Protein AF-A0A8M9PYQ3-F1 (afdb_monomer_lite)

Foldseek 3Di:
DDDDDDDDDDDDDDDDDDDDDDDDDDDDDDDDDDDDDDDDDYDDDDDDDDDDDPDDPDDPPFPFDFDPLLCAFKWKAFFQQWIAASLGAIDHDQKFFKFWAKWFDDDPDTQKTWIWGWDQDVNGIATQWIWIAHLNWIWIDHPPFIDIPNHTDDPQDDDLQWGWHDAPFKIWIDGPQGWIWIAGNNGMIMTGHDPVQAQGMDTCNARRPNDNPPSQPPVGNCVRGDDDPPDDMDRDDQDDLVVCVVVVVLLCVLVVLCCDQQNVQLVVQDDCVSLSVVLSSQCSSVVNDQQSSQTSVLVSLVSSQQRRHAGFDSDDPRHNDDDDPAPWDWGSFAQPFFQALLRNCLSVLDDGGGHTHTHHPPQWGQHPLVNNGTDGLQFRWEDDPNDTDTQQDWDDFQFWIWGDGSSFTDIDGHLFWFKWKQALLFWIAASLGDIDGDADQFKFFAKAFLQNQAKTKIWGWHAPDPVDRRTAGAKMWIFHNLWIWIAGLVRFIDIQPKGGFDDQDDDPQWTWHDLFPFWIWIPNVQWIWTWGNPPHTMTMITGDSVRAQGMATCNARRPLFNQQRQAAPLGDRFFDPQLSRQRGGFDDDGDDDDPDQLCVVPVVQLVVQLVLLCLCVPCPHLNVLQCFPAPSVVLSVQSSSSLSSDDPSQRSNVSSVQVSQLVSLSSVHQRPCPQVDPPRDQDDPPQWDKDRFRFDRQAALVCLQDPDNSRPDGDRGHIHIGGDPQFHQEPVRHTHHNVPRFAAQTPDTDHPFAWADDPPHIDTDDRHYDDDDDDDDDEEDQPFATPDDRSDAASSQAAALSRHDSSPRRDSHHHGYHHHDPQWHHQVPGDTHHQQFHWEDHLNDTHTQQDWADDQPWIWGQGSRHTDIDDDDFWQKWKFFFQAWIAASSGATDGDHAQAKFWAKWLCQPPDPDTQKTKIKHFRADSPFRTGWFMWIWIDGFQWTWTAALVPGIDIDGTDGHDWDKDWFDFAQWTWIGTPQAKIWIGNSGTMIMITGHPVQQQRMATCNARNVSRNQQRLQASSRDRTNDPQVSRLRGHSHVSRDGDPDPDQLCVVQVVQQVVQLVLLCLLVDPLCVVCVSNHPSNVLSVCSSRSCSRDDDDCNQVSNQRSSVVSLQVCQSSPNLGPSDDLQHNDDCQCLPDPPPDQGWDWGSFAQLHACDLSNVPSDDDPSRTGDTHIDGPPRVVSSCVPPVDPPVPPPPPPPVQQPADPQWGWHDDPNDTDTDHHDEDDEDFDQFQLQAGWDWAADPVNNYIYTDQWFKWKFFFLTWIAARSGDIDHALDAFWFWAKDWQSCSFRWTKIWGWHQPPPVLSGIATAWMWIDTRNWTWIFGADPLWATFIAIVNHTDFPQDDDPQWGWHDQRFKIWIAGPPQRWIWIDTNTMIMTIGGCVRQAQTMATLNAGNPSDPQGGLAAPVRDHDPHNNVRRQRRGPDDDDGDDDDDDDDFDPDDQLLCLCVDPLCVVVVVRPPCPSLSVSLSCNCVSVVHNLSNLTSVVVSQQVCLVVLRQGPSCCDPSNPVRNDRDDDPQWDWDSWDASDFAALDPVCCVVPVNPVPPDPCRVRRTHTHTYGDPQWHHHDSRDPHTDNDNQAQDPVRRDDDAQDWDDDPQWIWGQHSNRDIDTHHDDEDDDDDDDPQWDWDQDSNYTDTAGPVVSLVVDDDQQQWDFDPDQDPPDRHGDTDGDCFDDDPRDTHHAPDFDDAQWTWHWDDDPNDTDTDIDGHADPDDDQVPQDPQWGFDDDPPGRHTDTHGQWEWDDDPNDIDTHGAADWDDDDQKIWHWHDDPHHIYIDMDGDDEDADDQVSEPPQWGKDDDPPDDYTDIGHHWDWDDDPPDIDTDHAADWDDDDQKIKHWHDDPRDIDIDMDGDDECAQDPVNEDPQWDWDDDDPDRHTDIGHAWDWDDDPNDIDTDGAQDWDCQLFKTKHWHDDPHDTDIDIDGDDEDARDCVSEDPQWDWDDDDPDSYTDTHGQWDWDDDPNDIDTDGAQDWPAACCDIWHWHADPRHTDIDIDHDDEDDDDQVVADPQWGWDDDDPDRYIDTFGAWDWDQDPVRDIDTGGAQDWDDDQQWIWHWHQDPRDTDTDIGGDDEDDDDPQQADPPQWDQDPSNHYIDGDGWFKWKDWDWAWDDDPQWTFPHIDIAIDIDTDDDWDADPVVRDTPWDKDKHFPDWDWDWTWIAGPVGDIDIDIDIHGDTIHIGTDDDDPDD

Sequence (2196 aa):
MGFDSEGTVRMPQMWMLRWVFLLAGLQSIQAGFMGDYRDMENPMTPMWPTTPAISMTSVPVITVEPNPDHRSTICSTWGNFHFKTFDGHFFQLPDTCNYVLAVMCDAASSDFNIQMQRETVNGSISFSTVLIKLDGTVIKVTDSDITMGEETVTVPTYKNGIKIEGSPTSFKISNKHGVTVFWEEDNSLSIELPEKYQGQTCGLCGDFNGNLADDITDNGPASWKVSISTEICEEVTLPSTGPCDELSEQASFCEEYLISPGFSGCYDVMDMSSFEKACESDLCQCYGNHDCLCNTLTEISQQCTHAGGQPGTWRTEQLCPKTCPLNLLYLECGGPCKSTCSAPTADLMCTDHCVDGCFCPEGMVEDDIGQSGCVPVNKCPCVHNNKTYFSGDSYTQACKTCTCDAGHWTCSYLDCPGICSVVGGSHVTTYDGKTFTFSGNCDYILTKHYNNSDFAVVGNLAPCNPSRTDICLNSVALVLLGTTISFSSNGDVTLNGNSPFNLPAVIGPVSIFQPSSSFIIADLHSIRLEIQLAPIMQLYIVASTEEKGKMTGLCGNYNDVQTDDFKTESGIIEGTPTSFVNFWKQNCPDLEITFDNPCSLNMDTEKLAKDWCSRLTNQSGVFSACHSEICPDIYYQWCVYDTCKCADIRQCMCAALSTYAHACAARGIILQGWMDAEPCETNCPDNMKYSYGVTSCDNTCRSLSGQENTCQGSFTPVHGCVCSEGTYLNEEGKCVHAGMCPCYYGNQVIQPSAEFNKEGAKCTCNNGKLDCSSHEDCVAPMTFFKCSHPGEKGTECQRTCDKQDPNNCVSTGCVSGCMCPEGLLADGNGGCVMRENCPCTHNGVASSPGDQVQQDCNTCTCTNGMWICTQKACYGTCTIYGEGHFRTFDGNRYSFHGDCEHTLAHDYCDGNPSPSFRLVTENIPCATANSICSKSINLFFGRYEMILSEDDGVKVVEGNGTEYKYQINYGGIYVVIEIEGLLNLIWDEKTSVMIQLHPKLKGNVCGLCGNFDGNANNDFMKHNGEVVTDPEEFGISWKVKPDCPDVTNIKDLCTENPHRSVWSEKRCSIIISDVFKDCHTLVDPNQYYDNCKRDTCGCETGGDCDCFCTAVAAYAAECRKKGACVKWRSPNTCPLFCDYYNPPGKCEWHYDSCGPPCPKTCKNPTGTCSDQIPLLEGSTINQPDECYTTYCNSTCNVVQKMKFDNNTIDGCNIKTCKNGKLTLNPVQCDPVVVPKCVNGLQPVKAYYNNGCCFRYECECFCKAYGDPHYRTFDGQYYTFQGNCTYVLMEEIIPTYNISVHLKNYYCDVVKRIACTQYAIVYYNSYKILLNSTNDKVVHVYVNDQLKIPTYITDNFIITTTGIAATVNITDINVQITVSAVDVSVKLPSSYFRKNTKGQCGYCDNSVTNDCQYPNGTFSSSCEKVAAFWNVSQCTPPSTPPVPTVPTVVPPCEILKSDLFKSCRDVVPFKEYYQACKYDVFTMGNKSYACATVESYAQLCGQKSICVDWRSSPELKGLCDFKCPSSKVYKACGPKVEQSCSTSYNTMYADTQCQGDNCNQTSSEGCYCPDGQYRVNMTSNLCTAYCDCIGPDGSPRKPGQIWTYQCYNYTCQNTGVYVKVPVTCPTIKPCGDGYKSSVENCCPTCVCDYEQCLKKKCDVGFELGLNKANGSCCPPCVRKDVCVYNNTEYKVGVYYFTCQTLNCRQVNGSFVAEMTTNPCPYMSSQDCGPGFDYVKKSEDCCGTCVQTKCTYMMDNTTYTLQVGEVQSYKCENVTCSVISGSPVTERNSEKCTYLSSLDCKLGSEYVKKAGDCCGTCVQKNCTYMIGSTTYMLQVGEVHSYKCENVTCSVISGSPVTTRNSEKCTYLSSLDCKLGSEYVKEEGDCCGTCVQRNCTYMVDNTMNTLQVGEVHSYKCENVTCSIISGSPVTERNSEKCTYLSSLDCNLGFEYVIQEGDCCGTCVQRNCTYMVDETTHTLQVGEVHSYKCENVTCSLISGSPVTERNSEKCTYLSSLDCKPCFEYVKQEDECCGTCKQTCCVYEAPDNTTHTLQSGEAYTSKCETGTCHEVNGLFETEKKVKECPPFNADDCDPGTIKLDSDQCCYTCETRNCVRQINITRLQVKDCTSVQNVEIPSCTGHCGSMYSLYTNQMTSCSCCQKDKSTSLPVKLKCTNGTEIDYNYTYIQSCKCTPMKCADKL

Radius of gyration: 47.95 Å; chains: 1; bounding box: 154×123×132 Å

Structure (mmCIF, N/CA/C/O backbone):
data_AF-A0A8M9PYQ3-F1
#
_entry.id   AF-A0A8M9PYQ3-F1
#
loop_
_atom_site.group_PDB
_atom_site.id
_atom_site.type_symbol
_atom_site.label_atom_id
_atom_site.label_alt_id
_atom_site.label_comp_id
_atom_site.label_asym_id
_atom_site.label_entity_id
_atom_site.label_seq_id
_atom_site.pdbx_PDB_ins_code
_atom_site.Cartn_x
_atom_site.Cartn_y
_atom_site.Cartn_z
_atom_site.occupancy
_atom_site.B_iso_or_equiv
_atom_site.auth_seq_id
_atom_site.auth_comp_id
_atom_site.auth_asym_id
_atom_site.auth_atom_id
_atom_site.pdbx_PDB_model_num
ATOM 1 N N . MET A 1 1 ? 34.165 8.557 49.427 1.00 24.59 1 MET A N 1
ATOM 2 C CA . MET A 1 1 ? 35.611 8.791 49.673 1.00 24.59 1 MET A CA 1
ATOM 3 C C . MET A 1 1 ? 36.272 8.535 48.327 1.00 24.59 1 MET A C 1
ATOM 5 O O . MET A 1 1 ? 35.945 7.508 47.759 1.00 24.59 1 MET A O 1
ATOM 9 N N . GLY A 1 2 ? 37.000 9.447 47.684 1.00 27.81 2 GLY A N 1
ATOM 10 C CA . GLY A 1 2 ? 38.070 10.334 48.179 1.00 27.81 2 GLY A CA 1
ATOM 11 C C . GLY A 1 2 ? 39.379 9.841 47.527 1.00 27.81 2 GLY A C 1
ATOM 12 O O . GLY A 1 2 ? 39.536 8.632 47.411 1.00 27.81 2 GLY A O 1
ATOM 13 N N . PHE A 1 3 ? 40.320 10.656 47.050 1.00 27.59 3 PHE A N 1
ATOM 14 C CA . PHE A 1 3 ? 40.617 12.075 47.302 1.00 27.59 3 PHE A CA 1
ATOM 15 C C . PHE A 1 3 ? 41.273 12.721 46.060 1.00 27.59 3 PHE A C 1
ATOM 17 O O . PHE A 1 3 ? 41.779 12.005 45.199 1.00 27.59 3 PHE A O 1
ATOM 24 N N . ASP A 1 4 ? 41.347 14.053 46.010 1.00 22.34 4 ASP A N 1
ATOM 25 C CA . ASP A 1 4 ? 42.206 14.782 45.062 1.00 22.34 4 ASP A CA 1
ATOM 26 C C . ASP A 1 4 ? 43.705 14.535 45.321 1.00 22.34 4 ASP A C 1
ATOM 28 O O . ASP A 1 4 ? 44.119 14.372 46.473 1.00 22.34 4 ASP A O 1
ATOM 32 N N . SER A 1 5 ? 44.550 14.634 44.286 1.00 26.17 5 SER A N 1
ATOM 33 C CA . SER A 1 5 ? 45.576 15.703 44.173 1.00 26.17 5 SER A CA 1
ATOM 34 C C . SER A 1 5 ? 46.537 15.508 42.982 1.00 26.17 5 SER A C 1
ATOM 36 O O . SER A 1 5 ? 46.704 14.413 42.452 1.00 26.17 5 SER A O 1
ATOM 38 N N . GLU A 1 6 ? 47.140 16.612 42.532 1.00 21.69 6 GLU A N 1
ATOM 39 C CA . GLU A 1 6 ? 47.971 16.711 41.322 1.00 21.69 6 GLU A CA 1
ATOM 40 C C . GLU A 1 6 ? 49.413 16.189 41.513 1.00 21.69 6 GLU A C 1
ATOM 42 O O . GLU A 1 6 ? 49.965 16.226 42.613 1.00 21.69 6 GLU A O 1
ATOM 47 N N . GLY A 1 7 ? 50.068 15.771 40.418 1.00 27.03 7 GLY A N 1
ATOM 48 C CA . GLY A 1 7 ? 51.388 15.117 40.457 1.00 27.03 7 GLY A CA 1
ATOM 49 C C . GLY A 1 7 ? 52.336 15.427 39.288 1.00 27.03 7 GLY A C 1
ATOM 50 O O . GLY A 1 7 ? 52.931 14.515 38.722 1.00 27.03 7 GLY A O 1
ATOM 51 N N . THR A 1 8 ? 52.507 16.693 38.894 1.00 20.94 8 THR A N 1
ATOM 52 C CA . THR A 1 8 ? 53.403 17.066 37.776 1.00 20.94 8 THR A CA 1
ATOM 53 C C . THR A 1 8 ? 54.885 17.181 38.175 1.00 20.94 8 THR A C 1
ATOM 55 O O . THR A 1 8 ? 55.264 18.166 38.815 1.00 20.94 8 THR A O 1
ATOM 58 N N . VAL A 1 9 ? 55.767 16.287 37.694 1.00 23.62 9 VAL A N 1
ATOM 59 C CA . VAL A 1 9 ? 57.230 16.543 37.645 1.00 23.62 9 VAL A CA 1
ATOM 60 C C . VAL A 1 9 ? 57.882 16.096 36.323 1.00 23.62 9 VAL A C 1
ATOM 62 O O . VAL A 1 9 ? 58.037 14.920 36.026 1.00 23.62 9 VAL A O 1
ATOM 65 N N . ARG A 1 10 ? 58.312 17.120 35.582 1.00 21.83 10 ARG A N 1
ATOM 66 C CA . ARG A 1 10 ? 59.281 17.220 34.469 1.00 21.83 10 ARG A CA 1
ATOM 67 C C . ARG A 1 10 ? 60.237 16.048 34.152 1.00 21.83 10 ARG A C 1
ATOM 69 O O . ARG A 1 10 ? 60.991 15.595 35.004 1.00 21.83 10 ARG A O 1
ATOM 76 N N . MET A 1 11 ? 60.358 15.806 32.840 1.00 21.25 11 MET A N 1
ATOM 77 C CA . MET A 1 11 ? 61.594 15.688 32.029 1.00 21.25 11 MET A CA 1
ATOM 78 C C . MET A 1 11 ? 62.956 15.464 32.725 1.00 21.25 11 MET A C 1
ATOM 80 O O . MET A 1 11 ? 63.434 16.341 33.450 1.00 21.25 11 MET A O 1
ATOM 84 N N . PRO A 1 12 ? 63.714 14.469 32.230 1.00 25.77 12 PRO A N 1
ATOM 85 C CA . PRO A 1 12 ? 65.167 14.529 32.101 1.00 25.77 12 PRO A CA 1
ATOM 86 C C . PRO A 1 12 ? 65.622 14.633 30.627 1.00 25.77 12 PRO A C 1
ATOM 88 O O . PRO A 1 12 ? 65.231 13.837 29.779 1.00 25.77 12 PRO A O 1
ATOM 91 N N . GLN A 1 13 ? 66.529 15.567 30.329 1.00 23.27 13 GLN A N 1
ATOM 92 C CA . GLN A 1 13 ? 67.422 15.484 29.163 1.00 23.27 13 GLN A CA 1
ATOM 93 C C . GLN A 1 13 ? 68.789 14.979 29.648 1.00 23.27 13 GLN A C 1
ATOM 95 O O . GLN A 1 13 ? 69.289 15.572 30.600 1.00 23.27 13 GLN A O 1
ATOM 100 N N . MET A 1 14 ? 69.421 13.990 28.988 1.00 24.22 14 MET A N 1
ATOM 101 C CA . MET A 1 14 ? 70.874 14.000 28.677 1.00 24.22 14 MET A CA 1
ATOM 102 C C . MET A 1 14 ? 71.417 12.732 27.970 1.00 24.22 14 MET A C 1
ATOM 104 O O . MET A 1 14 ? 71.446 11.655 28.544 1.00 24.22 14 MET A O 1
ATOM 108 N N . TRP A 1 15 ? 71.968 12.945 26.766 1.00 21.75 15 TRP A N 1
ATOM 109 C CA . TRP A 1 15 ? 73.333 12.582 26.325 1.00 21.75 15 TRP A CA 1
ATOM 110 C C . TRP A 1 15 ? 73.871 11.121 26.356 1.00 21.75 15 TRP A C 1
ATOM 112 O O . TRP A 1 15 ? 74.094 10.538 27.407 1.00 21.75 15 TRP A O 1
ATOM 122 N N . MET A 1 16 ? 74.389 10.722 25.177 1.00 22.30 16 MET A N 1
ATOM 123 C CA . MET A 1 16 ? 75.632 9.944 24.924 1.00 22.30 16 MET A CA 1
ATOM 124 C C . MET A 1 16 ? 75.685 8.414 25.138 1.00 22.30 16 MET A C 1
ATOM 126 O O . MET A 1 16 ? 75.881 7.948 26.252 1.00 22.30 16 MET A O 1
ATOM 130 N N . LEU A 1 17 ? 75.744 7.682 24.009 1.00 33.00 17 LEU A N 1
ATOM 131 C CA . LEU A 1 17 ? 76.557 6.474 23.702 1.00 33.00 17 LEU A CA 1
ATOM 132 C C . LEU A 1 17 ? 76.172 6.035 22.266 1.00 33.00 17 LEU A C 1
ATOM 134 O O . LEU A 1 17 ? 75.125 5.439 22.075 1.00 33.00 17 LEU A O 1
ATOM 138 N N . ARG A 1 18 ? 76.789 6.470 21.157 1.00 23.17 18 ARG A N 1
ATOM 139 C CA . ARG A 1 18 ? 78.189 6.361 20.685 1.00 23.17 18 ARG A CA 1
ATOM 140 C C . ARG A 1 18 ? 78.779 4.936 20.669 1.00 23.17 18 ARG A C 1
ATOM 142 O O . ARG A 1 18 ? 79.401 4.542 21.644 1.00 23.17 18 ARG A O 1
ATOM 149 N N . TRP A 1 19 ? 78.753 4.337 19.465 1.00 24.08 19 TRP A N 1
ATOM 150 C CA . TRP A 1 19 ? 79.627 3.259 18.947 1.00 24.08 19 TRP A CA 1
ATOM 151 C C . TRP A 1 19 ? 79.386 1.888 19.631 1.00 24.08 19 TRP A C 1
ATOM 153 O O . TRP A 1 19 ? 79.273 1.809 20.843 1.00 24.08 19 TRP A O 1
ATOM 163 N N . VAL A 1 20 ? 79.269 0.755 18.931 1.00 28.08 20 VAL A N 1
ATOM 164 C CA . VAL A 1 20 ? 79.970 0.300 17.714 1.00 28.08 20 VAL A CA 1
ATOM 165 C C . VAL A 1 20 ? 79.024 -0.489 16.797 1.00 28.08 20 VAL A C 1
ATOM 167 O O . VAL A 1 20 ? 78.390 -1.417 17.274 1.00 28.08 20 VAL A O 1
ATOM 170 N N . PHE A 1 21 ? 79.002 -0.169 15.498 1.00 26.97 21 PHE A N 1
ATOM 171 C CA . PHE A 1 21 ? 79.188 -1.108 14.373 1.00 26.97 21 PHE A CA 1
ATOM 172 C C . PHE A 1 21 ? 79.196 -0.304 13.063 1.00 26.97 21 PHE A C 1
ATOM 174 O O . PHE A 1 21 ? 78.217 0.339 12.703 1.00 26.97 21 PHE A O 1
ATOM 181 N N . LEU A 1 22 ? 80.346 -0.278 12.389 1.00 24.62 22 LEU A N 1
ATOM 182 C CA . LEU A 1 22 ? 80.574 0.429 11.128 1.00 24.62 22 LEU A CA 1
ATOM 183 C C . LEU A 1 22 ? 81.597 -0.409 10.351 1.00 24.62 22 LEU A C 1
ATOM 185 O O . LEU A 1 22 ? 82.628 -0.749 10.933 1.00 24.62 22 LEU A O 1
ATOM 189 N N . LEU A 1 23 ? 81.331 -0.683 9.066 1.00 24.86 23 LEU A N 1
ATOM 190 C CA . LEU A 1 23 ? 82.108 -1.572 8.176 1.00 24.86 23 LEU A CA 1
ATOM 191 C C . LEU A 1 23 ? 81.965 -3.072 8.553 1.00 24.86 23 LEU A C 1
ATOM 193 O O . LEU A 1 23 ? 82.015 -3.422 9.726 1.00 24.86 23 LEU A O 1
ATOM 197 N N . ALA A 1 24 ? 81.799 -4.022 7.626 1.00 25.19 24 ALA A N 1
ATOM 198 C CA . ALA A 1 24 ? 81.838 -3.989 6.156 1.00 25.19 24 ALA A CA 1
ATOM 199 C C . ALA A 1 24 ? 80.984 -5.138 5.565 1.00 25.19 24 ALA A C 1
ATOM 201 O O . ALA A 1 24 ? 80.588 -6.028 6.313 1.00 25.19 24 ALA A O 1
ATOM 202 N N . GLY A 1 25 ? 80.789 -5.181 4.238 1.00 23.80 25 GLY A N 1
ATOM 203 C CA . GLY A 1 25 ? 80.278 -6.385 3.555 1.00 23.80 25 GLY A CA 1
ATOM 204 C C . GLY A 1 25 ? 79.312 -6.132 2.397 1.00 23.80 25 GLY A C 1
ATOM 205 O O . GLY A 1 25 ? 78.145 -6.488 2.486 1.00 23.80 25 GLY A O 1
ATOM 206 N N . LEU A 1 26 ? 79.797 -5.528 1.312 1.00 23.86 26 LEU A N 1
ATOM 207 C CA . LEU A 1 26 ? 79.091 -5.491 0.023 1.00 23.86 26 LEU A CA 1
ATOM 208 C C . LEU A 1 26 ? 79.190 -6.852 -0.702 1.00 23.86 26 LEU A C 1
ATOM 210 O O . LEU A 1 26 ? 80.107 -7.623 -0.431 1.00 23.86 26 LEU A O 1
ATOM 214 N N . GLN A 1 27 ? 78.319 -7.037 -1.702 1.00 22.95 27 GLN A N 1
ATOM 215 C CA . GLN A 1 27 ? 78.422 -7.985 -2.830 1.00 22.95 27 GLN A CA 1
ATOM 216 C C . GLN A 1 27 ? 78.135 -9.486 -2.595 1.00 22.95 27 GLN A C 1
ATOM 218 O O . GLN A 1 27 ? 78.995 -10.279 -2.224 1.00 22.95 27 GLN A O 1
ATOM 223 N N . SER A 1 28 ? 76.904 -9.862 -2.968 1.00 24.05 28 SER A N 1
ATOM 224 C CA . SER A 1 28 ? 76.584 -10.814 -4.055 1.00 24.05 28 SER A CA 1
ATOM 225 C C . SER A 1 28 ? 77.525 -12.004 -4.321 1.00 24.05 28 SER A C 1
ATOM 227 O O . SER A 1 28 ? 78.655 -11.830 -4.782 1.00 24.05 28 SER A O 1
ATOM 229 N N . ILE A 1 29 ? 76.971 -13.218 -4.236 1.00 28.80 29 ILE A N 1
ATOM 230 C CA . ILE A 1 29 ? 77.492 -14.424 -4.902 1.00 28.80 29 ILE A CA 1
ATOM 231 C C . ILE A 1 29 ? 76.499 -14.846 -5.994 1.00 28.80 29 ILE A C 1
ATOM 233 O O . ILE A 1 29 ? 75.294 -14.664 -5.853 1.00 28.80 29 ILE A O 1
ATOM 237 N N . GLN A 1 30 ? 77.034 -15.339 -7.110 1.00 22.12 30 GLN A N 1
ATOM 238 C CA . GLN A 1 30 ? 76.318 -15.527 -8.372 1.00 22.12 30 GLN A CA 1
ATOM 239 C C . GLN A 1 30 ? 75.595 -16.876 -8.481 1.00 22.12 30 GLN A C 1
ATOM 241 O O . GLN A 1 30 ? 75.857 -17.817 -7.732 1.00 22.12 30 GLN A O 1
ATOM 246 N N . ALA A 1 31 ? 74.734 -16.950 -9.495 1.00 22.25 31 ALA A N 1
ATOM 247 C CA . ALA A 1 31 ? 74.004 -18.131 -9.920 1.00 22.25 31 ALA A CA 1
ATOM 248 C C . ALA A 1 31 ? 74.858 -19.394 -10.121 1.00 22.25 31 ALA A C 1
ATOM 250 O O . ALA A 1 31 ? 75.983 -19.367 -10.625 1.00 22.25 31 ALA A O 1
ATOM 251 N N . GLY A 1 32 ? 74.204 -20.526 -9.890 1.00 23.98 32 GLY A N 1
ATOM 252 C CA . GLY A 1 32 ? 74.427 -21.749 -10.642 1.00 23.98 32 GLY A CA 1
ATOM 253 C C . GLY A 1 32 ? 73.164 -22.603 -10.600 1.00 23.98 32 GLY A C 1
ATOM 254 O O . GLY A 1 32 ? 72.416 -22.523 -9.636 1.00 23.98 32 GLY A O 1
ATOM 255 N N . PHE A 1 33 ? 72.872 -23.491 -11.536 1.00 20.59 33 PHE A N 1
ATOM 256 C CA . PHE A 1 33 ? 73.317 -23.798 -12.902 1.00 20.59 33 PHE A CA 1
ATOM 257 C C . PHE A 1 33 ? 72.642 -25.161 -13.166 1.00 20.59 33 PHE A C 1
ATOM 259 O O . PHE A 1 33 ? 72.542 -25.952 -12.230 1.00 20.59 33 PHE A O 1
ATOM 266 N N . MET A 1 34 ? 72.294 -25.489 -14.414 1.00 22.84 34 MET A N 1
ATOM 267 C CA . MET A 1 34 ? 71.584 -26.732 -14.789 1.00 22.84 34 MET A CA 1
ATOM 268 C C . MET A 1 34 ? 70.102 -26.789 -14.336 1.00 22.84 34 MET A C 1
ATOM 270 O O . MET A 1 34 ? 69.740 -26.286 -13.283 1.00 22.84 34 MET A O 1
ATOM 274 N N . GLY A 1 35 ? 69.211 -27.413 -15.108 1.00 22.77 35 GLY A N 1
ATOM 275 C CA . GLY A 1 35 ? 69.457 -27.936 -16.452 1.00 22.77 35 GLY A CA 1
ATOM 276 C C . GLY A 1 35 ? 68.320 -28.777 -17.018 1.00 22.77 35 GLY A C 1
ATOM 277 O O . GLY A 1 35 ? 67.957 -29.795 -16.444 1.00 22.77 35 GLY A O 1
ATOM 278 N N . ASP A 1 36 ? 67.847 -28.347 -18.185 1.00 21.75 36 ASP A N 1
ATOM 279 C CA . ASP A 1 36 ? 67.236 -29.150 -19.248 1.00 21.75 36 ASP A CA 1
ATOM 280 C C . ASP A 1 36 ? 67.656 -30.639 -19.221 1.00 21.75 36 ASP A C 1
ATOM 282 O O . ASP A 1 36 ? 68.844 -30.941 -19.362 1.00 21.75 36 ASP A O 1
ATOM 286 N N . TYR A 1 37 ? 66.700 -31.563 -19.038 1.00 22.56 37 TYR A N 1
ATOM 287 C CA . TYR A 1 37 ? 66.345 -32.560 -20.064 1.00 22.56 37 TYR A CA 1
ATOM 288 C C . TYR A 1 37 ? 65.078 -33.366 -19.714 1.00 22.56 37 TYR A C 1
ATOM 290 O O . TYR A 1 37 ? 64.580 -33.360 -18.590 1.00 22.56 37 TYR A O 1
ATOM 298 N N . ARG A 1 38 ? 64.553 -34.044 -20.738 1.00 21.58 38 ARG A N 1
ATOM 299 C CA . ARG A 1 38 ? 63.272 -34.768 -20.778 1.00 21.58 38 ARG A CA 1
ATOM 300 C C . ARG A 1 38 ? 63.310 -36.185 -20.173 1.00 21.58 38 ARG A C 1
ATOM 302 O O . ARG A 1 38 ? 64.375 -36.755 -19.954 1.00 21.58 38 ARG A O 1
ATOM 309 N N . ASP A 1 39 ? 62.105 -36.765 -20.144 1.00 22.42 39 ASP A N 1
ATOM 310 C CA . ASP A 1 39 ? 61.759 -38.158 -20.487 1.00 22.42 39 ASP A CA 1
ATOM 311 C C . ASP A 1 39 ? 61.505 -39.210 -19.376 1.00 22.42 39 ASP A C 1
ATOM 313 O O . ASP A 1 39 ? 62.292 -39.438 -18.464 1.00 22.42 39 ASP A O 1
ATOM 317 N N . MET A 1 40 ? 60.419 -39.954 -19.642 1.00 22.39 40 MET A N 1
ATOM 318 C CA . MET A 1 40 ? 60.008 -41.295 -19.187 1.00 22.39 40 MET A CA 1
ATOM 319 C C . MET A 1 40 ? 59.214 -41.512 -17.881 1.00 22.39 40 MET A C 1
ATOM 321 O O . MET A 1 40 ? 59.518 -41.047 -16.789 1.00 22.39 40 MET A O 1
ATOM 325 N N . GLU A 1 41 ? 58.170 -42.323 -18.070 1.00 21.72 41 GLU A N 1
ATOM 326 C CA . GLU A 1 41 ? 57.130 -42.758 -17.140 1.00 21.72 41 GLU A CA 1
ATOM 327 C C . GLU A 1 41 ? 57.581 -43.920 -16.225 1.00 21.72 41 GLU A C 1
ATOM 329 O O . GLU A 1 41 ? 58.338 -44.785 -16.665 1.00 21.72 41 GLU A O 1
ATOM 334 N N . ASN A 1 42 ? 56.921 -44.063 -15.059 1.00 28.25 42 ASN A N 1
ATOM 335 C CA . ASN A 1 42 ? 56.738 -45.324 -14.298 1.00 28.25 42 ASN A CA 1
ATOM 336 C C . ASN A 1 42 ? 57.993 -46.011 -13.669 1.00 28.25 42 ASN A C 1
ATOM 338 O O . ASN A 1 42 ? 59.121 -45.768 -14.086 1.00 28.25 42 ASN A O 1
ATOM 342 N N . PRO A 1 43 ? 57.841 -46.988 -12.735 1.00 34.22 43 PRO A N 1
ATOM 343 C CA . PRO A 1 43 ? 56.735 -47.247 -11.791 1.00 34.22 43 PRO A CA 1
ATOM 344 C C . PRO A 1 43 ? 57.179 -47.602 -10.330 1.00 34.22 43 PRO A C 1
ATOM 346 O O . PRO A 1 43 ? 58.342 -47.877 -10.061 1.00 34.22 43 PRO A O 1
ATOM 349 N N . MET A 1 44 ? 56.193 -47.768 -9.427 1.00 21.34 44 MET A N 1
ATOM 350 C CA . MET A 1 44 ? 56.187 -48.659 -8.230 1.00 21.34 44 MET A CA 1
ATOM 351 C C . MET A 1 44 ? 57.142 -48.432 -7.017 1.00 21.34 44 MET A C 1
ATOM 353 O O . MET A 1 44 ? 58.293 -48.842 -7.047 1.00 21.34 44 MET A O 1
ATOM 357 N N . THR A 1 45 ? 56.541 -48.034 -5.872 1.00 27.42 45 THR A N 1
ATOM 358 C CA . THR A 1 45 ? 56.650 -48.601 -4.480 1.00 27.42 45 THR A CA 1
ATOM 359 C C . THR A 1 45 ? 58.029 -48.860 -3.810 1.00 27.42 45 THR A C 1
ATOM 361 O O . THR A 1 45 ? 58.892 -49.447 -4.453 1.00 27.42 45 THR A O 1
ATOM 364 N N . PRO A 1 46 ? 58.214 -48.642 -2.474 1.00 30.03 46 PRO A N 1
ATOM 365 C CA . PRO A 1 46 ? 57.227 -48.990 -1.431 1.00 30.03 46 PRO A CA 1
ATOM 366 C C . PRO A 1 46 ? 57.116 -48.064 -0.187 1.00 30.03 46 PRO A C 1
ATOM 368 O O . PRO A 1 46 ? 57.780 -47.045 -0.050 1.00 30.03 46 PRO A O 1
ATOM 371 N N . MET A 1 47 ? 56.231 -48.482 0.725 1.00 19.72 47 MET A N 1
ATOM 372 C CA . MET A 1 47 ? 55.837 -47.873 2.009 1.00 19.72 47 MET A CA 1
ATOM 373 C C . MET A 1 47 ? 56.984 -47.683 3.027 1.00 19.72 47 MET A C 1
ATOM 375 O O . MET A 1 47 ? 57.896 -48.504 3.059 1.00 19.72 47 MET A O 1
ATOM 379 N N . TRP A 1 48 ? 56.802 -46.759 3.986 1.00 25.94 48 TRP A N 1
ATOM 380 C CA . TRP A 1 48 ? 56.753 -47.021 5.450 1.00 25.94 48 TRP A CA 1
ATOM 381 C C . TRP A 1 48 ? 56.107 -45.814 6.197 1.00 25.94 48 TRP A C 1
ATOM 383 O O . TRP A 1 48 ? 55.972 -44.762 5.575 1.00 25.94 48 TRP A O 1
ATOM 393 N N . PRO A 1 49 ? 55.615 -45.946 7.456 1.00 30.19 49 PRO A N 1
ATOM 394 C CA . PRO A 1 49 ? 54.526 -45.082 7.948 1.00 30.19 49 PRO A CA 1
ATOM 395 C C . PRO A 1 49 ? 54.785 -44.283 9.247 1.00 30.19 49 PRO A C 1
ATOM 397 O O . PRO A 1 49 ? 55.267 -44.837 10.233 1.00 30.19 49 PRO A O 1
ATOM 400 N N . THR A 1 50 ? 54.275 -43.044 9.312 1.00 29.75 50 THR A N 1
ATOM 401 C CA . THR A 1 50 ? 53.922 -42.331 10.564 1.00 29.75 50 THR A CA 1
ATOM 402 C C . THR A 1 50 ? 52.755 -41.359 10.342 1.00 29.75 50 THR A C 1
ATOM 404 O O . THR A 1 50 ? 52.888 -40.466 9.519 1.00 29.75 50 THR A O 1
ATOM 407 N N . THR A 1 51 ? 51.663 -41.564 11.096 1.00 27.69 51 THR A N 1
ATOM 408 C CA . THR A 1 51 ? 50.588 -40.633 11.550 1.00 27.69 51 THR A CA 1
ATOM 409 C C . THR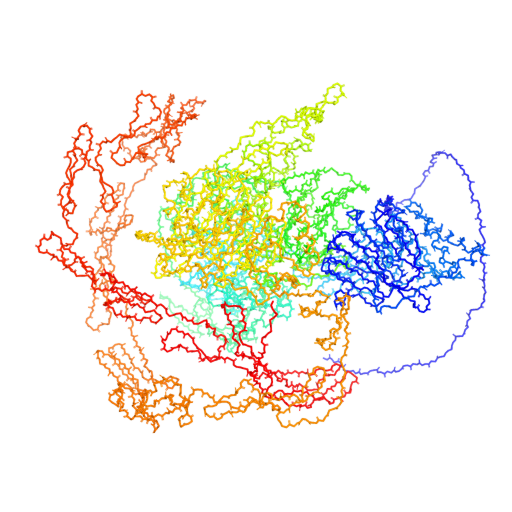 A 1 51 ? 50.180 -39.400 10.712 1.00 27.69 51 THR A C 1
ATOM 411 O O . THR A 1 51 ? 51.037 -38.609 10.329 1.00 27.69 51 THR A O 1
ATOM 414 N N . PRO A 1 52 ? 48.866 -39.132 10.547 1.00 26.06 52 PRO A N 1
ATOM 415 C CA . PRO A 1 52 ? 48.386 -38.014 9.740 1.00 26.06 52 PRO A CA 1
ATOM 416 C C . PRO A 1 52 ? 48.687 -36.656 10.387 1.00 26.06 52 PRO A C 1
ATOM 418 O O . PRO A 1 52 ? 48.185 -36.347 11.468 1.00 26.06 52 PRO A O 1
ATOM 421 N N . ALA A 1 53 ? 49.430 -35.812 9.674 1.00 28.94 53 ALA A N 1
ATOM 422 C CA . ALA A 1 53 ? 49.140 -34.386 9.706 1.00 28.94 53 ALA A CA 1
ATOM 423 C C . ALA A 1 53 ? 47.802 -34.173 8.982 1.00 28.94 53 ALA A C 1
ATOM 425 O O . ALA A 1 53 ? 47.547 -34.814 7.959 1.00 28.94 53 ALA A O 1
ATOM 426 N N . ILE A 1 54 ? 46.944 -33.304 9.515 1.00 27.17 54 ILE A N 1
ATOM 427 C CA . ILE A 1 54 ? 45.734 -32.879 8.810 1.00 27.17 54 ILE A CA 1
ATOM 428 C C . ILE A 1 54 ? 46.208 -32.105 7.581 1.00 27.17 54 ILE A C 1
ATOM 430 O O . ILE A 1 54 ? 46.840 -31.060 7.726 1.00 27.17 54 ILE A O 1
ATOM 434 N N . SER A 1 55 ? 45.948 -32.633 6.383 1.00 25.84 55 SER A N 1
ATOM 435 C CA . SER A 1 55 ? 46.152 -31.845 5.173 1.00 25.84 55 SER A CA 1
ATOM 436 C C . SER A 1 55 ? 45.148 -30.708 5.224 1.00 25.84 55 SER A C 1
ATOM 438 O O . SER A 1 55 ? 43.944 -30.956 5.170 1.00 25.84 55 SER A O 1
ATOM 440 N N . MET A 1 56 ? 45.644 -29.476 5.306 1.00 26.34 56 MET A N 1
ATOM 441 C CA . MET A 1 56 ? 44.874 -28.337 4.826 1.00 26.34 56 MET A CA 1
ATOM 442 C C . MET A 1 56 ? 44.453 -28.679 3.395 1.00 26.34 56 MET A C 1
ATOM 444 O O . MET A 1 56 ? 45.277 -29.117 2.584 1.00 26.34 56 MET A O 1
ATOM 448 N N . THR A 1 57 ? 43.158 -28.594 3.118 1.00 28.47 57 THR A N 1
ATOM 449 C CA . THR A 1 57 ? 42.651 -28.669 1.754 1.00 28.47 57 THR A CA 1
ATOM 450 C C . THR A 1 57 ? 43.158 -27.432 1.040 1.00 28.47 57 THR A C 1
ATOM 452 O O . THR A 1 57 ? 42.752 -26.324 1.381 1.00 28.47 57 THR A O 1
ATOM 455 N N . SER A 1 58 ? 44.059 -27.615 0.075 1.00 26.09 58 SER A N 1
ATOM 456 C CA . SER A 1 58 ? 44.364 -26.566 -0.892 1.00 26.09 58 SER A CA 1
ATOM 457 C C . SER A 1 58 ? 43.047 -26.126 -1.519 1.00 26.09 58 SER A C 1
ATOM 459 O O . SER A 1 58 ? 42.364 -26.964 -2.118 1.00 26.09 58 SER A O 1
ATOM 461 N N . VAL A 1 59 ? 42.695 -24.848 -1.363 1.00 26.72 59 VAL A N 1
ATOM 462 C CA . VAL A 1 59 ? 41.576 -24.240 -2.089 1.00 26.72 59 VAL A CA 1
ATOM 463 C C . VAL A 1 59 ? 41.761 -24.581 -3.574 1.00 26.72 59 VAL A C 1
ATOM 465 O O . VAL A 1 59 ? 42.889 -24.475 -4.072 1.00 26.72 59 VAL A O 1
ATOM 468 N N . PRO A 1 60 ? 40.730 -25.087 -4.274 1.00 26.77 60 PRO A N 1
ATOM 469 C CA . PRO A 1 60 ? 40.868 -25.418 -5.683 1.00 26.77 60 PRO A CA 1
ATOM 470 C C . PRO A 1 60 ? 41.204 -24.140 -6.449 1.00 26.77 60 PRO A C 1
ATOM 472 O O . PRO A 1 60 ? 40.402 -23.211 -6.482 1.00 26.77 60 PRO A O 1
ATOM 475 N N . VAL A 1 61 ? 42.396 -24.094 -7.050 1.00 24.28 61 VAL A N 1
ATOM 476 C CA . VAL A 1 61 ? 42.808 -22.975 -7.902 1.00 24.28 61 VAL A CA 1
ATOM 477 C C . VAL A 1 61 ? 41.852 -22.927 -9.087 1.00 24.28 61 VAL A C 1
ATOM 479 O O . VAL A 1 61 ? 41.907 -23.784 -9.975 1.00 24.28 61 VAL A O 1
ATOM 482 N N . ILE A 1 62 ? 40.948 -21.948 -9.070 1.00 27.75 62 ILE A N 1
ATOM 483 C CA . ILE A 1 62 ? 40.059 -21.673 -10.190 1.00 27.75 62 ILE A CA 1
ATOM 484 C C . ILE A 1 62 ? 40.950 -21.252 -11.355 1.00 27.75 62 ILE A C 1
ATOM 486 O O . ILE A 1 62 ? 41.748 -20.324 -11.249 1.00 27.75 62 ILE A O 1
ATOM 490 N N . THR A 1 63 ? 40.839 -21.973 -12.464 1.00 29.39 63 THR A N 1
ATOM 491 C CA . THR A 1 63 ? 41.423 -21.546 -13.734 1.00 29.39 63 THR A CA 1
ATOM 492 C C . THR A 1 63 ? 40.519 -20.447 -14.265 1.00 29.39 63 THR A C 1
ATOM 494 O O . THR A 1 63 ? 39.409 -20.733 -14.706 1.00 29.39 63 THR A O 1
ATOM 497 N N . VAL A 1 64 ? 40.955 -19.195 -14.125 1.00 34.44 64 VAL A N 1
ATOM 498 C CA . VAL A 1 64 ? 40.208 -18.034 -14.614 1.00 34.44 64 VAL A CA 1
ATOM 499 C C . VAL A 1 64 ? 40.227 -18.075 -16.141 1.00 34.44 64 VAL A C 1
ATOM 501 O O . VAL A 1 64 ? 41.298 -18.144 -16.747 1.00 34.44 64 VAL A O 1
ATOM 504 N N . GLU A 1 65 ? 39.053 -18.095 -16.770 1.00 41.25 65 GLU A N 1
ATOM 505 C CA . GLU A 1 65 ? 38.959 -17.868 -18.213 1.00 41.25 65 GLU A CA 1
ATOM 506 C C . GLU A 1 65 ? 39.141 -16.363 -18.483 1.00 41.25 65 GLU A C 1
ATOM 508 O O . GLU A 1 65 ? 38.611 -15.559 -17.713 1.00 41.25 65 GLU A O 1
ATOM 513 N N . PRO A 1 66 ? 39.875 -15.950 -19.537 1.00 41.88 66 PRO A N 1
ATOM 514 C CA . PRO A 1 66 ? 40.048 -14.533 -19.849 1.00 41.88 66 PRO A CA 1
ATOM 515 C C . PRO A 1 66 ? 38.693 -13.848 -20.026 1.00 41.88 66 PRO A C 1
ATOM 517 O O . PRO A 1 66 ? 37.852 -14.356 -20.772 1.00 41.88 66 PRO A O 1
ATOM 520 N N . ASN A 1 67 ? 38.496 -12.703 -19.369 1.00 51.22 67 ASN A N 1
ATOM 521 C CA . ASN A 1 67 ? 37.235 -11.966 -19.399 1.00 51.22 67 ASN A CA 1
ATOM 522 C C . ASN A 1 67 ? 36.852 -11.640 -20.861 1.00 51.22 67 ASN A C 1
ATOM 524 O O . ASN A 1 67 ? 37.590 -10.891 -21.515 1.00 51.22 67 ASN A O 1
ATOM 528 N N . PRO A 1 68 ? 35.738 -12.181 -21.400 1.00 46.59 68 PRO A N 1
ATOM 529 C CA . PRO A 1 68 ? 35.361 -11.965 -22.796 1.00 46.59 68 PRO A CA 1
ATOM 530 C C . PRO A 1 68 ? 35.150 -10.487 -23.139 1.00 46.59 68 PRO A C 1
ATOM 532 O O . PRO A 1 68 ? 35.515 -10.057 -24.236 1.00 46.59 68 PRO A O 1
ATOM 535 N N . ASP A 1 69 ? 34.617 -9.717 -22.188 1.00 50.84 69 ASP A N 1
ATOM 536 C CA . ASP A 1 69 ? 34.133 -8.353 -22.406 1.00 50.84 69 ASP A CA 1
ATOM 537 C C . ASP A 1 69 ? 35.282 -7.323 -22.415 1.00 50.84 69 ASP A C 1
ATOM 539 O O . ASP A 1 69 ? 35.236 -6.329 -23.146 1.00 50.84 69 ASP A O 1
ATOM 543 N N . HIS A 1 70 ? 36.380 -7.605 -21.698 1.00 56.91 70 HIS A N 1
ATOM 544 C CA . HIS A 1 70 ? 37.544 -6.713 -21.545 1.00 56.91 70 HIS A CA 1
ATOM 545 C C . HIS A 1 70 ? 38.155 -6.232 -22.879 1.00 56.91 70 HIS A C 1
ATOM 547 O O . HIS A 1 70 ? 38.807 -5.187 -22.945 1.00 56.91 70 HIS A O 1
ATOM 553 N N . ARG A 1 71 ? 37.960 -6.985 -23.968 1.00 53.66 71 ARG A N 1
ATOM 554 C CA . ARG A 1 71 ? 38.541 -6.673 -25.283 1.00 53.66 71 ARG A CA 1
ATOM 555 C C . ARG A 1 71 ? 37.925 -5.463 -25.990 1.00 53.66 71 ARG A C 1
ATOM 557 O O . ARG A 1 71 ? 38.499 -5.055 -26.997 1.00 53.66 71 ARG A O 1
ATOM 564 N N . SER A 1 72 ? 36.816 -4.906 -25.497 1.00 60.16 72 SER A N 1
ATOM 565 C CA . SER A 1 72 ? 36.170 -3.744 -26.133 1.00 60.16 72 SER A CA 1
ATOM 566 C C . SER A 1 72 ? 35.386 -2.794 -25.209 1.00 60.16 72 SER A C 1
ATOM 568 O O . SER A 1 72 ? 34.885 -1.787 -25.690 1.00 60.16 72 SER A O 1
ATOM 570 N N . THR A 1 73 ? 35.238 -3.065 -23.906 1.00 74.62 73 THR A N 1
ATOM 571 C CA . THR A 1 73 ? 34.354 -2.264 -23.021 1.00 74.62 73 THR A CA 1
ATOM 572 C C . THR A 1 73 ? 35.014 -1.084 -22.296 1.00 74.62 73 THR A C 1
ATOM 574 O O . THR A 1 73 ? 34.306 -0.325 -21.631 1.00 74.62 73 THR A O 1
ATOM 577 N N . ILE A 1 74 ? 36.340 -0.896 -22.398 1.00 88.12 74 ILE A N 1
ATOM 578 C CA . ILE A 1 74 ? 37.095 0.055 -21.553 1.00 88.12 74 ILE A CA 1
ATOM 579 C C . ILE A 1 74 ? 37.878 1.087 -22.367 1.00 88.12 74 ILE A C 1
ATOM 581 O O . ILE A 1 74 ? 38.774 0.732 -23.130 1.00 88.12 74 ILE A O 1
ATOM 585 N N . CYS A 1 75 ? 37.627 2.363 -22.088 1.00 92.38 75 CYS A N 1
ATOM 586 C CA . CYS A 1 75 ? 38.489 3.491 -22.437 1.00 92.38 75 CYS A CA 1
ATOM 587 C C . CYS A 1 75 ? 39.317 3.915 -21.213 1.00 92.38 75 CYS A C 1
ATOM 589 O O . CYS A 1 75 ? 38.805 3.881 -20.096 1.00 92.38 75 CYS A O 1
ATOM 591 N N . SER A 1 76 ? 40.559 4.369 -21.382 1.00 92.75 76 SER A N 1
ATOM 592 C CA . SER A 1 76 ? 41.359 4.919 -20.275 1.00 92.75 76 SER A CA 1
ATOM 593 C C . SER A 1 76 ? 42.329 6.017 -20.705 1.00 92.75 76 SER A C 1
ATOM 595 O O . SER A 1 76 ? 42.681 6.138 -21.878 1.00 92.75 76 SER A O 1
ATOM 597 N N . THR A 1 77 ? 42.748 6.862 -19.760 1.00 93.00 77 THR A N 1
ATOM 598 C CA . THR A 1 77 ? 43.753 7.914 -19.972 1.00 93.00 77 THR A CA 1
ATOM 599 C C . THR A 1 77 ? 44.632 8.105 -18.739 1.00 93.00 77 THR A C 1
ATOM 601 O O . THR A 1 77 ? 44.144 8.516 -17.687 1.00 93.00 77 THR A O 1
ATOM 604 N N . TRP A 1 78 ? 45.946 7.947 -18.903 1.00 91.69 78 TRP A N 1
ATOM 605 C CA . TRP A 1 78 ? 46.928 7.962 -17.813 1.00 91.69 78 TRP A CA 1
ATOM 606 C C . TRP A 1 78 ? 48.213 8.723 -18.184 1.00 91.69 78 TRP A C 1
ATOM 608 O O . TRP A 1 78 ? 48.323 9.293 -19.277 1.00 91.69 78 TRP A O 1
ATOM 618 N N . GLY A 1 79 ? 49.182 8.771 -17.264 1.00 82.50 79 GLY A N 1
ATOM 619 C CA . GLY A 1 79 ? 50.589 9.112 -17.536 1.00 82.50 79 GLY A CA 1
ATOM 620 C C . GLY A 1 79 ? 50.813 10.410 -18.324 1.00 82.50 79 GLY A C 1
ATOM 621 O O . GLY A 1 79 ? 50.093 11.397 -18.140 1.00 82.50 79 GLY A O 1
ATOM 622 N N . ASN A 1 80 ? 51.795 10.413 -19.235 1.00 81.88 80 ASN A N 1
ATOM 623 C CA . ASN A 1 80 ? 52.107 11.557 -20.104 1.00 81.88 80 ASN A CA 1
ATOM 624 C C . ASN A 1 80 ? 51.115 11.687 -21.277 1.00 81.88 80 ASN A C 1
ATOM 626 O O . ASN A 1 80 ? 51.478 11.574 -22.445 1.00 81.88 80 ASN A O 1
ATOM 630 N N . PHE A 1 81 ? 49.850 11.970 -20.954 1.00 87.94 81 PHE A N 1
ATOM 631 C CA . PHE A 1 81 ? 48.749 12.149 -21.909 1.00 87.94 81 PHE A CA 1
ATOM 632 C C . PHE A 1 81 ? 48.466 10.932 -22.803 1.00 87.94 81 PHE A C 1
ATOM 634 O O . PHE A 1 81 ? 48.090 11.119 -23.961 1.00 87.94 81 PHE A O 1
ATOM 641 N N . HIS A 1 82 ? 48.642 9.707 -22.299 1.00 91.31 82 HIS A N 1
ATOM 642 C CA . HIS A 1 82 ? 48.227 8.494 -23.013 1.00 91.31 82 HIS A CA 1
ATOM 643 C C . HIS A 1 82 ? 46.711 8.317 -22.965 1.00 91.31 82 HIS A C 1
ATOM 645 O O . HIS A 1 82 ? 46.074 8.707 -21.987 1.00 91.31 82 HIS A O 1
ATOM 651 N N . PHE A 1 83 ? 46.163 7.693 -24.006 1.00 91.44 83 PHE A N 1
ATOM 652 C CA . PHE A 1 83 ? 44.761 7.303 -24.134 1.00 91.44 83 PHE A CA 1
ATOM 653 C C . PHE A 1 83 ? 44.664 5.913 -24.775 1.00 91.44 83 PHE A C 1
ATOM 655 O O . PHE A 1 83 ? 45.375 5.644 -25.746 1.00 91.44 83 PHE A O 1
ATOM 662 N N . LYS A 1 84 ? 43.741 5.083 -24.279 1.00 90.44 84 LYS A N 1
ATOM 663 C CA . LYS A 1 84 ? 43.196 3.865 -24.899 1.00 90.44 84 LYS A CA 1
ATOM 664 C C . LYS A 1 84 ? 41.705 4.116 -25.155 1.00 90.44 84 LYS A C 1
ATOM 666 O O . LYS A 1 84 ? 41.002 4.518 -24.233 1.00 90.44 84 LYS A O 1
ATOM 671 N N . THR A 1 85 ? 41.214 3.889 -26.370 1.00 91.06 85 THR A N 1
ATOM 672 C CA . THR A 1 85 ? 39.770 3.939 -26.687 1.00 91.06 85 THR A CA 1
ATOM 673 C C . THR A 1 85 ? 39.049 2.642 -26.316 1.00 91.06 85 THR A C 1
ATOM 675 O O . THR A 1 85 ? 39.709 1.636 -26.053 1.00 91.06 85 THR A O 1
ATOM 678 N N . PHE A 1 86 ? 37.708 2.640 -26.346 1.00 89.75 86 PHE A N 1
ATOM 679 C CA . PHE A 1 86 ? 36.899 1.429 -26.141 1.00 89.75 86 PHE A CA 1
ATOM 680 C C . PHE A 1 86 ? 37.337 0.287 -27.071 1.00 89.75 86 PHE A C 1
ATOM 682 O O . PHE A 1 86 ? 37.609 -0.818 -26.606 1.00 89.75 86 PHE A O 1
ATOM 689 N N . ASP A 1 87 ? 37.553 0.583 -28.356 1.00 85.69 87 ASP A N 1
ATOM 690 C CA . ASP A 1 87 ? 37.976 -0.410 -29.353 1.00 85.69 87 ASP A CA 1
ATOM 691 C C . ASP A 1 87 ? 39.479 -0.756 -29.279 1.00 85.69 87 ASP A C 1
ATOM 693 O O . ASP A 1 87 ? 39.976 -1.570 -30.059 1.00 85.69 87 ASP A O 1
ATOM 697 N N . GLY A 1 88 ? 40.212 -0.167 -28.325 1.00 84.81 88 GLY A N 1
ATOM 698 C CA . GLY A 1 88 ? 41.603 -0.490 -28.005 1.00 84.81 88 GLY A CA 1
ATOM 699 C C . GLY A 1 88 ? 42.664 0.336 -28.740 1.00 84.81 88 GLY A C 1
ATOM 700 O O . GLY A 1 88 ? 43.821 -0.085 -28.791 1.00 84.81 88 GLY A O 1
ATOM 701 N N . HIS A 1 89 ? 42.321 1.489 -29.324 1.00 85.38 89 HIS A N 1
ATOM 702 C CA . HIS A 1 89 ? 43.273 2.332 -30.052 1.00 85.38 89 HIS A CA 1
ATOM 703 C C . HIS A 1 89 ? 44.097 3.211 -29.094 1.00 85.38 89 HIS A C 1
ATOM 705 O O . HIS A 1 89 ? 43.545 3.987 -28.314 1.00 85.38 89 HIS A O 1
ATOM 711 N N . PHE A 1 90 ? 45.430 3.152 -29.201 1.00 87.62 90 PHE A N 1
ATOM 712 C CA . PHE A 1 90 ? 46.360 3.913 -28.354 1.00 87.62 90 PHE A CA 1
ATOM 713 C C . PHE A 1 90 ? 46.819 5.218 -29.019 1.00 87.62 90 PHE A C 1
ATOM 715 O O . PHE A 1 90 ? 47.282 5.206 -30.161 1.00 87.62 90 PHE A O 1
ATOM 722 N N . PHE A 1 91 ? 46.763 6.344 -28.303 1.00 87.88 91 PHE A N 1
ATOM 723 C CA . PHE A 1 91 ? 47.314 7.625 -28.768 1.00 87.88 91 PHE A CA 1
ATOM 724 C C . PHE A 1 91 ? 47.813 8.524 -27.625 1.00 87.88 91 PHE A C 1
ATOM 726 O O . PHE A 1 91 ? 47.507 8.289 -26.460 1.00 87.88 91 PHE A O 1
ATOM 733 N N . GLN A 1 92 ? 48.579 9.570 -27.966 1.00 86.00 92 GLN A N 1
ATOM 734 C CA . GLN A 1 92 ? 48.934 10.659 -27.045 1.00 86.00 92 GLN A CA 1
ATOM 735 C C . GLN A 1 92 ? 48.293 11.984 -27.486 1.00 86.00 92 GLN A C 1
ATOM 737 O O . GLN A 1 92 ? 48.296 12.304 -28.678 1.00 86.00 92 GLN A O 1
ATOM 742 N N . LEU A 1 93 ? 47.791 12.780 -26.535 1.00 87.38 93 LEU A N 1
ATOM 743 C CA . LEU A 1 93 ? 47.211 14.113 -26.783 1.00 87.38 93 LEU A CA 1
ATOM 744 C C . LEU A 1 93 ? 47.781 15.159 -25.804 1.00 87.38 93 LEU A C 1
ATOM 746 O O . LEU A 1 93 ? 47.167 15.441 -24.774 1.00 87.38 93 LEU A O 1
ATOM 750 N N . PRO A 1 94 ? 48.969 15.720 -26.088 1.00 86.19 94 PRO A N 1
ATOM 751 C CA . PRO A 1 94 ? 49.729 16.488 -25.108 1.00 86.19 94 PRO A CA 1
ATOM 752 C C . PRO A 1 94 ? 49.291 17.955 -25.005 1.00 86.19 94 PRO A C 1
ATOM 754 O O . PRO A 1 94 ? 50.009 18.870 -25.410 1.00 86.19 94 PRO A O 1
ATOM 757 N N . ASP A 1 95 ? 48.107 18.199 -24.444 1.00 85.56 95 ASP A N 1
ATOM 758 C CA . ASP A 1 95 ? 47.680 19.539 -24.036 1.00 85.56 95 ASP A CA 1
ATOM 759 C C . ASP A 1 95 ? 46.772 19.533 -22.790 1.00 85.56 95 ASP A C 1
ATOM 761 O O . ASP A 1 95 ? 46.152 18.527 -22.449 1.00 85.56 95 ASP A O 1
ATOM 765 N N . THR A 1 96 ? 46.727 20.661 -22.078 1.00 87.94 96 THR A N 1
ATOM 766 C CA . THR A 1 96 ? 46.020 20.827 -20.788 1.00 87.94 96 THR A CA 1
ATOM 767 C C . THR A 1 96 ? 44.589 21.374 -20.922 1.00 87.94 96 THR A C 1
ATOM 769 O O . THR A 1 96 ? 44.057 22.008 -20.007 1.00 87.94 96 THR A O 1
ATOM 772 N N . CYS A 1 97 ? 43.947 21.208 -22.081 1.00 88.12 97 CYS A N 1
ATOM 773 C CA . CYS A 1 97 ? 42.580 21.687 -22.294 1.00 88.12 97 CYS A CA 1
ATOM 774 C C . CYS A 1 97 ? 41.521 20.693 -21.793 1.00 88.12 97 CYS A C 1
ATOM 776 O O . CYS A 1 97 ? 41.792 19.515 -21.578 1.00 88.12 97 CYS A O 1
ATOM 778 N N . ASN A 1 98 ? 40.295 21.188 -21.615 1.00 90.44 98 ASN A N 1
ATOM 779 C CA . ASN A 1 98 ? 39.132 20.362 -21.308 1.00 90.44 98 ASN A CA 1
ATOM 780 C C . ASN A 1 98 ? 38.678 19.588 -22.567 1.00 90.44 98 ASN A C 1
ATOM 782 O O . ASN A 1 98 ? 38.511 20.179 -23.640 1.00 90.44 98 ASN A O 1
ATOM 786 N N . TYR A 1 99 ? 38.468 18.278 -22.433 1.00 91.81 99 TYR A N 1
ATOM 787 C CA . TYR A 1 99 ? 38.025 17.376 -23.498 1.00 91.81 99 TYR A CA 1
ATOM 788 C C . TYR A 1 99 ? 36.842 16.510 -23.067 1.00 91.81 99 TYR A C 1
ATOM 790 O O . TYR A 1 99 ? 36.797 16.028 -21.937 1.00 91.81 99 TYR A O 1
ATOM 798 N N . VAL A 1 100 ? 35.929 16.234 -24.005 1.00 92.31 100 VAL A N 1
ATOM 799 C CA . VAL A 1 100 ? 34.920 15.175 -23.847 1.00 92.31 100 VAL A CA 1
ATOM 800 C C . VAL A 1 100 ? 35.584 13.818 -24.085 1.00 92.31 100 VAL A C 1
ATOM 802 O O . VAL A 1 100 ? 36.011 13.522 -25.202 1.00 92.31 100 VAL A O 1
ATOM 805 N N . LEU A 1 101 ? 35.647 12.988 -23.044 1.00 93.50 101 LEU A N 1
ATOM 806 C CA . LEU A 1 101 ? 36.092 11.600 -23.149 1.00 93.50 101 LEU A CA 1
ATOM 807 C C . LEU A 1 101 ? 35.011 10.743 -23.807 1.00 93.50 101 LEU A C 1
ATOM 809 O O . LEU A 1 101 ? 35.268 10.150 -24.849 1.00 93.50 101 LEU A O 1
ATOM 813 N N . ALA A 1 102 ? 33.799 10.738 -23.243 1.00 92.94 102 ALA A N 1
ATOM 814 C CA . ALA A 1 102 ? 32.685 9.935 -23.741 1.00 92.94 102 ALA A CA 1
ATOM 815 C C . ALA A 1 102 ? 31.320 10.626 -23.526 1.00 92.94 102 ALA A C 1
ATOM 817 O O . ALA A 1 102 ? 31.060 11.236 -22.485 1.00 92.94 102 ALA A O 1
ATOM 818 N N . VAL A 1 103 ? 30.443 10.529 -24.526 1.00 91.31 103 VAL A N 1
ATOM 819 C CA . VAL A 1 103 ? 29.048 11.010 -24.573 1.00 91.31 103 VAL A CA 1
ATOM 820 C C . VAL A 1 103 ? 28.271 10.163 -25.595 1.00 91.31 103 VAL A C 1
ATOM 822 O O . VAL A 1 103 ? 28.895 9.525 -26.435 1.00 91.31 103 VAL A O 1
ATOM 825 N N . MET A 1 104 ? 26.936 10.155 -25.589 1.00 87.81 104 MET A N 1
ATOM 826 C CA . MET A 1 104 ? 26.159 9.568 -26.695 1.00 87.81 104 MET A CA 1
ATOM 827 C C . MET A 1 104 ? 26.183 10.481 -27.933 1.00 87.81 104 MET A C 1
ATOM 829 O O . MET A 1 104 ? 26.087 11.703 -27.796 1.00 87.81 104 MET A O 1
ATOM 833 N N . CYS A 1 105 ? 26.260 9.917 -29.144 1.00 79.31 105 CYS A N 1
ATOM 834 C CA . CYS A 1 105 ? 26.360 10.718 -30.374 1.00 79.31 105 CYS A CA 1
ATOM 835 C C . CYS A 1 105 ? 25.087 11.496 -30.763 1.00 79.31 105 CYS A C 1
ATOM 837 O O . CYS A 1 105 ? 25.193 12.645 -31.190 1.00 79.31 105 CYS A O 1
ATOM 839 N N . ASP A 1 106 ? 23.902 10.874 -30.680 1.00 65.00 106 ASP A N 1
ATOM 840 C CA . ASP A 1 106 ? 22.683 11.345 -31.379 1.00 65.00 106 ASP A CA 1
ATOM 841 C C . ASP A 1 106 ? 21.449 11.475 -30.458 1.00 65.00 106 ASP A C 1
ATOM 843 O O . ASP A 1 106 ? 20.302 11.290 -30.863 1.00 65.00 106 ASP A O 1
ATOM 847 N N . ALA A 1 107 ? 21.674 11.786 -29.178 1.00 52.34 107 ALA A N 1
ATOM 848 C CA . ALA A 1 107 ? 20.610 11.924 -28.185 1.00 52.34 107 ALA A CA 1
ATOM 849 C C . ALA A 1 107 ? 20.337 13.397 -27.828 1.00 52.34 107 ALA A C 1
ATOM 851 O O . ALA A 1 107 ? 21.218 14.122 -27.362 1.00 52.34 107 ALA A O 1
ATOM 852 N N . ALA A 1 108 ? 19.077 13.838 -27.952 1.00 53.34 108 ALA A N 1
ATOM 853 C CA . ALA A 1 108 ? 18.635 15.161 -27.478 1.00 53.34 108 ALA A CA 1
ATOM 854 C C . ALA A 1 108 ? 18.775 15.333 -25.945 1.00 53.34 108 ALA A C 1
ATOM 856 O O . ALA A 1 108 ? 18.783 16.455 -25.432 1.00 53.34 108 ALA A O 1
ATOM 857 N N . SER A 1 109 ? 18.917 14.214 -25.235 1.00 54.91 109 SER A N 1
ATOM 858 C CA . SER A 1 109 ? 19.323 14.084 -23.840 1.00 54.91 109 SER A CA 1
ATOM 859 C C . SER A 1 109 ? 20.270 12.885 -23.736 1.00 54.91 109 SER A C 1
ATOM 861 O O . SER A 1 109 ? 19.810 11.756 -23.839 1.00 54.91 109 SER A O 1
ATOM 863 N N . SER A 1 110 ? 21.573 13.124 -23.571 1.00 69.69 110 SER A N 1
ATOM 864 C CA . SER A 1 110 ? 22.569 12.058 -23.363 1.00 69.69 110 SER A CA 1
ATOM 865 C C . SER A 1 110 ? 22.546 11.573 -21.912 1.00 69.69 110 SER A C 1
ATOM 867 O O . SER A 1 110 ? 22.646 12.420 -21.012 1.00 69.69 110 SER A O 1
ATOM 869 N N . ASP A 1 111 ? 22.460 10.252 -21.714 1.00 76.56 111 ASP A N 1
ATOM 870 C CA . ASP A 1 111 ? 22.500 9.550 -20.417 1.00 76.56 111 ASP A CA 1
ATOM 871 C C . ASP A 1 111 ? 23.698 10.019 -19.579 1.00 76.56 111 ASP A C 1
ATOM 873 O O . ASP A 1 111 ? 23.561 10.490 -18.447 1.00 76.56 111 ASP A O 1
ATOM 877 N N . PHE A 1 112 ? 24.880 9.979 -20.199 1.00 90.25 112 PHE A N 1
ATOM 878 C CA . PHE A 1 112 ? 26.142 10.402 -19.610 1.00 90.25 112 PHE A CA 1
ATOM 879 C C . PHE A 1 112 ? 26.867 11.451 -20.463 1.00 90.25 112 PHE A C 1
ATOM 881 O O . PHE A 1 112 ? 26.618 11.606 -21.661 1.00 90.25 112 PHE A O 1
ATOM 888 N N . ASN A 1 113 ? 27.772 12.203 -19.840 1.00 90.81 113 ASN A N 1
ATOM 889 C CA . ASN A 1 113 ? 28.779 13.024 -20.511 1.00 90.81 113 ASN A CA 1
ATOM 890 C C . ASN A 1 113 ? 29.985 13.162 -19.576 1.00 90.81 113 ASN A C 1
ATOM 892 O O . ASN A 1 113 ? 29.862 13.743 -18.498 1.00 90.81 113 ASN A O 1
ATOM 896 N N . ILE A 1 114 ? 31.128 12.613 -19.979 1.00 94.56 114 ILE A N 1
ATOM 897 C CA . ILE A 1 114 ? 32.344 12.567 -19.168 1.00 94.56 114 ILE A CA 1
ATOM 898 C C . ILE A 1 114 ? 33.389 13.478 -19.812 1.00 94.56 114 ILE A C 1
ATOM 900 O O . ILE A 1 114 ? 33.738 13.321 -20.984 1.00 94.56 114 ILE A O 1
ATOM 904 N N . GLN A 1 115 ? 33.869 14.446 -19.039 1.00 93.69 115 GLN A N 1
ATOM 905 C CA . GLN A 1 115 ? 34.878 15.432 -19.411 1.00 93.69 115 GLN A CA 1
ATOM 906 C C . GLN A 1 115 ? 36.065 15.364 -18.452 1.00 93.69 115 GLN A C 1
ATOM 908 O O . GLN A 1 115 ? 35.891 15.106 -17.261 1.00 93.69 115 GLN A O 1
ATOM 913 N N . MET A 1 116 ? 37.265 15.661 -18.943 1.00 92.44 116 MET A N 1
ATOM 914 C CA . MET A 1 116 ? 38.439 15.855 -18.089 1.00 92.44 116 MET A CA 1
ATOM 915 C C . MET A 1 116 ? 39.287 17.029 -18.568 1.00 92.44 116 MET A C 1
ATOM 917 O O . MET A 1 116 ? 39.322 17.344 -19.759 1.00 92.44 116 MET A O 1
ATOM 921 N N . GLN A 1 117 ? 39.987 17.653 -17.625 1.00 90.56 117 GLN A N 1
ATOM 922 C CA . GLN A 1 117 ? 41.038 18.624 -17.879 1.00 90.56 117 GLN A CA 1
ATOM 923 C C . GLN A 1 117 ? 42.281 18.271 -17.050 1.00 90.56 117 GLN A C 1
ATOM 925 O O . GLN A 1 117 ? 42.184 17.910 -15.875 1.00 90.56 117 GLN A O 1
ATOM 930 N N . ARG A 1 118 ? 43.460 18.400 -17.668 1.00 89.56 118 ARG A N 1
ATOM 931 C CA . ARG A 1 118 ? 44.777 18.234 -17.031 1.00 89.56 118 ARG A CA 1
ATOM 932 C C . ARG A 1 118 ? 45.436 19.592 -16.750 1.00 89.56 118 ARG A C 1
ATOM 934 O O . ARG A 1 118 ? 45.085 20.583 -17.381 1.00 89.56 118 ARG A O 1
ATOM 941 N N . GLU A 1 119 ? 46.415 19.642 -15.851 1.00 86.94 119 GLU A N 1
ATOM 942 C CA . GLU A 1 119 ? 47.285 20.804 -15.616 1.00 86.94 119 GLU A CA 1
ATOM 943 C C . GLU A 1 119 ? 48.734 20.411 -15.270 1.00 86.94 119 GLU A C 1
ATOM 945 O O . GLU A 1 119 ? 49.020 19.272 -14.901 1.00 86.94 119 GLU A O 1
ATOM 950 N N . THR A 1 120 ? 49.658 21.369 -15.391 1.00 82.62 120 THR A N 1
ATOM 951 C CA . THR A 1 120 ? 51.102 21.168 -15.185 1.00 82.62 120 THR A CA 1
ATOM 952 C C . THR A 1 120 ? 51.519 21.536 -13.749 1.00 82.62 120 THR A C 1
ATOM 954 O O . THR A 1 120 ? 51.964 22.658 -13.480 1.00 82.62 120 THR A O 1
ATOM 957 N N . VAL A 1 121 ? 51.406 20.603 -12.798 1.00 76.38 121 VAL A N 1
ATOM 958 C CA . VAL A 1 121 ? 51.753 20.825 -11.379 1.00 76.38 121 VAL A CA 1
ATOM 959 C C . VAL A 1 121 ? 53.230 20.517 -11.122 1.00 76.38 121 VAL A C 1
ATOM 961 O O . VAL A 1 121 ? 53.676 19.377 -11.210 1.00 76.38 121 VAL A O 1
ATOM 964 N N . ASN A 1 122 ? 54.024 21.539 -10.779 1.00 72.50 122 ASN A N 1
ATOM 965 C CA . ASN A 1 122 ? 55.474 21.438 -10.513 1.00 72.50 122 ASN A CA 1
ATOM 966 C C . ASN A 1 122 ? 56.327 20.812 -11.646 1.00 72.50 122 ASN A C 1
ATOM 968 O O . ASN A 1 122 ? 57.498 20.505 -11.425 1.00 72.50 122 ASN A O 1
ATOM 972 N N . GLY A 1 123 ? 55.774 20.668 -12.855 1.00 68.44 123 GLY A N 1
ATOM 973 C CA . GLY A 1 123 ? 56.411 19.989 -13.990 1.00 68.44 123 GLY A CA 1
ATOM 974 C C . GLY A 1 123 ? 55.990 18.526 -14.181 1.00 68.44 123 GLY A C 1
ATOM 975 O O . GLY A 1 123 ? 56.426 17.920 -15.152 1.00 68.44 123 GLY A O 1
ATOM 976 N N . SER A 1 124 ? 55.138 17.987 -13.304 1.00 72.81 124 SER A N 1
ATOM 977 C CA . SER A 1 124 ? 54.342 16.785 -13.574 1.00 72.81 124 SER A CA 1
ATOM 978 C C . SER A 1 124 ? 53.002 17.170 -14.209 1.00 72.81 124 SER A C 1
ATOM 980 O O . SER A 1 124 ? 52.575 18.323 -14.111 1.00 72.81 124 SER A O 1
ATOM 982 N N . ILE A 1 125 ? 52.327 16.209 -14.833 1.00 80.50 125 ILE A N 1
ATOM 983 C CA . ILE A 1 125 ? 50.961 16.362 -15.344 1.00 80.50 125 ILE A CA 1
ATOM 984 C C . ILE A 1 125 ? 49.994 15.760 -14.321 1.00 80.50 125 ILE A C 1
ATOM 986 O O . ILE A 1 125 ? 50.173 14.608 -13.936 1.00 80.50 125 ILE A O 1
ATOM 990 N N . SER A 1 126 ? 48.986 16.528 -13.896 1.00 83.62 126 SER A N 1
ATOM 991 C CA . SER A 1 126 ? 47.892 16.057 -13.028 1.00 83.62 126 SER A CA 1
ATOM 992 C C . SER A 1 126 ? 46.518 16.351 -13.643 1.00 83.62 126 SER A C 1
ATOM 994 O O . SER A 1 126 ? 46.426 17.140 -14.587 1.00 83.62 126 SER A O 1
ATOM 996 N N . PHE A 1 127 ? 45.437 15.771 -13.120 1.00 88.19 127 PHE A N 1
ATOM 997 C CA . PHE A 1 127 ? 44.064 16.185 -13.435 1.00 88.19 127 PHE A CA 1
ATOM 998 C C . PHE A 1 127 ? 43.670 17.446 -12.643 1.00 88.19 127 PHE A C 1
ATOM 1000 O O . PHE A 1 127 ? 43.614 17.425 -11.418 1.00 88.19 127 PHE A O 1
ATOM 1007 N N . SER A 1 128 ? 43.320 18.544 -13.322 1.00 87.06 128 SER A N 1
ATOM 1008 C CA . SER A 1 128 ? 42.814 19.753 -12.645 1.00 87.06 128 SER A CA 1
ATOM 1009 C C . SER A 1 128 ? 41.336 19.632 -12.270 1.00 87.06 128 SER A C 1
ATOM 1011 O O . SER A 1 128 ? 40.864 20.251 -11.312 1.00 87.06 128 SER A O 1
ATOM 1013 N N . THR A 1 129 ? 40.569 18.867 -13.052 1.00 90.38 129 THR A N 1
ATOM 1014 C CA . THR A 1 129 ? 39.146 18.579 -12.844 1.00 90.38 129 THR A CA 1
ATOM 1015 C C . THR A 1 129 ? 38.717 17.412 -13.731 1.00 90.38 129 THR A C 1
ATOM 1017 O O . THR A 1 129 ? 38.996 17.407 -14.930 1.00 90.38 129 THR A O 1
ATOM 1020 N N . VAL A 1 130 ? 37.940 16.485 -13.169 1.00 92.81 130 VAL A N 1
ATOM 1021 C CA . VAL A 1 130 ? 37.124 15.533 -13.937 1.00 92.81 130 VAL A CA 1
ATOM 1022 C C . VAL A 1 130 ? 35.650 15.867 -13.698 1.00 92.81 130 VAL A C 1
ATOM 1024 O O . VAL A 1 130 ? 35.231 16.090 -12.562 1.00 92.81 130 VAL A O 1
ATOM 1027 N N . LEU A 1 131 ? 34.872 15.962 -14.773 1.00 92.94 131 LEU A N 1
ATOM 1028 C CA . LEU A 1 131 ? 33.463 16.356 -14.790 1.00 92.94 131 LEU A CA 1
ATOM 1029 C C . LEU A 1 131 ? 32.635 15.199 -15.349 1.00 92.94 131 LEU A C 1
ATOM 1031 O O . LEU A 1 131 ? 32.631 14.948 -16.551 1.00 92.94 131 LEU A O 1
ATOM 1035 N N . ILE A 1 132 ? 31.933 14.497 -14.466 1.00 93.62 132 ILE A N 1
ATOM 1036 C CA . ILE A 1 132 ? 31.132 13.317 -14.793 1.00 93.62 132 ILE A CA 1
ATOM 1037 C C . ILE A 1 132 ? 29.667 13.711 -14.659 1.00 93.62 132 ILE A C 1
ATOM 1039 O O . ILE A 1 132 ? 29.167 13.932 -13.557 1.00 93.62 132 ILE A O 1
ATOM 1043 N N . LYS A 1 133 ? 28.963 13.822 -15.784 1.00 90.19 133 LYS A N 1
ATOM 1044 C CA . LYS A 1 133 ? 27.508 13.950 -15.794 1.00 90.19 133 LYS A CA 1
ATOM 1045 C C . LYS A 1 133 ? 26.892 12.569 -16.004 1.00 90.19 133 LYS A C 1
ATOM 1047 O O . LYS A 1 133 ? 27.188 11.939 -17.015 1.00 90.19 133 LYS A O 1
ATOM 1052 N N . LEU A 1 134 ? 26.016 12.153 -15.093 1.00 87.19 134 LEU A N 1
ATOM 1053 C CA . LEU A 1 134 ? 25.242 10.907 -15.135 1.00 87.19 134 LEU A CA 1
ATOM 1054 C C . LEU A 1 134 ? 23.786 11.241 -14.794 1.00 87.19 134 LEU A C 1
ATOM 1056 O O . LEU A 1 134 ? 23.534 11.958 -13.826 1.00 87.19 134 LEU A O 1
ATOM 1060 N N . ASP A 1 135 ? 22.835 10.803 -15.619 1.00 72.25 135 ASP A N 1
ATOM 1061 C CA . ASP A 1 135 ? 21.383 10.935 -15.392 1.00 72.25 135 ASP A CA 1
ATOM 1062 C C . ASP A 1 135 ? 20.920 12.377 -15.088 1.00 72.25 135 ASP A C 1
ATOM 1064 O O . ASP A 1 135 ? 19.986 12.644 -14.334 1.00 72.25 135 ASP A O 1
ATOM 1068 N N . GLY A 1 136 ? 21.620 13.361 -15.664 1.00 75.69 136 GLY A N 1
ATOM 1069 C CA . GLY A 1 136 ? 21.391 14.789 -15.413 1.00 75.69 136 GLY A CA 1
ATOM 1070 C C . GLY A 1 136 ? 22.156 15.375 -14.221 1.00 75.69 136 GLY A C 1
ATOM 1071 O O . GLY A 1 136 ? 22.453 16.571 -14.245 1.00 75.69 136 GLY A O 1
ATOM 1072 N N . THR A 1 137 ? 22.532 14.559 -13.235 1.00 82.31 137 THR A N 1
ATOM 1073 C CA . THR A 1 137 ? 23.381 14.959 -12.102 1.00 82.31 137 THR A CA 1
ATOM 1074 C C . THR A 1 137 ? 24.808 15.228 -12.584 1.00 82.31 137 THR A C 1
ATOM 1076 O O . THR A 1 137 ? 25.323 14.519 -13.444 1.00 82.31 137 THR A O 1
ATOM 1079 N N . VAL A 1 138 ? 25.458 16.265 -12.046 1.00 87.94 138 VAL A N 1
ATOM 1080 C CA . VAL A 1 138 ? 26.857 16.604 -12.357 1.00 87.94 138 VAL A CA 1
ATOM 1081 C C . VAL A 1 138 ? 27.716 16.356 -11.127 1.00 87.94 138 VAL A C 1
ATOM 1083 O O . VAL A 1 138 ? 27.503 16.976 -10.086 1.00 87.94 138 VAL A O 1
ATOM 1086 N N . ILE A 1 139 ? 28.697 15.476 -11.274 1.00 91.62 139 ILE A N 1
ATOM 1087 C CA . ILE A 1 139 ? 29.760 15.198 -10.315 1.00 91.62 139 ILE A CA 1
ATOM 1088 C C . ILE A 1 139 ? 31.019 15.909 -10.814 1.00 91.62 139 ILE A C 1
ATOM 1090 O O . ILE A 1 139 ? 31.324 15.892 -12.010 1.00 91.62 139 ILE A O 1
ATOM 1094 N N . LYS A 1 140 ? 31.770 16.520 -9.904 1.00 91.62 140 LYS A N 1
ATOM 1095 C CA . LYS A 1 140 ? 33.076 17.107 -10.183 1.00 91.62 140 LYS A CA 1
ATOM 1096 C C . LYS A 1 140 ? 34.098 16.573 -9.180 1.00 91.62 140 LYS A C 1
ATOM 1098 O O . LYS A 1 140 ? 33.983 16.846 -7.984 1.00 91.62 140 LYS A O 1
ATOM 1103 N N . VAL A 1 141 ? 35.090 15.847 -9.690 1.00 90.25 141 VAL A N 1
ATOM 1104 C CA . VAL A 1 141 ? 36.244 15.313 -8.951 1.00 90.25 141 VAL A CA 1
ATOM 1105 C C . VAL A 1 141 ? 37.437 16.256 -9.127 1.00 90.25 141 VAL A C 1
ATOM 1107 O O . VAL A 1 141 ? 37.644 16.818 -10.208 1.00 90.25 141 VAL A O 1
ATOM 1110 N N . THR A 1 142 ? 38.207 16.440 -8.057 1.00 86.75 142 THR A N 1
ATOM 1111 C CA . THR A 1 142 ? 39.458 17.212 -8.004 1.00 86.75 142 THR A CA 1
ATOM 1112 C C . THR A 1 142 ? 40.409 16.602 -6.975 1.00 86.75 142 THR A C 1
ATOM 1114 O O . THR A 1 142 ? 39.938 15.930 -6.064 1.00 86.75 142 THR A O 1
ATOM 1117 N N . ASP A 1 143 ? 41.707 16.916 -7.068 1.00 75.19 143 ASP A N 1
ATOM 1118 C CA . ASP A 1 143 ? 42.791 16.468 -6.163 1.00 75.19 143 ASP A CA 1
ATOM 1119 C C . ASP A 1 143 ? 42.508 16.606 -4.647 1.00 75.19 143 ASP A C 1
ATOM 1121 O O . ASP A 1 143 ? 43.192 15.982 -3.839 1.00 75.19 143 ASP A O 1
ATOM 1125 N N . SER A 1 144 ? 41.545 17.442 -4.231 1.00 75.81 144 SER A N 1
ATOM 1126 C CA . SER A 1 144 ? 41.185 17.647 -2.818 1.00 75.81 144 SER A CA 1
ATOM 1127 C C . SER A 1 144 ? 39.755 17.261 -2.433 1.00 75.81 144 SER A C 1
ATOM 1129 O O . SER A 1 144 ? 39.507 16.998 -1.258 1.00 75.81 144 SER A O 1
ATOM 1131 N N . ASP A 1 145 ? 38.808 17.262 -3.375 1.00 82.94 145 ASP A N 1
ATOM 1132 C CA . ASP A 1 145 ? 37.373 17.197 -3.083 1.00 82.94 145 ASP A CA 1
ATOM 1133 C C . ASP A 1 145 ? 36.576 16.545 -4.227 1.00 82.94 145 ASP A C 1
ATOM 1135 O O . ASP A 1 145 ? 36.836 16.792 -5.412 1.00 82.94 145 ASP A O 1
ATOM 1139 N N . ILE A 1 146 ? 35.524 15.803 -3.863 1.00 88.12 146 ILE A N 1
ATOM 1140 C CA . ILE A 1 146 ? 34.445 15.387 -4.769 1.00 88.12 146 ILE A CA 1
ATOM 1141 C C . ILE A 1 146 ? 33.183 16.183 -4.431 1.00 88.12 146 ILE A C 1
ATOM 1143 O O . ILE A 1 146 ? 32.762 16.272 -3.277 1.00 88.12 146 ILE A O 1
ATOM 1147 N N . THR A 1 147 ? 32.558 16.755 -5.456 1.00 87.88 147 THR A N 1
ATOM 1148 C CA . THR A 1 147 ? 31.312 17.525 -5.339 1.00 87.88 147 THR A CA 1
ATOM 1149 C C . THR A 1 147 ? 30.247 16.972 -6.275 1.00 87.88 147 THR A C 1
ATOM 1151 O O . THR A 1 147 ? 30.557 16.537 -7.381 1.00 87.88 147 THR A O 1
ATOM 1154 N N . MET A 1 148 ? 28.989 16.999 -5.846 1.00 82.19 148 MET A N 1
ATOM 1155 C CA . MET A 1 148 ? 27.829 16.583 -6.627 1.00 82.19 148 MET A CA 1
ATOM 1156 C C . MET A 1 148 ? 26.791 17.713 -6.611 1.00 82.19 148 MET A C 1
ATOM 1158 O O . MET A 1 148 ? 26.279 18.104 -5.561 1.00 82.19 148 MET A O 1
ATOM 1162 N N . GLY A 1 149 ? 26.511 18.298 -7.776 1.00 79.44 149 GLY A N 1
ATOM 1163 C CA . GLY A 1 149 ? 25.787 19.567 -7.872 1.00 79.44 149 GLY A CA 1
ATOM 1164 C C . GLY A 1 149 ? 26.608 20.729 -7.299 1.00 79.44 149 GLY A C 1
ATOM 1165 O O . GLY A 1 149 ? 27.635 21.094 -7.864 1.00 79.44 149 GLY A O 1
ATOM 1166 N N . GLU A 1 150 ? 26.154 21.313 -6.185 1.00 73.88 150 GLU A N 1
ATOM 1167 C CA . GLU A 1 150 ? 26.893 22.335 -5.413 1.00 73.88 150 GLU A CA 1
ATOM 1168 C C . GLU A 1 150 ? 27.348 21.817 -4.023 1.00 73.88 150 GLU A C 1
ATOM 1170 O O . GLU A 1 150 ? 27.824 22.596 -3.199 1.00 73.88 150 GLU A O 1
ATOM 1175 N N . GLU A 1 151 ? 27.197 20.517 -3.739 1.00 75.12 151 GLU A N 1
ATOM 1176 C CA . GLU A 1 151 ? 27.428 19.902 -2.421 1.00 75.12 151 GLU A CA 1
ATOM 1177 C C . GLU A 1 151 ? 28.681 19.005 -2.426 1.00 75.12 151 GLU A C 1
ATOM 1179 O O . GLU A 1 151 ? 28.834 18.161 -3.307 1.00 75.12 151 GLU A O 1
ATOM 1184 N N . THR A 1 152 ? 29.586 19.162 -1.452 1.00 84.62 152 THR A N 1
ATOM 1185 C CA . THR A 1 152 ? 30.728 18.245 -1.251 1.00 84.62 152 THR A CA 1
ATOM 1186 C C . THR A 1 152 ? 30.245 16.942 -0.616 1.00 84.62 152 THR A C 1
ATOM 1188 O O . THR A 1 152 ? 29.505 16.984 0.367 1.00 84.62 152 THR A O 1
ATOM 1191 N N . VAL A 1 153 ? 30.674 15.796 -1.148 1.00 80.12 153 VAL A N 1
ATOM 1192 C CA . VAL A 1 153 ? 30.255 14.460 -0.684 1.00 80.12 153 VAL A CA 1
ATOM 1193 C C . VAL A 1 153 ? 31.404 13.707 -0.011 1.00 80.12 153 VAL A C 1
ATOM 1195 O O . VAL A 1 153 ? 32.564 13.852 -0.389 1.00 80.12 153 VAL A O 1
ATOM 1198 N N . THR A 1 154 ? 31.083 12.891 0.993 1.00 78.56 154 THR A N 1
ATOM 1199 C CA . THR A 1 154 ? 32.036 12.009 1.683 1.00 78.56 154 THR A CA 1
ATOM 1200 C C . THR A 1 154 ? 31.954 10.605 1.100 1.00 78.56 154 THR A C 1
ATOM 1202 O O . THR A 1 154 ? 30.893 9.992 1.149 1.00 78.56 154 THR A O 1
ATOM 1205 N N . VAL A 1 155 ? 33.053 10.089 0.556 1.00 74.94 155 VAL A N 1
ATOM 1206 C CA . VAL A 1 155 ? 33.119 8.722 0.012 1.00 74.94 155 VAL A CA 1
ATOM 1207 C C . VAL A 1 155 ? 33.229 7.706 1.166 1.00 74.94 155 VAL A C 1
ATOM 1209 O O . VAL A 1 155 ? 34.001 7.971 2.091 1.00 74.94 155 VAL A O 1
ATOM 1212 N N . PRO A 1 156 ? 32.515 6.562 1.135 1.00 74.06 156 PRO A N 1
ATOM 1213 C CA . PRO A 1 156 ? 31.540 6.138 0.125 1.00 74.06 156 PRO A CA 1
ATOM 1214 C C . PRO A 1 156 ? 30.185 6.867 0.219 1.00 74.06 156 PRO A C 1
ATOM 1216 O O . PRO A 1 156 ? 29.731 7.248 1.294 1.00 74.06 156 PRO A O 1
ATOM 1219 N N . THR A 1 157 ? 29.524 7.061 -0.926 1.00 77.00 157 THR A N 1
ATOM 1220 C CA . THR A 1 157 ? 28.206 7.717 -1.048 1.00 77.00 157 THR A CA 1
ATOM 1221 C C . THR A 1 157 ? 27.355 7.016 -2.108 1.00 77.00 157 THR A C 1
ATOM 1223 O O . THR A 1 157 ? 27.857 6.672 -3.174 1.00 77.00 157 THR A O 1
ATOM 1226 N N . TYR A 1 158 ? 26.049 6.890 -1.861 1.00 71.00 158 TYR A N 1
ATOM 1227 C CA . TYR A 1 158 ? 25.045 6.559 -2.875 1.00 71.00 158 TYR A CA 1
ATOM 1228 C C . TYR A 1 158 ? 23.942 7.622 -2.865 1.00 71.00 158 TYR A C 1
ATOM 1230 O O . TYR A 1 158 ? 23.424 7.960 -1.800 1.00 71.00 158 TYR A O 1
ATOM 1238 N N . LYS A 1 159 ? 23.634 8.227 -4.021 1.00 67.62 159 LYS A N 1
ATOM 1239 C CA . LYS A 1 159 ? 22.651 9.323 -4.142 1.00 67.62 159 LYS A CA 1
ATOM 1240 C C . LYS A 1 159 ? 22.256 9.527 -5.608 1.00 67.62 159 LYS A C 1
ATOM 1242 O O . LYS A 1 159 ? 23.090 9.376 -6.491 1.00 67.62 159 LYS A O 1
ATOM 1247 N N . ASN A 1 160 ? 21.002 9.886 -5.888 1.00 65.50 160 ASN A N 1
ATOM 1248 C CA . ASN A 1 160 ? 20.477 10.099 -7.252 1.00 65.50 160 ASN A CA 1
ATOM 1249 C C . ASN A 1 160 ? 20.675 8.903 -8.226 1.00 65.50 160 ASN A C 1
ATOM 1251 O O . ASN A 1 160 ? 20.799 9.119 -9.427 1.00 65.50 160 ASN A O 1
ATOM 1255 N N . GLY A 1 161 ? 20.740 7.656 -7.736 1.00 66.25 161 GLY A N 1
ATOM 1256 C CA . GLY A 1 161 ? 21.038 6.473 -8.568 1.00 66.25 161 GLY A CA 1
ATOM 1257 C C . GLY A 1 161 ? 22.510 6.334 -8.991 1.00 66.25 161 GLY A C 1
ATOM 1258 O O . GLY A 1 161 ? 22.826 5.532 -9.873 1.00 66.25 161 GLY A O 1
ATOM 1259 N N . ILE A 1 162 ? 23.398 7.117 -8.369 1.00 79.44 162 ILE A N 1
ATOM 1260 C CA . ILE A 1 162 ? 24.845 7.133 -8.584 1.00 79.44 162 ILE A CA 1
ATOM 1261 C C . ILE A 1 162 ? 25.538 6.632 -7.316 1.00 79.44 162 ILE A C 1
ATOM 1263 O O . ILE A 1 162 ? 25.260 7.105 -6.211 1.00 79.44 162 ILE A O 1
ATOM 1267 N N . LYS A 1 163 ? 26.484 5.712 -7.493 1.00 77.75 163 LYS A N 1
ATOM 1268 C CA . LYS A 1 163 ? 27.356 5.159 -6.458 1.00 77.75 163 LYS A CA 1
ATOM 1269 C C . LYS A 1 163 ? 28.757 5.749 -6.590 1.00 77.75 163 LYS A C 1
ATOM 1271 O O . LYS A 1 163 ? 29.286 5.835 -7.695 1.00 77.75 163 LYS A O 1
ATOM 1276 N N . ILE A 1 164 ? 29.357 6.137 -5.470 1.00 85.19 164 ILE A N 1
ATOM 1277 C CA . ILE A 1 164 ? 30.748 6.581 -5.370 1.00 85.19 164 ILE A CA 1
ATOM 1278 C C . ILE A 1 164 ? 31.414 5.748 -4.273 1.00 85.19 164 ILE A C 1
ATOM 1280 O O . ILE A 1 164 ? 31.170 5.966 -3.087 1.00 85.19 164 ILE A O 1
ATOM 1284 N N . GLU A 1 165 ? 32.229 4.782 -4.681 1.00 78.62 165 GLU A N 1
ATOM 1285 C CA . GLU A 1 165 ? 33.089 3.944 -3.837 1.00 78.62 165 GLU A CA 1
ATOM 1286 C C . GLU A 1 165 ? 34.529 4.493 -3.876 1.00 78.62 165 GLU A C 1
ATOM 1288 O O . GLU A 1 165 ? 34.883 5.252 -4.784 1.00 78.62 165 GLU A O 1
ATOM 1293 N N . GLY A 1 166 ? 35.383 4.135 -2.913 1.00 73.06 166 GLY A N 1
ATOM 1294 C CA . GLY A 1 166 ? 36.772 4.602 -2.913 1.00 73.06 166 GLY A CA 1
ATOM 1295 C C . GLY A 1 166 ? 37.717 3.813 -2.020 1.00 73.06 166 GLY A C 1
ATOM 1296 O O . GLY A 1 166 ? 37.337 3.337 -0.952 1.00 73.06 166 GLY A O 1
ATOM 1297 N N . SER A 1 167 ? 38.968 3.713 -2.463 1.00 66.69 167 SER A N 1
ATOM 1298 C CA . SER A 1 167 ? 40.093 3.176 -1.697 1.00 66.69 167 SER A CA 1
ATOM 1299 C C . SER A 1 167 ? 40.994 4.327 -1.205 1.00 66.69 167 SER A C 1
ATOM 1301 O O . SER A 1 167 ? 40.753 5.487 -1.537 1.00 66.69 167 SER A O 1
ATOM 1303 N N . PRO A 1 168 ? 42.071 4.056 -0.442 1.00 64.50 168 PRO A N 1
ATOM 1304 C CA . PRO A 1 168 ? 43.066 5.076 -0.100 1.00 64.50 168 PRO A CA 1
ATOM 1305 C C . PRO A 1 168 ? 43.793 5.716 -1.300 1.00 64.50 168 PRO A C 1
ATOM 1307 O O . PRO A 1 168 ? 44.538 6.667 -1.084 1.00 64.50 168 PRO A O 1
ATOM 1310 N N . THR A 1 169 ? 43.626 5.187 -2.520 1.00 68.25 169 THR A N 1
ATOM 1311 C CA . THR A 1 169 ? 44.298 5.648 -3.752 1.00 68.25 169 THR A CA 1
ATOM 1312 C C . THR A 1 169 ? 43.358 5.875 -4.942 1.00 68.25 169 THR A C 1
ATOM 1314 O O . THR A 1 169 ? 43.792 6.482 -5.916 1.00 68.25 169 THR A O 1
ATOM 1317 N N . SER A 1 170 ? 42.100 5.420 -4.876 1.00 76.88 170 SER A N 1
ATOM 1318 C CA . SER A 1 170 ? 41.179 5.350 -6.024 1.00 76.88 170 SER A CA 1
ATOM 1319 C C . SER A 1 170 ? 39.752 5.791 -5.682 1.00 76.88 170 SER A C 1
ATOM 1321 O O . SER A 1 170 ? 39.327 5.706 -4.527 1.00 76.88 170 SER A O 1
ATOM 1323 N N . PHE A 1 171 ? 38.976 6.169 -6.701 1.00 83.12 171 PHE A N 1
ATOM 1324 C CA . PHE A 1 171 ? 37.520 6.333 -6.623 1.00 83.12 171 PHE A CA 1
ATOM 1325 C C . PHE A 1 171 ? 36.820 5.622 -7.788 1.00 83.12 171 PHE A C 1
ATOM 1327 O O . PHE A 1 171 ? 37.196 5.814 -8.942 1.00 83.12 171 PHE A O 1
ATOM 1334 N N . LYS A 1 172 ? 35.756 4.860 -7.499 1.00 85.12 172 LYS A N 1
ATOM 1335 C CA . LYS A 1 172 ? 34.874 4.223 -8.492 1.00 85.12 172 LYS A CA 1
ATOM 1336 C C . LYS A 1 172 ? 33.506 4.900 -8.459 1.00 85.12 172 LYS A C 1
ATOM 1338 O O . LYS A 1 172 ? 32.786 4.819 -7.468 1.00 85.12 172 LYS A O 1
ATOM 1343 N N . ILE A 1 173 ? 33.143 5.563 -9.550 1.00 89.62 173 ILE A N 1
ATOM 1344 C CA . ILE A 1 173 ? 31.878 6.275 -9.743 1.00 89.62 173 ILE A CA 1
ATOM 1345 C C . ILE A 1 173 ? 31.047 5.490 -10.756 1.00 89.62 173 ILE A C 1
ATOM 1347 O O . ILE A 1 173 ? 31.494 5.297 -11.879 1.00 89.62 173 ILE A O 1
ATOM 1351 N N . SER A 1 174 ? 29.845 5.045 -10.401 1.00 85.56 174 SER A N 1
ATOM 1352 C CA . SER A 1 174 ? 28.978 4.268 -11.303 1.00 85.56 174 SER A CA 1
ATOM 1353 C C . SER A 1 174 ? 27.515 4.700 -11.226 1.00 85.56 174 SER A C 1
ATOM 1355 O O . SER A 1 174 ? 27.082 5.242 -10.208 1.00 85.56 174 SER A O 1
ATOM 1357 N N . ASN A 1 175 ? 26.741 4.471 -12.290 1.00 80.44 175 ASN A N 1
ATOM 1358 C CA . ASN A 1 175 ? 25.278 4.565 -12.256 1.00 80.44 175 ASN A CA 1
ATOM 1359 C C . ASN A 1 175 ? 24.609 3.234 -12.622 1.00 80.44 175 ASN A C 1
ATOM 1361 O O . ASN A 1 175 ? 25.215 2.337 -13.209 1.00 80.44 175 ASN A O 1
ATOM 1365 N N . LYS A 1 176 ? 23.306 3.144 -12.346 1.00 63.66 176 LYS A N 1
ATOM 1366 C CA . LYS A 1 176 ? 22.469 1.976 -12.673 1.00 63.66 176 LYS A CA 1
ATOM 1367 C C . LYS A 1 176 ? 22.391 1.610 -14.166 1.00 63.66 176 LYS A C 1
ATOM 1369 O O . LYS A 1 176 ? 21.908 0.535 -14.501 1.00 63.66 176 LYS A O 1
ATOM 1374 N N . HIS A 1 177 ? 22.826 2.488 -15.073 1.00 72.38 177 HIS A N 1
ATOM 1375 C CA . HIS A 1 177 ? 22.894 2.180 -16.505 1.00 72.38 177 HIS A CA 1
ATOM 1376 C C . HIS A 1 177 ? 24.148 1.361 -16.870 1.00 72.38 177 HIS A C 1
ATOM 1378 O O . HIS A 1 177 ? 24.272 0.929 -18.015 1.00 72.38 177 HIS A O 1
ATOM 1384 N N . GLY A 1 178 ? 25.037 1.110 -15.901 1.00 76.50 178 GLY A N 1
ATOM 1385 C CA . GLY A 1 178 ? 26.286 0.361 -16.049 1.00 76.50 178 GLY A CA 1
ATOM 1386 C C . GLY A 1 178 ? 27.488 1.233 -16.414 1.00 76.50 178 GLY A C 1
ATOM 1387 O O . GLY A 1 178 ? 28.594 0.716 -16.532 1.00 76.50 178 GLY A O 1
ATOM 1388 N N . VAL A 1 179 ? 27.298 2.549 -16.577 1.00 88.62 179 VAL A N 1
ATOM 1389 C CA . VAL A 1 179 ? 28.394 3.484 -16.855 1.00 88.62 179 VAL A CA 1
ATOM 1390 C C . VAL A 1 179 ? 29.251 3.597 -15.603 1.00 88.62 179 VAL A C 1
ATOM 1392 O O . VAL A 1 179 ? 28.784 4.106 -14.582 1.00 88.62 179 VAL A O 1
ATOM 1395 N N . THR A 1 180 ? 30.499 3.142 -15.687 1.00 88.00 180 THR A N 1
ATOM 1396 C CA . THR A 1 180 ? 31.446 3.143 -14.567 1.00 88.00 180 THR A CA 1
ATOM 1397 C C . THR A 1 180 ? 32.682 3.961 -14.925 1.00 88.00 180 THR A C 1
ATOM 1399 O O . THR A 1 180 ? 33.181 3.902 -16.044 1.00 88.00 180 THR A O 1
ATOM 1402 N N . VAL A 1 181 ? 33.168 4.757 -13.975 1.00 92.12 181 VAL A N 1
ATOM 1403 C CA . VAL A 1 181 ? 34.322 5.645 -14.110 1.00 92.12 181 VAL A CA 1
ATOM 1404 C C . VAL A 1 181 ? 35.241 5.453 -12.907 1.00 92.12 181 VAL A C 1
ATOM 1406 O O . VAL A 1 181 ? 34.840 5.701 -11.772 1.00 92.12 181 VAL A O 1
ATOM 1409 N N . PHE A 1 182 ? 36.473 5.029 -13.157 1.00 88.06 182 PHE A N 1
ATOM 1410 C CA . PHE A 1 182 ? 37.521 4.841 -12.157 1.00 88.06 182 PHE A CA 1
ATOM 1411 C C . PHE A 1 182 ? 38.507 6.012 -12.233 1.00 88.06 182 PHE A C 1
ATOM 1413 O O . PHE A 1 182 ? 38.896 6.409 -13.329 1.00 88.06 182 PHE A O 1
ATOM 1420 N N . TRP A 1 183 ? 38.919 6.568 -11.096 1.00 87.19 183 TRP A N 1
ATOM 1421 C CA . TRP A 1 183 ? 39.923 7.634 -10.994 1.00 87.19 183 TRP A CA 1
ATOM 1422 C C . TRP A 1 183 ? 41.007 7.235 -9.993 1.00 87.19 183 TRP A C 1
ATOM 1424 O O . TRP A 1 183 ? 40.677 6.722 -8.926 1.00 87.19 183 TRP A O 1
ATOM 1434 N N . GLU A 1 184 ? 42.271 7.513 -10.315 1.00 79.94 184 GLU A N 1
ATOM 1435 C CA . GLU A 1 184 ? 43.442 7.108 -9.527 1.00 79.94 184 GLU A CA 1
ATOM 1436 C C . GLU A 1 184 ? 44.344 8.285 -9.133 1.00 79.94 184 GLU A C 1
ATOM 1438 O O . GLU A 1 184 ? 44.679 9.134 -9.963 1.00 79.94 184 GLU A O 1
ATOM 1443 N N . GLU A 1 185 ? 44.862 8.249 -7.900 1.00 71.44 185 GLU A N 1
ATOM 1444 C CA . GLU A 1 185 ? 45.932 9.130 -7.396 1.00 71.44 185 GLU A CA 1
ATOM 1445 C C . GLU A 1 185 ? 47.204 9.043 -8.269 1.00 71.44 185 GLU A C 1
ATOM 1447 O O . GLU A 1 185 ? 47.882 10.045 -8.506 1.00 71.44 185 GLU A O 1
ATOM 1452 N N . ASP A 1 186 ? 47.483 7.863 -8.842 1.00 69.12 186 ASP A N 1
ATOM 1453 C CA . ASP A 1 186 ? 48.570 7.627 -9.811 1.00 69.12 186 ASP A CA 1
ATOM 1454 C C . ASP A 1 186 ? 48.279 8.262 -11.198 1.00 69.12 186 ASP A C 1
ATOM 1456 O O . ASP A 1 186 ? 48.916 7.927 -12.197 1.00 69.12 186 ASP A O 1
ATOM 1460 N N . ASN A 1 187 ? 47.329 9.203 -11.283 1.00 77.88 187 ASN A N 1
ATOM 1461 C CA . ASN A 1 187 ? 46.919 9.919 -12.490 1.00 77.88 187 ASN A CA 1
ATOM 1462 C C . ASN A 1 187 ? 46.541 8.982 -13.651 1.00 77.88 187 ASN A C 1
ATOM 1464 O O . ASN A 1 187 ? 47.080 9.093 -14.759 1.00 77.88 187 ASN A O 1
ATOM 1468 N N . SER A 1 188 ? 45.575 8.096 -13.386 1.00 87.31 188 SER A N 1
ATOM 1469 C CA . SER A 1 188 ? 44.746 7.436 -14.405 1.00 87.31 188 SER A CA 1
ATOM 1470 C C . SER A 1 188 ? 43.262 7.780 -14.219 1.00 87.31 188 SER A C 1
ATOM 1472 O O . SER A 1 188 ? 42.820 8.199 -13.146 1.00 87.31 188 SER A O 1
ATOM 1474 N N . LEU A 1 189 ? 42.508 7.655 -15.307 1.00 91.75 189 LEU A N 1
ATOM 1475 C CA . LEU A 1 189 ? 41.064 7.832 -15.392 1.00 91.75 189 LEU A CA 1
ATOM 1476 C C . LEU A 1 189 ? 40.531 6.866 -16.457 1.00 91.75 189 LEU A C 1
ATOM 1478 O O . LEU A 1 189 ? 40.830 7.029 -17.642 1.00 91.75 189 LEU A O 1
ATOM 1482 N N . SER A 1 190 ? 39.725 5.897 -16.034 1.00 90.88 190 SER A N 1
ATOM 1483 C CA . SER A 1 190 ? 39.182 4.824 -16.876 1.00 90.88 190 SER A CA 1
ATOM 1484 C C . SER A 1 190 ? 37.659 4.864 -16.903 1.00 90.88 190 SER A C 1
ATOM 1486 O O . SER A 1 190 ? 37.025 5.226 -15.916 1.00 90.88 190 SER A O 1
ATOM 1488 N N . ILE A 1 191 ? 37.063 4.508 -18.037 1.00 93.06 191 ILE A N 1
ATOM 1489 C CA . ILE A 1 191 ? 35.619 4.478 -18.280 1.00 93.06 191 ILE A CA 1
ATOM 1490 C C . ILE A 1 191 ? 35.269 3.101 -18.835 1.00 93.06 191 ILE A C 1
ATOM 1492 O O . ILE A 1 191 ? 35.828 2.680 -19.844 1.00 93.06 191 ILE A O 1
ATOM 1496 N N . GLU A 1 192 ? 34.317 2.436 -18.200 1.00 89.69 192 GLU A N 1
ATOM 1497 C CA . GLU A 1 192 ? 33.761 1.146 -18.596 1.00 89.69 192 GLU A CA 1
ATOM 1498 C C . GLU A 1 192 ? 32.293 1.327 -19.009 1.00 89.69 192 GLU A C 1
ATOM 1500 O O . GLU A 1 192 ? 31.529 2.026 -18.331 1.00 89.69 192 GLU A O 1
ATOM 1505 N N . LEU A 1 193 ? 31.906 0.714 -20.133 1.00 88.25 193 LEU A N 1
ATOM 1506 C CA . LEU A 1 193 ? 30.542 0.747 -20.665 1.00 88.25 193 LEU A CA 1
ATOM 1507 C C . LEU A 1 193 ? 30.024 -0.662 -21.010 1.00 88.25 193 LEU A C 1
ATOM 1509 O O . LEU A 1 193 ? 30.739 -1.432 -21.653 1.00 88.25 193 LEU A O 1
ATOM 1513 N N . PRO A 1 194 ? 28.763 -0.994 -20.670 1.00 82.88 194 PRO A N 1
ATOM 1514 C CA . PRO A 1 194 ? 28.133 -2.243 -21.093 1.00 82.88 194 PRO A CA 1
ATOM 1515 C C . PRO A 1 194 ? 27.809 -2.257 -22.595 1.00 82.88 194 PRO A C 1
ATOM 1517 O O . PRO A 1 194 ? 27.531 -1.215 -23.194 1.00 82.88 194 PRO A O 1
ATOM 1520 N N . GLU A 1 195 ? 27.738 -3.461 -23.176 1.00 75.69 195 GLU A N 1
ATOM 1521 C CA . GLU A 1 195 ? 27.493 -3.737 -24.609 1.00 75.69 195 GLU A CA 1
ATOM 1522 C C . GLU A 1 195 ? 26.283 -2.980 -25.200 1.00 75.69 195 GLU A C 1
ATOM 1524 O O . GLU A 1 195 ? 26.282 -2.632 -26.378 1.00 75.69 195 GLU A O 1
ATOM 1529 N N . LYS A 1 196 ? 25.276 -2.615 -24.391 1.00 81.44 196 LYS A N 1
ATOM 1530 C CA . LYS A 1 196 ? 24.120 -1.815 -24.846 1.00 81.44 196 LYS A CA 1
ATOM 1531 C C . LYS A 1 196 ? 24.466 -0.416 -25.383 1.00 81.44 196 LYS A C 1
ATOM 1533 O O . LYS A 1 196 ? 23.625 0.175 -26.060 1.00 81.44 196 LYS A O 1
ATOM 1538 N N . TYR A 1 197 ? 25.677 0.093 -25.137 1.00 86.81 197 TYR A N 1
ATOM 1539 C CA . TYR A 1 197 ? 26.198 1.340 -25.719 1.00 86.81 197 TYR A CA 1
ATOM 1540 C C . TYR A 1 197 ? 27.085 1.141 -26.965 1.00 86.81 197 TYR A C 1
ATOM 1542 O O . TYR A 1 197 ? 27.567 2.132 -27.519 1.00 86.81 197 TYR A O 1
ATOM 1550 N N . GLN A 1 198 ? 27.273 -0.097 -27.442 1.00 84.62 198 GLN A N 1
ATOM 1551 C CA . GLN A 1 198 ? 28.081 -0.397 -28.628 1.00 84.62 198 GLN A CA 1
ATOM 1552 C C . GLN A 1 198 ? 27.574 0.389 -29.856 1.00 84.62 198 GLN A C 1
ATOM 1554 O O . GLN A 1 198 ? 26.367 0.438 -30.125 1.00 84.62 198 GLN A O 1
ATOM 1559 N N . GLY A 1 199 ? 28.490 1.030 -30.588 1.00 85.19 199 GLY A N 1
ATOM 1560 C CA . GLY A 1 199 ? 28.218 1.822 -31.793 1.00 85.19 199 GLY A CA 1
ATOM 1561 C C . GLY A 1 199 ? 27.396 3.099 -31.569 1.00 85.19 199 GLY A C 1
ATOM 1562 O O . GLY A 1 199 ? 26.749 3.578 -32.503 1.00 85.19 199 GLY A O 1
ATOM 1563 N N . GLN A 1 200 ? 27.341 3.620 -30.336 1.00 86.69 200 GLN A N 1
ATOM 1564 C CA . GLN A 1 200 ? 26.526 4.791 -29.964 1.00 86.69 200 GLN A CA 1
ATOM 1565 C C . GLN A 1 200 ? 27.316 5.898 -29.246 1.00 86.69 200 GLN A C 1
ATOM 1567 O O . GLN A 1 200 ? 26.760 6.977 -28.990 1.00 86.69 200 GLN A O 1
ATOM 1572 N N . THR A 1 201 ? 28.585 5.657 -28.901 1.00 88.81 201 THR A N 1
ATOM 1573 C CA . THR A 1 201 ? 29.407 6.614 -28.149 1.00 88.81 201 THR A CA 1
ATOM 1574 C C . THR A 1 201 ? 30.130 7.594 -29.064 1.00 88.81 201 THR A C 1
ATOM 1576 O O . THR A 1 201 ? 30.332 7.360 -30.244 1.00 88.81 201 THR A O 1
ATOM 1579 N N . CYS A 1 202 ? 30.511 8.734 -28.510 1.00 88.69 202 CYS A N 1
ATOM 1580 C CA . CYS A 1 202 ? 31.231 9.806 -29.175 1.00 88.69 202 CYS A CA 1
ATOM 1581 C C . CYS A 1 202 ? 32.209 10.426 -28.163 1.00 88.69 202 CYS A C 1
ATOM 1583 O O . CYS A 1 202 ? 31.882 10.548 -26.982 1.00 88.69 202 CYS A O 1
ATOM 1585 N N . GLY A 1 203 ? 33.386 10.869 -28.608 1.00 90.62 203 GLY A N 1
ATOM 1586 C CA . GLY A 1 203 ? 34.392 11.512 -27.754 1.00 90.62 203 GLY A CA 1
ATOM 1587 C C . GLY A 1 203 ? 35.818 11.062 -28.075 1.00 90.62 203 GLY A C 1
ATOM 1588 O O . GLY A 1 203 ? 36.055 10.418 -29.096 1.00 90.62 203 GLY A O 1
ATOM 1589 N N . LEU A 1 204 ? 36.773 11.384 -27.196 1.00 91.31 204 LEU A N 1
ATOM 1590 C CA . LEU A 1 204 ? 38.140 10.845 -27.277 1.00 91.31 204 LEU A CA 1
ATOM 1591 C C . LEU A 1 204 ? 38.213 9.323 -27.065 1.00 91.31 204 LEU A C 1
ATOM 1593 O O . LEU A 1 204 ? 39.203 8.720 -27.461 1.00 91.31 204 LEU A O 1
ATOM 1597 N N . CYS A 1 205 ? 37.193 8.717 -26.456 1.00 92.94 205 CYS A N 1
ATOM 1598 C CA . CYS A 1 205 ? 37.115 7.280 -26.200 1.00 92.94 205 CYS A CA 1
ATOM 1599 C C . CYS A 1 205 ? 36.632 6.433 -27.384 1.00 92.94 205 CYS A C 1
ATOM 1601 O O . CYS A 1 205 ? 36.584 5.214 -27.237 1.00 92.94 205 CYS A O 1
ATOM 1603 N N . GLY A 1 206 ? 36.281 7.042 -28.521 1.00 88.88 206 GLY A N 1
ATOM 1604 C CA . GLY A 1 206 ? 35.791 6.310 -29.690 1.00 88.88 206 GLY A CA 1
ATOM 1605 C C . GLY A 1 206 ? 34.273 6.134 -29.760 1.00 88.88 206 GLY A C 1
ATOM 1606 O O . GLY A 1 206 ? 33.533 6.694 -28.938 1.00 88.88 206 GLY A O 1
ATOM 1607 N N . ASP A 1 207 ? 33.813 5.365 -30.752 1.00 86.31 207 ASP A N 1
ATOM 1608 C CA . ASP A 1 207 ? 32.384 5.049 -30.945 1.00 86.31 207 ASP A CA 1
ATOM 1609 C C . ASP A 1 207 ? 31.942 3.659 -30.453 1.00 86.31 207 ASP A C 1
ATOM 1611 O O . ASP A 1 207 ? 30.743 3.351 -30.468 1.00 86.31 207 ASP A O 1
ATOM 1615 N N . PHE A 1 208 ? 32.898 2.888 -29.916 1.00 89.56 208 PHE A N 1
ATOM 1616 C CA . PHE A 1 208 ? 32.678 1.589 -29.281 1.00 89.56 208 PHE A CA 1
ATOM 1617 C C . PHE A 1 208 ? 32.031 0.600 -30.267 1.00 89.56 208 PHE A C 1
ATOM 1619 O O . PHE A 1 208 ? 31.031 -0.027 -29.933 1.00 89.56 208 PHE A O 1
ATOM 1626 N N . ASN A 1 209 ? 32.526 0.482 -31.509 1.00 83.25 209 ASN A N 1
ATOM 1627 C CA . ASN A 1 209 ? 31.969 -0.436 -32.522 1.00 83.25 209 ASN A CA 1
ATOM 1628 C C . ASN A 1 209 ? 32.801 -1.720 -32.749 1.00 83.25 209 ASN A C 1
ATOM 1630 O O . ASN A 1 209 ? 32.311 -2.682 -33.347 1.00 83.25 209 ASN A O 1
ATOM 1634 N N . GLY A 1 210 ? 34.024 -1.770 -32.224 1.00 81.88 210 GLY A N 1
ATOM 1635 C CA . GLY A 1 210 ? 35.033 -2.807 -32.451 1.00 81.88 210 GLY A CA 1
ATOM 1636 C C . GLY A 1 210 ? 36.020 -2.498 -33.589 1.00 81.88 210 GLY A C 1
ATOM 1637 O O . GLY A 1 210 ? 36.666 -3.423 -34.093 1.00 81.88 210 GLY A O 1
ATOM 1638 N N . ASN A 1 211 ? 36.145 -1.239 -34.025 1.00 80.94 211 ASN A N 1
ATOM 1639 C CA . ASN A 1 211 ? 36.979 -0.818 -35.149 1.00 80.94 211 ASN A CA 1
ATOM 1640 C C . ASN A 1 211 ? 38.034 0.233 -34.758 1.00 80.94 211 ASN A C 1
ATOM 1642 O O . ASN A 1 211 ? 37.849 1.437 -34.883 1.00 80.94 211 ASN A O 1
ATOM 1646 N N . LEU A 1 212 ? 39.244 -0.253 -34.474 1.00 78.19 212 LEU A N 1
ATOM 1647 C CA . LEU A 1 212 ? 40.488 0.514 -34.271 1.00 78.19 212 LEU A CA 1
ATOM 1648 C C . LEU A 1 212 ? 40.829 1.606 -35.323 1.00 78.19 212 LEU A C 1
ATOM 1650 O O . LEU A 1 212 ? 41.864 2.258 -35.191 1.00 78.19 212 LEU A O 1
ATOM 1654 N N . ALA A 1 213 ? 40.065 1.757 -36.411 1.00 76.00 213 ALA A N 1
ATOM 1655 C CA . ALA A 1 213 ? 40.403 2.589 -37.566 1.00 76.00 213 ALA A CA 1
ATOM 1656 C C . ALA A 1 213 ? 39.529 3.844 -37.779 1.00 76.00 213 ALA A C 1
ATOM 1658 O O . ALA A 1 213 ? 39.917 4.663 -38.614 1.00 76.00 213 ALA A O 1
ATOM 1659 N N . ASP A 1 214 ? 38.394 4.018 -37.088 1.00 80.75 214 ASP A N 1
ATOM 1660 C CA . ASP A 1 214 ? 37.554 5.234 -37.166 1.00 80.75 214 ASP A CA 1
ATOM 1661 C C . ASP A 1 214 ? 37.492 6.069 -35.873 1.00 80.75 214 ASP A C 1
ATOM 1663 O O . ASP A 1 214 ? 37.236 7.274 -35.957 1.00 80.75 214 ASP A O 1
ATOM 1667 N N . ASP A 1 215 ? 37.874 5.498 -34.726 1.00 77.44 215 ASP A N 1
ATOM 1668 C CA . ASP A 1 215 ? 38.060 6.197 -33.440 1.00 77.44 215 ASP A CA 1
ATOM 1669 C C . ASP A 1 215 ? 38.862 7.514 -33.532 1.00 77.44 215 ASP A C 1
ATOM 1671 O O . ASP A 1 215 ? 38.566 8.492 -32.837 1.00 77.44 215 ASP A O 1
ATOM 1675 N N . ILE A 1 216 ? 39.861 7.585 -34.422 1.00 68.81 216 ILE A N 1
ATOM 1676 C CA . ILE A 1 216 ? 40.509 8.851 -34.789 1.00 68.81 216 ILE A CA 1
ATOM 1677 C C . ILE A 1 216 ? 39.848 9.413 -36.049 1.00 68.81 216 ILE A C 1
ATOM 1679 O O . ILE A 1 216 ? 40.216 9.084 -37.177 1.00 68.81 216 ILE A O 1
ATOM 1683 N N . THR A 1 217 ? 38.903 10.334 -35.844 1.00 63.34 217 THR A N 1
ATOM 1684 C CA . THR A 1 217 ? 38.225 11.045 -36.940 1.00 63.34 217 THR A CA 1
ATOM 1685 C C . THR A 1 217 ? 39.207 11.812 -37.843 1.00 63.34 217 THR A C 1
ATOM 1687 O O . THR A 1 217 ? 40.239 12.301 -37.380 1.00 63.34 217 THR A O 1
ATOM 1690 N N . ASP A 1 218 ? 38.835 12.042 -39.111 1.00 61.16 218 ASP A N 1
ATOM 1691 C CA . ASP A 1 218 ? 39.598 12.854 -40.089 1.00 61.16 218 ASP A CA 1
ATOM 1692 C C . ASP A 1 218 ? 39.970 14.276 -39.591 1.00 61.16 218 ASP A C 1
ATOM 1694 O O . ASP A 1 218 ? 40.890 14.903 -40.122 1.00 61.16 218 ASP A O 1
ATOM 1698 N N . ASN A 1 219 ? 39.260 14.812 -38.588 1.00 56.78 219 ASN A N 1
ATOM 1699 C CA . ASN A 1 219 ? 39.537 16.125 -37.988 1.00 56.78 219 ASN A CA 1
ATOM 1700 C C . ASN A 1 219 ? 40.518 16.062 -36.798 1.00 56.78 219 ASN A C 1
ATOM 1702 O O . ASN A 1 219 ? 40.939 17.107 -36.295 1.00 56.78 219 ASN A O 1
ATOM 1706 N N . GLY A 1 220 ? 40.882 14.858 -36.350 1.00 67.44 220 GLY A N 1
ATOM 1707 C CA . GLY A 1 220 ? 41.700 14.601 -35.168 1.00 67.44 220 GLY A CA 1
ATOM 1708 C C . GLY A 1 220 ? 40.980 14.862 -33.834 1.00 67.44 220 GLY A C 1
ATOM 1709 O O . GLY A 1 220 ? 39.873 15.400 -33.808 1.00 67.44 220 GLY A O 1
ATOM 1710 N N . PRO A 1 221 ? 41.624 14.536 -32.696 1.00 73.94 221 PRO A N 1
ATOM 1711 C CA . PRO A 1 221 ? 41.037 14.659 -31.353 1.00 73.94 221 PRO A CA 1
ATOM 1712 C C . PRO A 1 221 ? 40.611 16.088 -30.966 1.00 73.94 221 PRO A C 1
ATOM 1714 O O . PRO A 1 221 ? 39.777 16.275 -30.081 1.00 73.94 221 PRO A O 1
ATOM 1717 N N . ALA A 1 222 ? 41.122 17.110 -31.661 1.00 71.12 222 ALA A N 1
ATOM 1718 C CA . ALA A 1 222 ? 40.738 18.507 -31.473 1.00 71.12 222 ALA A CA 1
ATOM 1719 C C . ALA A 1 222 ? 39.235 18.783 -31.710 1.00 71.12 222 ALA A C 1
ATOM 1721 O O . ALA A 1 222 ? 38.737 19.810 -31.249 1.00 71.12 222 ALA A O 1
ATOM 1722 N N . SER A 1 223 ? 38.496 17.885 -32.378 1.00 77.81 223 SER A N 1
ATOM 1723 C CA . SER A 1 223 ? 37.032 17.969 -32.504 1.00 77.81 223 SER A CA 1
ATOM 1724 C C . SER A 1 223 ? 36.293 17.862 -31.165 1.00 77.81 223 SER A C 1
ATOM 1726 O O . SER A 1 223 ? 35.209 18.424 -31.028 1.00 77.81 223 SER A O 1
ATOM 1728 N N . TRP A 1 224 ? 36.881 17.186 -30.172 1.00 84.56 224 TRP A N 1
ATOM 1729 C CA . TRP A 1 224 ? 36.284 16.937 -28.852 1.00 84.56 224 TRP A CA 1
ATOM 1730 C C . TRP A 1 224 ? 36.714 17.954 -27.776 1.00 84.56 224 TRP A C 1
ATOM 1732 O O . TRP A 1 224 ? 36.405 17.790 -26.594 1.00 84.56 224 TRP A O 1
ATOM 1742 N N . LYS A 1 225 ? 37.425 19.014 -28.186 1.00 84.00 225 LYS A N 1
ATOM 1743 C CA . LYS A 1 225 ? 38.003 20.061 -27.331 1.00 84.00 225 LYS A CA 1
ATOM 1744 C C . LYS A 1 225 ? 36.939 21.068 -26.879 1.00 84.00 225 LYS A C 1
ATOM 1746 O O . LYS A 1 225 ? 36.400 21.834 -27.687 1.00 84.00 225 LYS A O 1
ATOM 1751 N N . VAL A 1 226 ? 36.649 21.115 -25.580 1.00 80.69 226 VAL A N 1
ATOM 1752 C CA . VAL A 1 226 ? 35.597 21.968 -25.008 1.00 80.69 226 VAL A CA 1
ATOM 1753 C C . VAL A 1 226 ? 36.052 23.432 -25.033 1.00 80.69 226 VAL A C 1
ATOM 1755 O O . VAL A 1 226 ? 36.878 23.878 -24.246 1.00 80.69 226 VAL A O 1
ATOM 1758 N N . SER A 1 227 ? 35.534 24.204 -25.990 1.00 64.38 227 SER A N 1
ATOM 1759 C CA . SER A 1 227 ? 36.036 25.552 -26.294 1.00 64.38 227 SER A CA 1
ATOM 1760 C C . SER A 1 227 ? 35.394 26.648 -25.427 1.00 64.38 227 SER A C 1
ATOM 1762 O O . SER A 1 227 ? 34.557 27.420 -25.904 1.00 64.38 227 SER A O 1
ATOM 1764 N N . ILE A 1 228 ? 35.786 26.746 -24.152 1.00 58.00 228 ILE A N 1
ATOM 1765 C CA . ILE A 1 228 ? 35.282 27.771 -23.221 1.00 58.00 228 ILE A CA 1
ATOM 1766 C C . ILE A 1 228 ? 36.128 29.051 -23.309 1.00 58.00 228 ILE A C 1
ATOM 1768 O O . ILE A 1 228 ? 37.332 29.053 -23.077 1.00 58.00 228 ILE A O 1
ATOM 1772 N N . SER A 1 229 ? 35.489 30.194 -23.587 1.00 56.31 229 SER A N 1
ATOM 1773 C CA . SER A 1 229 ? 36.153 31.481 -23.884 1.00 56.31 229 SER A CA 1
ATOM 1774 C C . SER A 1 229 ? 36.894 32.161 -22.715 1.00 56.31 229 SER A C 1
ATOM 1776 O O . SER A 1 229 ? 37.237 33.340 -22.810 1.00 56.31 229 SER A O 1
ATOM 1778 N N . THR A 1 230 ? 37.074 31.468 -21.593 1.00 56.09 230 THR A N 1
ATOM 1779 C CA . THR A 1 230 ? 37.754 31.948 -20.377 1.00 56.09 230 THR A CA 1
ATOM 1780 C C . THR A 1 230 ? 38.818 30.988 -19.857 1.00 56.09 230 THR A C 1
ATOM 1782 O O . THR A 1 230 ? 39.526 31.350 -18.920 1.00 56.09 230 THR A O 1
ATOM 1785 N N . GLU A 1 231 ? 38.937 29.792 -20.432 1.00 59.47 231 GLU A N 1
ATOM 1786 C CA . GLU A 1 231 ? 39.953 28.818 -20.039 1.00 59.47 231 GLU A CA 1
ATOM 1787 C C . GLU A 1 231 ? 41.282 29.122 -20.737 1.00 59.47 231 GLU A C 1
ATOM 1789 O O . GLU A 1 231 ? 41.327 29.588 -21.878 1.00 59.47 231 GLU A O 1
ATOM 1794 N N . ILE A 1 232 ? 42.375 28.894 -20.011 1.00 66.50 232 ILE A N 1
ATOM 1795 C CA . ILE A 1 232 ? 43.739 28.967 -20.526 1.00 66.50 232 ILE A CA 1
ATOM 1796 C C . ILE A 1 232 ? 44.303 27.562 -20.394 1.00 66.50 232 ILE A C 1
ATOM 1798 O O . ILE A 1 232 ? 44.364 27.028 -19.292 1.00 66.50 232 ILE A O 1
ATOM 1802 N N . CYS A 1 233 ? 44.721 26.998 -21.515 1.00 79.31 233 CYS A N 1
ATOM 1803 C CA . CYS A 1 233 ? 45.418 25.728 -21.587 1.00 79.31 233 CYS A CA 1
ATOM 1804 C C . CYS A 1 233 ? 46.587 25.842 -22.569 1.00 79.31 233 CYS A C 1
ATOM 1806 O O . CYS A 1 233 ? 46.652 26.769 -23.384 1.00 79.31 233 CYS A O 1
ATOM 1808 N N . GLU A 1 234 ? 47.534 24.923 -22.446 1.00 79.62 234 GLU A N 1
ATOM 1809 C CA . GLU A 1 234 ? 48.823 24.929 -23.127 1.00 79.62 234 GLU A CA 1
ATOM 1810 C C . GLU A 1 234 ? 49.048 23.604 -23.864 1.00 79.62 234 GLU A C 1
ATOM 1812 O O . GLU A 1 234 ? 48.824 22.529 -23.309 1.00 79.62 234 GLU A O 1
ATOM 1817 N N . GLU A 1 235 ? 49.502 23.689 -25.118 1.00 76.94 235 GLU A N 1
ATOM 1818 C CA . GLU A 1 235 ? 50.083 22.552 -25.840 1.00 76.94 235 GLU A CA 1
ATOM 1819 C C . GLU A 1 235 ? 51.440 22.234 -25.201 1.00 76.94 235 GLU A C 1
ATOM 1821 O O . GLU A 1 235 ? 52.388 23.026 -25.278 1.00 76.94 235 GLU A O 1
ATOM 1826 N N . VAL A 1 236 ? 51.533 21.084 -24.538 1.00 78.50 236 VAL A N 1
ATOM 1827 C CA . VAL A 1 236 ? 52.736 20.653 -23.833 1.00 78.50 236 VAL A CA 1
ATOM 1828 C C . VAL A 1 236 ? 53.673 20.002 -24.841 1.00 78.50 236 VAL A C 1
ATOM 1830 O O . VAL A 1 236 ? 53.382 18.966 -25.432 1.00 78.50 236 VAL A O 1
ATOM 1833 N N . THR A 1 237 ? 54.843 20.603 -25.052 1.00 73.62 237 THR A N 1
ATOM 1834 C CA . THR A 1 237 ? 55.874 19.981 -25.889 1.00 73.62 237 THR A CA 1
ATOM 1835 C C . THR A 1 237 ? 56.522 18.838 -25.112 1.00 73.62 237 THR A C 1
ATOM 1837 O O . THR A 1 237 ? 57.481 19.065 -24.372 1.00 73.62 237 THR A O 1
ATOM 1840 N N . LEU A 1 238 ? 55.997 17.619 -25.278 1.00 70.44 238 LEU A N 1
ATOM 1841 C CA . LEU A 1 238 ? 56.623 16.410 -24.744 1.00 70.44 238 LEU A CA 1
ATOM 1842 C C . LEU A 1 238 ? 58.086 16.318 -25.215 1.00 70.44 238 LEU A C 1
ATOM 1844 O O . LEU A 1 238 ? 58.382 16.652 -26.372 1.00 70.44 238 LEU A O 1
ATOM 1848 N N . PRO A 1 239 ? 59.023 15.882 -24.352 1.00 67.19 239 PRO A N 1
ATOM 1849 C CA . PRO A 1 239 ? 60.397 15.646 -24.767 1.00 67.19 239 PRO A CA 1
ATOM 1850 C C . PRO A 1 239 ? 60.450 14.635 -25.918 1.00 67.19 239 PRO A C 1
ATOM 1852 O O . PRO A 1 239 ? 59.710 13.657 -25.946 1.00 67.19 239 PRO A O 1
ATOM 1855 N N . SER A 1 240 ? 61.333 14.869 -26.890 1.00 61.25 240 SER A N 1
ATOM 1856 C CA . SER A 1 240 ? 61.566 13.897 -27.965 1.00 61.25 240 SER A CA 1
ATOM 1857 C C . SER A 1 240 ? 61.994 12.554 -27.371 1.00 61.25 240 SER A C 1
ATOM 1859 O O . SER A 1 240 ? 62.824 12.544 -26.467 1.00 61.25 240 SER A O 1
ATOM 1861 N N . THR A 1 241 ? 61.519 11.439 -27.930 1.00 58.31 241 THR A N 1
ATOM 1862 C CA . THR A 1 241 ? 61.983 10.081 -27.591 1.00 58.31 241 THR A CA 1
ATOM 1863 C C . THR A 1 241 ? 63.427 9.801 -28.035 1.00 58.31 241 THR A C 1
ATOM 1865 O O . THR A 1 241 ? 64.009 8.791 -27.647 1.00 58.31 241 THR A O 1
ATOM 1868 N N . GLY A 1 242 ? 64.054 10.734 -28.763 1.00 55.91 242 GLY A N 1
ATOM 1869 C CA . GLY A 1 242 ? 65.435 10.652 -29.251 1.00 55.91 242 GLY A CA 1
ATOM 1870 C C . GLY A 1 242 ? 66.558 10.339 -28.237 1.00 55.91 242 GLY A C 1
ATOM 1871 O O . GLY A 1 242 ? 67.592 9.855 -28.689 1.00 55.91 242 GLY A O 1
ATOM 1872 N N . PRO A 1 243 ? 66.436 10.538 -26.903 1.00 51.25 243 PRO A N 1
ATOM 1873 C CA . PRO A 1 243 ? 67.385 9.962 -25.949 1.00 51.25 243 PRO A CA 1
ATOM 1874 C C . PRO A 1 243 ? 67.489 8.434 -26.065 1.00 51.25 243 PRO A C 1
ATOM 1876 O O . PRO A 1 243 ? 68.593 7.904 -25.987 1.00 51.25 243 PRO A O 1
ATOM 1879 N N . CYS A 1 244 ? 66.378 7.740 -26.333 1.00 57.84 244 CYS A N 1
ATOM 1880 C CA . CYS A 1 244 ? 66.345 6.287 -26.517 1.00 57.84 244 CYS A CA 1
ATOM 1881 C C . CYS A 1 244 ? 66.860 5.827 -27.889 1.00 57.84 244 CYS A C 1
ATOM 1883 O O . CYS A 1 244 ? 67.433 4.743 -27.970 1.00 57.84 244 CYS A O 1
ATOM 1885 N N . ASP A 1 245 ? 66.770 6.658 -28.938 1.00 56.03 245 ASP A N 1
ATOM 1886 C CA . ASP A 1 245 ? 67.444 6.386 -30.224 1.00 56.03 245 ASP A CA 1
ATOM 1887 C C . ASP A 1 245 ? 68.978 6.273 -30.053 1.00 56.03 245 ASP A C 1
ATOM 1889 O O . ASP A 1 245 ? 69.642 5.573 -30.823 1.00 56.03 245 ASP A O 1
ATOM 1893 N N . GLU A 1 246 ? 69.555 6.934 -29.037 1.00 53.12 246 GLU A N 1
ATOM 1894 C CA . GLU A 1 246 ? 70.967 6.789 -28.641 1.00 53.12 246 GLU A CA 1
ATOM 1895 C C . GLU A 1 246 ? 71.188 5.815 -27.458 1.00 53.12 246 GLU A C 1
ATOM 1897 O O . GLU A 1 246 ? 72.332 5.444 -27.182 1.00 53.12 246 GLU A O 1
ATOM 1902 N N . LEU A 1 247 ? 70.124 5.365 -26.778 1.00 50.09 247 LEU A N 1
ATOM 1903 C CA . LEU A 1 247 ? 70.153 4.526 -25.569 1.00 50.09 247 LEU A CA 1
ATOM 1904 C C . LEU A 1 247 ? 69.192 3.329 -25.679 1.00 50.09 247 LEU A C 1
ATOM 1906 O O . LEU A 1 247 ? 68.260 3.181 -24.891 1.00 50.09 247 LEU A O 1
ATOM 1910 N N . SER A 1 248 ? 69.465 2.408 -26.607 1.00 55.56 248 SER A N 1
ATOM 1911 C CA . SER A 1 248 ? 68.664 1.181 -26.772 1.00 55.56 248 SER A CA 1
ATOM 1912 C C . SER A 1 248 ? 68.660 0.250 -25.547 1.00 55.56 248 SER A C 1
ATOM 1914 O O . SER A 1 248 ? 67.825 -0.640 -25.473 1.00 55.56 248 SER A O 1
ATOM 1916 N N . GLU A 1 249 ? 69.582 0.435 -24.593 1.00 56.16 249 GLU A N 1
ATOM 1917 C CA . GLU A 1 249 ? 69.554 -0.251 -23.289 1.00 56.16 249 GLU A CA 1
ATOM 1918 C C . GLU A 1 249 ? 68.427 0.266 -22.371 1.00 56.16 249 GLU A C 1
ATOM 1920 O O . GLU A 1 249 ? 68.040 -0.440 -21.446 1.00 56.16 249 GLU A O 1
ATOM 1925 N N . GLN A 1 250 ? 67.886 1.474 -22.601 1.00 55.62 250 GLN A N 1
ATOM 1926 C CA . GLN A 1 250 ? 66.782 2.013 -21.796 1.00 55.62 250 GLN A CA 1
ATOM 1927 C C . GLN A 1 250 ? 65.435 1.388 -22.176 1.00 55.62 250 GLN A C 1
ATOM 1929 O O . GLN A 1 250 ? 64.713 0.949 -21.288 1.00 55.62 250 GLN A O 1
ATOM 1934 N N . ALA A 1 251 ? 65.133 1.260 -23.471 1.00 60.81 251 ALA A N 1
ATOM 1935 C CA . ALA A 1 251 ? 63.896 0.629 -23.948 1.00 60.81 251 ALA A CA 1
ATOM 1936 C C . ALA A 1 251 ? 63.692 -0.792 -23.375 1.00 60.81 251 ALA A C 1
ATOM 1938 O O . ALA A 1 251 ? 62.617 -1.120 -22.876 1.00 60.81 251 ALA A O 1
ATOM 1939 N N . SER A 1 252 ? 64.761 -1.599 -23.318 1.00 68.31 252 SER A N 1
ATOM 1940 C CA . SER A 1 252 ? 64.712 -2.971 -22.791 1.00 68.31 252 SER A CA 1
ATOM 1941 C C . SER A 1 252 ? 64.337 -3.098 -21.305 1.00 68.31 252 SER A C 1
ATOM 1943 O O . SER A 1 252 ? 63.988 -4.196 -20.879 1.00 68.31 252 SER A O 1
ATOM 1945 N N . PHE A 1 253 ? 64.353 -2.021 -20.505 1.00 75.88 253 PHE A N 1
ATOM 1946 C CA . PHE A 1 253 ? 63.827 -2.092 -19.132 1.00 75.88 253 PHE A CA 1
ATOM 1947 C C . PHE A 1 253 ? 62.305 -2.283 -19.104 1.00 75.88 253 PHE A C 1
ATOM 1949 O O . PHE A 1 253 ? 61.805 -2.933 -18.191 1.00 75.88 253 PHE A O 1
ATOM 1956 N N . CYS A 1 254 ? 61.567 -1.774 -20.097 1.00 83.75 254 CYS A N 1
ATOM 1957 C CA . CYS A 1 254 ? 60.128 -2.023 -20.193 1.00 83.75 254 CYS A CA 1
ATOM 1958 C C . CYS A 1 254 ? 59.842 -3.498 -20.500 1.00 83.75 254 CYS A C 1
ATOM 1960 O O . CYS A 1 254 ? 59.044 -4.111 -19.795 1.00 83.75 254 CYS A O 1
ATOM 1962 N N . GLU A 1 255 ? 60.564 -4.109 -21.448 1.00 80.50 255 GLU A N 1
ATOM 1963 C CA . GLU A 1 255 ? 60.509 -5.565 -21.658 1.00 80.50 255 GLU A CA 1
ATOM 1964 C C . GLU A 1 255 ? 60.859 -6.332 -20.363 1.00 80.50 255 GLU A C 1
ATOM 1966 O O . GLU A 1 255 ? 60.139 -7.253 -19.982 1.00 80.50 255 GLU A O 1
ATOM 1971 N N . GLU A 1 256 ? 61.920 -5.943 -19.639 1.00 81.25 256 GLU A N 1
ATOM 1972 C CA . GLU A 1 256 ? 62.349 -6.628 -18.406 1.00 81.25 256 GLU A CA 1
ATOM 1973 C C . GLU A 1 256 ? 61.310 -6.542 -17.270 1.00 81.25 256 GLU A C 1
ATOM 1975 O O . GLU A 1 256 ? 61.019 -7.561 -16.636 1.00 81.25 256 GLU A O 1
ATOM 1980 N N . TYR A 1 257 ? 60.706 -5.371 -17.025 1.00 83.12 257 TYR A N 1
ATOM 1981 C CA . TYR A 1 257 ? 59.648 -5.238 -16.016 1.00 83.12 257 TYR A CA 1
ATOM 1982 C C . TYR A 1 257 ? 58.382 -5.999 -16.408 1.00 83.12 257 TYR A C 1
ATOM 1984 O O . TYR A 1 257 ? 57.811 -6.687 -15.561 1.00 83.12 257 TYR A O 1
ATOM 1992 N N . LEU A 1 258 ? 57.957 -5.934 -17.671 1.00 85.69 258 LEU A N 1
ATOM 1993 C CA . LEU A 1 258 ? 56.718 -6.578 -18.114 1.00 85.69 258 LEU A CA 1
ATOM 1994 C C . LEU A 1 258 ? 56.855 -8.106 -18.215 1.00 85.69 258 LEU A C 1
ATOM 1996 O O . LEU A 1 258 ? 55.891 -8.821 -17.976 1.00 85.69 258 LEU A O 1
ATOM 2000 N N . ILE A 1 259 ? 58.053 -8.636 -18.478 1.00 80.69 259 ILE A N 1
ATOM 2001 C CA . ILE A 1 259 ? 58.347 -10.084 -18.414 1.00 80.69 259 ILE A CA 1
ATOM 2002 C C . ILE A 1 259 ? 58.551 -10.570 -16.958 1.00 80.69 259 ILE A C 1
ATOM 2004 O O . ILE A 1 259 ? 58.576 -11.777 -16.697 1.00 80.69 259 ILE A O 1
ATOM 2008 N N . SER A 1 260 ? 58.677 -9.662 -15.981 1.00 83.44 260 SER A N 1
ATOM 2009 C CA . SER A 1 260 ? 58.864 -10.028 -14.572 1.00 83.44 260 SER A CA 1
ATOM 2010 C C . SER A 1 260 ? 57.672 -10.821 -13.999 1.00 83.44 260 SER A C 1
ATOM 2012 O O . SER A 1 260 ? 56.554 -10.724 -14.513 1.00 83.44 260 SER A O 1
ATOM 2014 N N . PRO A 1 261 ? 57.853 -11.574 -12.892 1.00 80.75 261 PRO A N 1
ATOM 2015 C CA . PRO A 1 261 ? 56.773 -12.350 -12.280 1.00 80.75 261 PRO A CA 1
ATOM 2016 C C . PRO A 1 261 ? 55.505 -11.548 -11.957 1.00 80.75 261 PRO A C 1
ATOM 2018 O O . PRO A 1 261 ? 54.429 -12.136 -11.935 1.00 80.75 261 PRO A O 1
ATOM 2021 N N . GLY A 1 262 ? 55.615 -10.230 -11.747 1.00 84.50 262 GLY A N 1
ATOM 2022 C CA . GLY A 1 262 ? 54.467 -9.367 -11.475 1.00 84.50 262 GLY A CA 1
ATOM 2023 C C . GLY A 1 262 ? 53.517 -9.182 -12.662 1.00 84.50 262 GLY A C 1
ATOM 2024 O O . GLY A 1 262 ? 52.311 -9.146 -12.465 1.00 84.50 262 GLY A O 1
ATOM 2025 N N . PHE A 1 263 ? 54.033 -9.166 -13.893 1.00 89.50 263 PHE A N 1
ATOM 2026 C CA . PHE A 1 263 ? 53.229 -8.981 -15.112 1.00 89.50 263 PHE A CA 1
ATOM 2027 C C . PHE A 1 263 ? 53.188 -10.222 -16.020 1.00 89.50 263 PHE A C 1
ATOM 2029 O O . PHE A 1 263 ? 52.429 -10.264 -16.984 1.00 89.50 263 PHE A O 1
ATOM 2036 N N . SER A 1 264 ? 53.957 -11.268 -15.698 1.00 81.38 264 SER A N 1
ATOM 2037 C CA . SER A 1 264 ? 54.095 -12.471 -16.531 1.00 81.38 264 SER A CA 1
ATOM 2038 C C . SER A 1 264 ? 52.775 -13.163 -16.912 1.00 81.38 264 SER A C 1
ATOM 2040 O O . SER A 1 264 ? 52.669 -13.651 -18.034 1.00 81.38 264 SER A O 1
ATOM 2042 N N . GLY A 1 265 ? 51.763 -13.164 -16.033 1.00 81.38 265 GLY A N 1
ATOM 2043 C CA . GLY A 1 265 ? 50.433 -13.725 -16.318 1.00 81.38 265 GLY A CA 1
ATOM 2044 C C . GLY A 1 265 ? 49.522 -12.829 -17.169 1.00 81.38 265 GLY A C 1
ATOM 2045 O O . GLY A 1 265 ? 48.499 -13.291 -17.662 1.00 81.38 265 GLY A O 1
ATOM 2046 N N . CYS A 1 266 ? 49.879 -11.561 -17.384 1.00 87.12 266 CYS A N 1
ATOM 2047 C CA . CYS A 1 266 ? 49.066 -10.629 -18.168 1.00 87.12 266 CYS A CA 1
ATOM 2048 C C . CYS A 1 266 ? 49.125 -10.948 -19.675 1.00 87.12 266 CYS A C 1
ATOM 2050 O O . CYS A 1 266 ? 48.122 -10.816 -20.373 1.00 87.12 266 CYS A O 1
ATOM 2052 N N . TYR A 1 267 ? 50.246 -11.490 -20.170 1.00 82.69 267 TYR A N 1
ATOM 2053 C CA . TYR A 1 267 ? 50.368 -11.968 -21.559 1.00 82.69 267 TYR A CA 1
ATOM 2054 C C . TYR A 1 267 ? 49.386 -13.097 -21.925 1.00 82.69 267 TYR A C 1
ATOM 2056 O O . TYR A 1 267 ? 49.123 -13.302 -23.110 1.00 82.69 267 TYR A O 1
ATOM 2064 N N . ASP A 1 268 ? 48.848 -13.835 -20.945 1.00 77.06 268 ASP A N 1
ATOM 2065 C CA . ASP A 1 268 ? 47.866 -14.898 -21.197 1.00 77.06 268 ASP A CA 1
ATOM 2066 C C . ASP A 1 268 ? 46.444 -14.343 -21.447 1.00 77.06 268 ASP A C 1
ATOM 2068 O O . ASP A 1 268 ? 45.606 -15.044 -22.021 1.00 77.06 268 ASP A O 1
ATOM 2072 N N . VAL A 1 269 ? 46.167 -13.087 -21.059 1.00 80.56 269 VAL A N 1
ATOM 2073 C CA . VAL A 1 269 ? 44.821 -12.472 -21.097 1.00 80.56 269 VAL A CA 1
ATOM 2074 C C . VAL A 1 269 ? 44.716 -11.229 -22.003 1.00 80.56 269 VAL A C 1
ATOM 2076 O O . VAL A 1 269 ? 43.684 -11.052 -22.658 1.00 80.56 269 VAL A O 1
ATOM 2079 N N . MET A 1 270 ? 45.770 -10.407 -22.121 1.00 82.75 270 MET A N 1
ATOM 2080 C CA . MET A 1 270 ? 45.758 -9.109 -22.827 1.00 82.75 270 MET A CA 1
ATOM 2081 C C . MET A 1 270 ? 46.940 -8.908 -23.801 1.00 82.75 270 MET A C 1
ATOM 2083 O O . MET A 1 270 ? 47.996 -9.523 -23.667 1.00 82.75 270 MET A O 1
ATOM 2087 N N . ASP A 1 271 ? 46.774 -8.023 -24.796 1.00 80.19 271 ASP A N 1
ATOM 2088 C CA . ASP A 1 271 ? 47.857 -7.620 -25.713 1.00 80.19 271 ASP A CA 1
ATOM 2089 C C . ASP A 1 271 ? 48.736 -6.540 -25.064 1.00 80.19 271 ASP A C 1
ATOM 2091 O O . ASP A 1 271 ? 48.368 -5.367 -24.979 1.00 80.19 271 ASP A O 1
ATOM 2095 N N . MET A 1 272 ? 49.920 -6.951 -24.616 1.00 84.50 272 MET A N 1
ATOM 2096 C CA . MET A 1 272 ? 50.907 -6.084 -23.968 1.00 84.50 272 MET A CA 1
ATOM 2097 C C . MET A 1 272 ? 51.608 -5.127 -24.948 1.00 84.50 272 MET A C 1
ATOM 2099 O O . MET A 1 272 ? 52.183 -4.126 -24.524 1.00 84.50 272 MET A O 1
ATOM 2103 N N . SER A 1 273 ? 51.547 -5.372 -26.262 1.00 83.56 273 SER A N 1
ATOM 2104 C CA . SER A 1 273 ? 52.454 -4.736 -27.224 1.00 83.56 273 SER A CA 1
ATOM 2105 C C . SER A 1 273 ? 52.215 -3.240 -27.437 1.00 83.56 273 SER A C 1
ATOM 2107 O O . SER A 1 273 ? 53.124 -2.524 -27.862 1.00 83.56 273 SER A O 1
ATOM 2109 N N . SER A 1 274 ? 51.022 -2.722 -27.140 1.00 86.19 274 SER A N 1
ATOM 2110 C CA . SER A 1 274 ? 50.764 -1.272 -27.112 1.00 86.19 274 SER A CA 1
ATOM 2111 C C . SER A 1 274 ? 51.220 -0.625 -25.801 1.00 86.19 274 SER A C 1
ATOM 2113 O O . SER A 1 274 ? 51.735 0.494 -25.817 1.00 86.19 274 SER A O 1
ATOM 2115 N N . PHE A 1 275 ? 51.113 -1.349 -24.685 1.00 88.75 275 PHE A N 1
ATOM 2116 C CA . PHE A 1 275 ? 51.573 -0.904 -23.370 1.00 88.75 275 PHE A CA 1
ATOM 2117 C C . PHE A 1 275 ? 53.103 -0.874 -23.256 1.00 88.75 275 PHE A C 1
ATOM 2119 O O . PHE A 1 275 ? 53.648 0.067 -22.684 1.00 88.75 275 PHE A O 1
ATOM 2126 N N . GLU A 1 276 ? 53.803 -1.831 -23.875 1.00 85.69 276 GLU A N 1
ATOM 2127 C CA . GLU A 1 276 ? 55.264 -1.817 -24.059 1.00 85.69 276 GLU A CA 1
ATOM 2128 C C . GLU A 1 276 ? 55.729 -0.471 -24.645 1.00 85.69 276 GLU A C 1
ATOM 2130 O O . GLU A 1 276 ? 56.581 0.201 -24.065 1.00 85.69 276 GLU A O 1
ATOM 2135 N N . LYS A 1 277 ? 55.091 -0.013 -25.733 1.00 84.38 277 LYS A N 1
ATOM 2136 C CA . LYS A 1 277 ? 55.414 1.267 -26.395 1.00 84.38 277 LYS A CA 1
ATOM 2137 C C . LYS A 1 277 ? 55.062 2.490 -25.545 1.00 84.38 277 LYS A C 1
ATOM 2139 O O . LYS A 1 277 ? 55.765 3.497 -25.612 1.00 84.38 277 LYS A O 1
ATOM 2144 N N . ALA A 1 278 ? 53.985 2.430 -24.758 1.00 88.00 278 ALA A N 1
ATOM 2145 C CA . ALA A 1 278 ? 53.634 3.499 -23.820 1.00 88.00 278 ALA A CA 1
ATOM 2146 C C . ALA A 1 278 ? 54.694 3.627 -22.709 1.00 88.00 278 ALA A C 1
ATOM 2148 O O . ALA A 1 278 ? 55.171 4.731 -22.444 1.00 88.00 278 ALA A O 1
ATOM 2149 N N . CYS A 1 279 ? 55.133 2.491 -22.153 1.00 88.56 279 CYS A N 1
ATOM 2150 C CA . CYS A 1 279 ? 56.203 2.398 -21.158 1.00 88.56 279 CYS A CA 1
ATOM 2151 C C . CYS A 1 279 ? 57.534 2.934 -21.709 1.00 88.56 279 CYS A C 1
ATOM 2153 O O . CYS A 1 279 ? 58.164 3.782 -21.073 1.00 88.56 279 CYS A O 1
ATOM 2155 N N . GLU A 1 280 ? 57.937 2.499 -22.912 1.00 84.12 280 GLU A N 1
ATOM 2156 C CA . GLU A 1 280 ? 59.116 3.038 -23.602 1.00 84.12 280 GLU A CA 1
ATOM 2157 C C . GLU A 1 280 ? 59.004 4.562 -23.729 1.00 84.12 280 GLU A C 1
ATOM 2159 O O . GLU A 1 280 ? 59.910 5.292 -23.329 1.00 84.12 280 GLU A O 1
ATOM 2164 N N . SER A 1 281 ? 57.867 5.054 -24.233 1.00 83.00 281 SER A N 1
ATOM 2165 C CA . SER A 1 281 ? 57.633 6.481 -24.445 1.00 83.00 281 SER A CA 1
ATOM 2166 C C . SER A 1 281 ? 57.770 7.296 -23.154 1.00 83.00 281 SER A C 1
ATOM 2168 O O . SER A 1 281 ? 58.462 8.314 -23.170 1.00 83.00 281 SER A O 1
ATOM 2170 N N . ASP A 1 282 ? 57.196 6.846 -22.032 1.00 84.00 282 ASP A N 1
ATOM 2171 C CA . ASP A 1 282 ? 57.339 7.514 -20.729 1.00 84.00 282 ASP A CA 1
ATOM 2172 C C . ASP A 1 282 ? 58.793 7.540 -20.244 1.00 84.00 282 ASP A C 1
ATOM 2174 O O . ASP A 1 282 ? 59.288 8.584 -19.810 1.00 84.00 282 ASP A O 1
ATOM 2178 N N . LEU A 1 283 ? 59.510 6.417 -20.358 1.00 80.19 283 LEU A N 1
ATOM 2179 C CA . LEU A 1 283 ? 60.907 6.315 -19.934 1.00 80.19 283 LEU A CA 1
ATOM 2180 C C . LEU A 1 283 ? 61.814 7.259 -20.737 1.00 80.19 283 LEU A C 1
ATOM 2182 O O . LEU A 1 283 ? 62.662 7.956 -20.168 1.00 80.19 283 LEU A O 1
ATOM 2186 N N . CYS A 1 284 ? 61.599 7.320 -22.053 1.00 77.31 284 CYS A N 1
ATOM 2187 C CA . CYS A 1 284 ? 62.326 8.198 -22.965 1.00 77.31 284 CYS A CA 1
ATOM 2188 C C . CYS A 1 284 ? 61.991 9.679 -22.729 1.00 77.31 284 CYS A C 1
ATOM 2190 O O . CYS A 1 284 ? 62.893 10.522 -22.732 1.00 77.31 284 CYS A O 1
ATOM 2192 N N . GLN A 1 285 ? 60.715 10.002 -22.486 1.00 76.94 285 GLN A N 1
ATOM 2193 C CA . GLN A 1 285 ? 60.262 11.361 -22.175 1.00 76.94 285 GLN A CA 1
ATOM 2194 C C . GLN A 1 285 ? 60.790 11.838 -20.809 1.00 76.94 285 GLN A C 1
ATOM 2196 O O . GLN A 1 285 ? 61.140 13.007 -20.654 1.00 76.94 285 GLN A O 1
ATOM 2201 N N . CYS A 1 286 ? 60.952 10.932 -19.843 1.00 74.94 286 CYS A N 1
ATOM 2202 C CA . CYS A 1 286 ? 61.409 11.226 -18.483 1.00 74.94 286 CYS A CA 1
ATOM 2203 C C . CYS A 1 286 ? 62.938 11.107 -18.278 1.00 74.94 286 CYS A C 1
ATOM 2205 O O . CYS A 1 286 ? 63.421 10.960 -17.153 1.00 74.94 286 CYS A O 1
ATOM 2207 N N . TYR A 1 287 ? 63.731 11.177 -19.356 1.00 69.00 287 TYR A N 1
ATOM 2208 C CA . TYR A 1 287 ? 65.204 11.089 -19.329 1.00 69.00 287 TYR A CA 1
ATOM 2209 C C . TYR A 1 287 ? 65.761 9.831 -18.623 1.00 69.00 287 TYR A C 1
ATOM 2211 O O . TYR A 1 287 ? 66.887 9.844 -18.118 1.00 69.00 287 TYR A O 1
ATOM 2219 N N . GLY A 1 288 ? 64.990 8.740 -18.585 1.00 63.78 288 GLY A N 1
ATOM 2220 C CA . GLY A 1 288 ? 65.365 7.499 -17.912 1.00 63.78 288 GLY A CA 1
ATOM 2221 C C . GLY A 1 288 ? 65.153 7.470 -16.396 1.00 63.78 288 GLY A C 1
ATOM 2222 O O . GLY A 1 288 ? 65.735 6.601 -15.747 1.00 63.78 288 GLY A O 1
ATOM 2223 N N . ASN A 1 289 ? 64.366 8.377 -15.801 1.00 72.81 289 ASN A N 1
ATOM 2224 C CA . ASN A 1 289 ? 63.915 8.172 -14.422 1.00 72.81 289 ASN A CA 1
ATOM 2225 C C . ASN A 1 289 ? 62.774 7.143 -14.375 1.00 72.81 289 ASN A C 1
ATOM 2227 O O . ASN A 1 289 ? 61.765 7.299 -15.060 1.00 72.81 289 ASN A O 1
ATOM 2231 N N . HIS A 1 290 ? 62.923 6.113 -13.540 1.00 73.31 290 HIS A N 1
ATOM 2232 C CA . HIS A 1 290 ? 61.968 5.006 -13.458 1.00 73.31 290 HIS A CA 1
ATOM 2233 C C . HIS A 1 290 ? 60.650 5.394 -12.764 1.00 73.31 290 HIS A C 1
ATOM 2235 O O . HIS A 1 290 ? 59.642 4.746 -13.019 1.00 73.31 290 HIS A O 1
ATOM 2241 N N . ASP A 1 291 ? 60.615 6.463 -11.954 1.00 73.06 291 ASP A N 1
ATOM 2242 C CA . ASP A 1 291 ? 59.373 6.930 -11.306 1.00 73.06 291 ASP A CA 1
ATOM 2243 C C . ASP A 1 291 ? 58.269 7.269 -12.330 1.00 73.06 291 ASP A C 1
ATOM 2245 O O . ASP A 1 291 ? 57.086 7.100 -12.058 1.00 73.06 291 ASP A O 1
ATOM 2249 N N . CYS A 1 292 ? 58.643 7.707 -13.537 1.00 77.56 292 CYS A N 1
ATOM 2250 C CA . CYS A 1 292 ? 57.688 8.009 -14.608 1.00 77.56 292 CYS A CA 1
ATOM 2251 C C . CYS A 1 292 ? 57.036 6.768 -15.236 1.00 77.56 292 CYS A C 1
ATOM 2253 O O . CYS A 1 292 ? 56.066 6.912 -15.974 1.00 77.56 292 CYS A O 1
ATOM 2255 N N . LEU A 1 293 ? 57.538 5.561 -14.952 1.00 84.06 293 LEU A N 1
ATOM 2256 C CA . LEU A 1 293 ? 56.891 4.323 -15.385 1.00 84.06 293 LEU A CA 1
ATOM 2257 C C . LEU A 1 293 ? 55.613 4.036 -14.589 1.00 84.06 293 LEU A C 1
ATOM 2259 O O . LEU A 1 293 ? 54.765 3.292 -15.074 1.00 84.06 293 LEU A O 1
ATOM 2263 N N . CYS A 1 294 ? 55.467 4.598 -13.383 1.00 85.56 294 CYS A N 1
ATOM 2264 C CA . CYS A 1 294 ? 54.449 4.171 -12.425 1.00 85.56 294 CYS A CA 1
ATOM 2265 C C . CYS A 1 294 ? 53.030 4.229 -12.977 1.00 85.56 294 CYS A C 1
ATOM 2267 O O . CYS A 1 294 ? 52.324 3.238 -12.886 1.00 85.56 294 CYS A O 1
ATOM 2269 N N . ASN A 1 295 ? 52.637 5.327 -13.620 1.00 86.75 295 ASN A N 1
ATOM 2270 C CA . ASN A 1 295 ? 51.280 5.491 -14.136 1.00 86.75 295 ASN A CA 1
ATOM 2271 C C . ASN A 1 295 ? 50.956 4.435 -15.214 1.00 86.75 295 ASN A C 1
ATOM 2273 O O . ASN A 1 295 ? 49.856 3.894 -15.233 1.00 86.75 295 ASN A O 1
ATOM 2277 N N . THR A 1 296 ? 51.920 4.106 -16.083 1.00 89.19 296 THR A N 1
ATOM 2278 C CA . THR A 1 296 ? 51.755 3.080 -17.129 1.00 89.19 296 THR A CA 1
ATOM 2279 C C . THR A 1 296 ? 51.827 1.659 -16.562 1.00 89.19 296 THR A C 1
ATOM 2281 O O . THR A 1 296 ? 51.059 0.804 -16.988 1.00 89.19 296 THR A O 1
ATOM 2284 N N . LEU A 1 297 ? 52.681 1.385 -15.571 1.00 89.31 297 LEU A N 1
ATOM 2285 C CA . LEU A 1 297 ? 52.716 0.080 -14.895 1.00 89.31 297 LEU A CA 1
ATOM 2286 C C . LEU A 1 297 ? 51.448 -0.166 -14.051 1.00 89.31 297 LEU A C 1
ATOM 2288 O O . LEU A 1 297 ? 50.936 -1.284 -14.045 1.00 89.31 297 LEU A O 1
ATOM 2292 N N . THR A 1 298 ? 50.898 0.871 -13.409 1.00 87.06 298 THR A N 1
ATOM 2293 C CA . THR A 1 298 ? 49.598 0.829 -12.717 1.00 87.06 298 THR A CA 1
ATOM 2294 C C . THR A 1 298 ? 48.472 0.516 -13.698 1.00 87.06 298 THR A C 1
ATOM 2296 O O . THR A 1 298 ? 47.732 -0.438 -13.470 1.00 87.06 298 THR A O 1
ATOM 2299 N N . GLU A 1 299 ? 48.393 1.235 -14.824 1.00 88.56 299 GLU A N 1
ATOM 2300 C CA . GLU A 1 299 ? 47.404 0.972 -15.878 1.00 88.56 299 GLU A CA 1
ATOM 2301 C C . GLU A 1 299 ? 47.480 -0.482 -16.379 1.00 88.56 299 GLU A C 1
ATOM 2303 O O . GLU A 1 299 ? 46.458 -1.152 -16.497 1.00 88.56 299 GLU A O 1
ATOM 2308 N N . ILE A 1 300 ? 48.684 -1.017 -16.610 1.00 89.12 300 ILE A N 1
ATOM 2309 C CA . ILE A 1 300 ? 48.871 -2.421 -17.015 1.00 89.12 300 ILE A CA 1
ATOM 2310 C C . ILE A 1 300 ? 48.382 -3.387 -15.925 1.00 89.12 300 ILE A C 1
ATOM 2312 O O . ILE A 1 300 ? 47.750 -4.388 -16.256 1.00 89.12 300 ILE A O 1
ATOM 2316 N N . SER A 1 301 ? 48.630 -3.094 -14.642 1.00 88.25 301 SER A N 1
ATOM 2317 C CA . SER A 1 301 ? 48.143 -3.906 -13.513 1.00 88.25 301 SER A CA 1
ATOM 2318 C C . SER A 1 301 ? 46.608 -3.974 -13.511 1.00 88.25 301 SER A C 1
ATOM 2320 O O . SER A 1 301 ? 46.031 -5.058 -13.457 1.00 88.25 301 SER A O 1
ATOM 2322 N N . GLN A 1 302 ? 45.944 -2.825 -13.672 1.00 85.31 302 GLN A N 1
ATOM 2323 C CA . GLN A 1 302 ? 44.482 -2.703 -13.638 1.00 85.31 302 GLN A CA 1
ATOM 2324 C C . GLN A 1 302 ? 43.793 -3.272 -14.891 1.00 85.31 302 GLN A C 1
ATOM 2326 O O . GLN A 1 302 ? 42.761 -3.935 -14.796 1.00 85.31 302 GLN A O 1
ATOM 2331 N N . GLN A 1 303 ? 44.376 -3.085 -16.077 1.00 86.25 303 GLN A N 1
ATOM 2332 C CA . GLN A 1 303 ? 43.873 -3.722 -17.297 1.00 86.25 303 GLN A CA 1
ATOM 2333 C C . GLN A 1 303 ? 44.075 -5.250 -17.224 1.00 86.25 303 GLN A C 1
ATOM 2335 O O . GLN A 1 303 ? 43.213 -6.006 -17.666 1.00 86.25 303 GLN A O 1
ATOM 2340 N N . CYS A 1 304 ? 45.152 -5.719 -16.583 1.00 87.31 304 CYS A N 1
ATOM 2341 C CA . CYS A 1 304 ? 45.408 -7.139 -16.354 1.00 87.31 304 CYS A CA 1
ATOM 2342 C C . CYS A 1 304 ? 44.404 -7.788 -15.386 1.00 87.31 304 CYS A C 1
ATOM 2344 O O . CYS A 1 304 ? 43.916 -8.874 -15.699 1.00 87.31 304 CYS A O 1
ATOM 2346 N N . THR A 1 305 ? 44.036 -7.148 -14.265 1.00 83.75 305 THR A N 1
ATOM 2347 C CA . THR A 1 305 ? 42.987 -7.683 -13.370 1.00 83.75 305 THR A CA 1
ATOM 2348 C C . THR A 1 305 ? 41.625 -7.741 -14.056 1.00 83.75 305 THR A C 1
ATOM 2350 O O . THR A 1 305 ? 40.956 -8.774 -14.004 1.00 83.75 305 THR A O 1
ATOM 2353 N N . HIS A 1 306 ? 41.234 -6.680 -14.770 1.00 78.50 306 HIS A N 1
ATOM 2354 C CA . HIS A 1 306 ? 39.954 -6.627 -15.488 1.00 78.50 306 HIS A CA 1
ATOM 2355 C C . HIS A 1 306 ? 39.869 -7.673 -16.617 1.00 78.50 306 HIS A C 1
ATOM 2357 O O . HIS A 1 306 ? 38.821 -8.281 -16.835 1.00 78.50 306 HIS A O 1
ATOM 2363 N N . ALA A 1 307 ? 40.994 -7.989 -17.268 1.00 77.81 307 ALA A N 1
ATOM 2364 C CA . ALA A 1 307 ? 41.097 -9.070 -18.252 1.00 77.81 307 ALA A CA 1
ATOM 2365 C C . ALA A 1 307 ? 40.955 -10.496 -17.663 1.00 77.81 307 ALA A C 1
ATOM 2367 O O . ALA A 1 307 ? 40.976 -11.473 -18.416 1.00 77.81 307 ALA A O 1
ATOM 2368 N N . GLY A 1 308 ? 40.814 -10.645 -16.340 1.00 75.19 308 GLY A N 1
ATOM 2369 C CA . GLY A 1 308 ? 40.819 -11.935 -15.637 1.00 75.19 308 GLY A CA 1
ATOM 2370 C C . GLY A 1 308 ? 42.224 -12.447 -15.290 1.00 75.19 308 GLY A C 1
ATOM 2371 O O . GLY A 1 308 ? 42.385 -13.595 -14.878 1.00 75.19 308 GLY A O 1
ATOM 2372 N N . GLY A 1 309 ? 43.254 -11.617 -15.462 1.00 81.56 309 GLY A N 1
ATOM 2373 C CA . GLY A 1 309 ? 44.612 -11.897 -15.012 1.00 81.56 309 GLY A CA 1
ATOM 2374 C C . GLY A 1 309 ? 44.791 -11.662 -13.511 1.00 81.56 309 GLY A C 1
ATOM 2375 O O . GLY A 1 309 ? 43.954 -11.072 -12.831 1.00 81.56 309 GLY A O 1
ATOM 2376 N N . GLN A 1 310 ? 45.925 -12.122 -12.985 1.00 79.38 310 GLN A N 1
ATOM 2377 C CA . GLN A 1 310 ? 46.340 -11.877 -11.603 1.00 79.38 310 GLN A CA 1
ATOM 2378 C C . GLN A 1 310 ? 47.764 -11.303 -11.613 1.00 79.38 310 GLN A C 1
ATOM 2380 O O . GLN A 1 310 ? 48.723 -12.081 -11.652 1.00 79.38 310 GLN A O 1
ATOM 2385 N N . PRO A 1 311 ? 47.936 -9.967 -11.625 1.00 85.00 311 PRO A N 1
ATOM 2386 C CA . PRO A 1 311 ? 49.253 -9.365 -11.500 1.00 85.00 311 PRO A CA 1
ATOM 2387 C C . PRO A 1 311 ? 49.852 -9.705 -10.130 1.00 85.00 311 PRO A C 1
ATOM 2389 O O . PRO A 1 311 ? 49.234 -9.526 -9.078 1.00 85.00 311 PRO A O 1
ATOM 2392 N N . GLY A 1 312 ? 51.078 -10.219 -10.142 1.00 82.44 312 GLY A N 1
ATOM 2393 C CA . GLY A 1 312 ? 51.882 -10.385 -8.937 1.00 82.44 312 GLY A CA 1
ATOM 2394 C C . GLY A 1 312 ? 52.505 -9.056 -8.504 1.00 82.44 312 GLY A C 1
ATOM 2395 O O . GLY A 1 312 ? 52.575 -8.102 -9.275 1.00 82.44 312 GLY A O 1
ATOM 2396 N N . THR A 1 313 ? 53.028 -8.994 -7.279 1.00 83.75 313 THR A N 1
ATOM 2397 C CA . THR A 1 313 ? 53.657 -7.779 -6.738 1.00 83.75 313 THR A CA 1
ATOM 2398 C C . THR A 1 313 ? 54.839 -7.304 -7.598 1.00 83.75 313 THR A C 1
ATOM 2400 O O . THR A 1 313 ? 55.924 -7.887 -7.543 1.00 83.75 313 THR A O 1
ATOM 2403 N N . TRP A 1 314 ? 54.636 -6.231 -8.369 1.00 87.38 314 TRP A N 1
ATOM 2404 C CA . TRP A 1 314 ? 55.668 -5.568 -9.179 1.00 87.38 314 TRP A CA 1
ATOM 2405 C C . TRP A 1 314 ? 56.187 -4.270 -8.543 1.00 87.38 314 TRP A C 1
ATOM 2407 O O . TRP A 1 314 ? 57.351 -3.918 -8.745 1.00 87.38 314 TRP A O 1
ATOM 2417 N N . ARG A 1 315 ? 55.363 -3.574 -7.743 1.00 87.06 315 ARG A N 1
ATOM 2418 C CA . ARG A 1 315 ? 55.778 -2.397 -6.960 1.00 87.06 315 ARG A CA 1
ATOM 2419 C C . ARG A 1 315 ? 56.835 -2.772 -5.912 1.00 87.06 315 ARG A C 1
ATOM 2421 O O . ARG A 1 315 ? 56.788 -3.842 -5.304 1.00 87.06 315 ARG A O 1
ATOM 2428 N N . THR A 1 316 ? 57.795 -1.878 -5.669 1.00 82.81 316 THR A N 1
ATOM 2429 C CA . THR A 1 316 ? 58.896 -2.071 -4.703 1.00 82.81 316 THR A CA 1
ATOM 2430 C C . THR A 1 316 ? 59.245 -0.769 -3.973 1.00 82.81 316 THR A C 1
ATOM 2432 O O . THR A 1 316 ? 58.848 0.314 -4.390 1.00 82.81 316 THR A O 1
ATOM 2435 N N . GLU A 1 317 ? 60.078 -0.832 -2.925 1.00 75.88 317 GLU A N 1
ATOM 2436 C CA . GLU A 1 317 ? 60.647 0.369 -2.277 1.00 75.88 317 GLU A CA 1
ATOM 2437 C C . GLU A 1 317 ? 61.440 1.289 -3.237 1.00 75.88 317 GLU A C 1
ATOM 2439 O O . GLU A 1 317 ? 61.727 2.432 -2.882 1.00 75.88 317 GLU A O 1
ATOM 2444 N N . GLN A 1 318 ? 61.844 0.801 -4.418 1.00 78.31 318 GLN A N 1
ATOM 2445 C CA . GLN A 1 318 ? 62.637 1.541 -5.410 1.00 78.31 318 GLN A CA 1
ATOM 2446 C C . GLN A 1 318 ? 61.879 1.832 -6.718 1.00 78.31 318 GLN A C 1
ATOM 2448 O O . GLN A 1 318 ? 62.442 2.469 -7.605 1.00 78.31 318 GLN A O 1
ATOM 2453 N N . LEU A 1 319 ? 60.637 1.360 -6.849 1.00 83.50 319 LEU A N 1
ATOM 2454 C CA . LEU A 1 319 ? 59.790 1.538 -8.027 1.00 83.50 319 LEU A CA 1
ATOM 2455 C C . LEU A 1 319 ? 58.333 1.589 -7.567 1.00 83.50 319 LEU A C 1
ATOM 2457 O O . LEU A 1 319 ? 57.778 0.567 -7.165 1.00 83.50 319 LEU A O 1
ATOM 2461 N N . CYS A 1 320 ? 57.730 2.775 -7.640 1.00 83.75 320 CYS A N 1
ATOM 2462 C CA . CYS A 1 320 ? 56.315 3.004 -7.332 1.00 83.75 320 CYS A CA 1
ATOM 2463 C C . CYS A 1 320 ? 55.891 2.546 -5.914 1.00 83.75 320 CYS A C 1
ATOM 2465 O O . CYS A 1 320 ? 54.929 1.789 -5.771 1.00 83.75 320 CYS A O 1
ATOM 2467 N N . PRO A 1 321 ? 56.601 2.963 -4.844 1.00 81.81 321 PRO A N 1
ATOM 2468 C CA . PRO A 1 321 ? 56.327 2.502 -3.486 1.00 81.81 321 PRO A CA 1
ATOM 2469 C C . PRO A 1 321 ? 54.976 3.010 -2.958 1.00 81.81 321 PRO A C 1
ATOM 2471 O O . PRO A 1 321 ? 54.823 4.193 -2.657 1.00 81.81 321 PRO A O 1
ATOM 2474 N N . LYS A 1 322 ? 54.017 2.099 -2.762 1.00 81.44 322 LYS A N 1
ATOM 2475 C CA . LYS A 1 322 ? 52.772 2.352 -2.016 1.00 81.44 322 LYS A CA 1
ATOM 2476 C C . LYS A 1 322 ? 52.945 1.959 -0.542 1.00 81.44 322 LYS A C 1
ATOM 2478 O O . LYS A 1 322 ? 53.610 0.974 -0.224 1.00 81.44 322 LYS A O 1
ATOM 2483 N N . THR A 1 323 ? 52.342 2.722 0.373 1.00 80.00 323 THR A N 1
ATOM 2484 C CA . THR A 1 323 ? 52.377 2.455 1.824 1.00 80.00 323 THR A CA 1
ATOM 2485 C C . THR A 1 323 ? 50.974 2.430 2.409 1.00 80.00 323 THR A C 1
ATOM 2487 O O . THR A 1 323 ? 50.273 3.439 2.359 1.00 80.00 323 THR A O 1
ATOM 2490 N N . CYS A 1 324 ? 50.587 1.314 3.023 1.00 81.31 324 CYS A N 1
ATOM 2491 C CA . CYS A 1 324 ? 49.303 1.201 3.706 1.00 81.31 324 CYS A CA 1
ATOM 2492 C C . CYS A 1 324 ? 49.341 1.769 5.136 1.00 81.31 324 CYS A C 1
ATOM 2494 O O . CYS A 1 324 ? 50.394 1.745 5.782 1.00 81.31 324 CYS A O 1
ATOM 2496 N N . PRO A 1 325 ? 48.203 2.260 5.661 1.00 79.19 325 PRO A N 1
ATOM 2497 C CA . PRO A 1 325 ? 48.073 2.598 7.072 1.00 79.19 325 PRO A CA 1
ATOM 2498 C C . PRO A 1 325 ? 48.105 1.341 7.962 1.00 79.19 325 PRO A C 1
ATOM 2500 O O . PRO A 1 325 ? 47.888 0.216 7.508 1.00 79.19 325 PRO A O 1
ATOM 2503 N N . LEU A 1 326 ? 48.333 1.556 9.262 1.00 79.56 326 LEU A N 1
ATOM 2504 C CA . LEU A 1 326 ? 48.341 0.516 10.301 1.00 79.56 326 LEU A CA 1
ATOM 2505 C C . LEU A 1 326 ? 49.346 -0.614 9.982 1.00 79.56 326 LEU A C 1
ATOM 2507 O O . LEU A 1 326 ? 50.544 -0.354 9.886 1.00 79.56 326 LEU A O 1
ATOM 2511 N N . ASN A 1 327 ? 48.880 -1.858 9.877 1.00 85.00 327 ASN A N 1
ATOM 2512 C CA . ASN A 1 327 ? 49.655 -3.056 9.534 1.00 85.00 327 ASN A CA 1
ATOM 2513 C C . ASN A 1 327 ? 49.050 -3.823 8.341 1.00 85.00 327 ASN A C 1
ATOM 2515 O O . ASN A 1 327 ? 49.266 -5.030 8.218 1.00 85.00 327 ASN A O 1
ATOM 2519 N N . LEU A 1 328 ? 48.294 -3.127 7.486 1.00 85.44 328 LEU A N 1
ATOM 2520 C CA . LEU A 1 328 ? 47.801 -3.661 6.218 1.00 85.44 328 LEU A CA 1
ATOM 2521 C C . LEU A 1 328 ? 48.963 -3.831 5.222 1.00 85.44 328 LEU A C 1
ATOM 2523 O O . LEU A 1 328 ? 49.982 -3.138 5.291 1.00 85.44 328 LEU A O 1
ATOM 2527 N N . LEU A 1 329 ? 48.790 -4.748 4.274 1.00 86.31 329 LEU A N 1
ATOM 2528 C CA . LEU A 1 329 ? 49.692 -5.012 3.158 1.00 86.31 329 LEU A CA 1
ATOM 2529 C C . LEU A 1 329 ? 49.069 -4.472 1.864 1.00 86.31 329 LEU A C 1
ATOM 2531 O O . LEU A 1 329 ? 47.874 -4.652 1.638 1.00 86.31 329 LEU A O 1
ATOM 2535 N N . TYR A 1 330 ? 49.872 -3.835 1.011 1.00 85.38 330 TYR A N 1
ATOM 2536 C CA . TYR A 1 330 ? 49.425 -3.455 -0.328 1.00 85.38 330 TYR A CA 1
ATOM 2537 C C . TYR A 1 330 ? 49.487 -4.669 -1.266 1.00 85.38 330 TYR A C 1
ATOM 2539 O O . TYR A 1 330 ? 50.519 -5.344 -1.316 1.00 85.38 330 TYR A O 1
ATOM 2547 N N . LEU A 1 331 ? 48.406 -4.940 -1.999 1.00 85.31 331 LEU A N 1
ATOM 2548 C CA . LEU A 1 331 ? 48.315 -5.993 -3.013 1.00 85.31 331 LEU A CA 1
ATOM 2549 C C . LEU A 1 331 ? 47.925 -5.387 -4.367 1.00 85.31 331 LEU A C 1
ATOM 2551 O O . LEU A 1 331 ? 47.136 -4.451 -4.422 1.00 85.31 331 LEU A O 1
ATOM 2555 N N . GLU A 1 332 ? 48.446 -5.974 -5.444 1.00 85.00 332 GLU A N 1
ATOM 2556 C CA . GLU A 1 332 ? 48.089 -5.661 -6.844 1.00 85.00 332 GLU A CA 1
ATOM 2557 C C . GLU A 1 332 ? 46.756 -6.296 -7.276 1.00 85.00 332 GLU A C 1
ATOM 2559 O O . GLU A 1 332 ? 46.120 -5.867 -8.230 1.00 85.00 332 GLU A O 1
ATOM 2564 N N . CYS A 1 333 ? 46.362 -7.357 -6.577 1.00 82.00 333 CYS A N 1
ATOM 2565 C CA . CYS A 1 333 ? 45.185 -8.173 -6.832 1.00 82.00 333 CYS A CA 1
ATOM 2566 C C . CYS A 1 333 ? 44.752 -8.738 -5.473 1.00 82.00 333 CYS A C 1
ATOM 2568 O O . CYS A 1 333 ? 45.188 -9.812 -5.056 1.00 82.00 333 CYS A O 1
ATOM 2570 N N . GLY A 1 334 ? 43.991 -7.941 -4.723 1.00 76.44 334 GLY A N 1
ATOM 2571 C CA . GLY A 1 334 ? 43.347 -8.343 -3.476 1.00 76.44 334 GLY A CA 1
ATOM 2572 C C . GLY A 1 334 ? 41.859 -8.629 -3.673 1.00 76.44 334 GLY A C 1
ATOM 2573 O O . GLY A 1 334 ? 41.280 -8.304 -4.711 1.00 76.44 334 GLY A O 1
ATOM 2574 N N . GLY A 1 335 ? 41.248 -9.253 -2.666 1.00 73.25 335 GLY A N 1
ATOM 2575 C CA . GLY A 1 335 ? 39.824 -9.583 -2.671 1.00 73.25 335 GLY A CA 1
ATOM 2576 C C . GLY A 1 335 ? 38.941 -8.352 -2.914 1.00 73.25 335 GLY A C 1
ATOM 2577 O O . GLY A 1 335 ? 39.182 -7.318 -2.288 1.00 73.25 335 GLY A O 1
ATOM 2578 N N . PRO A 1 336 ? 37.909 -8.425 -3.777 1.00 66.56 336 PRO A N 1
ATOM 2579 C CA . PRO A 1 336 ? 37.066 -7.272 -4.117 1.00 66.56 336 PRO A CA 1
ATOM 2580 C C . PRO A 1 336 ? 36.290 -6.700 -2.921 1.00 66.56 336 PRO A C 1
ATOM 2582 O O . PRO A 1 336 ? 35.832 -5.560 -2.967 1.00 66.56 336 PRO A O 1
ATOM 2585 N N . CYS A 1 337 ? 36.159 -7.473 -1.840 1.00 73.75 337 CYS A N 1
ATOM 2586 C CA . CYS A 1 337 ? 35.603 -7.035 -0.569 1.00 73.75 337 CYS A CA 1
ATOM 2587 C C . CYS A 1 337 ? 36.573 -7.360 0.565 1.00 73.75 337 CYS A C 1
ATOM 2589 O O . CYS A 1 337 ? 36.944 -8.513 0.786 1.00 73.75 337 CYS A O 1
ATOM 2591 N N . LYS A 1 338 ? 36.964 -6.336 1.327 1.00 73.75 338 LYS A N 1
ATOM 2592 C CA . LYS A 1 338 ? 37.814 -6.514 2.504 1.00 73.75 338 LYS A CA 1
ATOM 2593 C C . LYS A 1 338 ? 37.072 -7.301 3.581 1.00 73.75 338 LYS A C 1
ATOM 2595 O O . LYS A 1 338 ? 36.015 -6.878 4.042 1.00 73.75 338 LYS A O 1
ATOM 2600 N N . SER A 1 339 ? 37.667 -8.394 4.048 1.00 76.88 339 SER A N 1
ATOM 2601 C CA . SER A 1 339 ? 37.192 -9.071 5.256 1.00 76.88 339 SER A CA 1
ATOM 2602 C C . SER A 1 339 ? 37.596 -8.270 6.502 1.00 76.88 339 SER A C 1
ATOM 2604 O O . SER A 1 339 ? 38.786 -8.031 6.739 1.00 76.88 339 SER A O 1
ATOM 2606 N N . THR A 1 340 ? 36.602 -7.859 7.291 1.00 83.31 340 THR A N 1
ATOM 2607 C CA . THR A 1 340 ? 36.763 -7.095 8.544 1.00 83.31 340 THR A CA 1
ATOM 2608 C C . THR A 1 340 ? 36.427 -7.960 9.763 1.00 83.31 340 THR A C 1
ATOM 2610 O O . THR A 1 340 ? 36.093 -9.134 9.609 1.00 83.31 340 THR A O 1
ATOM 2613 N N . CYS A 1 341 ? 36.488 -7.427 10.984 1.00 83.75 341 CYS A N 1
ATOM 2614 C CA . CYS A 1 341 ? 36.001 -8.156 12.155 1.00 83.75 341 CYS A CA 1
ATOM 2615 C C . CYS A 1 341 ? 34.472 -8.187 12.268 1.00 83.75 341 CYS A C 1
ATOM 2617 O O . CYS A 1 341 ? 33.946 -9.179 12.773 1.00 83.75 341 CYS A O 1
ATOM 2619 N N . SER A 1 342 ? 33.755 -7.179 11.759 1.00 76.12 342 SER A N 1
ATOM 2620 C CA . SER A 1 342 ? 32.291 -7.265 11.611 1.00 76.12 342 SER A CA 1
ATOM 2621 C C . SER A 1 342 ? 31.870 -8.223 10.493 1.00 76.12 342 SER A C 1
ATOM 2623 O O . SER A 1 342 ? 30.826 -8.857 10.611 1.00 76.12 342 SER A O 1
ATOM 2625 N N . ALA A 1 343 ? 32.680 -8.363 9.433 1.00 74.25 343 ALA A N 1
ATOM 2626 C CA . ALA A 1 343 ? 32.415 -9.258 8.304 1.00 74.25 343 ALA A CA 1
ATOM 2627 C C . ALA A 1 343 ? 33.642 -10.131 7.931 1.00 74.25 343 ALA A C 1
ATOM 2629 O O . ALA A 1 343 ? 34.251 -9.924 6.874 1.00 74.25 343 ALA A O 1
ATOM 2630 N N . PRO A 1 344 ? 33.999 -11.166 8.729 1.00 71.94 344 PRO A N 1
ATOM 2631 C CA . PRO A 1 344 ? 35.229 -11.958 8.530 1.00 71.94 344 PRO A CA 1
ATOM 2632 C C . PRO A 1 344 ? 35.250 -12.855 7.285 1.00 71.94 344 PRO A C 1
ATOM 2634 O O . PRO A 1 344 ? 36.209 -13.592 7.067 1.00 71.94 344 PRO A O 1
ATOM 2637 N N . THR A 1 345 ? 34.170 -12.843 6.504 1.00 68.06 345 THR A N 1
ATOM 2638 C CA . THR A 1 345 ? 33.959 -13.666 5.306 1.00 68.06 345 THR A CA 1
ATOM 2639 C C . THR A 1 345 ? 33.560 -12.837 4.081 1.00 68.06 345 THR A C 1
ATOM 2641 O O . THR A 1 345 ? 33.174 -13.422 3.076 1.00 68.06 345 THR A O 1
ATOM 2644 N N . ALA A 1 346 ? 33.662 -11.501 4.128 1.00 70.19 346 ALA A N 1
ATOM 2645 C CA . ALA A 1 346 ? 33.236 -10.618 3.032 1.00 70.19 346 ALA A CA 1
ATOM 2646 C C . ALA A 1 346 ? 33.932 -10.926 1.690 1.00 70.19 346 ALA A C 1
ATOM 2648 O O . ALA A 1 346 ? 33.301 -10.858 0.640 1.00 70.19 346 ALA A O 1
ATOM 2649 N N . ASP A 1 347 ? 35.196 -11.351 1.726 1.00 64.75 347 ASP A N 1
ATOM 2650 C CA . ASP A 1 347 ? 35.957 -11.786 0.544 1.00 64.75 347 ASP A CA 1
ATOM 2651 C C . ASP A 1 347 ? 35.316 -13.010 -0.154 1.00 64.75 347 ASP A C 1
ATOM 2653 O O . ASP A 1 347 ? 35.208 -13.064 -1.374 1.00 64.75 347 ASP A O 1
ATOM 2657 N N . LEU A 1 348 ? 34.745 -13.949 0.615 1.00 62.31 348 LEU A N 1
ATOM 2658 C CA . LEU A 1 348 ? 33.976 -15.090 0.083 1.00 62.31 348 LEU A CA 1
ATOM 2659 C C . LEU A 1 348 ? 32.581 -14.695 -0.444 1.00 62.31 348 LEU A C 1
ATOM 2661 O O . LEU A 1 348 ? 31.874 -15.541 -0.995 1.00 62.31 348 LEU A O 1
ATOM 2665 N N . MET A 1 349 ? 32.153 -13.447 -0.234 1.00 58.72 349 MET A N 1
ATOM 2666 C CA . MET A 1 349 ? 30.813 -12.954 -0.568 1.00 58.72 349 MET A CA 1
ATOM 2667 C C . MET A 1 349 ? 30.783 -12.077 -1.829 1.00 58.72 349 MET A C 1
ATOM 2669 O O . MET A 1 349 ? 29.689 -11.740 -2.286 1.00 58.72 349 MET A O 1
ATOM 2673 N N . CYS A 1 350 ? 31.922 -11.732 -2.426 1.00 65.69 350 CYS A N 1
ATOM 2674 C CA . CYS A 1 350 ? 31.984 -10.815 -3.565 1.00 65.69 350 CYS A CA 1
ATOM 2675 C C . CYS A 1 350 ? 32.616 -11.478 -4.797 1.00 65.69 350 CYS A C 1
ATOM 2677 O O . CYS A 1 350 ? 33.593 -12.211 -4.682 1.00 65.69 350 CYS A O 1
ATOM 2679 N N . THR A 1 351 ? 32.029 -11.235 -5.972 1.00 59.78 351 THR A N 1
ATOM 2680 C CA . THR A 1 351 ? 32.354 -11.929 -7.235 1.00 59.78 351 THR A CA 1
ATOM 2681 C C . THR A 1 351 ? 32.985 -11.040 -8.308 1.00 59.78 351 THR A C 1
ATOM 2683 O O . THR A 1 351 ? 33.308 -11.541 -9.383 1.00 59.78 351 THR A O 1
ATOM 2686 N N . ASP A 1 352 ? 33.202 -9.749 -8.027 1.00 62.53 352 ASP A N 1
ATOM 2687 C CA . ASP A 1 352 ? 33.994 -8.870 -8.898 1.00 62.53 352 ASP A CA 1
ATOM 2688 C C . ASP A 1 352 ? 35.427 -9.415 -9.088 1.00 62.53 352 ASP A C 1
ATOM 2690 O O . ASP A 1 352 ? 35.939 -10.191 -8.274 1.00 62.53 352 ASP A O 1
ATOM 2694 N N . HIS A 1 353 ? 36.120 -8.962 -10.136 1.00 63.88 353 HIS A N 1
ATOM 2695 C CA . HIS A 1 353 ? 37.552 -9.231 -10.279 1.00 63.88 353 HIS A CA 1
ATOM 2696 C C . HIS A 1 353 ? 38.357 -8.608 -9.123 1.00 63.88 353 HIS A C 1
ATOM 2698 O O . HIS A 1 353 ? 37.921 -7.651 -8.479 1.00 63.88 353 HIS A O 1
ATOM 2704 N N . CYS A 1 354 ? 39.563 -9.124 -8.870 1.00 72.75 354 CYS A N 1
ATOM 2705 C CA . CYS A 1 354 ? 40.432 -8.555 -7.842 1.00 72.75 354 CYS A CA 1
ATOM 2706 C C . CYS A 1 354 ? 40.810 -7.098 -8.154 1.00 72.75 354 CYS A C 1
ATOM 2708 O O . CYS A 1 354 ? 40.908 -6.695 -9.318 1.00 72.75 354 CYS A O 1
ATOM 2710 N N . VAL A 1 355 ? 41.040 -6.315 -7.102 1.00 75.88 355 VAL A N 1
ATOM 2711 C CA . VAL A 1 355 ? 41.391 -4.887 -7.183 1.00 75.88 355 VAL A CA 1
ATOM 2712 C C . VAL A 1 355 ? 42.673 -4.618 -6.402 1.00 75.88 355 VAL A C 1
ATOM 2714 O O . VAL A 1 355 ? 43.002 -5.356 -5.467 1.00 75.88 355 VAL A O 1
ATOM 2717 N N . ASP A 1 356 ? 43.417 -3.582 -6.783 1.00 78.25 356 ASP A N 1
ATOM 2718 C CA . ASP A 1 356 ? 44.602 -3.170 -6.038 1.00 78.25 356 ASP A CA 1
ATOM 2719 C C . ASP A 1 356 ? 44.232 -2.341 -4.795 1.00 78.25 356 ASP A C 1
ATOM 2721 O O . ASP A 1 356 ? 43.138 -1.780 -4.688 1.00 78.25 356 ASP A O 1
ATOM 2725 N N . GLY A 1 357 ? 45.124 -2.301 -3.805 1.00 81.00 357 GLY A N 1
ATOM 2726 C CA . GLY A 1 357 ? 44.882 -1.552 -2.572 1.00 81.00 357 GLY A CA 1
ATOM 2727 C C . GLY A 1 357 ? 45.449 -2.197 -1.314 1.00 81.00 357 GLY A C 1
ATOM 2728 O O . GLY A 1 357 ? 46.334 -3.049 -1.354 1.00 81.00 357 GLY A O 1
ATOM 2729 N N . CYS A 1 358 ? 44.942 -1.751 -0.164 1.00 85.19 358 CYS A N 1
ATOM 2730 C CA . CYS A 1 358 ? 45.396 -2.176 1.159 1.00 85.19 358 CYS A CA 1
ATOM 2731 C C . CYS A 1 358 ? 44.471 -3.235 1.765 1.00 85.19 358 CYS A C 1
ATOM 2733 O O . CYS A 1 358 ? 43.292 -2.964 1.999 1.00 85.19 358 CYS A O 1
ATOM 2735 N N . PHE A 1 359 ? 45.037 -4.397 2.093 1.00 85.12 359 PHE A N 1
ATOM 2736 C CA . PHE A 1 359 ? 44.337 -5.580 2.599 1.00 85.12 359 PHE A CA 1
ATOM 2737 C C . PHE A 1 359 ? 45.059 -6.178 3.813 1.00 85.12 359 PHE A C 1
ATOM 2739 O O . PHE A 1 359 ? 46.189 -5.801 4.130 1.00 85.12 359 PHE A O 1
ATOM 2746 N N . CYS A 1 360 ? 44.434 -7.140 4.492 1.00 87.44 360 CYS A N 1
ATOM 2747 C CA . CYS A 1 360 ? 45.093 -7.878 5.567 1.00 87.44 360 CYS A CA 1
ATOM 2748 C C . CYS A 1 360 ? 45.825 -9.136 5.068 1.00 87.44 360 CYS A C 1
ATOM 2750 O O . CYS A 1 360 ? 45.405 -9.737 4.080 1.00 87.44 360 CYS A O 1
ATOM 2752 N N . PRO A 1 361 ? 46.926 -9.553 5.730 1.00 83.81 361 PRO A N 1
ATOM 2753 C CA . PRO A 1 361 ? 47.611 -10.802 5.404 1.00 83.81 361 PRO A CA 1
ATOM 2754 C C . PRO A 1 361 ? 46.706 -12.030 5.568 1.00 83.81 361 PRO A C 1
ATOM 2756 O O . PRO A 1 361 ? 45.836 -12.046 6.436 1.00 83.81 361 PRO A O 1
ATOM 2759 N N . GLU A 1 362 ? 46.972 -13.087 4.797 1.00 77.12 362 GLU A N 1
ATOM 2760 C CA . GLU A 1 362 ? 46.224 -14.353 4.828 1.00 77.12 362 GLU A CA 1
ATOM 2761 C C . GLU A 1 362 ? 46.022 -14.881 6.270 1.00 77.12 362 GLU A C 1
ATOM 2763 O O . GLU A 1 362 ? 46.976 -15.070 7.031 1.00 77.12 362 GLU A O 1
ATOM 2768 N N . GLY A 1 363 ? 44.760 -15.097 6.663 1.00 78.31 363 GLY A N 1
ATOM 2769 C CA . GLY A 1 363 ? 44.373 -15.495 8.026 1.00 78.31 363 GLY A CA 1
ATOM 2770 C C . GLY A 1 363 ? 44.174 -14.344 9.030 1.00 78.31 363 GLY A C 1
ATOM 2771 O O . GLY A 1 363 ? 43.903 -14.605 10.208 1.00 78.31 363 GLY A O 1
ATOM 2772 N N . MET A 1 364 ? 44.282 -13.087 8.590 1.00 88.69 364 MET A N 1
ATOM 2773 C CA . MET A 1 364 ? 43.935 -11.880 9.347 1.00 88.69 364 MET A CA 1
ATOM 2774 C C . MET A 1 364 ? 42.873 -11.045 8.621 1.00 88.69 364 MET A C 1
ATOM 2776 O O . MET A 1 364 ? 42.731 -11.124 7.406 1.00 88.69 364 MET A O 1
ATOM 2780 N N . VAL A 1 365 ? 42.149 -10.227 9.382 1.00 86.75 365 VAL A N 1
ATOM 2781 C CA . VAL A 1 365 ? 41.061 -9.348 8.923 1.00 86.75 365 VAL A CA 1
ATOM 2782 C C . VAL A 1 365 ? 41.170 -7.976 9.591 1.00 86.75 365 VAL A C 1
ATOM 2784 O O . VAL A 1 365 ? 41.831 -7.844 10.624 1.00 86.75 365 VAL A O 1
ATOM 2787 N N . GLU A 1 366 ? 40.579 -6.945 8.987 1.00 86.44 366 GLU A N 1
ATOM 2788 C CA . GLU A 1 366 ? 40.698 -5.558 9.462 1.00 86.44 366 GLU A CA 1
ATOM 2789 C C . GLU A 1 366 ? 39.775 -5.305 10.671 1.00 86.44 366 GLU A C 1
ATOM 2791 O O . GLU A 1 366 ? 38.562 -5.474 10.581 1.00 86.44 366 GLU A O 1
ATOM 2796 N N . ASP A 1 367 ? 40.343 -4.907 11.815 1.00 85.56 367 ASP A N 1
ATOM 2797 C CA . ASP A 1 367 ? 39.615 -4.523 13.033 1.00 85.56 367 ASP A CA 1
ATOM 2798 C C . ASP A 1 367 ? 38.945 -3.151 12.861 1.00 85.56 367 ASP A C 1
ATOM 2800 O O . ASP A 1 367 ? 39.404 -2.128 13.368 1.00 85.56 367 ASP A O 1
ATOM 2804 N N . ASP A 1 368 ? 37.840 -3.155 12.127 1.00 80.25 368 ASP A N 1
ATOM 2805 C CA . ASP A 1 368 ? 36.879 -2.065 11.959 1.00 80.25 368 ASP A CA 1
ATOM 2806 C C . ASP A 1 368 ? 36.236 -1.623 13.287 1.00 80.25 368 ASP A C 1
ATOM 2808 O O . ASP A 1 368 ? 35.976 -0.436 13.494 1.00 80.25 368 ASP A O 1
ATOM 2812 N N . ILE A 1 369 ? 36.045 -2.565 14.214 1.00 82.69 369 ILE A N 1
ATOM 2813 C CA . ILE A 1 369 ? 35.420 -2.352 15.527 1.00 82.69 369 ILE A CA 1
ATOM 2814 C C . ILE A 1 369 ? 36.334 -1.582 16.496 1.00 82.69 369 ILE A C 1
ATOM 2816 O O . ILE A 1 369 ? 35.898 -0.630 17.146 1.00 82.69 369 ILE A O 1
ATOM 2820 N N . GLY A 1 370 ? 37.586 -2.019 16.656 1.00 75.06 370 GLY A N 1
ATOM 2821 C CA . GLY A 1 370 ? 38.569 -1.424 17.569 1.00 75.06 370 GLY A CA 1
ATOM 2822 C C . GLY A 1 370 ? 39.538 -0.437 16.911 1.00 75.06 370 GLY A C 1
ATOM 2823 O O . GLY A 1 370 ? 40.298 0.226 17.621 1.00 75.06 370 GLY A O 1
ATOM 2824 N N . GLN A 1 371 ? 39.511 -0.327 15.578 1.00 74.75 371 GLN A N 1
ATOM 2825 C CA . GLN A 1 371 ? 40.405 0.492 14.749 1.00 74.75 371 GLN A CA 1
ATOM 2826 C C . GLN A 1 371 ? 41.902 0.185 14.964 1.00 74.75 371 GLN A C 1
ATOM 2828 O O . GLN A 1 371 ? 42.757 1.059 14.803 1.00 74.75 371 GLN A O 1
ATOM 2833 N N . SER A 1 372 ? 42.243 -1.058 15.339 1.00 81.94 372 SER A N 1
ATOM 2834 C CA . SER A 1 372 ? 43.629 -1.466 15.625 1.00 81.94 372 SER A CA 1
ATOM 2835 C C . SER A 1 372 ? 44.411 -2.015 14.421 1.00 81.94 372 SER A C 1
ATOM 2837 O O . SER A 1 372 ? 45.630 -2.176 14.520 1.00 81.94 372 SER A O 1
ATOM 2839 N N . GLY A 1 373 ? 43.747 -2.229 13.279 1.00 85.81 373 GLY A N 1
ATOM 2840 C CA . GLY A 1 373 ? 44.337 -2.754 12.042 1.00 85.81 373 GLY A CA 1
ATOM 2841 C C . GLY A 1 373 ? 44.108 -4.255 11.869 1.00 85.81 373 GLY A C 1
ATOM 2842 O O . GLY A 1 373 ? 43.129 -4.802 12.358 1.00 85.81 373 GLY A O 1
ATOM 2843 N N . CYS A 1 374 ? 44.994 -4.946 11.159 1.00 90.50 374 CYS A N 1
ATOM 2844 C CA . CYS A 1 374 ? 44.841 -6.373 10.894 1.00 90.50 374 CYS A CA 1
ATOM 2845 C C . CYS A 1 374 ? 45.055 -7.218 12.153 1.00 90.50 374 CYS A C 1
ATOM 2847 O O . CYS A 1 374 ? 46.147 -7.212 12.737 1.00 90.50 374 CYS A O 1
ATOM 2849 N N . VAL A 1 375 ? 44.040 -8.005 12.514 1.00 90.06 375 VAL A N 1
ATOM 2850 C CA . VAL A 1 375 ? 44.062 -8.977 13.615 1.00 90.06 375 VAL A CA 1
ATOM 2851 C C . VAL A 1 375 ? 43.749 -10.388 13.097 1.00 90.06 375 VAL A C 1
ATOM 2853 O O . VAL A 1 375 ? 43.037 -10.536 12.106 1.00 90.06 375 VAL A O 1
ATOM 2856 N N . PRO A 1 376 ? 44.248 -11.462 13.737 1.00 87.81 376 PRO A N 1
ATOM 2857 C CA . PRO A 1 376 ? 43.808 -12.822 13.423 1.00 87.81 376 PRO A CA 1
ATOM 2858 C C . PRO A 1 376 ? 42.292 -12.972 13.592 1.00 87.81 376 PRO A C 1
ATOM 2860 O O . PRO A 1 376 ? 41.745 -12.468 14.571 1.00 87.81 376 PRO A O 1
ATOM 2863 N N . VAL A 1 377 ? 41.626 -13.738 12.721 1.00 82.81 377 VAL A N 1
ATOM 2864 C CA . VAL A 1 377 ? 40.159 -13.949 12.781 1.00 82.81 377 VAL A CA 1
ATOM 2865 C C . VAL A 1 377 ? 39.703 -14.409 14.176 1.00 82.81 377 VAL A C 1
ATOM 2867 O O . VAL A 1 377 ? 38.778 -13.853 14.760 1.00 82.81 377 VAL A O 1
ATOM 2870 N N . ASN A 1 378 ? 40.440 -15.332 14.808 1.00 82.81 378 ASN A N 1
ATOM 2871 C CA . ASN A 1 378 ? 40.167 -15.806 16.176 1.00 82.81 378 ASN A CA 1
ATOM 2872 C C . ASN A 1 378 ? 40.489 -14.794 17.302 1.00 82.81 378 ASN A C 1
ATOM 2874 O O . ASN A 1 378 ? 40.554 -15.162 18.480 1.00 82.81 378 ASN A O 1
ATOM 2878 N N . LYS A 1 379 ? 40.750 -13.531 16.962 1.00 87.75 379 LYS A N 1
ATOM 2879 C CA . LYS A 1 379 ? 40.944 -12.402 17.879 1.00 87.75 379 LYS A CA 1
ATOM 2880 C C . LYS A 1 379 ? 39.986 -11.245 17.601 1.00 87.75 379 LYS A C 1
ATOM 2882 O O . LYS A 1 379 ? 40.016 -10.294 18.380 1.00 87.75 379 LYS A O 1
ATOM 2887 N N . CYS A 1 380 ? 39.120 -11.349 16.592 1.00 88.38 380 CYS A N 1
ATOM 2888 C CA . CYS A 1 380 ? 38.088 -10.350 16.363 1.00 88.38 380 CYS A CA 1
ATOM 2889 C C . CYS A 1 380 ? 37.183 -10.174 17.590 1.00 88.38 380 CYS A C 1
ATOM 2891 O O . CYS A 1 380 ? 36.771 -11.171 18.203 1.00 88.38 380 CYS A O 1
ATOM 2893 N N . PRO A 1 381 ? 36.901 -8.920 17.978 1.00 88.88 381 PRO A N 1
ATOM 2894 C CA . PRO A 1 381 ? 35.876 -8.617 18.954 1.00 88.88 381 PRO A CA 1
ATOM 2895 C C . PRO A 1 381 ? 34.482 -8.692 18.320 1.00 88.88 381 PRO A C 1
ATOM 2897 O O . PRO A 1 381 ? 34.329 -8.654 17.104 1.00 88.88 381 PRO A O 1
ATOM 2900 N N . CYS A 1 382 ? 33.466 -8.728 19.171 1.00 88.00 382 CYS A N 1
ATOM 2901 C CA . CYS A 1 382 ? 32.065 -8.561 18.817 1.00 88.00 382 CYS A CA 1
ATOM 2902 C C . CYS A 1 382 ? 31.545 -7.252 19.436 1.00 88.00 382 CYS A C 1
ATOM 2904 O O . CYS A 1 382 ? 32.022 -6.821 20.492 1.00 88.00 382 CYS A O 1
ATOM 2906 N N . VAL A 1 383 ? 30.540 -6.624 18.822 1.00 84.50 383 VAL A N 1
ATOM 2907 C CA . VAL A 1 383 ? 29.838 -5.457 19.390 1.00 84.50 383 VAL A CA 1
ATOM 2908 C C . VAL A 1 383 ? 28.427 -5.860 19.796 1.00 84.50 383 VAL A C 1
ATOM 2910 O O . VAL A 1 383 ? 27.774 -6.627 19.095 1.00 84.50 383 VAL A O 1
ATOM 2913 N N . HIS A 1 384 ? 27.973 -5.334 20.932 1.00 82.81 384 HIS A N 1
ATOM 2914 C CA . HIS A 1 384 ? 26.588 -5.391 21.394 1.00 82.81 384 HIS A CA 1
ATOM 2915 C C . HIS A 1 384 ? 26.269 -4.089 22.141 1.00 82.81 384 HIS A C 1
ATOM 2917 O O . HIS A 1 384 ? 27.033 -3.700 23.029 1.00 82.81 384 HIS A O 1
ATOM 2923 N N . ASN A 1 385 ? 25.163 -3.412 21.806 1.00 74.12 385 ASN A N 1
ATOM 2924 C CA . ASN A 1 385 ? 24.741 -2.147 22.433 1.00 74.12 385 ASN A CA 1
ATOM 2925 C C . ASN A 1 385 ? 25.875 -1.088 22.507 1.00 74.12 385 ASN A C 1
ATOM 2927 O O . ASN A 1 385 ? 26.174 -0.541 23.571 1.00 74.12 385 ASN A O 1
ATOM 2931 N N . ASN A 1 386 ? 26.557 -0.839 21.378 1.00 73.25 386 ASN A N 1
ATOM 2932 C CA . ASN A 1 386 ? 27.715 0.069 21.251 1.00 73.25 386 ASN A CA 1
ATOM 2933 C C . ASN A 1 386 ? 28.882 -0.205 22.226 1.00 73.25 386 ASN A C 1
ATOM 2935 O O . ASN A 1 386 ? 29.698 0.674 22.508 1.00 73.25 386 ASN A O 1
ATOM 2939 N N . LYS A 1 387 ? 28.987 -1.438 22.735 1.00 81.94 387 LYS A N 1
ATOM 2940 C CA . LYS A 1 387 ? 30.069 -1.898 23.607 1.00 81.94 387 LYS A CA 1
ATOM 2941 C C . LYS A 1 387 ? 30.787 -3.093 22.980 1.00 81.94 387 LYS A C 1
ATOM 2943 O O . LYS A 1 387 ? 30.158 -4.072 22.587 1.00 81.94 387 LYS A O 1
ATOM 2948 N N . THR A 1 388 ? 32.113 -3.017 22.954 1.00 84.81 388 THR A N 1
ATOM 2949 C CA . THR A 1 388 ? 33.018 -4.071 22.479 1.00 84.81 388 THR A CA 1
ATOM 2950 C C . THR A 1 388 ? 33.185 -5.196 23.509 1.00 84.81 388 THR A C 1
ATOM 2952 O O . THR A 1 388 ? 33.295 -4.939 24.712 1.00 84.81 388 THR A O 1
ATOM 2955 N N . TYR A 1 389 ? 33.252 -6.434 23.022 1.00 88.38 389 TYR A N 1
ATOM 2956 C CA . TYR A 1 389 ? 33.529 -7.673 23.755 1.00 88.38 389 TYR A CA 1
ATOM 2957 C C . TYR A 1 389 ? 34.589 -8.464 22.978 1.00 88.38 389 TYR A C 1
ATOM 2959 O O . TYR A 1 389 ? 34.521 -8.514 21.756 1.00 88.38 389 TYR A O 1
ATOM 2967 N N . PHE A 1 390 ? 35.571 -9.080 23.635 1.00 87.69 390 PHE A N 1
ATOM 2968 C CA . PHE A 1 390 ? 36.618 -9.853 22.951 1.00 87.69 390 PHE A CA 1
ATOM 2969 C C . PHE A 1 390 ? 36.257 -11.347 22.864 1.00 87.69 390 PHE A C 1
ATOM 2971 O O . PHE A 1 390 ? 35.430 -11.828 23.632 1.00 87.69 390 PHE A O 1
ATOM 2978 N N . SER A 1 391 ? 36.898 -12.110 21.966 1.00 85.25 391 SER A N 1
ATOM 2979 C CA . SER A 1 391 ? 36.756 -13.582 21.913 1.00 85.25 391 SER A CA 1
ATOM 2980 C C . SER A 1 391 ? 36.999 -14.212 23.300 1.00 85.25 391 SER A C 1
ATOM 2982 O O . SER A 1 391 ? 38.074 -14.058 23.892 1.00 85.25 391 SER A O 1
ATOM 2984 N N . GLY A 1 392 ? 35.971 -14.893 23.818 1.00 84.50 392 GLY A N 1
ATOM 2985 C CA . GLY A 1 392 ? 35.888 -15.455 25.170 1.00 84.50 392 GLY A CA 1
ATOM 2986 C C . GLY A 1 392 ? 35.047 -14.647 26.174 1.00 84.50 392 GLY A C 1
ATOM 2987 O O . GLY A 1 392 ? 34.668 -15.198 27.210 1.00 84.50 392 GLY A O 1
ATOM 2988 N N . ASP A 1 393 ? 34.723 -13.382 25.891 1.00 91.12 393 ASP A N 1
ATOM 2989 C CA . ASP A 1 393 ? 33.774 -12.593 26.683 1.00 91.12 393 ASP A CA 1
ATOM 2990 C C . ASP A 1 393 ? 32.320 -12.994 26.368 1.00 91.12 393 ASP A C 1
ATOM 2992 O O . ASP A 1 393 ? 31.996 -13.515 25.299 1.00 91.12 393 ASP A O 1
ATOM 2996 N N . SER A 1 394 ? 31.408 -12.716 27.301 1.00 88.88 394 SER A N 1
ATOM 2997 C CA . SER A 1 394 ? 29.974 -12.978 27.138 1.00 88.88 394 SER A CA 1
ATOM 2998 C C . SER A 1 394 ? 29.107 -11.884 27.763 1.00 88.88 394 SER A C 1
ATOM 3000 O O . SER A 1 394 ? 29.535 -11.162 28.670 1.00 88.88 394 SER A O 1
ATOM 3002 N N . TYR A 1 395 ? 27.866 -11.778 27.285 1.00 87.38 395 TYR A N 1
ATOM 3003 C CA . TYR A 1 395 ? 26.793 -11.033 27.941 1.00 87.38 395 TYR A CA 1
ATOM 3004 C C . TYR A 1 395 ? 25.603 -11.948 28.252 1.00 87.38 395 TYR A C 1
ATOM 3006 O O . TYR A 1 395 ? 25.501 -13.078 27.770 1.00 87.38 395 TYR A O 1
ATOM 3014 N N . THR A 1 396 ? 24.699 -11.489 29.114 1.00 80.19 396 THR A N 1
ATOM 3015 C CA . THR A 1 396 ? 23.450 -12.193 29.431 1.00 80.19 396 THR A CA 1
ATOM 3016 C C . THR A 1 396 ? 22.338 -11.175 29.641 1.00 80.19 396 THR A C 1
ATOM 3018 O O . THR A 1 396 ? 22.471 -10.275 30.468 1.00 80.19 396 THR A O 1
ATOM 3021 N N . GLN A 1 397 ? 21.267 -11.330 28.868 1.00 75.81 397 GLN A N 1
ATOM 3022 C CA . GLN A 1 397 ? 19.974 -10.664 29.035 1.00 75.81 397 GLN A CA 1
ATOM 3023 C C . GLN A 1 397 ? 18.997 -11.628 29.733 1.00 75.81 397 GLN A C 1
ATOM 3025 O O . GLN A 1 397 ? 19.361 -12.753 30.072 1.00 75.81 397 GLN A O 1
ATOM 3030 N N . ALA A 1 398 ? 17.737 -11.221 29.918 1.00 70.75 398 ALA A N 1
ATOM 3031 C CA . ALA A 1 398 ? 16.711 -12.052 30.555 1.00 70.75 398 ALA A CA 1
ATOM 3032 C C . ALA A 1 398 ? 16.491 -13.421 29.868 1.00 70.75 398 ALA A C 1
ATOM 3034 O O . ALA A 1 398 ? 16.308 -14.415 30.564 1.00 70.75 398 ALA A O 1
ATOM 3035 N N . CYS A 1 399 ? 16.540 -13.472 28.528 1.00 76.75 399 CYS A N 1
ATOM 3036 C CA . CYS A 1 399 ? 16.182 -14.660 27.734 1.00 76.75 399 CYS A CA 1
ATOM 3037 C C . CYS A 1 399 ? 17.309 -15.217 26.842 1.00 76.75 399 CYS A C 1
ATOM 3039 O O . CYS A 1 399 ? 17.088 -16.184 26.117 1.00 76.75 399 CYS A O 1
ATOM 3041 N N . LYS A 1 400 ? 18.517 -14.635 26.855 1.00 80.94 400 LYS A N 1
ATOM 3042 C CA . LYS A 1 400 ? 19.667 -15.163 26.098 1.00 80.94 400 LYS A CA 1
ATOM 3043 C C . LYS A 1 400 ? 21.000 -14.885 26.789 1.00 80.94 400 LYS A C 1
ATOM 3045 O O . LYS A 1 400 ? 21.215 -13.808 27.349 1.00 80.94 400 LYS A O 1
ATOM 3050 N N . THR A 1 401 ? 21.910 -15.849 26.689 1.00 85.69 401 THR A N 1
ATOM 3051 C CA . THR A 1 401 ? 23.339 -15.690 26.993 1.00 85.69 401 THR A CA 1
ATOM 3052 C C . THR A 1 401 ? 24.108 -15.809 25.687 1.00 85.69 401 THR A C 1
ATOM 3054 O O . THR A 1 401 ? 23.983 -16.818 24.998 1.00 85.69 401 THR A O 1
ATOM 3057 N N . CYS A 1 402 ? 24.907 -14.799 25.348 1.00 89.44 402 CYS A N 1
ATOM 3058 C CA . CYS A 1 402 ? 25.689 -14.771 24.115 1.00 89.44 402 CYS A CA 1
ATOM 3059 C C . CYS A 1 402 ? 27.179 -14.695 24.443 1.00 89.44 402 CYS A C 1
ATOM 3061 O O . CYS A 1 402 ? 27.606 -13.836 25.219 1.00 89.44 402 CYS A O 1
ATOM 3063 N N . THR A 1 403 ? 27.963 -15.596 23.853 1.00 91.25 403 THR A N 1
ATOM 3064 C CA . THR A 1 403 ? 29.429 -15.625 23.960 1.00 91.25 403 THR A CA 1
ATOM 3065 C C . THR A 1 403 ? 30.030 -15.174 22.637 1.00 91.25 403 THR A C 1
ATOM 3067 O O . THR A 1 403 ? 29.634 -15.682 21.590 1.00 91.25 403 THR A O 1
ATOM 3070 N N . CYS A 1 404 ? 30.977 -14.240 22.683 1.00 88.94 404 CYS A N 1
ATOM 3071 C CA . CYS A 1 404 ? 31.740 -13.824 21.513 1.00 88.94 404 CYS A CA 1
ATOM 3072 C C . CYS A 1 404 ? 32.865 -14.832 21.252 1.00 88.94 404 CYS A C 1
ATOM 3074 O O . CYS A 1 404 ? 33.675 -15.086 22.147 1.00 88.94 404 CYS A O 1
ATOM 3076 N N . ASP A 1 405 ? 32.972 -15.367 20.037 1.00 84.56 405 ASP A N 1
ATOM 3077 C CA . ASP A 1 405 ? 34.200 -16.009 19.568 1.00 84.56 405 ASP A CA 1
ATOM 3078 C C . ASP A 1 405 ? 34.456 -15.712 18.087 1.00 84.56 405 ASP A C 1
ATOM 3080 O O . ASP A 1 405 ? 33.538 -15.709 17.277 1.00 84.56 405 ASP A O 1
ATOM 3084 N N . ALA A 1 406 ? 35.714 -15.432 17.742 1.00 81.50 406 ALA A N 1
ATOM 3085 C CA . ALA A 1 406 ? 36.153 -15.076 16.387 1.00 81.50 406 ALA A CA 1
ATOM 3086 C C . ALA A 1 406 ? 35.306 -13.996 15.655 1.00 81.50 406 ALA A C 1
ATOM 3088 O O . ALA A 1 406 ? 35.155 -14.055 14.439 1.00 81.50 406 ALA A O 1
ATOM 3089 N N . GLY A 1 407 ? 34.757 -13.013 16.384 1.00 80.00 407 GLY A N 1
ATOM 3090 C CA . GLY A 1 407 ? 33.856 -11.974 15.848 1.00 80.00 407 GLY A CA 1
ATOM 3091 C C . GLY A 1 407 ? 32.371 -12.370 15.763 1.00 80.00 407 GLY A C 1
ATOM 3092 O O . GLY A 1 407 ? 31.522 -11.514 15.525 1.00 80.00 407 GLY A O 1
ATOM 3093 N N . HIS A 1 408 ? 32.038 -13.638 16.019 1.00 83.19 408 HIS A N 1
ATOM 3094 C CA . HIS A 1 408 ? 30.684 -14.187 15.953 1.00 83.19 408 HIS A CA 1
ATOM 3095 C C . HIS A 1 408 ? 30.066 -14.390 17.349 1.00 83.19 408 HIS A C 1
ATOM 3097 O O . HIS A 1 408 ? 30.719 -14.843 18.295 1.00 83.19 408 HIS A O 1
ATOM 3103 N N . TRP A 1 409 ? 28.773 -14.101 17.482 1.00 86.19 409 TRP A N 1
ATOM 3104 C CA . TRP A 1 409 ? 27.981 -14.326 18.686 1.00 86.19 409 TRP A CA 1
ATOM 3105 C C . TRP A 1 409 ? 27.357 -15.723 18.680 1.00 86.19 409 TRP A C 1
ATOM 3107 O O . TRP A 1 409 ? 26.404 -16.003 17.960 1.00 86.19 409 TRP A O 1
ATOM 3117 N N . THR A 1 410 ? 27.828 -16.602 19.565 1.00 84.06 410 THR A N 1
ATOM 3118 C CA . THR A 1 410 ? 27.114 -17.850 19.874 1.00 84.06 410 THR A CA 1
ATOM 3119 C C . THR A 1 410 ? 26.101 -17.576 20.985 1.00 84.06 410 THR A C 1
ATOM 3121 O O . THR A 1 410 ? 26.466 -17.527 22.165 1.00 84.06 410 THR A O 1
ATOM 3124 N N . CYS A 1 411 ? 24.837 -17.363 20.617 1.00 82.62 411 CYS A N 1
ATOM 3125 C CA . CYS A 1 411 ? 23.736 -17.115 21.551 1.00 82.62 411 CYS A CA 1
ATOM 3126 C C . CYS A 1 411 ? 22.993 -18.406 21.924 1.00 82.62 411 CYS A C 1
ATOM 3128 O O . CYS A 1 411 ? 22.312 -19.005 21.096 1.00 82.62 411 CYS A O 1
ATOM 3130 N N . SER A 1 412 ? 23.051 -18.803 23.198 1.00 78.50 412 SER A N 1
ATOM 3131 C CA . SER A 1 412 ? 22.111 -19.775 23.761 1.00 78.50 412 SER A CA 1
ATOM 3132 C C . SER A 1 412 ? 20.877 -19.041 24.281 1.00 78.50 412 SER A C 1
ATOM 3134 O O . SER A 1 412 ? 20.951 -18.329 25.292 1.00 78.50 412 SER A O 1
ATOM 3136 N N . TYR A 1 413 ? 19.746 -19.231 23.607 1.00 74.31 413 TYR A N 1
ATOM 3137 C CA . TYR A 1 413 ? 18.441 -18.830 24.122 1.00 74.31 413 TYR A CA 1
ATOM 3138 C C . TYR A 1 413 ? 18.126 -19.651 25.372 1.00 74.31 413 TYR A C 1
ATOM 3140 O O . TYR A 1 413 ? 18.273 -20.873 25.392 1.00 74.31 413 TYR A O 1
ATOM 3148 N N . LEU A 1 414 ? 17.758 -18.951 26.438 1.00 73.69 414 LEU A N 1
ATOM 3149 C CA . LEU A 1 414 ? 17.269 -19.546 27.670 1.00 73.69 414 LEU A CA 1
ATOM 3150 C C . LEU A 1 414 ? 15.758 -19.701 27.511 1.00 73.69 414 LEU A C 1
ATOM 3152 O O . LEU A 1 414 ? 15.107 -18.771 27.030 1.00 73.69 414 LEU A O 1
ATOM 3156 N N . ASP A 1 415 ? 15.186 -20.829 27.940 1.00 71.88 415 ASP A N 1
ATOM 3157 C CA . ASP A 1 415 ? 13.730 -20.919 28.049 1.00 71.88 415 ASP A CA 1
ATOM 3158 C C . ASP A 1 415 ? 13.245 -19.779 28.955 1.00 71.88 415 ASP A C 1
ATOM 3160 O O . ASP A 1 415 ? 13.635 -19.673 30.121 1.00 71.88 415 ASP A O 1
ATOM 3164 N N . CYS A 1 416 ? 12.421 -18.903 28.384 1.00 80.12 416 CYS A N 1
ATOM 3165 C CA . CYS A 1 416 ? 11.887 -17.718 29.037 1.00 80.12 416 CYS A CA 1
ATOM 3166 C C . CYS A 1 416 ? 10.373 -17.885 29.242 1.00 80.12 416 CYS A C 1
ATOM 3168 O O . CYS A 1 416 ? 9.718 -18.555 28.434 1.00 80.12 416 CYS A O 1
ATOM 3170 N N . PRO A 1 417 ? 9.795 -17.308 30.310 1.00 85.81 417 PRO A N 1
ATOM 3171 C CA . PRO A 1 417 ? 8.359 -17.372 30.526 1.00 85.81 417 PRO A CA 1
ATOM 3172 C C . PRO A 1 417 ? 7.622 -16.620 29.410 1.00 85.81 417 PRO A C 1
ATOM 3174 O O . PRO A 1 417 ? 7.911 -15.452 29.150 1.00 85.81 417 PRO A O 1
ATOM 3177 N N . GLY A 1 418 ? 6.678 -17.289 28.748 1.00 89.94 418 GLY A N 1
ATOM 3178 C CA . GLY A 1 418 ? 5.861 -16.688 27.695 1.00 89.94 418 GLY A CA 1
ATOM 3179 C C . GLY A 1 418 ? 4.924 -15.638 28.286 1.00 89.94 418 GLY A C 1
ATOM 3180 O O . GLY A 1 418 ? 4.311 -15.877 29.329 1.00 89.94 418 GLY A O 1
ATOM 3181 N N . ILE A 1 419 ? 4.780 -14.485 27.630 1.00 94.19 419 ILE A N 1
ATOM 3182 C CA . ILE A 1 419 ? 3.933 -13.384 28.113 1.00 94.19 419 ILE A CA 1
ATOM 3183 C C . ILE A 1 419 ? 2.850 -13.085 27.080 1.00 94.19 419 ILE A C 1
ATOM 3185 O O . ILE A 1 419 ? 3.079 -12.351 26.124 1.00 94.19 419 ILE A O 1
ATOM 3189 N N . CYS A 1 420 ? 1.652 -13.618 27.314 1.00 96.81 420 CYS A N 1
ATOM 3190 C CA . CYS A 1 420 ? 0.459 -13.165 26.606 1.00 96.81 420 CYS A CA 1
ATOM 3191 C C . CYS A 1 420 ? -0.037 -11.845 27.219 1.00 96.81 420 CYS A C 1
ATOM 3193 O O . CYS A 1 420 ? 0.077 -11.648 28.431 1.00 96.81 420 CYS A O 1
ATOM 3195 N N . SER A 1 421 ? -0.625 -10.950 26.426 1.00 96.81 421 SER A N 1
ATOM 3196 C CA . SER A 1 421 ? -1.221 -9.708 26.938 1.00 96.81 421 SER A CA 1
ATOM 3197 C C . SER A 1 421 ? -2.543 -9.357 26.257 1.00 96.81 421 SER A C 1
ATOM 3199 O O . SER A 1 421 ? -2.802 -9.765 25.127 1.00 96.81 421 SER A O 1
ATOM 3201 N N . VAL A 1 422 ? -3.388 -8.599 26.963 1.00 95.94 422 VAL A N 1
ATOM 3202 C CA . VAL A 1 422 ? -4.626 -7.997 26.446 1.00 95.94 422 VAL A CA 1
ATOM 3203 C C . VAL A 1 422 ? -4.674 -6.538 26.896 1.00 95.94 422 VAL A C 1
ATOM 3205 O O . VAL A 1 422 ? -4.823 -6.242 28.087 1.00 95.94 422 VAL A O 1
ATOM 3208 N N . VAL A 1 423 ? -4.514 -5.626 25.936 1.00 94.38 423 VAL A N 1
ATOM 3209 C CA . VAL A 1 423 ? -4.243 -4.196 26.158 1.00 94.38 423 VAL A CA 1
ATOM 3210 C C . VAL A 1 423 ? -5.097 -3.325 25.224 1.00 94.38 423 VAL A C 1
ATOM 3212 O O . VAL A 1 423 ? -5.655 -3.811 24.239 1.00 94.38 423 VAL A O 1
ATOM 3215 N N . GLY A 1 424 ? -5.337 -2.064 25.594 1.00 87.62 424 GLY A N 1
ATOM 3216 C CA . GLY A 1 424 ? -6.280 -1.166 24.893 1.00 87.62 424 GLY A CA 1
ATOM 3217 C C . GLY A 1 424 ? -7.756 -1.615 24.875 1.00 87.62 424 GLY A C 1
ATOM 3218 O O . GLY A 1 424 ? -8.621 -0.923 24.351 1.00 87.62 424 GLY A O 1
ATOM 3219 N N . GLY A 1 425 ? -8.072 -2.796 25.426 1.00 81.50 425 GLY A N 1
ATOM 3220 C CA . GLY A 1 425 ? -9.359 -3.466 25.205 1.00 81.50 425 GLY A CA 1
ATOM 3221 C C . GLY A 1 425 ? -9.543 -4.016 23.783 1.00 81.50 425 GLY A C 1
ATOM 3222 O O . GLY A 1 425 ? -10.662 -4.382 23.422 1.00 81.50 425 GLY A O 1
ATOM 3223 N N . SER A 1 426 ? -8.475 -4.067 22.977 1.00 87.56 426 SER A N 1
ATOM 3224 C CA . SER A 1 426 ? -8.531 -4.546 21.585 1.00 87.56 426 SER A CA 1
ATOM 3225 C C . SER A 1 426 ? -7.260 -5.200 21.040 1.00 87.56 426 SER A C 1
ATOM 3227 O O . SER A 1 426 ? -7.357 -5.949 20.071 1.00 87.56 426 SER A O 1
ATOM 3229 N N . HIS A 1 427 ? -6.090 -4.951 21.626 1.00 93.75 427 HIS A N 1
ATOM 3230 C CA . HIS A 1 427 ? -4.818 -5.514 21.171 1.00 93.75 427 HIS A CA 1
ATOM 3231 C C . HIS A 1 427 ? -4.456 -6.746 22.010 1.00 93.75 427 HIS A C 1
ATOM 3233 O O . HIS A 1 427 ? -4.570 -6.717 23.239 1.00 93.75 427 HIS A O 1
ATOM 3239 N N . VAL A 1 428 ? -4.022 -7.822 21.352 1.00 94.94 428 VAL A N 1
ATOM 3240 C CA . VAL A 1 428 ? -3.588 -9.072 21.989 1.00 94.94 428 VAL A CA 1
ATOM 3241 C C . VAL A 1 428 ? -2.201 -9.456 21.491 1.00 94.94 428 VAL A C 1
ATOM 3243 O O . VAL A 1 428 ? -1.944 -9.399 20.287 1.00 94.94 428 VAL A O 1
ATOM 3246 N N . THR A 1 429 ? -1.344 -9.895 22.412 1.00 95.12 429 THR A N 1
ATOM 3247 C CA . THR A 1 429 ? -0.079 -10.582 22.113 1.00 95.12 429 THR A CA 1
ATOM 3248 C C . THR A 1 429 ? -0.172 -12.026 22.602 1.00 95.12 429 THR A C 1
ATOM 3250 O O . THR A 1 429 ? -0.616 -12.253 23.728 1.00 95.12 429 THR A O 1
ATOM 3253 N N . THR A 1 430 ? 0.232 -13.003 21.790 1.00 95.81 430 THR A N 1
ATOM 3254 C CA . THR A 1 430 ? 0.310 -14.423 22.181 1.00 95.81 430 THR A CA 1
ATOM 3255 C C . THR A 1 430 ? 1.540 -14.714 23.043 1.00 95.81 430 THR A C 1
ATOM 3257 O O . THR A 1 430 ? 2.456 -13.900 23.130 1.00 95.81 430 THR A O 1
ATOM 3260 N N . TYR A 1 431 ? 1.599 -15.896 23.666 1.00 94.50 431 TYR A N 1
ATOM 3261 C CA . TYR A 1 431 ? 2.797 -16.352 24.384 1.00 94.50 431 TYR A CA 1
ATOM 3262 C C . TYR A 1 431 ? 4.044 -16.391 23.500 1.00 94.50 431 TYR A C 1
ATOM 3264 O O . TYR A 1 431 ? 5.134 -16.080 23.976 1.00 94.50 431 TYR A O 1
ATOM 3272 N N . ASP A 1 432 ? 3.857 -16.735 22.225 1.00 91.12 432 ASP A N 1
ATOM 3273 C CA . ASP A 1 432 ? 4.920 -16.834 21.230 1.00 91.12 432 ASP A CA 1
ATOM 3274 C C . ASP A 1 432 ? 5.219 -15.475 20.564 1.00 91.12 432 ASP A C 1
ATOM 3276 O O . ASP A 1 432 ? 6.112 -15.379 19.729 1.00 91.12 432 ASP A O 1
ATOM 3280 N N . GLY A 1 433 ? 4.544 -14.390 20.969 1.00 89.38 433 GLY A N 1
ATOM 3281 C CA . GLY A 1 433 ? 4.865 -13.007 20.592 1.00 89.38 433 GLY A CA 1
ATOM 3282 C C . GLY A 1 433 ? 4.067 -12.431 19.417 1.00 89.38 433 GLY A C 1
ATOM 3283 O O . GLY A 1 433 ? 4.231 -11.257 19.088 1.00 89.38 433 GLY A O 1
ATOM 3284 N N . LYS A 1 434 ? 3.168 -13.206 18.801 1.00 92.00 434 LYS A N 1
ATOM 3285 C CA . LYS A 1 434 ? 2.317 -12.738 17.700 1.00 92.00 434 LYS A CA 1
ATOM 3286 C C . LYS A 1 434 ? 1.311 -11.705 18.188 1.00 92.00 434 LYS A C 1
ATOM 3288 O O . LYS A 1 434 ? 0.578 -11.949 19.144 1.00 92.00 434 LYS A O 1
ATOM 3293 N N . THR A 1 435 ? 1.208 -10.587 17.480 1.00 92.25 435 THR A N 1
ATOM 3294 C CA . THR A 1 435 ? 0.238 -9.529 17.772 1.00 92.25 435 THR A CA 1
ATOM 3295 C C . THR A 1 435 ? -0.970 -9.583 16.838 1.00 92.25 435 THR A C 1
ATOM 3297 O O . THR A 1 435 ? -0.857 -9.920 15.660 1.00 92.25 435 THR A O 1
ATOM 3300 N N . PHE A 1 436 ? -2.152 -9.245 17.357 1.00 91.94 436 PHE A N 1
ATOM 3301 C CA . PHE A 1 436 ? -3.358 -9.007 16.559 1.00 91.94 436 PHE A CA 1
ATOM 3302 C C . PHE A 1 436 ? -4.318 -8.040 17.264 1.00 91.94 436 PHE A C 1
ATOM 3304 O O . PHE A 1 436 ? -4.230 -7.821 18.472 1.00 91.94 436 PHE A O 1
ATOM 3311 N N . THR A 1 437 ? -5.235 -7.439 16.502 1.00 89.44 437 THR A N 1
ATOM 3312 C CA . THR A 1 437 ? -6.224 -6.477 17.016 1.00 89.44 437 THR A CA 1
ATOM 3313 C C . THR A 1 437 ? -7.633 -6.906 16.626 1.00 89.44 437 THR A C 1
ATOM 3315 O O . THR A 1 437 ? -7.867 -7.278 15.480 1.00 89.44 437 THR A O 1
ATOM 3318 N N . PHE A 1 438 ? -8.583 -6.833 17.558 1.00 89.25 438 PHE A N 1
ATOM 3319 C CA . PHE A 1 438 ? -10.012 -7.016 17.288 1.00 89.25 438 PHE A CA 1
ATOM 3320 C C . PHE A 1 438 ? -10.858 -6.137 18.220 1.00 89.25 438 PHE A C 1
ATOM 3322 O O . PHE A 1 438 ? -10.354 -5.571 19.183 1.00 89.25 438 PHE A O 1
ATOM 3329 N N . SER A 1 439 ? -12.154 -5.980 17.952 1.00 84.25 439 SER A N 1
ATOM 3330 C CA . SER A 1 439 ? -13.066 -5.251 18.848 1.00 84.25 439 SER A CA 1
ATOM 3331 C C . SER A 1 439 ? -14.405 -5.975 18.933 1.00 84.25 439 SER A C 1
ATOM 3333 O O . SER A 1 439 ? -15.205 -5.914 18.007 1.00 84.25 439 SER A O 1
ATOM 3335 N N . GLY A 1 440 ? -14.651 -6.669 20.048 1.00 84.31 440 GLY A N 1
ATOM 3336 C CA . GLY A 1 440 ? -15.865 -7.462 20.238 1.00 84.31 440 GLY A CA 1
ATOM 3337 C C . GLY A 1 440 ? -16.339 -7.505 21.687 1.00 84.31 440 GLY A C 1
ATOM 3338 O O . GLY A 1 440 ? -15.556 -7.795 22.584 1.00 84.31 440 GLY A O 1
ATOM 3339 N N . ASN A 1 441 ? -17.629 -7.243 21.902 1.00 87.56 441 ASN A N 1
ATOM 3340 C CA . ASN A 1 441 ? -18.282 -7.221 23.214 1.00 87.56 441 ASN A CA 1
ATOM 3341 C C . ASN A 1 441 ? -18.692 -8.645 23.643 1.00 87.56 441 ASN A C 1
ATOM 3343 O O . ASN A 1 441 ? -19.781 -9.098 23.282 1.00 87.56 441 ASN A O 1
ATOM 3347 N N . CYS A 1 442 ? -17.803 -9.368 24.329 1.00 90.06 442 CYS A N 1
ATOM 3348 C CA . CYS A 1 442 ? -18.000 -10.763 24.726 1.00 90.06 442 CYS A CA 1
ATOM 3349 C C . CYS A 1 442 ? -16.967 -11.236 25.773 1.00 90.06 442 CYS A C 1
ATOM 3351 O O . CYS A 1 442 ? -15.935 -10.597 25.989 1.00 90.06 442 CYS A O 1
ATOM 3353 N N . ASP A 1 443 ? -17.230 -12.392 26.386 1.00 89.62 443 ASP A N 1
ATOM 3354 C CA . ASP A 1 443 ? -16.246 -13.165 27.147 1.00 89.62 443 ASP A CA 1
ATOM 3355 C C . ASP A 1 443 ? -15.410 -14.051 26.211 1.00 89.62 443 ASP A C 1
ATOM 3357 O O . ASP A 1 443 ? -15.959 -14.828 25.426 1.00 89.62 443 ASP A O 1
ATOM 3361 N N . TYR A 1 444 ? -14.082 -13.991 26.322 1.00 92.38 444 TYR A N 1
ATOM 3362 C CA . TYR A 1 444 ? -13.155 -14.798 25.519 1.00 92.38 444 TYR A CA 1
ATOM 3363 C C . TYR A 1 444 ? -12.266 -15.670 26.397 1.00 92.38 444 TYR A C 1
ATOM 3365 O O . TYR A 1 444 ? -11.738 -15.210 27.410 1.00 92.38 444 TYR A O 1
ATOM 3373 N N . ILE A 1 445 ? -12.051 -16.923 25.987 1.00 91.50 445 ILE A N 1
ATOM 3374 C CA . ILE A 1 445 ? -11.025 -17.785 26.586 1.00 91.50 445 ILE A CA 1
ATOM 3375 C C . ILE A 1 445 ? -9.664 -17.283 26.095 1.00 91.50 445 ILE A C 1
ATOM 3377 O O . ILE A 1 445 ? -9.263 -17.533 24.958 1.00 91.50 445 ILE A O 1
ATOM 3381 N N . LEU A 1 446 ? -8.964 -16.552 26.961 1.00 94.44 446 LEU A N 1
ATOM 3382 C CA . LEU A 1 446 ? -7.647 -16.008 26.648 1.00 94.44 446 LEU A CA 1
ATOM 3383 C C . LEU A 1 446 ? -6.623 -17.136 26.615 1.00 94.44 446 LEU A C 1
ATOM 3385 O O . LEU A 1 446 ? -5.879 -17.275 25.654 1.00 94.44 446 LEU A O 1
ATOM 3389 N N . THR A 1 447 ? -6.636 -17.992 27.633 1.00 93.38 447 THR A N 1
ATOM 3390 C CA . THR A 1 447 ? -5.742 -19.146 27.730 1.00 93.38 447 THR A CA 1
ATOM 3391 C C . THR A 1 447 ? -6.371 -20.250 28.573 1.00 93.38 447 THR A C 1
ATOM 3393 O O . THR A 1 447 ? -7.186 -19.984 29.460 1.00 93.38 447 THR A O 1
ATOM 3396 N N . LYS A 1 448 ? -5.975 -21.493 28.328 1.00 88.81 448 LYS A N 1
ATOM 3397 C CA . LYS A 1 448 ? -6.184 -22.649 29.199 1.00 88.81 448 LYS A CA 1
ATOM 3398 C C . LYS A 1 448 ? -5.068 -23.664 28.987 1.00 88.81 448 LYS A C 1
ATOM 3400 O O . LYS A 1 448 ? -4.480 -23.735 27.908 1.00 88.81 448 LYS A O 1
ATOM 3405 N N . HIS A 1 449 ? -4.806 -24.468 30.007 1.00 87.56 449 HIS A N 1
ATOM 3406 C CA . HIS A 1 449 ? -3.943 -25.636 29.873 1.00 87.56 449 HIS A CA 1
ATOM 3407 C C . HIS A 1 449 ? -4.650 -26.721 29.037 1.00 87.56 449 HIS A C 1
ATOM 3409 O O . HIS A 1 449 ? -5.859 -26.926 29.180 1.00 87.56 449 HIS A O 1
ATOM 3415 N N . TYR A 1 450 ? -3.913 -27.435 28.177 1.00 78.69 450 TYR A N 1
ATOM 3416 C CA . TYR A 1 450 ? -4.463 -28.445 27.254 1.00 78.69 450 TYR A CA 1
ATOM 3417 C C . TYR A 1 450 ? -5.268 -29.527 27.994 1.00 78.69 450 TYR A C 1
ATOM 3419 O O . TYR A 1 450 ? -6.287 -30.014 27.502 1.00 78.69 450 TYR A O 1
ATOM 3427 N N . ASN A 1 451 ? -4.826 -29.871 29.206 1.00 68.69 451 ASN A N 1
ATOM 3428 C CA . ASN A 1 451 ? -5.569 -30.674 30.158 1.00 68.69 451 ASN A CA 1
ATOM 3429 C C . ASN A 1 451 ? -6.373 -29.726 31.063 1.00 68.69 451 ASN A C 1
ATOM 3431 O O . ASN A 1 451 ? -5.898 -29.254 32.098 1.00 68.69 451 ASN A O 1
ATOM 3435 N N . ASN A 1 452 ? -7.610 -29.435 30.652 1.00 59.31 452 ASN A N 1
ATOM 3436 C CA . ASN A 1 452 ? -8.469 -28.399 31.241 1.00 59.31 452 ASN A CA 1
ATOM 3437 C C . ASN A 1 452 ? -9.016 -28.732 32.656 1.00 59.31 452 ASN A C 1
ATOM 3439 O O . ASN A 1 452 ? -9.976 -28.117 33.119 1.00 59.31 452 ASN A O 1
ATOM 3443 N N . SER A 1 453 ? -8.432 -29.705 33.367 1.00 61.03 453 SER A N 1
ATOM 3444 C CA . SER A 1 453 ? -8.597 -29.819 34.823 1.00 61.03 453 SER A CA 1
ATOM 3445 C C . SER A 1 453 ? -7.807 -28.756 35.586 1.00 61.03 453 SER A C 1
ATOM 3447 O O . SER A 1 453 ? -8.155 -28.456 36.728 1.00 61.03 453 SER A O 1
ATOM 3449 N N . ASP A 1 454 ? -6.756 -28.211 34.971 1.00 72.62 454 ASP A N 1
ATOM 3450 C CA . ASP A 1 454 ? -5.664 -27.594 35.719 1.00 72.62 454 ASP A CA 1
ATOM 3451 C C . ASP A 1 454 ? -5.875 -26.081 35.887 1.00 72.62 454 ASP A C 1
ATOM 3453 O O . ASP A 1 454 ? -6.101 -25.633 37.014 1.00 72.62 454 ASP A O 1
ATOM 3457 N N . PHE A 1 455 ? -5.897 -25.299 34.798 1.00 87.38 455 PHE A N 1
ATOM 3458 C CA . PHE A 1 455 ? -6.252 -23.872 34.847 1.00 87.38 455 PHE A CA 1
ATOM 3459 C C . PHE A 1 455 ? -6.743 -23.283 33.515 1.00 87.38 455 PHE A C 1
ATOM 3461 O O . PHE A 1 455 ? -6.427 -23.792 32.438 1.00 87.38 455 PHE A O 1
ATOM 3468 N N . ALA A 1 456 ? -7.457 -22.155 33.606 1.00 89.00 456 ALA A N 1
ATOM 3469 C CA . ALA A 1 456 ? -7.829 -21.303 32.478 1.00 89.00 456 ALA A CA 1
ATOM 3470 C C . ALA A 1 456 ? -8.072 -19.836 32.879 1.00 89.00 456 ALA A C 1
ATOM 3472 O O . ALA A 1 456 ? -8.341 -19.540 34.042 1.00 89.00 456 ALA A O 1
ATOM 3473 N N . VAL A 1 457 ? -8.015 -18.922 31.907 1.00 93.62 457 VAL A N 1
ATOM 3474 C CA . VAL A 1 457 ? -8.225 -17.476 32.079 1.00 93.62 457 VAL A CA 1
ATOM 3475 C C . VAL A 1 457 ? -9.197 -16.960 31.019 1.00 93.62 457 VAL A C 1
ATOM 3477 O O . VAL A 1 457 ? -9.008 -17.179 29.821 1.00 93.62 457 VAL A O 1
ATOM 3480 N N . VAL A 1 458 ? -10.226 -16.245 31.465 1.00 91.75 458 VAL A N 1
ATOM 3481 C CA . VAL A 1 458 ? -11.262 -15.629 30.625 1.00 91.75 458 VAL A CA 1
ATOM 3482 C C . VAL A 1 458 ? -11.208 -14.111 30.779 1.00 91.75 458 VAL A C 1
ATOM 3484 O O . VAL A 1 458 ? -11.056 -13.613 31.893 1.00 91.75 458 VAL A O 1
ATOM 3487 N N . GLY A 1 459 ? -11.331 -13.379 29.673 1.00 93.19 459 GLY A N 1
ATOM 3488 C CA . GLY A 1 459 ? -11.407 -11.918 29.653 1.00 93.19 459 GLY A CA 1
ATOM 3489 C C . GLY A 1 459 ? -12.766 -11.443 29.150 1.00 93.19 459 GLY A C 1
ATOM 3490 O O . GLY A 1 459 ? -13.174 -11.815 28.051 1.00 93.19 459 GLY A O 1
ATOM 3491 N N . ASN A 1 460 ? -13.439 -10.606 29.938 1.00 92.38 460 ASN A N 1
ATOM 3492 C CA . ASN A 1 460 ? -14.658 -9.908 29.546 1.00 92.38 460 ASN A CA 1
ATOM 3493 C C . ASN A 1 460 ? -14.281 -8.598 28.846 1.00 92.38 460 ASN A C 1
ATOM 3495 O O . ASN A 1 460 ? -13.870 -7.637 29.507 1.00 92.38 460 ASN A O 1
ATOM 3499 N N . LEU A 1 461 ? -14.412 -8.559 27.521 1.00 91.69 461 LEU A N 1
ATOM 3500 C CA . LEU A 1 461 ? -14.303 -7.330 26.739 1.00 91.69 461 LEU A CA 1
ATOM 3501 C C . LEU A 1 461 ? -15.705 -6.739 26.579 1.00 91.69 461 LEU A C 1
ATOM 3503 O O . LEU A 1 461 ? -16.594 -7.390 26.037 1.00 91.69 461 LEU A O 1
ATOM 3507 N N . ALA A 1 462 ? -15.913 -5.516 27.061 1.00 87.62 462 ALA A N 1
ATOM 3508 C CA . ALA A 1 462 ? -17.220 -4.857 27.083 1.00 87.62 462 ALA A CA 1
ATOM 3509 C C . ALA A 1 462 ? -17.078 -3.340 26.854 1.00 87.62 462 ALA A C 1
ATOM 3511 O O . ALA A 1 462 ? -15.975 -2.810 26.996 1.00 87.62 462 ALA A O 1
ATOM 3512 N N . PRO A 1 463 ? -18.153 -2.604 26.508 1.00 81.75 463 PRO A N 1
ATOM 3513 C CA . PRO A 1 463 ? -18.073 -1.160 26.333 1.00 81.75 463 PRO A CA 1
ATOM 3514 C C . PRO A 1 463 ? -17.522 -0.453 27.579 1.00 81.75 463 PRO A C 1
ATOM 3516 O O . PRO A 1 463 ? -18.075 -0.605 28.669 1.00 81.75 463 PRO A O 1
ATOM 3519 N N . CYS A 1 464 ? -16.481 0.369 27.408 1.00 80.06 464 CYS A N 1
ATOM 3520 C CA . CYS A 1 464 ? -15.843 1.168 28.464 1.00 80.06 464 CYS A CA 1
ATOM 3521 C C . CYS A 1 464 ? -16.857 2.042 29.229 1.00 80.06 464 CYS A C 1
ATOM 3523 O O . CYS A 1 464 ? -16.658 2.406 30.387 1.00 80.06 464 CYS A O 1
ATOM 3525 N N . ASN A 1 465 ? -17.963 2.393 28.567 1.00 73.19 465 ASN A N 1
ATOM 3526 C CA . ASN A 1 465 ? -19.119 3.049 29.150 1.00 73.19 465 ASN A CA 1
ATOM 3527 C C . ASN A 1 465 ? -20.396 2.538 28.447 1.00 73.19 465 ASN A C 1
ATOM 3529 O O . ASN A 1 465 ? -20.427 2.547 27.216 1.00 73.19 465 ASN A O 1
ATOM 3533 N N . PRO A 1 466 ? -21.486 2.184 29.163 1.00 63.59 466 PRO A N 1
ATOM 3534 C CA . PRO A 1 466 ? -22.743 1.717 28.554 1.00 63.59 466 PRO A CA 1
ATOM 3535 C C . PRO A 1 466 ? -23.436 2.685 27.576 1.00 63.59 466 PRO A C 1
ATOM 3537 O O . PRO A 1 466 ? -24.425 2.313 26.952 1.00 63.59 466 PRO A O 1
ATOM 3540 N N . SER A 1 467 ? -22.968 3.932 27.467 1.00 62.09 467 SER A N 1
ATOM 3541 C CA . SER A 1 467 ? -23.451 4.933 26.503 1.00 62.09 467 SER A CA 1
ATOM 3542 C C . SER A 1 467 ? -22.591 5.062 25.234 1.00 62.09 467 SER A C 1
ATOM 3544 O O . SER A 1 467 ? -22.834 5.967 24.436 1.00 62.09 467 SER A O 1
ATOM 3546 N N . ARG A 1 468 ? -21.578 4.202 25.050 1.00 61.50 468 ARG A N 1
ATOM 3547 C CA . ARG A 1 468 ? -20.553 4.319 23.998 1.00 61.50 468 ARG A CA 1
ATOM 3548 C C . ARG A 1 468 ? -20.233 2.980 23.309 1.00 61.50 468 ARG A C 1
ATOM 3550 O O . ARG A 1 468 ? -20.789 1.942 23.659 1.00 61.50 468 ARG A O 1
ATOM 3557 N N . THR A 1 469 ? -19.356 3.032 22.305 1.00 68.19 469 THR A N 1
ATOM 3558 C CA . THR A 1 469 ? -18.943 1.911 21.436 1.00 68.19 469 THR A CA 1
ATOM 3559 C C . THR A 1 469 ? -17.476 1.499 21.593 1.00 68.19 469 THR A C 1
ATOM 3561 O O . THR A 1 469 ? -17.075 0.482 21.037 1.00 68.19 469 THR A O 1
ATOM 3564 N N . ASP A 1 470 ? -16.662 2.260 22.327 1.00 74.25 470 ASP A N 1
ATOM 3565 C CA . ASP A 1 470 ? -15.296 1.881 22.685 1.00 74.25 470 ASP A CA 1
ATOM 3566 C C . ASP A 1 470 ? -15.302 0.730 23.695 1.00 74.25 470 ASP A C 1
ATOM 3568 O O . ASP A 1 470 ? -16.058 0.745 24.665 1.00 74.25 470 ASP A O 1
ATOM 3572 N N . ILE A 1 471 ? -14.479 -0.288 23.437 1.00 85.81 471 ILE A N 1
ATOM 3573 C CA . ILE A 1 471 ? -14.439 -1.557 24.174 1.00 85.81 471 ILE A CA 1
ATOM 3574 C C . ILE A 1 471 ? -13.180 -1.599 25.035 1.00 85.81 471 ILE A C 1
ATOM 3576 O O . ILE A 1 471 ? -12.091 -1.333 24.535 1.00 85.81 471 ILE A O 1
ATOM 3580 N N . CYS A 1 472 ? -1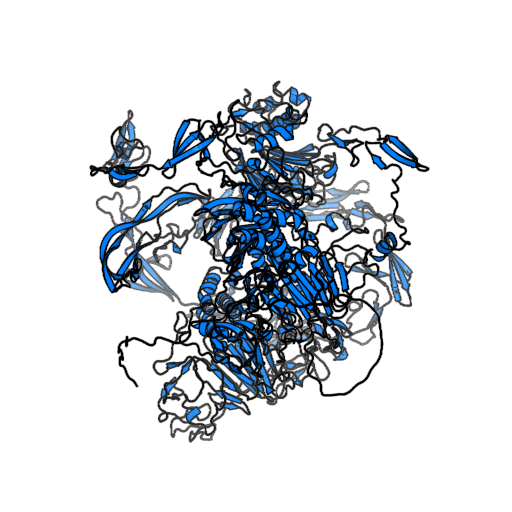3.355 -1.958 26.305 1.00 88.12 472 CYS A N 1
ATOM 3581 C CA . CYS A 1 472 ? -12.324 -2.096 27.325 1.00 88.12 472 CYS A CA 1
ATOM 3582 C C . CYS A 1 472 ? -12.323 -3.524 27.886 1.00 88.12 472 CYS A C 1
ATOM 3584 O O . CYS A 1 472 ? -13.343 -4.219 27.864 1.00 88.12 472 CYS A O 1
ATOM 3586 N N . LEU A 1 473 ? -11.202 -3.934 28.484 1.00 92.38 473 LEU A N 1
ATOM 3587 C CA . LEU A 1 473 ? -11.206 -5.049 29.427 1.00 92.38 473 LEU A CA 1
ATOM 3588 C C . LEU A 1 473 ? -11.964 -4.612 30.689 1.00 92.38 473 LEU A C 1
ATOM 3590 O O . LEU A 1 473 ? -11.624 -3.607 31.308 1.00 92.38 473 LEU A O 1
ATOM 3594 N N . ASN A 1 474 ? -13.030 -5.330 31.032 1.00 89.19 474 ASN A N 1
ATOM 3595 C CA . ASN A 1 474 ? -13.947 -4.960 32.113 1.00 89.19 474 ASN A CA 1
ATOM 3596 C C . ASN A 1 474 ? -13.858 -5.919 33.313 1.00 89.19 474 ASN A C 1
ATOM 3598 O O . ASN A 1 474 ? -14.026 -5.506 34.463 1.00 89.19 474 ASN A O 1
ATOM 3602 N N . SER A 1 475 ? -13.559 -7.196 33.061 1.00 91.00 475 SER A N 1
ATOM 3603 C CA . SER A 1 475 ? -13.158 -8.143 34.103 1.00 91.00 475 SER A CA 1
ATOM 3604 C C . SER A 1 475 ? -12.295 -9.281 33.552 1.00 91.00 475 SER A C 1
ATOM 3606 O O . SER A 1 475 ? -12.313 -9.574 32.357 1.00 91.00 475 SER A O 1
ATOM 3608 N N . VAL A 1 476 ? -11.538 -9.923 34.440 1.00 94.38 476 VAL A N 1
ATOM 3609 C CA . VAL A 1 476 ? -10.735 -11.126 34.171 1.00 94.38 476 VAL A CA 1
ATOM 3610 C C . VAL A 1 476 ? -11.179 -12.218 35.139 1.00 94.38 476 VAL A C 1
ATOM 3612 O O . VAL A 1 476 ? -11.438 -11.921 36.301 1.00 94.38 476 VAL A O 1
ATOM 3615 N N . ALA A 1 477 ? -11.247 -13.473 34.703 1.00 90.50 477 ALA A N 1
ATOM 3616 C CA . ALA A 1 477 ? -11.622 -14.607 35.543 1.00 90.50 477 ALA A CA 1
ATOM 3617 C C . ALA A 1 477 ? -10.618 -15.763 35.413 1.00 90.50 477 ALA A C 1
ATOM 3619 O O . ALA A 1 477 ? -10.430 -16.311 34.330 1.00 90.50 477 ALA A O 1
ATOM 3620 N N . LEU A 1 478 ? -9.994 -16.142 36.531 1.00 91.94 478 LEU A N 1
ATOM 3621 C CA . LEU A 1 478 ? -9.091 -17.288 36.664 1.00 91.94 478 LEU A CA 1
ATOM 3622 C C . LEU A 1 478 ? -9.884 -18.501 37.166 1.00 91.94 478 LEU A C 1
ATOM 3624 O O . LEU A 1 478 ? -10.455 -18.454 38.255 1.00 91.94 478 LEU A O 1
ATOM 3628 N N . VAL A 1 479 ? -9.916 -19.579 36.384 1.00 86.25 479 VAL A N 1
ATOM 3629 C CA . VAL A 1 479 ? -10.698 -20.799 36.640 1.00 86.25 479 VAL A CA 1
ATOM 3630 C C . VAL A 1 479 ? -9.760 -21.961 36.962 1.00 86.25 479 VAL A C 1
ATOM 3632 O O . VAL A 1 479 ? -8.856 -22.263 36.188 1.00 86.25 479 VAL A O 1
ATOM 3635 N N . LEU A 1 480 ? -9.975 -22.613 38.108 1.00 83.06 480 LEU A N 1
ATOM 3636 C CA . LEU A 1 480 ? -9.070 -23.597 38.714 1.00 83.06 480 LEU A CA 1
ATOM 3637 C C . LEU A 1 480 ? -9.850 -24.698 39.429 1.00 83.06 480 LEU A C 1
ATOM 3639 O O . LEU A 1 480 ? -10.478 -24.430 40.453 1.00 83.06 480 LEU A O 1
ATOM 3643 N N . LEU A 1 481 ? -9.808 -25.941 38.935 1.00 73.06 481 LEU A N 1
ATOM 3644 C CA . LEU A 1 481 ? -10.440 -27.102 39.593 1.00 73.06 481 LEU A CA 1
ATOM 3645 C C . LEU A 1 481 ? -11.917 -26.861 40.018 1.00 73.06 481 LEU A C 1
ATOM 3647 O O . LEU A 1 481 ? -12.365 -27.342 41.059 1.00 73.06 481 LEU A O 1
ATOM 3651 N N . GLY A 1 482 ? -12.674 -26.080 39.235 1.00 68.31 482 GLY A N 1
ATOM 3652 C CA . GLY A 1 482 ? -14.067 -25.697 39.532 1.00 68.31 482 GLY A CA 1
ATOM 3653 C C . GLY A 1 482 ? -14.249 -24.483 40.461 1.00 68.31 482 GLY A C 1
ATOM 3654 O O . GLY A 1 482 ? -15.375 -24.166 40.838 1.00 68.31 482 GLY A O 1
ATOM 3655 N N . THR A 1 483 ? -13.167 -23.791 40.824 1.00 76.31 483 THR A N 1
ATOM 3656 C CA . THR A 1 483 ? -13.172 -22.496 41.521 1.00 76.31 483 THR A CA 1
ATOM 3657 C C . THR A 1 483 ? -12.857 -21.379 40.533 1.00 76.31 483 THR A C 1
ATOM 3659 O O . THR A 1 483 ? -11.839 -21.443 39.854 1.00 76.31 483 THR A O 1
ATOM 3662 N N . THR A 1 484 ? -13.687 -20.339 40.483 1.00 82.56 484 THR A N 1
ATOM 3663 C CA . THR A 1 484 ? -13.420 -19.119 39.711 1.00 82.56 484 THR A CA 1
ATOM 3664 C C . THR A 1 484 ? -13.065 -17.961 40.633 1.00 82.56 484 THR A C 1
ATOM 3666 O O . THR A 1 484 ? -13.726 -17.729 41.648 1.00 82.56 484 THR A O 1
ATOM 3669 N N . ILE A 1 485 ? -12.033 -17.216 40.255 1.00 88.69 485 ILE A N 1
ATOM 3670 C CA . ILE A 1 485 ? -11.565 -15.993 40.901 1.00 88.69 485 ILE A CA 1
ATOM 3671 C C . ILE A 1 485 ? -11.711 -14.871 39.869 1.00 88.69 485 ILE A C 1
ATOM 3673 O O . ILE A 1 485 ? -10.967 -14.856 38.888 1.00 88.69 485 ILE A O 1
ATOM 3677 N N . SER A 1 486 ? -12.663 -13.956 40.066 1.00 89.19 486 SER A N 1
ATOM 3678 C CA . SER A 1 486 ? -12.967 -12.891 39.098 1.00 89.19 486 SER A CA 1
ATOM 3679 C C . SER A 1 486 ? -12.574 -11.513 39.624 1.00 89.19 486 SER A C 1
ATOM 3681 O O . SER A 1 486 ? -12.987 -11.119 40.716 1.00 89.19 486 SER A O 1
ATOM 3683 N N . PHE A 1 487 ? -11.802 -10.788 38.820 1.00 93.62 487 PHE A N 1
ATOM 3684 C CA . PHE A 1 487 ? -11.222 -9.470 39.065 1.00 93.62 487 PHE A CA 1
ATOM 3685 C C . PHE A 1 487 ? -11.967 -8.432 38.219 1.00 93.62 487 PHE A C 1
ATOM 3687 O O . PHE A 1 487 ? -12.061 -8.608 37.004 1.00 93.62 487 PHE A O 1
ATOM 3694 N N . SER A 1 488 ? -12.485 -7.361 38.819 1.00 90.00 488 SER A N 1
ATOM 3695 C CA . SER A 1 488 ? -13.155 -6.276 38.087 1.00 90.00 488 SER A CA 1
ATOM 3696 C C . SER A 1 488 ? -12.213 -5.116 37.755 1.00 90.00 488 SER A C 1
ATOM 3698 O O . SER A 1 488 ? -11.182 -4.922 38.401 1.00 90.00 488 SER A O 1
ATOM 3700 N N . SER A 1 489 ? -12.625 -4.282 36.801 1.00 87.00 489 SER A N 1
ATOM 3701 C CA . SER A 1 489 ? -12.020 -2.980 36.491 1.00 87.00 489 SER A CA 1
ATOM 3702 C C . SER A 1 489 ? -11.958 -2.008 37.685 1.00 87.00 489 SER A C 1
ATOM 3704 O O . SER A 1 489 ? -11.090 -1.140 37.713 1.00 87.00 489 SER A O 1
ATOM 3706 N N . ASN A 1 490 ? -12.800 -2.183 38.714 1.00 84.00 490 ASN A N 1
ATOM 3707 C CA . ASN A 1 490 ? -12.731 -1.416 39.969 1.00 84.00 490 ASN A CA 1
ATOM 3708 C C . ASN A 1 490 ? -11.658 -1.935 40.952 1.00 84.00 490 ASN A C 1
ATOM 3710 O O . ASN A 1 490 ? -11.442 -1.319 41.995 1.00 84.00 490 ASN A O 1
ATOM 3714 N N . GLY A 1 491 ? -11.032 -3.085 40.674 1.00 84.50 491 GLY A N 1
ATOM 3715 C CA . GLY A 1 491 ? -10.137 -3.786 41.601 1.00 84.50 491 GLY A CA 1
ATOM 3716 C C . GLY A 1 491 ? -10.837 -4.719 42.600 1.00 84.50 491 GLY A C 1
ATOM 3717 O O . GLY A 1 491 ? -10.169 -5.307 43.449 1.00 84.50 491 GLY A O 1
ATOM 3718 N N . ASP A 1 492 ? -12.159 -4.900 42.505 1.00 85.44 492 ASP A N 1
ATOM 3719 C CA . ASP A 1 492 ? -12.875 -5.898 43.309 1.00 85.44 492 ASP A CA 1
ATOM 3720 C C . ASP A 1 492 ? -12.464 -7.314 42.877 1.00 85.44 492 ASP A C 1
ATOM 3722 O O . ASP A 1 492 ? -12.570 -7.658 41.697 1.00 85.44 492 ASP A O 1
ATOM 3726 N N . VAL A 1 493 ? -12.063 -8.163 43.829 1.00 88.00 493 VAL A N 1
ATOM 3727 C CA . VAL A 1 493 ? -11.785 -9.587 43.573 1.00 88.00 493 VAL A CA 1
ATOM 3728 C C . VAL A 1 493 ? -12.827 -10.455 44.265 1.00 88.00 493 VAL A C 1
ATOM 3730 O O . VAL A 1 493 ? -13.047 -10.346 45.470 1.00 88.00 493 VAL A O 1
ATOM 3733 N N . THR A 1 494 ? -13.476 -11.321 43.493 1.00 84.31 494 THR A N 1
ATOM 3734 C CA . THR A 1 494 ? -14.616 -12.155 43.897 1.00 84.31 494 THR A CA 1
ATOM 3735 C C . THR A 1 494 ? -14.304 -13.639 43.708 1.00 84.31 494 THR A C 1
ATOM 3737 O O . THR A 1 494 ? -13.527 -14.016 42.835 1.00 84.31 494 THR A O 1
ATOM 3740 N N . LEU A 1 495 ? -14.903 -14.502 44.534 1.00 80.06 495 LEU A N 1
ATOM 3741 C CA . LEU A 1 495 ? -14.765 -15.962 44.446 1.00 80.06 495 LEU A CA 1
ATOM 3742 C C . LEU A 1 495 ? -16.119 -16.566 44.066 1.00 80.06 495 LEU A C 1
ATOM 3744 O O . LEU A 1 495 ? -17.080 -16.389 44.814 1.00 80.06 495 LEU A O 1
ATOM 3748 N N . ASN A 1 496 ? -16.211 -17.301 42.956 1.00 76.44 496 ASN A N 1
ATOM 3749 C CA . ASN A 1 496 ? -17.445 -17.945 42.478 1.00 76.44 496 ASN A CA 1
ATOM 3750 C C . ASN A 1 496 ? -18.662 -16.986 42.460 1.00 76.44 496 ASN A C 1
ATOM 3752 O O . ASN A 1 496 ? -19.748 -17.355 42.906 1.00 76.44 496 ASN A O 1
ATOM 3756 N N . GLY A 1 497 ? -18.463 -15.726 42.051 1.00 69.50 497 GLY A N 1
ATOM 3757 C CA . GLY A 1 497 ? -19.512 -14.693 42.021 1.00 69.50 497 GLY A CA 1
ATOM 3758 C C . GLY A 1 497 ? -20.012 -14.191 43.388 1.00 69.50 497 GLY A C 1
ATOM 3759 O O . GLY A 1 497 ? -20.996 -13.457 43.445 1.00 69.50 497 GLY A O 1
ATOM 3760 N N . ASN A 1 498 ? -19.370 -14.566 44.500 1.00 72.31 498 ASN A N 1
ATOM 3761 C CA . ASN A 1 498 ? -19.701 -14.042 45.831 1.00 72.31 498 ASN A CA 1
ATOM 3762 C C . ASN A 1 498 ? -19.167 -12.611 46.030 1.00 72.31 498 ASN A C 1
ATOM 3764 O O . ASN A 1 498 ? -18.330 -12.137 45.266 1.00 72.31 498 ASN A O 1
ATOM 3768 N N . SER A 1 499 ? -19.618 -11.935 47.095 1.00 70.56 499 SER A N 1
ATOM 3769 C CA . SER A 1 499 ? -19.144 -10.593 47.474 1.00 70.56 499 SER A CA 1
ATOM 3770 C C . SER A 1 499 ? -17.610 -10.505 47.519 1.00 70.56 499 SER A C 1
ATOM 3772 O O . SER A 1 499 ? -16.988 -11.455 48.010 1.00 70.56 499 SER A O 1
ATOM 3774 N N . PRO A 1 500 ? -17.003 -9.382 47.092 1.00 73.44 500 PRO A N 1
ATOM 3775 C CA . PRO A 1 500 ? -15.553 -9.270 46.991 1.00 73.44 500 PRO A CA 1
ATOM 3776 C C . PRO A 1 500 ? -14.838 -9.427 48.334 1.00 73.44 500 PRO A C 1
ATOM 3778 O O . PRO A 1 500 ? -15.416 -9.180 49.395 1.00 73.44 500 PRO A O 1
ATOM 3781 N N . PHE A 1 501 ? -13.581 -9.866 48.293 1.00 70.38 501 PHE A N 1
ATOM 3782 C CA . PHE A 1 501 ? -12.744 -10.111 49.468 1.00 70.38 501 PHE A CA 1
ATOM 3783 C C . PHE A 1 501 ? -11.486 -9.232 49.465 1.00 70.38 501 PHE A C 1
ATOM 3785 O O . PHE A 1 501 ? -10.866 -8.989 48.433 1.00 70.38 501 PHE A O 1
ATOM 3792 N N . ASN A 1 502 ? -11.083 -8.773 50.650 1.00 70.25 502 ASN A N 1
ATOM 3793 C CA . ASN A 1 502 ? -9.981 -7.818 50.790 1.00 70.25 502 ASN A CA 1
ATOM 3794 C C . ASN A 1 502 ? -8.608 -8.512 50.667 1.00 70.25 502 ASN A C 1
ATOM 3796 O O . ASN A 1 502 ? -8.292 -9.408 51.459 1.00 70.25 502 ASN A O 1
ATOM 3800 N N . LEU A 1 503 ? -7.785 -8.037 49.726 1.00 74.94 503 LEU A N 1
ATOM 3801 C CA . LEU A 1 503 ? -6.420 -8.506 49.451 1.00 74.94 503 LEU A CA 1
ATOM 3802 C C . LEU A 1 503 ? -5.400 -8.108 50.547 1.00 74.94 503 LEU A C 1
ATOM 3804 O O . LEU A 1 503 ? -5.602 -7.098 51.225 1.00 74.94 503 LEU A O 1
ATOM 3808 N N . PRO A 1 504 ? -4.276 -8.841 50.708 1.00 74.81 504 PRO A N 1
ATOM 3809 C CA . PRO A 1 504 ? -3.919 -10.079 50.011 1.00 74.81 504 PRO A CA 1
ATOM 3810 C C . PRO A 1 504 ? -4.688 -11.305 50.530 1.00 74.81 504 PRO A C 1
ATOM 3812 O O . PRO A 1 504 ? -5.162 -11.326 51.668 1.00 74.81 504 PRO A O 1
ATOM 3815 N N . ALA A 1 505 ? -4.790 -12.334 49.690 1.00 76.94 505 ALA A N 1
ATOM 3816 C CA . ALA A 1 505 ? -5.469 -13.596 49.971 1.00 76.94 505 ALA A CA 1
ATOM 3817 C C . ALA A 1 505 ? -4.736 -14.779 49.315 1.00 76.94 505 ALA A C 1
ATOM 3819 O O . ALA A 1 505 ? -4.052 -14.606 48.312 1.00 76.94 505 ALA A O 1
ATOM 3820 N N . VAL A 1 506 ? -4.917 -15.989 49.852 1.00 74.56 506 VAL A N 1
ATOM 3821 C CA . VAL A 1 506 ? -4.477 -17.244 49.218 1.00 74.56 506 VAL A CA 1
ATOM 3822 C C . VAL A 1 506 ? -5.698 -18.137 49.013 1.00 74.56 506 VAL A C 1
ATOM 3824 O O . VAL A 1 506 ? -6.494 -18.328 49.937 1.00 74.56 506 VAL A O 1
ATOM 3827 N N . ILE A 1 507 ? -5.873 -18.641 47.792 1.00 78.00 507 ILE A N 1
ATOM 3828 C CA . ILE A 1 507 ? -7.054 -19.383 47.338 1.00 78.00 507 ILE A CA 1
ATOM 3829 C C . ILE A 1 507 ? -6.578 -20.671 46.669 1.00 78.00 507 ILE A C 1
ATOM 3831 O O . ILE A 1 507 ? -6.219 -20.699 45.493 1.00 78.00 507 ILE A O 1
ATOM 3835 N N . GLY A 1 508 ? -6.541 -21.749 47.457 1.00 74.12 508 GLY A N 1
ATOM 3836 C CA . GLY A 1 508 ? -5.932 -23.008 47.032 1.00 74.12 508 GLY A CA 1
ATOM 3837 C C . GLY A 1 508 ? -4.447 -22.792 46.702 1.00 74.12 508 GLY A C 1
ATOM 3838 O O . GLY A 1 508 ? -3.717 -22.362 47.593 1.00 74.12 508 GLY A O 1
ATOM 3839 N N . PRO A 1 509 ? -3.995 -23.072 45.466 1.00 80.94 509 PRO A N 1
ATOM 3840 C CA . PRO A 1 509 ? -2.623 -22.804 45.035 1.00 80.94 509 PRO A CA 1
ATOM 3841 C C . PRO A 1 509 ? -2.335 -21.327 44.696 1.00 80.94 509 PRO A C 1
ATOM 3843 O O . PRO A 1 509 ? -1.168 -20.972 44.585 1.00 80.94 509 PRO A O 1
ATOM 3846 N N . VAL A 1 510 ? -3.351 -20.468 44.522 1.00 85.50 510 VAL A N 1
ATOM 3847 C CA . VAL A 1 510 ? -3.146 -19.077 44.074 1.00 85.50 510 VAL A CA 1
ATOM 3848 C C . VAL A 1 510 ? -2.817 -18.159 45.238 1.00 85.50 510 VAL A C 1
ATOM 3850 O O . VAL A 1 510 ? -3.583 -18.098 46.200 1.00 85.50 510 VAL A O 1
ATOM 3853 N N . SER A 1 511 ? -1.768 -17.350 45.106 1.00 84.12 511 SER A N 1
ATOM 3854 C CA . SER A 1 511 ? -1.598 -16.138 45.911 1.00 84.12 511 SER A CA 1
ATOM 3855 C C . SER A 1 511 ? -2.086 -14.910 45.153 1.00 84.12 511 SER A C 1
ATOM 3857 O O . SER A 1 511 ? -1.698 -14.707 44.007 1.00 84.12 511 SER A O 1
ATOM 3859 N N . ILE A 1 512 ? -2.913 -14.078 45.788 1.00 87.75 512 ILE A N 1
ATOM 3860 C CA . ILE A 1 512 ? -3.436 -12.834 45.216 1.00 87.75 512 ILE A CA 1
ATOM 3861 C C . ILE A 1 512 ? -3.053 -11.663 46.111 1.00 87.75 512 ILE A C 1
ATOM 3863 O O . ILE A 1 512 ? -3.367 -11.653 47.304 1.00 87.75 512 ILE A O 1
ATOM 3867 N N . PHE A 1 513 ? -2.418 -10.642 45.546 1.00 85.62 513 PHE A N 1
ATOM 3868 C CA . PHE A 1 513 ? -1.995 -9.456 46.282 1.00 85.62 513 PHE A CA 1
ATOM 3869 C C . PHE A 1 513 ? -2.029 -8.197 45.414 1.00 85.62 513 PHE A C 1
ATOM 3871 O O . PHE A 1 513 ? -1.952 -8.253 44.191 1.00 85.62 513 PHE A O 1
ATOM 3878 N N . GLN A 1 514 ? -2.139 -7.045 46.070 1.00 86.00 514 GLN A N 1
ATOM 3879 C CA . GLN A 1 514 ? -2.089 -5.730 45.439 1.00 86.00 514 GLN A CA 1
ATOM 3880 C C . GLN A 1 514 ? -0.743 -5.069 45.792 1.00 86.00 514 GLN A C 1
ATOM 3882 O O . GLN A 1 514 ? -0.605 -4.565 46.909 1.00 86.00 514 GLN A O 1
ATOM 3887 N N . PRO A 1 515 ? 0.281 -5.113 44.915 1.00 84.25 515 PRO A N 1
ATOM 3888 C CA . PRO A 1 515 ? 1.575 -4.475 45.182 1.00 84.25 515 PRO A CA 1
ATOM 3889 C C . PRO A 1 515 ? 1.510 -2.937 45.181 1.00 84.25 515 PRO A C 1
ATOM 3891 O O . PRO A 1 515 ? 2.267 -2.298 45.911 1.00 84.25 515 PRO A O 1
ATOM 3894 N N . SER A 1 516 ? 0.613 -2.333 44.395 1.00 87.38 516 SER A N 1
ATOM 3895 C CA . SER A 1 516 ? 0.482 -0.878 44.237 1.00 87.38 516 SER A CA 1
ATOM 3896 C C . SER A 1 516 ? -0.980 -0.458 44.040 1.00 87.38 516 SER A C 1
ATOM 3898 O O . SER A 1 516 ? -1.861 -1.293 43.839 1.00 87.38 516 SER A O 1
ATOM 3900 N N . SER A 1 517 ? -1.257 0.849 44.023 1.00 84.50 517 SER A N 1
ATOM 3901 C CA . SER A 1 517 ? -2.576 1.371 43.624 1.00 84.50 517 SER A CA 1
ATOM 3902 C C . SER A 1 517 ? -3.042 0.928 42.232 1.00 84.50 517 SER A C 1
ATOM 3904 O O . SER A 1 517 ? -4.239 0.959 41.968 1.00 84.50 517 SER A O 1
ATOM 3906 N N . SER A 1 518 ? -2.111 0.571 41.343 1.00 89.56 518 SER A N 1
ATOM 3907 C CA . SER A 1 518 ? -2.364 0.430 39.905 1.00 89.56 518 SER A CA 1
ATOM 3908 C C . SER A 1 518 ? -2.431 -1.020 39.422 1.00 89.56 518 SER A C 1
ATOM 3910 O O . SER A 1 518 ? -2.849 -1.228 38.288 1.00 89.56 518 SER A O 1
ATOM 3912 N N . PHE A 1 519 ? -2.039 -2.009 40.239 1.00 92.00 519 PHE A N 1
ATOM 3913 C CA . PHE A 1 519 ? -1.971 -3.423 39.842 1.00 92.00 519 PHE A CA 1
ATOM 3914 C C . PHE A 1 519 ? -2.476 -4.386 40.921 1.00 92.00 519 PHE A C 1
ATOM 3916 O O . PHE A 1 519 ? -2.177 -4.215 42.101 1.00 92.00 519 PHE A O 1
ATOM 3923 N N . ILE A 1 520 ? -3.135 -5.463 40.492 1.00 91.75 520 ILE A N 1
ATOM 3924 C CA . ILE A 1 520 ? -3.364 -6.695 41.260 1.00 91.75 520 ILE A CA 1
ATOM 3925 C C . ILE A 1 520 ? -2.572 -7.821 40.592 1.00 91.75 520 ILE A C 1
ATOM 3927 O O . ILE A 1 520 ? -2.506 -7.897 39.369 1.00 91.75 520 ILE A O 1
ATOM 3931 N N . ILE A 1 521 ? -1.977 -8.708 41.385 1.00 91.19 521 ILE A N 1
ATOM 3932 C CA . ILE A 1 521 ? -1.242 -9.876 40.895 1.00 91.19 521 ILE A CA 1
ATOM 3933 C C . ILE A 1 521 ? -1.853 -11.142 41.486 1.00 91.19 521 ILE A C 1
ATOM 3935 O O . ILE A 1 521 ? -2.132 -11.190 42.685 1.00 91.19 521 ILE A O 1
ATOM 3939 N N . ALA A 1 522 ? -2.048 -12.158 40.645 1.00 91.38 522 ALA A N 1
ATOM 3940 C CA . ALA A 1 522 ? -2.494 -13.494 41.028 1.00 91.38 522 ALA A CA 1
ATOM 3941 C C . ALA A 1 522 ? -1.512 -14.545 40.490 1.00 91.38 522 ALA A C 1
ATOM 3943 O O . ALA A 1 522 ? -1.391 -14.718 39.282 1.00 91.38 522 ALA A O 1
ATOM 3944 N N . ASP A 1 523 ? -0.797 -15.229 41.380 1.00 88.88 523 ASP A N 1
ATOM 3945 C CA . ASP A 1 523 ? 0.297 -16.154 41.061 1.00 88.88 523 ASP A CA 1
ATOM 3946 C C . ASP A 1 523 ? -0.102 -17.599 41.405 1.00 88.88 523 ASP A C 1
ATOM 3948 O O . ASP A 1 523 ? -0.432 -17.891 42.557 1.00 88.88 523 ASP A O 1
ATOM 3952 N N . LEU A 1 524 ? -0.101 -18.482 40.400 1.00 86.19 524 LEU A N 1
ATOM 3953 C CA . LEU A 1 524 ? -0.416 -19.917 40.476 1.00 86.19 524 LEU A CA 1
ATOM 3954 C C . LEU A 1 524 ? 0.852 -20.798 40.484 1.00 86.19 524 LEU A C 1
ATOM 3956 O O . LEU A 1 524 ? 0.743 -22.021 40.511 1.00 86.19 524 LEU A O 1
ATOM 3960 N N . HIS A 1 525 ? 2.052 -20.209 40.439 1.00 77.94 525 HIS A N 1
ATOM 3961 C CA . HIS A 1 525 ? 3.339 -20.854 40.134 1.00 77.94 525 HIS A CA 1
ATOM 3962 C C . HIS A 1 525 ? 3.511 -21.292 38.663 1.00 77.94 525 HIS A C 1
ATOM 3964 O O . HIS A 1 525 ? 4.565 -21.032 38.087 1.00 77.94 525 HIS A O 1
ATOM 3970 N N . SER A 1 526 ? 2.495 -21.894 38.031 1.00 84.31 526 SER A N 1
ATOM 3971 C CA . SER A 1 526 ? 2.514 -22.234 36.592 1.00 84.31 526 SER A CA 1
ATOM 3972 C C . SER A 1 526 ? 2.181 -21.047 35.683 1.00 84.31 526 SER A C 1
ATOM 3974 O O . SER A 1 526 ? 2.856 -20.828 34.682 1.00 84.31 526 SER A O 1
ATOM 3976 N N . ILE A 1 527 ? 1.179 -20.242 36.048 1.00 91.25 527 ILE A N 1
ATOM 3977 C CA . ILE A 1 527 ? 0.888 -18.945 35.422 1.00 91.25 527 ILE A CA 1
ATOM 3978 C C . ILE A 1 527 ? 0.773 -17.838 36.471 1.00 91.25 527 ILE A C 1
ATOM 3980 O O . ILE A 1 527 ? 0.362 -18.071 37.608 1.00 91.25 527 ILE A O 1
ATOM 3984 N N . ARG A 1 528 ? 1.067 -16.605 36.070 1.00 91.38 528 ARG A N 1
ATOM 3985 C CA . ARG A 1 528 ? 0.785 -15.395 36.841 1.00 91.38 528 ARG A CA 1
ATOM 3986 C C . ARG A 1 528 ? -0.040 -14.429 36.007 1.00 91.38 528 ARG A C 1
ATOM 3988 O O . ARG A 1 528 ? 0.313 -14.135 34.870 1.00 91.38 528 ARG A O 1
ATOM 3995 N N . LEU A 1 529 ? -1.110 -13.911 36.599 1.00 95.31 529 LEU A N 1
ATOM 3996 C CA . LEU A 1 529 ? -1.852 -12.770 36.077 1.00 95.31 529 LEU A CA 1
ATOM 3997 C C . LEU A 1 529 ? -1.296 -11.507 36.722 1.00 95.31 529 LEU A C 1
ATOM 3999 O O . LEU A 1 529 ? -1.325 -11.376 37.946 1.00 95.31 529 LEU A O 1
ATOM 4003 N N . GLU A 1 530 ? -0.817 -10.580 35.908 1.00 94.88 530 GLU A N 1
ATOM 4004 C CA . GLU A 1 530 ? -0.462 -9.227 36.320 1.00 94.88 530 GLU A CA 1
ATOM 4005 C C . GLU A 1 530 ? -1.529 -8.303 35.718 1.00 94.88 530 GLU A C 1
ATOM 4007 O O . GLU A 1 530 ? -1.603 -8.102 34.508 1.00 94.88 530 GLU A O 1
ATOM 4012 N N . ILE A 1 531 ? -2.444 -7.834 36.566 1.00 95.81 531 ILE A N 1
ATOM 4013 C CA . ILE A 1 531 ? -3.662 -7.120 36.178 1.00 95.81 531 ILE A CA 1
ATOM 4014 C C . ILE A 1 531 ? -3.463 -5.648 36.509 1.00 95.81 531 ILE A C 1
ATOM 4016 O O . ILE A 1 531 ? -3.519 -5.257 37.675 1.00 95.81 531 ILE A O 1
ATOM 4020 N N . GLN A 1 532 ? -3.248 -4.827 35.488 1.00 94.75 532 GLN A N 1
ATOM 4021 C CA . GLN A 1 532 ? -3.321 -3.379 35.630 1.00 94.75 532 GLN A CA 1
ATOM 4022 C C . GLN A 1 532 ? -4.784 -2.974 35.846 1.00 94.75 532 GLN A C 1
ATOM 4024 O O . GLN A 1 532 ? -5.679 -3.529 35.213 1.00 94.75 532 GLN A O 1
ATOM 4029 N N . LEU A 1 533 ? -5.020 -1.985 36.705 1.00 91.19 533 LEU A N 1
ATOM 4030 C CA . LEU A 1 533 ? -6.322 -1.349 36.933 1.00 91.19 533 LEU A CA 1
ATOM 4031 C C . LEU A 1 533 ? -6.351 0.090 36.402 1.00 91.19 533 LEU A C 1
ATOM 4033 O O . LEU A 1 533 ? -7.348 0.519 35.831 1.00 91.19 533 LEU A O 1
ATOM 4037 N N . ALA A 1 534 ? -5.250 0.826 36.582 1.00 85.88 534 ALA A N 1
ATOM 4038 C CA . ALA A 1 534 ? -5.121 2.236 36.221 1.00 85.88 534 ALA A CA 1
ATOM 4039 C C . ALA A 1 534 ? -3.872 2.464 35.341 1.00 85.88 534 ALA A C 1
ATOM 4041 O O . ALA A 1 534 ? -2.827 1.880 35.644 1.00 85.88 534 ALA A O 1
ATOM 4042 N N . PRO A 1 535 ? -3.928 3.319 34.294 1.00 86.25 535 PRO A N 1
ATOM 4043 C CA . PRO A 1 535 ? -5.034 4.231 33.953 1.00 86.25 535 PRO A CA 1
ATOM 4044 C C . PRO A 1 535 ? -6.296 3.552 33.404 1.00 86.25 535 PRO A C 1
ATOM 4046 O O . PRO A 1 535 ? -7.390 4.050 33.631 1.00 86.25 535 PRO A O 1
ATOM 4049 N N . ILE A 1 536 ? -6.140 2.410 32.731 1.00 88.38 536 ILE A N 1
ATOM 4050 C CA . ILE A 1 536 ? -7.223 1.545 32.238 1.00 88.38 536 ILE A CA 1
ATOM 4051 C C . ILE A 1 536 ? -6.860 0.096 32.583 1.00 88.38 536 ILE A C 1
ATOM 4053 O O . ILE A 1 536 ? -5.670 -0.238 32.664 1.00 88.38 536 ILE A O 1
ATOM 4057 N N . MET A 1 537 ? -7.867 -0.761 32.775 1.00 92.31 537 MET A N 1
ATOM 4058 C CA . MET A 1 537 ? -7.653 -2.179 33.047 1.00 92.31 537 MET A CA 1
ATOM 4059 C C . MET A 1 537 ? -6.958 -2.876 31.865 1.00 92.31 537 MET A C 1
ATOM 4061 O O . MET A 1 537 ? -7.391 -2.760 30.719 1.00 92.31 537 MET A O 1
ATOM 4065 N N . GLN A 1 538 ? -5.887 -3.613 32.152 1.00 95.19 538 GLN A N 1
ATOM 4066 C CA . GLN A 1 538 ? -5.132 -4.419 31.185 1.00 95.19 538 GLN A CA 1
ATOM 4067 C C . GLN A 1 538 ? -4.660 -5.707 31.858 1.00 95.19 538 GLN A C 1
ATOM 4069 O O . GLN A 1 538 ? -4.549 -5.765 33.085 1.00 95.19 538 GLN A O 1
ATOM 4074 N N . LEU A 1 539 ? -4.356 -6.731 31.064 1.00 97.00 539 LEU A N 1
ATOM 4075 C CA . LEU A 1 539 ? -3.904 -8.025 31.565 1.00 97.00 539 LEU A CA 1
ATOM 4076 C C . LEU A 1 539 ? -2.605 -8.457 30.890 1.00 97.00 539 LEU A C 1
ATOM 4078 O O . LEU A 1 539 ? -2.510 -8.450 29.666 1.00 97.00 539 LEU A O 1
ATOM 4082 N N . TYR A 1 540 ? -1.673 -8.945 31.701 1.00 97.19 540 TYR A N 1
ATOM 4083 C CA . TYR A 1 540 ? -0.499 -9.696 31.274 1.00 97.19 540 TYR A CA 1
ATOM 4084 C C . TYR A 1 540 ? -0.561 -11.084 31.923 1.00 97.19 540 TYR A C 1
ATOM 4086 O O . TYR A 1 540 ? -0.831 -11.208 33.120 1.00 97.19 540 TYR A O 1
ATOM 4094 N N . ILE A 1 541 ? -0.355 -12.135 31.132 1.00 96.31 541 ILE A N 1
ATOM 4095 C CA . ILE A 1 541 ? -0.378 -13.534 31.562 1.00 96.31 541 ILE A CA 1
ATOM 4096 C C . ILE A 1 541 ? 1.015 -14.110 31.333 1.00 96.31 541 ILE A C 1
ATOM 4098 O O . ILE A 1 541 ? 1.377 -14.445 30.207 1.00 96.31 541 ILE A O 1
ATOM 4102 N N . VAL A 1 542 ? 1.783 -14.230 32.411 1.00 93.69 542 VAL A N 1
ATOM 4103 C CA . VAL A 1 542 ? 3.142 -14.774 32.403 1.00 93.69 542 VAL A CA 1
ATOM 4104 C C . VAL A 1 542 ? 3.055 -16.277 32.677 1.00 93.69 542 VAL A C 1
ATOM 4106 O O . VAL A 1 542 ? 2.725 -16.675 33.794 1.00 93.69 542 VAL A O 1
ATOM 4109 N N . ALA A 1 543 ? 3.306 -17.113 31.672 1.00 93.25 543 ALA A N 1
ATOM 4110 C CA . ALA A 1 543 ? 3.364 -18.569 31.805 1.00 93.25 543 ALA A CA 1
ATOM 4111 C C . ALA A 1 543 ? 4.794 -19.032 32.096 1.00 93.25 543 ALA A C 1
ATOM 4113 O O . ALA A 1 543 ? 5.743 -18.528 31.501 1.00 93.25 543 ALA A O 1
ATOM 4114 N N . SER A 1 544 ? 4.966 -19.981 33.016 1.00 89.81 544 SER A N 1
ATOM 4115 C CA . SER A 1 544 ? 6.277 -20.555 33.319 1.00 89.81 544 SER A CA 1
ATOM 4116 C C . SER A 1 544 ? 6.766 -21.430 32.164 1.00 89.81 544 SER A C 1
ATOM 4118 O O . SER A 1 544 ? 5.976 -21.987 31.404 1.00 89.81 544 SER A O 1
ATOM 4120 N N . THR A 1 545 ? 8.079 -21.619 32.069 1.00 87.44 545 THR A N 1
ATOM 4121 C CA . THR A 1 545 ? 8.701 -22.477 31.048 1.00 87.44 545 THR A CA 1
ATOM 4122 C C . THR A 1 545 ? 8.272 -23.942 31.141 1.00 87.44 545 THR A C 1
ATOM 4124 O O . THR A 1 545 ? 8.398 -24.682 30.168 1.00 87.44 545 THR A O 1
ATOM 4127 N N . GLU A 1 546 ? 7.713 -24.369 32.278 1.00 85.75 546 GLU A N 1
ATOM 4128 C CA . GLU A 1 546 ? 7.124 -25.698 32.417 1.00 85.75 546 GLU A CA 1
ATOM 4129 C C . GLU A 1 546 ? 5.828 -25.846 31.605 1.00 85.75 546 GLU A C 1
ATOM 4131 O O . GLU A 1 546 ? 5.471 -26.971 31.273 1.00 85.75 546 GLU A O 1
ATOM 4136 N N . GLU A 1 547 ? 5.133 -24.760 31.250 1.00 89.31 547 GLU A N 1
ATOM 4137 C CA . GLU A 1 547 ? 3.875 -24.776 30.481 1.00 89.31 547 GLU A CA 1
ATOM 4138 C C . GLU A 1 547 ? 4.064 -24.706 28.952 1.00 89.31 547 GLU A C 1
ATOM 4140 O O . GLU A 1 547 ? 3.093 -24.736 28.190 1.00 89.31 547 GLU A O 1
ATOM 4145 N N . LYS A 1 548 ? 5.315 -24.665 28.484 1.00 89.12 548 LYS A N 1
ATOM 4146 C CA . LYS A 1 548 ? 5.672 -24.631 27.062 1.00 89.12 548 LYS A CA 1
ATOM 4147 C C . LYS A 1 548 ? 5.135 -25.865 26.318 1.00 89.12 548 LYS A C 1
ATOM 4149 O O . LYS A 1 548 ? 5.327 -27.006 26.742 1.00 89.12 548 LYS A O 1
ATOM 4154 N N . GLY A 1 549 ? 4.421 -25.632 25.219 1.00 87.56 549 GLY A N 1
ATOM 4155 C CA . GLY A 1 549 ? 3.730 -26.633 24.403 1.00 87.56 549 GLY A CA 1
ATOM 4156 C C . GLY A 1 549 ? 2.450 -27.204 25.027 1.00 87.56 549 GLY A C 1
ATOM 4157 O O . GLY A 1 549 ? 1.943 -28.217 24.541 1.00 87.56 549 GLY A O 1
ATOM 4158 N N . LYS A 1 550 ? 1.938 -26.605 26.112 1.00 89.75 550 LYS A N 1
ATOM 4159 C CA . LYS A 1 550 ? 0.752 -27.082 26.847 1.00 89.75 550 LYS A CA 1
ATOM 4160 C C . LYS A 1 550 ? -0.416 -26.094 26.875 1.00 89.75 550 LYS A C 1
ATOM 4162 O O . LYS A 1 550 ? -1.412 -26.371 27.545 1.00 89.75 550 LYS A O 1
ATOM 4167 N N . MET A 1 551 ? -0.311 -24.958 26.193 1.00 91.50 551 MET A N 1
ATOM 4168 C CA . MET A 1 551 ? -1.300 -23.879 26.254 1.00 91.50 551 MET A CA 1
ATOM 4169 C C . MET A 1 551 ? -2.246 -23.916 25.052 1.00 91.50 551 MET A C 1
ATOM 4171 O O . MET A 1 551 ? -1.933 -24.493 24.013 1.00 91.50 551 MET A O 1
ATOM 4175 N N . THR A 1 552 ? -3.422 -23.303 25.181 1.00 90.75 552 THR A N 1
ATOM 4176 C CA . THR A 1 552 ? -4.310 -23.014 24.046 1.00 90.75 552 THR A CA 1
ATOM 4177 C C . THR A 1 552 ? -5.296 -21.890 24.393 1.00 90.75 552 THR A C 1
ATOM 4179 O O . THR A 1 552 ? -5.716 -21.770 25.545 1.00 90.75 552 THR A O 1
ATOM 4182 N N . GLY A 1 553 ? -5.673 -21.051 23.428 1.00 92.00 553 GLY A N 1
ATOM 4183 C CA . GLY A 1 553 ? -6.595 -19.920 23.607 1.00 92.00 553 GLY A CA 1
ATOM 4184 C C . GLY A 1 553 ? -6.301 -18.789 22.618 1.00 92.00 553 GLY A C 1
ATOM 4185 O O . GLY A 1 553 ? -5.519 -18.979 21.689 1.00 92.00 553 GLY A O 1
ATOM 4186 N N . LEU A 1 554 ? -6.853 -17.588 22.844 1.00 94.00 554 LEU A N 1
ATOM 4187 C CA . LEU A 1 554 ? -6.413 -16.378 22.120 1.00 94.00 554 LEU A CA 1
ATOM 4188 C C . LEU A 1 554 ? -4.921 -16.064 22.313 1.00 94.00 554 LEU A C 1
ATOM 4190 O O . LEU A 1 554 ? -4.309 -15.455 21.443 1.00 94.00 554 LEU A O 1
ATOM 4194 N N . CYS A 1 555 ? -4.339 -16.494 23.432 1.00 95.81 555 CYS A N 1
ATOM 4195 C CA . CYS A 1 555 ? -2.921 -16.380 23.753 1.00 95.81 555 CYS A CA 1
ATOM 4196 C C . CYS A 1 555 ? -2.010 -17.315 22.940 1.00 95.81 555 CYS A C 1
ATOM 4198 O O . CYS A 1 555 ? -0.819 -17.375 23.241 1.00 95.81 555 CYS A O 1
ATOM 4200 N N . GLY A 1 556 ? -2.526 -18.057 21.955 1.00 93.69 556 GLY A N 1
ATOM 4201 C CA . GLY A 1 556 ? -1.719 -19.002 21.188 1.00 93.69 556 GLY A CA 1
ATOM 4202 C C . GLY A 1 556 ? -1.520 -20.342 21.894 1.00 93.69 556 GLY A C 1
ATOM 4203 O O . GLY A 1 556 ? -2.324 -20.712 22.758 1.00 93.69 556 GLY A O 1
ATOM 4204 N N . ASN A 1 557 ? -0.464 -21.080 21.528 1.00 91.56 557 ASN A N 1
ATOM 4205 C CA . ASN A 1 557 ? -0.187 -22.413 22.096 1.00 91.56 557 ASN A CA 1
ATOM 4206 C C . ASN A 1 557 ? 1.156 -22.576 22.842 1.00 91.56 557 ASN A C 1
ATOM 4208 O O . ASN A 1 557 ? 1.359 -23.595 23.509 1.00 91.56 557 ASN A O 1
ATOM 4212 N N . TYR A 1 558 ? 1.987 -21.529 22.856 1.00 93.12 558 TYR A N 1
ATOM 4213 C CA . TYR A 1 558 ? 3.239 -21.422 23.612 1.00 93.12 558 TYR A CA 1
ATOM 4214 C C . TYR A 1 558 ? 4.294 -22.455 23.186 1.00 93.12 558 TYR A C 1
ATOM 4216 O O . TYR A 1 558 ? 4.795 -23.218 24.011 1.00 93.12 558 TYR A O 1
ATOM 4224 N N . ASN A 1 559 ? 4.588 -22.537 21.891 1.00 89.38 559 ASN A N 1
ATOM 4225 C CA . ASN A 1 559 ? 5.517 -23.512 21.303 1.00 89.38 559 ASN A CA 1
ATOM 4226 C C . ASN A 1 559 ? 6.716 -22.883 20.555 1.00 89.38 559 ASN A C 1
ATOM 4228 O O . ASN A 1 559 ? 7.452 -23.614 19.893 1.00 89.38 559 ASN A O 1
ATOM 4232 N N . ASP A 1 560 ? 6.908 -21.567 20.678 1.00 88.38 560 ASP A N 1
ATOM 4233 C CA . ASP A 1 560 ? 7.805 -20.695 19.908 1.00 88.38 560 ASP A CA 1
ATOM 4234 C C . ASP A 1 560 ? 7.450 -20.530 18.399 1.00 88.38 560 ASP A C 1
ATOM 4236 O O . ASP A 1 560 ? 8.274 -20.013 17.650 1.00 88.38 560 ASP A O 1
ATOM 4240 N N . VAL A 1 561 ? 6.254 -20.929 17.922 1.00 90.31 561 VAL A N 1
ATOM 4241 C CA . VAL A 1 561 ? 5.856 -20.949 16.487 1.00 90.31 561 VAL A CA 1
ATOM 4242 C C . VAL A 1 561 ? 4.603 -20.098 16.205 1.00 90.31 561 VAL A C 1
ATOM 4244 O O . VAL A 1 561 ? 3.467 -20.564 16.089 1.00 90.31 561 VAL A O 1
ATOM 4247 N N . GLN A 1 562 ? 4.830 -18.811 15.959 1.00 91.31 562 GLN A N 1
ATOM 4248 C CA . GLN A 1 562 ? 3.822 -17.759 15.746 1.00 91.31 562 GLN A CA 1
ATOM 4249 C C . GLN A 1 562 ? 2.904 -18.019 14.535 1.00 91.31 562 GLN A C 1
ATOM 4251 O O . GLN A 1 562 ? 1.780 -17.503 14.435 1.00 91.31 562 GLN A O 1
ATOM 4256 N N . THR A 1 563 ? 3.351 -18.826 13.572 1.00 88.81 563 THR A N 1
ATOM 4257 C CA . THR A 1 563 ? 2.526 -19.197 12.415 1.00 88.81 563 THR A CA 1
ATOM 4258 C C . THR A 1 563 ? 1.393 -20.159 12.765 1.00 88.81 563 THR A C 1
ATOM 4260 O O . THR A 1 563 ? 0.369 -20.104 12.083 1.00 88.81 563 THR A O 1
ATOM 4263 N N . ASP A 1 564 ? 1.494 -20.947 13.845 1.00 90.50 564 ASP A N 1
ATOM 4264 C CA . ASP A 1 564 ? 0.416 -21.834 14.314 1.00 90.50 564 ASP A CA 1
ATOM 4265 C C . ASP A 1 564 ? -0.320 -21.349 15.577 1.00 90.50 564 ASP A C 1
ATOM 4267 O O . ASP A 1 564 ? -1.239 -22.005 16.052 1.00 90.50 564 ASP A O 1
ATOM 4271 N N . ASP A 1 565 ? -0.075 -20.116 16.025 1.00 92.44 565 ASP A N 1
ATOM 4272 C CA . ASP A 1 565 ? -0.869 -19.461 17.077 1.00 92.44 565 ASP A CA 1
ATOM 4273 C C . ASP A 1 565 ? -2.367 -19.321 16.764 1.00 92.44 565 ASP A C 1
ATOM 4275 O O . ASP A 1 565 ? -3.187 -19.319 17.677 1.00 92.44 565 ASP A O 1
ATOM 4279 N N . PHE A 1 566 ? -2.751 -19.218 15.485 1.00 93.00 566 PHE A N 1
ATOM 4280 C CA . PHE A 1 566 ? -4.167 -19.146 15.079 1.00 93.00 566 PHE A CA 1
ATOM 4281 C C . PHE A 1 566 ? -4.829 -20.535 14.959 1.00 93.00 566 PHE A C 1
ATOM 4283 O O . PHE A 1 566 ? -5.906 -20.686 14.381 1.00 93.00 566 PHE A O 1
ATOM 4290 N N . LYS A 1 567 ? -4.188 -21.573 15.504 1.00 89.69 567 LYS A N 1
ATOM 4291 C CA . LYS A 1 567 ? -4.689 -22.946 15.555 1.00 89.69 567 LYS A CA 1
ATOM 4292 C C . LYS A 1 567 ? -5.797 -23.089 16.589 1.00 89.69 567 LYS A C 1
ATOM 4294 O O . LYS A 1 567 ? -5.624 -22.824 17.776 1.00 89.69 567 LYS A O 1
ATOM 4299 N N . THR A 1 568 ? -6.949 -23.544 16.125 1.00 88.00 568 THR A N 1
ATOM 4300 C CA . THR A 1 568 ? -8.125 -23.803 16.962 1.00 88.00 568 THR A CA 1
ATOM 4301 C C . THR A 1 568 ? -8.116 -25.241 17.490 1.00 88.00 568 THR A C 1
ATOM 4303 O O . THR A 1 568 ? -7.457 -26.117 16.925 1.00 88.00 568 THR A O 1
ATOM 4306 N N . GLU A 1 569 ? -8.901 -25.539 18.535 1.00 79.44 569 GLU A N 1
ATOM 4307 C CA . GLU A 1 569 ? -9.045 -26.922 19.044 1.00 79.44 569 GLU A CA 1
ATOM 4308 C C . GLU A 1 569 ? -9.642 -27.891 18.007 1.00 79.44 569 GLU A C 1
ATOM 4310 O O . GLU A 1 569 ? -9.545 -29.105 18.173 1.00 79.44 569 GLU A O 1
ATOM 4315 N N . SER A 1 570 ? -10.227 -27.372 16.920 1.00 77.50 570 SER A N 1
ATOM 4316 C CA . SER A 1 570 ? -10.678 -28.181 15.784 1.00 77.50 570 SER A CA 1
ATOM 4317 C C . SER A 1 570 ? -9.522 -28.850 15.021 1.00 77.50 570 SER A C 1
ATOM 4319 O O . SER A 1 570 ? -9.764 -29.828 14.316 1.00 77.50 570 SER A O 1
ATOM 4321 N N . GLY A 1 571 ? -8.283 -28.357 15.168 1.00 81.31 571 GLY A N 1
ATOM 4322 C CA . GLY A 1 571 ? -7.067 -28.909 14.562 1.00 81.31 571 GLY A CA 1
ATOM 4323 C C . GLY A 1 571 ? -6.474 -28.102 13.398 1.00 81.31 571 GLY A C 1
ATOM 4324 O O . GLY A 1 571 ? -5.392 -28.458 12.931 1.00 81.31 571 GLY A O 1
ATOM 4325 N N . ILE A 1 572 ? -7.136 -27.028 12.947 1.00 87.75 572 ILE A N 1
ATOM 4326 C CA . ILE A 1 572 ? -6.702 -26.182 11.817 1.00 87.75 572 ILE A CA 1
ATOM 4327 C C . ILE A 1 572 ? -6.318 -24.759 12.253 1.00 87.75 572 ILE A C 1
ATOM 4329 O O . ILE A 1 572 ? -6.767 -24.285 13.300 1.00 87.75 572 ILE A O 1
ATOM 4333 N N . ILE A 1 573 ? -5.485 -24.096 11.443 1.00 90.06 573 ILE A N 1
ATOM 4334 C CA . ILE A 1 573 ? -5.026 -22.711 11.627 1.00 90.06 573 ILE A CA 1
ATOM 4335 C C . ILE A 1 573 ? -5.966 -21.773 10.867 1.00 90.06 573 ILE A C 1
ATOM 4337 O O . ILE A 1 573 ? -6.137 -21.918 9.662 1.00 90.06 573 ILE A O 1
ATOM 4341 N N . GLU A 1 574 ? -6.545 -20.797 11.554 1.00 89.50 574 GLU A N 1
ATOM 4342 C CA . GLU A 1 574 ? -7.418 -19.792 10.945 1.00 89.50 574 GLU A CA 1
ATOM 4343 C C . GLU A 1 574 ? -6.626 -18.693 10.214 1.00 89.50 574 GLU A C 1
ATOM 4345 O O . GLU A 1 574 ? -5.557 -18.269 10.658 1.00 89.50 574 GLU A O 1
ATOM 4350 N N . GLY A 1 575 ? -7.151 -18.222 9.079 1.00 85.38 575 GLY A N 1
ATOM 4351 C CA . GLY A 1 575 ? -6.488 -17.258 8.194 1.00 85.38 575 GLY A CA 1
ATOM 4352 C C . GLY A 1 575 ? -6.595 -15.788 8.616 1.00 85.38 575 GLY A C 1
ATOM 4353 O O . GLY A 1 575 ? -5.835 -14.957 8.116 1.00 85.38 575 GLY A O 1
ATOM 4354 N N . THR A 1 576 ? -7.508 -15.449 9.535 1.00 88.94 576 THR A N 1
ATOM 4355 C CA . THR A 1 576 ? -7.750 -14.065 9.983 1.00 88.94 576 THR A CA 1
ATOM 4356 C C . THR A 1 576 ? -7.961 -13.956 11.497 1.00 88.94 576 THR A C 1
ATOM 4358 O O . THR A 1 576 ? -8.477 -14.894 12.112 1.00 88.94 576 THR A O 1
ATOM 4361 N N . PRO A 1 577 ? -7.640 -12.798 12.116 1.00 90.38 577 PRO A N 1
ATOM 4362 C CA . PRO A 1 577 ? -7.917 -12.561 13.532 1.00 90.38 577 PRO A CA 1
ATOM 4363 C C . PRO A 1 577 ? -9.396 -12.747 13.887 1.00 90.38 577 PRO A C 1
ATOM 4365 O O . PRO A 1 577 ? -9.705 -13.350 14.908 1.00 90.38 577 PRO A O 1
ATOM 4368 N N . THR A 1 578 ? -10.322 -12.287 13.041 1.00 89.38 578 THR A N 1
ATOM 4369 C CA . THR A 1 578 ? -11.766 -12.356 13.316 1.00 89.38 578 THR A CA 1
ATOM 4370 C C . THR A 1 578 ? -12.285 -13.793 13.364 1.00 89.38 578 THR A C 1
ATOM 4372 O O . THR A 1 578 ? -13.028 -14.135 14.286 1.00 89.38 578 THR A O 1
ATOM 4375 N N . SER A 1 579 ? -11.885 -14.662 12.426 1.00 88.00 579 SER A N 1
ATOM 4376 C CA . SER A 1 579 ? -12.345 -16.058 12.430 1.00 88.00 579 SER A CA 1
ATOM 4377 C C . SER A 1 579 ? -11.720 -16.865 13.578 1.00 88.00 579 SER A C 1
ATOM 4379 O O . SER A 1 579 ? -12.428 -17.616 14.252 1.00 88.00 579 SER A O 1
ATOM 4381 N N . PHE A 1 580 ? -10.449 -16.604 13.909 1.00 92.62 580 PHE A N 1
ATOM 4382 C CA . PHE A 1 580 ? -9.796 -17.133 15.111 1.00 92.62 580 PHE A CA 1
ATOM 4383 C C . PHE A 1 580 ? -10.490 -16.687 16.412 1.00 92.62 580 PHE A C 1
ATOM 4385 O O . PHE A 1 580 ? -10.789 -17.508 17.281 1.00 92.62 580 PHE A O 1
ATOM 4392 N N . VAL A 1 581 ? -10.805 -15.396 16.543 1.00 91.56 581 VAL A N 1
ATOM 4393 C CA . VAL A 1 581 ? -11.472 -14.825 17.726 1.00 91.56 581 VAL A CA 1
ATOM 4394 C C . VAL A 1 581 ? -12.882 -15.385 17.913 1.00 91.56 581 VAL A C 1
ATOM 4396 O O . VAL A 1 581 ? -13.275 -15.706 19.040 1.00 91.56 581 VAL A O 1
ATOM 4399 N N . ASN A 1 582 ? -13.616 -15.590 16.817 1.00 87.75 582 ASN A N 1
ATOM 4400 C CA . ASN A 1 582 ? -14.946 -16.193 16.849 1.00 87.75 582 ASN A CA 1
ATOM 4401 C C . ASN A 1 582 ? -14.941 -17.634 17.397 1.00 87.75 582 ASN A C 1
ATOM 4403 O O . ASN A 1 582 ? -15.909 -18.038 18.044 1.00 87.75 582 ASN A O 1
ATOM 4407 N N . PHE A 1 583 ? -13.840 -18.385 17.249 1.00 87.44 583 PHE A N 1
ATOM 4408 C CA . PHE A 1 583 ? -13.688 -19.700 17.881 1.00 87.44 583 PHE A CA 1
ATOM 4409 C C . PHE A 1 583 ? -13.593 -19.605 19.416 1.00 87.44 583 PHE A C 1
ATOM 4411 O O . PHE A 1 583 ? -14.184 -20.413 20.134 1.00 87.44 583 PHE A O 1
ATOM 4418 N N . TRP A 1 584 ? -12.890 -18.606 19.957 1.00 88.69 584 TRP A N 1
ATOM 4419 C CA . TRP A 1 584 ? -12.553 -18.524 21.390 1.00 88.69 584 TRP A CA 1
ATOM 4420 C C . TRP A 1 584 ? -13.559 -17.768 22.275 1.00 88.69 584 TRP A C 1
ATOM 4422 O O . TRP A 1 584 ? -13.444 -17.802 23.504 1.00 88.69 584 TRP A O 1
ATOM 4432 N N . LYS A 1 585 ? -14.580 -17.150 21.673 1.00 87.31 585 LYS A N 1
ATOM 4433 C CA . LYS A 1 585 ? -15.691 -16.456 22.352 1.00 87.31 585 LYS A CA 1
ATOM 4434 C C . LYS A 1 585 ? -16.600 -17.386 23.185 1.00 87.31 585 LYS A C 1
ATOM 4436 O O . LYS A 1 585 ? -16.633 -18.603 22.959 1.00 87.31 585 LYS A O 1
ATOM 4441 N N . GLN A 1 586 ? -17.420 -16.818 24.073 1.00 78.06 586 GLN A N 1
ATOM 4442 C CA . GLN A 1 586 ? -18.483 -17.518 24.812 1.00 78.06 586 GLN A CA 1
ATOM 4443 C C . GLN A 1 586 ? -19.866 -16.871 24.607 1.00 78.06 586 GLN A C 1
ATOM 4445 O O . GLN A 1 586 ? -20.063 -15.703 24.917 1.00 78.06 586 GLN A O 1
ATOM 4450 N N . ASN A 1 587 ? -20.849 -17.653 24.143 1.00 70.69 587 ASN A N 1
ATOM 4451 C CA . ASN A 1 587 ? -22.289 -17.330 24.160 1.00 70.69 587 ASN A CA 1
ATOM 4452 C C . ASN A 1 587 ? -22.705 -15.929 23.639 1.00 70.69 587 ASN A C 1
ATOM 4454 O O . ASN A 1 587 ? -23.687 -15.348 24.102 1.00 70.69 587 ASN A O 1
ATOM 4458 N N . CYS A 1 588 ? -22.003 -15.423 22.623 1.00 75.88 588 CYS A N 1
ATOM 4459 C CA . CYS A 1 588 ? -22.271 -14.154 21.940 1.00 75.88 588 CYS A CA 1
ATOM 4460 C C . CYS A 1 588 ? -22.314 -14.335 20.402 1.00 75.88 588 CYS A C 1
ATOM 4462 O O . CYS A 1 588 ? -21.865 -15.375 19.901 1.00 75.88 588 CYS A O 1
ATOM 4464 N N . PRO A 1 589 ? -22.853 -13.358 19.639 1.00 76.12 589 PRO A N 1
ATOM 4465 C CA . PRO A 1 589 ? -22.820 -13.365 18.171 1.00 76.12 589 PRO A CA 1
ATOM 4466 C C . PRO A 1 589 ? -21.401 -13.470 17.598 1.00 76.12 589 PRO A C 1
ATOM 4468 O O . PRO A 1 589 ? -20.412 -13.324 18.312 1.00 76.12 589 PRO A O 1
ATOM 4471 N N . ASP A 1 590 ? -21.279 -13.771 16.309 1.00 80.12 590 ASP A N 1
ATOM 4472 C CA . ASP A 1 590 ? -20.003 -13.659 15.595 1.00 80.12 590 ASP A CA 1
ATOM 4473 C C . ASP A 1 590 ? -19.648 -12.197 15.329 1.00 80.12 590 ASP A C 1
ATOM 4475 O O . ASP A 1 590 ? -20.522 -11.364 15.083 1.00 80.12 590 ASP A O 1
ATOM 4479 N N . LEU A 1 591 ? -18.352 -11.895 15.384 1.00 84.06 591 LEU A N 1
ATOM 4480 C CA . LEU A 1 591 ? -17.801 -10.650 14.877 1.00 84.06 591 LEU A CA 1
ATOM 4481 C C . LEU A 1 591 ? -17.749 -10.714 13.349 1.00 84.06 591 LEU A C 1
ATOM 4483 O O . LEU A 1 591 ? -17.250 -11.689 12.779 1.00 84.06 591 LEU A O 1
ATOM 4487 N N . GLU A 1 592 ? -18.240 -9.661 12.703 1.00 78.00 592 GLU A N 1
ATOM 4488 C CA . GLU A 1 592 ? -18.045 -9.416 11.274 1.00 78.00 592 GLU A CA 1
ATOM 4489 C C . GLU A 1 592 ? -16.657 -8.793 11.031 1.00 78.00 592 GLU A C 1
ATOM 4491 O O . GLU A 1 592 ? -16.041 -8.231 11.939 1.00 78.00 592 GLU A O 1
ATOM 4496 N N . ILE A 1 593 ? -16.132 -8.907 9.808 1.00 76.00 593 ILE A N 1
ATOM 4497 C CA . ILE A 1 593 ? -14.838 -8.312 9.444 1.00 76.00 593 ILE A CA 1
ATOM 4498 C C . ILE A 1 593 ? -15.057 -6.840 9.072 1.00 76.00 593 ILE A C 1
ATOM 4500 O O . ILE A 1 593 ? -15.731 -6.541 8.088 1.00 76.00 593 ILE A O 1
ATOM 4504 N N . THR A 1 594 ? -14.476 -5.927 9.853 1.00 70.62 594 THR A N 1
ATOM 4505 C CA . THR A 1 594 ? -14.581 -4.468 9.678 1.00 70.62 594 THR A CA 1
ATOM 4506 C C . THR A 1 594 ? -13.201 -3.839 9.492 1.00 70.62 594 THR A C 1
ATOM 4508 O O . THR A 1 594 ? -12.306 -4.094 10.296 1.00 70.62 594 THR A O 1
ATOM 4511 N N . PHE A 1 595 ? -13.045 -2.967 8.494 1.00 69.88 595 PHE A N 1
ATOM 4512 C CA . PHE A 1 595 ? -11.776 -2.292 8.162 1.00 69.88 595 PHE A CA 1
ATOM 4513 C C . PHE A 1 595 ? -11.707 -0.836 8.670 1.00 69.88 595 PHE A C 1
ATOM 4515 O O . PHE A 1 595 ? -10.950 -0.016 8.150 1.00 69.88 595 PHE A O 1
ATOM 4522 N N . ASP A 1 596 ? -12.528 -0.488 9.666 1.00 64.50 596 ASP A N 1
ATOM 4523 C CA . ASP A 1 596 ? -12.680 0.884 10.155 1.00 64.50 596 ASP A CA 1
ATOM 4524 C C . ASP A 1 596 ? -11.474 1.338 10.996 1.00 64.50 596 ASP A C 1
ATOM 4526 O O . ASP A 1 596 ? -11.310 0.958 12.158 1.00 64.50 596 ASP A O 1
ATOM 4530 N N . ASN A 1 597 ? -10.645 2.221 10.432 1.00 71.50 597 ASN A N 1
ATOM 4531 C CA . ASN A 1 597 ? -9.617 2.933 11.190 1.00 71.50 597 ASN A CA 1
ATOM 4532 C C . ASN A 1 597 ? -10.279 4.041 12.043 1.00 71.50 597 ASN A C 1
ATOM 4534 O O . ASN A 1 597 ? -10.826 4.986 11.462 1.00 71.50 597 ASN A O 1
ATOM 4538 N N . PRO A 1 598 ? -10.201 4.005 13.391 1.00 72.75 598 PRO A N 1
ATOM 4539 C CA . PRO A 1 598 ? -10.882 4.975 14.253 1.00 72.75 598 PRO A CA 1
ATOM 4540 C C . PRO A 1 598 ? -10.391 6.419 14.062 1.00 72.75 598 PRO A C 1
ATOM 4542 O O . PRO A 1 598 ? -11.150 7.356 14.297 1.00 72.75 598 PRO A O 1
ATOM 4545 N N . CYS A 1 599 ? -9.153 6.625 13.597 1.00 79.94 599 CYS A N 1
ATOM 4546 C CA . CYS A 1 599 ? -8.611 7.958 13.330 1.00 79.94 599 CYS A CA 1
ATOM 4547 C C . CYS A 1 599 ? -9.249 8.633 12.108 1.00 79.94 599 CYS A C 1
ATOM 4549 O O . CYS A 1 599 ? -9.375 9.857 12.084 1.00 79.94 599 CYS A O 1
ATOM 4551 N N . SER A 1 600 ? -9.711 7.852 11.122 1.00 69.25 600 SER A N 1
ATOM 4552 C CA . SER A 1 600 ? -10.242 8.365 9.844 1.00 69.25 600 SER A CA 1
ATOM 4553 C C . SER A 1 600 ? -11.467 9.281 9.992 1.00 69.25 600 SER A C 1
ATOM 4555 O O . SER A 1 600 ? -11.773 10.069 9.098 1.00 69.25 600 SER A O 1
ATOM 4557 N N . LEU A 1 601 ? -12.153 9.212 11.138 1.00 65.38 601 LEU A N 1
ATOM 4558 C CA . LEU A 1 601 ? -13.315 10.036 11.463 1.00 65.38 601 LEU A CA 1
ATOM 4559 C C . LEU A 1 601 ? -12.950 11.409 12.060 1.00 65.38 601 LEU A C 1
ATOM 4561 O O . LEU A 1 601 ? -13.818 12.281 12.118 1.00 65.38 601 LEU A O 1
ATOM 4565 N N . ASN A 1 602 ? -11.711 11.621 12.529 1.00 71.38 602 ASN A N 1
ATOM 4566 C CA . ASN A 1 602 ? -11.306 12.868 13.188 1.00 71.38 602 ASN A CA 1
ATOM 4567 C C . ASN A 1 602 ? -9.792 13.159 13.085 1.00 71.38 602 ASN A C 1
ATOM 4569 O O . ASN A 1 602 ? -8.997 12.746 13.934 1.00 71.38 602 ASN A O 1
ATOM 4573 N N . MET A 1 603 ? -9.419 13.975 12.092 1.00 72.31 603 MET A N 1
ATOM 4574 C CA . MET A 1 603 ? -8.033 14.399 11.836 1.00 72.31 603 MET A CA 1
ATOM 4575 C C . MET A 1 603 ? -7.379 15.161 13.004 1.00 72.31 603 MET A C 1
ATOM 4577 O O . MET A 1 603 ? -6.164 15.071 13.177 1.00 72.31 603 MET A O 1
ATOM 4581 N N . ASP A 1 604 ? -8.141 15.906 13.816 1.00 74.00 604 ASP A N 1
ATOM 4582 C CA . ASP A 1 604 ? -7.576 16.631 14.965 1.00 74.00 604 ASP A CA 1
ATOM 4583 C C . ASP A 1 604 ? -7.163 15.656 16.076 1.00 74.00 604 ASP A C 1
ATOM 4585 O O . ASP A 1 604 ? -6.096 15.807 16.678 1.00 74.00 604 ASP A O 1
ATOM 4589 N N . THR A 1 605 ? -7.967 14.611 16.306 1.00 77.00 605 THR A N 1
ATOM 4590 C CA . THR A 1 605 ? -7.608 13.521 17.222 1.00 77.00 605 THR A CA 1
ATOM 4591 C C . THR A 1 605 ? -6.447 12.696 16.673 1.00 77.00 605 THR A C 1
ATOM 4593 O O . THR A 1 605 ? -5.527 12.411 17.433 1.00 77.00 605 THR A O 1
ATOM 4596 N N . GLU A 1 606 ? -6.420 12.375 15.375 1.00 81.69 606 GLU A N 1
ATOM 4597 C CA . GLU A 1 606 ? -5.287 11.673 14.751 1.00 81.69 606 GLU A CA 1
ATOM 4598 C C . GLU A 1 606 ? -3.973 12.453 14.907 1.00 81.69 606 GLU A C 1
ATOM 4600 O O . GLU A 1 606 ? -2.949 11.896 15.301 1.00 81.69 606 GLU A O 1
ATOM 4605 N N . LYS A 1 607 ? -3.995 13.761 14.637 1.00 81.00 607 LYS A N 1
ATOM 4606 C CA . LYS A 1 607 ? -2.819 14.627 14.754 1.00 81.00 607 LYS A CA 1
ATOM 4607 C C . LYS A 1 607 ? -2.321 14.721 16.197 1.00 81.00 607 LYS A C 1
ATOM 4609 O O . LYS A 1 607 ? -1.118 14.626 16.429 1.00 81.00 607 LYS A O 1
ATOM 4614 N N . LEU A 1 608 ? -3.237 14.869 17.159 1.00 83.06 608 LEU A N 1
ATOM 4615 C CA . LEU A 1 608 ? -2.924 14.849 18.591 1.00 83.06 608 LEU A CA 1
ATOM 4616 C C . LEU A 1 608 ? -2.353 13.491 19.032 1.00 83.06 608 LEU A C 1
ATOM 4618 O O . LEU A 1 608 ? -1.417 13.449 19.828 1.00 83.06 608 LEU A O 1
ATOM 4622 N N . ALA A 1 609 ? -2.888 12.392 18.497 1.00 86.12 609 ALA A N 1
ATOM 4623 C CA . ALA A 1 609 ? -2.404 11.042 18.749 1.00 86.12 609 ALA A CA 1
ATOM 4624 C C . ALA A 1 609 ? -0.972 10.856 18.233 1.00 86.12 609 ALA A C 1
ATOM 4626 O O . ALA A 1 609 ? -0.084 10.498 19.002 1.00 86.12 609 ALA A O 1
ATOM 4627 N N . LYS A 1 610 ? -0.722 11.160 16.954 1.00 87.44 610 LYS A N 1
ATOM 4628 C CA . LYS A 1 610 ? 0.592 11.003 16.313 1.00 87.44 610 LYS A CA 1
ATOM 4629 C C . LYS A 1 610 ? 1.682 11.843 16.983 1.00 87.44 610 LYS A C 1
ATOM 4631 O O . LYS A 1 610 ? 2.772 11.321 17.218 1.00 87.44 610 LYS A O 1
ATOM 4636 N N . ASP A 1 611 ? 1.383 13.099 17.327 1.00 84.25 611 ASP A N 1
ATOM 4637 C CA . ASP A 1 611 ? 2.297 13.982 18.068 1.00 84.25 611 ASP A CA 1
ATOM 4638 C C . ASP A 1 611 ? 2.622 13.413 19.455 1.00 84.25 611 ASP A C 1
ATOM 4640 O O . ASP A 1 611 ? 3.790 13.258 19.813 1.00 84.25 611 ASP A O 1
ATOM 4644 N N . TRP A 1 612 ? 1.606 13.020 20.227 1.00 84.50 612 TRP A N 1
ATOM 4645 C CA . TRP A 1 612 ? 1.823 12.571 21.597 1.00 84.50 612 TRP A CA 1
ATOM 4646 C C . TRP A 1 612 ? 2.472 11.185 21.687 1.00 84.50 612 TRP A C 1
ATOM 4648 O O . TRP A 1 612 ? 3.406 10.994 22.468 1.00 84.50 612 TRP A O 1
ATOM 4658 N N . CYS A 1 613 ? 2.034 10.230 20.865 1.00 91.38 613 CYS A N 1
ATOM 4659 C CA . CYS A 1 613 ? 2.564 8.867 20.849 1.00 91.38 613 CYS A CA 1
ATOM 4660 C C . CYS A 1 613 ? 4.025 8.803 20.378 1.00 91.38 613 CYS A C 1
ATOM 4662 O O . CYS A 1 613 ? 4.734 7.873 20.762 1.00 91.38 613 CYS A O 1
ATOM 4664 N N . SER A 1 614 ? 4.528 9.818 19.655 1.00 89.12 614 SER A N 1
ATOM 4665 C CA . SER A 1 614 ? 5.947 9.929 19.254 1.00 89.12 614 SER A CA 1
ATOM 4666 C C . SER A 1 614 ? 6.935 9.897 20.434 1.00 89.12 614 SER A C 1
ATOM 4668 O O . SER A 1 614 ? 8.123 9.630 20.266 1.00 89.12 614 SER A O 1
ATOM 4670 N N . ARG A 1 615 ? 6.449 10.100 21.667 1.00 87.50 615 ARG A N 1
ATOM 4671 C CA . ARG A 1 615 ? 7.215 9.887 22.905 1.00 87.50 615 ARG A CA 1
ATOM 4672 C C . ARG A 1 615 ? 7.788 8.473 23.007 1.00 87.50 615 ARG A C 1
ATOM 4674 O O . ARG A 1 615 ? 8.879 8.334 23.552 1.00 87.50 615 ARG A O 1
ATOM 4681 N N . LEU A 1 616 ? 7.082 7.465 22.485 1.00 90.94 616 LEU A N 1
ATOM 4682 C CA . LEU A 1 616 ? 7.535 6.072 22.455 1.00 90.94 616 LEU A CA 1
ATOM 4683 C C . LEU A 1 616 ? 8.714 5.870 21.502 1.00 90.94 616 LEU A C 1
ATOM 4685 O O . LEU A 1 616 ? 9.644 5.159 21.859 1.00 90.94 616 LEU A O 1
ATOM 4689 N N . THR A 1 617 ? 8.708 6.511 20.331 1.00 88.44 617 THR A N 1
ATOM 4690 C CA . THR A 1 617 ? 9.731 6.356 19.278 1.00 88.44 617 THR A CA 1
ATOM 4691 C C . THR A 1 617 ? 10.893 7.353 19.398 1.00 88.44 617 THR A C 1
ATOM 4693 O O . THR A 1 617 ? 11.913 7.206 18.733 1.00 88.44 617 THR A O 1
ATOM 4696 N N . ASN A 1 618 ? 10.797 8.362 20.272 1.00 85.25 618 ASN A N 1
ATOM 4697 C CA . ASN A 1 618 ? 11.849 9.363 20.471 1.00 85.25 618 ASN A CA 1
ATOM 4698 C C . ASN A 1 618 ? 13.151 8.741 21.017 1.00 85.25 618 ASN A C 1
ATOM 4700 O O . ASN A 1 618 ? 13.255 8.449 22.210 1.00 85.25 618 ASN A O 1
ATOM 4704 N N . GLN A 1 619 ? 14.170 8.659 20.155 1.00 81.31 619 GLN A N 1
ATOM 4705 C CA . GLN A 1 619 ? 15.537 8.174 20.419 1.00 81.31 619 GLN A CA 1
ATOM 4706 C C . GLN A 1 619 ? 16.267 8.855 21.599 1.00 81.31 619 GLN A C 1
ATOM 4708 O O . GLN A 1 619 ? 17.281 8.353 22.068 1.00 81.31 619 GLN A O 1
ATOM 4713 N N . SER A 1 620 ? 15.774 9.998 22.089 1.00 84.06 620 SER A N 1
ATOM 4714 C CA . SER A 1 620 ? 16.312 10.730 23.250 1.00 84.06 620 SER A CA 1
ATOM 4715 C C . SER A 1 620 ? 15.319 10.881 24.415 1.00 84.06 620 SER A C 1
ATOM 4717 O O . SER A 1 620 ? 15.599 11.574 25.395 1.00 84.06 620 SER A O 1
ATOM 4719 N N . GLY A 1 621 ? 14.136 10.266 24.311 1.00 85.25 621 GLY A N 1
ATOM 4720 C CA . GLY A 1 621 ? 13.103 10.285 25.344 1.00 85.25 621 GLY A CA 1
ATOM 4721 C C . GLY A 1 621 ? 13.347 9.260 26.456 1.00 85.25 621 GLY A C 1
ATOM 4722 O O . GLY A 1 621 ? 14.207 8.388 26.345 1.00 85.25 621 GLY A O 1
ATOM 4723 N N . VAL A 1 622 ? 12.530 9.315 27.516 1.00 88.69 622 VAL A N 1
ATOM 4724 C CA . VAL A 1 622 ? 12.577 8.364 28.651 1.00 88.69 622 VAL A CA 1
ATOM 4725 C C . VAL A 1 622 ? 12.466 6.904 28.186 1.00 88.69 622 VAL A C 1
ATOM 4727 O O . VAL A 1 622 ? 13.082 6.022 28.775 1.00 88.69 622 VAL A O 1
ATOM 4730 N N . PHE A 1 623 ? 11.726 6.660 27.103 1.00 92.75 623 PHE A N 1
ATOM 4731 C CA . PHE A 1 623 ? 11.494 5.339 26.518 1.00 92.75 623 PHE A CA 1
ATOM 4732 C C . PHE A 1 623 ? 12.681 4.766 25.724 1.00 92.75 623 PHE A C 1
ATOM 4734 O O . PHE A 1 623 ? 12.740 3.551 25.537 1.00 92.75 623 PHE A O 1
ATOM 4741 N N . SER A 1 624 ? 13.657 5.595 25.328 1.00 88.94 624 SER A N 1
ATOM 4742 C CA . SER A 1 624 ? 14.806 5.146 24.519 1.00 88.94 624 SER A CA 1
ATOM 4743 C C . SER A 1 624 ? 15.743 4.181 25.240 1.00 88.94 624 SER A C 1
ATOM 4745 O O . SER A 1 624 ? 16.365 3.333 24.608 1.00 88.94 624 SER A O 1
ATOM 4747 N N . ALA A 1 625 ? 15.746 4.202 26.576 1.00 88.12 625 ALA A N 1
ATOM 4748 C CA . ALA A 1 625 ? 16.460 3.230 27.401 1.00 88.12 625 ALA A CA 1
ATOM 4749 C C . ALA A 1 625 ? 15.965 1.774 27.239 1.00 88.12 625 ALA A C 1
ATOM 4751 O O . ALA A 1 625 ? 16.547 0.885 27.848 1.00 88.12 625 ALA A O 1
ATOM 4752 N N . CYS A 1 626 ? 14.896 1.539 26.468 1.00 92.25 626 CYS A N 1
ATOM 4753 C CA . CYS A 1 626 ? 14.303 0.229 26.195 1.00 92.25 626 CYS A CA 1
ATOM 4754 C C . CYS A 1 626 ? 14.307 -0.158 24.698 1.00 92.25 626 CYS A C 1
ATOM 4756 O O . CYS A 1 626 ? 14.081 -1.325 24.387 1.00 92.25 626 CYS A O 1
ATOM 4758 N N . HIS A 1 627 ? 14.607 0.776 23.776 1.00 90.44 627 HIS A N 1
ATOM 4759 C CA . HIS A 1 627 ? 14.540 0.537 22.318 1.00 90.44 627 HIS A CA 1
ATOM 4760 C C . HIS A 1 627 ? 15.390 -0.653 21.854 1.00 90.44 627 HIS A C 1
ATOM 4762 O O . HIS A 1 627 ? 14.963 -1.398 20.981 1.00 90.44 627 HIS A O 1
ATOM 4768 N N . SER A 1 628 ? 16.549 -0.877 22.479 1.00 82.25 628 SER A N 1
ATOM 4769 C CA . SER A 1 628 ? 17.452 -1.992 22.159 1.00 82.25 628 SER A CA 1
ATOM 4770 C C . SER A 1 628 ? 16.947 -3.378 22.577 1.00 82.25 628 SER A C 1
ATOM 4772 O O . SER A 1 628 ? 17.474 -4.387 22.117 1.00 82.25 628 SER A O 1
ATOM 4774 N N . GLU A 1 629 ? 15.940 -3.456 23.451 1.00 83.50 629 GLU A N 1
ATOM 4775 C CA . GLU A 1 629 ? 15.318 -4.720 23.868 1.00 83.50 629 GLU A CA 1
ATOM 4776 C C . GLU A 1 629 ? 13.921 -4.903 23.259 1.00 83.50 629 GLU A C 1
ATOM 4778 O O . GLU A 1 629 ? 13.455 -6.036 23.120 1.00 83.50 629 GLU A O 1
ATOM 4783 N N . ILE A 1 630 ? 13.225 -3.809 22.926 1.00 88.50 630 ILE A N 1
ATOM 4784 C CA . ILE A 1 630 ? 11.849 -3.810 22.416 1.00 88.50 630 ILE A CA 1
ATOM 4785 C C . ILE A 1 630 ? 11.685 -2.671 21.402 1.00 88.50 630 ILE A C 1
ATOM 4787 O O . ILE A 1 630 ? 11.787 -1.500 21.760 1.00 88.50 630 ILE A O 1
ATOM 4791 N N . CYS A 1 631 ? 11.356 -3.007 20.153 1.00 86.69 631 CYS A N 1
ATOM 4792 C CA . CYS A 1 631 ? 10.995 -2.009 19.147 1.00 86.69 631 CYS A CA 1
ATOM 4793 C C . CYS A 1 631 ? 9.710 -1.249 19.571 1.00 86.69 631 CYS A C 1
ATOM 4795 O O . CYS A 1 631 ? 8.707 -1.888 19.916 1.00 86.69 631 CYS A O 1
ATOM 4797 N N . PRO A 1 632 ? 9.701 0.098 19.558 1.00 90.88 632 PRO A N 1
ATOM 4798 C CA . PRO A 1 632 ? 8.559 0.901 20.004 1.00 90.88 632 PRO A CA 1
ATOM 4799 C C . PRO A 1 632 ? 7.389 0.961 19.004 1.00 90.88 632 PRO A C 1
ATOM 4801 O O . PRO A 1 632 ? 6.292 1.365 19.392 1.00 90.88 632 PRO A O 1
ATOM 4804 N N . ASP A 1 633 ? 7.581 0.579 17.740 1.00 85.94 633 ASP A N 1
ATOM 4805 C CA . ASP A 1 633 ? 6.668 0.928 16.638 1.00 85.94 633 ASP A CA 1
ATOM 4806 C C . ASP A 1 633 ? 5.264 0.328 16.764 1.00 85.94 633 ASP A C 1
ATOM 4808 O O . ASP A 1 633 ? 4.267 1.025 16.564 1.00 85.94 633 ASP A O 1
ATOM 4812 N N . ILE A 1 634 ? 5.156 -0.942 17.165 1.00 89.31 634 ILE A N 1
ATOM 4813 C CA . ILE A 1 634 ? 3.852 -1.586 17.386 1.00 89.31 634 ILE A CA 1
ATOM 4814 C C . ILE A 1 634 ? 3.077 -0.895 18.525 1.00 89.31 634 ILE A C 1
ATOM 4816 O O . ILE A 1 634 ? 1.870 -0.679 18.427 1.00 89.31 634 ILE A O 1
ATOM 4820 N N . TYR A 1 635 ? 3.784 -0.431 19.561 1.00 92.94 635 TYR A N 1
ATOM 4821 C CA . TYR A 1 635 ? 3.206 0.312 20.683 1.00 92.94 635 TYR A CA 1
ATOM 4822 C C . TYR A 1 635 ? 2.843 1.752 20.293 1.00 92.94 635 TYR A C 1
ATOM 4824 O O . TYR A 1 635 ? 1.860 2.288 20.803 1.00 92.94 635 TYR A O 1
ATOM 4832 N N . TYR A 1 636 ? 3.584 2.374 19.369 1.00 92.44 636 TYR A N 1
ATOM 4833 C CA . TYR A 1 636 ? 3.209 3.651 18.756 1.00 92.44 636 TYR A CA 1
ATOM 4834 C C . TYR A 1 636 ? 1.895 3.520 17.972 1.00 92.44 636 TYR A C 1
ATOM 4836 O O . TYR A 1 636 ? 0.987 4.329 18.167 1.00 92.44 636 TYR A O 1
ATOM 4844 N N . GLN A 1 637 ? 1.755 2.476 17.149 1.00 88.19 637 GLN A N 1
ATOM 4845 C CA . GLN A 1 637 ? 0.528 2.209 16.391 1.00 88.19 637 GLN A CA 1
ATOM 4846 C C . GLN A 1 637 ? -0.673 1.966 17.318 1.00 88.19 637 GLN A C 1
ATOM 4848 O O . GLN A 1 637 ? -1.721 2.586 17.127 1.00 88.19 637 GLN A O 1
ATOM 4853 N N . TRP A 1 638 ? -0.515 1.143 18.362 1.00 92.25 638 TRP A N 1
ATOM 4854 C CA . TRP A 1 638 ? -1.549 0.926 19.384 1.00 92.25 638 TRP A CA 1
ATOM 4855 C C . TRP A 1 638 ? -1.908 2.215 20.127 1.00 92.25 638 TRP A C 1
ATOM 4857 O O . TRP A 1 638 ? -3.083 2.542 20.254 1.00 92.25 638 TRP A O 1
ATOM 4867 N N . CYS A 1 639 ? -0.914 3.005 20.542 1.00 92.62 639 CYS A N 1
ATOM 4868 C CA . CYS A 1 639 ? -1.130 4.304 21.179 1.00 92.62 639 CYS A CA 1
ATOM 4869 C C . CYS A 1 639 ? -1.973 5.243 20.300 1.00 92.62 639 CYS A C 1
ATOM 4871 O O . CYS A 1 639 ? -2.880 5.911 20.807 1.00 92.62 639 CYS A O 1
ATOM 4873 N N . VAL A 1 640 ? -1.719 5.276 18.986 1.00 90.19 640 VAL A N 1
ATOM 4874 C CA . VAL A 1 640 ? -2.500 6.083 18.038 1.00 90.19 640 VAL A CA 1
ATOM 4875 C C . VAL A 1 640 ? -3.921 5.533 17.875 1.00 90.19 640 VAL A C 1
ATOM 4877 O O . VAL A 1 640 ? -4.882 6.295 17.993 1.00 90.19 640 VAL A O 1
ATOM 4880 N N . TYR A 1 641 ? -4.067 4.220 17.676 1.00 88.44 641 TYR A N 1
ATOM 4881 C CA . TYR A 1 641 ? -5.358 3.538 17.531 1.00 88.44 641 TYR A CA 1
ATOM 4882 C C . TYR A 1 641 ? -6.264 3.734 18.758 1.00 88.44 641 TYR A C 1
ATOM 4884 O O . TYR A 1 641 ? -7.392 4.220 18.623 1.00 88.44 641 TYR A O 1
ATOM 4892 N N . ASP A 1 642 ? -5.751 3.429 19.954 1.00 88.62 642 ASP A N 1
ATOM 4893 C CA . ASP A 1 642 ? -6.455 3.611 21.224 1.00 88.62 642 ASP A CA 1
ATOM 4894 C C . ASP A 1 642 ? -6.847 5.080 21.412 1.00 88.62 642 ASP A C 1
ATOM 4896 O O . ASP A 1 642 ? -8.007 5.371 21.698 1.00 88.62 642 ASP A O 1
ATOM 4900 N N . THR A 1 643 ? -5.928 6.027 21.177 1.00 87.31 643 THR A N 1
ATOM 4901 C CA . THR A 1 643 ? -6.218 7.469 21.287 1.00 87.31 643 THR A CA 1
ATOM 4902 C C . THR A 1 643 ? -7.396 7.892 20.409 1.00 87.31 643 THR A C 1
ATOM 4904 O O . THR A 1 643 ? -8.278 8.612 20.880 1.00 87.31 643 THR A O 1
ATOM 4907 N N . CYS A 1 644 ? -7.442 7.442 19.152 1.00 86.19 644 CYS A N 1
ATOM 4908 C CA . CYS A 1 644 ? -8.521 7.778 18.222 1.00 86.19 644 CYS A CA 1
ATOM 4909 C C . CYS A 1 644 ? -9.872 7.145 18.592 1.00 86.19 644 CYS A C 1
ATOM 4911 O O . CYS A 1 644 ? -10.922 7.718 18.305 1.00 86.19 644 CYS A O 1
ATOM 4913 N N . LYS A 1 645 ? -9.857 5.979 19.246 1.00 81.56 645 LYS A N 1
ATOM 4914 C CA . LYS A 1 645 ? -11.049 5.238 19.689 1.00 81.56 645 LYS A CA 1
ATOM 4915 C C . LYS A 1 645 ? -11.626 5.762 21.021 1.00 81.56 645 LYS A C 1
ATOM 4917 O O . LYS A 1 645 ? -12.812 5.576 21.295 1.00 81.56 645 LYS A O 1
ATOM 4922 N N . CYS A 1 646 ? -10.807 6.403 21.856 1.00 77.94 646 CYS A N 1
ATOM 4923 C CA . CYS A 1 646 ? -11.071 6.595 23.286 1.00 77.94 646 CYS A CA 1
ATOM 4924 C C . CYS A 1 646 ? -12.081 7.693 23.680 1.00 77.94 646 CYS A C 1
ATOM 4926 O O . CYS A 1 646 ? -12.272 8.702 23.001 1.00 77.94 646 CYS A O 1
ATOM 4928 N N . ALA A 1 647 ? -12.689 7.528 24.861 1.00 68.50 647 ALA A N 1
ATOM 4929 C CA . ALA A 1 647 ? -13.478 8.550 25.555 1.00 68.50 647 ALA A CA 1
ATOM 4930 C C . ALA A 1 647 ? -12.622 9.654 26.191 1.00 68.50 647 ALA A C 1
ATOM 4932 O O . ALA A 1 647 ? -12.798 10.837 25.903 1.00 68.50 647 ALA A O 1
ATOM 4933 N N . ASP A 1 648 ? -11.719 9.249 27.082 1.00 76.88 648 ASP A N 1
ATOM 4934 C CA . ASP A 1 648 ? -10.751 10.115 27.737 1.00 76.88 648 ASP A CA 1
ATOM 4935 C C . ASP A 1 648 ? -9.388 9.819 27.125 1.00 76.88 648 ASP A C 1
ATOM 4937 O O . ASP A 1 648 ? -8.659 8.933 27.574 1.00 76.88 648 ASP A O 1
ATOM 4941 N N . ILE A 1 649 ? -9.072 10.581 26.076 1.00 78.81 649 ILE A N 1
ATOM 4942 C CA . ILE A 1 649 ? -7.804 10.531 25.345 1.00 78.81 649 ILE A CA 1
ATOM 4943 C C . ILE A 1 649 ? -6.609 10.398 26.301 1.00 78.81 649 ILE A C 1
ATOM 4945 O O . ILE A 1 649 ? -5.714 9.610 26.019 1.00 78.81 649 ILE A O 1
ATOM 4949 N N . ARG A 1 650 ? -6.616 11.077 27.460 1.00 79.50 650 ARG A N 1
ATOM 4950 C CA . ARG A 1 650 ? -5.517 11.024 28.437 1.00 79.50 650 ARG A CA 1
ATOM 4951 C C . ARG A 1 650 ? -5.365 9.637 29.059 1.00 79.50 650 ARG A C 1
ATOM 4953 O O . ARG A 1 650 ? -4.245 9.152 29.174 1.00 79.50 650 ARG A O 1
ATOM 4960 N N . GLN A 1 651 ? -6.466 8.995 29.452 1.00 84.00 651 GLN A N 1
ATOM 4961 C CA . GLN A 1 651 ? -6.423 7.663 30.064 1.00 84.00 651 GLN A CA 1
ATOM 4962 C C . GLN A 1 651 ? -5.904 6.618 29.074 1.00 84.00 651 GLN A C 1
ATOM 4964 O O . GLN A 1 651 ? -5.004 5.862 29.430 1.00 84.00 651 GLN A O 1
ATOM 4969 N N . CYS A 1 652 ? -6.392 6.619 27.829 1.00 86.31 652 CYS A N 1
ATOM 4970 C CA . CYS A 1 652 ? -5.918 5.682 26.805 1.00 86.31 652 CYS A CA 1
ATOM 4971 C C . CYS A 1 652 ? -4.458 5.944 26.400 1.00 86.31 652 CYS A C 1
ATOM 4973 O O . CYS A 1 652 ? -3.656 5.014 26.391 1.00 86.31 652 CYS A O 1
ATOM 4975 N N . MET A 1 653 ? -4.078 7.209 26.185 1.00 85.62 653 MET A N 1
ATOM 4976 C CA . MET A 1 653 ? -2.686 7.627 25.972 1.00 85.62 653 MET A CA 1
ATOM 4977 C C . MET A 1 653 ? -1.750 7.092 27.072 1.00 85.62 653 MET A C 1
ATOM 4979 O O . MET A 1 653 ? -0.769 6.398 26.796 1.00 85.62 653 MET A O 1
ATOM 4983 N N . CYS A 1 654 ? -2.064 7.360 28.343 1.00 88.88 654 CYS A N 1
ATOM 4984 C CA . CYS A 1 654 ? -1.238 6.913 29.465 1.00 88.88 654 CYS A CA 1
ATOM 4985 C C . CYS A 1 654 ? -1.276 5.384 29.655 1.00 88.88 654 CYS A C 1
ATOM 4987 O O . CYS A 1 654 ? -0.278 4.808 30.084 1.00 88.88 654 CYS A O 1
ATOM 4989 N N . ALA A 1 655 ? -2.375 4.707 29.301 1.00 90.69 655 ALA A N 1
ATOM 4990 C CA . ALA A 1 655 ? -2.465 3.246 29.304 1.00 90.69 655 ALA A CA 1
ATOM 4991 C C . ALA A 1 655 ? -1.580 2.603 28.214 1.00 90.69 655 ALA A C 1
ATOM 4993 O O . ALA A 1 655 ? -0.941 1.581 28.474 1.00 90.69 655 ALA A O 1
ATOM 4994 N N . ALA A 1 656 ? -1.457 3.216 27.035 1.00 91.94 656 ALA A N 1
ATOM 4995 C CA . ALA A 1 656 ? -0.543 2.755 25.989 1.00 91.94 656 ALA A CA 1
ATOM 4996 C C . ALA A 1 656 ? 0.937 2.923 26.397 1.00 91.94 656 ALA A C 1
ATOM 4998 O O . ALA A 1 656 ? 1.714 1.976 26.277 1.00 91.94 656 ALA A O 1
ATOM 4999 N N . LEU A 1 657 ? 1.324 4.062 26.994 1.00 91.31 657 LEU A N 1
ATOM 5000 C CA . LEU A 1 657 ? 2.674 4.215 27.573 1.00 91.31 657 LEU A CA 1
ATOM 5001 C C . LEU A 1 657 ? 2.947 3.207 28.694 1.00 91.31 657 LEU A C 1
ATOM 5003 O O . LEU A 1 657 ? 4.038 2.643 28.766 1.00 91.31 657 LEU A O 1
ATOM 5007 N N . SER A 1 658 ? 1.948 2.961 29.545 1.00 92.00 658 SER A N 1
ATOM 5008 C CA . SER A 1 658 ? 2.011 1.958 30.610 1.00 92.00 658 SER A CA 1
ATOM 5009 C C . SER A 1 658 ? 2.282 0.555 30.071 1.00 92.00 658 SER A C 1
ATOM 5011 O O . SER A 1 658 ? 3.031 -0.207 30.679 1.00 92.00 658 SER A O 1
ATOM 5013 N N . THR A 1 659 ? 1.735 0.247 28.892 1.00 94.25 659 THR A N 1
ATOM 5014 C CA . THR A 1 659 ? 1.917 -1.040 28.213 1.00 94.25 659 THR A CA 1
ATOM 5015 C C . THR A 1 659 ? 3.369 -1.261 27.816 1.00 94.25 659 THR A C 1
ATOM 5017 O O . THR A 1 659 ? 3.969 -2.277 28.163 1.00 94.25 659 THR A O 1
ATOM 5020 N N . TYR A 1 660 ? 3.968 -0.276 27.145 1.00 94.62 660 TYR A N 1
ATOM 5021 C CA . TYR A 1 660 ? 5.377 -0.346 26.774 1.00 94.62 660 TYR A CA 1
ATOM 5022 C C . TYR A 1 660 ? 6.285 -0.331 28.018 1.00 94.62 660 TYR A C 1
ATOM 5024 O O . TYR A 1 660 ? 7.222 -1.116 28.107 1.00 94.62 660 TYR A O 1
ATOM 5032 N N . ALA A 1 661 ? 5.965 0.474 29.039 1.00 93.12 661 ALA A N 1
ATOM 5033 C CA . ALA A 1 661 ? 6.713 0.496 30.298 1.00 93.12 661 ALA A CA 1
ATOM 5034 C C . ALA A 1 661 ? 6.668 -0.842 31.068 1.00 93.12 661 ALA A C 1
ATOM 5036 O O . ALA A 1 661 ? 7.682 -1.226 31.654 1.00 93.12 661 ALA A O 1
ATOM 5037 N N . HIS A 1 662 ? 5.541 -1.569 31.056 1.00 94.25 662 HIS A N 1
ATOM 5038 C CA . HIS A 1 662 ? 5.450 -2.928 31.615 1.00 94.25 662 HIS A CA 1
ATOM 5039 C C . HIS A 1 662 ? 6.297 -3.919 30.809 1.00 94.25 662 HIS A C 1
ATOM 5041 O O . HIS A 1 662 ? 7.097 -4.644 31.400 1.00 94.25 662 HIS A O 1
ATOM 5047 N N . ALA A 1 663 ? 6.221 -3.883 29.475 1.00 93.31 663 ALA A N 1
ATOM 5048 C CA . ALA A 1 663 ? 7.039 -4.736 28.615 1.00 93.31 663 ALA A CA 1
ATOM 5049 C C . ALA A 1 663 ? 8.549 -4.516 28.860 1.00 93.31 663 ALA A C 1
ATOM 5051 O O . ALA A 1 663 ? 9.303 -5.476 29.034 1.00 93.31 663 ALA A O 1
ATOM 5052 N N . CYS A 1 664 ? 8.986 -3.257 28.986 1.00 93.50 664 CYS A N 1
ATOM 5053 C CA . CYS A 1 664 ? 10.353 -2.909 29.381 1.00 93.50 664 CYS A CA 1
ATOM 5054 C C . CYS A 1 664 ? 10.716 -3.475 30.763 1.00 93.50 664 CYS A C 1
ATOM 5056 O O . CYS A 1 664 ? 11.788 -4.062 30.929 1.00 93.50 664 CYS A O 1
ATOM 5058 N N . ALA A 1 665 ? 9.814 -3.375 31.745 1.00 91.69 665 ALA A N 1
ATOM 5059 C CA . ALA A 1 665 ? 10.025 -3.933 33.078 1.00 91.69 665 ALA A CA 1
ATOM 5060 C C . ALA A 1 665 ? 10.115 -5.471 33.079 1.00 91.69 665 ALA A C 1
ATOM 5062 O O . ALA A 1 665 ? 10.906 -6.022 33.846 1.00 91.69 665 ALA A O 1
ATOM 5063 N N . ALA A 1 666 ? 9.397 -6.162 32.187 1.00 89.56 666 ALA A N 1
ATOM 5064 C CA . ALA A 1 666 ? 9.503 -7.611 31.990 1.00 89.56 666 ALA A CA 1
ATOM 5065 C C . ALA A 1 666 ? 10.867 -8.029 31.404 1.00 89.56 666 ALA A C 1
ATOM 5067 O O . ALA A 1 666 ? 11.366 -9.112 31.703 1.00 89.56 666 ALA A O 1
ATOM 5068 N N . ARG A 1 667 ? 11.526 -7.140 30.646 1.00 84.94 667 ARG A N 1
ATOM 5069 C CA . ARG A 1 667 ? 12.937 -7.274 30.229 1.00 84.94 667 ARG A CA 1
ATOM 5070 C C . ARG A 1 667 ? 13.942 -6.750 31.272 1.00 84.94 667 ARG A C 1
ATOM 5072 O O . ARG A 1 667 ? 15.146 -6.793 31.037 1.00 84.94 667 ARG A O 1
ATOM 5079 N N . GLY A 1 668 ? 13.474 -6.286 32.434 1.00 84.31 668 GLY A N 1
ATOM 5080 C CA . GLY A 1 668 ? 14.294 -5.778 33.543 1.00 84.31 668 GLY A CA 1
ATOM 5081 C C . GLY A 1 668 ? 14.616 -4.276 33.498 1.00 84.31 668 GLY A C 1
ATOM 5082 O O . GLY A 1 668 ? 15.353 -3.786 34.356 1.00 84.31 668 GLY A O 1
ATOM 5083 N N . ILE A 1 669 ? 14.068 -3.529 32.536 1.00 89.50 669 ILE A N 1
ATOM 5084 C CA . ILE A 1 669 ? 14.359 -2.108 32.300 1.00 89.50 669 ILE A CA 1
ATOM 5085 C C . ILE A 1 669 ? 13.286 -1.230 32.955 1.00 89.50 669 ILE A C 1
ATOM 5087 O O . ILE A 1 669 ? 12.179 -1.070 32.444 1.00 89.50 669 ILE A O 1
ATOM 5091 N N . ILE A 1 670 ? 13.622 -0.631 34.103 1.00 89.69 670 ILE A N 1
ATOM 5092 C CA . ILE A 1 670 ? 12.679 0.177 34.893 1.00 89.69 670 ILE A CA 1
ATOM 5093 C C . ILE A 1 670 ? 12.789 1.658 34.539 1.00 89.69 670 ILE A C 1
ATOM 5095 O O . ILE A 1 670 ? 13.584 2.406 35.117 1.00 89.69 670 ILE A O 1
ATOM 5099 N N . LEU A 1 671 ? 11.939 2.081 33.606 1.00 91.00 671 LEU A N 1
ATOM 5100 C CA . LEU A 1 671 ? 11.826 3.466 33.158 1.00 91.00 671 LEU A CA 1
ATOM 5101 C C . LEU A 1 671 ? 11.359 4.382 34.305 1.00 91.00 671 LEU A C 1
ATOM 5103 O O . LEU A 1 671 ? 10.328 4.139 34.930 1.00 91.00 671 LEU A O 1
ATOM 5107 N N . GLN A 1 672 ? 12.108 5.453 34.576 1.00 86.38 672 GLN A N 1
ATOM 5108 C CA . GLN A 1 672 ? 11.811 6.425 35.637 1.00 86.38 672 GLN A CA 1
ATOM 5109 C C . GLN A 1 672 ? 11.243 7.717 35.045 1.00 86.38 672 GLN A C 1
ATOM 5111 O O . GLN A 1 672 ? 11.770 8.228 34.061 1.00 86.38 672 GLN A O 1
ATOM 5116 N N . GLY A 1 673 ? 10.215 8.282 35.677 1.00 82.06 673 GLY A N 1
ATOM 5117 C CA . GLY A 1 673 ? 9.685 9.605 35.326 1.00 82.06 673 GLY A CA 1
ATOM 5118 C C . GLY A 1 673 ? 8.810 9.657 34.068 1.00 82.06 673 GLY A C 1
ATOM 5119 O O . GLY A 1 673 ? 8.447 10.744 33.630 1.00 82.06 673 GLY A O 1
ATOM 5120 N N . TRP A 1 674 ? 8.437 8.518 33.473 1.00 84.44 674 TRP A N 1
ATOM 5121 C CA . TRP A 1 674 ? 7.632 8.509 32.242 1.00 84.44 674 TRP A CA 1
ATOM 5122 C C . TRP A 1 674 ? 6.177 8.970 32.441 1.00 84.44 674 TRP A C 1
ATOM 5124 O O . TRP A 1 674 ? 5.559 9.413 31.475 1.00 84.44 674 TRP A O 1
ATOM 5134 N N . MET A 1 675 ? 5.649 8.934 33.674 1.00 80.69 675 MET A N 1
ATOM 5135 C CA . MET A 1 675 ? 4.375 9.580 34.025 1.00 80.69 675 MET A CA 1
ATOM 5136 C C . MET A 1 675 ? 4.543 11.010 34.553 1.00 80.69 675 MET A C 1
ATOM 5138 O O . MET A 1 675 ? 3.545 11.680 34.770 1.00 80.69 675 MET A O 1
ATOM 5142 N N . ASP A 1 676 ? 5.762 11.531 34.723 1.00 68.88 676 ASP A N 1
ATOM 5143 C CA . ASP A 1 676 ? 5.968 12.909 35.205 1.00 68.88 676 ASP A CA 1
ATOM 5144 C C . ASP A 1 676 ? 5.671 13.960 34.103 1.00 68.88 676 ASP A C 1
ATOM 5146 O O . ASP A 1 676 ? 5.841 15.163 34.310 1.00 68.88 676 ASP A O 1
ATOM 5150 N N . ALA A 1 677 ? 5.236 13.513 32.918 1.00 57.81 677 ALA A N 1
ATOM 5151 C CA . ALA A 1 677 ? 4.889 14.339 31.771 1.00 57.81 677 ALA A CA 1
ATOM 5152 C C . ALA A 1 677 ? 3.366 14.482 31.604 1.00 57.81 677 ALA A C 1
ATOM 5154 O O . ALA A 1 677 ? 2.630 13.494 31.554 1.00 57.81 677 ALA A O 1
ATOM 5155 N N . GLU A 1 678 ? 2.894 15.717 31.399 1.00 56.53 678 GLU A N 1
ATOM 5156 C CA . GLU A 1 678 ? 1.499 15.967 31.021 1.00 56.53 678 GLU A CA 1
ATOM 5157 C C . GLU A 1 678 ? 1.128 15.166 29.747 1.00 56.53 678 GLU A C 1
ATOM 5159 O O . GLU A 1 678 ? 1.919 15.130 28.785 1.00 56.53 678 GLU A O 1
ATOM 5164 N N . PRO A 1 679 ? -0.060 14.522 29.705 1.00 58.84 679 PRO A N 1
ATOM 5165 C CA . PRO A 1 679 ? -1.199 14.665 30.621 1.00 58.84 679 PRO A CA 1
ATOM 5166 C C . PRO A 1 679 ? -1.358 13.549 31.683 1.00 58.84 679 PRO A C 1
ATOM 5168 O O . PRO A 1 679 ? -2.455 13.406 32.221 1.00 58.84 679 PRO A O 1
ATOM 5171 N N . CYS A 1 680 ? -0.333 12.740 31.981 1.00 75.19 680 CYS A N 1
ATOM 5172 C CA . CYS A 1 680 ? -0.466 11.628 32.935 1.00 75.19 680 CYS A CA 1
ATOM 5173 C C . CYS A 1 680 ? -0.361 12.120 34.393 1.00 75.19 680 CYS A C 1
ATOM 5175 O O . CYS A 1 680 ? 0.722 12.424 34.877 1.00 75.19 680 CYS A O 1
ATOM 5177 N N . GLU A 1 681 ? -1.477 12.221 35.120 1.00 65.06 681 GLU A N 1
ATOM 5178 C CA . GLU A 1 681 ? -1.467 12.755 36.493 1.00 65.06 681 GLU A CA 1
ATOM 5179 C C . GLU A 1 681 ? -1.015 11.714 37.540 1.00 65.06 681 GLU A C 1
ATOM 5181 O O . GLU A 1 681 ? -1.717 10.746 37.834 1.00 65.06 681 GLU A O 1
ATOM 5186 N N . THR A 1 682 ? 0.136 11.948 38.179 1.00 64.94 682 THR A N 1
ATOM 5187 C CA . THR A 1 682 ? 0.734 11.111 39.245 1.00 64.94 682 THR A CA 1
ATOM 5188 C C . THR A 1 682 ? 0.098 11.334 40.633 1.00 64.94 682 THR A C 1
ATOM 5190 O O . THR A 1 682 ? 0.785 11.435 41.652 1.00 64.94 682 THR A O 1
ATOM 5193 N N . ASN A 1 683 ? -1.236 11.408 40.695 1.00 66.62 683 ASN A N 1
ATOM 5194 C CA . ASN A 1 683 ? -2.006 11.770 41.894 1.00 66.62 683 ASN A CA 1
ATOM 5195 C C . ASN A 1 683 ? -2.024 10.670 42.980 1.00 66.62 683 ASN A C 1
ATOM 5197 O O . ASN A 1 683 ? -3.027 9.981 43.175 1.00 66.62 683 ASN A O 1
ATOM 5201 N N . CYS A 1 684 ? -0.942 10.540 43.749 1.00 75.50 684 CYS A N 1
ATOM 5202 C CA . CYS A 1 684 ? -0.966 9.798 45.012 1.00 75.50 684 CYS A CA 1
ATOM 5203 C C . CYS A 1 684 ? -1.575 10.635 46.155 1.00 75.50 684 CYS A C 1
ATOM 5205 O O . CYS A 1 684 ? -1.327 11.840 46.223 1.00 75.50 684 CYS A O 1
ATOM 5207 N N . PRO A 1 685 ? -2.306 10.019 47.107 1.00 76.12 685 PRO A N 1
ATOM 5208 C CA . PRO A 1 685 ? -2.684 10.671 48.364 1.00 76.12 685 PRO A CA 1
ATOM 5209 C C . PRO A 1 685 ? -1.463 11.179 49.153 1.00 76.12 685 PRO A C 1
ATOM 5211 O O . PRO A 1 685 ? -0.411 10.545 49.107 1.00 76.12 685 PRO A O 1
ATOM 5214 N N . ASP A 1 686 ? -1.624 12.244 49.954 1.00 68.44 686 ASP A N 1
ATOM 5215 C CA . ASP A 1 686 ? -0.564 12.956 50.718 1.00 68.44 686 ASP A CA 1
ATOM 5216 C C . ASP A 1 686 ? 0.393 12.081 51.568 1.00 68.44 686 ASP A C 1
ATOM 5218 O O . ASP A 1 686 ? 1.425 12.553 52.048 1.00 68.44 686 ASP A O 1
ATOM 5222 N N . ASN A 1 687 ? 0.027 10.826 51.836 1.00 73.31 687 ASN A N 1
ATOM 5223 C CA . ASN A 1 687 ? 0.749 9.867 52.676 1.00 73.31 687 ASN A CA 1
ATOM 5224 C C . ASN A 1 687 ? 1.371 8.689 51.896 1.00 73.31 687 ASN A C 1
ATOM 5226 O O . ASN A 1 687 ? 2.059 7.859 52.496 1.00 73.31 687 ASN A O 1
ATOM 5230 N N . MET A 1 688 ? 1.137 8.614 50.585 1.00 82.38 688 MET A N 1
ATOM 5231 C CA . MET A 1 688 ? 1.726 7.649 49.661 1.00 82.38 688 MET A CA 1
ATOM 5232 C C . MET A 1 688 ? 2.803 8.316 48.804 1.00 82.38 688 MET A C 1
ATOM 5234 O O . MET A 1 688 ? 2.867 9.536 48.673 1.00 82.38 688 MET A O 1
ATOM 5238 N N . LYS A 1 689 ? 3.651 7.499 48.183 1.00 81.75 689 LYS A N 1
ATOM 5239 C CA . LYS A 1 689 ? 4.629 7.931 47.186 1.00 81.75 689 LYS A CA 1
ATOM 5240 C C . LYS A 1 689 ? 4.432 7.118 45.910 1.00 81.75 689 LYS A C 1
ATOM 5242 O O . LYS A 1 689 ? 4.232 5.907 45.982 1.00 81.75 689 LYS A O 1
ATOM 5247 N N . TYR A 1 690 ? 4.539 7.766 44.754 1.00 85.38 690 TYR A N 1
ATOM 5248 C CA . TYR A 1 690 ? 4.597 7.059 43.480 1.00 85.38 690 TYR A CA 1
ATOM 5249 C C . TYR A 1 690 ? 5.907 6.263 43.347 1.00 85.38 690 TYR A C 1
ATOM 5251 O O . TYR A 1 690 ? 6.978 6.732 43.754 1.00 85.38 690 TYR A O 1
ATOM 5259 N N . SER A 1 691 ? 5.822 5.062 42.779 1.00 86.69 691 SER A N 1
ATOM 5260 C CA . SER A 1 691 ? 6.952 4.190 42.468 1.00 86.69 691 SER A CA 1
ATOM 5261 C C . SER A 1 691 ? 6.834 3.650 41.045 1.00 86.69 691 SER A C 1
ATOM 5263 O O . SER A 1 691 ? 5.748 3.298 40.592 1.00 86.69 691 SER A O 1
ATOM 5265 N N . TYR A 1 692 ? 7.971 3.566 40.357 1.00 87.44 692 TYR A N 1
ATOM 5266 C CA . TYR A 1 692 ? 8.077 3.067 38.984 1.00 87.44 692 TYR A CA 1
ATOM 5267 C C . TYR A 1 692 ? 8.490 1.585 38.895 1.00 87.44 692 TYR A C 1
ATOM 5269 O O . TYR A 1 692 ? 8.468 1.025 37.808 1.00 87.44 692 TYR A O 1
ATOM 5277 N N . GLY A 1 693 ? 8.862 0.949 40.013 1.00 84.50 693 GLY A N 1
ATOM 5278 C CA . GLY A 1 693 ? 9.304 -0.451 40.050 1.00 84.50 693 GLY A CA 1
ATOM 5279 C C . GLY A 1 693 ? 9.100 -1.078 41.426 1.00 84.50 693 GLY A C 1
ATOM 5280 O O . GLY A 1 693 ? 10.017 -1.140 42.242 1.00 84.50 693 GLY A O 1
ATOM 5281 N N . VAL A 1 694 ? 7.869 -1.498 41.703 1.00 83.19 694 VAL A N 1
ATOM 5282 C CA . VAL A 1 694 ? 7.448 -2.180 42.929 1.00 83.19 694 VAL A CA 1
ATOM 5283 C C . VAL A 1 694 ? 7.632 -3.684 42.751 1.00 83.19 694 VAL A C 1
ATOM 5285 O O . VAL A 1 694 ? 7.060 -4.271 41.839 1.00 83.19 694 VAL A O 1
ATOM 5288 N N . THR A 1 695 ? 8.410 -4.305 43.640 1.00 79.00 695 THR A N 1
ATOM 5289 C CA . THR A 1 695 ? 8.767 -5.739 43.597 1.00 79.00 695 THR A CA 1
ATOM 5290 C C . THR A 1 695 ? 8.388 -6.516 44.862 1.00 79.00 695 THR A C 1
ATOM 5292 O O . THR A 1 695 ? 8.676 -7.705 44.966 1.00 79.00 695 THR A O 1
ATOM 5295 N N . SER A 1 696 ? 7.737 -5.871 45.836 1.00 67.56 696 SER A N 1
ATOM 5296 C CA . SER A 1 696 ? 7.249 -6.507 47.066 1.00 67.56 696 SER A CA 1
ATOM 5297 C C . SER A 1 696 ? 5.872 -5.974 47.471 1.00 67.56 696 SER A C 1
ATOM 5299 O O . SER A 1 696 ? 5.470 -4.880 47.075 1.00 67.56 696 SER A O 1
ATOM 5301 N N . CYS A 1 697 ? 5.134 -6.757 48.264 1.00 66.25 697 CYS A N 1
ATOM 5302 C CA . CYS A 1 697 ? 3.770 -6.432 48.699 1.00 66.25 697 CYS A CA 1
ATOM 5303 C C . CYS A 1 697 ? 3.686 -5.919 50.151 1.00 66.25 697 CYS A C 1
ATOM 5305 O O . CYS A 1 697 ? 2.588 -5.716 50.674 1.00 66.25 697 CYS A O 1
ATOM 5307 N N . ASP A 1 698 ? 4.824 -5.733 50.831 1.00 59.75 698 ASP A N 1
ATOM 5308 C CA . ASP A 1 698 ? 4.926 -5.579 52.295 1.00 59.75 698 ASP A CA 1
ATOM 5309 C C . ASP A 1 698 ? 4.352 -4.262 52.858 1.00 59.75 698 ASP A C 1
ATOM 5311 O O . ASP A 1 698 ? 4.578 -3.915 54.009 1.00 59.75 698 ASP A O 1
ATOM 5315 N N . ASN A 1 699 ? 3.562 -3.532 52.073 1.00 65.75 699 ASN A N 1
ATOM 5316 C CA . ASN A 1 699 ? 3.078 -2.187 52.359 1.00 65.75 699 ASN A CA 1
ATOM 5317 C C . ASN A 1 699 ? 1.618 -2.146 52.856 1.00 65.75 699 ASN A C 1
ATOM 5319 O O . ASN A 1 699 ? 0.976 -1.105 52.741 1.00 65.75 699 ASN A O 1
ATOM 5323 N N . THR A 1 700 ? 1.063 -3.230 53.422 1.00 69.50 700 THR A N 1
ATOM 5324 C CA . THR A 1 700 ? -0.316 -3.259 53.971 1.00 69.50 700 THR A CA 1
ATOM 5325 C C . THR A 1 700 ? -0.372 -3.723 55.430 1.00 69.50 700 THR A C 1
ATOM 5327 O O . THR A 1 700 ? 0.415 -4.550 55.881 1.00 69.50 700 THR A O 1
ATOM 5330 N N . CYS A 1 701 ? -1.353 -3.235 56.191 1.00 67.12 701 CYS A N 1
ATOM 5331 C CA . CYS A 1 701 ? -1.618 -3.716 57.551 1.00 67.12 701 CYS A CA 1
ATOM 5332 C C . CYS A 1 701 ? -2.113 -5.174 57.592 1.00 67.12 701 CYS A C 1
ATOM 5334 O O . CYS A 1 701 ? -2.043 -5.825 58.639 1.00 67.12 701 CYS A O 1
ATOM 5336 N N . ARG A 1 702 ? -2.623 -5.693 56.467 1.00 67.06 702 ARG A N 1
ATOM 5337 C CA . ARG A 1 702 ? -3.135 -7.061 56.352 1.00 67.06 702 ARG A CA 1
ATOM 5338 C C . ARG A 1 702 ? -2.008 -8.073 56.113 1.00 67.06 702 ARG A C 1
ATOM 5340 O O . ARG A 1 702 ? -2.036 -9.120 56.755 1.00 67.06 702 ARG A O 1
ATOM 5347 N N . SER A 1 703 ? -0.977 -7.747 55.321 1.00 60.59 703 SER A N 1
ATOM 5348 C CA . SER A 1 703 ? 0.203 -8.619 55.153 1.00 60.59 703 SER A CA 1
ATOM 5349 C C . SER A 1 703 ? 0.974 -8.823 56.465 1.00 60.59 703 SER A C 1
ATOM 5351 O O . SER A 1 703 ? 1.330 -9.952 56.785 1.00 60.59 703 SER A O 1
ATOM 5353 N N . LEU A 1 704 ? 1.099 -7.784 57.304 1.00 57.44 704 LEU A N 1
ATOM 5354 C CA . LEU A 1 704 ? 1.659 -7.885 58.666 1.00 57.44 704 LEU A CA 1
ATOM 5355 C C . LEU A 1 704 ? 0.924 -8.861 59.610 1.00 57.44 704 LEU A C 1
ATOM 5357 O O . LEU A 1 704 ? 1.454 -9.193 60.671 1.00 57.44 704 LEU A O 1
ATOM 5361 N N . SER A 1 705 ? -0.305 -9.267 59.277 1.00 52.28 705 SER A N 1
ATOM 5362 C CA . SER A 1 705 ? -1.170 -10.077 60.147 1.00 52.28 705 SER A CA 1
ATOM 5363 C C . SER A 1 705 ? -1.234 -11.562 59.756 1.00 52.28 705 SER A C 1
ATOM 5365 O O . SER A 1 705 ? -1.797 -12.360 60.507 1.00 52.28 705 SER A O 1
ATOM 5367 N N . GLY A 1 706 ? -0.688 -11.945 58.596 1.00 49.88 706 GLY A N 1
ATOM 5368 C CA . GLY A 1 706 ? -0.631 -13.337 58.142 1.00 49.88 706 GLY A CA 1
ATOM 5369 C C . GLY A 1 706 ? 0.511 -14.122 58.799 1.00 49.88 706 GLY A C 1
ATOM 5370 O O . GLY A 1 706 ? 1.577 -13.573 59.059 1.00 49.88 706 GLY A O 1
ATOM 5371 N N . GLN A 1 707 ? 0.309 -15.420 59.059 1.00 45.38 707 GLN A N 1
ATOM 5372 C CA . GLN A 1 707 ? 1.412 -16.325 59.437 1.00 45.38 707 GLN A CA 1
ATOM 5373 C C . GLN A 1 707 ? 2.114 -16.965 58.229 1.00 45.38 707 GLN A C 1
ATOM 5375 O O . GLN A 1 707 ? 3.190 -17.537 58.382 1.00 45.38 707 GLN A O 1
ATOM 5380 N N . GLU A 1 708 ? 1.510 -16.867 57.048 1.00 44.59 708 GLU A N 1
ATOM 5381 C CA . GLU A 1 708 ? 2.086 -17.280 55.772 1.00 44.59 708 GLU A CA 1
ATOM 5382 C C . GLU A 1 708 ? 2.464 -16.010 55.005 1.00 44.59 708 GLU A C 1
ATOM 5384 O O . GLU A 1 708 ? 1.628 -15.120 54.829 1.00 44.59 708 GLU A O 1
ATOM 5389 N N . ASN A 1 709 ? 3.721 -15.906 54.559 1.00 52.09 709 ASN A N 1
ATOM 5390 C CA . ASN A 1 709 ? 4.156 -14.824 53.677 1.00 52.09 709 ASN A CA 1
ATOM 5391 C C . ASN A 1 709 ? 3.503 -15.038 52.307 1.00 52.09 709 ASN A C 1
ATOM 5393 O O . ASN A 1 709 ? 4.058 -15.735 51.463 1.00 52.09 709 ASN A O 1
ATOM 5397 N N . THR A 1 710 ? 2.327 -14.452 52.083 1.00 54.97 710 THR A N 1
ATOM 5398 C CA . THR A 1 710 ? 1.533 -14.704 50.870 1.00 54.97 710 THR A CA 1
ATOM 5399 C C . THR A 1 710 ? 2.287 -14.340 49.584 1.00 54.97 710 THR A C 1
ATOM 5401 O O . THR A 1 710 ? 2.086 -14.972 48.555 1.00 54.97 710 THR A O 1
ATOM 5404 N N . CYS A 1 711 ? 3.196 -13.366 49.621 1.00 60.91 711 CYS A N 1
ATOM 5405 C CA . CYS A 1 711 ? 3.851 -12.802 48.436 1.00 60.91 711 CYS A CA 1
ATOM 5406 C C . CYS A 1 711 ? 5.264 -13.366 48.173 1.00 60.91 711 CYS A C 1
ATOM 5408 O O . CYS A 1 711 ? 6.202 -12.601 47.979 1.00 60.91 711 CYS A O 1
ATOM 5410 N N . GLN A 1 712 ? 5.451 -14.692 48.188 1.00 54.66 712 GLN A N 1
ATOM 5411 C CA . GLN A 1 712 ? 6.763 -15.321 47.917 1.00 54.66 712 GLN A CA 1
ATOM 5412 C C . GLN A 1 712 ? 7.147 -15.427 46.419 1.00 54.66 712 GLN A C 1
ATOM 5414 O O . GLN A 1 712 ? 8.147 -16.065 46.094 1.00 54.66 712 GLN A O 1
ATOM 5419 N N . GLY A 1 713 ? 6.390 -14.807 45.507 1.00 60.53 713 GLY A N 1
ATOM 5420 C CA . GLY A 1 713 ? 6.671 -14.797 44.064 1.00 60.53 713 GLY A CA 1
ATOM 5421 C C . GLY A 1 713 ? 7.522 -13.604 43.611 1.00 60.53 713 GLY A C 1
ATOM 5422 O O . GLY A 1 713 ? 7.351 -12.491 44.104 1.00 60.53 713 GLY A O 1
ATOM 5423 N N . SER A 1 714 ? 8.408 -13.823 42.633 1.00 71.00 714 SER A N 1
ATOM 5424 C CA . SER A 1 714 ? 9.120 -12.754 41.914 1.00 71.00 714 SER A CA 1
ATOM 5425 C C . SER A 1 714 ? 8.348 -12.407 40.640 1.00 71.00 714 SER A C 1
ATOM 5427 O O . SER A 1 714 ? 8.258 -13.230 39.729 1.00 71.00 714 SER A O 1
ATOM 5429 N N . PHE A 1 715 ? 7.769 -11.207 40.611 1.00 84.50 715 PHE A N 1
ATOM 5430 C CA . PHE A 1 715 ? 6.887 -10.699 39.555 1.00 84.50 715 PHE A CA 1
ATOM 5431 C C . PHE A 1 715 ? 7.512 -9.519 38.797 1.00 84.50 715 PHE A C 1
ATOM 5433 O O . PHE A 1 715 ? 8.499 -8.945 39.266 1.00 84.50 715 PHE A O 1
ATOM 5440 N N . THR A 1 716 ? 6.954 -9.167 37.633 1.00 88.94 716 THR A N 1
ATOM 5441 C CA . THR A 1 716 ? 7.423 -8.018 36.840 1.00 88.94 716 THR A CA 1
ATOM 5442 C C . THR A 1 716 ? 7.340 -6.743 37.682 1.00 88.94 716 THR A C 1
ATOM 5444 O O . THR A 1 716 ? 6.287 -6.496 38.266 1.00 88.94 716 THR A O 1
ATOM 5447 N N . PRO A 1 717 ? 8.385 -5.901 37.784 1.00 88.75 717 PRO A N 1
ATOM 5448 C CA . PRO A 1 717 ? 8.317 -4.724 38.646 1.00 88.75 717 PRO A CA 1
ATOM 5449 C C . PRO A 1 717 ? 7.260 -3.722 38.151 1.00 88.75 717 PRO A C 1
ATOM 5451 O O . PRO A 1 717 ? 7.427 -3.099 37.106 1.00 88.75 717 PRO A O 1
ATOM 5454 N N . VAL A 1 718 ? 6.169 -3.558 38.905 1.00 90.06 718 VAL A N 1
ATOM 5455 C CA . VAL A 1 718 ? 5.009 -2.743 38.491 1.00 90.06 718 VAL A CA 1
ATOM 5456 C C . VAL A 1 718 ? 5.073 -1.306 39.011 1.00 90.06 718 VAL A C 1
ATOM 5458 O O . VAL A 1 718 ? 5.759 -1.013 39.990 1.00 90.06 718 VAL A O 1
ATOM 5461 N N . HIS A 1 719 ? 4.318 -0.393 38.402 1.00 89.19 719 HIS A N 1
ATOM 5462 C CA . HIS A 1 719 ? 4.214 0.995 38.868 1.00 89.19 719 HIS A CA 1
ATOM 5463 C C . HIS A 1 719 ? 3.025 1.228 39.813 1.00 89.19 719 HIS A C 1
ATOM 5465 O O . HIS A 1 719 ? 2.167 0.362 39.986 1.00 89.19 719 HIS A O 1
ATOM 5471 N N . GLY A 1 720 ? 2.976 2.407 40.435 1.00 87.94 720 GLY A N 1
ATOM 5472 C CA . GLY A 1 720 ? 1.819 2.921 41.171 1.00 87.94 720 GLY A CA 1
ATOM 5473 C C . GLY A 1 720 ? 2.175 3.574 42.507 1.00 87.94 720 GLY A C 1
ATOM 5474 O O . GLY A 1 720 ? 3.337 3.652 42.907 1.00 87.94 720 GLY A O 1
ATOM 5475 N N . CYS A 1 721 ? 1.157 4.037 43.230 1.00 86.88 721 CYS A N 1
ATOM 5476 C CA . CYS A 1 721 ? 1.307 4.571 44.579 1.00 86.88 721 CYS A CA 1
ATOM 5477 C C . CYS A 1 721 ? 1.517 3.442 45.596 1.00 86.88 721 CYS A C 1
ATOM 5479 O O . CYS A 1 721 ? 0.801 2.437 45.587 1.00 86.88 721 CYS A O 1
ATOM 5481 N N . VAL A 1 722 ? 2.479 3.639 46.498 1.00 83.06 722 VAL A N 1
ATOM 5482 C CA . VAL A 1 722 ? 2.808 2.747 47.620 1.00 83.06 722 VAL A CA 1
ATOM 5483 C C . VAL A 1 722 ? 3.020 3.552 48.903 1.00 83.06 722 VAL A C 1
ATOM 5485 O O . VAL A 1 722 ? 3.243 4.765 48.869 1.00 83.06 722 VAL A O 1
ATOM 5488 N N . CYS A 1 723 ? 2.971 2.889 50.059 1.00 80.62 723 CYS A N 1
ATOM 5489 C CA . CYS A 1 723 ? 3.372 3.519 51.315 1.00 80.62 723 CYS A CA 1
ATOM 5490 C C . CYS A 1 723 ? 4.888 3.759 51.378 1.00 80.62 723 CYS A C 1
ATOM 5492 O O . CYS A 1 723 ? 5.677 3.077 50.726 1.00 80.62 723 CYS A O 1
ATOM 5494 N N . SER A 1 724 ? 5.302 4.746 52.176 1.00 76.94 724 SER A N 1
ATOM 5495 C CA . SER A 1 724 ? 6.726 5.000 52.430 1.00 76.94 724 SER A CA 1
ATOM 5496 C C . SER A 1 724 ? 7.340 3.898 53.297 1.00 76.94 724 SER A C 1
ATOM 5498 O O . SER A 1 724 ? 6.666 3.355 54.173 1.00 76.94 724 SER A O 1
ATOM 5500 N N . GLU A 1 725 ? 8.625 3.605 53.092 1.00 70.19 725 GLU A N 1
ATOM 5501 C CA . GLU A 1 725 ? 9.362 2.547 53.796 1.00 70.19 725 GLU A CA 1
ATOM 5502 C C . GLU A 1 725 ? 9.151 2.602 55.326 1.00 70.19 725 GLU A C 1
ATOM 5504 O O . GLU A 1 725 ? 9.354 3.634 55.970 1.00 70.19 725 GLU A O 1
ATOM 5509 N N . GLY A 1 726 ? 8.691 1.492 55.916 1.00 67.06 726 GLY A N 1
ATOM 5510 C CA . GLY A 1 726 ? 8.328 1.415 57.338 1.00 67.06 726 GLY A CA 1
ATOM 5511 C C . GLY A 1 726 ? 6.900 1.873 57.690 1.00 67.06 726 GLY A C 1
ATOM 5512 O O . GLY A 1 726 ? 6.560 1.933 58.880 1.00 67.06 726 GLY A O 1
ATOM 5513 N N . THR A 1 727 ? 6.054 2.169 56.698 1.00 76.50 727 THR A N 1
ATOM 5514 C CA . THR A 1 727 ? 4.611 2.433 56.853 1.00 76.50 727 THR A CA 1
ATOM 5515 C C . THR A 1 727 ? 3.766 1.513 55.967 1.00 76.50 727 THR A C 1
ATOM 5517 O O . THR A 1 727 ? 4.218 1.038 54.933 1.00 76.50 727 THR A O 1
ATOM 5520 N N . TYR A 1 728 ? 2.536 1.246 56.403 1.00 73.75 728 TYR A N 1
ATOM 5521 C CA . TYR A 1 728 ? 1.675 0.161 55.940 1.00 73.75 728 TYR A CA 1
ATOM 5522 C C . TYR A 1 728 ? 0.241 0.673 55.779 1.00 73.75 728 TYR A C 1
ATOM 5524 O O . TYR A 1 728 ? -0.264 1.386 56.646 1.00 73.75 728 TYR A O 1
ATOM 5532 N N . LEU A 1 729 ? -0.426 0.307 54.690 1.00 76.06 729 LEU A N 1
ATOM 5533 C CA . LEU A 1 729 ? -1.770 0.755 54.345 1.00 76.06 729 LEU A CA 1
ATOM 5534 C C . LEU A 1 729 ? -2.840 0.094 55.226 1.00 76.06 729 LEU A C 1
ATOM 5536 O O . LEU A 1 729 ? -2.969 -1.132 55.238 1.00 76.06 729 LEU A O 1
ATOM 5540 N N . ASN A 1 730 ? -3.626 0.894 55.948 1.00 65.44 730 ASN A N 1
ATOM 5541 C CA . ASN A 1 730 ? -4.831 0.439 56.643 1.00 65.44 730 ASN A CA 1
ATOM 5542 C C . ASN A 1 730 ? -6.082 0.527 55.737 1.00 65.44 730 ASN A C 1
ATOM 5544 O O . ASN A 1 730 ? -6.065 1.174 54.693 1.00 65.44 730 ASN A O 1
ATOM 5548 N N . GLU A 1 731 ? -7.204 -0.067 56.164 1.00 64.12 731 GLU A N 1
ATOM 5549 C CA . GLU A 1 731 ? -8.479 -0.003 55.413 1.00 64.12 731 GLU A CA 1
ATOM 5550 C C . GLU A 1 731 ? -9.166 1.386 55.454 1.00 64.12 731 GLU A C 1
ATOM 5552 O O . GLU A 1 731 ? -10.244 1.557 54.900 1.00 64.12 731 GLU A O 1
ATOM 5557 N N . GLU A 1 732 ? -8.545 2.409 56.058 1.00 64.94 732 GLU A N 1
ATOM 5558 C CA . GLU A 1 732 ? -8.960 3.816 55.905 1.00 64.94 732 GLU A CA 1
ATOM 5559 C C . GLU A 1 732 ? -8.241 4.516 54.732 1.00 64.94 732 GLU A C 1
ATOM 5561 O O . GLU A 1 732 ? -8.337 5.738 54.602 1.00 64.94 732 GLU A O 1
ATOM 5566 N N . GLY A 1 733 ? -7.457 3.780 53.933 1.00 67.62 733 GLY A N 1
ATOM 5567 C CA . GLY A 1 733 ? -6.623 4.341 52.869 1.00 67.62 733 GLY A CA 1
ATOM 5568 C C . GLY A 1 733 ? -5.384 5.085 53.384 1.00 67.62 733 GLY A C 1
ATOM 5569 O O . GLY A 1 733 ? -4.852 5.944 52.683 1.00 67.62 733 GLY A O 1
ATOM 5570 N N . LYS A 1 734 ? -4.926 4.815 54.618 1.00 74.56 734 LYS A N 1
ATOM 5571 C CA . LYS A 1 734 ? -3.803 5.537 55.239 1.00 74.56 734 LYS A CA 1
ATOM 5572 C C . LYS A 1 734 ? -2.588 4.662 55.489 1.00 74.56 734 LYS A C 1
ATOM 5574 O O . LYS A 1 734 ? -2.680 3.628 56.148 1.00 74.56 734 LYS A O 1
ATOM 5579 N N . CYS A 1 735 ? -1.431 5.155 55.061 1.00 79.38 735 CYS A N 1
ATOM 5580 C CA . CYS A 1 735 ? -0.135 4.625 55.461 1.00 79.38 735 CYS A CA 1
ATOM 5581 C C . CYS A 1 735 ? 0.147 4.965 56.933 1.00 79.38 735 CYS A C 1
ATOM 5583 O O . CYS A 1 735 ? 0.224 6.135 57.312 1.00 79.38 735 CYS A O 1
ATOM 5585 N N . VAL A 1 736 ? 0.289 3.937 57.770 1.00 76.12 736 VAL A N 1
ATOM 5586 C CA . VAL A 1 736 ? 0.543 4.035 59.215 1.00 76.12 736 VAL A CA 1
ATOM 5587 C C . VAL A 1 736 ? 1.728 3.152 59.614 1.00 76.12 736 VAL A C 1
ATOM 5589 O O . VAL A 1 736 ? 2.020 2.162 58.953 1.00 76.12 736 VAL A O 1
ATOM 5592 N N . HIS A 1 737 ? 2.440 3.459 60.700 1.00 69.25 737 HIS A N 1
ATOM 5593 C CA . HIS A 1 737 ? 3.457 2.523 61.204 1.00 69.25 737 HIS A CA 1
ATOM 5594 C C . HIS A 1 737 ? 2.808 1.218 61.699 1.00 69.25 737 HIS A C 1
ATOM 5596 O O . HIS A 1 737 ? 1.707 1.245 62.249 1.00 69.25 737 HIS A O 1
ATOM 5602 N N . ALA A 1 738 ? 3.528 0.094 61.585 1.00 57.75 738 ALA A N 1
ATOM 5603 C CA . ALA A 1 738 ? 3.055 -1.265 61.900 1.00 57.75 738 ALA A CA 1
ATOM 5604 C C . ALA A 1 738 ? 2.284 -1.407 63.233 1.00 57.75 738 ALA A C 1
ATOM 5606 O O . ALA A 1 738 ? 1.343 -2.188 63.337 1.00 57.75 738 ALA A O 1
ATOM 5607 N N . GLY A 1 739 ? 2.644 -0.621 64.256 1.00 57.56 739 GLY A N 1
ATOM 5608 C CA . GLY A 1 739 ? 1.968 -0.601 65.560 1.00 57.56 739 GLY A CA 1
ATOM 5609 C C . GLY A 1 739 ? 0.553 0.003 65.584 1.00 57.56 739 GLY A C 1
ATOM 5610 O O . GLY A 1 739 ? 0.007 0.167 66.672 1.00 57.56 739 GLY A O 1
ATOM 5611 N N . MET A 1 740 ? -0.028 0.369 64.435 1.00 65.25 740 MET A N 1
ATOM 5612 C CA . MET A 1 740 ? -1.369 0.969 64.308 1.00 65.25 740 MET A CA 1
ATOM 5613 C C . MET A 1 740 ? -2.374 0.094 63.528 1.00 65.25 740 MET A C 1
ATOM 5615 O O . MET A 1 740 ? -3.479 0.547 63.233 1.00 65.25 740 MET A O 1
ATOM 5619 N N . CYS A 1 741 ? -2.013 -1.144 63.181 1.00 65.12 741 CYS A N 1
ATOM 5620 C CA . CYS A 1 741 ? -2.838 -2.026 62.349 1.00 65.12 741 CYS A CA 1
ATOM 5621 C C . CYS A 1 741 ? -3.957 -2.764 63.137 1.00 65.12 741 CYS A C 1
ATOM 5623 O O . CYS A 1 741 ? -3.707 -3.230 64.253 1.00 65.12 741 CYS A O 1
ATOM 5625 N N . PRO A 1 742 ? -5.188 -2.887 62.590 1.00 64.88 742 PRO A N 1
ATOM 5626 C CA . PRO A 1 742 ? -6.321 -3.565 63.234 1.00 64.88 742 PRO A CA 1
ATOM 5627 C C . PRO A 1 742 ? -6.369 -5.083 62.952 1.00 64.88 742 PRO A C 1
ATOM 5629 O O . PRO A 1 742 ? -5.592 -5.612 62.165 1.00 64.88 742 PRO A O 1
ATOM 5632 N N . CYS A 1 743 ? -7.317 -5.793 63.578 1.00 59.06 743 CYS A N 1
ATOM 5633 C CA . CYS A 1 743 ? -7.565 -7.220 63.335 1.00 59.06 743 CYS A CA 1
ATOM 5634 C C . CYS A 1 743 ? -8.676 -7.446 62.293 1.00 59.06 743 CYS A C 1
ATOM 5636 O O . CYS A 1 743 ? -9.769 -6.885 62.397 1.00 59.06 743 CYS A O 1
ATOM 5638 N N . TYR A 1 744 ? -8.422 -8.333 61.329 1.00 60.03 744 TYR A N 1
ATOM 5639 C CA . TYR A 1 744 ? -9.306 -8.559 60.182 1.00 60.03 744 TYR A CA 1
ATOM 5640 C C . TYR A 1 744 ? -10.240 -9.745 60.392 1.00 60.03 744 TYR A C 1
ATOM 5642 O O . TYR A 1 744 ? -9.896 -10.892 60.113 1.00 60.03 744 TYR A O 1
ATOM 5650 N N . TYR A 1 745 ? -11.448 -9.481 60.892 1.00 49.06 745 TYR A N 1
ATOM 5651 C CA . TYR A 1 745 ? -12.487 -10.497 61.048 1.00 49.06 745 TYR A CA 1
ATOM 5652 C C . TYR A 1 745 ? -13.135 -10.789 59.679 1.00 49.06 745 TYR A C 1
ATOM 5654 O O . TYR A 1 745 ? -14.271 -10.426 59.409 1.00 49.06 745 TYR A O 1
ATOM 5662 N N . GLY A 1 746 ? -12.371 -11.428 58.779 1.00 52.47 746 GLY A N 1
ATOM 5663 C CA . GLY A 1 746 ? -12.769 -11.730 57.396 1.00 52.47 746 GLY A CA 1
ATOM 5664 C C . GLY A 1 746 ? -12.981 -10.458 56.569 1.00 52.47 746 GLY A C 1
ATOM 5665 O O . GLY A 1 746 ? -12.069 -9.637 56.444 1.00 52.47 746 GLY A O 1
ATOM 5666 N N . ASN A 1 747 ? -14.204 -10.285 56.064 1.00 46.44 747 ASN A N 1
ATOM 5667 C CA . ASN A 1 747 ? -14.680 -9.053 55.421 1.00 46.44 747 ASN A CA 1
ATOM 5668 C C . ASN A 1 747 ? -15.207 -7.998 56.423 1.00 46.44 747 ASN A C 1
ATOM 5670 O O . ASN A 1 747 ? -15.838 -7.026 56.020 1.00 46.44 747 ASN A O 1
ATOM 5674 N N . GLN A 1 748 ? -14.981 -8.166 57.731 1.00 47.16 748 GLN A N 1
ATOM 5675 C CA . GLN A 1 748 ? -15.384 -7.197 58.752 1.00 47.16 748 GLN A CA 1
ATOM 5676 C C . GLN A 1 748 ? -14.168 -6.700 59.543 1.00 47.16 748 GLN A C 1
ATOM 5678 O O . GLN A 1 748 ? -13.554 -7.434 60.323 1.00 47.16 748 GLN A O 1
ATOM 5683 N N . VAL A 1 749 ? -13.842 -5.417 59.381 1.00 57.28 749 VAL A N 1
ATOM 5684 C CA . VAL A 1 749 ? -12.889 -4.723 60.257 1.00 57.28 749 VAL A CA 1
ATOM 5685 C C . VAL A 1 749 ? -13.496 -4.620 61.645 1.00 57.28 749 VAL A C 1
ATOM 5687 O O . VAL A 1 749 ? -14.611 -4.120 61.805 1.00 57.28 749 VAL A O 1
ATOM 5690 N N . ILE A 1 750 ? -12.762 -5.057 62.667 1.00 55.84 750 ILE A N 1
ATOM 5691 C CA . ILE A 1 750 ? -13.196 -4.889 64.050 1.00 55.84 750 ILE A CA 1
ATOM 5692 C C . ILE A 1 750 ? -12.024 -4.366 64.882 1.00 55.84 750 ILE A C 1
ATOM 5694 O O . ILE A 1 750 ? -10.935 -4.940 64.926 1.00 55.84 750 ILE A O 1
ATOM 5698 N N . GLN A 1 751 ? -12.273 -3.233 65.538 1.00 58.41 751 GLN A N 1
ATOM 5699 C CA . GLN A 1 751 ? -11.318 -2.563 66.416 1.00 58.41 751 GLN A CA 1
ATOM 5700 C C . GLN A 1 751 ? -10.954 -3.459 67.617 1.00 58.41 751 GLN A C 1
ATOM 5702 O O . GLN A 1 751 ? -11.792 -4.262 68.045 1.00 58.41 751 GLN A O 1
ATOM 5707 N N . PRO A 1 752 ? -9.744 -3.334 68.197 1.00 52.00 752 PRO A N 1
ATOM 5708 C CA . PRO A 1 752 ? -9.298 -4.202 69.285 1.00 52.00 752 PRO A CA 1
ATOM 5709 C C . PRO A 1 752 ? -10.315 -4.316 70.435 1.00 52.00 752 PRO A C 1
ATOM 5711 O O . PRO A 1 752 ? -10.657 -3.325 71.078 1.00 52.00 752 PRO A O 1
ATOM 5714 N N . SER A 1 753 ? -10.736 -5.548 70.743 1.00 48.81 753 SER A N 1
ATOM 5715 C CA . SER A 1 753 ? -11.703 -5.909 71.803 1.00 48.81 753 SER A CA 1
ATOM 5716 C C . SER A 1 753 ? -13.194 -5.593 71.547 1.00 48.81 753 SER A C 1
ATOM 5718 O O . SER A 1 753 ? -13.963 -5.558 72.508 1.00 48.81 753 SER A O 1
ATOM 5720 N N . ALA A 1 754 ? -13.638 -5.376 70.301 1.00 45.84 754 ALA A N 1
ATOM 5721 C CA . ALA A 1 754 ? -15.056 -5.125 69.984 1.00 45.84 754 ALA A CA 1
ATOM 5722 C C . ALA A 1 754 ? -15.863 -6.386 69.567 1.00 45.84 754 ALA A C 1
ATOM 5724 O O . ALA A 1 754 ? -15.329 -7.356 69.026 1.00 45.84 754 ALA A O 1
ATOM 5725 N N . GLU A 1 755 ? -17.180 -6.367 69.820 1.00 45.06 755 GLU A N 1
ATOM 5726 C CA . GLU A 1 755 ? -18.085 -7.533 69.771 1.00 45.06 755 GLU A CA 1
ATOM 5727 C C . GLU A 1 755 ? -19.376 -7.258 68.962 1.00 45.06 755 GLU A C 1
ATOM 5729 O O . GLU A 1 755 ? -19.914 -6.154 69.049 1.00 45.06 755 GLU A O 1
ATOM 5734 N N . PHE A 1 756 ? -19.951 -8.253 68.263 1.00 43.53 756 PHE A N 1
ATOM 5735 C CA . PHE A 1 756 ? -21.301 -8.163 67.662 1.00 43.53 756 PHE A CA 1
ATOM 5736 C C . PHE A 1 756 ? -22.068 -9.514 67.713 1.00 43.53 756 PHE A C 1
ATOM 5738 O O . PHE A 1 756 ? -21.715 -10.393 68.491 1.00 43.53 756 PHE A O 1
ATOM 5745 N N . ASN A 1 757 ? -23.183 -9.681 66.984 1.00 43.59 757 ASN A N 1
ATOM 5746 C CA . ASN A 1 757 ? -23.975 -10.928 66.952 1.00 43.59 757 ASN A CA 1
ATOM 5747 C C . ASN A 1 757 ? -24.391 -11.342 65.527 1.00 43.59 757 ASN A C 1
ATOM 5749 O O . ASN A 1 757 ? -24.765 -10.489 64.726 1.00 43.59 757 ASN A O 1
ATOM 5753 N N . LYS A 1 758 ? -24.426 -12.659 65.274 1.00 37.38 758 LYS A N 1
ATOM 5754 C CA . LYS A 1 758 ? -25.019 -13.340 64.109 1.00 37.38 758 LYS A CA 1
ATOM 5755 C C . LYS A 1 758 ? -26.041 -14.358 64.643 1.00 37.38 758 LYS A C 1
ATOM 5757 O O . LYS A 1 758 ? -25.673 -15.354 65.257 1.00 37.38 758 LYS A O 1
ATOM 5762 N N . GLU A 1 759 ? -27.326 -14.039 64.493 1.00 41.25 759 GLU A N 1
ATOM 5763 C CA . GLU A 1 759 ? -28.477 -14.950 64.677 1.00 41.25 759 GLU A CA 1
ATOM 5764 C C . GLU A 1 759 ? -28.469 -15.837 65.943 1.00 41.25 759 GLU A C 1
ATOM 5766 O O . GLU A 1 759 ? -28.643 -17.052 65.901 1.00 41.25 759 GLU A O 1
ATOM 5771 N N . GLY A 1 760 ? -28.288 -15.210 67.109 1.00 41.91 760 GLY A N 1
ATOM 5772 C CA . GLY A 1 760 ? -28.315 -15.885 68.415 1.00 41.91 760 GLY A CA 1
ATOM 5773 C C . GLY A 1 760 ? -26.948 -16.349 68.929 1.00 41.91 760 GLY A C 1
ATOM 5774 O O . GLY A 1 760 ? -26.838 -16.693 70.106 1.00 41.91 760 GLY A O 1
ATOM 5775 N N . ALA A 1 761 ? -25.902 -16.282 68.100 1.00 33.56 761 ALA A N 1
ATOM 5776 C CA . ALA A 1 761 ? -24.507 -16.444 68.501 1.00 33.56 761 ALA A CA 1
ATOM 5777 C C . ALA A 1 761 ? -23.733 -15.116 68.394 1.00 33.56 761 ALA A C 1
ATOM 5779 O O . ALA A 1 761 ? -24.021 -14.258 67.557 1.00 33.56 761 ALA A O 1
ATOM 5780 N N . LYS A 1 762 ? -22.723 -14.937 69.251 1.00 40.19 762 LYS A N 1
ATOM 5781 C CA . LYS A 1 762 ? -21.973 -13.680 69.377 1.00 40.19 762 LYS A CA 1
ATOM 5782 C C . LYS A 1 762 ? -20.683 -13.714 68.546 1.00 40.19 762 LYS A C 1
ATOM 5784 O O . LYS A 1 762 ? -19.642 -14.143 69.038 1.00 40.19 762 LYS A O 1
ATOM 5789 N N . CYS A 1 763 ? -20.760 -13.311 67.277 1.00 44.81 763 CYS A N 1
ATOM 5790 C CA . CYS A 1 763 ? -19.582 -13.137 66.422 1.00 44.81 763 CYS A CA 1
ATOM 5791 C C . CYS A 1 763 ? -18.760 -11.930 66.907 1.00 44.81 763 CYS A C 1
ATOM 5793 O O . CYS A 1 763 ? -19.269 -10.819 66.995 1.00 44.81 763 CYS A O 1
ATOM 5795 N N . THR A 1 764 ? -17.489 -12.141 67.245 1.00 42.69 764 THR A N 1
ATOM 5796 C CA . THR A 1 764 ? -16.681 -11.160 67.990 1.00 42.69 764 THR A CA 1
ATOM 5797 C C . THR A 1 764 ? -15.228 -11.260 67.573 1.00 42.69 764 THR A C 1
ATOM 5799 O O . THR A 1 764 ? -14.654 -12.341 67.692 1.00 42.69 764 THR A O 1
ATOM 5802 N N . CYS A 1 765 ? -14.601 -10.151 67.168 1.00 53.00 765 CYS A N 1
ATOM 5803 C CA . CYS A 1 765 ? -13.189 -10.202 66.812 1.00 53.00 765 CYS A CA 1
ATOM 5804 C C . CYS A 1 765 ? -12.297 -10.313 68.038 1.00 53.00 765 CYS A C 1
ATOM 5806 O O . CYS A 1 765 ? -11.994 -9.332 68.713 1.00 53.00 765 CYS A O 1
ATOM 5808 N N . ASN A 1 766 ? -11.771 -11.516 68.217 1.00 42.06 766 ASN A N 1
ATOM 5809 C CA . ASN A 1 766 ? -10.425 -11.699 68.720 1.00 42.06 766 ASN A CA 1
ATOM 5810 C C . ASN A 1 766 ? -9.661 -12.480 67.639 1.00 42.06 766 ASN A C 1
ATOM 5812 O O . ASN A 1 766 ? -10.076 -13.576 67.265 1.00 42.06 766 ASN A O 1
ATOM 5816 N N . ASN A 1 767 ? -8.578 -11.901 67.119 1.00 41.69 767 ASN A N 1
ATOM 5817 C CA . ASN A 1 767 ? -7.595 -12.554 66.242 1.00 41.69 767 ASN A CA 1
ATOM 5818 C C . ASN A 1 767 ? -8.096 -13.105 64.869 1.00 41.69 767 ASN A C 1
ATOM 5820 O O . ASN A 1 767 ? -7.579 -14.111 64.401 1.00 41.69 767 ASN A O 1
ATOM 5824 N N . GLY A 1 768 ? -9.042 -12.439 64.188 1.00 42.81 768 GLY A N 1
ATOM 5825 C CA . GLY A 1 768 ? -9.072 -12.391 62.702 1.00 42.81 768 GLY A CA 1
ATOM 5826 C C . GLY A 1 768 ? -9.745 -13.472 61.793 1.00 42.81 768 GLY A C 1
ATOM 5827 O O . GLY A 1 768 ? -9.030 -13.997 60.947 1.00 42.81 768 GLY A O 1
ATOM 5828 N N . LYS A 1 769 ? -11.076 -13.765 61.829 1.00 33.97 769 LYS A N 1
ATOM 5829 C CA . LYS A 1 769 ? -11.852 -14.369 60.684 1.00 33.97 769 LYS A CA 1
ATOM 5830 C C . LYS A 1 769 ? -13.405 -14.236 60.769 1.00 33.97 769 LYS A C 1
ATOM 5832 O O . LYS A 1 769 ? -13.937 -14.375 61.863 1.00 33.97 769 LYS A O 1
ATOM 5837 N N . LEU A 1 770 ? -14.124 -14.054 59.636 1.00 34.09 770 LEU A N 1
ATOM 5838 C CA . LEU A 1 770 ? -15.608 -14.159 59.447 1.00 34.09 770 LEU A CA 1
ATOM 5839 C C . LEU A 1 770 ? -16.010 -14.560 58.001 1.00 34.09 770 LEU A C 1
ATOM 5841 O O . LEU A 1 770 ? -15.143 -14.955 57.226 1.00 34.09 770 LEU A O 1
ATOM 5845 N N . ASP A 1 771 ? -17.322 -14.486 57.691 1.00 33.12 771 ASP A N 1
ATOM 5846 C CA . ASP A 1 771 ? -18.034 -15.226 56.637 1.00 33.12 771 ASP A CA 1
ATOM 5847 C C . ASP A 1 771 ? -19.541 -14.799 56.445 1.00 33.12 771 ASP A C 1
ATOM 5849 O O . ASP A 1 771 ? -20.236 -14.647 57.461 1.00 33.12 771 ASP A O 1
ATOM 5853 N N . CYS A 1 772 ? -20.032 -14.658 55.182 1.00 35.91 772 CYS A N 1
ATOM 5854 C CA . CYS A 1 772 ? -21.452 -14.629 54.678 1.00 35.91 772 CYS A CA 1
ATOM 5855 C C . CYS A 1 772 ? -21.567 -14.660 53.097 1.00 35.91 772 CYS A C 1
ATOM 5857 O O . CYS A 1 772 ? -20.667 -14.138 52.447 1.00 35.91 772 CYS A O 1
ATOM 5859 N N . SER A 1 773 ? -22.666 -15.190 52.484 1.00 39.50 773 SER A N 1
ATOM 5860 C CA . SER A 1 773 ? -23.002 -15.292 51.004 1.00 39.50 773 SER A CA 1
ATOM 5861 C C . SER A 1 773 ? -24.553 -15.369 50.738 1.00 39.50 773 SER A C 1
ATOM 5863 O O . SER A 1 773 ? -25.263 -15.170 51.723 1.00 39.50 773 SER A O 1
ATOM 5865 N N . SER A 1 774 ? -25.247 -15.638 49.588 1.00 33.75 774 SER A N 1
ATOM 5866 C CA . SER A 1 774 ? -25.094 -15.920 48.101 1.00 33.75 774 SER A CA 1
ATOM 5867 C C . SER A 1 774 ? -26.476 -15.585 47.379 1.00 33.75 774 SER A C 1
ATOM 5869 O O . SER A 1 774 ? -27.110 -14.679 47.915 1.00 33.75 774 SER A O 1
ATOM 5871 N N . HIS A 1 775 ? -27.112 -16.101 46.278 1.00 34.28 775 HIS A N 1
ATOM 5872 C CA . HIS A 1 775 ? -27.030 -17.211 45.261 1.00 34.28 775 HIS A CA 1
ATOM 5873 C C . HIS A 1 775 ? -28.121 -17.044 44.104 1.00 34.28 775 HIS A C 1
ATOM 5875 O O . HIS A 1 775 ? -28.952 -16.151 44.243 1.00 34.28 775 HIS A O 1
ATOM 5881 N N . GLU A 1 776 ? -28.208 -17.947 43.079 1.00 36.62 776 GLU A N 1
ATOM 5882 C CA . GLU A 1 776 ? -29.341 -18.236 42.089 1.00 36.62 776 GLU A CA 1
ATOM 5883 C C . GLU A 1 776 ? -29.654 -17.258 40.892 1.00 36.62 776 GLU A C 1
ATOM 5885 O O . GLU A 1 776 ? -29.330 -16.083 41.007 1.00 36.62 776 GLU A O 1
ATOM 5890 N N . ASP A 1 777 ? -30.332 -17.570 39.741 1.00 34.62 777 ASP A N 1
ATOM 5891 C CA . ASP A 1 777 ? -30.677 -18.783 38.901 1.00 34.62 777 ASP A CA 1
ATOM 5892 C C . ASP A 1 777 ? -31.422 -18.389 37.543 1.00 34.62 777 ASP A C 1
ATOM 5894 O O . ASP A 1 777 ? -31.706 -17.204 37.373 1.00 34.62 777 ASP A O 1
ATOM 5898 N N . CYS A 1 778 ? -31.753 -19.296 36.570 1.00 31.12 778 CYS A N 1
ATOM 5899 C CA . CYS A 1 778 ? -32.341 -18.960 35.217 1.00 31.12 778 CYS A CA 1
ATOM 5900 C C . CYS A 1 778 ? -33.398 -19.943 34.549 1.00 31.12 778 CYS A C 1
ATOM 5902 O O . CYS A 1 778 ? -34.321 -20.369 35.242 1.00 31.12 778 CYS A O 1
ATOM 5904 N N . VAL A 1 779 ? -33.388 -20.224 33.206 1.00 36.41 779 VAL A N 1
ATOM 5905 C CA . VAL A 1 779 ? -34.490 -20.912 32.419 1.00 36.41 779 VAL A CA 1
ATOM 5906 C C . VAL A 1 779 ? -34.096 -21.747 31.135 1.00 36.41 779 VAL A C 1
ATOM 5908 O O . VAL A 1 779 ? -32.923 -21.872 30.814 1.00 36.41 779 VAL A O 1
ATOM 5911 N N . ALA A 1 780 ? -35.070 -22.341 30.394 1.00 39.41 780 ALA A N 1
ATOM 5912 C CA . ALA A 1 780 ? -34.950 -23.338 29.277 1.00 39.41 780 ALA A CA 1
ATOM 5913 C C . ALA A 1 780 ? -35.184 -22.783 27.826 1.00 39.41 780 ALA A C 1
ATOM 5915 O O . ALA A 1 780 ? -35.774 -21.704 27.723 1.00 39.41 780 ALA A O 1
ATOM 5916 N N . PRO A 1 781 ? -34.844 -23.500 26.704 1.00 55.84 781 PRO A N 1
ATOM 5917 C CA . PRO A 1 781 ? -35.678 -24.630 26.227 1.00 55.84 781 PRO A CA 1
ATOM 5918 C C . PRO A 1 781 ? -34.979 -25.905 25.668 1.00 55.84 781 PRO A C 1
ATOM 5920 O O . PRO A 1 781 ? -35.645 -26.939 25.596 1.00 55.84 781 PRO A O 1
ATOM 5923 N N . MET A 1 782 ? -33.680 -25.906 25.316 1.00 54.25 782 MET A N 1
ATOM 5924 C CA . MET A 1 782 ? -32.836 -27.105 25.528 1.00 54.25 782 MET A CA 1
ATOM 5925 C C . MET A 1 782 ? -32.902 -27.442 27.041 1.00 54.25 782 MET A C 1
ATOM 5927 O O . MET A 1 782 ? -33.271 -26.550 27.810 1.00 54.25 782 MET A O 1
ATOM 5931 N N . THR A 1 783 ? -32.635 -28.673 27.509 1.00 53.12 783 THR A N 1
ATOM 5932 C CA . THR A 1 783 ? -32.869 -29.024 28.933 1.00 53.12 783 THR A CA 1
ATOM 5933 C C . THR A 1 783 ? -32.284 -27.979 29.875 1.00 53.12 783 THR A C 1
ATOM 5935 O O . THR A 1 783 ? -31.091 -27.696 29.814 1.00 53.12 783 THR A O 1
ATOM 5938 N N . PHE A 1 784 ? -33.138 -27.399 30.726 1.00 54.06 784 PHE A N 1
ATOM 5939 C CA . PHE A 1 784 ? -32.701 -26.416 31.705 1.00 54.06 784 PHE A CA 1
ATOM 5940 C C . PHE A 1 784 ? -31.811 -27.099 32.731 1.00 54.06 784 PHE A C 1
ATOM 5942 O O . PHE A 1 784 ? -32.297 -27.771 33.645 1.00 54.06 784 PHE A O 1
ATOM 5949 N N . PHE A 1 785 ? -30.507 -26.931 32.561 1.00 63.69 785 PHE A N 1
ATOM 5950 C CA . PHE A 1 785 ? -29.552 -27.258 33.590 1.00 63.69 785 PHE A CA 1
ATOM 5951 C C . PHE A 1 785 ? -29.686 -26.198 34.679 1.00 63.69 785 PHE A C 1
ATOM 5953 O O . PHE A 1 785 ? -29.291 -25.052 34.475 1.00 63.69 785 PHE A O 1
ATOM 5960 N N . LYS A 1 786 ? -30.278 -26.562 35.820 1.00 59.44 786 LYS A N 1
ATOM 5961 C CA . LYS A 1 786 ? -30.238 -25.724 37.017 1.00 59.44 786 LYS A CA 1
ATOM 5962 C C . LYS A 1 786 ? -28.986 -26.055 37.810 1.00 59.44 786 LYS A C 1
ATOM 5964 O O . LYS A 1 786 ? -28.887 -27.150 38.364 1.00 59.44 786 LYS A O 1
ATOM 5969 N N . CYS A 1 787 ? -28.106 -25.074 37.938 1.00 63.69 787 CYS A N 1
ATOM 5970 C CA . CYS A 1 787 ? -26.945 -25.125 38.810 1.00 63.69 787 CYS A CA 1
ATOM 5971 C C . CYS A 1 787 ? -27.403 -25.291 40.265 1.00 63.69 787 CYS A C 1
ATOM 5973 O O . CYS A 1 787 ? -27.967 -24.384 40.881 1.00 63.69 787 CYS A O 1
ATOM 5975 N N . SER A 1 788 ? -27.222 -26.505 40.773 1.00 54.81 788 SER A N 1
ATOM 5976 C CA . SER A 1 788 ? -27.764 -27.015 42.033 1.00 54.81 788 SER A CA 1
ATOM 5977 C C . SER A 1 788 ? -26.665 -27.288 43.063 1.00 54.81 788 SER A C 1
ATOM 5979 O O . SER A 1 788 ? -26.935 -27.254 44.264 1.00 54.81 788 SER A O 1
ATOM 5981 N N . HIS A 1 789 ? -25.428 -27.517 42.611 1.00 51.56 789 HIS A N 1
ATOM 5982 C CA . HIS A 1 789 ? -24.251 -27.717 43.455 1.00 51.56 789 HIS A CA 1
ATOM 5983 C C . HIS A 1 789 ? -23.063 -26.859 42.973 1.00 51.56 789 HIS A C 1
ATOM 5985 O O . HIS A 1 789 ? -22.839 -26.738 41.767 1.00 51.56 789 HIS A O 1
ATOM 5991 N N . PRO A 1 790 ? -22.244 -26.294 43.884 1.00 50.34 790 PRO A N 1
ATOM 5992 C CA . PRO A 1 790 ? -20.994 -25.635 43.507 1.00 50.34 790 PRO A CA 1
ATOM 5993 C C . PRO A 1 790 ? -20.052 -26.594 42.762 1.00 50.34 790 PRO A C 1
ATOM 5995 O O . PRO A 1 790 ? -19.804 -27.703 43.236 1.00 50.34 790 PRO A O 1
ATOM 5998 N N . GLY A 1 791 ? -19.515 -26.155 41.620 1.00 53.97 791 GLY A N 1
ATOM 5999 C CA . GLY A 1 791 ? -18.634 -26.953 40.754 1.00 53.97 791 GLY A CA 1
ATOM 6000 C C . GLY A 1 791 ? -19.338 -27.694 39.607 1.00 53.97 791 GLY A C 1
ATOM 6001 O O . GLY A 1 791 ? -18.665 -28.343 38.809 1.00 53.97 791 GLY A O 1
ATOM 6002 N N . GLU A 1 792 ? -20.664 -27.595 39.487 1.00 67.94 792 GLU A N 1
ATOM 6003 C CA . GLU A 1 792 ? -21.372 -27.969 38.255 1.00 67.94 792 GLU A CA 1
ATOM 6004 C C . GLU A 1 792 ? -21.036 -26.999 37.102 1.00 67.94 792 GLU A C 1
ATOM 6006 O O . GLU A 1 792 ? -20.648 -25.856 37.341 1.00 67.94 792 GLU A O 1
ATOM 6011 N N . LYS A 1 793 ? -21.180 -27.458 35.851 1.00 69.25 793 LYS A N 1
ATOM 6012 C CA . LYS A 1 793 ? -20.998 -26.662 34.623 1.00 69.25 793 LYS A CA 1
ATOM 6013 C C . LYS A 1 793 ? -22.354 -26.497 33.925 1.00 69.25 793 LYS A C 1
ATOM 6015 O O . LYS A 1 793 ? -23.050 -27.493 33.741 1.00 69.25 793 LYS A O 1
ATOM 6020 N N . GLY A 1 794 ? -22.712 -25.272 33.551 1.00 73.94 794 GLY A N 1
ATOM 6021 C CA . GLY A 1 794 ? -23.984 -24.903 32.928 1.00 73.94 794 GLY A CA 1
ATOM 6022 C C . GLY A 1 794 ? -23.865 -24.624 31.426 1.00 73.94 794 GLY A C 1
ATOM 6023 O O . GLY A 1 794 ? -23.074 -25.244 30.712 1.00 73.94 794 GLY A O 1
ATOM 6024 N N . THR A 1 795 ? -24.671 -23.682 30.928 1.00 71.06 795 THR A N 1
ATOM 6025 C CA . THR A 1 795 ? -24.750 -23.324 29.495 1.00 71.06 795 THR A CA 1
ATOM 6026 C C . THR A 1 795 ? -23.509 -22.691 28.902 1.00 71.06 795 THR A C 1
ATOM 6028 O O . THR A 1 795 ? -23.312 -22.782 27.692 1.00 71.06 795 THR A O 1
ATOM 6031 N N . GLU A 1 796 ? -22.647 -22.100 29.721 1.00 68.31 796 GLU A N 1
ATOM 6032 C CA . GLU A 1 796 ? -21.298 -21.707 29.316 1.00 68.31 796 GLU A CA 1
ATOM 6033 C C . GLU A 1 796 ? -20.494 -22.914 28.795 1.00 68.31 796 GLU A C 1
ATOM 6035 O O . GLU A 1 796 ? -19.645 -22.772 27.920 1.00 68.31 796 GLU A O 1
ATOM 6040 N N . CYS A 1 797 ? -20.856 -24.121 29.245 1.00 74.38 797 CYS A N 1
ATOM 6041 C CA . CYS A 1 797 ? -20.298 -25.400 28.821 1.00 74.38 797 CYS A CA 1
ATOM 6042 C C . CYS A 1 797 ? -21.260 -26.280 28.025 1.00 74.38 797 CYS A C 1
ATOM 6044 O O . CYS A 1 797 ? -21.143 -27.512 28.033 1.00 74.38 797 CYS A O 1
ATOM 6046 N N . GLN A 1 798 ? -22.176 -25.667 27.274 1.00 74.56 798 GLN A N 1
ATOM 6047 C CA . GLN A 1 798 ? -22.892 -26.398 26.243 1.00 74.56 798 GLN A CA 1
ATOM 6048 C C . GLN A 1 798 ? -21.908 -26.907 25.178 1.00 74.56 798 GLN A C 1
ATOM 6050 O O . GLN A 1 798 ? -21.295 -26.130 24.453 1.00 74.56 798 GLN A O 1
ATOM 6055 N N . ARG A 1 799 ? -21.802 -28.233 25.039 1.00 71.44 799 ARG A N 1
ATOM 6056 C CA . ARG A 1 799 ? -20.992 -28.870 23.990 1.00 71.44 799 ARG A CA 1
ATOM 6057 C C . ARG A 1 799 ? -21.524 -28.470 22.606 1.00 71.44 799 ARG A C 1
ATOM 6059 O O . ARG A 1 799 ? -22.688 -28.756 22.309 1.00 71.44 799 ARG A O 1
ATOM 6066 N N . THR A 1 800 ? -20.712 -27.848 21.758 1.00 76.50 800 THR A N 1
ATOM 6067 C CA . THR A 1 800 ? -21.077 -27.520 20.362 1.00 76.50 800 THR A CA 1
ATOM 6068 C C . THR A 1 800 ? -20.368 -28.459 19.389 1.00 76.50 800 THR A C 1
ATOM 6070 O O . THR A 1 800 ? -19.524 -29.258 19.798 1.00 76.50 800 THR A O 1
ATOM 6073 N N . CYS A 1 801 ? -20.696 -28.382 18.101 1.00 75.38 801 CYS A N 1
ATOM 6074 C CA . CYS A 1 801 ? -19.948 -29.105 17.075 1.00 75.38 801 CYS A CA 1
ATOM 6075 C C . CYS A 1 801 ? -18.472 -28.690 16.981 1.00 75.38 801 CYS A C 1
ATOM 6077 O O . CYS A 1 801 ? -17.635 -29.552 16.738 1.00 75.38 801 CYS A O 1
ATOM 6079 N N . ASP A 1 802 ? -18.144 -27.432 17.265 1.00 70.62 802 ASP A N 1
ATOM 6080 C CA . ASP A 1 802 ? -16.770 -26.916 17.330 1.00 70.62 802 ASP A CA 1
ATOM 6081 C C . ASP A 1 802 ? -16.113 -27.214 18.696 1.00 70.62 802 ASP A C 1
ATOM 6083 O O . ASP A 1 802 ? -14.913 -27.465 18.786 1.00 70.62 802 ASP A O 1
ATOM 6087 N N . LYS A 1 803 ? -16.909 -27.233 19.778 1.00 69.88 803 LYS A N 1
ATOM 6088 C CA . LYS A 1 803 ? -16.475 -27.409 21.179 1.00 69.88 803 LYS A CA 1
ATOM 6089 C C . LYS A 1 803 ? -17.016 -28.716 21.758 1.00 69.88 803 LYS A C 1
ATOM 6091 O O . LYS A 1 803 ? -17.928 -28.737 22.588 1.00 69.88 803 LYS A O 1
ATOM 6096 N N . GLN A 1 804 ? -16.467 -29.831 21.277 1.00 65.00 804 GLN A N 1
ATOM 6097 C CA . GLN A 1 804 ? -17.055 -31.158 21.493 1.00 65.00 804 GLN A CA 1
ATOM 6098 C C . GLN A 1 804 ? -16.728 -31.818 22.833 1.00 65.00 804 GLN A C 1
ATOM 6100 O O . GLN A 1 804 ? -17.526 -32.639 23.300 1.00 65.00 804 GLN A O 1
ATOM 6105 N N . ASP A 1 805 ? -15.568 -31.539 23.431 1.00 60.28 805 ASP A N 1
ATOM 6106 C CA . ASP A 1 805 ? -15.162 -32.156 24.698 1.00 60.28 805 ASP A CA 1
ATOM 6107 C C . ASP A 1 805 ? -15.747 -31.369 25.892 1.00 60.28 805 ASP A C 1
ATOM 6109 O O . ASP A 1 805 ? -15.408 -30.198 26.074 1.00 60.28 805 ASP A O 1
ATOM 6113 N N . PRO A 1 806 ? -16.618 -31.972 26.732 1.00 51.19 806 PRO A N 1
ATOM 6114 C CA . PRO A 1 806 ? -17.169 -31.296 27.911 1.00 51.19 806 PRO A CA 1
ATOM 6115 C C . PRO A 1 806 ? -16.105 -30.989 28.981 1.00 51.19 806 PRO A C 1
ATOM 6117 O O . PRO A 1 806 ? -16.306 -30.111 29.831 1.00 51.19 806 PRO A O 1
ATOM 6120 N N . ASN A 1 807 ? -14.957 -31.674 28.947 1.00 52.78 807 ASN A N 1
ATOM 6121 C CA . ASN A 1 807 ? -13.827 -31.347 29.804 1.00 52.78 807 ASN A CA 1
ATOM 6122 C C . ASN A 1 807 ? -13.225 -29.998 29.400 1.00 52.78 807 ASN A C 1
ATOM 6124 O O . ASN A 1 807 ? -12.987 -29.186 30.291 1.00 52.78 807 ASN A O 1
ATOM 6128 N N . ASN A 1 808 ? -13.089 -29.713 28.097 1.00 56.91 808 ASN A N 1
ATOM 6129 C CA . ASN A 1 808 ? -12.382 -28.543 27.550 1.00 56.91 808 ASN A CA 1
ATOM 6130 C C . ASN A 1 808 ? -13.102 -27.196 27.731 1.00 56.91 808 ASN A C 1
ATOM 6132 O O . ASN A 1 808 ? -12.502 -26.155 27.457 1.00 56.91 808 ASN A O 1
ATOM 6136 N N . CYS A 1 809 ? -14.353 -27.178 28.201 1.00 67.69 809 CYS A N 1
ATOM 6137 C CA . CYS A 1 809 ? -15.020 -25.923 28.540 1.00 67.69 809 CYS A CA 1
ATOM 6138 C C . CYS A 1 809 ? -14.522 -25.316 29.861 1.00 67.69 809 CYS A C 1
ATOM 6140 O O . CYS A 1 809 ? -14.470 -25.992 30.895 1.00 67.69 809 CYS A O 1
ATOM 6142 N N . VAL A 1 810 ? -14.266 -24.010 29.823 1.00 70.19 810 VAL A N 1
ATOM 6143 C CA . VAL A 1 810 ? -13.909 -23.149 30.952 1.00 70.19 810 VAL A CA 1
ATOM 6144 C C . VAL A 1 810 ? -15.169 -22.476 31.509 1.00 70.19 810 VAL A C 1
ATOM 6146 O O . VAL A 1 810 ? -15.677 -21.536 30.909 1.00 70.19 810 VAL A O 1
ATOM 6149 N N . SER A 1 811 ? -15.663 -22.939 32.660 1.00 68.12 811 SER A N 1
ATOM 6150 C CA . SER A 1 811 ? -16.778 -22.291 33.367 1.00 68.12 811 SER A CA 1
ATOM 6151 C C . SER A 1 811 ? -16.251 -21.249 34.350 1.00 68.12 811 SER A C 1
ATOM 6153 O O . SER A 1 811 ? -15.506 -21.597 35.263 1.00 68.12 811 SER A O 1
ATOM 6155 N N . THR A 1 812 ? -16.669 -19.991 34.196 1.00 66.56 812 THR A N 1
ATOM 6156 C CA . THR A 1 812 ? -16.420 -18.892 35.155 1.00 66.56 812 THR A CA 1
ATOM 6157 C C . THR A 1 812 ? -17.434 -18.865 36.311 1.00 66.56 812 THR A C 1
ATOM 6159 O O . THR A 1 812 ? -17.438 -17.967 37.157 1.00 66.56 812 THR A O 1
ATOM 6162 N N . GLY A 1 813 ? -18.323 -19.854 36.346 1.00 64.19 813 GLY A N 1
ATOM 6163 C CA . GLY A 1 813 ? -19.512 -19.891 37.176 1.00 64.19 813 GLY A CA 1
ATOM 6164 C C . GLY A 1 813 ? -20.625 -20.569 36.392 1.00 64.19 813 GLY A C 1
ATOM 6165 O O . GLY A 1 813 ? -20.817 -20.299 35.210 1.00 64.19 813 GLY A O 1
ATOM 6166 N N . CYS A 1 814 ? -21.350 -21.466 37.050 1.00 66.69 814 CYS A N 1
ATOM 6167 C CA . CYS A 1 814 ? -22.393 -22.249 36.407 1.00 66.69 814 CYS A CA 1
ATOM 6168 C C . CYS A 1 814 ? -23.557 -21.337 35.977 1.00 66.69 814 CYS A C 1
ATOM 6170 O O . CYS A 1 814 ? -24.317 -20.846 36.818 1.00 66.69 814 CYS A O 1
ATOM 6172 N N . VAL A 1 815 ? -23.702 -21.107 34.670 1.00 64.94 815 VAL A N 1
ATOM 6173 C CA . VAL A 1 815 ? -24.802 -20.337 34.086 1.00 64.94 815 VAL A CA 1
ATOM 6174 C C . VAL A 1 815 ? -25.954 -21.301 33.847 1.00 64.94 815 VAL A C 1
ATOM 6176 O O . VAL A 1 815 ? -26.020 -21.969 32.807 1.00 64.94 815 VAL A O 1
ATOM 6179 N N . SER A 1 816 ? -26.867 -21.391 34.821 1.00 60.47 816 SER A N 1
ATOM 6180 C CA . SER A 1 816 ? -28.079 -22.203 34.683 1.00 60.47 816 SER A CA 1
ATOM 6181 C C . SER A 1 816 ? -28.772 -21.860 33.364 1.00 60.47 816 SER A C 1
ATOM 6183 O O . SER A 1 816 ? -28.978 -20.682 33.072 1.00 60.47 816 SER A O 1
ATOM 6185 N N . GLY A 1 817 ? -29.170 -22.847 32.563 1.00 65.31 817 GLY A N 1
ATOM 6186 C CA . GLY A 1 817 ? -29.786 -22.531 31.280 1.00 65.31 817 GLY A CA 1
ATOM 6187 C C . GLY A 1 817 ? -30.036 -23.700 30.330 1.00 65.31 817 GLY A C 1
ATOM 6188 O O . GLY A 1 817 ? -29.923 -24.872 30.679 1.00 65.31 817 GLY A O 1
ATOM 6189 N N . CYS A 1 818 ? -30.353 -23.335 29.095 1.00 71.00 818 CYS A N 1
ATOM 6190 C CA . CYS A 1 818 ? -30.604 -24.167 27.924 1.00 71.00 818 CYS A CA 1
ATOM 6191 C C . CYS A 1 818 ? -29.405 -25.056 27.486 1.00 71.00 818 CYS A C 1
ATOM 6193 O O . CYS A 1 818 ? -28.639 -24.654 26.612 1.00 71.00 818 CYS A O 1
ATOM 6195 N N . MET A 1 819 ? -29.276 -26.291 27.988 1.00 72.38 819 MET A N 1
ATOM 6196 C CA . MET A 1 819 ? -28.260 -27.259 27.518 1.00 72.38 819 MET A CA 1
ATOM 6197 C C . MET A 1 819 ? -28.858 -28.401 26.677 1.00 72.38 819 MET A C 1
ATOM 6199 O O . MET A 1 819 ? -29.877 -28.976 27.060 1.00 72.38 819 MET A O 1
ATOM 6203 N N . CYS A 1 820 ? -28.246 -28.778 25.546 1.00 77.75 820 CYS A N 1
ATOM 6204 C CA . CYS A 1 820 ? -28.608 -30.006 24.822 1.00 77.75 820 CYS A CA 1
ATOM 6205 C C . CYS A 1 820 ? -28.376 -31.233 25.730 1.00 77.75 820 CYS A C 1
ATOM 6207 O O . CYS A 1 820 ? -27.374 -31.277 26.448 1.00 77.75 820 CYS A O 1
ATOM 6209 N N . PRO A 1 821 ? -29.264 -32.243 25.700 1.00 72.62 821 PRO A N 1
ATOM 6210 C CA . PRO A 1 821 ? -29.124 -33.437 26.530 1.00 72.62 821 PRO A CA 1
ATOM 6211 C C . PRO A 1 821 ? -27.899 -34.278 26.133 1.00 72.62 821 PRO A C 1
ATOM 6213 O O . PRO A 1 821 ? -27.426 -34.212 24.995 1.00 72.62 821 PRO A O 1
ATOM 6216 N N . GLU A 1 822 ? -27.410 -35.106 27.065 1.00 67.44 822 GLU A N 1
ATOM 6217 C CA . GLU A 1 822 ? -26.246 -35.973 26.839 1.00 67.44 822 GLU A CA 1
ATOM 6218 C C . GLU A 1 822 ? -26.351 -36.792 25.542 1.00 67.44 822 GLU A C 1
ATOM 6220 O O . GLU A 1 822 ? -27.377 -37.399 25.235 1.00 67.44 822 GLU A O 1
ATOM 6225 N N . GLY A 1 823 ? -25.243 -36.829 24.797 1.00 70.88 823 GLY A N 1
ATOM 6226 C CA . GLY A 1 823 ? -25.139 -37.507 23.504 1.00 70.88 823 GLY A CA 1
ATOM 6227 C C . GLY A 1 823 ? -25.386 -36.609 22.288 1.00 70.88 823 GLY A C 1
ATOM 6228 O O . GLY A 1 823 ? -25.029 -37.017 21.186 1.00 70.88 823 GLY A O 1
ATOM 6229 N N . LEU A 1 824 ? -25.919 -35.393 22.470 1.00 78.25 824 LEU A N 1
ATOM 6230 C CA . LEU A 1 824 ? -26.100 -34.409 21.397 1.00 78.25 824 LEU A CA 1
ATOM 6231 C C . LEU A 1 824 ? -25.252 -33.143 21.611 1.00 78.25 824 LEU A C 1
ATOM 6233 O O . LEU A 1 824 ? -24.923 -32.765 22.736 1.00 78.25 824 LEU A O 1
ATOM 6237 N N . LEU A 1 825 ? -24.904 -32.499 20.500 1.00 77.81 825 LEU A N 1
ATOM 6238 C CA . LEU A 1 825 ? -24.019 -31.338 20.381 1.00 77.81 825 LEU A CA 1
ATOM 6239 C C . LEU A 1 825 ? -24.797 -30.182 19.747 1.00 77.81 825 LEU A C 1
ATOM 6241 O O . LEU A 1 825 ? -25.548 -30.408 18.803 1.00 77.81 825 LEU A O 1
ATOM 6245 N N . ALA A 1 826 ? -24.640 -28.958 20.244 1.00 73.31 826 ALA A N 1
ATOM 6246 C CA . ALA A 1 826 ? -25.307 -27.794 19.665 1.00 73.31 826 ALA A CA 1
ATOM 6247 C C . ALA A 1 826 ? -24.694 -27.426 18.299 1.00 73.31 826 ALA A C 1
ATOM 6249 O O . ALA A 1 826 ? -23.472 -27.394 18.153 1.00 73.31 826 ALA A O 1
ATOM 6250 N N . ASP A 1 827 ? -25.540 -27.126 17.314 1.00 67.75 827 ASP A N 1
ATOM 6251 C CA . ASP A 1 827 ? -25.162 -26.898 15.906 1.00 67.75 827 ASP A CA 1
ATOM 6252 C C . ASP A 1 827 ? -24.882 -25.422 15.543 1.00 67.75 827 ASP A C 1
ATOM 6254 O O . ASP A 1 827 ? -24.898 -25.047 14.369 1.00 67.75 827 ASP A O 1
ATOM 6258 N N . GLY A 1 828 ? -24.714 -24.560 16.552 1.00 64.75 828 GLY A N 1
ATOM 6259 C CA . GLY A 1 828 ? -24.585 -23.102 16.409 1.00 64.75 828 GLY A CA 1
ATOM 6260 C C . GLY A 1 828 ? -25.878 -22.372 16.005 1.00 64.75 828 GLY A C 1
ATOM 6261 O O . GLY A 1 828 ? -26.032 -21.192 16.302 1.00 64.75 828 GLY A O 1
ATOM 6262 N N . ASN A 1 829 ? -26.848 -23.072 15.411 1.00 63.00 829 ASN A N 1
ATOM 6263 C CA . ASN A 1 829 ? -28.076 -22.523 14.830 1.00 63.00 829 ASN A CA 1
ATOM 6264 C C . ASN A 1 829 ? -29.324 -22.768 15.707 1.00 63.00 829 ASN A C 1
ATOM 6266 O O . ASN A 1 829 ? -30.449 -22.454 15.313 1.00 63.00 829 ASN A O 1
ATOM 6270 N N . GLY A 1 830 ? -29.136 -23.309 16.915 1.00 59.81 830 GLY A N 1
ATOM 6271 C CA . GLY A 1 830 ? -30.187 -23.544 17.912 1.00 59.81 830 GLY A CA 1
ATOM 6272 C C . GLY A 1 830 ? -30.788 -24.956 17.900 1.00 59.81 830 GLY A C 1
ATOM 6273 O O . GLY A 1 830 ? -31.763 -25.207 18.614 1.00 59.81 830 GLY A O 1
ATOM 6274 N N . GLY A 1 831 ? -30.228 -25.879 17.116 1.00 63.88 831 GLY A N 1
ATOM 6275 C CA . GLY A 1 831 ? -30.519 -27.308 17.173 1.00 63.88 831 GLY A CA 1
ATOM 6276 C C . GLY A 1 831 ? -29.475 -28.102 17.966 1.00 63.88 831 GLY A C 1
ATOM 6277 O O . GLY A 1 831 ? -28.504 -27.564 18.500 1.00 63.88 831 GLY A O 1
ATOM 6278 N N . CYS A 1 832 ? -29.709 -29.413 18.068 1.00 78.62 832 CYS A N 1
ATOM 6279 C CA . CYS A 1 832 ? -28.826 -30.371 18.735 1.00 78.62 832 CYS A CA 1
ATOM 6280 C C . CYS A 1 832 ? -28.648 -31.605 17.826 1.00 78.62 832 CYS A C 1
ATOM 6282 O O . CYS A 1 832 ? -29.630 -32.289 17.528 1.00 78.62 832 CYS A O 1
ATOM 6284 N N . VAL A 1 833 ? -27.419 -31.903 17.402 1.00 82.25 833 VAL A N 1
ATOM 6285 C CA . VAL A 1 833 ? -27.059 -32.956 16.432 1.00 82.25 833 VAL A CA 1
ATOM 6286 C C . VAL A 1 833 ? -26.144 -34.030 17.039 1.00 82.25 833 VAL A C 1
ATOM 6288 O O . VAL A 1 833 ? -25.614 -33.869 18.136 1.00 82.25 833 VAL A O 1
ATOM 6291 N N . MET A 1 834 ? -25.969 -35.154 16.340 1.00 80.38 834 MET A N 1
ATOM 6292 C CA . MET A 1 834 ? -25.017 -36.214 16.718 1.00 80.38 834 MET A CA 1
ATOM 6293 C C . MET A 1 834 ? -23.605 -35.908 16.189 1.00 80.38 834 MET A C 1
ATOM 6295 O O . MET A 1 834 ? -23.460 -35.196 15.197 1.00 80.38 834 MET A O 1
ATOM 6299 N N . ARG A 1 835 ? -22.565 -36.459 16.830 1.00 75.75 835 ARG A N 1
ATOM 6300 C CA . ARG A 1 835 ? -21.147 -36.110 16.592 1.00 75.75 835 ARG A CA 1
ATOM 6301 C C . ARG A 1 835 ? -20.678 -36.379 15.161 1.00 75.75 835 ARG A C 1
ATOM 6303 O O . ARG A 1 835 ? -19.928 -35.591 14.595 1.00 75.75 835 ARG A O 1
ATOM 6310 N N . GLU A 1 836 ? -21.147 -37.467 14.572 1.00 77.75 836 GLU A N 1
ATOM 6311 C CA . GLU A 1 836 ? -20.900 -37.859 13.185 1.00 77.75 836 GLU A CA 1
ATOM 6312 C C . GLU A 1 836 ? -21.488 -36.877 12.156 1.00 77.75 836 GLU A C 1
ATOM 6314 O O . GLU A 1 836 ? -21.006 -36.814 11.029 1.00 77.75 836 GLU A O 1
ATOM 6319 N N . ASN A 1 837 ? -22.490 -36.083 12.551 1.00 79.94 837 ASN A N 1
ATOM 6320 C CA . ASN A 1 837 ? -23.167 -35.099 11.704 1.00 79.94 837 ASN A CA 1
ATOM 6321 C C . ASN A 1 837 ? -22.691 -33.657 11.962 1.00 79.94 837 ASN A C 1
ATOM 6323 O O . ASN A 1 837 ? -23.271 -32.724 11.411 1.00 79.94 837 ASN A O 1
ATOM 6327 N N . CYS A 1 838 ? -21.679 -33.454 12.811 1.00 81.88 838 CYS A N 1
ATOM 6328 C CA . CYS A 1 838 ? -21.177 -32.118 13.115 1.00 81.88 838 CYS A CA 1
ATOM 6329 C C . CYS A 1 838 ? -20.346 -31.542 11.956 1.00 81.88 838 CYS A C 1
ATOM 6331 O O . CYS A 1 838 ? -19.345 -32.167 11.587 1.00 81.88 838 CYS A O 1
ATOM 6333 N N . PRO A 1 839 ? -20.708 -30.362 11.412 1.00 82.38 839 PRO A N 1
ATOM 6334 C CA . PRO A 1 839 ? -19.865 -29.653 10.456 1.00 82.38 839 PRO A CA 1
ATOM 6335 C C . PRO A 1 839 ? -18.557 -29.193 11.115 1.00 82.38 839 PRO A C 1
ATOM 6337 O O . PRO A 1 839 ? -18.463 -29.121 12.342 1.00 82.38 839 PRO A O 1
ATOM 6340 N N . CYS A 1 840 ? -17.566 -28.860 10.292 1.00 85.69 840 CYS A N 1
ATOM 6341 C CA . CYS A 1 840 ? -16.318 -28.232 10.721 1.00 85.69 840 CYS A CA 1
ATOM 6342 C C . CYS A 1 840 ? -16.269 -26.797 10.195 1.00 85.69 840 CYS A C 1
ATOM 6344 O O . CYS A 1 840 ? -16.459 -26.572 8.999 1.00 85.69 840 CYS A O 1
ATOM 6346 N N . THR A 1 841 ? -15.999 -25.827 11.060 1.00 81.00 841 THR A N 1
ATOM 6347 C CA . THR A 1 841 ? -15.771 -24.431 10.668 1.00 81.00 841 THR A CA 1
ATOM 6348 C C . THR A 1 841 ? -14.303 -24.214 10.277 1.00 81.00 841 THR A C 1
ATOM 6350 O O . THR A 1 841 ? -13.405 -24.805 10.877 1.00 81.00 841 THR A O 1
ATOM 6353 N N . HIS A 1 842 ? -14.052 -23.416 9.236 1.00 85.62 842 HIS A N 1
ATOM 6354 C CA . HIS A 1 842 ? -12.719 -22.922 8.867 1.00 85.62 842 HIS A CA 1
ATOM 6355 C C . HIS A 1 842 ? -12.841 -21.604 8.091 1.00 85.62 842 HIS A C 1
ATOM 6357 O O . HIS A 1 842 ? -13.647 -21.514 7.165 1.00 85.62 842 HIS A O 1
ATOM 6363 N N . ASN A 1 843 ? -12.076 -20.577 8.465 1.00 83.31 843 ASN A N 1
ATOM 6364 C CA . ASN A 1 843 ? -12.131 -19.222 7.895 1.00 83.31 843 ASN A CA 1
ATOM 6365 C C . ASN A 1 843 ? -13.564 -18.650 7.846 1.00 83.31 843 ASN A C 1
ATOM 6367 O O . ASN A 1 843 ? -13.991 -18.047 6.862 1.00 83.31 843 ASN A O 1
ATOM 6371 N N . GLY A 1 844 ? -14.353 -18.915 8.894 1.00 75.88 844 GLY A N 1
ATOM 6372 C CA . GLY A 1 844 ? -15.774 -18.545 8.979 1.00 75.88 844 GLY A CA 1
ATOM 6373 C C . GLY A 1 844 ? -16.737 -19.356 8.092 1.00 75.88 844 GLY A C 1
ATOM 6374 O O . GLY A 1 844 ? -17.945 -19.141 8.165 1.00 75.88 844 GLY A O 1
ATOM 6375 N N . VAL A 1 845 ? -16.252 -20.303 7.282 1.00 80.38 845 VAL A N 1
ATOM 6376 C CA . VAL A 1 845 ? -17.074 -21.149 6.402 1.00 80.38 845 VAL A CA 1
ATOM 6377 C C . VAL A 1 845 ? -17.350 -22.502 7.064 1.00 80.38 845 VAL A C 1
ATOM 6379 O O . VAL A 1 845 ? -16.434 -23.198 7.501 1.00 80.38 845 VAL A O 1
ATOM 6382 N N . ALA A 1 846 ? -18.623 -22.901 7.125 1.00 79.69 846 ALA A N 1
ATOM 6383 C CA . ALA A 1 846 ? -19.034 -24.206 7.641 1.00 79.69 846 ALA A CA 1
ATOM 6384 C C . ALA A 1 846 ? -18.968 -25.286 6.544 1.00 79.69 846 ALA A C 1
ATOM 6386 O O . ALA A 1 846 ? -19.681 -25.212 5.544 1.00 79.69 846 ALA A O 1
ATOM 6387 N N . SER A 1 847 ? -18.133 -26.301 6.762 1.00 83.19 847 SER A N 1
ATOM 6388 C CA . SER A 1 847 ? -17.925 -27.458 5.880 1.00 83.19 847 SER A CA 1
ATOM 6389 C C . SER A 1 847 ? -18.635 -28.704 6.420 1.00 83.19 847 SER A C 1
ATOM 6391 O O . SER A 1 847 ? -18.736 -28.894 7.633 1.00 83.19 847 SER A O 1
ATOM 6393 N N . SER A 1 848 ? -19.117 -29.577 5.540 1.00 84.00 848 SER A N 1
ATOM 6394 C CA . SER A 1 848 ? -19.827 -30.811 5.903 1.00 84.00 848 SER A CA 1
ATOM 6395 C C . SER A 1 848 ? -18.868 -31.939 6.321 1.00 84.00 848 SER A C 1
ATOM 6397 O O . SER A 1 848 ? -17.716 -31.968 5.882 1.00 84.00 848 SER A O 1
ATOM 6399 N N . PRO A 1 849 ? -19.325 -32.932 7.112 1.00 82.19 849 PRO A N 1
ATOM 6400 C CA . PRO A 1 849 ? -18.558 -34.152 7.367 1.00 82.19 849 PRO A CA 1
ATOM 6401 C C . PRO A 1 849 ? -18.125 -34.839 6.061 1.00 82.19 849 PRO A C 1
ATOM 6403 O O . PRO A 1 849 ? -18.963 -35.253 5.260 1.00 82.19 849 PRO A O 1
ATOM 6406 N N . GLY A 1 850 ? -16.814 -34.992 5.872 1.00 84.12 850 GLY A N 1
ATOM 6407 C CA . GLY A 1 850 ? -16.186 -35.545 4.669 1.00 84.12 850 GLY A CA 1
ATOM 6408 C C . GLY A 1 850 ? -15.564 -34.510 3.723 1.00 84.12 850 GLY A C 1
ATOM 6409 O O . GLY A 1 850 ? -14.747 -34.904 2.891 1.00 84.12 850 GLY A O 1
ATOM 6410 N N . ASP A 1 851 ? -15.886 -33.220 3.863 1.00 87.50 851 ASP A N 1
ATOM 6411 C CA . ASP A 1 851 ? -15.288 -32.155 3.047 1.00 87.50 851 ASP A CA 1
ATOM 6412 C C . ASP A 1 851 ? -13.789 -31.977 3.359 1.00 87.50 851 ASP A C 1
ATOM 6414 O O . ASP A 1 851 ? -13.310 -32.308 4.451 1.00 87.50 851 ASP A O 1
ATOM 6418 N N . GLN A 1 852 ? -13.033 -31.456 2.388 1.00 88.62 852 GLN A N 1
ATOM 6419 C CA . GLN A 1 852 ? -11.582 -31.284 2.480 1.00 88.62 852 GLN A CA 1
ATOM 6420 C C . GLN A 1 852 ? -11.156 -29.847 2.178 1.00 88.62 852 GLN A C 1
ATOM 6422 O O . GLN A 1 852 ? -11.617 -29.248 1.209 1.00 88.62 852 GLN A O 1
ATOM 6427 N N . VAL A 1 853 ? -10.226 -29.330 2.982 1.00 87.19 853 VAL A N 1
ATOM 6428 C CA . VAL A 1 853 ? -9.569 -28.025 2.800 1.00 87.19 853 VAL A CA 1
ATOM 6429 C C . VAL A 1 853 ? -8.049 -28.197 2.803 1.00 87.19 853 VAL A C 1
ATOM 6431 O O . VAL A 1 853 ? -7.529 -29.217 3.264 1.00 87.19 853 VAL A O 1
ATOM 6434 N N . GLN A 1 854 ? -7.324 -27.212 2.276 1.00 83.19 854 GLN A N 1
ATOM 6435 C CA . GLN A 1 854 ? -5.876 -27.281 2.094 1.00 83.19 854 GLN A CA 1
ATOM 6436 C C . GLN A 1 854 ? -5.166 -26.262 2.998 1.00 83.19 854 GLN A C 1
ATOM 6438 O O . GLN A 1 854 ? -5.201 -25.060 2.743 1.00 83.19 854 GLN A O 1
ATOM 6443 N N . GLN A 1 855 ? -4.488 -26.755 4.035 1.00 83.56 855 GLN A N 1
ATOM 6444 C CA . GLN A 1 855 ? -3.597 -25.970 4.886 1.00 83.56 855 GLN A CA 1
ATOM 6445 C C . GLN A 1 855 ? -2.166 -26.092 4.350 1.00 83.56 855 GLN A C 1
ATOM 6447 O O . GLN A 1 855 ? -1.429 -27.029 4.666 1.00 83.56 855 GLN A O 1
ATOM 6452 N N . ASP A 1 856 ? -1.781 -25.131 3.515 1.00 80.81 856 ASP A N 1
ATOM 6453 C CA . ASP A 1 856 ? -0.455 -25.040 2.899 1.00 80.81 856 ASP A CA 1
ATOM 6454 C C . ASP A 1 856 ? -0.145 -26.309 2.073 1.00 80.81 856 ASP A C 1
ATOM 6456 O O . ASP A 1 856 ? -0.860 -26.580 1.110 1.00 80.81 856 ASP A O 1
ATOM 6460 N N . CYS A 1 857 ? 0.849 -27.138 2.417 1.00 85.12 857 CYS A N 1
ATOM 6461 C CA . CYS A 1 857 ? 1.083 -28.410 1.705 1.00 85.12 857 CYS A CA 1
ATOM 6462 C C . CYS A 1 857 ? 0.225 -29.595 2.215 1.00 85.12 857 CYS A C 1
ATOM 6464 O O . CYS A 1 857 ? 0.235 -30.684 1.615 1.00 85.12 857 CYS A O 1
ATOM 6466 N N . ASN A 1 858 ? -0.522 -29.405 3.309 1.00 89.50 858 ASN A N 1
ATOM 6467 C CA . ASN A 1 858 ? -1.288 -30.436 4.003 1.00 89.50 858 ASN A CA 1
ATOM 6468 C C . ASN A 1 858 ? -2.789 -30.375 3.704 1.00 89.50 858 ASN A C 1
ATOM 6470 O O . ASN A 1 858 ? -3.395 -29.310 3.662 1.00 89.50 858 ASN A O 1
ATOM 6474 N N . THR A 1 859 ? -3.404 -31.546 3.548 1.00 89.81 859 THR A N 1
ATOM 6475 C CA . THR A 1 859 ? -4.842 -31.669 3.278 1.00 89.81 859 THR A CA 1
ATOM 6476 C C . THR A 1 859 ? -5.562 -32.055 4.564 1.00 89.81 859 THR A C 1
ATOM 6478 O O . THR A 1 859 ? -5.188 -33.035 5.212 1.00 89.81 859 THR A O 1
ATOM 6481 N N . CYS A 1 860 ? -6.586 -31.291 4.932 1.00 91.62 860 CYS A N 1
ATOM 6482 C CA . CYS A 1 860 ? -7.371 -31.442 6.152 1.00 91.62 860 CYS A CA 1
ATOM 6483 C C . CYS A 1 860 ? -8.779 -31.934 5.813 1.00 91.62 860 CYS A C 1
ATOM 6485 O O . CYS A 1 860 ? -9.479 -31.309 5.024 1.00 91.62 860 CYS A O 1
ATOM 6487 N N . THR A 1 861 ? -9.200 -33.059 6.399 1.00 92.44 861 THR A N 1
ATOM 6488 C CA . THR A 1 861 ? -10.529 -33.657 6.159 1.00 92.44 861 THR A CA 1
ATOM 6489 C C . THR A 1 861 ? -11.438 -33.456 7.365 1.00 92.44 861 THR A C 1
ATOM 6491 O O . THR A 1 861 ? -11.092 -33.888 8.469 1.00 92.44 861 THR A O 1
ATOM 6494 N N . CYS A 1 862 ? -12.612 -32.858 7.157 1.00 89.31 862 CYS A N 1
ATOM 6495 C CA . CYS A 1 862 ? -13.617 -32.678 8.199 1.00 89.31 862 CYS A CA 1
ATOM 6496 C C . CYS A 1 862 ? -14.168 -34.040 8.638 1.00 89.31 862 CYS A C 1
ATOM 6498 O O . CYS A 1 862 ? -14.848 -34.728 7.879 1.00 89.31 862 CYS A O 1
ATOM 6500 N N . THR A 1 863 ? -13.867 -34.454 9.867 1.00 84.19 863 THR A N 1
ATOM 6501 C CA . THR A 1 863 ? -14.200 -35.784 10.388 1.00 84.19 863 THR A CA 1
ATOM 6502 C C . THR A 1 863 ? -14.778 -35.658 11.792 1.00 84.19 863 THR A C 1
ATOM 6504 O O . THR A 1 863 ? -14.056 -35.351 12.737 1.00 84.19 863 THR A O 1
ATOM 6507 N N . ASN A 1 864 ? -16.078 -35.933 11.948 1.00 79.69 864 ASN A N 1
ATOM 6508 C CA . ASN A 1 864 ? -16.804 -35.764 13.214 1.00 79.69 864 ASN A CA 1
ATOM 6509 C C . ASN A 1 864 ? -16.620 -34.352 13.815 1.00 79.69 864 ASN A C 1
ATOM 6511 O O . ASN A 1 864 ? -16.248 -34.245 14.981 1.00 79.69 864 ASN A O 1
ATOM 6515 N N . GLY A 1 865 ? -16.795 -33.284 13.026 1.00 78.06 865 GLY A N 1
ATOM 6516 C CA . GLY A 1 865 ? -16.616 -31.885 13.453 1.00 78.06 865 GLY A CA 1
ATOM 6517 C C . GLY A 1 865 ? -15.191 -31.474 13.871 1.00 78.06 865 GLY A C 1
ATOM 6518 O O . GLY A 1 865 ? -15.033 -30.490 14.583 1.00 78.06 865 GLY A O 1
ATOM 6519 N N . MET A 1 866 ? -14.157 -32.225 13.475 1.00 82.19 866 MET A N 1
ATOM 6520 C CA . MET A 1 866 ? -12.743 -31.882 13.694 1.00 82.19 866 MET A CA 1
ATOM 6521 C C . MET A 1 866 ? -11.952 -32.028 12.386 1.00 82.19 866 MET A C 1
ATOM 6523 O O . MET A 1 866 ? -12.242 -32.914 11.578 1.00 82.19 866 MET A O 1
ATOM 6527 N N . TRP A 1 867 ? -10.928 -31.204 12.182 1.00 87.31 867 TRP A N 1
ATOM 6528 C CA . TRP A 1 867 ? -10.050 -31.256 11.016 1.00 87.31 867 TRP A CA 1
ATOM 6529 C C . TRP A 1 867 ? -8.898 -32.237 11.237 1.00 87.31 867 TRP A C 1
ATOM 6531 O O . TRP A 1 867 ? -8.002 -32.009 12.047 1.00 87.31 867 TRP A O 1
ATOM 6541 N N . ILE A 1 868 ? -8.888 -33.333 10.475 1.00 87.81 868 ILE A N 1
ATOM 6542 C CA . ILE A 1 868 ? -7.762 -34.275 10.462 1.00 87.81 868 ILE A CA 1
ATOM 6543 C C . ILE A 1 868 ? -6.857 -33.927 9.279 1.00 87.81 868 ILE A C 1
ATOM 6545 O O . ILE A 1 868 ? -7.164 -34.264 8.133 1.00 87.81 868 ILE A O 1
ATOM 6549 N N . CYS A 1 869 ? -5.758 -33.231 9.566 1.00 89.81 869 CYS A N 1
ATOM 6550 C CA . CYS A 1 869 ? -4.744 -32.824 8.592 1.00 89.81 869 CYS A CA 1
ATOM 6551 C C . CYS A 1 869 ? -3.645 -33.880 8.401 1.00 89.81 869 CYS A C 1
ATOM 6553 O O . CYS A 1 869 ? -3.272 -34.595 9.334 1.00 89.81 869 CYS A O 1
ATOM 6555 N N . THR A 1 870 ? -3.079 -33.955 7.193 1.00 91.12 870 THR A N 1
ATOM 6556 C CA . THR A 1 870 ? -1.820 -34.681 6.960 1.00 91.12 870 THR A CA 1
ATOM 6557 C C . THR A 1 870 ? -0.643 -34.011 7.684 1.00 91.12 870 THR A C 1
ATOM 6559 O O . THR A 1 870 ? -0.706 -32.836 8.029 1.00 91.12 870 THR A O 1
ATOM 6562 N N . GLN A 1 871 ? 0.450 -34.755 7.890 1.00 84.62 871 GLN A N 1
ATOM 6563 C CA . GLN A 1 871 ? 1.695 -34.261 8.501 1.00 84.62 871 GLN A CA 1
ATOM 6564 C C . GLN A 1 871 ? 2.877 -34.357 7.520 1.00 84.62 871 GLN A C 1
ATOM 6566 O O . GLN A 1 871 ? 3.879 -35.023 7.776 1.00 84.62 871 GLN A O 1
ATOM 6571 N N . LYS A 1 872 ? 2.745 -33.721 6.351 1.00 84.75 872 LYS A N 1
ATOM 6572 C CA . LYS A 1 872 ? 3.879 -33.426 5.467 1.00 84.75 872 LYS A CA 1
ATOM 6573 C C . LYS A 1 872 ? 4.629 -32.210 6.017 1.00 84.75 872 LYS A C 1
ATOM 6575 O O . LYS A 1 872 ? 3.994 -31.259 6.472 1.00 84.75 872 LYS A O 1
ATOM 6580 N N . ALA A 1 873 ? 5.955 -32.205 5.910 1.00 84.50 873 ALA A N 1
ATOM 6581 C CA . ALA A 1 873 ? 6.738 -30.986 6.093 1.00 84.50 873 ALA A CA 1
ATOM 6582 C C . ALA A 1 873 ? 6.602 -30.105 4.838 1.00 84.50 873 ALA A C 1
ATOM 6584 O O . ALA A 1 873 ? 6.836 -30.589 3.730 1.00 84.50 873 ALA A O 1
ATOM 6585 N N . CYS A 1 874 ? 6.205 -28.845 5.012 1.00 88.25 874 CYS A N 1
ATOM 6586 C CA . CYS A 1 874 ? 5.973 -27.900 3.916 1.00 88.25 874 CYS A CA 1
ATOM 6587 C C . CYS A 1 874 ? 7.196 -27.014 3.661 1.00 88.25 874 CYS A C 1
ATOM 6589 O O . CYS A 1 874 ? 7.987 -26.771 4.570 1.00 88.25 874 CYS A O 1
ATOM 6591 N N . TYR A 1 875 ? 7.342 -26.531 2.426 1.00 90.56 875 TYR A N 1
ATOM 6592 C CA . TYR A 1 875 ? 8.404 -25.592 2.063 1.00 90.56 875 TYR A CA 1
ATOM 6593 C C . TYR A 1 875 ? 8.233 -24.265 2.822 1.00 90.56 875 TYR A C 1
ATOM 6595 O O . TYR A 1 875 ? 7.141 -23.690 2.828 1.00 90.56 875 TYR A O 1
ATOM 6603 N N . GLY A 1 876 ? 9.314 -23.757 3.419 1.00 91.50 876 GLY A N 1
ATOM 6604 C CA . GLY A 1 876 ? 9.340 -22.410 3.995 1.00 91.50 876 GLY A CA 1
ATOM 6605 C C . GLY A 1 876 ? 9.252 -21.387 2.871 1.00 91.50 876 GLY A C 1
ATOM 6606 O O . GLY A 1 876 ? 9.938 -21.549 1.865 1.00 91.50 876 GLY A O 1
ATOM 6607 N N . THR A 1 877 ? 8.399 -20.365 2.998 1.00 93.50 877 THR A N 1
ATOM 6608 C CA . THR A 1 877 ? 8.181 -19.372 1.929 1.00 93.50 877 THR A CA 1
ATOM 6609 C C . THR A 1 877 ? 8.530 -17.963 2.397 1.00 93.50 877 THR A C 1
ATOM 6611 O O . THR A 1 877 ? 7.723 -17.339 3.081 1.00 93.50 877 THR A O 1
ATOM 6614 N N . CYS A 1 878 ? 9.686 -17.454 1.972 1.00 96.19 878 CYS A N 1
ATOM 6615 C CA . CYS A 1 878 ? 10.020 -16.034 2.082 1.00 96.19 878 CYS A CA 1
ATOM 6616 C C . CYS A 1 878 ? 9.373 -15.268 0.919 1.00 96.19 878 CYS A C 1
ATOM 6618 O O . CYS A 1 878 ? 9.158 -15.822 -0.166 1.00 96.19 878 CYS A O 1
ATOM 6620 N N . THR A 1 879 ? 9.011 -14.004 1.123 1.00 94.88 879 THR A N 1
ATOM 6621 C CA . THR A 1 879 ? 8.443 -13.149 0.069 1.00 94.88 879 THR A CA 1
ATOM 6622 C C . THR A 1 879 ? 8.836 -11.694 0.278 1.00 94.88 879 THR A C 1
ATOM 6624 O O . THR A 1 879 ? 8.760 -11.188 1.391 1.00 94.88 879 THR A O 1
ATOM 6627 N N . ILE A 1 880 ? 9.219 -11.021 -0.801 1.00 94.56 880 ILE A N 1
ATOM 6628 C CA . ILE A 1 880 ? 9.611 -9.612 -0.850 1.00 94.56 880 ILE A CA 1
ATOM 6629 C C . ILE A 1 880 ? 8.733 -8.924 -1.899 1.00 94.56 880 ILE A C 1
ATOM 6631 O O . ILE A 1 880 ? 8.400 -9.557 -2.900 1.00 94.56 880 ILE A O 1
ATOM 6635 N N . TYR A 1 881 ? 8.321 -7.675 -1.681 1.00 92.75 881 TYR A N 1
ATOM 6636 C CA . TYR A 1 881 ? 7.557 -6.864 -2.643 1.00 92.75 881 TYR A CA 1
ATOM 6637 C C . TYR A 1 881 ? 7.640 -5.361 -2.323 1.00 92.75 881 TYR A C 1
ATOM 6639 O O . TYR A 1 881 ? 8.089 -4.989 -1.240 1.00 92.75 881 TYR A O 1
ATOM 6647 N N . GLY A 1 882 ? 7.194 -4.500 -3.246 1.00 87.31 882 GLY A N 1
ATOM 6648 C CA . GLY A 1 882 ? 7.063 -3.051 -3.010 1.00 87.31 882 GLY A CA 1
ATOM 6649 C C . GLY A 1 882 ? 8.390 -2.358 -2.677 1.00 87.31 882 GLY A C 1
ATOM 6650 O O . GLY A 1 882 ? 9.458 -2.824 -3.092 1.00 87.31 882 GLY A O 1
ATOM 6651 N N . GLU A 1 883 ? 8.330 -1.296 -1.870 1.00 80.56 883 GLU A N 1
ATOM 6652 C CA . GLU A 1 883 ? 9.480 -0.501 -1.398 1.00 80.56 883 GLU A CA 1
ATOM 6653 C C . GLU A 1 883 ? 10.303 -1.223 -0.300 1.00 80.56 883 GLU A C 1
ATOM 6655 O O . GLU A 1 883 ? 10.765 -0.624 0.673 1.00 80.56 883 GLU A O 1
ATOM 6660 N N . GLY A 1 884 ? 10.470 -2.545 -0.426 1.00 86.50 884 GLY A N 1
ATOM 6661 C CA . GLY A 1 884 ? 11.209 -3.377 0.527 1.00 86.50 884 GLY A CA 1
ATOM 6662 C C . GLY A 1 884 ? 10.351 -3.964 1.651 1.00 86.50 884 GLY A C 1
ATOM 6663 O O . GLY A 1 884 ? 10.782 -4.002 2.800 1.00 86.50 884 GLY A O 1
ATOM 6664 N N . HIS A 1 885 ? 9.142 -4.439 1.349 1.00 92.06 885 HIS A N 1
ATOM 6665 C CA . HIS A 1 885 ? 8.318 -5.212 2.280 1.00 92.06 885 HIS A CA 1
ATOM 6666 C C . HIS A 1 885 ? 8.727 -6.686 2.287 1.00 92.06 885 HIS A C 1
ATOM 6668 O O . HIS A 1 885 ? 8.719 -7.325 1.238 1.00 92.06 885 HIS A O 1
ATOM 6674 N N . PHE A 1 886 ? 9.034 -7.236 3.464 1.00 93.56 886 PHE A N 1
ATOM 6675 C CA . PHE A 1 886 ? 9.505 -8.610 3.650 1.00 93.56 886 PHE A CA 1
ATOM 6676 C C . PHE A 1 886 ? 8.507 -9.459 4.445 1.00 93.56 886 PHE A C 1
ATOM 6678 O O . PHE A 1 886 ? 7.872 -9.000 5.399 1.00 93.56 886 PHE A O 1
ATOM 6685 N N . ARG A 1 887 ? 8.454 -10.743 4.092 1.00 93.94 887 ARG A N 1
ATOM 6686 C CA . ARG A 1 887 ? 7.937 -11.847 4.897 1.00 93.94 887 ARG A CA 1
ATOM 6687 C C . ARG A 1 887 ? 9.012 -12.929 4.975 1.00 93.94 887 ARG A C 1
ATOM 6689 O O . ARG A 1 887 ? 9.434 -13.421 3.930 1.00 93.94 887 ARG A O 1
ATOM 6696 N N . THR A 1 888 ? 9.418 -13.314 6.177 1.00 95.44 888 THR A N 1
ATOM 6697 C CA . THR A 1 888 ? 10.437 -14.353 6.413 1.00 95.44 888 THR A CA 1
ATOM 6698 C C . THR A 1 888 ? 9.890 -15.765 6.188 1.00 95.44 888 THR A C 1
ATOM 6700 O O . THR A 1 888 ? 8.677 -15.960 6.045 1.00 95.44 888 THR A O 1
ATOM 6703 N N . PHE A 1 889 ? 10.771 -16.772 6.178 1.00 95.19 889 PHE A N 1
ATOM 6704 C CA . PHE A 1 889 ? 10.377 -18.181 6.060 1.00 95.19 889 PHE A CA 1
ATOM 6705 C C . PHE A 1 889 ? 9.412 -18.632 7.165 1.00 95.19 889 PHE A C 1
ATOM 6707 O O . PHE A 1 889 ? 8.485 -19.391 6.871 1.00 95.19 889 PHE A O 1
ATOM 6714 N N . ASP A 1 890 ? 9.591 -18.118 8.385 1.00 92.75 890 ASP A N 1
ATOM 6715 C CA . ASP A 1 890 ? 8.756 -18.422 9.553 1.00 92.75 890 ASP A CA 1
ATOM 6716 C C . ASP A 1 890 ? 7.634 -17.398 9.790 1.00 92.75 890 ASP A C 1
ATOM 6718 O O . ASP A 1 890 ? 6.846 -17.516 10.727 1.00 92.75 890 ASP A O 1
ATOM 6722 N N . GLY A 1 891 ? 7.465 -16.451 8.862 1.00 89.38 891 GLY A N 1
ATOM 6723 C CA . GLY A 1 891 ? 6.260 -15.638 8.726 1.00 89.38 891 GLY A CA 1
ATOM 6724 C C . GLY A 1 891 ? 6.265 -14.293 9.448 1.00 89.38 891 GLY A C 1
ATOM 6725 O O . GLY A 1 891 ? 5.231 -13.618 9.403 1.00 89.38 891 GLY A O 1
ATOM 6726 N N . ASN A 1 892 ? 7.391 -13.879 10.039 1.00 90.94 892 ASN A N 1
ATOM 6727 C CA . ASN A 1 892 ? 7.610 -12.499 10.475 1.00 90.94 892 ASN A CA 1
ATOM 6728 C C . ASN A 1 892 ? 7.401 -11.536 9.288 1.00 90.94 892 ASN A C 1
ATOM 6730 O O . ASN A 1 892 ? 7.650 -11.898 8.135 1.00 90.94 892 ASN A O 1
ATOM 6734 N N . ARG A 1 893 ? 6.920 -10.318 9.553 1.00 90.12 893 ARG A N 1
ATOM 6735 C CA . ARG A 1 893 ? 6.641 -9.286 8.545 1.00 90.12 893 ARG A CA 1
ATOM 6736 C C . ARG A 1 893 ? 7.303 -7.980 8.949 1.00 90.12 893 ARG A C 1
ATOM 6738 O O . ARG A 1 893 ? 7.003 -7.446 10.011 1.00 90.12 893 ARG A O 1
ATOM 6745 N N . TYR A 1 894 ? 8.148 -7.443 8.080 1.00 90.75 894 TYR A N 1
ATOM 6746 C CA . TYR A 1 894 ? 8.849 -6.184 8.323 1.00 90.75 894 TYR A CA 1
ATOM 6747 C C . TYR A 1 894 ? 9.049 -5.404 7.019 1.00 90.75 894 TYR A C 1
ATOM 6749 O O . TYR A 1 894 ? 8.591 -5.816 5.951 1.00 90.75 894 TYR A O 1
ATOM 6757 N N . SER A 1 895 ? 9.670 -4.227 7.095 1.00 87.44 895 SER A N 1
ATOM 6758 C CA . SER A 1 895 ? 10.038 -3.433 5.917 1.00 87.44 895 SER A CA 1
ATOM 6759 C C . SER A 1 895 ? 11.456 -2.900 6.073 1.00 87.44 895 SER A C 1
ATOM 6761 O O . SER A 1 895 ? 11.784 -2.397 7.143 1.00 87.44 895 SER A O 1
ATOM 6763 N N . PHE A 1 896 ? 12.270 -2.996 5.026 1.00 86.25 896 PHE A N 1
ATOM 6764 C CA . PHE A 1 896 ? 13.651 -2.521 5.010 1.00 86.25 896 PHE A CA 1
ATOM 6765 C C . PHE A 1 896 ? 14.041 -2.050 3.603 1.00 86.25 896 PHE A C 1
ATOM 6767 O O . PHE A 1 896 ? 13.918 -2.797 2.631 1.00 86.25 896 PHE A O 1
ATOM 6774 N N . HIS A 1 897 ? 14.533 -0.814 3.507 1.00 78.00 897 HIS A N 1
ATOM 6775 C CA . HIS A 1 897 ? 14.925 -0.164 2.258 1.00 78.00 897 HIS A CA 1
ATOM 6776 C C . HIS A 1 897 ? 16.452 -0.008 2.210 1.00 78.00 897 HIS A C 1
ATOM 6778 O O . HIS A 1 897 ? 16.989 1.033 2.579 1.00 78.00 897 HIS A O 1
ATOM 6784 N N . GLY A 1 898 ? 17.151 -1.066 1.796 1.00 73.56 898 GLY A N 1
ATOM 6785 C CA . GLY A 1 898 ? 18.599 -1.040 1.575 1.00 73.56 898 GLY A CA 1
ATOM 6786 C C . GLY A 1 898 ? 18.971 -0.535 0.177 1.00 73.56 898 GLY A C 1
ATOM 6787 O O . GLY A 1 898 ? 18.389 -0.978 -0.809 1.00 73.56 898 GLY A O 1
ATOM 6788 N N . ASP A 1 899 ? 19.978 0.331 0.083 1.00 71.44 899 ASP A N 1
ATOM 6789 C CA . ASP A 1 899 ? 20.379 1.006 -1.166 1.00 71.44 899 ASP A CA 1
ATOM 6790 C C . ASP A 1 899 ? 21.408 0.222 -2.021 1.00 71.44 899 ASP A C 1
ATOM 6792 O O . ASP A 1 899 ? 21.956 0.754 -2.984 1.00 71.44 899 ASP A O 1
ATOM 6796 N N . CYS A 1 900 ? 21.701 -1.034 -1.664 1.00 75.25 900 CYS A N 1
ATOM 6797 C CA . CYS A 1 900 ? 22.781 -1.860 -2.230 1.00 75.25 900 CYS A CA 1
ATOM 6798 C C . CYS A 1 900 ? 22.387 -3.351 -2.306 1.00 75.25 900 CYS A C 1
ATOM 6800 O O . CYS A 1 900 ? 21.324 -3.750 -1.824 1.00 75.25 900 CYS A O 1
ATOM 6802 N N . GLU A 1 901 ? 23.285 -4.205 -2.807 1.00 83.62 901 GLU A N 1
ATOM 6803 C CA . GLU A 1 901 ? 23.217 -5.665 -2.638 1.00 83.62 901 GLU A CA 1
ATOM 6804 C C . GLU A 1 901 ? 23.128 -6.112 -1.163 1.00 83.62 901 GLU A C 1
ATOM 6806 O O . GLU A 1 901 ? 23.984 -5.775 -0.337 1.00 83.62 901 GLU A O 1
ATOM 6811 N N . HIS A 1 902 ? 22.136 -6.952 -0.850 1.00 89.62 902 HIS A N 1
ATOM 6812 C CA . HIS A 1 902 ? 21.968 -7.618 0.448 1.00 89.62 902 HIS A CA 1
ATOM 6813 C C . HIS A 1 902 ? 21.747 -9.130 0.280 1.00 89.62 902 HIS A C 1
ATOM 6815 O O . HIS A 1 902 ? 21.144 -9.576 -0.699 1.00 89.62 902 HIS A O 1
ATOM 6821 N N . THR A 1 903 ? 22.199 -9.932 1.250 1.00 90.44 903 THR A N 1
ATOM 6822 C CA . THR A 1 903 ? 22.013 -11.396 1.235 1.00 90.44 903 THR A CA 1
ATOM 6823 C C . THR A 1 903 ? 20.637 -11.779 1.786 1.00 90.44 903 THR A C 1
ATOM 6825 O O . THR A 1 903 ? 20.329 -11.557 2.957 1.00 90.44 903 THR A O 1
ATOM 6828 N N . LEU A 1 904 ? 19.803 -12.397 0.946 1.00 93.19 904 LEU A N 1
ATOM 6829 C CA . LEU A 1 904 ? 18.457 -12.836 1.314 1.00 93.19 904 LEU A CA 1
ATOM 6830 C C . LEU A 1 904 ? 18.451 -14.147 2.093 1.00 93.19 904 LEU A C 1
ATOM 6832 O O . LEU A 1 904 ? 17.777 -14.251 3.113 1.00 93.19 904 LEU A O 1
ATOM 6836 N N . ALA A 1 905 ? 19.159 -15.154 1.585 1.00 93.75 905 ALA A N 1
ATOM 6837 C CA . ALA A 1 905 ? 19.208 -16.487 2.173 1.00 93.75 905 ALA A CA 1
ATOM 6838 C C . ALA A 1 905 ? 20.453 -17.245 1.692 1.00 93.75 905 ALA A C 1
ATOM 6840 O O . ALA A 1 905 ? 20.764 -17.231 0.500 1.00 93.75 905 ALA A O 1
ATOM 6841 N N . HIS A 1 906 ? 21.132 -17.943 2.597 1.00 90.25 906 HIS A N 1
ATOM 6842 C CA . HIS A 1 906 ? 22.194 -18.906 2.291 1.00 90.25 906 HIS A CA 1
ATOM 6843 C C . HIS A 1 906 ? 22.277 -19.981 3.387 1.00 90.25 906 HIS A C 1
ATOM 6845 O O . HIS A 1 906 ? 21.778 -19.766 4.490 1.00 90.25 906 HIS A O 1
ATOM 6851 N N . ASP A 1 907 ? 22.903 -21.129 3.105 1.00 87.81 907 ASP A N 1
ATOM 6852 C CA . ASP A 1 907 ? 23.056 -22.257 4.046 1.00 87.81 907 ASP A CA 1
ATOM 6853 C C . ASP A 1 907 ? 24.450 -22.339 4.710 1.00 87.81 907 ASP A C 1
ATOM 6855 O O . ASP A 1 907 ? 24.971 -23.418 4.990 1.00 87.81 907 ASP A O 1
ATOM 6859 N N . TYR A 1 908 ? 25.077 -21.183 4.962 1.00 78.88 908 TYR A N 1
ATOM 6860 C CA . TYR A 1 908 ? 26.441 -21.063 5.509 1.00 78.88 908 TYR A CA 1
ATOM 6861 C C . TYR A 1 908 ? 26.472 -20.203 6.785 1.00 78.88 908 TYR A C 1
ATOM 6863 O O . TYR A 1 908 ? 27.111 -19.159 6.836 1.00 78.88 908 TYR A O 1
ATOM 6871 N N . CYS A 1 909 ? 25.761 -20.636 7.826 1.00 77.62 909 CYS A N 1
ATOM 6872 C CA . CYS A 1 909 ? 25.667 -19.883 9.084 1.00 77.62 909 CYS A CA 1
ATOM 6873 C C . CYS A 1 909 ? 26.812 -20.222 10.065 1.00 77.62 909 CYS A C 1
ATOM 6875 O O . CYS A 1 909 ? 27.381 -19.330 10.680 1.00 77.62 909 CYS A O 1
ATOM 6877 N N . ASP A 1 910 ? 27.230 -21.494 10.138 1.00 66.75 910 ASP A N 1
ATOM 6878 C CA . ASP A 1 910 ? 28.252 -21.983 11.090 1.00 66.75 910 ASP A CA 1
ATOM 6879 C C . ASP A 1 910 ? 29.703 -21.999 10.543 1.00 66.75 910 ASP A C 1
ATOM 6881 O O . ASP A 1 910 ? 30.589 -22.626 11.127 1.00 66.75 910 ASP A O 1
ATOM 6885 N N . GLY A 1 911 ? 29.978 -21.391 9.382 1.00 57.69 911 GLY A N 1
ATOM 6886 C CA . GLY A 1 911 ? 31.329 -21.388 8.790 1.00 57.69 911 GLY A CA 1
ATOM 6887 C C . GLY A 1 911 ? 31.775 -22.704 8.114 1.00 57.69 911 GLY A C 1
ATOM 6888 O O . GLY A 1 911 ? 32.971 -22.945 7.944 1.00 57.69 911 GLY A O 1
ATOM 6889 N N . ASN A 1 912 ? 30.840 -23.577 7.716 1.00 52.91 912 ASN A N 1
ATOM 6890 C CA . ASN A 1 912 ? 31.126 -24.854 7.035 1.00 52.91 912 ASN A CA 1
ATOM 6891 C C . ASN A 1 912 ? 31.497 -24.652 5.543 1.00 52.91 912 ASN A C 1
ATOM 6893 O O . ASN A 1 912 ? 30.633 -24.237 4.782 1.00 52.91 912 ASN A O 1
ATOM 6897 N N . PRO A 1 913 ? 32.712 -24.977 5.058 1.00 55.41 913 PRO A N 1
ATOM 6898 C CA . PRO A 1 913 ? 33.312 -24.382 3.844 1.00 55.41 913 PRO A CA 1
ATOM 6899 C C . PRO A 1 913 ? 32.751 -24.829 2.466 1.00 55.41 913 PRO A C 1
ATOM 6901 O O . PRO A 1 913 ? 33.499 -24.929 1.493 1.00 55.41 913 PRO A O 1
ATOM 6904 N N . SER A 1 914 ? 31.460 -25.147 2.342 1.00 63.31 914 SER A N 1
ATOM 6905 C CA . SER A 1 914 ? 30.784 -25.469 1.073 1.00 63.31 914 SER A CA 1
ATOM 6906 C C . SER A 1 914 ? 29.259 -25.254 1.183 1.00 63.31 914 SER A C 1
ATOM 6908 O O . SER A 1 914 ? 28.558 -26.210 1.521 1.00 63.31 914 SER A O 1
ATOM 6910 N N . PRO A 1 915 ? 28.728 -24.043 0.913 1.00 72.25 915 PRO A N 1
ATOM 6911 C CA . PRO A 1 915 ? 27.283 -23.820 0.810 1.00 72.25 915 PRO A CA 1
ATOM 6912 C C . PRO A 1 915 ? 26.657 -24.611 -0.349 1.00 72.25 915 PRO A C 1
ATOM 6914 O O . PRO A 1 915 ? 27.284 -24.831 -1.389 1.00 72.25 915 PRO A O 1
ATOM 6917 N N . SER A 1 916 ? 25.391 -24.993 -0.197 1.00 84.06 916 SER A N 1
ATOM 6918 C CA . SER A 1 916 ? 24.553 -25.506 -1.284 1.00 84.06 916 SER A CA 1
ATOM 6919 C C . SER A 1 916 ? 24.012 -24.369 -2.146 1.00 84.06 916 SER A C 1
ATOM 6921 O O . SER A 1 916 ? 23.932 -24.533 -3.366 1.00 84.06 916 SER A O 1
ATOM 6923 N N . PHE A 1 917 ? 23.643 -23.236 -1.530 1.00 91.31 917 PHE A N 1
ATOM 6924 C CA . PHE A 1 917 ? 23.159 -22.046 -2.233 1.00 91.31 917 PHE A CA 1
ATOM 6925 C C . PHE A 1 917 ? 23.426 -20.729 -1.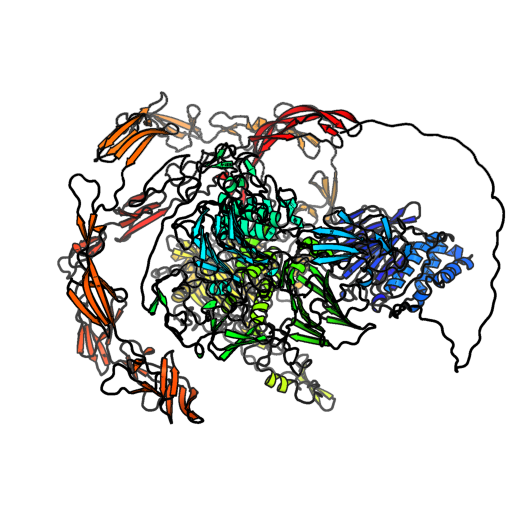488 1.00 91.31 917 PHE A C 1
ATOM 6927 O O . PHE A 1 917 ? 23.601 -20.687 -0.271 1.00 91.31 917 PHE A O 1
ATOM 6934 N N . ARG A 1 918 ? 23.373 -19.629 -2.240 1.00 88.69 918 ARG A N 1
ATOM 6935 C CA . ARG A 1 918 ? 23.310 -18.258 -1.730 1.00 88.69 918 ARG A CA 1
ATOM 6936 C C . ARG A 1 918 ? 22.455 -17.409 -2.664 1.00 88.69 918 ARG A C 1
ATOM 6938 O O . ARG A 1 918 ? 22.565 -17.533 -3.879 1.00 88.69 918 ARG A O 1
ATOM 6945 N N . LEU A 1 919 ? 21.631 -16.537 -2.097 1.00 93.31 919 LEU A N 1
ATOM 6946 C CA . LEU A 1 919 ? 20.773 -15.612 -2.827 1.00 93.31 919 LEU A CA 1
ATOM 6947 C C . LEU A 1 919 ? 21.033 -14.176 -2.364 1.00 93.31 919 LEU A C 1
ATOM 6949 O O . LEU A 1 919 ? 20.904 -13.873 -1.177 1.00 93.31 919 LEU A O 1
ATOM 6953 N N . VAL A 1 920 ? 21.370 -13.304 -3.308 1.00 90.94 920 VAL A N 1
ATOM 6954 C CA . VAL A 1 920 ? 21.608 -11.866 -3.123 1.00 90.94 920 VAL A CA 1
ATOM 6955 C C . VAL A 1 920 ? 20.605 -11.082 -3.966 1.00 90.94 920 VAL A C 1
ATOM 6957 O O . VAL A 1 920 ? 20.229 -11.532 -5.048 1.00 90.94 920 VAL A O 1
ATOM 6960 N N . THR A 1 921 ? 20.180 -9.910 -3.490 1.00 91.56 921 THR A N 1
ATOM 6961 C CA . THR A 1 921 ? 19.388 -8.964 -4.292 1.00 91.56 921 THR A CA 1
ATOM 6962 C C . THR A 1 921 ? 19.809 -7.521 -4.088 1.00 91.56 921 THR A C 1
ATOM 6964 O O . THR A 1 921 ? 20.141 -7.131 -2.969 1.00 91.56 921 THR A O 1
ATOM 6967 N N . GLU A 1 922 ? 19.675 -6.723 -5.144 1.00 86.50 922 GLU A N 1
ATOM 6968 C CA . GLU A 1 922 ? 19.834 -5.267 -5.137 1.00 86.50 922 GLU A CA 1
ATOM 6969 C C . GLU A 1 922 ? 18.509 -4.579 -5.504 1.00 86.50 922 GLU A C 1
ATOM 6971 O O . GLU A 1 922 ? 17.727 -5.091 -6.311 1.00 86.50 922 GLU A O 1
ATOM 6976 N N . ASN A 1 923 ? 18.247 -3.417 -4.903 1.00 84.56 923 ASN A N 1
ATOM 6977 C CA . ASN A 1 923 ? 17.077 -2.589 -5.191 1.00 84.56 923 ASN A CA 1
ATOM 6978 C C . ASN A 1 923 ? 17.390 -1.609 -6.331 1.00 84.56 923 ASN A C 1
ATOM 6980 O O . ASN A 1 923 ? 18.288 -0.783 -6.195 1.00 84.56 923 ASN A O 1
ATOM 6984 N N . ILE A 1 924 ? 16.637 -1.664 -7.435 1.00 78.25 924 ILE A N 1
ATOM 6985 C CA . ILE A 1 924 ? 16.879 -0.821 -8.614 1.00 78.25 924 ILE A CA 1
ATOM 6986 C C . ILE A 1 924 ? 15.937 0.397 -8.590 1.00 78.25 924 ILE A C 1
ATOM 6988 O O . ILE A 1 924 ? 14.724 0.237 -8.784 1.00 78.25 924 ILE A O 1
ATOM 6992 N N . PRO A 1 925 ? 16.448 1.625 -8.367 1.00 71.12 925 PRO A N 1
ATOM 6993 C CA . PRO A 1 925 ? 15.605 2.808 -8.259 1.00 71.12 925 PRO A CA 1
ATOM 6994 C C . PRO A 1 925 ? 15.087 3.285 -9.621 1.00 71.12 925 PRO A C 1
ATOM 6996 O O . PRO A 1 925 ? 15.769 3.219 -10.653 1.00 71.12 925 PRO A O 1
ATOM 6999 N N . CYS A 1 926 ? 13.876 3.833 -9.620 1.00 65.06 926 CYS A N 1
ATOM 7000 C CA . CYS A 1 926 ? 13.260 4.480 -10.770 1.00 65.06 926 CYS A CA 1
ATOM 7001 C C . CYS A 1 926 ? 14.121 5.648 -11.298 1.00 65.06 926 CYS A C 1
ATOM 7003 O O . CYS A 1 926 ? 14.879 6.278 -10.570 1.00 65.06 926 CYS A O 1
ATOM 7005 N N . ALA A 1 927 ? 14.038 5.963 -12.596 1.00 54.22 927 ALA A N 1
ATOM 7006 C CA . ALA A 1 927 ? 14.894 6.993 -13.215 1.00 54.22 927 ALA A CA 1
ATOM 7007 C C . ALA A 1 927 ? 14.565 8.445 -12.797 1.00 54.22 927 ALA A C 1
ATOM 7009 O O . ALA A 1 927 ? 15.285 9.371 -13.157 1.00 54.22 927 ALA A O 1
ATOM 7010 N N . THR A 1 928 ? 13.455 8.654 -12.087 1.00 49.84 928 THR A N 1
ATOM 7011 C CA . THR A 1 928 ? 12.864 9.978 -11.824 1.00 49.84 928 THR A CA 1
ATOM 7012 C C . THR A 1 928 ? 12.298 10.132 -10.406 1.00 49.84 928 THR A C 1
ATOM 7014 O O . THR A 1 928 ? 11.577 11.095 -10.146 1.00 49.84 928 THR A O 1
ATOM 7017 N N . ALA A 1 929 ? 12.584 9.192 -9.499 1.00 52.91 929 ALA A N 1
ATOM 7018 C CA . ALA A 1 929 ? 12.157 9.202 -8.097 1.00 52.91 929 ALA A CA 1
ATOM 7019 C C . ALA A 1 929 ? 13.025 8.236 -7.265 1.00 52.91 929 ALA A C 1
ATOM 7021 O O . ALA A 1 929 ? 13.608 7.311 -7.823 1.00 52.91 929 ALA A O 1
ATOM 7022 N N . ASN A 1 930 ? 13.047 8.398 -5.938 1.00 60.97 930 ASN A N 1
ATOM 7023 C CA . ASN A 1 930 ? 13.766 7.503 -5.014 1.00 60.97 930 ASN A CA 1
ATOM 7024 C C . ASN A 1 930 ? 13.052 6.151 -4.757 1.00 60.97 930 ASN A C 1
ATOM 7026 O O . ASN A 1 930 ? 13.439 5.434 -3.845 1.00 60.97 930 ASN A O 1
ATOM 7030 N N . SER A 1 931 ? 11.998 5.825 -5.509 1.00 72.19 931 SER A N 1
ATOM 7031 C CA . SER A 1 931 ? 11.219 4.579 -5.391 1.00 72.19 931 SER A CA 1
ATOM 7032 C C . SER A 1 931 ? 11.874 3.415 -6.133 1.00 72.19 931 SER A C 1
ATOM 7034 O O . SER A 1 931 ? 12.572 3.620 -7.130 1.00 72.19 931 SER A O 1
ATOM 7036 N N . ILE A 1 932 ? 11.620 2.187 -5.686 1.00 76.38 932 ILE A N 1
ATOM 7037 C CA . ILE A 1 932 ? 12.157 0.956 -6.271 1.00 76.38 932 ILE A CA 1
ATOM 7038 C C . ILE A 1 932 ? 11.263 0.494 -7.434 1.00 76.38 932 ILE A C 1
ATOM 7040 O O . ILE A 1 932 ? 10.119 0.085 -7.244 1.00 76.38 932 ILE A O 1
ATOM 7044 N N . CYS A 1 933 ? 11.810 0.496 -8.653 1.00 75.31 933 CYS A N 1
ATOM 7045 C CA . CYS A 1 933 ? 11.097 0.073 -9.865 1.00 75.31 933 CYS A CA 1
ATOM 7046 C C . CYS A 1 933 ? 11.202 -1.444 -10.124 1.00 75.31 933 CYS A C 1
ATOM 7048 O O . CYS A 1 933 ? 10.248 -2.062 -10.602 1.00 75.31 933 CYS A O 1
ATOM 7050 N N . SER A 1 934 ? 12.348 -2.050 -9.809 1.00 82.62 934 SER A N 1
ATOM 7051 C CA . SER A 1 934 ? 12.608 -3.490 -9.957 1.00 82.62 934 SER A CA 1
ATOM 7052 C C . SER A 1 934 ? 13.751 -3.941 -9.035 1.00 82.62 934 SER A C 1
ATOM 7054 O O . SER A 1 934 ? 14.262 -3.156 -8.231 1.00 82.62 934 SER A O 1
ATOM 7056 N N . LYS A 1 935 ? 14.113 -5.227 -9.070 1.00 88.06 935 LYS A N 1
ATOM 7057 C CA . LYS A 1 935 ? 15.221 -5.802 -8.291 1.00 88.06 935 LYS A CA 1
ATOM 7058 C C . LYS A 1 935 ? 16.142 -6.613 -9.198 1.00 88.06 935 LYS A C 1
ATOM 7060 O O . LYS A 1 935 ? 15.655 -7.304 -10.087 1.00 88.06 935 LYS A O 1
ATOM 7065 N N . SER A 1 936 ? 17.444 -6.559 -8.932 1.00 87.31 936 SER A N 1
ATOM 7066 C CA . SER A 1 936 ? 18.410 -7.531 -9.462 1.00 87.31 936 SER A CA 1
ATOM 7067 C C . SER A 1 936 ? 18.513 -8.713 -8.496 1.00 87.31 936 SER A C 1
ATOM 7069 O O . SER A 1 936 ? 18.391 -8.516 -7.282 1.00 87.31 936 SER A O 1
ATOM 7071 N N . ILE A 1 937 ? 18.705 -9.933 -9.006 1.00 93.19 937 ILE A N 1
ATOM 7072 C CA . ILE A 1 937 ? 18.753 -11.165 -8.205 1.00 93.19 937 ILE A CA 1
ATOM 7073 C C . ILE A 1 937 ? 19.923 -12.049 -8.647 1.00 93.19 937 ILE A C 1
ATOM 7075 O O . ILE A 1 937 ? 19.916 -12.575 -9.757 1.00 93.19 937 ILE A O 1
ATOM 7079 N N . ASN A 1 938 ? 20.873 -12.287 -7.741 1.00 90.12 938 ASN A N 1
ATOM 7080 C CA . ASN A 1 938 ? 22.043 -13.137 -7.960 1.00 90.12 938 ASN A CA 1
ATOM 7081 C C . ASN A 1 938 ? 21.903 -14.426 -7.125 1.00 90.12 938 ASN A C 1
ATOM 7083 O O . ASN A 1 938 ? 22.003 -14.407 -5.894 1.00 90.12 938 ASN A O 1
ATOM 7087 N N . LEU A 1 939 ? 21.621 -15.552 -7.789 1.00 93.38 939 LEU A N 1
ATOM 7088 C CA . LEU A 1 939 ? 21.397 -16.875 -7.193 1.00 93.38 939 LEU A CA 1
ATOM 7089 C C . LEU A 1 939 ? 22.555 -17.830 -7.518 1.00 93.38 939 LEU A C 1
ATOM 7091 O O . LEU A 1 939 ? 22.669 -18.348 -8.628 1.00 93.38 939 LEU A O 1
ATOM 7095 N N . PHE A 1 940 ? 23.373 -18.118 -6.514 1.00 88.75 940 PHE A N 1
ATOM 7096 C CA . PHE A 1 940 ? 24.489 -19.060 -6.569 1.00 88.75 940 PHE A CA 1
ATOM 7097 C C . PHE A 1 940 ? 24.048 -20.434 -6.060 1.00 88.75 940 PHE A C 1
ATOM 7099 O O . PHE A 1 940 ? 23.448 -20.521 -4.988 1.00 88.75 940 PHE A O 1
ATOM 7106 N N . PHE A 1 941 ? 24.369 -21.516 -6.774 1.00 90.50 941 PHE A N 1
ATOM 7107 C CA . PHE A 1 941 ? 24.168 -22.888 -6.294 1.00 90.50 941 PHE A CA 1
ATOM 7108 C C . PHE A 1 941 ? 25.092 -23.903 -6.991 1.00 90.50 941 PHE A C 1
ATOM 7110 O O . PHE A 1 941 ? 25.104 -24.052 -8.215 1.00 90.50 941 PHE A O 1
ATOM 7117 N N . GLY A 1 942 ? 25.860 -24.659 -6.202 1.00 82.06 942 GLY A N 1
ATOM 7118 C CA . GLY A 1 942 ? 26.762 -25.705 -6.700 1.00 82.06 942 GLY A CA 1
ATOM 7119 C C . GLY A 1 942 ? 27.876 -25.202 -7.624 1.00 82.06 942 GLY A C 1
ATOM 7120 O O . GLY A 1 942 ? 28.938 -24.832 -7.136 1.00 82.06 942 GLY A O 1
ATOM 7121 N N . ARG A 1 943 ? 27.665 -25.263 -8.947 1.00 82.69 943 ARG A N 1
ATOM 7122 C CA . ARG A 1 943 ? 28.571 -24.718 -9.981 1.00 82.69 943 ARG A CA 1
ATOM 7123 C C . ARG A 1 943 ? 27.968 -23.571 -10.798 1.00 82.69 943 ARG A C 1
ATOM 7125 O O . ARG A 1 943 ? 28.601 -23.127 -11.753 1.00 82.69 943 ARG A O 1
ATOM 7132 N N . TYR A 1 944 ? 26.748 -23.154 -10.474 1.00 87.06 944 TYR A N 1
ATOM 7133 C CA . TYR A 1 944 ? 25.968 -22.197 -11.250 1.00 87.06 944 TYR A CA 1
ATOM 7134 C C . TYR A 1 944 ? 25.792 -20.884 -10.498 1.00 87.06 944 TYR A C 1
ATOM 7136 O O . TYR A 1 944 ? 25.507 -20.874 -9.300 1.00 87.06 944 TYR A O 1
ATOM 7144 N N . GLU A 1 945 ? 25.894 -19.793 -11.239 1.00 84.75 945 GLU A N 1
ATOM 7145 C CA . GLU A 1 945 ? 25.409 -18.470 -10.864 1.00 84.75 945 GLU A CA 1
ATOM 7146 C C . GLU A 1 945 ? 24.288 -18.104 -11.842 1.00 84.75 945 GLU A C 1
ATOM 7148 O O . GLU A 1 945 ? 24.412 -18.294 -13.055 1.00 84.75 945 GLU A O 1
ATOM 7153 N N . MET A 1 946 ? 23.165 -17.628 -11.315 1.00 89.56 946 MET A N 1
ATOM 7154 C CA . MET A 1 946 ? 22.040 -17.118 -12.089 1.00 89.56 946 MET A CA 1
ATOM 7155 C C . MET A 1 946 ? 21.816 -15.658 -11.736 1.00 89.56 946 MET A C 1
ATOM 7157 O O . MET A 1 946 ? 21.439 -15.351 -10.608 1.00 89.56 946 MET A O 1
ATOM 7161 N N . ILE A 1 947 ? 22.026 -14.792 -12.720 1.00 85.06 947 ILE A N 1
ATOM 7162 C CA . ILE A 1 947 ? 21.783 -13.355 -12.643 1.00 85.06 947 ILE A CA 1
ATOM 7163 C C . ILE A 1 947 ? 20.430 -13.105 -13.310 1.00 85.06 947 ILE A C 1
ATOM 7165 O O . ILE A 1 947 ? 20.243 -13.447 -14.483 1.00 85.06 947 ILE A O 1
ATOM 7169 N N . LEU A 1 948 ? 19.481 -12.548 -12.561 1.00 91.12 948 LEU A N 1
ATOM 7170 C CA . LEU A 1 948 ? 18.175 -12.132 -13.060 1.00 91.12 948 LEU A CA 1
ATOM 7171 C C . LEU A 1 948 ? 18.077 -10.605 -12.972 1.00 91.12 948 LEU A C 1
ATOM 7173 O O . LEU A 1 948 ? 18.225 -10.038 -11.888 1.00 91.12 948 LEU A O 1
ATOM 7177 N N . SER A 1 949 ? 17.814 -9.951 -14.101 1.00 83.06 949 SER A N 1
ATOM 7178 C CA . SER A 1 949 ? 17.668 -8.494 -14.216 1.00 83.06 949 SER A CA 1
ATOM 7179 C C . SER A 1 949 ? 16.540 -8.157 -15.198 1.00 83.06 949 SER A C 1
ATOM 7181 O O . SER A 1 949 ? 16.171 -8.981 -16.037 1.00 83.06 949 SER A O 1
ATOM 7183 N N . GLU A 1 950 ? 15.958 -6.958 -15.091 1.00 77.12 950 GLU A N 1
ATOM 7184 C CA . GLU A 1 950 ? 14.886 -6.522 -16.003 1.00 77.12 950 GLU A CA 1
ATOM 7185 C C . GLU A 1 950 ? 15.401 -6.323 -17.448 1.00 77.12 950 GLU A C 1
ATOM 7187 O O . GLU A 1 950 ? 14.686 -6.634 -18.399 1.00 77.12 950 GLU A O 1
ATOM 7192 N N . ASP A 1 951 ? 16.652 -5.870 -17.607 1.00 68.94 951 ASP A N 1
ATOM 7193 C CA . ASP A 1 951 ? 17.291 -5.621 -18.910 1.00 68.94 951 ASP A CA 1
ATOM 7194 C C . ASP A 1 951 ? 17.763 -6.927 -19.602 1.00 68.94 951 ASP A C 1
ATOM 7196 O O . ASP A 1 951 ? 17.592 -7.074 -20.814 1.00 68.94 951 ASP A O 1
ATOM 7200 N N . ASP A 1 952 ? 18.343 -7.885 -18.860 1.00 66.81 952 ASP A N 1
ATOM 7201 C CA . ASP A 1 952 ? 18.998 -9.092 -19.412 1.00 66.81 952 ASP A CA 1
ATOM 7202 C C . ASP A 1 952 ? 18.144 -10.374 -19.301 1.00 66.81 952 ASP A C 1
ATOM 7204 O O . ASP A 1 952 ? 18.437 -11.401 -19.927 1.00 66.81 952 ASP A O 1
ATOM 7208 N N . GLY A 1 953 ? 17.084 -10.355 -18.488 1.00 78.50 953 GLY A N 1
ATOM 7209 C CA . GLY A 1 953 ? 16.222 -11.504 -18.226 1.00 78.50 953 GLY A CA 1
ATOM 7210 C C . GLY A 1 953 ? 16.847 -12.511 -17.257 1.00 78.50 953 GLY A C 1
ATOM 7211 O O . GLY A 1 953 ? 16.754 -12.342 -16.045 1.00 78.50 953 GLY A O 1
ATOM 7212 N N . VAL A 1 954 ? 17.423 -13.607 -17.773 1.00 85.00 954 VAL A N 1
ATOM 7213 C CA . VAL A 1 954 ? 18.065 -14.660 -16.953 1.00 85.00 954 VAL A CA 1
ATOM 7214 C C . VAL A 1 954 ? 19.365 -15.130 -17.610 1.00 85.00 954 VAL A C 1
ATOM 7216 O O . VAL A 1 954 ? 19.347 -15.930 -18.552 1.00 85.00 954 VAL A O 1
ATOM 7219 N N . LYS A 1 955 ? 20.500 -14.660 -17.087 1.00 82.44 955 LYS A N 1
ATOM 7220 C CA . LYS A 1 955 ? 21.860 -15.051 -17.486 1.00 82.44 955 LYS A CA 1
ATOM 7221 C C . LYS A 1 955 ? 22.352 -16.156 -16.546 1.00 82.44 955 LYS A C 1
ATOM 7223 O O . LYS A 1 955 ? 22.224 -16.039 -15.332 1.00 82.44 955 LYS A O 1
ATOM 7228 N N . VAL A 1 956 ? 22.899 -17.241 -17.101 1.00 84.00 956 VAL A N 1
ATOM 7229 C CA . VAL A 1 956 ? 23.447 -18.368 -16.323 1.00 84.00 956 VAL A CA 1
ATOM 7230 C C . VAL A 1 956 ? 24.938 -18.493 -16.608 1.00 84.00 956 VAL A C 1
ATOM 7232 O O . VAL A 1 956 ? 25.327 -18.691 -17.759 1.00 84.00 956 VAL A O 1
ATOM 7235 N N . VAL A 1 957 ? 25.755 -18.399 -15.563 1.00 77.88 957 VAL A N 1
ATOM 7236 C CA . VAL A 1 957 ? 27.212 -18.570 -15.600 1.00 77.88 957 VAL A CA 1
ATOM 7237 C C . VAL A 1 957 ? 27.551 -19.939 -14.995 1.00 77.88 957 VAL A C 1
ATOM 7239 O O . VAL A 1 957 ? 26.971 -20.345 -13.986 1.00 77.88 957 VAL A O 1
ATOM 7242 N N . GLU A 1 958 ? 28.450 -20.696 -15.633 1.00 75.75 958 GLU A N 1
ATOM 7243 C CA . GLU A 1 958 ? 28.805 -22.068 -15.235 1.00 75.75 958 GLU A CA 1
ATOM 7244 C C . GLU A 1 958 ? 30.294 -22.168 -14.860 1.00 75.75 958 GLU A C 1
ATOM 7246 O O . GLU A 1 958 ? 31.165 -22.266 -15.719 1.00 75.75 958 GLU A O 1
ATOM 7251 N N . GLY A 1 959 ? 30.578 -22.173 -13.555 1.00 70.94 959 GLY A N 1
ATOM 7252 C CA . GLY A 1 959 ? 31.922 -22.290 -12.983 1.00 70.94 959 GLY A CA 1
ATOM 7253 C C . GLY A 1 959 ? 32.308 -23.728 -12.609 1.00 70.94 959 GLY A C 1
ATOM 7254 O O . GLY A 1 959 ? 31.813 -24.707 -13.173 1.00 70.94 959 GLY A O 1
ATOM 7255 N N . ASN A 1 960 ? 33.193 -23.884 -11.621 1.00 66.88 960 ASN A N 1
ATOM 7256 C CA . ASN A 1 960 ? 33.599 -25.184 -11.071 1.00 66.88 960 ASN A CA 1
ATOM 7257 C C . ASN A 1 960 ? 32.887 -25.461 -9.737 1.00 66.88 960 ASN A C 1
ATOM 7259 O O . ASN A 1 960 ? 32.968 -24.647 -8.825 1.00 66.88 960 ASN A O 1
ATOM 7263 N N . GLY A 1 961 ? 32.229 -26.617 -9.596 1.00 69.69 961 GLY A N 1
ATOM 7264 C CA . GLY A 1 961 ? 31.492 -26.966 -8.375 1.00 69.69 961 GLY A CA 1
ATOM 7265 C C . GLY A 1 961 ? 30.580 -28.187 -8.530 1.00 69.69 961 GLY A C 1
ATOM 7266 O O . GLY A 1 961 ? 30.752 -28.994 -9.445 1.00 69.69 961 GLY A O 1
ATOM 7267 N N . THR A 1 962 ? 29.594 -28.317 -7.641 1.00 79.19 962 THR A N 1
ATOM 7268 C CA . THR A 1 962 ? 28.626 -29.431 -7.632 1.00 79.19 962 THR A CA 1
ATOM 7269 C C . THR A 1 962 ? 27.558 -29.274 -8.720 1.00 79.19 962 THR A C 1
ATOM 7271 O O . THR A 1 962 ? 26.932 -28.223 -8.836 1.00 79.19 962 THR A O 1
ATOM 7274 N N . GLU A 1 963 ? 27.292 -30.336 -9.484 1.00 81.06 963 GLU A N 1
ATOM 7275 C CA . GLU A 1 963 ? 26.208 -30.375 -10.475 1.00 81.06 963 GLU A CA 1
ATOM 7276 C C . GLU A 1 963 ? 24.834 -30.498 -9.786 1.00 81.06 963 GLU A C 1
ATOM 7278 O O . GLU A 1 963 ? 24.537 -31.505 -9.138 1.00 81.06 963 GLU A O 1
ATOM 7283 N N . TYR A 1 964 ? 23.982 -29.486 -9.958 1.00 85.81 964 TYR A N 1
ATOM 7284 C CA . TYR A 1 964 ? 22.562 -29.516 -9.595 1.00 85.81 964 TYR A CA 1
ATOM 7285 C C . TYR A 1 964 ? 21.701 -29.458 -10.853 1.00 85.81 964 TYR A C 1
ATOM 7287 O O . TYR A 1 964 ? 22.008 -28.735 -11.799 1.00 85.81 964 TYR A O 1
ATOM 7295 N N . LYS A 1 965 ? 20.567 -30.161 -10.839 1.00 86.75 965 LYS A N 1
ATOM 7296 C CA . LYS A 1 965 ? 19.543 -29.999 -11.873 1.00 86.75 965 LYS A CA 1
ATOM 7297 C C . LYS A 1 965 ? 18.641 -28.820 -11.530 1.00 86.75 965 LYS A C 1
ATOM 7299 O O . LYS A 1 965 ? 18.161 -28.718 -10.400 1.00 86.75 965 LYS A O 1
ATOM 7304 N N . TYR A 1 966 ? 18.327 -28.022 -12.537 1.00 90.25 966 TYR A N 1
ATOM 7305 C CA . TYR A 1 966 ? 17.375 -26.926 -12.440 1.00 90.25 966 TYR A CA 1
ATOM 7306 C C . TYR A 1 966 ? 16.454 -26.882 -13.665 1.00 90.25 966 TYR A C 1
ATOM 7308 O O . TYR A 1 966 ? 16.739 -27.489 -14.700 1.00 90.25 966 TYR A O 1
ATOM 7316 N N . GLN A 1 967 ? 15.348 -26.150 -13.556 1.00 86.00 967 GLN A N 1
ATOM 7317 C CA . GLN A 1 967 ? 14.464 -25.808 -14.669 1.00 86.00 967 GLN A CA 1
ATOM 7318 C C . GLN A 1 967 ? 14.065 -24.337 -14.577 1.00 86.00 967 GLN A C 1
ATOM 7320 O O . GLN A 1 967 ? 13.647 -23.890 -13.515 1.00 86.00 967 GLN A O 1
ATOM 7325 N N . ILE A 1 968 ? 14.142 -23.613 -15.696 1.00 88.00 968 ILE A N 1
ATOM 7326 C CA . ILE A 1 968 ? 13.645 -22.237 -15.821 1.00 88.00 968 ILE A CA 1
ATOM 7327 C C . ILE A 1 968 ? 12.364 -22.281 -16.657 1.00 88.00 968 ILE A C 1
ATOM 7329 O O . ILE A 1 968 ? 12.382 -22.659 -17.833 1.00 88.00 968 ILE A O 1
ATOM 7333 N N . ASN A 1 969 ? 11.248 -21.906 -16.042 1.00 84.44 969 ASN A N 1
ATOM 7334 C CA . ASN A 1 969 ? 9.929 -21.795 -16.649 1.00 84.44 969 ASN A CA 1
ATOM 7335 C C . ASN A 1 969 ? 9.458 -20.333 -16.602 1.00 84.44 969 ASN A C 1
ATOM 7337 O O . ASN A 1 969 ? 9.901 -19.557 -15.764 1.00 84.44 969 ASN A O 1
ATOM 7341 N N . TYR A 1 970 ? 8.535 -19.977 -17.494 1.00 83.06 970 TYR A N 1
ATOM 7342 C CA . TYR A 1 970 ? 7.884 -18.666 -17.517 1.00 83.06 970 TYR A CA 1
ATOM 7343 C C . TYR A 1 970 ? 6.375 -18.898 -17.392 1.00 83.06 970 TYR A C 1
ATOM 7345 O O . TYR A 1 970 ? 5.797 -19.646 -18.189 1.00 83.06 970 TYR A O 1
ATOM 7353 N N . GLY A 1 971 ? 5.756 -18.324 -16.361 1.00 72.81 971 GLY A N 1
ATOM 7354 C CA . GLY A 1 971 ? 4.376 -18.587 -15.959 1.00 72.81 971 GLY A CA 1
ATOM 7355 C C . GLY A 1 971 ? 3.602 -17.293 -15.734 1.00 72.81 971 GLY A C 1
ATOM 7356 O O . GLY A 1 971 ? 3.774 -16.629 -14.718 1.00 72.81 971 GLY A O 1
ATOM 7357 N N . GLY A 1 972 ? 2.729 -16.935 -16.676 1.00 75.25 972 GLY A N 1
ATOM 7358 C CA . GLY A 1 972 ? 1.906 -15.732 -16.579 1.00 75.25 972 GLY A CA 1
ATOM 7359 C C . GLY A 1 972 ? 2.712 -14.445 -16.781 1.00 75.25 972 GLY A C 1
ATOM 7360 O O . GLY A 1 972 ? 2.908 -14.037 -17.924 1.00 75.25 972 GLY A O 1
ATOM 7361 N N . ILE A 1 973 ? 3.125 -13.818 -15.676 1.00 85.06 973 ILE A N 1
ATOM 7362 C CA . ILE A 1 973 ? 4.066 -12.678 -15.615 1.00 85.06 973 ILE A CA 1
ATOM 7363 C C . ILE A 1 973 ? 5.317 -12.988 -14.767 1.00 85.06 973 ILE A C 1
ATOM 7365 O O . ILE A 1 973 ? 6.007 -12.071 -14.345 1.00 85.06 973 ILE A O 1
ATOM 7369 N N . TYR A 1 974 ? 5.571 -14.265 -14.457 1.00 89.75 974 TYR A N 1
ATOM 7370 C CA . TYR A 1 974 ? 6.632 -14.674 -13.535 1.00 89.75 974 TYR A CA 1
ATOM 7371 C C . TYR A 1 974 ? 7.712 -15.531 -14.204 1.00 89.75 974 TYR A C 1
ATOM 7373 O O . TYR A 1 974 ? 7.402 -16.495 -14.914 1.00 89.75 974 TYR A O 1
ATOM 7381 N N . VAL A 1 975 ? 8.972 -15.265 -13.857 1.00 90.88 975 VAL A N 1
ATOM 7382 C CA . VAL A 1 975 ? 10.084 -16.217 -13.976 1.00 90.88 975 VAL A CA 1
ATOM 7383 C C . VAL A 1 975 ? 9.983 -17.217 -12.823 1.00 90.88 975 VAL A C 1
ATOM 7385 O O . VAL A 1 975 ? 9.830 -16.829 -11.666 1.00 90.88 975 VAL A O 1
ATOM 7388 N N . VAL A 1 976 ? 10.069 -18.512 -13.131 1.00 90.00 976 VAL A N 1
ATOM 7389 C CA . VAL A 1 976 ? 9.938 -19.616 -12.169 1.00 90.00 976 VAL A CA 1
ATOM 7390 C C . VAL A 1 976 ? 11.128 -20.560 -12.319 1.00 90.00 976 VAL A C 1
ATOM 7392 O O . VAL A 1 976 ? 11.215 -21.308 -13.296 1.00 90.00 976 VAL A O 1
ATOM 7395 N N . ILE A 1 977 ? 12.040 -20.545 -11.349 1.00 92.62 977 ILE A N 1
ATOM 7396 C CA . ILE A 1 977 ? 13.233 -21.397 -11.314 1.00 92.62 977 ILE A CA 1
ATOM 7397 C C . ILE A 1 977 ? 13.048 -22.478 -10.244 1.00 92.62 977 ILE A C 1
ATOM 7399 O O . ILE A 1 977 ? 12.918 -22.175 -9.063 1.00 92.62 977 ILE A O 1
ATOM 7403 N N . GLU A 1 978 ? 13.046 -23.746 -10.650 1.00 91.06 978 GLU A N 1
ATOM 7404 C CA . GLU A 1 978 ? 12.974 -24.915 -9.761 1.00 91.06 978 GLU A CA 1
ATOM 7405 C C . GLU A 1 978 ? 14.345 -25.604 -9.718 1.00 91.06 978 GLU A C 1
ATOM 7407 O O . GLU A 1 978 ? 14.847 -26.013 -10.765 1.00 91.06 978 GLU A O 1
ATOM 7412 N N . ILE A 1 979 ? 14.947 -25.761 -8.532 1.00 93.31 979 ILE A N 1
ATOM 7413 C CA . ILE A 1 979 ? 16.218 -26.478 -8.325 1.00 93.31 979 ILE A CA 1
ATOM 7414 C C . ILE A 1 979 ? 15.928 -27.784 -7.571 1.00 93.31 979 ILE A C 1
ATOM 7416 O O . ILE A 1 979 ? 15.461 -27.765 -6.428 1.00 93.31 979 ILE A O 1
ATOM 7420 N N . GLU A 1 980 ? 16.191 -28.933 -8.212 1.00 85.94 980 GLU A N 1
ATOM 7421 C CA . GLU A 1 980 ? 15.666 -30.245 -7.795 1.00 85.94 980 GLU A CA 1
ATOM 7422 C C . GLU A 1 980 ? 16.093 -30.609 -6.361 1.00 85.94 980 GLU A C 1
ATOM 7424 O O . GLU A 1 980 ? 17.225 -31.013 -6.097 1.00 85.94 980 GLU A O 1
ATOM 7429 N N . GLY A 1 981 ? 15.148 -30.507 -5.422 1.00 84.50 981 GLY A N 1
ATOM 7430 C CA . GLY A 1 981 ? 15.347 -30.893 -4.026 1.00 84.50 981 GLY A CA 1
ATOM 7431 C C . GLY A 1 981 ? 16.003 -29.841 -3.122 1.00 84.50 981 GLY A C 1
ATOM 7432 O O . GLY A 1 981 ? 16.292 -30.198 -1.974 1.00 84.50 981 GLY A O 1
ATOM 7433 N N . LEU A 1 982 ? 16.202 -28.607 -3.610 1.00 90.19 982 LEU A N 1
ATOM 7434 C CA . LEU A 1 982 ? 16.855 -27.496 -2.904 1.00 90.19 982 LEU A CA 1
ATOM 7435 C C . LEU A 1 982 ? 15.890 -26.320 -2.653 1.00 90.19 982 LEU A C 1
ATOM 7437 O O . LEU A 1 982 ? 15.472 -26.116 -1.512 1.00 90.19 982 LEU A O 1
ATOM 7441 N N . LEU A 1 983 ? 15.492 -25.588 -3.701 1.00 94.69 983 LEU A N 1
ATOM 7442 C CA . LEU A 1 983 ? 14.588 -24.434 -3.606 1.00 94.69 983 LEU A CA 1
ATOM 7443 C C . LEU A 1 983 ? 13.825 -24.157 -4.909 1.00 94.69 983 LEU A C 1
ATOM 7445 O O . LEU A 1 983 ? 14.245 -24.594 -5.981 1.00 94.69 983 LEU A O 1
ATOM 7449 N N . ASN A 1 984 ? 12.748 -23.375 -4.805 1.00 93.81 984 ASN A N 1
ATOM 7450 C CA . ASN A 1 984 ? 12.107 -22.699 -5.934 1.00 93.81 984 ASN A CA 1
ATOM 7451 C C . ASN A 1 984 ? 12.265 -21.175 -5.767 1.00 93.81 984 ASN A C 1
ATOM 7453 O O . ASN A 1 984 ? 12.080 -20.665 -4.660 1.00 93.81 984 ASN A O 1
ATOM 7457 N N . LEU A 1 985 ? 12.542 -20.453 -6.851 1.00 95.00 985 LEU A N 1
ATOM 7458 C CA . LEU A 1 985 ? 12.535 -18.988 -6.930 1.00 95.00 985 LEU A CA 1
ATOM 7459 C C . LEU A 1 985 ? 11.451 -18.551 -7.925 1.00 95.00 985 LEU A C 1
ATOM 7461 O O . LEU A 1 985 ? 11.371 -19.084 -9.030 1.00 95.00 985 LEU A O 1
ATOM 7465 N N . ILE A 1 986 ? 10.615 -17.594 -7.530 1.00 93.31 986 ILE A N 1
ATOM 7466 C CA . ILE A 1 986 ? 9.515 -17.045 -8.330 1.00 93.31 986 ILE A CA 1
ATOM 7467 C C . ILE A 1 986 ? 9.652 -15.519 -8.299 1.00 93.31 986 ILE A C 1
ATOM 7469 O O . ILE A 1 986 ? 9.658 -14.939 -7.215 1.00 93.31 986 ILE A O 1
ATOM 7473 N N . TRP A 1 987 ? 9.764 -14.867 -9.454 1.00 94.19 987 TRP A N 1
ATOM 7474 C CA . TRP A 1 987 ? 9.971 -13.415 -9.561 1.00 94.19 987 TRP A CA 1
ATOM 7475 C C . TRP A 1 987 ? 9.077 -12.815 -10.647 1.00 94.19 987 TRP A C 1
ATOM 7477 O O . TRP A 1 987 ? 8.903 -13.434 -11.690 1.00 94.19 987 TRP A O 1
ATOM 7487 N N . ASP A 1 988 ? 8.492 -11.643 -10.399 1.00 89.69 988 ASP A N 1
ATOM 7488 C CA . ASP A 1 988 ? 7.520 -10.964 -11.277 1.00 89.69 988 ASP A CA 1
ATOM 7489 C C . ASP A 1 988 ? 8.142 -10.043 -12.345 1.00 89.69 988 ASP A C 1
ATOM 7491 O O . ASP A 1 988 ? 7.460 -9.165 -12.870 1.00 89.69 988 ASP A O 1
ATOM 7495 N N . GLU A 1 989 ? 9.444 -10.198 -12.614 1.00 87.75 989 GLU A N 1
ATOM 7496 C CA . GLU A 1 989 ? 10.253 -9.303 -13.463 1.00 87.75 989 GLU A CA 1
ATOM 7497 C C . GLU A 1 989 ? 10.279 -7.836 -12.949 1.00 87.75 989 GLU A C 1
ATOM 7499 O O . GLU A 1 989 ? 10.724 -6.920 -13.641 1.00 87.75 989 GLU A O 1
ATOM 7504 N N . LYS A 1 990 ? 9.826 -7.605 -11.701 1.00 87.06 990 LYS A N 1
ATOM 7505 C CA . LYS A 1 990 ? 9.746 -6.307 -11.011 1.00 87.06 990 LYS A CA 1
ATOM 7506 C C . LYS A 1 990 ? 10.267 -6.413 -9.574 1.00 87.06 990 LYS A C 1
ATOM 7508 O O . LYS A 1 990 ? 11.441 -6.736 -9.378 1.00 87.06 990 LYS A O 1
ATOM 7513 N N . THR A 1 991 ? 9.466 -6.068 -8.561 1.00 88.50 991 THR A N 1
ATOM 7514 C CA . THR A 1 991 ? 9.900 -6.020 -7.153 1.00 88.50 991 THR A CA 1
ATOM 7515 C C . THR A 1 991 ? 9.408 -7.196 -6.310 1.00 88.50 991 THR A C 1
ATOM 7517 O O . THR A 1 991 ? 9.849 -7.314 -5.164 1.00 88.50 991 THR A O 1
ATOM 7520 N N . SER A 1 992 ? 8.551 -8.084 -6.835 1.00 92.31 992 SER A N 1
ATOM 7521 C CA . SER A 1 992 ? 8.030 -9.229 -6.083 1.00 92.31 992 SER A CA 1
ATOM 7522 C C . SER A 1 992 ? 8.869 -10.493 -6.273 1.00 92.31 992 SER A C 1
ATOM 7524 O O . SER A 1 992 ? 8.863 -11.115 -7.334 1.00 92.31 992 SER A O 1
ATOM 7526 N N . VAL A 1 993 ? 9.557 -10.906 -5.207 1.00 94.25 993 VAL A N 1
ATOM 7527 C CA . VAL A 1 993 ? 10.416 -12.099 -5.160 1.00 94.25 993 VAL A CA 1
ATOM 7528 C C . VAL A 1 993 ? 9.863 -13.069 -4.120 1.00 94.25 993 VAL A C 1
ATOM 7530 O O . VAL A 1 993 ? 9.698 -12.700 -2.962 1.00 94.25 993 VAL A O 1
ATOM 7533 N N . MET A 1 994 ? 9.599 -14.319 -4.493 1.00 94.12 994 MET A N 1
ATOM 7534 C CA . MET A 1 994 ? 9.153 -15.381 -3.588 1.00 94.12 994 MET A CA 1
ATOM 7535 C C . MET A 1 994 ? 10.109 -16.572 -3.657 1.00 94.12 994 MET A C 1
ATOM 7537 O O . MET A 1 994 ? 10.396 -17.098 -4.731 1.00 94.12 994 MET A O 1
ATOM 7541 N N . ILE A 1 995 ? 10.584 -17.015 -2.493 1.00 94.94 995 ILE A N 1
ATOM 7542 C CA . ILE A 1 995 ? 11.579 -18.084 -2.353 1.00 94.94 995 ILE A CA 1
ATOM 7543 C C . ILE A 1 995 ? 10.954 -19.203 -1.532 1.00 94.94 995 ILE A C 1
ATOM 7545 O O . ILE A 1 995 ? 10.522 -18.970 -0.403 1.00 94.94 995 ILE A O 1
ATOM 7549 N N . GLN A 1 996 ? 10.923 -20.417 -2.077 1.00 94.12 996 GLN A N 1
ATOM 7550 C CA . GLN A 1 996 ? 10.433 -21.607 -1.386 1.00 94.12 996 GLN A CA 1
ATOM 7551 C C . GLN A 1 996 ? 11.602 -22.553 -1.088 1.00 94.12 996 GLN A C 1
ATOM 7553 O O . GLN A 1 996 ? 12.128 -23.175 -2.009 1.00 94.12 996 GLN A O 1
ATOM 7558 N N . LEU A 1 997 ? 11.993 -22.715 0.178 1.00 94.62 997 LEU A N 1
ATOM 7559 C CA . LEU A 1 997 ? 13.067 -23.640 0.569 1.00 94.62 997 LEU A CA 1
ATOM 7560 C C . LEU A 1 997 ? 12.534 -25.040 0.881 1.00 94.62 997 LEU A C 1
ATOM 7562 O O . LEU A 1 997 ? 11.558 -25.198 1.619 1.00 94.62 997 LEU A O 1
ATOM 7566 N N . HIS A 1 998 ? 13.214 -26.076 0.380 1.00 93.25 998 HIS A N 1
ATOM 7567 C CA . HIS A 1 998 ? 12.879 -27.463 0.699 1.00 93.25 998 HIS A CA 1
ATOM 7568 C C . HIS A 1 998 ? 13.051 -27.724 2.213 1.00 93.25 998 HIS A C 1
ATOM 7570 O O . HIS A 1 998 ? 14.087 -27.358 2.772 1.00 93.25 998 HIS A O 1
ATOM 7576 N N . PRO A 1 999 ? 12.150 -28.484 2.877 1.00 90.94 999 PRO A N 1
ATOM 7577 C CA . PRO A 1 999 ? 12.206 -28.824 4.313 1.00 90.94 999 PRO A CA 1
ATOM 7578 C C . PRO A 1 999 ? 13.486 -29.480 4.880 1.00 90.94 999 PRO A C 1
ATOM 7580 O O . PRO A 1 999 ? 13.504 -29.846 6.049 1.00 90.94 999 PRO A O 1
ATOM 7583 N N . LYS A 1 1000 ? 14.536 -29.696 4.074 1.00 89.12 1000 LYS A N 1
ATOM 7584 C CA . LYS A 1 1000 ? 15.859 -30.161 4.537 1.00 89.12 1000 LYS A CA 1
ATOM 7585 C C . LYS A 1 1000 ? 16.715 -28.998 5.046 1.00 89.12 1000 LYS A C 1
ATOM 7587 O O . LYS A 1 1000 ? 17.585 -29.207 5.879 1.00 89.12 1000 LYS A O 1
ATOM 7592 N N . LEU A 1 1001 ? 16.453 -27.794 4.537 1.00 90.69 1001 LEU A N 1
ATOM 7593 C CA . LEU A 1 1001 ? 17.124 -26.550 4.907 1.00 90.69 1001 LEU A CA 1
ATOM 7594 C C . LEU A 1 1001 ? 16.540 -25.927 6.188 1.00 90.69 1001 LEU A C 1
ATOM 7596 O O . LEU A 1 1001 ? 17.018 -24.885 6.623 1.00 90.69 1001 LEU A O 1
ATOM 7600 N N . LYS A 1 1002 ? 15.517 -26.554 6.795 1.00 89.88 1002 LYS A N 1
ATOM 7601 C CA . LYS A 1 1002 ? 14.865 -26.049 8.008 1.00 89.88 1002 LYS A CA 1
ATOM 7602 C C . LYS A 1 1002 ? 15.883 -25.940 9.154 1.00 89.88 1002 LYS A C 1
ATOM 7604 O O . LYS A 1 1002 ? 16.493 -26.950 9.503 1.00 89.88 1002 LYS A O 1
ATOM 7609 N N . GLY A 1 1003 ? 16.054 -24.739 9.706 1.00 87.44 1003 GLY A N 1
ATOM 7610 C CA . GLY A 1 1003 ? 17.028 -24.413 10.753 1.00 87.44 1003 GLY A CA 1
ATOM 7611 C C . GLY A 1 1003 ? 18.499 -24.454 10.313 1.00 87.44 1003 GLY A C 1
ATOM 7612 O O . GLY A 1 1003 ? 19.370 -24.533 11.171 1.00 87.44 1003 GLY A O 1
ATOM 7613 N N . ASN A 1 1004 ? 18.783 -24.453 9.004 1.00 88.19 1004 ASN A N 1
ATOM 7614 C CA . ASN A 1 1004 ? 20.142 -24.498 8.441 1.00 88.19 1004 ASN A CA 1
ATOM 7615 C C . ASN A 1 1004 ? 20.435 -23.308 7.502 1.00 88.19 1004 ASN A C 1
ATOM 7617 O O . ASN A 1 1004 ? 21.345 -23.397 6.680 1.00 88.19 1004 ASN A O 1
ATOM 7621 N N . VAL A 1 1005 ? 19.643 -22.232 7.559 1.00 91.69 1005 VAL A N 1
ATOM 7622 C CA . VAL A 1 1005 ? 19.797 -21.047 6.698 1.00 91.69 1005 VAL A CA 1
ATOM 7623 C C . VAL A 1 1005 ? 19.794 -19.755 7.507 1.00 91.69 1005 VAL A C 1
ATOM 7625 O O . VAL A 1 1005 ? 19.421 -19.744 8.676 1.00 91.69 1005 VAL A O 1
ATOM 7628 N N . CYS A 1 1006 ? 20.248 -18.674 6.884 1.00 91.00 1006 CYS A N 1
ATOM 7629 C CA . CYS A 1 1006 ? 20.311 -17.333 7.458 1.00 91.00 1006 CYS A CA 1
ATOM 7630 C C . CYS A 1 1006 ? 20.330 -16.271 6.342 1.00 91.00 1006 CYS A C 1
ATOM 7632 O O . CYS A 1 1006 ? 20.609 -16.585 5.179 1.00 91.00 1006 CYS A O 1
ATOM 7634 N N . GLY A 1 1007 ? 19.994 -15.027 6.689 1.00 93.56 1007 GLY A N 1
ATOM 7635 C CA . GLY A 1 1007 ? 19.850 -13.887 5.776 1.00 93.56 1007 GLY A CA 1
ATOM 7636 C C . GLY A 1 1007 ? 18.604 -13.055 6.101 1.00 93.56 1007 GLY A C 1
ATOM 7637 O O . GLY A 1 1007 ? 17.899 -13.341 7.069 1.00 93.56 1007 GLY A O 1
ATOM 7638 N N . LEU A 1 1008 ? 18.282 -12.060 5.266 1.00 94.50 1008 LEU A N 1
ATOM 7639 C CA . LEU A 1 1008 ? 17.072 -11.230 5.427 1.00 94.50 1008 LEU A CA 1
ATOM 7640 C C . LEU A 1 1008 ? 15.753 -12.033 5.445 1.00 94.50 1008 LEU A C 1
ATOM 7642 O O . LEU A 1 1008 ? 14.768 -11.615 6.046 1.00 94.50 1008 LEU A O 1
ATOM 7646 N N . CYS A 1 1009 ? 15.715 -13.214 4.828 1.00 96.44 1009 CYS A N 1
ATOM 7647 C CA . CYS A 1 1009 ? 14.554 -14.102 4.872 1.00 96.44 1009 CYS A CA 1
ATOM 7648 C C . CYS A 1 1009 ? 14.376 -14.864 6.202 1.00 96.44 1009 CYS A C 1
ATOM 7650 O O . CYS A 1 1009 ? 13.437 -15.661 6.296 1.00 96.44 1009 CYS A O 1
ATOM 7652 N N . GLY A 1 1010 ? 15.225 -14.636 7.208 1.00 93.75 1010 GLY A N 1
ATOM 7653 C CA . GLY A 1 1010 ? 15.175 -15.339 8.489 1.00 93.75 1010 GLY A CA 1
ATOM 7654 C C . GLY A 1 1010 ? 15.953 -16.657 8.496 1.00 93.75 1010 GLY A C 1
ATOM 7655 O O . GLY A 1 1010 ? 16.674 -16.967 7.542 1.00 93.75 1010 GLY A O 1
ATOM 7656 N N . ASN A 1 1011 ? 15.816 -17.445 9.569 1.00 91.31 1011 ASN A N 1
ATOM 7657 C CA . ASN A 1 1011 ? 16.602 -18.680 9.757 1.00 91.31 1011 ASN A CA 1
ATOM 7658 C C . ASN A 1 1011 ? 15.855 -19.990 9.420 1.00 91.31 1011 ASN A C 1
ATOM 7660 O O . ASN A 1 1011 ? 16.471 -21.057 9.314 1.00 91.31 1011 ASN A O 1
ATOM 7664 N N . PHE A 1 1012 ? 14.538 -19.904 9.199 1.00 93.31 1012 PHE A N 1
ATOM 7665 C CA . PHE A 1 1012 ? 13.665 -21.036 8.895 1.00 93.31 1012 PHE A CA 1
ATOM 7666 C C . PHE A 1 1012 ? 13.676 -22.124 9.992 1.00 93.31 1012 PHE A C 1
ATOM 7668 O O . PHE A 1 1012 ? 13.602 -23.303 9.660 1.00 93.31 1012 PHE A O 1
ATOM 7675 N N . ASP A 1 1013 ? 13.799 -21.807 11.285 1.00 88.81 1013 ASP A N 1
ATOM 7676 C CA . ASP A 1 1013 ? 13.689 -22.779 12.388 1.00 88.81 1013 ASP A CA 1
ATOM 7677 C C . ASP A 1 1013 ? 12.240 -23.002 12.879 1.00 88.81 1013 ASP A C 1
ATOM 7679 O O . ASP A 1 1013 ? 11.905 -24.092 13.368 1.00 88.81 1013 ASP A O 1
ATOM 7683 N N . GLY A 1 1014 ? 11.342 -22.049 12.616 1.00 86.75 1014 GLY A N 1
ATOM 7684 C CA . GLY A 1 1014 ? 9.948 -21.979 13.062 1.00 86.75 1014 GLY A CA 1
ATOM 7685 C C . GLY A 1 1014 ? 9.579 -20.708 13.842 1.00 86.75 1014 GLY A C 1
ATOM 7686 O O . GLY A 1 1014 ? 8.385 -20.439 13.972 1.00 86.75 1014 GLY A O 1
ATOM 7687 N N . ASN A 1 1015 ? 10.559 -19.953 14.347 1.00 89.62 1015 ASN A N 1
ATOM 7688 C CA . ASN A 1 1015 ? 10.372 -18.914 15.359 1.00 89.62 1015 ASN A CA 1
ATOM 7689 C C . ASN A 1 1015 ? 10.624 -17.491 14.829 1.00 89.62 1015 ASN A C 1
ATOM 7691 O O . ASN A 1 1015 ? 11.725 -16.950 14.903 1.00 89.62 1015 ASN A O 1
ATOM 7695 N N . ALA A 1 1016 ? 9.555 -16.811 14.421 1.00 90.06 1016 ALA A N 1
ATOM 7696 C CA . ALA A 1 1016 ? 9.572 -15.434 13.927 1.00 90.06 1016 ALA A CA 1
ATOM 7697 C C . ALA A 1 1016 ? 10.278 -14.415 14.854 1.00 90.06 1016 ALA A C 1
ATOM 7699 O O . ALA A 1 1016 ? 10.744 -13.380 14.373 1.00 90.06 1016 ALA A O 1
ATOM 7700 N N . ASN A 1 1017 ? 10.394 -14.687 16.163 1.00 87.06 1017 ASN A N 1
ATOM 7701 C CA . ASN A 1 1017 ? 11.093 -13.809 17.112 1.00 87.06 1017 ASN A CA 1
ATOM 7702 C C . ASN A 1 1017 ? 12.628 -13.852 16.999 1.00 87.06 1017 ASN A C 1
ATOM 7704 O O . ASN A 1 1017 ? 13.284 -12.974 17.558 1.00 87.06 1017 ASN A O 1
ATOM 7708 N N . ASN A 1 1018 ? 13.213 -14.865 16.347 1.00 87.44 1018 ASN A N 1
ATOM 7709 C CA . ASN A 1 1018 ? 14.665 -14.984 16.163 1.00 87.44 1018 ASN A CA 1
ATOM 7710 C C . ASN A 1 1018 ? 15.120 -14.782 14.701 1.00 87.44 1018 ASN A C 1
ATOM 7712 O O . ASN A 1 1018 ? 16.319 -14.811 14.431 1.00 87.44 1018 ASN A O 1
ATOM 7716 N N . ASP A 1 1019 ? 14.188 -14.478 13.789 1.00 91.44 1019 ASP A N 1
ATOM 7717 C CA . ASP A 1 1019 ? 14.472 -14.171 12.381 1.00 91.44 1019 ASP A CA 1
ATOM 7718 C C . ASP A 1 1019 ? 15.416 -12.972 12.192 1.00 91.44 1019 ASP A C 1
ATOM 7720 O O . ASP A 1 1019 ? 16.197 -12.960 11.242 1.00 91.44 1019 ASP A O 1
ATOM 7724 N N . PHE A 1 1020 ? 15.385 -11.979 13.091 1.00 92.44 1020 PHE A N 1
ATOM 7725 C CA . PHE A 1 1020 ? 16.246 -10.784 13.046 1.00 92.44 1020 PHE A CA 1
ATOM 7726 C C . PHE A 1 1020 ? 17.690 -11.071 13.508 1.00 92.44 1020 PHE A C 1
ATOM 7728 O O . PHE A 1 1020 ? 18.306 -10.290 14.235 1.00 92.44 1020 PHE A O 1
ATOM 7735 N N . MET A 1 1021 ? 18.231 -12.223 13.110 1.00 89.62 1021 MET A N 1
ATOM 7736 C CA . MET A 1 1021 ? 19.602 -12.648 13.370 1.00 89.62 1021 MET A CA 1
ATOM 7737 C C . MET A 1 1021 ? 20.554 -11.968 12.387 1.00 89.62 1021 MET A C 1
ATOM 7739 O O . MET A 1 1021 ? 20.519 -12.236 11.187 1.00 89.62 1021 MET A O 1
ATOM 7743 N N . LYS A 1 1022 ? 21.419 -11.090 12.894 1.00 86.50 1022 LYS A N 1
ATOM 7744 C CA . LYS A 1 1022 ? 22.467 -10.433 12.106 1.00 86.50 1022 LYS A CA 1
ATOM 7745 C C . LYS A 1 1022 ? 23.485 -11.444 11.565 1.00 86.50 1022 LYS A C 1
ATOM 7747 O O . LYS A 1 1022 ? 23.626 -12.533 12.121 1.00 86.50 1022 LYS A O 1
ATOM 7752 N N . HIS A 1 1023 ? 24.258 -11.056 10.545 1.00 80.06 1023 HIS A N 1
ATOM 7753 C CA . HIS A 1 1023 ? 25.359 -11.867 9.979 1.00 80.06 1023 HIS A CA 1
ATOM 7754 C C . HIS A 1 1023 ? 26.323 -12.431 11.040 1.00 80.06 1023 HIS A C 1
ATOM 7756 O O . HIS A 1 1023 ? 26.811 -13.550 10.905 1.00 80.06 1023 HIS A O 1
ATOM 7762 N N . ASN A 1 1024 ? 26.537 -11.699 12.138 1.00 77.69 1024 ASN A N 1
ATOM 7763 C CA . ASN A 1 1024 ? 27.383 -12.121 13.253 1.00 77.69 1024 ASN A CA 1
ATOM 7764 C C . ASN A 1 1024 ? 26.676 -12.990 14.320 1.00 77.69 1024 ASN A C 1
ATOM 7766 O O . ASN A 1 1024 ? 27.203 -13.109 15.423 1.00 77.69 1024 ASN A O 1
ATOM 7770 N N . GLY A 1 1025 ? 25.495 -13.554 14.046 1.00 80.94 1025 GLY A N 1
ATOM 7771 C CA . GLY A 1 1025 ? 24.776 -14.476 14.940 1.00 80.94 1025 GLY A CA 1
ATOM 7772 C C . GLY A 1 1025 ? 23.954 -13.821 16.061 1.00 80.94 1025 GLY A C 1
ATOM 7773 O O . GLY A 1 1025 ? 23.272 -14.511 16.822 1.00 80.94 1025 GLY A O 1
ATOM 7774 N N . GLU A 1 1026 ? 23.973 -12.491 16.187 1.00 82.00 1026 GLU A N 1
ATOM 7775 C CA . GLU A 1 1026 ? 23.173 -11.780 17.187 1.00 82.00 1026 GLU A CA 1
ATOM 7776 C C . GLU A 1 1026 ? 21.771 -11.438 16.675 1.00 82.00 1026 GLU A C 1
ATOM 7778 O O . GLU A 1 1026 ? 21.618 -10.664 15.735 1.00 82.00 1026 GLU A O 1
ATOM 7783 N N . VAL A 1 1027 ? 20.740 -11.935 17.365 1.00 86.25 1027 VAL A N 1
ATOM 7784 C CA . VAL A 1 1027 ? 19.360 -11.456 17.182 1.00 86.25 1027 VAL A CA 1
ATOM 7785 C C . VAL A 1 1027 ? 19.157 -10.091 17.827 1.00 86.25 1027 VAL A C 1
ATOM 7787 O O . VAL A 1 1027 ? 19.427 -9.926 19.024 1.00 86.25 1027 VAL A O 1
ATOM 7790 N N . VAL A 1 1028 ? 18.634 -9.157 17.038 1.00 85.94 1028 VAL A N 1
ATOM 7791 C CA . VAL A 1 1028 ? 18.221 -7.800 17.434 1.00 85.94 1028 VAL A CA 1
ATOM 7792 C C . VAL A 1 1028 ? 16.697 -7.658 17.361 1.00 85.94 1028 VAL A C 1
ATOM 7794 O O . VAL A 1 1028 ? 16.002 -8.604 16.996 1.00 85.94 1028 VAL A O 1
ATOM 7797 N N . THR A 1 1029 ? 16.152 -6.501 17.739 1.00 83.69 1029 THR A N 1
ATOM 7798 C CA . THR A 1 1029 ? 14.700 -6.228 17.664 1.00 83.69 1029 THR A CA 1
ATOM 7799 C C . THR A 1 1029 ? 14.324 -5.118 16.686 1.00 83.69 1029 THR A C 1
ATOM 7801 O O . THR A 1 1029 ? 13.138 -4.938 16.415 1.00 83.69 1029 THR A O 1
ATOM 7804 N N . ASP A 1 1030 ? 15.309 -4.409 16.136 1.00 83.38 1030 ASP A N 1
ATOM 7805 C CA . ASP A 1 1030 ? 15.134 -3.367 15.128 1.00 83.38 1030 ASP A CA 1
ATOM 7806 C C . ASP A 1 1030 ? 15.324 -3.926 13.699 1.00 83.38 1030 ASP A C 1
ATOM 7808 O O . ASP A 1 1030 ? 16.379 -4.505 13.410 1.00 83.38 1030 ASP A O 1
ATOM 7812 N N . PRO A 1 1031 ? 14.344 -3.751 12.788 1.00 87.44 1031 PRO A N 1
ATOM 7813 C CA . PRO A 1 1031 ? 14.497 -4.094 11.377 1.00 87.44 1031 PRO A CA 1
ATOM 7814 C C . PRO A 1 1031 ? 15.592 -3.309 10.635 1.00 87.44 1031 PRO A C 1
ATOM 7816 O O . PRO A 1 1031 ? 16.125 -3.844 9.661 1.00 87.44 1031 PRO A O 1
ATOM 7819 N N . GLU A 1 1032 ? 15.932 -2.076 11.042 1.00 84.81 1032 GLU A N 1
ATOM 7820 C CA . GLU A 1 1032 ? 16.999 -1.299 10.388 1.00 84.81 1032 GLU A CA 1
ATOM 7821 C C . GLU A 1 1032 ? 18.388 -1.872 10.742 1.00 84.81 1032 GLU A C 1
ATOM 7823 O O . GLU A 1 1032 ? 19.142 -2.228 9.833 1.00 84.81 1032 GLU A O 1
ATOM 7828 N N . GLU A 1 1033 ? 18.697 -2.087 12.030 1.00 83.62 1033 GLU A N 1
ATOM 7829 C CA . GLU A 1 1033 ? 19.932 -2.753 12.489 1.00 83.62 1033 GLU A CA 1
ATOM 7830 C C . GLU A 1 1033 ? 20.082 -4.175 11.907 1.00 83.62 1033 GLU A C 1
ATOM 7832 O O . GLU A 1 1033 ? 21.173 -4.570 11.482 1.00 83.62 1033 GLU A O 1
ATOM 7837 N N . PHE A 1 1034 ? 18.986 -4.943 11.840 1.00 90.69 1034 PHE A N 1
ATOM 7838 C CA . PHE A 1 1034 ? 18.971 -6.253 11.183 1.00 90.69 1034 PHE A CA 1
ATOM 7839 C C . PHE A 1 1034 ? 19.295 -6.136 9.689 1.00 90.69 1034 PHE A C 1
ATOM 7841 O O . PHE A 1 1034 ? 20.194 -6.825 9.203 1.00 90.69 1034 PHE A O 1
ATOM 7848 N N . GLY A 1 1035 ? 18.606 -5.246 8.970 1.00 88.75 1035 GLY A N 1
ATOM 7849 C CA . GLY A 1 1035 ? 18.764 -5.064 7.530 1.00 88.75 1035 GLY A CA 1
ATOM 7850 C C . GLY A 1 1035 ? 20.185 -4.668 7.127 1.00 88.75 1035 GLY A C 1
ATOM 7851 O O . GLY A 1 1035 ? 20.800 -5.321 6.281 1.00 88.75 1035 GLY A O 1
ATOM 7852 N N . ILE A 1 1036 ? 20.739 -3.660 7.805 1.00 84.62 1036 ILE A N 1
ATOM 7853 C CA . ILE A 1 1036 ? 22.100 -3.142 7.588 1.00 84.62 1036 ILE A CA 1
ATOM 7854 C C . ILE A 1 1036 ? 23.169 -4.229 7.802 1.00 84.62 1036 ILE A C 1
ATOM 7856 O O . ILE A 1 1036 ? 24.196 -4.231 7.121 1.00 84.62 1036 ILE A O 1
ATOM 7860 N N . SER A 1 1037 ? 22.933 -5.193 8.696 1.00 86.38 1037 SER A N 1
ATOM 7861 C CA . SER A 1 1037 ? 23.896 -6.271 8.966 1.00 86.38 1037 SER A CA 1
ATOM 7862 C C . SER A 1 1037 ? 24.064 -7.292 7.830 1.00 86.38 1037 SER A C 1
ATOM 7864 O O . SER A 1 1037 ? 25.005 -8.081 7.867 1.00 86.38 1037 SER A O 1
ATOM 7866 N N . TRP A 1 1038 ? 23.175 -7.285 6.828 1.00 88.31 1038 TRP A N 1
ATOM 7867 C CA . TRP A 1 1038 ? 23.166 -8.239 5.710 1.00 88.31 1038 TRP A CA 1
ATOM 7868 C C . TRP A 1 1038 ? 23.589 -7.632 4.358 1.00 88.31 1038 TRP A C 1
ATOM 7870 O O . TRP A 1 1038 ? 23.447 -8.290 3.320 1.00 88.31 1038 TRP A O 1
ATOM 7880 N N . LYS A 1 1039 ? 24.142 -6.406 4.360 1.00 85.38 1039 LYS A N 1
ATOM 7881 C CA . LYS A 1 1039 ? 24.850 -5.798 3.214 1.00 85.38 1039 LYS A CA 1
ATOM 7882 C C . LYS A 1 1039 ? 25.935 -6.753 2.698 1.00 85.38 1039 LYS A C 1
ATOM 7884 O O . LYS A 1 1039 ? 26.713 -7.283 3.487 1.00 85.38 1039 LYS A O 1
ATOM 7889 N N . VAL A 1 1040 ? 26.032 -6.948 1.381 1.00 78.44 1040 VAL A N 1
ATOM 7890 C CA . VAL A 1 1040 ? 27.103 -7.776 0.781 1.00 78.44 1040 VAL A CA 1
ATOM 7891 C C . VAL A 1 1040 ? 28.461 -7.076 0.852 1.00 78.44 1040 VAL A C 1
ATOM 7893 O O . VAL A 1 1040 ? 29.471 -7.718 1.133 1.00 78.44 1040 VAL A O 1
ATOM 7896 N N . LYS A 1 1041 ? 28.480 -5.754 0.643 1.00 70.56 1041 LYS A N 1
ATOM 7897 C CA . LYS A 1 1041 ? 29.687 -4.921 0.709 1.00 70.56 1041 LYS A CA 1
ATOM 7898 C C . LYS A 1 1041 ? 29.666 -4.077 1.990 1.00 70.56 1041 LYS A C 1
ATOM 7900 O O . LYS A 1 1041 ? 28.746 -3.266 2.128 1.00 70.56 1041 LYS A O 1
ATOM 7905 N N . PRO A 1 1042 ? 30.644 -4.216 2.911 1.00 66.38 1042 PRO A N 1
ATOM 7906 C CA . PRO A 1 1042 ? 30.694 -3.421 4.143 1.00 66.38 1042 PRO A CA 1
ATOM 7907 C C . PRO A 1 1042 ? 30.678 -1.907 3.890 1.00 66.38 1042 PRO A C 1
ATOM 7909 O O . PRO A 1 1042 ? 29.988 -1.180 4.603 1.00 66.38 1042 PRO A O 1
ATOM 7912 N N . ASP A 1 1043 ? 31.357 -1.465 2.824 1.00 62.19 1043 ASP A N 1
ATOM 7913 C CA . ASP A 1 1043 ? 31.491 -0.062 2.405 1.00 62.19 1043 ASP A CA 1
ATOM 7914 C C . ASP A 1 1043 ? 30.201 0.558 1.820 1.00 62.19 1043 ASP A C 1
ATOM 7916 O O . ASP A 1 1043 ? 30.175 1.742 1.484 1.00 62.19 1043 ASP A O 1
ATOM 7920 N N . CYS A 1 1044 ? 29.107 -0.203 1.690 1.00 67.50 1044 CYS A N 1
ATOM 7921 C CA . CYS A 1 1044 ? 27.798 0.381 1.389 1.00 67.50 1044 CYS A CA 1
ATOM 7922 C C . CYS A 1 1044 ? 27.342 1.273 2.567 1.00 67.50 1044 CYS A C 1
ATOM 7924 O O . CYS A 1 1044 ? 27.375 0.806 3.711 1.00 67.50 1044 CYS A O 1
ATOM 7926 N N . PRO A 1 1045 ? 26.903 2.528 2.333 1.00 65.56 1045 PRO A N 1
ATOM 7927 C CA . PRO A 1 1045 ? 26.488 3.432 3.404 1.00 65.56 1045 PRO A CA 1
ATOM 7928 C C . PRO A 1 1045 ? 25.257 2.911 4.160 1.00 65.56 1045 PRO A C 1
ATOM 7930 O O . PRO A 1 1045 ? 24.381 2.265 3.587 1.00 65.56 1045 PRO A O 1
ATOM 7933 N N . ASP A 1 1046 ? 25.181 3.217 5.455 1.00 68.56 1046 ASP A N 1
ATOM 7934 C CA . ASP A 1 1046 ? 24.055 2.810 6.298 1.00 68.56 1046 ASP A CA 1
ATOM 7935 C C . ASP A 1 1046 ? 22.791 3.634 6.004 1.00 68.56 1046 ASP A C 1
ATOM 7937 O O . ASP A 1 1046 ? 22.829 4.861 5.846 1.00 68.56 1046 ASP A O 1
ATOM 7941 N N . VAL A 1 1047 ? 21.646 2.950 5.988 1.00 66.31 1047 VAL A N 1
ATOM 7942 C CA . VAL A 1 1047 ? 20.322 3.560 5.818 1.00 66.31 1047 VAL A CA 1
ATOM 7943 C C . VAL A 1 1047 ? 20.001 4.365 7.077 1.00 66.31 1047 VAL A C 1
ATOM 7945 O O . VAL A 1 1047 ? 19.863 3.810 8.159 1.00 66.31 1047 VAL A O 1
ATOM 7948 N N . THR A 1 1048 ? 19.919 5.691 6.962 1.00 56.78 1048 THR A N 1
ATOM 7949 C CA . THR A 1 1048 ? 20.011 6.596 8.127 1.00 56.78 1048 THR A CA 1
ATOM 7950 C C . THR A 1 1048 ? 18.676 7.142 8.655 1.00 56.78 1048 THR A C 1
ATOM 7952 O O . THR A 1 1048 ? 18.707 8.080 9.449 1.00 56.78 1048 THR A O 1
ATOM 7955 N N . ASN A 1 1049 ? 17.533 6.595 8.212 1.00 52.53 1049 ASN A N 1
ATOM 7956 C CA . ASN A 1 1049 ? 16.156 6.638 8.770 1.00 52.53 1049 ASN A CA 1
ATOM 7957 C C . ASN A 1 1049 ? 15.187 6.296 7.614 1.00 52.53 1049 ASN A C 1
ATOM 7959 O O . ASN A 1 1049 ? 15.072 7.110 6.689 1.00 52.53 1049 ASN A O 1
ATOM 7963 N N . ILE A 1 1050 ? 14.418 5.198 7.653 1.00 52.34 1050 ILE A N 1
ATOM 7964 C CA . ILE A 1 1050 ? 13.361 4.970 6.647 1.00 52.34 1050 ILE A CA 1
ATOM 7965 C C . ILE A 1 1050 ? 12.101 5.769 7.021 1.00 52.34 1050 ILE A C 1
ATOM 7967 O O . ILE A 1 1050 ? 11.145 5.264 7.611 1.00 52.34 1050 ILE A O 1
ATOM 7971 N N . LYS A 1 1051 ? 12.094 7.053 6.651 1.00 56.97 1051 LYS A N 1
ATOM 7972 C CA . LYS A 1 1051 ? 10.968 7.974 6.873 1.00 56.97 1051 LYS A CA 1
ATOM 7973 C C . LYS A 1 1051 ? 9.664 7.459 6.248 1.00 56.97 1051 LYS A C 1
ATOM 7975 O O . LYS A 1 1051 ? 9.664 6.816 5.198 1.00 56.97 1051 LYS A O 1
ATOM 7980 N N . ASP A 1 1052 ? 8.533 7.856 6.831 1.00 64.62 1052 ASP A N 1
ATOM 7981 C CA . ASP A 1 1052 ? 7.227 7.698 6.189 1.00 64.62 1052 ASP A CA 1
ATOM 7982 C C . ASP A 1 1052 ? 7.146 8.538 4.900 1.00 64.62 1052 ASP A C 1
ATOM 7984 O O . ASP A 1 1052 ? 7.103 9.773 4.931 1.00 64.62 1052 ASP A O 1
ATOM 7988 N N . LEU A 1 1053 ? 7.064 7.844 3.765 1.00 68.69 1053 LEU A N 1
ATOM 7989 C CA . LEU A 1 1053 ? 6.916 8.425 2.433 1.00 68.69 1053 LEU A CA 1
ATOM 7990 C C . LEU A 1 1053 ? 5.637 9.272 2.316 1.00 68.69 1053 LEU A C 1
ATOM 7992 O O . LEU A 1 1053 ? 5.638 10.276 1.608 1.00 68.69 1053 LEU A O 1
ATOM 7996 N N . CYS A 1 1054 ? 4.563 8.950 3.048 1.00 75.12 1054 CYS A N 1
ATOM 7997 C CA . CYS A 1 1054 ? 3.361 9.788 3.099 1.00 75.12 1054 CYS A CA 1
ATOM 7998 C C . CYS A 1 1054 ? 3.554 11.076 3.918 1.00 75.12 1054 CYS A C 1
ATOM 8000 O O . CYS A 1 1054 ? 2.789 12.023 3.737 1.00 75.12 1054 CYS A O 1
ATOM 8002 N N . THR A 1 1055 ? 4.565 11.147 4.789 1.00 69.50 1055 THR A N 1
ATOM 8003 C CA . THR A 1 1055 ? 4.912 12.351 5.560 1.00 69.50 1055 THR A CA 1
ATOM 8004 C C . THR A 1 1055 ? 5.869 13.266 4.789 1.00 69.50 1055 THR A C 1
ATOM 8006 O O . THR A 1 1055 ? 5.745 14.485 4.906 1.00 69.50 1055 THR A O 1
ATOM 8009 N N . GLU A 1 1056 ? 6.761 12.727 3.946 1.00 64.19 1056 GLU A N 1
ATOM 8010 C CA . GLU A 1 1056 ? 7.522 13.551 2.984 1.00 64.19 1056 GLU A CA 1
ATOM 8011 C C . GLU A 1 1056 ? 6.649 14.006 1.801 1.00 64.19 1056 GLU A C 1
ATOM 8013 O O . GLU A 1 1056 ? 6.726 15.165 1.391 1.00 64.19 1056 GLU A O 1
ATOM 8018 N N . ASN A 1 1057 ? 5.738 13.146 1.325 1.00 71.00 1057 ASN A N 1
ATOM 8019 C CA . ASN A 1 1057 ? 4.770 13.439 0.266 1.00 71.00 1057 ASN A CA 1
ATOM 8020 C C . ASN A 1 1057 ? 3.311 13.511 0.790 1.00 71.00 1057 ASN A C 1
ATOM 8022 O O . ASN A 1 1057 ? 2.444 12.758 0.337 1.00 71.00 1057 ASN A O 1
ATOM 8026 N N . PRO A 1 1058 ? 2.950 14.478 1.668 1.00 69.12 1058 PRO A N 1
ATOM 8027 C CA . PRO A 1 1058 ? 1.604 14.572 2.257 1.00 69.12 1058 PRO A CA 1
ATOM 8028 C C . PRO A 1 1058 ? 0.505 14.859 1.226 1.00 69.12 1058 PRO A C 1
ATOM 8030 O O . PRO A 1 1058 ? -0.672 14.594 1.467 1.00 69.12 1058 PRO A O 1
ATOM 8033 N N . HIS A 1 1059 ? 0.880 15.357 0.046 1.00 73.06 1059 HIS A N 1
ATOM 8034 C CA . HIS A 1 1059 ? -0.024 15.546 -1.084 1.00 73.06 1059 HIS A CA 1
ATOM 8035 C C . HIS A 1 1059 ? -0.440 14.222 -1.765 1.00 73.06 1059 HIS A C 1
ATOM 8037 O O . HIS A 1 1059 ? -1.469 14.194 -2.442 1.00 73.06 1059 HIS A O 1
ATOM 8043 N N . ARG A 1 1060 ? 0.326 13.132 -1.582 1.00 77.25 1060 ARG A N 1
ATOM 8044 C CA . ARG A 1 1060 ? 0.018 11.782 -2.090 1.00 77.25 1060 ARG A CA 1
ATOM 8045 C C . ARG A 1 1060 ? -0.940 11.009 -1.180 1.00 77.25 1060 ARG A C 1
ATOM 8047 O O . ARG A 1 1060 ? -1.735 10.237 -1.702 1.00 77.25 1060 ARG A O 1
ATOM 8054 N N . SER A 1 1061 ? -0.921 11.243 0.136 1.00 77.81 1061 SER A N 1
ATOM 8055 C CA . SER A 1 1061 ? -1.634 10.430 1.145 1.00 77.81 1061 SER A CA 1
ATOM 8056 C C . SER A 1 1061 ? -3.122 10.162 0.828 1.00 77.81 1061 SER A C 1
ATOM 8058 O O . SER A 1 1061 ? -3.551 9.016 0.720 1.00 77.81 1061 SER A O 1
ATOM 8060 N N . VAL A 1 1062 ? -3.913 11.201 0.533 1.00 77.31 1062 VAL A N 1
ATOM 8061 C CA . VAL A 1 1062 ? -5.351 11.046 0.197 1.00 77.31 1062 VAL A CA 1
ATOM 8062 C C . VAL A 1 1062 ? -5.571 10.287 -1.128 1.00 77.31 1062 VAL A C 1
ATOM 8064 O O . VAL A 1 1062 ? -6.623 9.686 -1.359 1.00 77.31 1062 VAL A O 1
ATOM 8067 N N . TRP A 1 1063 ? -4.586 10.307 -2.029 1.00 78.81 1063 TRP A N 1
ATOM 8068 C CA . TRP A 1 1063 ? -4.620 9.556 -3.283 1.00 78.81 1063 TRP A CA 1
ATOM 8069 C C . TRP A 1 1063 ? -4.195 8.094 -3.086 1.00 78.81 1063 TRP A C 1
ATOM 8071 O O . TRP A 1 1063 ? -4.841 7.218 -3.666 1.00 78.81 1063 TRP A O 1
ATOM 8081 N N . SER A 1 1064 ? -3.194 7.814 -2.242 1.00 84.19 1064 SER A N 1
ATOM 8082 C CA . SER A 1 1064 ? -2.766 6.446 -1.929 1.00 84.19 1064 SER A CA 1
ATOM 8083 C C . SER A 1 1064 ? -3.847 5.674 -1.178 1.00 84.19 1064 SER A C 1
ATOM 8085 O O . SER A 1 1064 ? -4.222 4.594 -1.626 1.00 84.19 1064 SER A O 1
ATOM 8087 N N . GLU A 1 1065 ? -4.467 6.261 -0.149 1.00 85.38 1065 GLU A N 1
ATOM 8088 C CA . GLU A 1 1065 ? -5.632 5.680 0.541 1.00 85.38 1065 GLU A CA 1
ATOM 8089 C C . GLU A 1 1065 ? -6.748 5.310 -0.440 1.00 85.38 1065 GLU A C 1
ATOM 8091 O O . GLU A 1 1065 ? -7.239 4.177 -0.468 1.00 85.38 1065 GLU A O 1
ATOM 8096 N N . LYS A 1 1066 ? -7.100 6.245 -1.331 1.00 84.50 1066 LYS A N 1
ATOM 8097 C CA . LYS A 1 1066 ? -8.133 6.017 -2.341 1.00 84.50 1066 LYS A CA 1
ATOM 8098 C C . LYS A 1 1066 ? -7.768 4.898 -3.320 1.00 84.50 1066 LYS A C 1
ATOM 8100 O O . LYS A 1 1066 ? -8.662 4.155 -3.723 1.00 84.50 1066 LYS A O 1
ATOM 8105 N N . ARG A 1 1067 ? -6.502 4.770 -3.728 1.00 86.12 1067 ARG A N 1
ATOM 8106 C CA . ARG A 1 1067 ? -6.051 3.693 -4.625 1.00 86.12 1067 ARG A CA 1
ATOM 8107 C C . ARG A 1 1067 ? -6.032 2.342 -3.915 1.00 86.12 1067 ARG A C 1
ATOM 8109 O O . ARG A 1 1067 ? -6.668 1.403 -4.389 1.00 86.12 1067 ARG A O 1
ATOM 8116 N N . CYS A 1 1068 ? -5.386 2.270 -2.759 1.00 92.19 1068 CYS A N 1
ATOM 8117 C CA . CYS A 1 1068 ? -5.216 1.048 -1.979 1.00 92.19 1068 CYS A CA 1
ATOM 8118 C C . CYS A 1 1068 ? -6.523 0.500 -1.401 1.00 92.19 1068 CYS A C 1
ATOM 8120 O O . CYS A 1 1068 ? -6.604 -0.697 -1.135 1.00 92.19 1068 CYS A O 1
ATOM 8122 N N . SER A 1 1069 ? -7.579 1.322 -1.308 1.00 91.19 1069 SER A N 1
ATOM 8123 C CA . SER A 1 1069 ? -8.926 0.892 -0.902 1.00 91.19 1069 SER A CA 1
ATOM 8124 C C . SER A 1 1069 ? -9.476 -0.320 -1.672 1.00 91.19 1069 SER A C 1
ATOM 8126 O O . SER A 1 1069 ? -10.346 -1.013 -1.152 1.00 91.19 1069 SER A O 1
ATOM 8128 N N . ILE A 1 1070 ? -8.941 -0.644 -2.861 1.00 92.75 1070 ILE A N 1
ATOM 8129 C CA . ILE A 1 1070 ? -9.272 -1.883 -3.579 1.00 92.75 1070 ILE A CA 1
ATOM 8130 C C . ILE A 1 1070 ? -9.036 -3.145 -2.728 1.00 92.75 1070 ILE A C 1
ATOM 8132 O O . ILE A 1 1070 ? -9.870 -4.048 -2.769 1.00 92.75 1070 ILE A O 1
ATOM 8136 N N . ILE A 1 1071 ? -7.972 -3.185 -1.917 1.00 93.50 1071 ILE A N 1
ATOM 8137 C CA . ILE A 1 1071 ? -7.589 -4.335 -1.075 1.00 93.50 1071 ILE A CA 1
ATOM 8138 C C . ILE A 1 1071 ? -8.682 -4.657 -0.042 1.00 93.50 1071 ILE A C 1
ATOM 8140 O O . ILE A 1 1071 ? -9.006 -5.822 0.172 1.00 93.50 1071 ILE A O 1
ATOM 8144 N N . ILE A 1 1072 ? -9.311 -3.629 0.533 1.00 91.31 1072 ILE A N 1
ATOM 8145 C CA . ILE A 1 1072 ? -10.408 -3.736 1.513 1.00 91.31 1072 ILE A CA 1
ATOM 8146 C C . ILE A 1 1072 ? -11.810 -3.640 0.874 1.00 91.31 1072 ILE A C 1
ATOM 8148 O O . ILE A 1 1072 ? -12.813 -3.544 1.577 1.00 91.31 1072 ILE A O 1
ATOM 8152 N N . SER A 1 1073 ? -11.907 -3.669 -0.461 1.00 91.12 1073 SER A N 1
ATOM 8153 C CA . SER A 1 1073 ? -13.178 -3.569 -1.196 1.00 91.12 1073 SER A CA 1
ATOM 8154 C C . SER A 1 1073 ? -13.800 -4.932 -1.521 1.00 91.12 1073 SER A C 1
ATOM 8156 O O . SER A 1 1073 ? -13.119 -5.957 -1.507 1.00 91.12 1073 SER A O 1
ATOM 8158 N N . ASP A 1 1074 ? -15.074 -4.930 -1.936 1.00 87.50 1074 ASP A N 1
ATOM 8159 C CA . ASP A 1 1074 ? -15.791 -6.121 -2.426 1.00 87.50 1074 ASP A CA 1
ATOM 8160 C C . ASP A 1 1074 ? -15.063 -6.886 -3.555 1.00 87.50 1074 ASP A C 1
ATOM 8162 O O . ASP A 1 1074 ? -15.364 -8.056 -3.777 1.00 87.50 1074 ASP A O 1
ATOM 8166 N N . VAL A 1 1075 ? -14.088 -6.279 -4.250 1.00 92.12 1075 VAL A N 1
ATOM 8167 C CA . VAL A 1 1075 ? -13.247 -6.978 -5.243 1.00 92.12 1075 VAL A CA 1
ATOM 8168 C C . VAL A 1 1075 ? -12.509 -8.164 -4.613 1.00 92.12 1075 VAL A C 1
ATOM 8170 O O . VAL A 1 1075 ? -12.395 -9.207 -5.246 1.00 92.12 1075 VAL A O 1
ATOM 8173 N N . PHE A 1 1076 ? -12.045 -8.029 -3.368 1.00 94.50 1076 PHE A N 1
ATOM 8174 C CA . PHE A 1 1076 ? -11.299 -9.061 -2.641 1.00 94.50 1076 PHE A CA 1
ATOM 8175 C C . PHE A 1 1076 ? -12.139 -9.792 -1.577 1.00 94.50 1076 PHE A C 1
ATOM 8177 O O . PHE A 1 1076 ? -11.584 -10.538 -0.771 1.00 94.50 1076 PHE A O 1
ATOM 8184 N N . LYS A 1 1077 ? -13.473 -9.642 -1.597 1.00 88.81 1077 LYS A N 1
ATOM 8185 C CA . LYS A 1 1077 ? -14.403 -10.208 -0.598 1.00 88.81 1077 LYS A CA 1
ATOM 8186 C C . LYS A 1 1077 ? -14.177 -11.698 -0.322 1.00 88.81 1077 LYS A C 1
ATOM 8188 O O . LYS A 1 1077 ? -14.123 -12.110 0.832 1.00 88.81 1077 LYS A O 1
ATOM 8193 N N . ASP A 1 1078 ? -13.980 -12.483 -1.381 1.00 86.81 1078 ASP A N 1
ATOM 8194 C CA . ASP A 1 1078 ? -13.772 -13.938 -1.314 1.00 86.81 1078 ASP A CA 1
ATOM 8195 C C . ASP A 1 1078 ? -12.407 -14.333 -0.702 1.00 86.81 1078 ASP A C 1
ATOM 8197 O O . ASP A 1 1078 ? -12.172 -15.501 -0.404 1.00 86.81 1078 ASP A O 1
ATOM 8201 N N . CYS A 1 1079 ? -11.501 -13.367 -0.513 1.00 93.31 1079 CYS A N 1
ATOM 8202 C CA . CYS A 1 1079 ? -10.207 -13.526 0.149 1.00 93.31 1079 CYS A CA 1
ATOM 8203 C C . CYS A 1 1079 ? -10.178 -12.930 1.570 1.00 93.31 1079 CYS A C 1
ATOM 8205 O O . CYS A 1 1079 ? -9.381 -13.377 2.394 1.00 93.31 1079 CYS A O 1
ATOM 8207 N N . HIS A 1 1080 ? -11.060 -11.974 1.896 1.00 91.81 1080 HIS A N 1
ATOM 8208 C CA . HIS A 1 1080 ? -11.065 -11.258 3.185 1.00 91.81 1080 HIS A CA 1
ATOM 8209 C C . HIS A 1 1080 ? -11.195 -12.155 4.419 1.00 91.81 1080 HIS A C 1
ATOM 8211 O O . HIS A 1 1080 ? -10.753 -11.748 5.487 1.00 91.81 1080 HIS A O 1
ATOM 8217 N N . THR A 1 1081 ? -11.774 -13.353 4.301 1.00 86.69 1081 THR A N 1
ATOM 8218 C CA . THR A 1 1081 ? -11.831 -14.342 5.395 1.00 86.69 1081 THR A CA 1
ATOM 8219 C C . THR A 1 1081 ? -10.615 -15.274 5.449 1.00 86.69 1081 THR A C 1
ATOM 8221 O O . THR A 1 1081 ? -10.366 -15.888 6.486 1.00 86.69 1081 THR A O 1
ATOM 8224 N N . LEU A 1 1082 ? -9.860 -15.387 4.350 1.00 88.31 1082 LEU A N 1
ATOM 8225 C CA . LEU A 1 1082 ? -8.734 -16.312 4.166 1.00 88.31 1082 LEU A CA 1
ATOM 8226 C C . LEU A 1 1082 ? -7.372 -15.668 4.467 1.00 88.31 1082 LEU A C 1
ATOM 8228 O O . LEU A 1 1082 ? -6.447 -16.366 4.883 1.00 88.31 1082 LEU A O 1
ATOM 8232 N N . VAL A 1 1083 ? -7.233 -14.364 4.199 1.00 89.50 1083 VAL A N 1
ATOM 8233 C CA . VAL A 1 1083 ? -5.989 -13.598 4.357 1.00 89.50 1083 VAL A CA 1
ATOM 8234 C C . VAL A 1 1083 ? -6.314 -12.191 4.855 1.00 89.50 1083 VAL A C 1
ATOM 8236 O O . VAL A 1 1083 ? -7.021 -11.442 4.179 1.00 89.50 1083 VAL A O 1
ATOM 8239 N N . ASP A 1 1084 ? -5.749 -11.810 6.001 1.00 87.88 1084 ASP A N 1
ATOM 8240 C CA . ASP A 1 1084 ? -5.890 -10.468 6.580 1.00 87.88 1084 ASP A CA 1
ATOM 8241 C C . ASP A 1 1084 ? -5.386 -9.369 5.607 1.00 87.88 1084 ASP A C 1
ATOM 8243 O O . ASP A 1 1084 ? -4.199 -9.371 5.253 1.00 87.88 1084 ASP A O 1
ATOM 8247 N N . PRO A 1 1085 ? -6.254 -8.439 5.153 1.00 90.94 1085 PRO A N 1
ATOM 8248 C CA . PRO A 1 1085 ? -5.882 -7.385 4.211 1.00 90.94 1085 PRO A CA 1
ATOM 8249 C C . PRO A 1 1085 ? -5.143 -6.199 4.845 1.00 90.94 1085 PRO A C 1
ATOM 8251 O O . PRO A 1 1085 ? -4.505 -5.446 4.108 1.00 90.94 1085 PRO A O 1
ATOM 8254 N N . ASN A 1 1086 ? -5.221 -5.988 6.166 1.00 86.50 1086 ASN A N 1
ATOM 8255 C CA . ASN A 1 1086 ? -4.877 -4.695 6.778 1.00 86.50 1086 ASN A CA 1
ATOM 8256 C C . ASN A 1 1086 ? -3.411 -4.297 6.525 1.00 86.50 1086 ASN A C 1
ATOM 8258 O O . ASN A 1 1086 ? -3.142 -3.219 5.998 1.00 86.50 1086 ASN A O 1
ATOM 8262 N N . GLN A 1 1087 ? -2.464 -5.211 6.770 1.00 86.44 1087 GLN A N 1
ATOM 8263 C CA . GLN A 1 1087 ? -1.041 -4.962 6.502 1.00 86.44 1087 GLN A CA 1
ATOM 8264 C C . GLN A 1 1087 ? -0.757 -4.679 5.017 1.00 86.44 1087 GLN A C 1
ATOM 8266 O O . GLN A 1 1087 ? 0.134 -3.900 4.700 1.00 86.44 1087 GLN A O 1
ATOM 8271 N N . TYR A 1 1088 ? -1.498 -5.298 4.091 1.00 92.50 1088 TYR A N 1
ATOM 8272 C CA . TYR A 1 1088 ? -1.318 -5.062 2.655 1.00 92.50 1088 TYR A CA 1
ATOM 8273 C C . TYR A 1 1088 ? -1.883 -3.707 2.226 1.00 92.50 1088 TYR A C 1
ATOM 8275 O O . TYR A 1 1088 ? -1.308 -3.062 1.353 1.00 92.50 1088 TYR A O 1
ATOM 8283 N N . TYR A 1 1089 ? -2.970 -3.255 2.855 1.00 91.69 1089 TYR A N 1
ATOM 8284 C CA . TYR A 1 1089 ? -3.525 -1.919 2.657 1.00 91.69 1089 TYR A CA 1
ATOM 8285 C C . TYR A 1 1089 ? -2.557 -0.824 3.132 1.00 91.69 1089 TYR A C 1
ATOM 8287 O O . TYR A 1 1089 ? -2.283 0.105 2.371 1.00 91.69 1089 TYR A O 1
ATOM 8295 N N . ASP A 1 1090 ? -1.978 -0.954 4.330 1.00 86.19 1090 ASP A N 1
ATOM 8296 C CA . ASP A 1 1090 ? -1.028 0.038 4.855 1.00 86.19 1090 ASP A CA 1
ATOM 8297 C C . ASP A 1 1090 ? 0.329 0.012 4.126 1.00 86.19 1090 ASP A C 1
ATOM 8299 O O . ASP A 1 1090 ? 0.880 1.073 3.821 1.00 86.19 1090 ASP A O 1
ATOM 8303 N N . ASN A 1 1091 ? 0.825 -1.169 3.740 1.00 90.19 1091 ASN A N 1
ATOM 8304 C CA . ASN A 1 1091 ? 1.992 -1.299 2.858 1.00 90.19 1091 ASN A CA 1
ATOM 8305 C C . ASN A 1 1091 ? 1.736 -0.620 1.502 1.00 90.19 1091 ASN A C 1
ATOM 8307 O O . ASN A 1 1091 ? 2.492 0.254 1.088 1.00 90.19 1091 ASN A O 1
ATOM 8311 N N . CYS A 1 1092 ? 0.595 -0.916 0.868 1.00 91.88 1092 CYS A N 1
ATOM 8312 C CA . CYS A 1 1092 ? 0.179 -0.253 -0.364 1.00 91.88 1092 CYS A CA 1
ATOM 8313 C C . CYS A 1 1092 ? 0.126 1.273 -0.206 1.00 91.88 1092 CYS A C 1
ATOM 8315 O O . CYS A 1 1092 ? 0.587 1.988 -1.098 1.00 91.88 1092 CYS A O 1
ATOM 8317 N N . LYS A 1 1093 ? -0.405 1.798 0.911 1.00 87.88 1093 LYS A N 1
ATOM 8318 C CA . LYS A 1 1093 ? -0.443 3.248 1.167 1.00 87.88 1093 LYS A CA 1
ATOM 8319 C C . LYS A 1 1093 ? 0.956 3.862 1.162 1.00 87.88 1093 LYS A C 1
ATOM 8321 O O . LYS A 1 1093 ? 1.125 4.920 0.558 1.00 87.88 1093 LYS A O 1
ATOM 8326 N N . ARG A 1 1094 ? 1.924 3.201 1.810 1.00 84.31 1094 ARG A N 1
ATOM 8327 C CA . ARG A 1 1094 ? 3.334 3.612 1.897 1.00 84.31 1094 ARG A CA 1
ATOM 8328 C C . ARG A 1 1094 ? 4.008 3.601 0.523 1.00 84.31 1094 ARG A C 1
ATOM 8330 O O . ARG A 1 1094 ? 4.475 4.655 0.096 1.00 84.31 1094 ARG A O 1
ATOM 8337 N N . ASP A 1 1095 ? 3.961 2.472 -0.190 1.00 86.06 1095 ASP A N 1
ATOM 8338 C CA . ASP A 1 1095 ? 4.490 2.328 -1.559 1.00 86.06 1095 ASP A CA 1
ATOM 8339 C C . ASP A 1 1095 ? 3.913 3.422 -2.484 1.00 86.06 1095 ASP A C 1
ATOM 8341 O O . ASP A 1 1095 ? 4.621 4.188 -3.138 1.00 86.06 1095 ASP A O 1
ATOM 8345 N N . THR A 1 1096 ? 2.588 3.582 -2.457 1.00 86.19 1096 THR A N 1
ATOM 8346 C CA . THR A 1 1096 ? 1.840 4.521 -3.311 1.00 86.19 1096 THR A CA 1
ATOM 8347 C C . THR A 1 1096 ? 2.048 6.002 -2.919 1.00 86.19 1096 THR A C 1
ATOM 8349 O O . THR A 1 1096 ? 1.628 6.900 -3.655 1.00 86.19 1096 THR A O 1
ATOM 8352 N N . CYS A 1 1097 ? 2.711 6.292 -1.792 1.00 83.62 1097 CYS A N 1
ATOM 8353 C CA . CYS A 1 1097 ? 3.164 7.639 -1.421 1.00 83.62 1097 CYS A CA 1
ATOM 8354 C C . CYS A 1 1097 ? 4.584 7.976 -1.909 1.00 83.62 1097 CYS A C 1
ATOM 8356 O O . CYS A 1 1097 ? 4.873 9.157 -2.103 1.00 83.62 1097 CYS A O 1
ATOM 8358 N N . GLY A 1 1098 ? 5.462 6.983 -2.104 1.00 74.19 1098 GLY A N 1
ATOM 8359 C CA . GLY A 1 1098 ? 6.854 7.207 -2.525 1.00 74.19 1098 GLY A CA 1
ATOM 8360 C C . GLY A 1 1098 ? 7.020 7.543 -4.007 1.00 74.19 1098 GLY A C 1
ATOM 8361 O O . GLY A 1 1098 ? 7.970 8.220 -4.398 1.00 74.19 1098 GLY A O 1
ATOM 8362 N N . CYS A 1 1099 ? 6.091 7.087 -4.844 1.00 73.25 1099 CYS A N 1
ATOM 8363 C CA . CYS A 1 1099 ? 6.237 7.165 -6.293 1.00 73.25 1099 CYS A CA 1
ATOM 8364 C C . CYS A 1 1099 ? 5.758 8.515 -6.844 1.00 73.25 1099 CYS A C 1
ATOM 8366 O O . CYS A 1 1099 ? 4.564 8.817 -6.880 1.00 73.25 1099 CYS A O 1
ATOM 8368 N N . GLU A 1 1100 ? 6.716 9.356 -7.249 1.00 60.06 1100 GLU A N 1
ATOM 8369 C CA . GLU A 1 1100 ? 6.457 10.747 -7.642 1.00 60.06 1100 GLU A CA 1
ATOM 8370 C C . GLU A 1 1100 ? 6.046 10.922 -9.109 1.00 60.06 1100 GLU A C 1
ATOM 8372 O O . GLU A 1 1100 ? 5.371 11.905 -9.431 1.00 60.06 1100 GLU A O 1
ATOM 8377 N N . THR A 1 1101 ? 6.452 10.008 -9.996 1.00 48.12 1101 THR A N 1
ATOM 8378 C CA . THR A 1 1101 ? 6.368 10.186 -11.452 1.00 48.12 1101 THR A CA 1
ATOM 8379 C C . THR A 1 1101 ? 6.071 8.894 -12.219 1.00 48.12 1101 THR A C 1
ATOM 8381 O O . THR A 1 1101 ? 6.832 7.937 -12.146 1.00 48.12 1101 THR A O 1
ATOM 8384 N N . GLY A 1 1102 ? 5.042 8.917 -13.078 1.00 44.62 1102 GLY A N 1
ATOM 8385 C CA . GLY A 1 1102 ? 4.843 7.992 -14.210 1.00 44.62 1102 GLY A CA 1
ATOM 8386 C C . GLY A 1 1102 ? 4.495 6.551 -13.821 1.00 44.62 1102 GLY A C 1
ATOM 8387 O O . GLY A 1 1102 ? 3.359 6.121 -14.024 1.00 44.62 1102 GLY A O 1
ATOM 8388 N N . GLY A 1 1103 ? 5.461 5.853 -13.220 1.00 46.91 1103 GLY A N 1
ATOM 8389 C CA . GLY A 1 1103 ? 5.339 4.555 -12.551 1.00 46.91 1103 GLY A CA 1
ATOM 8390 C C . GLY A 1 1103 ? 4.477 4.578 -11.281 1.00 46.91 1103 GLY A C 1
ATOM 8391 O O . GLY A 1 1103 ? 4.408 3.580 -10.579 1.00 46.91 1103 GLY A O 1
ATOM 8392 N N . ASP A 1 1104 ? 3.740 5.669 -11.026 1.00 54.03 1104 ASP A N 1
ATOM 8393 C CA . ASP A 1 1104 ? 2.598 5.781 -10.103 1.00 54.03 1104 ASP A CA 1
ATOM 8394 C C . ASP A 1 1104 ? 1.658 4.553 -10.098 1.00 54.03 1104 ASP A C 1
ATOM 8396 O O . ASP A 1 1104 ? 0.932 4.329 -9.129 1.00 54.03 1104 ASP A O 1
ATOM 8400 N N . CYS A 1 1105 ? 1.605 3.794 -11.200 1.00 65.38 1105 CYS A N 1
ATOM 8401 C CA . CYS A 1 1105 ? 0.892 2.523 -11.256 1.00 65.38 1105 CYS A CA 1
ATOM 8402 C C . CYS A 1 1105 ? 1.676 1.385 -10.596 1.00 65.38 1105 CYS A C 1
ATOM 8404 O O . CYS A 1 1105 ? 1.097 0.684 -9.779 1.00 65.38 1105 CYS A O 1
ATOM 8406 N N . ASP A 1 1106 ? 2.951 1.192 -10.925 1.00 70.50 1106 ASP A N 1
ATOM 8407 C CA . ASP A 1 1106 ? 3.688 -0.045 -10.646 1.00 70.50 1106 ASP A CA 1
ATOM 8408 C C . ASP A 1 1106 ? 3.853 -0.298 -9.142 1.00 70.50 1106 ASP A C 1
ATOM 8410 O O . ASP A 1 1106 ? 3.550 -1.393 -8.677 1.00 70.50 1106 ASP A O 1
ATOM 8414 N N . CYS A 1 1107 ? 4.176 0.734 -8.357 1.00 78.56 1107 CYS A N 1
ATOM 8415 C CA . CYS A 1 1107 ? 4.293 0.643 -6.895 1.00 78.56 1107 CYS A CA 1
ATOM 8416 C C . CYS A 1 1107 ? 2.972 0.187 -6.242 1.00 78.56 1107 CYS A C 1
ATOM 8418 O O . CYS A 1 1107 ? 2.920 -0.779 -5.478 1.00 78.56 1107 CYS A O 1
ATOM 8420 N N . PHE A 1 1108 ? 1.866 0.832 -6.632 1.00 86.94 1108 PHE A N 1
ATOM 8421 C CA . PHE A 1 1108 ? 0.507 0.443 -6.249 1.00 86.94 1108 PHE A CA 1
ATOM 8422 C C . PHE A 1 1108 ? 0.168 -0.983 -6.726 1.00 86.94 110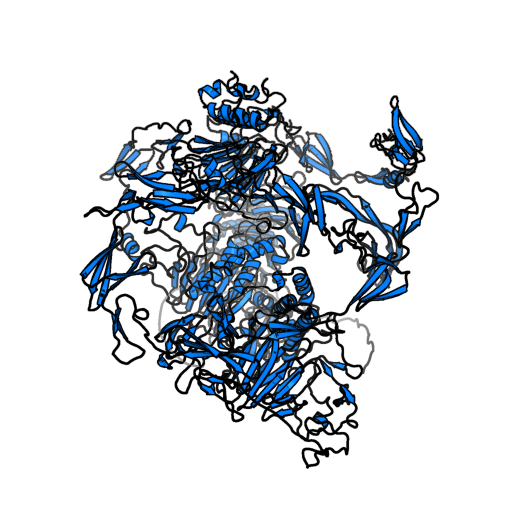8 PHE A C 1
ATOM 8424 O O . PHE A 1 1108 ? -0.432 -1.772 -5.994 1.00 86.94 1108 PHE A O 1
ATOM 8431 N N . CYS A 1 1109 ? 0.562 -1.332 -7.950 1.00 89.38 1109 CYS A N 1
ATOM 8432 C CA . CYS A 1 1109 ? 0.259 -2.615 -8.562 1.00 89.38 1109 CYS A CA 1
ATOM 8433 C C . CYS A 1 1109 ? 0.979 -3.776 -7.889 1.00 89.38 1109 CYS A C 1
ATOM 8435 O O . CYS A 1 1109 ? 0.348 -4.814 -7.701 1.00 89.38 1109 CYS A O 1
ATOM 8437 N N . THR A 1 1110 ? 2.243 -3.627 -7.492 1.00 87.19 1110 THR A N 1
ATOM 8438 C CA . THR A 1 1110 ? 2.974 -4.711 -6.828 1.00 87.19 1110 THR A CA 1
ATOM 8439 C C . THR A 1 1110 ? 2.451 -4.955 -5.413 1.00 87.19 1110 THR A C 1
ATOM 8441 O O . THR A 1 1110 ? 2.293 -6.110 -5.017 1.00 87.19 1110 THR A O 1
ATOM 8444 N N . ALA A 1 1111 ? 2.054 -3.909 -4.680 1.00 89.50 1111 ALA A N 1
ATOM 8445 C CA . ALA A 1 1111 ? 1.414 -4.062 -3.372 1.00 89.50 1111 ALA A CA 1
ATOM 8446 C C . ALA A 1 1111 ? 0.068 -4.816 -3.448 1.00 89.50 1111 ALA A C 1
ATOM 8448 O O . ALA A 1 1111 ? -0.188 -5.728 -2.656 1.00 89.50 1111 ALA A O 1
ATOM 8449 N N . VAL A 1 1112 ? -0.782 -4.496 -4.435 1.00 93.31 1112 VAL A N 1
ATOM 8450 C CA . VAL A 1 1112 ? -2.051 -5.219 -4.654 1.00 93.31 1112 VAL A CA 1
ATOM 8451 C C . VAL A 1 1112 ? -1.806 -6.634 -5.204 1.00 93.31 1112 VAL A C 1
ATOM 8453 O O . VAL A 1 1112 ? -2.483 -7.577 -4.788 1.00 93.31 1112 VAL A O 1
ATOM 8456 N N . ALA A 1 1113 ? -0.807 -6.821 -6.075 1.00 92.56 1113 ALA A N 1
ATOM 8457 C CA . ALA A 1 1113 ? -0.409 -8.134 -6.585 1.00 92.56 1113 ALA A CA 1
ATOM 8458 C C . ALA A 1 1113 ? 0.109 -9.060 -5.473 1.00 92.56 1113 ALA A C 1
ATOM 8460 O O . ALA A 1 1113 ? -0.181 -10.255 -5.501 1.00 92.56 1113 ALA A O 1
ATOM 8461 N N . ALA A 1 1114 ? 0.809 -8.525 -4.467 1.00 92.44 1114 ALA A N 1
ATOM 8462 C CA . ALA A 1 1114 ? 1.277 -9.283 -3.308 1.00 92.44 1114 ALA A CA 1
ATOM 8463 C C . ALA A 1 1114 ? 0.117 -9.802 -2.437 1.00 92.44 1114 ALA A C 1
ATOM 8465 O O . ALA A 1 1114 ? 0.145 -10.959 -2.009 1.00 92.44 1114 ALA A O 1
ATOM 8466 N N . TYR A 1 1115 ? -0.939 -9.002 -2.229 1.00 95.19 1115 TYR A N 1
ATOM 8467 C CA . TYR A 1 1115 ? -2.157 -9.497 -1.572 1.00 95.19 1115 TYR A CA 1
ATOM 8468 C C . TYR A 1 1115 ? -2.855 -10.557 -2.434 1.00 95.19 1115 TYR A C 1
ATOM 8470 O O . TYR A 1 1115 ? -3.156 -11.652 -1.957 1.00 95.19 1115 TYR A O 1
ATOM 8478 N N . ALA A 1 1116 ? -3.016 -10.288 -3.735 1.00 94.06 1116 ALA A N 1
ATOM 8479 C CA . ALA A 1 1116 ? -3.591 -11.243 -4.677 1.00 94.06 1116 ALA A CA 1
ATOM 8480 C C . ALA A 1 1116 ? -2.805 -12.567 -4.749 1.00 94.06 1116 ALA A C 1
ATOM 8482 O O . ALA A 1 1116 ? -3.416 -13.618 -4.916 1.00 94.06 1116 ALA A O 1
ATOM 8483 N N . ALA A 1 1117 ? -1.480 -12.556 -4.583 1.00 92.00 1117 ALA A N 1
ATOM 8484 C CA . ALA A 1 1117 ? -0.652 -13.760 -4.560 1.00 92.00 1117 ALA A CA 1
ATOM 8485 C C . ALA A 1 1117 ? -0.950 -14.661 -3.351 1.00 92.00 1117 ALA A C 1
ATOM 8487 O O . ALA A 1 1117 ? -1.088 -15.875 -3.515 1.00 92.00 1117 ALA A O 1
ATOM 8488 N N . GLU A 1 1118 ? -1.123 -14.095 -2.155 1.00 91.06 1118 GLU A N 1
ATOM 8489 C CA . GLU A 1 1118 ? -1.526 -14.877 -0.978 1.00 91.06 1118 GLU A CA 1
ATOM 8490 C C . GLU A 1 1118 ? -3.004 -15.308 -1.058 1.00 91.06 1118 GLU A C 1
ATOM 8492 O O . GLU A 1 1118 ? -3.319 -16.434 -0.673 1.00 91.06 1118 GLU A O 1
ATOM 8497 N N . CYS A 1 1119 ? -3.887 -14.509 -1.675 1.00 93.44 1119 CYS A N 1
ATOM 8498 C CA . CYS A 1 1119 ? -5.242 -14.950 -2.027 1.00 93.44 1119 CYS A CA 1
ATOM 8499 C C . CYS A 1 1119 ? -5.217 -16.192 -2.937 1.00 93.44 1119 CYS A C 1
ATOM 8501 O O . CYS A 1 1119 ? -5.834 -17.205 -2.602 1.00 93.44 1119 CYS A O 1
ATOM 8503 N N . ARG A 1 1120 ? -4.440 -16.173 -4.034 1.00 90.56 1120 ARG A N 1
ATOM 8504 C CA . ARG A 1 1120 ? -4.248 -17.329 -4.936 1.00 90.56 1120 ARG A CA 1
ATOM 8505 C C . ARG A 1 1120 ? -3.699 -18.549 -4.197 1.00 90.56 1120 ARG A C 1
ATOM 8507 O O . ARG A 1 1120 ? -4.198 -19.655 -4.385 1.00 90.56 1120 ARG A O 1
ATOM 8514 N N . LYS A 1 1121 ? -2.718 -18.349 -3.312 1.00 85.69 1121 LYS A N 1
ATOM 8515 C CA . LYS A 1 1121 ? -2.108 -19.394 -2.469 1.00 85.69 1121 LYS A CA 1
ATOM 8516 C C . LYS A 1 1121 ? -3.094 -20.036 -1.482 1.00 85.69 1121 LYS A C 1
ATOM 8518 O O . LYS A 1 1121 ? -2.929 -21.207 -1.153 1.00 85.69 1121 LYS A O 1
ATOM 8523 N N . LYS A 1 1122 ? -4.131 -19.309 -1.047 1.00 85.06 1122 LYS A N 1
ATOM 8524 C CA . LYS A 1 1122 ? -5.266 -19.840 -0.264 1.00 85.06 1122 LYS A CA 1
ATOM 8525 C C . LYS A 1 1122 ? -6.490 -20.224 -1.122 1.00 85.06 1122 LYS A C 1
ATOM 8527 O O . LYS A 1 1122 ? -7.521 -20.594 -0.572 1.00 85.06 1122 LYS A O 1
ATOM 8532 N N . GLY A 1 1123 ? -6.380 -20.193 -2.455 1.00 81.75 1123 GLY A N 1
ATOM 8533 C CA . GLY A 1 1123 ? -7.412 -20.641 -3.403 1.00 81.75 1123 GLY A CA 1
ATOM 8534 C C . GLY A 1 1123 ? -8.405 -19.573 -3.888 1.00 81.75 1123 GLY A C 1
ATOM 8535 O O . GLY A 1 1123 ? -9.255 -19.879 -4.724 1.00 81.75 1123 GLY A O 1
ATOM 8536 N N . ALA A 1 1124 ? -8.304 -18.323 -3.428 1.00 87.50 1124 ALA A N 1
ATOM 8537 C CA . ALA A 1 1124 ? -9.149 -17.215 -3.875 1.00 87.50 1124 ALA A CA 1
ATOM 8538 C C . ALA A 1 1124 ? -8.587 -16.554 -5.148 1.00 87.50 1124 ALA A C 1
ATOM 8540 O O . ALA A 1 1124 ? -7.742 -15.658 -5.106 1.00 87.50 1124 ALA A O 1
ATOM 8541 N N . CYS A 1 1125 ? -9.088 -16.995 -6.301 1.00 90.12 1125 CYS A N 1
ATOM 8542 C CA . CYS A 1 1125 ? -8.654 -16.590 -7.644 1.00 90.12 1125 CYS A CA 1
ATOM 8543 C C . CYS A 1 1125 ? -9.197 -15.215 -8.093 1.00 90.12 1125 CYS A C 1
ATOM 8545 O O . CYS A 1 1125 ? -9.838 -15.097 -9.143 1.00 90.12 1125 CYS A O 1
ATOM 8547 N N . VAL A 1 1126 ? -8.964 -14.165 -7.301 1.00 90.69 1126 VAL A N 1
ATOM 8548 C CA . VAL A 1 1126 ? -9.550 -12.826 -7.498 1.00 90.69 1126 VAL A CA 1
ATOM 8549 C C . VAL A 1 1126 ? -9.114 -12.179 -8.826 1.00 90.69 1126 VAL A C 1
ATOM 8551 O O . VAL A 1 1126 ? -7.927 -11.959 -9.064 1.00 90.69 1126 VAL A O 1
ATOM 8554 N N . LYS A 1 1127 ? -10.076 -11.798 -9.682 1.00 86.56 1127 LYS A N 1
ATOM 8555 C CA . LYS A 1 1127 ? -9.830 -11.005 -10.906 1.00 86.56 1127 LYS A CA 1
ATOM 8556 C C . LYS A 1 1127 ? -9.818 -9.504 -10.595 1.00 86.56 1127 LYS A C 1
ATOM 8558 O O . LYS A 1 1127 ? -10.796 -8.802 -10.831 1.00 86.56 1127 LYS A O 1
ATOM 8563 N N . TRP A 1 1128 ? -8.700 -9.033 -10.046 1.00 90.75 1128 TRP A N 1
ATOM 8564 C CA . TRP A 1 1128 ? -8.534 -7.655 -9.564 1.00 90.75 1128 TRP A CA 1
ATOM 8565 C C . TRP A 1 1128 ? -8.020 -6.662 -10.626 1.00 90.75 1128 TRP A C 1
ATOM 8567 O O . TRP A 1 1128 ? -8.306 -5.467 -10.538 1.00 90.75 1128 TRP A O 1
ATOM 8577 N N . ARG A 1 1129 ? -7.271 -7.136 -11.634 1.00 89.50 1129 ARG A N 1
ATOM 8578 C CA . ARG A 1 1129 ? -6.721 -6.293 -12.712 1.00 89.50 1129 ARG A CA 1
ATOM 8579 C C . ARG A 1 1129 ? -7.802 -5.847 -13.699 1.00 89.50 1129 ARG A C 1
ATOM 8581 O O . ARG A 1 1129 ? -8.711 -6.602 -14.035 1.00 89.50 1129 ARG A O 1
ATOM 8588 N N . SER A 1 1130 ? -7.674 -4.625 -14.214 1.00 81.69 1130 SER A N 1
ATOM 8589 C CA . SER A 1 1130 ? -8.563 -4.048 -15.231 1.00 81.69 1130 SER A CA 1
ATOM 8590 C C . SER A 1 1130 ? -7.819 -3.047 -16.133 1.00 81.69 1130 SER A C 1
ATOM 8592 O O . SER A 1 1130 ? -6.732 -2.598 -15.764 1.00 81.69 1130 SER A O 1
ATOM 8594 N N . PRO A 1 1131 ? -8.395 -2.603 -17.272 1.00 73.56 1131 PRO A N 1
ATOM 8595 C CA . PRO A 1 1131 ? -7.802 -1.559 -18.120 1.00 73.56 1131 PRO A CA 1
ATOM 8596 C C . PRO A 1 1131 ? -7.419 -0.262 -17.381 1.00 73.56 1131 PRO A C 1
ATOM 8598 O O . PRO A 1 1131 ? -6.509 0.441 -17.806 1.00 73.56 1131 PRO A O 1
ATOM 8601 N N . ASN A 1 1132 ? -8.082 0.035 -16.254 1.00 75.62 1132 ASN A N 1
ATOM 8602 C CA . ASN A 1 1132 ? -7.861 1.231 -15.432 1.00 75.62 1132 ASN A CA 1
ATOM 8603 C C . ASN A 1 1132 ? -7.126 0.931 -14.106 1.00 75.62 1132 ASN A C 1
ATOM 8605 O O . ASN A 1 1132 ? -7.065 1.787 -13.218 1.00 75.62 1132 ASN A O 1
ATOM 8609 N N . THR A 1 1133 ? -6.655 -0.303 -13.901 1.00 83.75 1133 THR A N 1
ATOM 8610 C CA . THR A 1 1133 ? -6.059 -0.783 -12.643 1.00 83.75 1133 THR A CA 1
ATOM 8611 C C . THR A 1 1133 ? -5.108 -1.938 -12.948 1.00 83.75 1133 THR A C 1
ATOM 8613 O O . THR A 1 1133 ? -5.544 -3.077 -13.092 1.00 83.75 1133 THR A O 1
ATOM 8616 N N . CYS A 1 1134 ? -3.811 -1.640 -13.045 1.00 86.19 1134 CYS A N 1
ATOM 8617 C CA . CYS A 1 1134 ? -2.749 -2.633 -13.258 1.00 86.19 1134 CYS A CA 1
ATOM 8618 C C . CYS A 1 1134 ? -2.950 -3.520 -14.504 1.00 86.19 1134 CYS A C 1
ATOM 8620 O O . CYS A 1 1134 ? -2.917 -4.751 -14.391 1.00 86.19 1134 CYS A O 1
ATOM 8622 N N . PRO A 1 1135 ? -3.207 -2.913 -15.681 1.00 79.50 1135 PRO A N 1
ATOM 8623 C CA . PRO A 1 1135 ? -3.671 -3.619 -16.868 1.00 79.50 1135 PRO A CA 1
ATOM 8624 C C . PRO A 1 1135 ? -2.657 -4.637 -17.397 1.00 79.50 1135 PRO A C 1
ATOM 8626 O O . PRO A 1 1135 ? -1.502 -4.311 -17.650 1.00 79.50 1135 PRO A O 1
ATOM 8629 N N . LEU A 1 1136 ? -3.138 -5.849 -17.673 1.00 77.31 1136 LEU A N 1
ATOM 8630 C CA . LEU A 1 1136 ? -2.475 -6.809 -18.554 1.00 77.31 1136 LEU A CA 1
ATOM 8631 C C . LEU A 1 1136 ? -3.332 -6.939 -19.817 1.00 77.31 1136 LEU A C 1
ATOM 8633 O O . LEU A 1 1136 ? -4.463 -7.418 -19.763 1.00 77.31 1136 LEU A O 1
ATOM 8637 N N . PHE A 1 1137 ? -2.817 -6.479 -20.959 1.00 75.62 1137 PHE A N 1
ATOM 8638 C CA . PHE A 1 1137 ? -3.594 -6.302 -22.197 1.00 75.62 1137 PHE A CA 1
ATOM 8639 C C . PHE A 1 1137 ? -3.920 -7.609 -22.956 1.00 75.62 1137 PHE A C 1
ATOM 8641 O O . PHE A 1 1137 ? -4.322 -7.574 -24.118 1.00 75.62 1137 PHE A O 1
ATOM 8648 N N . CYS A 1 1138 ? -3.786 -8.769 -22.312 1.00 72.19 1138 CYS A N 1
ATOM 8649 C CA . CYS A 1 1138 ? -3.972 -10.088 -22.920 1.00 72.19 1138 CYS A CA 1
ATOM 8650 C C . CYS A 1 1138 ? -5.406 -10.262 -23.458 1.00 72.19 1138 CYS A C 1
ATOM 8652 O O . CYS A 1 1138 ? -5.596 -10.467 -24.656 1.00 72.19 1138 CYS A O 1
ATOM 8654 N N . ASP A 1 1139 ? -6.415 -10.036 -22.608 1.00 68.12 1139 ASP A N 1
ATOM 8655 C CA . ASP A 1 1139 ? -7.843 -10.087 -22.980 1.00 68.12 1139 ASP A CA 1
ATOM 8656 C C . ASP A 1 1139 ? -8.302 -8.905 -23.861 1.00 68.12 1139 ASP A C 1
ATOM 8658 O O . ASP A 1 1139 ? -9.398 -8.931 -24.417 1.00 68.12 1139 ASP A O 1
ATOM 8662 N N . TYR A 1 1140 ? -7.485 -7.853 -23.982 1.00 67.25 1140 TYR A N 1
ATOM 8663 C CA . TYR A 1 1140 ? -7.777 -6.677 -24.812 1.00 67.25 1140 TYR A CA 1
ATOM 8664 C C . TYR A 1 1140 ? -7.415 -6.919 -26.284 1.00 67.25 1140 TYR A C 1
ATOM 8666 O O . TYR A 1 1140 ? -8.144 -6.489 -27.176 1.00 67.25 1140 TYR A O 1
ATOM 8674 N N . TYR A 1 1141 ? -6.327 -7.652 -26.546 1.00 66.44 1141 TYR A N 1
ATOM 8675 C CA . TYR A 1 1141 ? -5.943 -8.047 -27.904 1.00 66.44 1141 TYR A CA 1
ATOM 8676 C C . TYR A 1 1141 ? -6.573 -9.374 -28.360 1.00 66.44 1141 TYR A C 1
ATOM 8678 O O . TYR A 1 1141 ? -6.819 -9.538 -29.556 1.00 66.44 1141 TYR A O 1
ATOM 8686 N N . ASN A 1 1142 ? -6.857 -10.303 -27.438 1.00 70.25 1142 ASN A N 1
ATOM 8687 C CA . ASN A 1 1142 ? -7.265 -11.673 -27.766 1.00 70.25 1142 ASN A CA 1
ATOM 8688 C C . ASN A 1 1142 ? -8.729 -11.955 -27.351 1.00 70.25 1142 ASN A C 1
ATOM 8690 O O . ASN A 1 1142 ? -9.045 -11.924 -26.160 1.00 70.25 1142 ASN A O 1
ATOM 8694 N N . PRO A 1 1143 ? -9.653 -12.246 -28.291 1.00 63.41 1143 PRO A N 1
ATOM 8695 C CA . PRO A 1 1143 ? -11.057 -12.507 -27.973 1.00 63.41 1143 PRO A CA 1
ATOM 8696 C C . PRO A 1 1143 ? -11.279 -13.909 -27.365 1.00 63.41 1143 PRO A C 1
ATOM 8698 O O . PRO A 1 1143 ? -10.671 -14.882 -27.815 1.00 63.41 1143 PRO A O 1
ATOM 8701 N N . PRO A 1 1144 ? -12.198 -14.063 -26.388 1.00 57.34 1144 PRO A N 1
ATOM 8702 C CA . PRO A 1 1144 ? -12.398 -15.321 -25.666 1.00 57.34 1144 PRO A CA 1
ATOM 8703 C C . PRO A 1 1144 ? -12.805 -16.487 -26.579 1.00 57.34 1144 PRO A C 1
ATOM 8705 O O . PRO A 1 1144 ? -13.645 -16.346 -27.471 1.00 57.34 1144 PRO A O 1
ATOM 8708 N N . GLY A 1 1145 ? -12.237 -17.669 -26.311 1.00 59.34 1145 GLY A N 1
ATOM 8709 C CA . GLY A 1 1145 ? -12.474 -18.891 -27.093 1.00 59.34 1145 GLY A CA 1
ATOM 8710 C C . GLY A 1 1145 ? -11.496 -19.106 -28.258 1.00 59.34 1145 GLY A C 1
ATOM 8711 O O . GLY A 1 1145 ? -11.854 -19.739 -29.255 1.00 59.34 1145 GLY A O 1
ATOM 8712 N N . LYS A 1 1146 ? -10.274 -18.572 -28.155 1.00 62.44 1146 LYS A N 1
ATOM 8713 C CA . LYS A 1 1146 ? -9.157 -18.810 -29.082 1.00 62.44 1146 LYS A CA 1
ATOM 8714 C C . LYS A 1 1146 ? -7.975 -19.483 -28.380 1.00 62.44 1146 LYS A C 1
ATOM 8716 O O . LYS A 1 1146 ? -7.829 -19.372 -27.167 1.00 62.44 1146 LYS A O 1
ATOM 8721 N N . CYS A 1 1147 ? -7.103 -20.127 -29.161 1.00 65.69 1147 CYS A N 1
ATOM 8722 C CA . CYS A 1 1147 ? -5.768 -20.563 -28.722 1.00 65.69 1147 CYS A CA 1
ATOM 8723 C C . CYS A 1 1147 ? -4.798 -19.365 -28.666 1.00 65.69 1147 CYS A C 1
ATOM 8725 O O . CYS A 1 1147 ? -3.757 -19.364 -29.322 1.00 65.69 1147 CYS A O 1
ATOM 8727 N N . GLU A 1 1148 ? -5.195 -18.323 -27.943 1.00 69.25 1148 GLU A N 1
ATOM 8728 C CA . GLU A 1 1148 ? -4.513 -17.035 -27.797 1.00 69.25 1148 GLU A CA 1
ATOM 8729 C C . GLU A 1 1148 ? -4.379 -16.723 -26.288 1.00 69.25 1148 GLU A C 1
ATOM 8731 O O . GLU A 1 1148 ? -4.928 -17.451 -25.454 1.00 69.25 1148 GLU A O 1
ATOM 8736 N N . TRP A 1 1149 ? -3.590 -15.709 -25.917 1.00 75.31 1149 TRP A N 1
ATOM 8737 C CA . TRP A 1 1149 ? -3.225 -15.458 -24.515 1.00 75.31 1149 TRP A CA 1
ATOM 8738 C C . TRP A 1 1149 ? -4.278 -14.625 -23.771 1.00 75.31 1149 TRP A C 1
ATOM 8740 O O . TRP A 1 1149 ? -4.591 -13.508 -24.176 1.00 75.31 1149 TRP A O 1
ATOM 8750 N N . HIS A 1 1150 ? -4.761 -15.130 -22.642 1.00 78.81 1150 HIS A N 1
ATOM 8751 C CA . HIS A 1 1150 ? -5.803 -14.524 -21.810 1.00 78.81 1150 HIS A CA 1
ATOM 8752 C C . HIS A 1 1150 ? -5.306 -14.206 -20.400 1.00 78.81 1150 HIS A C 1
ATOM 8754 O O . HIS A 1 1150 ? -4.335 -14.815 -19.953 1.00 78.81 1150 HIS A O 1
ATOM 8760 N N . TYR A 1 1151 ? -5.965 -13.280 -19.691 1.00 84.38 1151 TYR A N 1
ATOM 8761 C CA . TYR A 1 1151 ? -5.636 -13.018 -18.285 1.00 84.38 1151 TYR A CA 1
ATOM 8762 C C . TYR A 1 1151 ? -6.327 -14.013 -17.346 1.00 84.38 1151 TYR A C 1
ATOM 8764 O O . TYR A 1 1151 ? -7.555 -14.035 -17.170 1.00 84.38 1151 TYR A O 1
ATOM 8772 N N . ASP A 1 1152 ? -5.495 -14.806 -16.685 1.00 84.56 1152 ASP A N 1
ATOM 8773 C CA . ASP A 1 1152 ? -5.879 -15.757 -15.659 1.00 84.56 1152 ASP A CA 1
ATOM 8774 C C . ASP A 1 1152 ? -5.473 -15.245 -14.275 1.00 84.56 1152 ASP A C 1
ATOM 8776 O O . ASP A 1 1152 ? -4.342 -14.801 -14.063 1.00 84.56 1152 ASP A O 1
ATOM 8780 N N . SER A 1 1153 ? -6.401 -15.324 -13.324 1.00 87.69 1153 SER A N 1
ATOM 8781 C CA . SER A 1 1153 ? -6.147 -15.035 -11.912 1.00 87.69 1153 SER A CA 1
ATOM 8782 C C . SER A 1 1153 ? -5.698 -16.275 -11.132 1.00 87.69 1153 SER A C 1
ATOM 8784 O O . SER A 1 1153 ? -5.400 -16.147 -9.951 1.00 87.69 1153 SER A O 1
ATOM 8786 N N . CYS A 1 1154 ? -5.642 -17.457 -11.757 1.00 88.44 1154 CYS A N 1
ATOM 8787 C CA . CYS A 1 1154 ? -5.176 -18.717 -11.166 1.00 88.44 1154 CYS A CA 1
ATOM 8788 C C . CYS A 1 1154 ? -4.562 -19.643 -12.235 1.00 88.44 1154 CYS A C 1
ATOM 8790 O O . CYS A 1 1154 ? -4.890 -20.828 -12.336 1.00 88.44 1154 CYS A O 1
ATOM 8792 N N . GLY A 1 1155 ? -3.652 -19.094 -13.038 1.00 85.44 1155 GLY A N 1
ATOM 8793 C CA . GLY A 1 1155 ? -2.940 -19.833 -14.072 1.00 85.44 1155 GLY A CA 1
ATOM 8794 C C . GLY A 1 1155 ? -2.045 -20.953 -13.519 1.00 85.44 1155 GLY A C 1
ATOM 8795 O O . GLY A 1 1155 ? -1.609 -20.908 -12.363 1.00 85.44 1155 GLY A O 1
ATOM 8796 N N . PRO A 1 1156 ? -1.748 -21.981 -14.338 1.00 81.25 1156 PRO A N 1
ATOM 8797 C CA . PRO A 1 1156 ? -0.899 -23.092 -13.924 1.00 81.25 1156 PRO A CA 1
ATOM 8798 C C . PRO A 1 1156 ? 0.538 -22.614 -13.637 1.00 81.25 1156 PRO A C 1
ATOM 8800 O O . PRO A 1 1156 ? 1.046 -21.785 -14.396 1.00 81.25 1156 PRO A O 1
ATOM 8803 N N . PRO A 1 1157 ? 1.236 -23.186 -12.631 1.00 75.38 1157 PRO A N 1
ATOM 8804 C CA . PRO A 1 1157 ? 2.594 -22.777 -12.245 1.00 75.38 1157 PRO A CA 1
ATOM 8805 C C . PRO A 1 1157 ? 3.604 -22.792 -13.397 1.00 75.38 1157 PRO A C 1
ATOM 8807 O O . PRO A 1 1157 ? 4.508 -21.964 -13.463 1.00 75.38 1157 PRO A O 1
ATOM 8810 N N . CYS A 1 1158 ? 3.418 -23.714 -14.343 1.00 77.31 1158 CYS A N 1
ATOM 8811 C CA . CYS A 1 1158 ? 4.056 -23.659 -15.646 1.00 77.31 1158 CYS A CA 1
ATOM 8812 C C . CYS A 1 1158 ? 3.065 -24.114 -16.738 1.00 77.31 1158 CYS A C 1
ATOM 8814 O O . CYS A 1 1158 ? 2.648 -25.278 -16.755 1.00 77.31 1158 CYS A O 1
ATOM 8816 N N . PRO A 1 1159 ? 2.635 -23.223 -17.654 1.00 75.75 1159 PRO A N 1
ATOM 8817 C CA . PRO A 1 1159 ? 1.750 -23.601 -18.751 1.00 75.75 1159 PRO A CA 1
ATOM 8818 C C . PRO A 1 1159 ? 2.454 -24.548 -19.737 1.00 75.75 1159 PRO A C 1
ATOM 8820 O O . PRO A 1 1159 ? 3.673 -24.504 -19.919 1.00 75.75 1159 PRO A O 1
ATOM 8823 N N . LYS A 1 1160 ? 1.674 -25.390 -20.429 1.00 72.50 1160 LYS A N 1
ATOM 8824 C CA . LYS A 1 1160 ? 2.186 -26.243 -21.516 1.00 72.50 1160 LYS A CA 1
ATOM 8825 C C . LYS A 1 1160 ? 2.708 -25.366 -22.656 1.00 72.50 1160 LYS A C 1
ATOM 8827 O O . LYS A 1 1160 ? 1.943 -24.635 -23.281 1.00 72.50 1160 LYS A O 1
ATOM 8832 N N . THR A 1 1161 ? 4.001 -25.463 -22.950 1.00 70.38 1161 THR A N 1
ATOM 8833 C CA . THR A 1 1161 ? 4.685 -24.685 -23.997 1.00 70.38 1161 THR A CA 1
ATOM 8834 C C . THR A 1 1161 ? 5.574 -25.583 -24.858 1.00 70.38 1161 THR A C 1
ATOM 8836 O O . THR A 1 1161 ? 5.776 -26.758 -24.563 1.00 70.38 1161 THR A O 1
ATOM 8839 N N . CYS A 1 1162 ? 6.166 -25.040 -25.925 1.00 65.56 1162 CYS A N 1
ATOM 8840 C CA . CYS A 1 1162 ? 7.182 -25.761 -26.699 1.00 65.56 1162 CYS A CA 1
ATOM 8841 C C . CYS A 1 1162 ? 8.464 -26.055 -25.889 1.00 65.56 1162 CYS A C 1
ATOM 8843 O O . CYS A 1 1162 ? 9.177 -26.994 -26.235 1.00 65.56 1162 CYS A O 1
ATOM 8845 N N . LYS A 1 1163 ? 8.760 -25.267 -24.837 1.00 65.00 1163 LYS A N 1
ATOM 8846 C CA . LYS A 1 1163 ? 9.899 -25.482 -23.922 1.00 65.00 1163 LYS A CA 1
ATOM 8847 C C . LYS A 1 1163 ? 9.558 -26.491 -22.813 1.00 65.00 1163 LYS A C 1
ATOM 8849 O O . LYS A 1 1163 ? 10.331 -27.415 -22.597 1.00 65.00 1163 LYS A O 1
ATOM 8854 N N . ASN A 1 1164 ? 8.389 -26.362 -22.173 1.00 70.56 1164 ASN A N 1
ATOM 8855 C CA . ASN A 1 1164 ? 7.847 -27.334 -21.212 1.00 70.56 1164 ASN A CA 1
ATOM 8856 C C . ASN A 1 1164 ? 6.603 -28.030 -21.811 1.00 70.56 1164 ASN A C 1
ATOM 8858 O O . ASN A 1 1164 ? 5.469 -27.624 -21.534 1.00 70.56 1164 ASN A O 1
ATOM 8862 N N . PRO A 1 1165 ? 6.784 -29.062 -22.663 1.00 68.81 1165 PRO A N 1
ATOM 8863 C CA . PRO A 1 1165 ? 5.679 -29.754 -23.334 1.00 68.81 1165 PRO A CA 1
ATOM 8864 C C . PRO A 1 1165 ? 4.798 -30.573 -22.385 1.00 68.81 1165 PRO A C 1
ATOM 8866 O O . PRO A 1 1165 ? 3.659 -30.893 -22.717 1.00 68.81 1165 PRO A O 1
ATOM 8869 N N . THR A 1 1166 ? 5.320 -30.923 -21.212 1.00 73.50 1166 THR A N 1
ATOM 8870 C CA . THR A 1 1166 ? 4.591 -31.625 -20.156 1.00 73.50 1166 THR A CA 1
ATOM 8871 C C . THR A 1 1166 ? 3.643 -30.701 -19.389 1.00 73.50 1166 THR A C 1
ATOM 8873 O O . THR A 1 1166 ? 2.573 -31.152 -18.981 1.00 73.50 1166 THR A O 1
ATOM 8876 N N . GLY A 1 1167 ? 3.989 -29.416 -19.228 1.00 74.25 1167 GLY A N 1
ATOM 8877 C CA . GLY A 1 1167 ? 3.290 -28.499 -18.319 1.00 74.25 1167 GLY A CA 1
ATOM 8878 C C . GLY A 1 1167 ? 3.313 -29.038 -16.892 1.00 74.25 1167 GLY A C 1
ATOM 8879 O O . GLY A 1 1167 ? 2.272 -29.194 -16.261 1.00 74.25 1167 GLY A O 1
ATOM 8880 N N . THR A 1 1168 ? 4.489 -29.481 -16.447 1.00 76.81 1168 THR A N 1
ATOM 8881 C CA . THR A 1 1168 ? 4.689 -30.155 -15.161 1.00 76.81 1168 THR A CA 1
ATOM 8882 C C . THR A 1 1168 ? 5.904 -29.549 -14.480 1.00 76.81 1168 THR A C 1
ATOM 8884 O O . THR A 1 1168 ? 6.970 -29.483 -15.090 1.00 76.81 1168 THR A O 1
ATOM 8887 N N . CYS A 1 1169 ? 5.700 -29.116 -13.241 1.00 79.56 1169 CYS A N 1
ATOM 8888 C CA . CYS A 1 1169 ? 6.676 -28.548 -12.312 1.00 79.56 1169 CYS A CA 1
ATOM 8889 C C . CYS A 1 1169 ? 6.284 -29.007 -10.892 1.00 79.56 1169 CYS A C 1
ATOM 8891 O O . CYS A 1 1169 ? 5.283 -29.719 -10.740 1.00 79.56 1169 CYS A O 1
ATOM 8893 N N . SER A 1 1170 ? 7.045 -28.624 -9.868 1.00 78.31 1170 SER A N 1
ATOM 8894 C CA . SER A 1 1170 ? 6.743 -28.930 -8.465 1.00 78.31 1170 SER A CA 1
ATOM 8895 C C . SER A 1 1170 ? 5.310 -28.550 -8.058 1.00 78.31 1170 SER A C 1
ATOM 8897 O O . SER A 1 1170 ? 4.841 -27.443 -8.328 1.00 78.31 1170 SER A O 1
ATOM 8899 N N . ASP A 1 1171 ? 4.629 -29.454 -7.343 1.00 74.00 1171 ASP A N 1
ATOM 8900 C CA . ASP A 1 1171 ? 3.273 -29.253 -6.803 1.00 74.00 1171 ASP A CA 1
ATOM 8901 C C . ASP A 1 1171 ? 3.229 -28.275 -5.612 1.00 74.00 1171 ASP A C 1
ATOM 8903 O O . ASP A 1 1171 ? 2.159 -27.996 -5.075 1.00 74.00 1171 ASP A O 1
ATOM 8907 N N . GLN A 1 1172 ? 4.390 -27.751 -5.204 1.00 76.25 1172 GLN A N 1
ATOM 8908 C CA . GLN A 1 1172 ? 4.534 -26.744 -4.151 1.00 76.25 1172 GLN A CA 1
ATOM 8909 C C . GLN A 1 1172 ? 4.478 -25.302 -4.687 1.00 76.25 1172 GLN A C 1
ATOM 8911 O O . GLN A 1 1172 ? 4.296 -24.370 -3.901 1.00 76.25 1172 GLN A O 1
ATOM 8916 N N . ILE A 1 1173 ? 4.636 -25.100 -6.001 1.00 84.62 1173 ILE A N 1
ATOM 8917 C CA . ILE A 1 1173 ? 4.589 -23.771 -6.627 1.00 84.62 1173 ILE A CA 1
ATOM 8918 C C . ILE A 1 1173 ? 3.109 -23.341 -6.726 1.00 84.62 1173 ILE A C 1
ATOM 8920 O O . ILE A 1 1173 ? 2.298 -24.098 -7.266 1.00 84.62 1173 ILE A O 1
ATOM 8924 N N . PRO A 1 1174 ? 2.719 -22.161 -6.203 1.00 84.19 1174 PRO A N 1
ATOM 8925 C CA . PRO A 1 1174 ? 1.325 -21.716 -6.195 1.00 84.19 1174 PRO A CA 1
ATOM 8926 C C . PRO A 1 1174 ? 0.808 -21.378 -7.601 1.00 84.19 1174 PRO A C 1
ATOM 8928 O O . PRO A 1 1174 ? 1.583 -21.167 -8.531 1.00 84.19 1174 PRO A O 1
ATOM 8931 N N . LEU A 1 1175 ? -0.518 -21.266 -7.744 1.00 87.25 1175 LEU A N 1
ATOM 8932 C CA . LEU A 1 1175 ? -1.139 -20.764 -8.974 1.00 87.25 1175 LEU A CA 1
ATOM 8933 C C . LEU A 1 1175 ? -0.721 -19.304 -9.225 1.00 87.25 1175 LEU A C 1
ATOM 8935 O O . LEU A 1 1175 ? -0.797 -18.450 -8.334 1.00 87.25 1175 LEU A O 1
ATOM 8939 N N . LEU A 1 1176 ? -0.281 -19.023 -10.449 1.00 88.81 1176 LEU A N 1
ATOM 8940 C CA . LEU A 1 1176 ? 0.323 -17.751 -10.847 1.00 88.81 1176 LEU A CA 1
ATOM 8941 C C . LEU A 1 1176 ? -0.663 -16.940 -11.687 1.00 88.81 1176 LEU A C 1
ATOM 8943 O O . LEU A 1 1176 ? -1.418 -17.500 -12.478 1.00 88.81 1176 LEU A O 1
ATOM 8947 N N . GLU A 1 1177 ? -0.677 -15.617 -11.531 1.00 89.94 1177 GLU A N 1
ATOM 8948 C CA . GLU A 1 1177 ? -1.494 -14.769 -12.406 1.00 89.94 1177 GLU A CA 1
ATOM 8949 C C . GLU A 1 1177 ? -0.759 -14.391 -13.694 1.00 89.94 1177 GLU A C 1
ATOM 8951 O O . GLU A 1 1177 ? 0.471 -14.380 -13.746 1.00 89.94 1177 GLU A O 1
ATOM 8956 N N . GLY A 1 1178 ? -1.525 -14.026 -14.722 1.00 85.62 1178 GLY A N 1
ATOM 8957 C CA . GLY A 1 1178 ? -1.001 -13.466 -15.963 1.00 85.62 1178 GLY A CA 1
ATOM 8958 C C . GLY A 1 1178 ? -1.522 -14.183 -17.201 1.00 85.62 1178 GLY A C 1
ATOM 8959 O O . GLY A 1 1178 ? -2.652 -14.665 -17.228 1.00 85.62 1178 GLY A O 1
ATOM 8960 N N . SER A 1 1179 ? -0.696 -14.220 -18.243 1.00 79.00 1179 SER A N 1
ATOM 8961 C CA . SER A 1 1179 ? -1.024 -14.812 -19.541 1.00 79.00 1179 SER A CA 1
ATOM 8962 C C . SER A 1 1179 ? -1.128 -16.344 -19.491 1.00 79.00 1179 SER A C 1
ATOM 8964 O O . SER A 1 1179 ? -0.131 -17.027 -19.257 1.00 79.00 1179 SER A O 1
ATOM 8966 N N . THR A 1 1180 ? -2.299 -16.906 -19.809 1.00 72.88 1180 THR A N 1
ATOM 8967 C CA . THR A 1 1180 ? -2.487 -18.352 -20.058 1.00 72.88 1180 THR A CA 1
ATOM 8968 C C . THR A 1 1180 ? -3.207 -18.605 -21.386 1.00 72.88 1180 THR A C 1
ATOM 8970 O O . THR A 1 1180 ? -3.766 -17.687 -21.984 1.00 72.88 1180 THR A O 1
ATOM 8973 N N . ILE A 1 1181 ? -3.164 -19.840 -21.899 1.00 70.88 1181 ILE A N 1
ATOM 8974 C CA . ILE A 1 1181 ? -3.855 -20.229 -23.140 1.00 70.88 1181 ILE A CA 1
ATOM 8975 C C . ILE A 1 1181 ? -5.092 -21.054 -22.781 1.00 70.88 1181 ILE A C 1
ATOM 8977 O O . ILE A 1 1181 ? -4.982 -22.090 -22.121 1.00 70.88 1181 ILE A O 1
ATOM 8981 N N . ASN A 1 1182 ? -6.261 -20.628 -23.265 1.00 61.06 1182 ASN A N 1
ATOM 8982 C CA . ASN A 1 1182 ? -7.510 -21.377 -23.122 1.00 61.06 1182 ASN A CA 1
ATOM 8983 C C . ASN A 1 1182 ? -7.403 -22.768 -23.781 1.00 61.06 1182 ASN A C 1
ATOM 8985 O O . ASN A 1 1182 ? -6.949 -22.886 -24.914 1.00 61.06 1182 ASN A O 1
ATOM 8989 N N . GLN A 1 1183 ? -7.868 -23.815 -23.087 1.00 63.19 1183 GLN A N 1
ATOM 8990 C CA . GLN A 1 1183 ? -7.857 -25.219 -23.551 1.00 63.19 1183 GLN A CA 1
ATOM 8991 C C . GLN A 1 1183 ? -6.462 -25.730 -23.997 1.00 63.19 1183 GLN A C 1
ATOM 8993 O O . GLN A 1 1183 ? -6.284 -26.169 -25.140 1.00 63.19 1183 GLN A O 1
ATOM 8998 N N . PRO A 1 1184 ? -5.456 -25.737 -23.096 1.00 55.28 1184 PRO A N 1
ATOM 8999 C CA . PRO A 1 1184 ? -4.056 -25.926 -23.470 1.00 55.28 1184 PRO A CA 1
ATOM 9000 C C . PRO A 1 1184 ? -3.748 -27.265 -24.152 1.00 55.28 1184 PRO A C 1
ATOM 9002 O O . PRO A 1 1184 ? -2.808 -27.307 -24.932 1.00 55.28 1184 PRO A O 1
ATOM 9005 N N . ASP A 1 1185 ? -4.510 -28.344 -23.936 1.00 60.66 1185 ASP A N 1
ATOM 9006 C CA . ASP A 1 1185 ? -4.257 -29.637 -24.597 1.00 60.66 1185 ASP A CA 1
ATOM 9007 C C . ASP A 1 1185 ? -4.677 -29.681 -26.080 1.00 60.66 1185 ASP A C 1
ATOM 9009 O O . ASP A 1 1185 ? -3.963 -30.270 -26.898 1.00 60.66 1185 ASP A O 1
ATOM 9013 N N . GLU A 1 1186 ? -5.771 -29.022 -26.480 1.00 58.44 1186 GLU A N 1
ATOM 9014 C CA . GLU A 1 1186 ? -6.150 -28.927 -27.903 1.00 58.44 1186 GLU A CA 1
ATOM 9015 C C . GLU A 1 1186 ? -5.210 -27.970 -28.655 1.00 58.44 1186 GLU A C 1
ATOM 9017 O O . GLU A 1 1186 ? -4.758 -28.264 -29.767 1.00 58.44 1186 GLU A O 1
ATOM 9022 N N . CYS A 1 1187 ? -4.812 -26.870 -28.012 1.00 58.69 1187 CYS A N 1
ATOM 9023 C CA . CYS A 1 1187 ? -3.822 -25.949 -28.562 1.00 58.69 1187 CYS A CA 1
ATOM 9024 C C . CYS A 1 1187 ? -2.422 -26.595 -28.636 1.00 58.69 1187 CYS A C 1
ATOM 9026 O O . CYS A 1 1187 ? -1.784 -26.558 -29.689 1.00 58.69 1187 CYS A O 1
ATOM 9028 N N . TYR A 1 1188 ? -1.958 -27.273 -27.578 1.00 58.25 1188 TYR A N 1
ATOM 9029 C CA . TYR A 1 1188 ? -0.679 -27.995 -27.563 1.00 58.25 1188 TYR A CA 1
ATOM 9030 C C . TYR A 1 1188 ? -0.640 -29.109 -28.616 1.00 58.25 1188 TYR A C 1
ATOM 9032 O O . TYR A 1 1188 ? 0.344 -29.236 -29.345 1.00 58.25 1188 TYR A O 1
ATOM 9040 N N . THR A 1 1189 ? -1.706 -29.903 -28.760 1.00 57.25 1189 THR A N 1
ATOM 9041 C CA . THR A 1 1189 ? -1.738 -30.935 -29.809 1.00 57.25 1189 THR A CA 1
ATOM 9042 C C . THR A 1 1189 ? -1.731 -30.342 -31.219 1.00 57.25 1189 THR A C 1
ATOM 9044 O O . THR A 1 1189 ? -1.116 -30.932 -32.107 1.00 57.25 1189 THR A O 1
ATOM 9047 N N . THR A 1 1190 ? -2.306 -29.150 -31.406 1.00 57.34 1190 THR A N 1
ATOM 9048 C CA . THR A 1 1190 ? -2.283 -28.403 -32.675 1.00 57.34 1190 THR A CA 1
ATOM 9049 C C . THR A 1 1190 ? -0.905 -27.811 -33.011 1.00 57.34 1190 THR A C 1
ATOM 9051 O O . THR A 1 1190 ? -0.501 -27.854 -34.173 1.00 57.34 1190 THR A O 1
ATOM 9054 N N . TYR A 1 1191 ? -0.171 -27.274 -32.028 1.00 55.41 1191 TYR A N 1
ATOM 9055 C CA . TYR A 1 1191 ? 1.119 -26.599 -32.256 1.00 55.41 1191 TYR A CA 1
ATOM 9056 C C . TYR A 1 1191 ? 2.357 -27.500 -32.099 1.00 55.41 1191 TYR A C 1
ATOM 9058 O O . TYR A 1 1191 ? 3.350 -27.286 -32.793 1.00 55.41 1191 TYR A O 1
ATOM 9066 N N . CYS A 1 1192 ? 2.315 -28.504 -31.218 1.00 57.78 1192 CYS A N 1
ATOM 9067 C CA . CYS A 1 1192 ? 3.497 -29.273 -30.807 1.00 57.78 1192 CYS A CA 1
ATOM 9068 C C . CYS A 1 1192 ? 3.475 -30.744 -31.250 1.00 57.78 1192 CYS A C 1
ATOM 9070 O O . CYS A 1 1192 ? 4.528 -31.321 -31.521 1.00 57.78 1192 CYS A O 1
ATOM 9072 N N . ASN A 1 1193 ? 2.302 -31.385 -31.321 1.00 48.78 1193 ASN A N 1
ATOM 9073 C CA . ASN A 1 1193 ? 2.214 -32.853 -31.372 1.00 48.78 1193 ASN A CA 1
ATOM 9074 C C . ASN A 1 1193 ? 2.246 -33.460 -32.795 1.00 48.78 1193 ASN A C 1
ATOM 9076 O O . ASN A 1 1193 ? 1.621 -34.484 -33.074 1.00 48.78 1193 ASN A O 1
ATOM 9080 N N . SER A 1 1194 ? 3.013 -32.853 -33.707 1.00 42.09 1194 SER A N 1
ATOM 9081 C CA . SER A 1 1194 ? 3.372 -33.456 -34.996 1.00 42.09 1194 SER A CA 1
ATOM 9082 C C . SER A 1 1194 ? 4.865 -33.279 -35.282 1.00 42.09 1194 SER A C 1
ATOM 9084 O O . SER A 1 1194 ? 5.272 -32.221 -35.750 1.00 42.09 1194 SER A O 1
ATOM 9086 N N . THR A 1 1195 ? 5.661 -34.322 -35.005 1.00 41.56 1195 THR A N 1
ATOM 9087 C CA . THR A 1 1195 ? 7.112 -34.472 -35.285 1.00 41.56 1195 THR A CA 1
ATOM 9088 C C . THR A 1 1195 ? 7.783 -33.261 -35.951 1.00 41.56 1195 THR A C 1
ATOM 9090 O O . THR A 1 1195 ? 7.894 -33.212 -37.181 1.00 41.56 1195 THR A O 1
ATOM 9093 N N . CYS A 1 1196 ? 8.236 -32.300 -35.142 1.00 37.44 1196 CYS A N 1
ATOM 9094 C CA . CYS A 1 1196 ? 8.726 -31.011 -35.625 1.00 37.44 1196 CYS A CA 1
ATOM 9095 C C . CYS A 1 1196 ? 10.171 -31.077 -36.183 1.00 37.44 1196 CYS A C 1
ATOM 9097 O O . CYS A 1 1196 ? 11.088 -30.485 -35.635 1.00 37.44 1196 CYS A O 1
ATOM 9099 N N . ASN A 1 1197 ? 10.440 -31.787 -37.282 1.00 37.69 1197 ASN A N 1
ATOM 9100 C CA . ASN A 1 1197 ? 10.516 -31.203 -38.639 1.00 37.69 1197 ASN A CA 1
ATOM 9101 C C . ASN A 1 1197 ? 9.339 -30.302 -39.087 1.00 37.69 1197 ASN A C 1
ATOM 9103 O O . ASN A 1 1197 ? 8.843 -30.390 -40.212 1.00 37.69 1197 ASN A O 1
ATOM 9107 N N . VAL A 1 1198 ? 8.960 -29.374 -38.212 1.00 30.92 1198 VAL A N 1
ATOM 9108 C CA . VAL A 1 1198 ? 8.061 -28.253 -38.448 1.00 30.92 1198 VAL A CA 1
ATOM 9109 C C . VAL A 1 1198 ? 8.741 -27.063 -37.738 1.00 30.92 1198 VAL A C 1
ATOM 9111 O O . VAL A 1 1198 ? 8.386 -26.724 -36.625 1.00 30.92 1198 VAL A O 1
ATOM 9114 N N . VAL A 1 1199 ? 9.794 -26.419 -38.258 1.00 25.95 1199 VAL A N 1
ATOM 9115 C CA . VAL A 1 1199 ? 10.091 -26.141 -39.675 1.00 25.95 1199 VAL A CA 1
ATOM 9116 C C . VAL A 1 1199 ? 8.818 -26.183 -40.509 1.00 25.95 1199 VAL A C 1
ATOM 9118 O O . VAL A 1 1199 ? 8.713 -26.878 -41.525 1.00 25.95 1199 VAL A O 1
ATOM 9121 N N . GLN A 1 1200 ? 7.834 -25.378 -40.090 1.00 29.81 1200 GLN A N 1
ATOM 9122 C CA . GLN A 1 1200 ? 7.156 -24.607 -41.110 1.00 29.81 1200 GLN A CA 1
ATOM 9123 C C . GLN A 1 1200 ? 8.285 -23.908 -41.858 1.00 29.81 1200 GLN A C 1
ATOM 9125 O O . GLN A 1 1200 ? 8.788 -22.860 -41.465 1.00 29.81 1200 GLN A O 1
ATOM 9130 N N . LYS A 1 1201 ? 8.707 -24.541 -42.959 1.00 28.70 1201 LYS A N 1
ATOM 9131 C CA . LYS A 1 1201 ? 9.244 -23.801 -44.079 1.00 28.70 1201 LYS A CA 1
ATOM 9132 C C . LYS A 1 1201 ? 8.315 -22.617 -44.213 1.00 28.70 1201 LYS A C 1
ATOM 9134 O O . LYS A 1 1201 ? 7.094 -22.810 -44.215 1.00 28.70 1201 LYS A O 1
ATOM 9139 N N . MET A 1 1202 ? 8.889 -21.457 -44.471 1.00 27.05 1202 MET A N 1
ATOM 9140 C CA . MET A 1 1202 ? 8.198 -20.510 -45.311 1.00 27.05 1202 MET A CA 1
ATOM 9141 C C . MET A 1 1202 ? 7.891 -21.239 -46.636 1.00 27.05 1202 MET A C 1
ATOM 9143 O O . MET A 1 1202 ? 8.609 -21.153 -47.629 1.00 27.05 1202 MET A O 1
ATOM 9147 N N . LYS A 1 1203 ? 6.728 -21.906 -46.668 1.00 27.41 1203 LYS A N 1
ATOM 9148 C CA . LYS A 1 1203 ? 5.611 -21.340 -47.400 1.00 27.41 1203 LYS A CA 1
ATOM 9149 C C . LYS A 1 1203 ? 5.707 -19.821 -47.225 1.00 27.41 1203 LYS A C 1
ATOM 9151 O O . LYS A 1 1203 ? 5.084 -19.225 -46.359 1.00 27.41 1203 LYS A O 1
ATOM 9156 N N . PHE A 1 1204 ? 6.492 -19.221 -48.115 1.00 31.75 1204 PHE A N 1
ATOM 9157 C CA . PHE A 1 1204 ? 5.901 -18.307 -49.067 1.00 31.75 1204 PHE A CA 1
ATOM 9158 C C . PHE A 1 1204 ? 4.542 -18.898 -49.431 1.00 31.75 1204 PHE A C 1
ATOM 9160 O O . PHE A 1 1204 ? 4.419 -19.733 -50.335 1.00 31.75 1204 PHE A O 1
ATOM 9167 N N . ASP A 1 1205 ? 3.543 -18.556 -48.619 1.00 37.53 1205 ASP A N 1
ATOM 9168 C CA . ASP A 1 1205 ? 2.165 -18.653 -49.030 1.00 37.53 1205 ASP A CA 1
ATOM 9169 C C . ASP A 1 1205 ? 2.161 -17.926 -50.368 1.00 37.53 1205 ASP A C 1
ATOM 9171 O O . ASP A 1 1205 ? 2.712 -16.824 -50.447 1.00 37.53 1205 ASP A O 1
ATOM 9175 N N . ASN A 1 1206 ? 1.765 -18.622 -51.443 1.00 39.88 1206 ASN A N 1
ATOM 9176 C CA . ASN A 1 1206 ? 2.362 -18.470 -52.795 1.00 39.88 1206 ASN A CA 1
ATOM 9177 C C . ASN A 1 1206 ? 2.052 -17.123 -53.500 1.00 39.88 1206 ASN A C 1
ATOM 9179 O O . ASN A 1 1206 ? 2.256 -16.964 -54.707 1.00 39.88 1206 ASN A O 1
ATOM 9183 N N . ASN A 1 1207 ? 1.540 -16.200 -52.692 1.00 40.12 1207 ASN A N 1
ATOM 9184 C CA . ASN A 1 1207 ? 1.000 -14.879 -52.881 1.00 40.12 1207 ASN A CA 1
ATOM 9185 C C . ASN A 1 1207 ? 1.686 -13.827 -51.974 1.00 40.12 1207 ASN A C 1
ATOM 9187 O O . ASN A 1 1207 ? 1.086 -12.785 -51.733 1.00 40.12 1207 ASN A O 1
ATOM 9191 N N . THR A 1 1208 ? 2.900 -14.058 -51.444 1.00 49.72 1208 THR A N 1
ATOM 9192 C CA . THR A 1 1208 ? 3.575 -13.087 -50.551 1.00 49.72 1208 THR A CA 1
ATOM 9193 C C . THR A 1 1208 ? 3.724 -11.740 -51.263 1.00 49.72 1208 THR A C 1
ATOM 9195 O O . THR A 1 1208 ? 4.360 -11.683 -52.315 1.00 49.72 1208 THR A O 1
ATOM 9198 N N . ILE A 1 1209 ? 3.106 -10.684 -50.727 1.00 51.47 1209 ILE A N 1
ATOM 9199 C CA . ILE A 1 1209 ? 3.004 -9.382 -51.396 1.00 51.47 1209 ILE A CA 1
ATOM 9200 C C . ILE A 1 1209 ? 4.237 -8.538 -51.064 1.00 51.47 1209 ILE A C 1
ATOM 9202 O O . ILE A 1 1209 ? 4.431 -8.149 -49.920 1.00 51.47 1209 ILE A O 1
ATOM 9206 N N . ASP A 1 1210 ? 5.033 -8.219 -52.080 1.00 62.31 1210 ASP A N 1
ATOM 9207 C CA . ASP A 1 1210 ? 6.139 -7.257 -52.012 1.00 62.31 1210 ASP A CA 1
ATOM 9208 C C . ASP A 1 1210 ? 6.013 -6.274 -53.181 1.00 62.31 1210 ASP A C 1
ATOM 9210 O O . ASP A 1 1210 ? 5.776 -6.696 -54.314 1.00 62.31 1210 ASP A O 1
ATOM 9214 N N . GLY A 1 1211 ? 6.085 -4.966 -52.915 1.00 63.75 1211 GLY A N 1
ATOM 9215 C CA . GLY A 1 1211 ? 5.847 -3.926 -53.925 1.00 63.75 1211 GLY A CA 1
ATOM 9216 C C . GLY A 1 1211 ? 4.541 -4.131 -54.708 1.00 63.75 1211 GLY A C 1
ATOM 9217 O O . GLY A 1 1211 ? 4.519 -3.981 -55.929 1.00 63.75 1211 GLY A O 1
ATOM 9218 N N . CYS A 1 1212 ? 3.477 -4.582 -54.033 1.00 71.44 1212 CYS A N 1
ATOM 9219 C CA . CYS A 1 1212 ? 2.192 -4.984 -54.624 1.00 71.44 1212 CYS A CA 1
ATOM 9220 C C . CYS A 1 1212 ? 2.254 -6.120 -55.667 1.00 71.44 1212 CYS A C 1
ATOM 9222 O O . CYS A 1 1212 ? 1.357 -6.262 -56.502 1.00 71.44 1212 CYS A O 1
ATOM 9224 N N . ASN A 1 1213 ? 3.275 -6.978 -55.585 1.00 71.88 1213 ASN A N 1
ATOM 9225 C CA . ASN A 1 1213 ? 3.429 -8.184 -56.392 1.00 71.88 1213 ASN A CA 1
ATOM 9226 C C . ASN A 1 1213 ? 3.484 -9.449 -55.521 1.00 71.88 1213 ASN A C 1
ATOM 9228 O O . ASN A 1 1213 ? 4.295 -9.575 -54.610 1.00 71.88 1213 ASN A O 1
ATOM 9232 N N . ILE A 1 1214 ? 2.637 -10.411 -55.872 1.00 71.75 1214 ILE A N 1
ATOM 9233 C CA . ILE A 1 1214 ? 2.589 -11.792 -55.393 1.00 71.75 1214 ILE A CA 1
ATOM 9234 C C . ILE A 1 1214 ? 3.860 -12.539 -55.826 1.00 71.75 1214 ILE A C 1
ATOM 9236 O O . ILE A 1 1214 ? 4.074 -12.769 -57.019 1.00 71.75 1214 ILE A O 1
ATOM 9240 N N . LYS A 1 1215 ? 4.675 -12.959 -54.853 1.00 67.25 1215 LYS A N 1
ATOM 9241 C CA . LYS A 1 1215 ? 5.832 -13.853 -55.024 1.00 67.25 1215 LYS A CA 1
ATOM 9242 C C . LYS A 1 1215 ? 5.404 -15.325 -54.978 1.00 67.25 1215 LYS A C 1
ATOM 9244 O O . LYS A 1 1215 ? 5.094 -15.859 -53.918 1.00 67.25 1215 LYS A O 1
ATOM 9249 N N . THR A 1 1216 ? 5.463 -15.999 -56.126 1.00 63.03 1216 THR A N 1
ATOM 9250 C CA . THR A 1 1216 ? 5.159 -17.432 -56.289 1.00 63.03 1216 THR A CA 1
ATOM 9251 C C . THR A 1 1216 ? 6.434 -18.211 -56.628 1.00 63.03 1216 THR A C 1
ATOM 9253 O O . THR A 1 1216 ? 7.013 -18.007 -57.700 1.00 63.03 1216 THR A O 1
ATOM 9256 N N . CYS A 1 1217 ? 6.875 -19.136 -55.771 1.00 56.66 1217 CYS A N 1
ATOM 9257 C CA . CYS A 1 1217 ? 8.061 -19.962 -56.035 1.00 56.66 1217 CYS A CA 1
ATOM 9258 C C . CYS A 1 1217 ? 7.666 -21.351 -56.563 1.00 56.66 1217 CYS A C 1
ATOM 9260 O O . CYS A 1 1217 ? 6.989 -22.121 -55.879 1.00 56.66 1217 CYS A O 1
ATOM 9262 N N . LYS A 1 1218 ? 8.103 -21.700 -57.781 1.00 51.75 1218 LYS A N 1
ATOM 9263 C CA . LYS A 1 1218 ? 7.897 -23.031 -58.381 1.00 51.75 1218 LYS A CA 1
ATOM 9264 C C . LYS A 1 1218 ? 9.204 -23.586 -58.931 1.00 51.75 1218 LYS A C 1
ATOM 9266 O O . LYS A 1 1218 ? 9.902 -22.920 -59.688 1.00 51.75 1218 LYS A O 1
ATOM 9271 N N . ASN A 1 1219 ? 9.518 -24.830 -58.566 1.00 43.72 1219 ASN A N 1
ATOM 9272 C CA . ASN A 1 1219 ? 10.714 -25.566 -58.999 1.00 43.72 1219 ASN A CA 1
ATOM 9273 C C . ASN A 1 1219 ? 12.027 -24.767 -58.823 1.00 43.72 1219 ASN A C 1
ATOM 9275 O O . ASN A 1 1219 ? 12.883 -24.774 -59.702 1.00 43.72 1219 ASN A O 1
ATOM 9279 N N . GLY A 1 1220 ? 12.159 -24.038 -57.708 1.00 48.19 1220 GLY A N 1
ATOM 9280 C CA . GLY A 1 1220 ? 13.327 -23.198 -57.412 1.00 48.19 1220 GLY A CA 1
ATOM 9281 C C . GLY A 1 1220 ? 13.391 -21.869 -58.175 1.00 48.19 1220 GLY A C 1
ATOM 9282 O O . GLY A 1 1220 ? 14.356 -21.131 -58.008 1.00 48.19 1220 GLY A O 1
ATOM 9283 N N . LYS A 1 1221 ? 12.382 -21.533 -58.992 1.00 37.78 1221 LYS A N 1
ATOM 9284 C CA . LYS A 1 1221 ? 12.290 -20.249 -59.693 1.00 37.78 1221 LYS A CA 1
ATOM 9285 C C . LYS A 1 1221 ? 11.177 -19.379 -59.108 1.00 37.78 1221 LYS A C 1
ATOM 9287 O O . LYS A 1 1221 ? 10.030 -19.812 -58.984 1.00 37.78 1221 LYS A O 1
ATOM 9292 N N . LEU A 1 1222 ? 11.527 -18.135 -58.788 1.00 52.06 1222 LEU A N 1
ATOM 9293 C CA . LEU A 1 1222 ? 10.591 -17.104 -58.352 1.00 52.06 1222 LEU A CA 1
ATOM 9294 C C . LEU A 1 1222 ? 9.802 -16.542 -59.547 1.00 52.06 1222 LEU A C 1
ATOM 9296 O O . LEU A 1 1222 ? 10.348 -16.352 -60.637 1.00 52.06 1222 LEU A O 1
ATOM 9300 N N . THR A 1 1223 ? 8.524 -16.254 -59.322 1.00 57.56 1223 THR A N 1
ATOM 9301 C CA . THR A 1 1223 ? 7.596 -15.633 -60.277 1.00 57.56 1223 THR A CA 1
ATOM 9302 C C . THR A 1 1223 ? 6.867 -14.496 -59.569 1.00 57.56 1223 THR A C 1
ATOM 9304 O O . THR A 1 1223 ? 6.521 -14.647 -58.399 1.00 57.56 1223 THR A O 1
ATOM 9307 N N . LEU A 1 1224 ? 6.634 -13.379 -60.259 1.00 67.19 1224 LEU A N 1
ATOM 9308 C CA . LEU A 1 1224 ? 5.958 -12.194 -59.720 1.00 67.19 1224 LEU A CA 1
ATOM 9309 C C . LEU A 1 1224 ? 4.655 -11.954 -60.490 1.00 67.19 1224 LEU A C 1
ATOM 9311 O O . LEU A 1 1224 ? 4.684 -11.907 -61.719 1.00 67.19 1224 LEU A O 1
ATOM 9315 N N . ASN A 1 1225 ? 3.536 -11.795 -59.781 1.00 67.06 1225 ASN A N 1
ATOM 9316 C CA . ASN A 1 1225 ? 2.234 -11.442 -60.360 1.00 67.06 1225 ASN A CA 1
ATOM 9317 C C . ASN A 1 1225 ? 1.659 -10.208 -59.634 1.00 67.06 1225 ASN A C 1
ATOM 9319 O O . ASN A 1 1225 ? 1.672 -10.198 -58.409 1.00 67.06 1225 ASN A O 1
ATOM 9323 N N . PRO A 1 1226 ? 1.119 -9.180 -60.307 1.00 72.06 1226 PRO A N 1
ATOM 9324 C CA . PRO A 1 1226 ? 0.564 -8.013 -59.615 1.00 72.06 1226 PRO A CA 1
ATOM 9325 C C . PRO A 1 1226 ? -0.736 -8.346 -58.864 1.00 72.06 1226 PRO A C 1
ATOM 9327 O O . PRO A 1 1226 ? -1.609 -9.047 -59.388 1.00 72.06 1226 PRO A O 1
ATOM 9330 N N . VAL A 1 1227 ? -0.881 -7.810 -57.647 1.00 76.19 1227 VAL A N 1
ATOM 9331 C CA . VAL A 1 1227 ? -2.091 -7.950 -56.816 1.00 76.19 1227 VAL A CA 1
ATOM 9332 C C . VAL A 1 1227 ? -3.311 -7.403 -57.562 1.00 76.19 1227 VAL A C 1
ATOM 9334 O O . VAL A 1 1227 ? -3.276 -6.305 -58.113 1.00 76.19 1227 VAL A O 1
ATOM 9337 N N . GLN A 1 1228 ? -4.397 -8.177 -57.581 1.00 70.38 1228 GLN A N 1
ATOM 9338 C CA . GLN A 1 1228 ? -5.684 -7.738 -58.121 1.00 70.38 1228 GLN A CA 1
ATOM 9339 C C . GLN A 1 1228 ? -6.513 -7.126 -56.986 1.00 70.38 1228 GLN A C 1
ATOM 9341 O O . GLN A 1 1228 ? -6.736 -7.787 -55.975 1.00 70.38 1228 GLN A O 1
ATOM 9346 N N . CYS A 1 1229 ? -6.961 -5.882 -57.155 1.00 74.81 1229 CYS A N 1
ATOM 9347 C CA . CYS A 1 1229 ? -7.878 -5.210 -56.231 1.00 74.81 1229 CYS A CA 1
ATOM 9348 C C . CYS A 1 1229 ? -9.294 -5.178 -56.819 1.00 74.81 1229 CYS A C 1
ATOM 9350 O O . CYS A 1 1229 ? -9.457 -5.037 -58.034 1.00 74.81 1229 CYS A O 1
ATOM 9352 N N . ASP A 1 1230 ? -10.310 -5.254 -55.959 1.00 72.69 1230 ASP A N 1
ATOM 9353 C CA . ASP A 1 1230 ? -11.710 -5.138 -56.372 1.00 72.69 1230 ASP A CA 1
ATOM 9354 C C . ASP A 1 1230 ? -12.043 -3.744 -56.953 1.00 72.69 1230 ASP A C 1
ATOM 9356 O O . ASP A 1 1230 ? -11.405 -2.748 -56.590 1.00 72.69 1230 ASP A O 1
ATOM 9360 N N . PRO A 1 1231 ? -13.058 -3.627 -57.835 1.00 64.25 1231 PRO A N 1
ATOM 9361 C CA . PRO A 1 1231 ? -13.497 -2.342 -58.371 1.00 64.25 1231 PRO A CA 1
ATOM 9362 C C . PRO A 1 1231 ? -13.956 -1.386 -57.262 1.00 64.25 1231 PRO A C 1
ATOM 9364 O O . PRO A 1 1231 ? -14.950 -1.630 -56.578 1.00 64.25 1231 PRO A O 1
ATOM 9367 N N . VAL A 1 1232 ? -13.243 -0.270 -57.104 1.00 67.69 1232 VAL A N 1
ATOM 9368 C CA . VAL A 1 1232 ? -13.477 0.677 -56.008 1.00 67.69 1232 VAL A CA 1
ATOM 9369 C C . VAL A 1 1232 ? -14.814 1.405 -56.178 1.00 67.69 1232 VAL A C 1
ATOM 9371 O O . VAL A 1 1232 ? -14.980 2.242 -57.066 1.00 67.69 1232 VAL A O 1
ATOM 9374 N N . VAL A 1 1233 ? -15.760 1.122 -55.280 1.00 69.12 1233 VAL A N 1
ATOM 9375 C CA . VAL A 1 1233 ? -17.043 1.831 -55.183 1.00 69.12 1233 VAL A CA 1
ATOM 9376 C C . VAL A 1 1233 ? -16.890 3.044 -54.264 1.00 69.12 1233 VAL A C 1
ATOM 9378 O O . VAL A 1 1233 ? -16.437 2.920 -53.128 1.00 69.12 1233 VAL A O 1
ATOM 9381 N N . VAL A 1 1234 ? -17.298 4.220 -54.746 1.00 74.75 1234 VAL A N 1
ATOM 9382 C CA . VAL A 1 1234 ? -17.378 5.448 -53.940 1.00 74.75 1234 VAL A CA 1
ATOM 9383 C C . VAL A 1 1234 ? -18.754 5.487 -53.255 1.00 74.75 1234 VAL A C 1
ATOM 9385 O O . VAL A 1 1234 ? -19.762 5.548 -53.966 1.00 74.75 1234 VAL A O 1
ATOM 9388 N N . PRO A 1 1235 ? -18.850 5.433 -51.912 1.00 78.25 1235 PRO A N 1
ATOM 9389 C CA . PRO A 1 1235 ? -20.127 5.530 -51.214 1.00 78.25 1235 PRO A CA 1
ATOM 9390 C C . PRO A 1 1235 ? -20.674 6.962 -51.274 1.00 78.25 1235 PRO A C 1
ATOM 9392 O O . PRO A 1 1235 ? -19.955 7.916 -51.568 1.00 78.25 1235 PRO A O 1
ATOM 9395 N N . LYS A 1 1236 ? -21.956 7.134 -50.945 1.00 74.12 1236 LYS A N 1
ATOM 9396 C CA . LYS A 1 1236 ? -22.535 8.453 -50.672 1.00 74.12 1236 LYS A CA 1
ATOM 9397 C C . LYS A 1 1236 ? -22.796 8.567 -49.174 1.00 74.12 1236 LYS A C 1
ATOM 9399 O O . LYS A 1 1236 ? -23.600 7.805 -48.640 1.00 74.12 1236 LYS A O 1
ATOM 9404 N N . CYS A 1 1237 ? -22.127 9.508 -48.517 1.00 82.56 1237 CYS A N 1
ATOM 9405 C CA . CYS A 1 1237 ? -22.230 9.669 -47.072 1.00 82.56 1237 CYS A CA 1
ATOM 9406 C C . CYS A 1 1237 ? -23.529 10.376 -46.681 1.00 82.56 1237 CYS A C 1
ATOM 9408 O O . CYS A 1 1237 ? -23.933 11.353 -47.319 1.00 82.56 1237 CYS A O 1
ATOM 9410 N N . VAL A 1 1238 ? -24.197 9.861 -45.649 1.00 80.75 1238 VAL A N 1
ATOM 9411 C CA . VAL A 1 1238 ? -25.496 10.355 -45.173 1.00 80.75 1238 VAL A CA 1
ATOM 9412 C C . VAL A 1 1238 ? -25.321 11.673 -44.415 1.00 80.75 1238 VAL A C 1
ATOM 9414 O O . VAL A 1 1238 ? -26.106 12.594 -44.631 1.00 80.75 1238 VAL A O 1
ATOM 9417 N N . ASN A 1 1239 ? -24.211 11.830 -43.683 1.00 80.31 1239 ASN A N 1
ATOM 9418 C CA . ASN A 1 1239 ? -23.825 13.084 -43.021 1.00 80.31 1239 ASN A CA 1
ATOM 9419 C C . ASN A 1 1239 ? -23.467 14.242 -43.979 1.00 80.31 1239 ASN A C 1
ATOM 9421 O O . ASN A 1 1239 ? -23.265 15.380 -43.535 1.00 80.31 1239 ASN A O 1
ATOM 9425 N N . GLY A 1 1240 ? -23.411 13.967 -45.288 1.00 72.12 1240 GLY A N 1
ATOM 9426 C CA . GLY A 1 1240 ? -23.144 14.933 -46.353 1.00 72.12 1240 GLY A CA 1
ATOM 9427 C C . GLY A 1 1240 ? -21.664 15.211 -46.627 1.00 72.12 1240 GLY A C 1
ATOM 9428 O O . GLY A 1 1240 ? -21.369 16.011 -47.515 1.00 72.12 1240 GLY A O 1
ATOM 9429 N N . LEU A 1 1241 ? -20.735 14.567 -45.912 1.00 76.00 1241 LEU A N 1
ATOM 9430 C CA . LEU A 1 1241 ? -19.303 14.694 -46.181 1.00 76.00 1241 LEU A CA 1
ATOM 9431 C C . LEU A 1 1241 ? -18.901 13.974 -47.481 1.00 76.00 1241 LEU A C 1
ATOM 9433 O O . LEU A 1 1241 ? -19.605 13.106 -48.001 1.00 76.00 1241 LEU A O 1
ATOM 9437 N N . GLN A 1 1242 ? -17.744 14.352 -48.025 1.00 71.25 1242 GLN A N 1
ATOM 9438 C CA . GLN A 1 1242 ? -17.127 13.622 -49.135 1.00 71.25 1242 GLN A CA 1
ATOM 9439 C C . GLN A 1 1242 ? -16.391 12.390 -48.588 1.00 71.25 1242 GLN A C 1
ATOM 9441 O O . GLN A 1 1242 ? -15.692 12.534 -47.584 1.00 71.25 1242 GLN A O 1
ATOM 9446 N N . PRO A 1 1243 ? -16.489 11.217 -49.239 1.00 79.62 1243 PRO A N 1
ATOM 9447 C CA . PRO A 1 1243 ? -15.776 10.027 -48.794 1.00 79.62 1243 PRO A CA 1
ATOM 9448 C C . PRO A 1 1243 ? -14.255 10.209 -48.791 1.00 79.62 1243 PRO A C 1
ATOM 9450 O O . PRO A 1 1243 ? -13.679 10.705 -49.764 1.00 79.62 1243 PRO A O 1
ATOM 9453 N N . VAL A 1 1244 ? -13.604 9.742 -47.730 1.00 75.62 1244 VAL A N 1
ATOM 9454 C CA . VAL A 1 1244 ? -12.142 9.712 -47.593 1.00 75.62 1244 VAL A CA 1
ATOM 9455 C C . VAL A 1 1244 ? -11.573 8.401 -48.138 1.00 75.62 1244 VAL A C 1
ATOM 9457 O O . VAL A 1 1244 ? -12.250 7.372 -48.147 1.00 75.62 1244 VAL A O 1
ATOM 9460 N N . LYS A 1 1245 ? -10.335 8.432 -48.641 1.00 74.88 1245 LYS A N 1
ATOM 9461 C CA . LYS A 1 1245 ? -9.653 7.255 -49.201 1.00 74.88 1245 LYS A CA 1
ATOM 9462 C C . LYS A 1 1245 ? -8.962 6.478 -48.076 1.00 74.88 1245 LYS A C 1
ATOM 9464 O O . LYS A 1 1245 ? -7.944 6.938 -47.570 1.00 74.88 1245 LYS A O 1
ATOM 9469 N N . ALA A 1 1246 ? -9.474 5.297 -47.745 1.00 68.88 1246 ALA A N 1
ATOM 9470 C CA . ALA A 1 1246 ? -8.867 4.382 -46.782 1.00 68.88 1246 ALA A CA 1
ATOM 9471 C C . ALA A 1 1246 ? -8.143 3.245 -47.520 1.00 68.88 1246 ALA A C 1
ATOM 9473 O O . ALA A 1 1246 ? -8.702 2.634 -48.434 1.00 68.88 1246 ALA A O 1
ATOM 9474 N N . TYR A 1 1247 ? -6.902 2.948 -47.141 1.00 68.44 1247 TYR A N 1
ATOM 9475 C CA . TYR A 1 1247 ? -6.177 1.784 -47.657 1.00 68.44 1247 TYR A CA 1
ATOM 9476 C C . TYR A 1 1247 ? -6.529 0.539 -46.833 1.00 68.44 1247 TYR A C 1
ATOM 9478 O O . TYR A 1 1247 ? -6.836 0.640 -45.649 1.00 68.44 1247 TYR A O 1
ATOM 9486 N N . TYR A 1 1248 ? -6.494 -0.640 -47.455 1.00 63.62 1248 TYR A N 1
ATOM 9487 C CA . TYR A 1 1248 ? -6.528 -1.901 -46.705 1.00 63.62 1248 TYR A CA 1
ATOM 9488 C C . TYR A 1 1248 ? -5.165 -2.125 -46.026 1.00 63.62 1248 TYR A C 1
ATOM 9490 O O . TYR A 1 1248 ? -4.159 -1.590 -46.487 1.00 63.62 1248 TYR A O 1
ATOM 9498 N N . ASN A 1 1249 ? -5.102 -2.973 -44.993 1.00 55.59 1249 ASN A N 1
ATOM 9499 C CA . ASN A 1 1249 ? -3.890 -3.231 -44.191 1.00 55.59 1249 ASN A CA 1
ATOM 9500 C C . ASN A 1 1249 ? -2.657 -3.693 -45.005 1.00 55.59 1249 ASN A C 1
ATOM 9502 O O . ASN A 1 1249 ? -1.549 -3.688 -44.486 1.00 55.59 1249 ASN A O 1
ATOM 9506 N N . ASN A 1 1250 ? -2.824 -4.089 -46.274 1.00 56.03 1250 ASN A N 1
ATOM 9507 C CA . ASN A 1 1250 ? -1.726 -4.432 -47.183 1.00 56.03 1250 ASN A CA 1
ATOM 9508 C C . ASN A 1 1250 ? -1.139 -3.236 -47.965 1.00 56.03 1250 ASN A C 1
ATOM 9510 O O . ASN A 1 1250 ? -0.276 -3.449 -48.813 1.00 56.03 1250 ASN A O 1
ATOM 9514 N N . GLY A 1 1251 ? -1.654 -2.014 -47.777 1.00 65.19 1251 GLY A N 1
ATOM 9515 C CA . GLY A 1 1251 ? -1.262 -0.777 -48.475 1.00 65.19 1251 GLY A CA 1
ATOM 9516 C C . GLY A 1 1251 ? -1.606 -0.710 -49.975 1.00 65.19 1251 GLY A C 1
ATOM 9517 O O . GLY A 1 1251 ? -1.806 0.373 -50.521 1.00 65.19 1251 GLY A O 1
ATOM 9518 N N . CYS A 1 1252 ? -1.707 -1.854 -50.650 1.00 74.75 1252 CYS A N 1
ATOM 9519 C CA . CYS A 1 1252 ? -1.816 -1.962 -52.105 1.00 74.75 1252 CYS A CA 1
ATOM 9520 C C . CYS A 1 1252 ? -3.214 -1.682 -52.662 1.00 74.75 1252 CYS A C 1
ATOM 9522 O O . CYS A 1 1252 ? -3.341 -1.121 -53.750 1.00 74.75 1252 CYS A O 1
ATOM 9524 N N . CYS A 1 1253 ? -4.262 -2.072 -51.936 1.00 75.94 1253 CYS A N 1
ATOM 9525 C CA . CYS A 1 1253 ? -5.644 -1.798 -52.322 1.00 75.94 1253 CYS A CA 1
ATOM 9526 C C . CYS A 1 1253 ? -6.232 -0.674 -51.462 1.00 75.94 1253 CYS A C 1
ATOM 9528 O O . CYS A 1 1253 ? -5.796 -0.439 -50.334 1.00 75.94 1253 CYS A O 1
ATOM 9530 N N . PHE A 1 1254 ? -7.270 -0.003 -51.963 1.00 76.88 1254 PHE A N 1
ATOM 9531 C CA . PHE A 1 1254 ? -7.992 1.030 -51.219 1.00 76.88 1254 PHE A CA 1
ATOM 9532 C C . PHE A 1 1254 ? -9.500 0.956 -51.450 1.00 76.88 1254 PHE A C 1
ATOM 9534 O O . PHE A 1 1254 ? -9.965 0.445 -52.466 1.00 76.88 1254 PHE A O 1
ATOM 9541 N N . ARG A 1 1255 ? -10.253 1.511 -50.504 1.00 77.00 1255 ARG A N 1
ATOM 9542 C CA . ARG A 1 1255 ? -11.693 1.761 -50.575 1.00 77.00 1255 ARG A CA 1
ATOM 9543 C C . ARG A 1 1255 ? -11.973 3.226 -50.232 1.00 77.00 1255 ARG A C 1
ATOM 9545 O O . ARG A 1 1255 ? -11.079 3.955 -49.801 1.00 77.00 1255 ARG A O 1
ATOM 9552 N N . TYR A 1 1256 ? -13.207 3.666 -50.437 1.00 80.12 1256 TYR A N 1
ATOM 9553 C CA . TYR A 1 1256 ? -13.671 4.949 -49.914 1.00 80.12 1256 TYR A CA 1
ATOM 9554 C C . TYR A 1 1256 ? -14.597 4.717 -48.723 1.00 80.12 1256 TYR A C 1
ATOM 9556 O O . TYR A 1 1256 ? -15.449 3.829 -48.762 1.00 80.12 1256 TYR A O 1
ATOM 9564 N N . GLU A 1 1257 ? -14.438 5.529 -47.686 1.00 79.81 1257 GLU A N 1
ATOM 9565 C CA . GLU A 1 1257 ? -15.200 5.455 -46.441 1.00 79.81 1257 GLU A CA 1
ATOM 9566 C C . GLU A 1 1257 ? -15.871 6.786 -46.123 1.00 79.81 1257 GLU A C 1
ATOM 9568 O O . GLU A 1 1257 ? -15.431 7.845 -46.570 1.00 79.81 1257 GLU A O 1
ATOM 9573 N N . CYS A 1 1258 ? -16.938 6.730 -45.332 1.00 84.38 1258 CYS A N 1
ATOM 9574 C CA . CYS A 1 1258 ? -17.605 7.917 -44.820 1.00 84.38 1258 CYS A CA 1
ATOM 9575 C C . CYS A 1 1258 ? -17.036 8.265 -43.451 1.00 84.38 1258 CYS A C 1
ATOM 9577 O O . CYS A 1 1258 ? -17.122 7.474 -42.521 1.00 84.38 1258 CYS A O 1
ATOM 9579 N N . GLU A 1 1259 ? -16.413 9.433 -43.364 1.00 82.62 1259 GLU A N 1
ATOM 9580 C CA . GLU A 1 1259 ? -15.776 9.931 -42.150 1.00 82.62 1259 GLU A CA 1
ATOM 9581 C C . GLU A 1 1259 ? -16.842 10.358 -41.130 1.00 82.62 1259 GLU A C 1
ATOM 9583 O O . GLU A 1 1259 ? -17.813 11.026 -41.497 1.00 82.62 1259 GLU A O 1
ATOM 9588 N N . CYS A 1 1260 ? -16.683 9.962 -39.867 1.00 91.31 1260 CYS A N 1
ATOM 9589 C CA . CYS A 1 1260 ? -17.657 10.215 -38.809 1.00 91.31 1260 CYS A CA 1
ATOM 9590 C C . CYS A 1 1260 ? -17.328 11.540 -38.113 1.00 91.31 1260 CYS A C 1
ATOM 9592 O O . CYS A 1 1260 ? -16.217 11.730 -37.616 1.00 91.31 1260 CYS A O 1
ATOM 9594 N N . PHE A 1 1261 ? -18.280 12.474 -38.079 1.00 90.69 1261 PHE A N 1
ATOM 9595 C CA . PHE A 1 1261 ? -18.039 13.830 -37.576 1.00 90.69 1261 PHE A CA 1
ATOM 9596 C C . PHE A 1 1261 ? -19.208 14.336 -36.732 1.00 90.69 1261 PHE A C 1
ATOM 9598 O O . PHE A 1 1261 ? -20.246 14.719 -37.269 1.00 90.69 1261 PHE A O 1
ATOM 9605 N N . CYS A 1 1262 ? -19.011 14.357 -35.415 1.00 92.88 1262 CYS A N 1
ATOM 9606 C CA . CYS A 1 1262 ? -19.969 14.893 -34.458 1.00 92.88 1262 CYS A CA 1
ATOM 9607 C C . CYS A 1 1262 ? -19.576 16.315 -34.036 1.00 92.88 1262 CYS A C 1
ATOM 9609 O O . CYS A 1 1262 ? -18.388 16.629 -33.911 1.00 92.88 1262 CYS A O 1
ATOM 9611 N N . LYS A 1 1263 ? -20.561 17.187 -33.793 1.00 89.19 1263 LYS A N 1
ATOM 9612 C CA . LYS A 1 1263 ? -20.324 18.559 -33.325 1.00 89.19 1263 LYS A CA 1
ATOM 9613 C C . LYS A 1 1263 ? -21.445 19.078 -32.422 1.00 89.19 1263 LYS A C 1
ATOM 9615 O O . LYS A 1 1263 ? -22.612 19.003 -32.795 1.00 89.19 1263 LYS A O 1
ATOM 9620 N N . ALA A 1 1264 ? -21.073 19.669 -31.289 1.00 89.44 1264 ALA A N 1
ATOM 9621 C CA . ALA A 1 1264 ? -21.932 20.464 -30.413 1.00 89.44 1264 ALA A CA 1
ATOM 9622 C C . ALA A 1 1264 ? -21.552 21.953 -30.528 1.00 89.44 1264 ALA A C 1
ATOM 9624 O O . ALA A 1 1264 ? -20.364 22.269 -30.530 1.00 89.44 1264 ALA A O 1
ATOM 9625 N N . TYR A 1 1265 ? -22.514 22.869 -30.669 1.00 84.19 1265 TYR A N 1
ATOM 9626 C CA . TYR A 1 1265 ? -22.259 24.301 -30.900 1.00 84.19 1265 TYR A CA 1
ATOM 9627 C C . TYR A 1 1265 ? -23.465 25.195 -30.570 1.00 84.19 1265 TYR A C 1
ATOM 9629 O O . TYR A 1 1265 ? -24.600 24.736 -30.617 1.00 84.19 1265 TYR A O 1
ATOM 9637 N N . GLY A 1 1266 ? -23.249 26.487 -30.301 1.00 70.31 1266 GLY A N 1
ATOM 9638 C CA . GLY A 1 1266 ? -24.351 27.436 -30.048 1.00 70.31 1266 GLY A CA 1
ATOM 9639 C C . GLY A 1 1266 ? -25.123 27.125 -28.757 1.00 70.31 1266 GLY A C 1
ATOM 9640 O O . GLY A 1 1266 ? -24.505 26.729 -27.769 1.00 70.31 1266 GLY A O 1
ATOM 9641 N N . ASP A 1 1267 ? -26.451 27.305 -28.748 1.00 65.19 1267 ASP A N 1
ATOM 9642 C CA . ASP A 1 1267 ? -27.281 27.181 -27.541 1.00 65.19 1267 ASP A CA 1
ATOM 9643 C C . ASP A 1 1267 ? -28.256 25.982 -27.524 1.00 65.19 1267 ASP A C 1
ATOM 9645 O O . ASP A 1 1267 ? -29.443 26.103 -27.827 1.00 65.19 1267 ASP A O 1
ATOM 9649 N N . PRO A 1 1268 ? -27.812 24.815 -27.038 1.00 64.88 1268 PRO A N 1
ATOM 9650 C CA . PRO A 1 1268 ? -26.805 23.967 -27.645 1.00 64.88 1268 PRO A CA 1
ATOM 9651 C C . PRO A 1 1268 ? -27.434 23.136 -28.773 1.00 64.88 1268 PRO A C 1
ATOM 9653 O O . PRO A 1 1268 ? -28.394 22.374 -28.585 1.00 64.88 1268 PRO A O 1
ATOM 9656 N N . HIS A 1 1269 ? -26.852 23.265 -29.959 1.00 86.50 1269 HIS A N 1
ATOM 9657 C CA . HIS A 1 1269 ? -27.136 22.466 -31.141 1.00 86.50 1269 HIS A CA 1
ATOM 9658 C C . HIS A 1 1269 ? -26.163 21.302 -31.226 1.00 86.50 1269 HIS A C 1
ATOM 9660 O O . HIS A 1 1269 ? -24.965 21.469 -31.016 1.00 86.50 1269 HIS A O 1
ATOM 9666 N N . TYR A 1 1270 ? -26.674 20.141 -31.605 1.00 89.69 1270 TYR A N 1
ATOM 9667 C CA . TYR A 1 1270 ? -25.905 18.920 -31.770 1.00 89.69 1270 TYR A CA 1
ATOM 9668 C C . TYR A 1 1270 ? -26.080 18.382 -33.187 1.00 89.69 1270 TYR A C 1
ATOM 9670 O O . TYR A 1 1270 ? -27.160 18.466 -33.781 1.00 89.69 1270 TYR A O 1
ATOM 9678 N N . ARG A 1 1271 ? -25.004 17.810 -33.719 1.00 88.06 1271 ARG A N 1
ATOM 9679 C CA . ARG A 1 1271 ? -24.958 17.073 -34.979 1.00 88.06 1271 ARG A CA 1
ATOM 9680 C C . ARG A 1 1271 ? -24.207 15.772 -34.723 1.00 88.06 1271 ARG A C 1
ATOM 9682 O O . ARG A 1 1271 ? -23.054 15.824 -34.307 1.00 88.06 1271 ARG A O 1
ATOM 9689 N N . THR A 1 1272 ? -24.869 14.642 -34.925 1.00 92.25 1272 THR A N 1
ATOM 9690 C CA . THR A 1 1272 ? -24.334 13.290 -34.678 1.00 92.25 1272 THR A CA 1
ATOM 9691 C C . THR A 1 1272 ? -23.289 12.894 -35.725 1.00 92.25 1272 THR A C 1
ATOM 9693 O O . THR A 1 1272 ? -23.164 13.562 -36.755 1.00 92.25 1272 THR A O 1
ATOM 9696 N N . PHE A 1 1273 ? -22.553 11.799 -35.496 1.00 92.44 1273 PHE A N 1
ATOM 9697 C CA . PHE A 1 1273 ? -21.530 11.301 -36.431 1.00 92.44 1273 PHE A CA 1
ATOM 9698 C C . PHE A 1 1273 ? -22.073 11.075 -37.852 1.00 92.44 1273 PHE A C 1
ATOM 9700 O O . PHE A 1 1273 ? -21.408 11.428 -38.837 1.00 92.44 1273 PHE A O 1
ATOM 9707 N N . ASP A 1 1274 ? -23.299 10.553 -37.939 1.00 88.19 1274 ASP A N 1
ATOM 9708 C CA . ASP A 1 1274 ? -24.003 10.263 -39.188 1.00 88.19 1274 ASP A CA 1
ATOM 9709 C C . ASP A 1 1274 ? -24.905 11.413 -39.682 1.00 88.19 1274 ASP A C 1
ATOM 9711 O O . ASP A 1 1274 ? -25.455 11.345 -40.785 1.00 88.19 1274 ASP A O 1
ATOM 9715 N N . GLY A 1 1275 ? -24.930 12.538 -38.957 1.00 85.88 1275 GLY A N 1
ATOM 9716 C CA . GLY A 1 1275 ? -25.400 13.841 -39.437 1.00 85.88 1275 GLY A CA 1
ATOM 9717 C C . GLY A 1 1275 ? -26.816 14.249 -39.027 1.00 85.88 1275 GLY A C 1
ATOM 9718 O O . GLY A 1 1275 ? -27.337 15.224 -39.570 1.00 85.88 1275 GLY A O 1
ATOM 9719 N N . GLN A 1 1276 ? -27.442 13.555 -38.078 1.00 86.44 1276 GLN A N 1
ATOM 9720 C CA . GLN A 1 1276 ? -28.711 13.964 -37.483 1.00 86.44 1276 GLN A CA 1
ATOM 9721 C C . GLN A 1 1276 ? -28.514 15.229 -36.632 1.00 86.44 1276 GLN A C 1
ATOM 9723 O O . GLN A 1 1276 ? -27.755 15.247 -35.666 1.00 86.44 1276 GLN A O 1
ATOM 9728 N N . TYR A 1 1277 ? -29.227 16.298 -36.988 1.00 85.69 1277 TYR A N 1
ATOM 9729 C CA . TYR A 1 1277 ? -29.253 17.563 -36.247 1.00 85.69 1277 TYR A CA 1
ATOM 9730 C C . TYR A 1 1277 ? -30.358 17.564 -35.181 1.00 85.69 1277 TYR A C 1
ATOM 9732 O O . TYR A 1 1277 ? -31.479 17.123 -35.457 1.00 85.69 1277 TYR A O 1
ATOM 9740 N N . TYR A 1 1278 ? -30.070 18.091 -33.988 1.00 88.81 1278 TYR A N 1
ATOM 9741 C CA . TYR A 1 1278 ? -31.061 18.364 -32.940 1.00 88.81 1278 TYR A CA 1
ATOM 9742 C C . TYR A 1 1278 ? -30.613 19.493 -31.986 1.00 88.81 1278 TYR A C 1
ATOM 9744 O O . TYR A 1 1278 ? -29.483 19.971 -32.041 1.00 88.81 1278 TYR A O 1
ATOM 9752 N N . THR A 1 1279 ? -31.517 19.931 -31.109 1.00 82.50 1279 THR A N 1
ATOM 9753 C CA . THR A 1 1279 ? -31.292 20.917 -30.031 1.00 82.50 1279 THR A CA 1
ATOM 9754 C C . THR A 1 1279 ? -31.512 20.270 -28.671 1.00 82.50 1279 THR A C 1
ATOM 9756 O O . THR A 1 1279 ? -32.409 19.437 -28.553 1.00 82.50 1279 THR A O 1
ATOM 9759 N N . PHE A 1 1280 ? -30.750 20.644 -27.637 1.00 84.94 1280 PHE A N 1
ATOM 9760 C CA . PHE A 1 1280 ? -30.959 20.094 -26.291 1.00 84.94 1280 PHE A CA 1
ATOM 9761 C C . PHE A 1 1280 ? -30.497 21.032 -25.157 1.00 84.94 1280 PHE A C 1
ATOM 9763 O O . PHE A 1 1280 ? -29.311 21.304 -25.000 1.00 84.94 1280 PHE A O 1
ATOM 9770 N N . GLN A 1 1281 ? -31.444 21.484 -24.327 1.00 79.50 1281 GLN A N 1
ATOM 9771 C CA . GLN A 1 1281 ? -31.255 22.511 -23.286 1.00 79.50 1281 GLN A CA 1
ATOM 9772 C C . GLN A 1 1281 ? -30.967 21.927 -21.886 1.00 79.50 1281 GLN A C 1
ATOM 9774 O O . GLN A 1 1281 ? -31.690 22.197 -20.930 1.00 79.50 1281 GLN A O 1
ATOM 9779 N N . GLY A 1 1282 ? -29.939 21.086 -21.754 1.00 77.69 1282 GLY A N 1
ATOM 9780 C CA . GLY A 1 1282 ? -29.533 20.491 -20.469 1.00 77.69 1282 GLY A CA 1
ATOM 9781 C C . GLY A 1 1282 ? -28.307 21.154 -19.833 1.00 77.69 1282 GLY A C 1
ATOM 9782 O O . GLY A 1 1282 ? -27.441 21.638 -20.556 1.00 77.69 1282 GLY A O 1
ATOM 9783 N N . ASN A 1 1283 ? -28.194 21.133 -18.496 1.00 79.38 1283 ASN A N 1
ATOM 9784 C CA . ASN A 1 1283 ? -27.096 21.739 -17.715 1.00 79.38 1283 ASN A CA 1
ATOM 9785 C C . ASN A 1 1283 ? -26.234 20.740 -16.901 1.00 79.38 1283 ASN A C 1
ATOM 9787 O O . ASN A 1 1283 ? -25.450 21.162 -16.045 1.00 79.38 1283 ASN A O 1
ATOM 9791 N N . CYS A 1 1284 ? -26.362 19.429 -17.122 1.00 84.38 1284 CYS A N 1
ATOM 9792 C CA . CYS A 1 1284 ? -25.463 18.423 -16.540 1.00 84.38 1284 CYS A CA 1
ATOM 9793 C C . CYS A 1 1284 ? -24.115 18.342 -17.292 1.00 84.38 1284 CYS A C 1
ATOM 9795 O O . CYS A 1 1284 ? -23.870 19.056 -18.269 1.00 84.38 1284 CYS A O 1
ATOM 9797 N N . THR A 1 1285 ? -23.231 17.454 -16.831 1.00 89.56 1285 THR A N 1
ATOM 9798 C CA . THR A 1 1285 ? -22.208 16.845 -17.696 1.00 89.56 1285 THR A CA 1
ATOM 9799 C C . THR A 1 1285 ? -22.850 15.673 -18.432 1.00 89.56 1285 THR A C 1
ATOM 9801 O O . THR A 1 1285 ? -23.533 14.869 -17.796 1.00 89.56 1285 THR A O 1
ATOM 9804 N N . TYR A 1 1286 ? -22.639 15.572 -19.743 1.00 90.25 1286 TYR A N 1
ATOM 9805 C CA . TYR A 1 1286 ? -23.226 14.543 -20.599 1.00 90.25 1286 TYR A CA 1
ATOM 9806 C C . TYR A 1 1286 ? -22.161 13.742 -21.354 1.00 90.25 1286 TYR A C 1
ATOM 9808 O O . TYR A 1 1286 ? -21.118 14.287 -21.717 1.00 90.25 1286 TYR A O 1
ATOM 9816 N N . VAL A 1 1287 ? -22.439 12.470 -21.643 1.00 92.94 1287 VAL A N 1
ATOM 9817 C CA . VAL A 1 1287 ? -21.628 11.651 -22.554 1.00 92.94 1287 VAL A CA 1
ATOM 9818 C C . VAL A 1 1287 ? -21.869 12.133 -23.985 1.00 92.94 1287 VAL A C 1
ATOM 9820 O O . VAL A 1 1287 ? -22.940 11.908 -24.556 1.00 92.94 1287 VAL A O 1
ATOM 9823 N N . LEU A 1 1288 ? -20.883 12.821 -24.566 1.00 93.94 1288 LEU A N 1
ATOM 9824 C CA . LEU A 1 1288 ? -20.942 13.258 -25.960 1.00 93.94 1288 LEU A CA 1
ATOM 9825 C C . LEU A 1 1288 ? -20.699 12.056 -26.872 1.00 93.94 1288 LEU A C 1
ATOM 9827 O O . LEU A 1 1288 ? -21.540 11.756 -27.714 1.00 93.94 1288 LE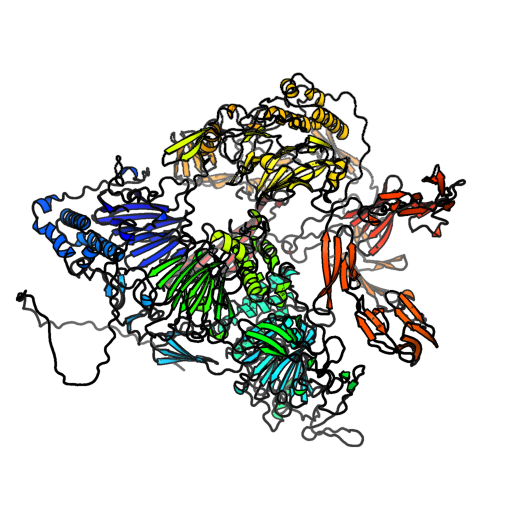U A O 1
ATOM 9831 N N . MET A 1 1289 ? -19.616 11.315 -26.641 1.00 94.12 1289 MET A N 1
ATOM 9832 C CA . MET A 1 1289 ? -19.423 9.987 -27.223 1.00 94.12 1289 MET A CA 1
ATOM 9833 C C . MET A 1 1289 ? -18.642 9.074 -26.278 1.00 94.12 1289 MET A C 1
ATOM 9835 O O . MET A 1 1289 ? -17.809 9.546 -25.508 1.00 94.12 1289 MET A O 1
ATOM 9839 N N . GLU A 1 1290 ? -18.887 7.776 -26.372 1.00 92.12 1290 GLU A N 1
ATOM 9840 C CA . GLU A 1 1290 ? -18.070 6.719 -25.773 1.00 92.12 1290 GLU A CA 1
ATOM 9841 C C . GLU A 1 1290 ? -18.121 5.476 -26.673 1.00 92.12 1290 GLU A C 1
ATOM 9843 O O . GLU A 1 1290 ? -19.048 5.312 -27.478 1.00 92.12 1290 GLU A O 1
ATOM 9848 N N . GLU A 1 1291 ? -17.135 4.591 -26.549 1.00 90.00 1291 GLU A N 1
ATOM 9849 C CA . GLU A 1 1291 ? -17.136 3.327 -27.284 1.00 90.00 1291 GLU A CA 1
ATOM 9850 C C . GLU A 1 1291 ? -18.213 2.346 -26.782 1.00 90.00 1291 GLU A C 1
ATOM 9852 O O . GLU A 1 1291 ? -18.530 2.291 -25.592 1.00 90.00 1291 GLU A O 1
ATOM 9857 N N . ILE A 1 1292 ? -18.773 1.536 -27.687 1.00 83.38 1292 ILE A N 1
ATOM 9858 C CA . ILE A 1 1292 ? -19.700 0.444 -27.330 1.00 83.38 1292 ILE A CA 1
ATOM 9859 C C . ILE A 1 1292 ? -18.921 -0.762 -26.799 1.00 83.38 1292 ILE A C 1
ATOM 9861 O O . ILE A 1 1292 ? -19.269 -1.315 -25.758 1.00 83.38 1292 ILE A O 1
ATOM 9865 N N . ILE A 1 1293 ? -17.859 -1.131 -27.510 1.00 80.62 1293 ILE A N 1
ATOM 9866 C CA . ILE A 1 1293 ? -16.828 -2.085 -27.114 1.00 80.62 1293 ILE A CA 1
ATOM 9867 C C . ILE A 1 1293 ? -15.545 -1.250 -26.985 1.00 80.62 1293 ILE A C 1
ATOM 9869 O O . ILE A 1 1293 ? -15.060 -0.783 -28.017 1.00 80.62 1293 ILE A O 1
ATOM 9873 N N . PRO A 1 1294 ? -15.011 -0.996 -25.774 1.00 81.00 1294 PRO A N 1
ATOM 9874 C CA . PRO A 1 1294 ? -13.857 -0.115 -25.581 1.00 81.00 1294 PRO A CA 1
ATOM 9875 C C . PRO A 1 1294 ? -12.596 -0.731 -26.201 1.00 81.00 1294 PRO A C 1
ATOM 9877 O O . PRO A 1 1294 ? -11.897 -1.524 -25.580 1.00 81.00 1294 PRO A O 1
ATOM 9880 N N . THR A 1 1295 ? -12.349 -0.387 -27.464 1.00 77.81 1295 THR A N 1
ATOM 9881 C CA . THR A 1 1295 ? -11.291 -0.940 -28.321 1.00 77.81 1295 THR A CA 1
ATOM 9882 C C . THR A 1 1295 ? -10.077 -0.014 -28.351 1.00 77.81 1295 THR A C 1
ATOM 9884 O O . THR A 1 1295 ? -8.991 -0.444 -28.725 1.00 77.81 1295 THR A O 1
ATOM 9887 N N . TYR A 1 1296 ? -10.255 1.246 -27.935 1.00 83.75 1296 TYR A N 1
ATOM 9888 C CA . TYR A 1 1296 ? -9.210 2.267 -27.810 1.00 83.75 1296 TYR A CA 1
ATOM 9889 C C . TYR A 1 1296 ? -9.338 3.088 -26.511 1.00 83.75 1296 TYR A C 1
ATOM 9891 O O . TYR A 1 1296 ? -8.726 4.148 -26.383 1.00 83.75 1296 TYR A O 1
ATOM 9899 N N . ASN A 1 1297 ? -10.168 2.621 -25.568 1.00 87.62 1297 ASN A N 1
ATOM 9900 C CA . ASN A 1 1297 ? -10.510 3.261 -24.293 1.00 87.62 1297 ASN A CA 1
ATOM 9901 C C . ASN A 1 1297 ? -10.774 4.774 -24.415 1.00 87.62 1297 ASN A C 1
ATOM 9903 O O . ASN A 1 1297 ? -10.256 5.566 -23.623 1.00 87.62 1297 ASN A O 1
ATOM 9907 N N . ILE A 1 1298 ? -11.561 5.182 -25.419 1.00 93.75 1298 ILE A N 1
ATOM 9908 C CA . ILE A 1 1298 ? -11.848 6.598 -25.689 1.00 93.75 1298 ILE A CA 1
ATOM 9909 C C . ILE A 1 1298 ? -13.289 6.998 -25.341 1.00 93.75 1298 ILE A C 1
ATOM 9911 O O . ILE A 1 1298 ? -14.266 6.350 -25.722 1.00 93.75 1298 ILE A O 1
ATOM 9915 N N . SER A 1 1299 ? -13.432 8.124 -24.640 1.00 94.75 1299 SER A N 1
ATOM 9916 C CA . SER A 1 1299 ? -14.716 8.806 -24.442 1.00 94.75 1299 SER A CA 1
ATOM 9917 C C . SER A 1 1299 ? -14.542 10.323 -24.368 1.00 94.75 1299 SER A C 1
ATOM 9919 O O . SER A 1 1299 ? -13.476 10.843 -24.038 1.00 94.75 1299 SER A O 1
ATOM 9921 N N . VAL A 1 1300 ? -15.600 11.059 -24.703 1.00 94.94 1300 VAL A N 1
ATOM 9922 C CA . VAL A 1 1300 ? -15.655 12.521 -24.625 1.00 94.94 1300 VAL A CA 1
ATOM 9923 C C . VAL A 1 1300 ? -16.901 12.917 -23.849 1.00 94.94 1300 VAL A C 1
ATOM 9925 O O . VAL A 1 1300 ? -18.025 12.639 -24.269 1.00 94.94 1300 VAL A O 1
ATOM 9928 N N . HIS A 1 1301 ? -16.710 13.594 -22.721 1.00 94.31 1301 HIS A N 1
ATOM 9929 C CA . HIS A 1 1301 ? -17.779 14.130 -21.883 1.00 94.31 1301 HIS A CA 1
ATOM 9930 C C . HIS A 1 1301 ? -17.862 15.651 -22.041 1.00 94.31 1301 HIS A C 1
ATOM 9932 O O . HIS A 1 1301 ? -16.843 16.337 -22.105 1.00 94.31 1301 HIS A O 1
ATOM 9938 N N . LEU A 1 1302 ? -19.077 16.190 -22.092 1.00 90.56 1302 LEU A N 1
ATOM 9939 C CA . LEU A 1 1302 ? -19.361 17.597 -22.362 1.00 90.56 1302 LEU A CA 1
ATOM 9940 C C . LEU A 1 1302 ? -20.116 18.216 -21.185 1.00 90.56 1302 LEU A C 1
ATOM 9942 O O . LEU A 1 1302 ? -21.198 17.748 -20.828 1.00 90.56 1302 LEU A O 1
ATOM 9946 N N . LYS A 1 1303 ? -19.573 19.275 -20.579 1.00 86.00 1303 LYS A N 1
ATOM 9947 C CA . LYS A 1 1303 ? -20.285 20.044 -19.555 1.00 86.00 1303 LYS A CA 1
ATOM 9948 C C . LYS A 1 1303 ? -21.055 21.184 -20.198 1.00 86.00 1303 LYS A C 1
ATOM 9950 O O . LYS A 1 1303 ? -20.452 22.082 -20.785 1.00 86.00 1303 LYS A O 1
ATOM 9955 N N . ASN A 1 1304 ? -22.363 21.196 -19.971 1.00 81.44 1304 ASN A N 1
ATOM 9956 C CA . ASN A 1 1304 ? -23.206 22.350 -20.247 1.00 81.44 1304 ASN A CA 1
ATOM 9957 C C . ASN A 1 1304 ? -23.508 23.129 -18.954 1.00 81.44 1304 ASN A C 1
ATOM 9959 O O . ASN A 1 1304 ? -23.551 22.565 -17.857 1.00 81.44 1304 ASN A O 1
ATOM 9963 N N . TYR A 1 1305 ? -23.779 24.425 -19.086 1.00 77.44 1305 TYR A N 1
ATOM 9964 C CA . TYR A 1 1305 ? -24.240 25.315 -18.017 1.00 77.44 1305 TYR A CA 1
ATOM 9965 C C . TYR A 1 1305 ? -25.314 26.267 -18.556 1.00 77.44 1305 TYR A C 1
ATOM 9967 O O . TYR A 1 1305 ? -25.344 26.531 -19.755 1.00 77.44 1305 TYR A O 1
ATOM 9975 N N . TYR A 1 1306 ? -26.192 26.805 -17.703 1.00 76.88 1306 TYR A N 1
ATOM 9976 C CA . TYR A 1 1306 ? -27.141 27.830 -18.153 1.00 76.88 1306 TYR A CA 1
ATOM 9977 C C . TYR A 1 1306 ? -26.439 29.187 -18.287 1.00 76.88 1306 TYR A C 1
ATOM 9979 O O . TYR A 1 1306 ? -26.161 29.851 -17.289 1.00 76.88 1306 TYR A O 1
ATOM 9987 N N . CYS A 1 1307 ? -26.164 29.593 -19.525 1.00 66.81 1307 CYS A N 1
ATOM 9988 C CA . CYS A 1 1307 ? -25.597 30.899 -19.865 1.00 66.81 1307 CYS A CA 1
ATOM 9989 C C . CYS A 1 1307 ? -26.652 32.021 -19.838 1.00 66.81 1307 CYS A C 1
ATOM 9991 O O . CYS A 1 1307 ? -26.315 33.165 -19.538 1.00 66.81 1307 CYS A O 1
ATOM 9993 N N . ASP A 1 1308 ? -27.933 31.691 -20.047 1.00 60.81 1308 ASP A N 1
ATOM 9994 C CA . ASP A 1 1308 ? -29.071 32.502 -19.595 1.00 60.81 1308 ASP A CA 1
ATOM 9995 C C . ASP A 1 1308 ? -29.875 31.683 -18.572 1.00 60.81 1308 ASP A C 1
ATOM 9997 O O . ASP A 1 1308 ? -30.685 30.822 -18.925 1.00 60.81 1308 ASP A O 1
ATOM 10001 N N . VAL A 1 1309 ? -29.631 31.943 -17.284 1.00 61.72 1309 VAL A N 1
ATOM 10002 C CA . VAL A 1 1309 ? -30.299 31.259 -16.161 1.00 61.72 1309 VAL A CA 1
ATOM 10003 C C . VAL A 1 1309 ? -31.799 31.580 -16.110 1.00 61.72 1309 VAL A C 1
ATOM 10005 O O . VAL A 1 1309 ? -32.593 30.728 -15.716 1.00 61.72 1309 VAL A O 1
ATOM 10008 N N . VAL A 1 1310 ? -32.207 32.777 -16.549 1.00 63.44 1310 VAL A N 1
ATOM 10009 C CA . VAL A 1 1310 ? -33.605 33.241 -16.495 1.00 63.44 1310 VAL A CA 1
ATOM 10010 C C . VAL A 1 1310 ? -34.453 32.519 -17.541 1.00 63.44 1310 VAL A C 1
ATOM 10012 O O . VAL A 1 1310 ? -35.586 32.131 -17.262 1.00 63.44 1310 VAL A O 1
ATOM 10015 N N . LYS A 1 1311 ? -33.897 32.292 -18.735 1.00 63.31 1311 LYS A N 1
ATOM 10016 C CA . LYS A 1 1311 ? -34.543 31.517 -19.805 1.00 63.31 1311 LYS A CA 1
ATOM 10017 C C . LYS A 1 1311 ? -34.227 30.017 -19.773 1.00 63.31 1311 LYS A C 1
ATOM 10019 O O . LYS A 1 1311 ? -34.799 29.280 -20.571 1.00 63.31 1311 LYS A O 1
ATOM 10024 N N . ARG A 1 1312 ? -33.330 29.572 -18.882 1.00 66.19 1312 ARG A N 1
ATOM 10025 C CA . ARG A 1 1312 ? -32.748 28.213 -18.845 1.00 66.19 1312 ARG A CA 1
ATOM 10026 C C . ARG A 1 1312 ? -32.122 27.792 -20.182 1.00 66.19 1312 ARG A C 1
ATOM 10028 O O . ARG A 1 1312 ? -32.269 26.651 -20.608 1.00 66.19 1312 ARG A O 1
ATOM 10035 N N . ILE A 1 1313 ? -31.426 28.715 -20.847 1.00 69.75 1313 ILE A N 1
ATOM 10036 C CA . ILE A 1 1313 ? -30.716 28.410 -22.094 1.00 69.75 1313 ILE A CA 1
ATOM 10037 C C . ILE A 1 1313 ? -29.308 27.932 -21.753 1.00 69.75 1313 ILE A C 1
ATOM 10039 O O . ILE A 1 1313 ? -28.574 28.606 -21.023 1.00 69.75 1313 ILE A O 1
ATOM 10043 N N . ALA A 1 1314 ? -28.955 26.754 -22.258 1.00 75.44 1314 ALA A N 1
ATOM 10044 C CA . ALA A 1 1314 ? -27.675 26.117 -22.011 1.00 75.44 1314 ALA A CA 1
ATOM 10045 C C . ALA A 1 1314 ? -26.606 26.549 -23.031 1.00 75.44 1314 ALA A C 1
ATOM 10047 O O . ALA A 1 1314 ? -26.898 26.796 -24.196 1.00 75.44 1314 ALA A O 1
ATOM 10048 N N . CYS A 1 1315 ? -25.354 26.589 -22.583 1.00 75.38 1315 CYS A N 1
ATOM 10049 C CA . CYS A 1 1315 ? -24.153 26.712 -23.404 1.00 75.38 1315 CYS A CA 1
ATOM 10050 C C . CYS A 1 1315 ? -23.131 25.659 -22.953 1.00 75.38 1315 CYS A C 1
ATOM 10052 O O . CYS A 1 1315 ? -23.155 25.207 -21.804 1.00 75.38 1315 CYS A O 1
ATOM 10054 N N . THR A 1 1316 ? -22.199 25.303 -23.831 1.00 77.94 1316 THR A N 1
ATOM 10055 C CA . THR A 1 1316 ? -21.040 24.461 -23.497 1.00 77.94 1316 THR A CA 1
ATOM 10056 C C . THR A 1 1316 ? -20.033 25.229 -22.631 1.00 77.94 1316 THR A C 1
ATOM 10058 O O . THR A 1 1316 ? -19.749 26.390 -22.911 1.00 77.94 1316 THR A O 1
ATOM 10061 N N . GLN A 1 1317 ? -19.470 24.587 -21.603 1.00 78.12 1317 GLN A N 1
ATOM 10062 C CA . GLN A 1 1317 ? -18.438 25.155 -20.720 1.00 78.12 1317 GLN A CA 1
ATOM 10063 C C . GLN A 1 1317 ? -17.055 24.534 -20.967 1.00 78.12 1317 GLN A C 1
ATOM 10065 O O . GLN A 1 1317 ? -16.065 25.235 -21.171 1.00 78.12 1317 GLN A O 1
ATOM 10070 N N . TYR A 1 1318 ? -16.992 23.202 -20.936 1.00 86.38 1318 TYR A N 1
ATOM 10071 C CA . TYR A 1 1318 ? -15.764 22.436 -21.119 1.00 86.38 1318 TYR A CA 1
ATOM 10072 C C . TYR A 1 1318 ? -16.051 21.057 -21.711 1.00 86.38 1318 TYR A C 1
ATOM 10074 O O . TYR A 1 1318 ? -17.158 20.528 -21.578 1.00 86.38 1318 TYR A O 1
ATOM 10082 N N . ALA A 1 1319 ? -15.028 20.456 -22.313 1.00 90.75 1319 ALA A N 1
ATOM 10083 C CA . ALA A 1 1319 ? -15.018 19.038 -22.657 1.00 90.75 1319 ALA A CA 1
ATOM 10084 C C . ALA A 1 1319 ? -13.929 18.310 -21.860 1.00 90.75 1319 ALA A C 1
ATOM 10086 O O . ALA A 1 1319 ? -12.873 18.879 -21.591 1.00 90.75 1319 ALA A O 1
ATOM 10087 N N . ILE A 1 1320 ? -14.176 17.052 -21.506 1.00 93.00 1320 ILE A N 1
ATOM 10088 C CA . ILE A 1 1320 ? -13.162 16.130 -20.992 1.00 93.00 1320 ILE A CA 1
ATOM 10089 C C . ILE A 1 1320 ? -13.016 15.015 -22.020 1.00 93.00 1320 ILE A C 1
ATOM 10091 O O . ILE A 1 1320 ? -13.994 14.332 -22.316 1.00 93.00 1320 ILE A O 1
ATOM 10095 N N . VAL A 1 1321 ? -11.815 14.839 -22.562 1.00 93.94 1321 VAL A N 1
ATOM 10096 C CA . VAL A 1 1321 ? -11.447 13.656 -23.346 1.00 93.94 1321 VAL A CA 1
ATOM 10097 C C . VAL A 1 1321 ? -10.761 12.679 -22.401 1.00 93.94 1321 VAL A C 1
ATOM 10099 O O . VAL A 1 1321 ? -9.775 13.038 -21.758 1.00 93.94 1321 VAL A O 1
ATOM 10102 N N . TYR A 1 1322 ? -11.276 11.460 -22.328 1.00 92.88 1322 TYR A N 1
ATOM 10103 C CA . TYR A 1 1322 ? -10.578 10.322 -21.746 1.00 92.88 1322 TYR A CA 1
ATOM 10104 C C . TYR A 1 1322 ? -10.007 9.493 -22.896 1.00 92.88 1322 TYR A C 1
ATOM 10106 O O . TYR A 1 1322 ? -10.738 9.186 -23.839 1.00 92.88 1322 TYR A O 1
ATOM 10114 N N . TYR A 1 1323 ? -8.719 9.166 -22.838 1.00 91.06 1323 TYR A N 1
ATOM 10115 C CA . TYR A 1 1323 ? -8.058 8.265 -23.786 1.00 91.06 1323 TYR A CA 1
ATOM 10116 C C . TYR A 1 1323 ? -7.011 7.447 -23.035 1.00 91.06 1323 TYR A C 1
ATOM 10118 O O . TYR A 1 1323 ? -6.072 8.018 -22.475 1.00 91.06 1323 TYR A O 1
ATOM 10126 N N . ASN A 1 1324 ? -7.190 6.124 -22.998 1.00 83.88 1324 ASN A N 1
ATOM 10127 C CA . ASN A 1 1324 ? -6.430 5.235 -22.116 1.00 83.88 1324 ASN A CA 1
ATOM 10128 C C . ASN A 1 1324 ? -6.441 5.785 -20.670 1.00 83.88 1324 ASN A C 1
ATOM 10130 O O . ASN A 1 1324 ? -7.509 6.070 -20.128 1.00 83.88 1324 ASN A O 1
ATOM 10134 N N . SER A 1 1325 ? -5.277 5.987 -20.050 1.00 79.50 1325 SER A N 1
ATOM 10135 C CA . SER A 1 1325 ? -5.143 6.539 -18.693 1.00 79.50 1325 SER A CA 1
ATOM 10136 C C . SER A 1 1325 ? -5.249 8.072 -18.603 1.00 79.50 1325 SER A C 1
ATOM 10138 O O . SER A 1 1325 ? -5.295 8.613 -17.496 1.00 79.50 1325 SER A O 1
ATOM 10140 N N . TYR A 1 1326 ? -5.287 8.797 -19.727 1.00 86.69 1326 TYR A N 1
ATOM 10141 C CA . TYR A 1 1326 ? -5.238 10.261 -19.737 1.00 86.69 1326 TYR A CA 1
ATOM 10142 C C . TYR A 1 1326 ? -6.621 10.905 -19.611 1.00 86.69 1326 TYR A C 1
ATOM 10144 O O . TYR A 1 1326 ? -7.535 10.617 -20.384 1.00 86.69 1326 TYR A O 1
ATOM 10152 N N . LYS A 1 1327 ? -6.734 11.874 -18.698 1.00 90.31 1327 LYS A N 1
ATOM 10153 C CA . LYS A 1 1327 ? -7.879 12.782 -18.539 1.00 90.31 1327 LYS A CA 1
ATOM 10154 C C . LYS A 1 1327 ? -7.489 14.175 -19.037 1.00 90.31 1327 LYS A C 1
ATOM 10156 O O . LYS A 1 1327 ? -6.791 14.913 -18.339 1.00 90.31 1327 LYS A O 1
ATOM 10161 N N . ILE A 1 1328 ? -7.951 14.551 -20.227 1.00 92.44 1328 ILE A N 1
ATOM 10162 C CA . ILE A 1 1328 ? -7.663 15.842 -20.867 1.00 92.44 1328 ILE A CA 1
ATOM 10163 C C . ILE A 1 1328 ? -8.891 16.754 -20.737 1.00 92.44 1328 ILE A C 1
ATOM 10165 O O . ILE A 1 1328 ? -9.859 16.620 -21.485 1.00 92.44 1328 ILE A O 1
ATOM 10169 N N . LEU A 1 1329 ? -8.859 17.696 -19.794 1.00 92.06 1329 LEU A N 1
ATOM 10170 C CA . LEU A 1 1329 ? -9.900 18.710 -19.600 1.00 92.06 1329 LEU A CA 1
ATOM 10171 C C . LEU A 1 1329 ? -9.567 19.970 -20.417 1.00 92.06 1329 LEU A C 1
ATOM 10173 O O . LEU A 1 1329 ? -8.539 20.614 -20.220 1.00 92.06 1329 LEU A O 1
ATOM 10177 N N . LEU A 1 1330 ? -10.474 20.337 -21.320 1.00 90.38 1330 LEU A N 1
ATOM 10178 C CA . LEU A 1 1330 ? -10.399 21.501 -22.200 1.00 90.38 1330 LEU A CA 1
ATOM 10179 C C . LEU A 1 1330 ? -11.463 22.510 -21.751 1.00 90.38 1330 LEU A C 1
ATOM 10181 O O . LEU A 1 1330 ? -12.634 22.399 -22.120 1.00 90.38 1330 LEU A O 1
ATOM 10185 N N . ASN A 1 1331 ? -11.061 23.456 -20.901 1.00 84.06 1331 ASN A N 1
ATOM 10186 C CA . ASN A 1 1331 ? -11.956 24.377 -20.201 1.00 84.06 1331 ASN A CA 1
ATOM 10187 C C . ASN A 1 1331 ? -11.927 25.774 -20.830 1.00 84.06 1331 ASN A C 1
ATOM 10189 O O . ASN A 1 1331 ? -10.878 26.419 -20.825 1.00 84.06 1331 ASN A O 1
ATOM 10193 N N . SER A 1 1332 ? -13.056 26.259 -21.355 1.00 77.38 1332 SER A N 1
ATOM 10194 C CA . SER A 1 1332 ? -13.123 27.602 -21.935 1.00 77.38 1332 SER A CA 1
ATOM 10195 C C . SER A 1 1332 ? -13.556 28.641 -20.905 1.00 77.38 1332 SER A C 1
ATOM 10197 O O . SER A 1 1332 ? -14.595 28.512 -20.261 1.00 77.38 1332 SER A O 1
ATOM 10199 N N . THR A 1 1333 ? -12.790 29.724 -20.793 1.00 69.12 1333 THR A N 1
ATOM 10200 C CA . THR A 1 1333 ? -13.141 30.880 -19.957 1.00 69.12 1333 THR A CA 1
ATOM 10201 C C . THR A 1 1333 ? -14.017 31.888 -20.707 1.00 69.12 1333 THR A C 1
ATOM 10203 O O . THR A 1 1333 ? -14.091 31.887 -21.938 1.00 69.12 1333 THR A O 1
ATOM 10206 N N . ASN A 1 1334 ? -14.649 32.805 -19.963 1.00 58.19 1334 ASN A N 1
ATOM 10207 C CA . ASN A 1 1334 ? -15.425 33.921 -20.528 1.00 58.19 1334 ASN A CA 1
ATOM 10208 C C . ASN A 1 1334 ? -14.591 34.831 -21.456 1.00 58.19 1334 ASN A C 1
ATOM 10210 O O . ASN A 1 1334 ? -15.144 35.442 -22.369 1.00 58.19 1334 ASN A O 1
ATOM 10214 N N . ASP A 1 1335 ? -13.267 34.877 -21.269 1.00 60.31 1335 ASP A N 1
ATOM 10215 C CA . ASP A 1 1335 ? -12.320 35.597 -22.136 1.00 60.31 1335 ASP A CA 1
ATOM 10216 C C . ASP A 1 1335 ? -12.015 34.855 -23.456 1.00 60.31 1335 ASP A C 1
ATOM 10218 O O . ASP A 1 1335 ? -11.183 35.301 -24.246 1.00 60.31 1335 ASP A O 1
ATOM 10222 N N . LYS A 1 1336 ? -12.708 33.736 -23.718 1.00 63.22 1336 LYS A N 1
ATOM 10223 C CA . LYS A 1 1336 ? -12.553 32.844 -24.881 1.00 63.22 1336 LYS A CA 1
ATOM 10224 C C . LYS A 1 1336 ? -11.182 32.167 -24.991 1.00 63.22 1336 LYS A C 1
ATOM 10226 O O . LYS A 1 1336 ? -10.763 31.788 -26.083 1.00 63.22 1336 LYS A O 1
ATOM 10231 N N . VAL A 1 1337 ? -10.494 31.990 -23.864 1.00 69.12 1337 VAL A N 1
ATOM 10232 C CA . VAL A 1 1337 ? -9.248 31.219 -23.790 1.00 69.12 1337 VAL A CA 1
ATOM 10233 C C . VAL A 1 1337 ? -9.579 29.794 -23.356 1.00 69.12 1337 VAL A C 1
ATOM 10235 O O . VAL A 1 1337 ? -10.213 29.592 -22.321 1.00 69.12 1337 VAL A O 1
ATOM 10238 N N . VAL A 1 1338 ? -9.136 28.803 -24.133 1.00 79.62 1338 VAL A N 1
ATOM 10239 C CA . VAL A 1 1338 ? -9.254 27.384 -23.770 1.00 79.62 1338 VAL A CA 1
ATOM 10240 C C . VAL A 1 1338 ? -8.022 26.973 -22.967 1.00 79.62 1338 VAL A C 1
ATOM 10242 O O . VAL A 1 1338 ? -6.921 26.862 -23.509 1.00 79.62 1338 VAL A O 1
ATOM 10245 N N . HIS A 1 1339 ? -8.212 26.761 -21.668 1.00 81.50 1339 HIS A N 1
ATOM 10246 C CA . HIS A 1 1339 ? -7.199 26.239 -20.760 1.00 81.50 1339 HIS A CA 1
ATOM 10247 C C . HIS A 1 1339 ? -7.175 24.712 -20.855 1.00 81.50 1339 HIS A C 1
ATOM 10249 O O . HIS A 1 1339 ? -8.219 24.059 -20.798 1.00 81.50 1339 HIS A O 1
ATOM 10255 N N . VAL A 1 1340 ? -5.978 24.152 -21.011 1.00 85.31 1340 VAL A N 1
ATOM 10256 C CA . VAL A 1 1340 ? -5.760 22.715 -21.181 1.00 85.31 1340 VAL A CA 1
ATOM 10257 C C . VAL A 1 1340 ? -5.214 22.147 -19.882 1.00 85.31 1340 VAL A C 1
ATOM 10259 O O . VAL A 1 1340 ? -4.174 22.587 -19.404 1.00 85.31 1340 VAL A O 1
ATOM 10262 N N . TYR A 1 1341 ? -5.892 21.151 -19.329 1.00 87.19 1341 TYR A N 1
ATOM 10263 C CA . TYR A 1 1341 ? -5.431 20.398 -18.171 1.00 87.19 1341 TYR A CA 1
ATOM 10264 C C . TYR A 1 1341 ? -5.265 18.938 -18.583 1.00 87.19 1341 TYR A C 1
ATOM 10266 O O . TYR A 1 1341 ? -6.164 18.368 -19.199 1.00 87.19 1341 TYR A O 1
ATOM 10274 N N . VAL A 1 1342 ? -4.128 18.332 -18.252 1.00 84.69 1342 VAL A N 1
ATOM 10275 C CA . VAL A 1 1342 ? -3.854 16.910 -18.497 1.00 84.69 1342 VAL A CA 1
ATOM 10276 C C . VAL A 1 1342 ? -3.576 16.272 -17.149 1.00 84.69 1342 VAL A C 1
ATOM 10278 O O . VAL A 1 1342 ? -2.669 16.708 -16.442 1.00 84.69 1342 VAL A O 1
ATOM 10281 N N . ASN A 1 1343 ? -4.400 15.290 -16.782 1.00 83.94 1343 ASN A N 1
ATOM 10282 C CA . ASN A 1 1343 ? -4.438 14.677 -15.452 1.00 83.94 1343 ASN A CA 1
ATOM 10283 C C . ASN A 1 1343 ? -4.522 15.754 -14.350 1.00 83.94 1343 ASN A C 1
ATOM 10285 O O . ASN A 1 1343 ? -3.728 15.797 -13.417 1.00 83.94 1343 ASN A O 1
ATOM 10289 N N . ASP A 1 1344 ? -5.473 16.678 -14.538 1.00 77.06 1344 ASP A N 1
ATOM 10290 C CA . ASP A 1 1344 ? -5.789 17.842 -13.691 1.00 77.06 1344 ASP A CA 1
ATOM 10291 C C . ASP A 1 1344 ? -4.670 18.892 -13.495 1.00 77.06 1344 ASP A C 1
ATOM 10293 O O . ASP A 1 1344 ? -4.936 19.982 -12.988 1.00 77.06 1344 ASP A O 1
ATOM 10297 N N . GLN A 1 1345 ? -3.457 18.665 -14.009 1.00 65.50 1345 GLN A N 1
ATOM 10298 C CA . GLN A 1 1345 ? -2.404 19.683 -14.088 1.00 65.50 1345 GLN A CA 1
ATOM 10299 C C . GLN A 1 1345 ? -2.596 20.602 -15.304 1.00 65.50 1345 GLN A C 1
ATOM 10301 O O . GLN A 1 1345 ? -2.731 20.124 -16.432 1.00 65.50 1345 GLN A O 1
ATOM 10306 N N . LEU A 1 1346 ? -2.526 21.924 -15.108 1.00 77.88 1346 LEU A N 1
ATOM 10307 C CA . LEU A 1 1346 ? -2.542 22.910 -16.198 1.00 77.88 1346 LEU A CA 1
ATOM 10308 C C . LEU A 1 1346 ? -1.312 22.726 -17.109 1.00 77.88 1346 LEU A C 1
ATOM 10310 O O . LEU A 1 1346 ? -0.174 22.798 -16.647 1.00 77.88 1346 LEU A O 1
ATOM 10314 N N . LYS A 1 1347 ? -1.534 22.536 -18.413 1.00 77.62 1347 LYS A N 1
ATOM 10315 C CA . LYS A 1 1347 ? -0.494 22.482 -19.453 1.00 77.62 1347 LYS A CA 1
ATOM 10316 C C . LYS A 1 1347 ? -0.687 23.645 -20.428 1.00 77.62 1347 LYS A C 1
ATOM 10318 O O . LYS A 1 1347 ? -1.810 23.982 -20.795 1.00 77.62 1347 LYS A O 1
ATOM 10323 N N . ILE A 1 1348 ? 0.407 24.268 -20.862 1.00 70.69 1348 ILE A N 1
ATOM 10324 C CA . ILE A 1 1348 ? 0.379 25.392 -21.811 1.00 70.69 1348 ILE A CA 1
ATOM 10325 C C . ILE A 1 1348 ? 0.612 24.842 -23.228 1.00 70.69 1348 ILE A C 1
ATOM 10327 O O . ILE A 1 1348 ? 1.689 24.301 -23.468 1.00 70.69 1348 ILE A O 1
ATOM 10331 N N . PRO A 1 1349 ? -0.338 24.965 -24.177 1.00 67.50 1349 PRO A N 1
ATOM 10332 C CA . PRO A 1 1349 ? -0.132 24.447 -25.528 1.00 67.50 1349 PRO A CA 1
ATOM 10333 C C . PRO A 1 1349 ? 0.884 25.276 -26.347 1.00 67.50 1349 PRO A C 1
ATOM 10335 O O . PRO A 1 1349 ? 0.950 26.502 -26.228 1.00 67.50 1349 PRO A O 1
ATOM 10338 N N . THR A 1 1350 ? 1.644 24.675 -27.263 1.00 69.50 1350 THR A N 1
ATOM 10339 C CA . THR A 1 1350 ? 1.580 23.271 -27.710 1.00 69.50 1350 THR A CA 1
ATOM 10340 C C . THR A 1 1350 ? 2.140 22.292 -26.671 1.00 69.50 1350 THR A C 1
ATOM 10342 O O . THR A 1 1350 ? 3.252 22.475 -26.190 1.00 69.50 1350 THR A O 1
ATOM 10345 N N . TYR A 1 1351 ? 1.369 21.250 -26.351 1.00 74.94 1351 TYR A N 1
ATOM 10346 C CA . TYR A 1 1351 ? 1.738 20.167 -25.434 1.00 74.94 1351 TYR A CA 1
ATOM 10347 C C . TYR A 1 1351 ? 1.708 18.839 -26.196 1.00 74.94 1351 TYR A C 1
ATOM 10349 O O . TYR A 1 1351 ? 0.805 18.619 -27.005 1.00 74.94 1351 TYR A O 1
ATOM 10357 N N . ILE A 1 1352 ? 2.712 17.991 -25.987 1.00 67.44 1352 ILE A N 1
ATOM 10358 C CA . ILE A 1 1352 ? 3.018 16.843 -26.849 1.00 67.44 1352 ILE A CA 1
ATOM 10359 C C . ILE A 1 1352 ? 3.352 15.639 -25.969 1.00 67.44 1352 ILE A C 1
ATOM 10361 O O . ILE A 1 1352 ? 4.020 15.785 -24.948 1.00 67.44 1352 ILE A O 1
ATOM 10365 N N . THR A 1 1353 ? 2.860 14.476 -26.378 1.00 74.56 1353 THR A N 1
ATOM 10366 C CA . THR A 1 1353 ? 3.174 13.143 -25.850 1.00 74.56 1353 THR A CA 1
ATOM 10367 C C . THR A 1 1353 ? 3.264 12.185 -27.037 1.00 74.56 1353 THR A C 1
ATOM 10369 O O . THR A 1 1353 ? 2.762 12.516 -28.114 1.00 74.56 1353 THR A O 1
ATOM 10372 N N . ASP A 1 1354 ? 3.822 10.994 -26.844 1.00 64.56 1354 ASP A N 1
ATOM 10373 C CA . ASP A 1 1354 ? 3.925 9.972 -27.901 1.00 64.56 1354 ASP A CA 1
ATOM 10374 C C . ASP A 1 1354 ? 2.543 9.529 -28.415 1.00 64.56 1354 ASP A C 1
ATOM 10376 O O . ASP A 1 1354 ? 2.370 9.229 -29.591 1.00 64.56 1354 ASP A O 1
ATOM 10380 N N . ASN A 1 1355 ? 1.542 9.575 -27.529 1.00 70.38 1355 ASN A N 1
ATOM 10381 C CA . ASN A 1 1355 ? 0.158 9.169 -27.770 1.00 70.38 1355 ASN A CA 1
ATOM 10382 C C . ASN A 1 1355 ? -0.710 10.265 -28.434 1.00 70.38 1355 ASN A C 1
ATOM 10384 O O . ASN A 1 1355 ? -1.669 9.972 -29.153 1.00 70.38 1355 ASN A O 1
ATOM 10388 N N . PHE A 1 1356 ? -0.461 11.548 -28.137 1.00 83.12 1356 PHE A N 1
ATOM 10389 C CA . PHE A 1 1356 ? -1.285 12.660 -28.634 1.00 83.12 1356 PHE A CA 1
ATOM 10390 C C . PHE A 1 1356 ? -0.605 14.038 -28.591 1.00 83.12 1356 PHE A C 1
ATOM 10392 O O . PHE A 1 1356 ? 0.219 14.352 -27.730 1.00 83.12 1356 PHE A O 1
ATOM 10399 N N . ILE A 1 1357 ? -1.063 14.917 -29.490 1.00 79.25 1357 ILE A N 1
ATOM 10400 C CA . ILE A 1 1357 ? -0.578 16.291 -29.675 1.00 79.25 1357 ILE A CA 1
ATOM 10401 C C . ILE A 1 1357 ? -1.716 17.292 -29.424 1.00 79.25 1357 ILE A C 1
ATOM 10403 O O . ILE A 1 1357 ? -2.700 17.318 -30.174 1.00 79.25 1357 ILE A O 1
ATOM 10407 N N . ILE A 1 1358 ? -1.562 18.167 -28.422 1.00 85.06 1358 ILE A N 1
ATOM 10408 C CA . ILE A 1 1358 ? -2.487 19.272 -28.125 1.00 85.06 1358 ILE A CA 1
ATOM 10409 C C . ILE A 1 1358 ? -1.925 20.598 -28.651 1.00 85.06 1358 ILE A C 1
ATOM 10411 O O . ILE A 1 1358 ? -0.939 21.133 -28.148 1.00 85.06 1358 ILE A O 1
ATOM 10415 N N . THR A 1 1359 ? -2.604 21.168 -29.643 1.00 81.12 1359 THR A N 1
ATOM 10416 C CA . THR A 1 1359 ? -2.267 22.447 -30.302 1.00 81.12 1359 THR A CA 1
ATOM 10417 C C . THR A 1 1359 ? -3.288 23.534 -29.956 1.00 81.12 1359 THR A C 1
ATOM 10419 O O . THR A 1 1359 ? -4.414 23.219 -29.573 1.00 81.12 1359 THR A O 1
ATOM 10422 N N . THR A 1 1360 ? -2.933 24.818 -30.099 1.00 80.88 1360 THR A N 1
ATOM 10423 C CA . THR A 1 1360 ? -3.882 25.941 -29.957 1.00 80.88 1360 THR A CA 1
ATOM 10424 C C . THR A 1 1360 ? -3.696 26.990 -31.049 1.00 80.88 1360 THR A C 1
ATOM 10426 O O . THR A 1 1360 ? -2.567 27.328 -31.400 1.00 80.88 1360 THR A O 1
ATOM 10429 N N . THR A 1 1361 ? -4.799 27.553 -31.548 1.00 75.81 1361 THR A N 1
ATOM 10430 C CA . THR A 1 1361 ? -4.782 28.750 -32.413 1.00 75.81 1361 THR A CA 1
ATOM 10431 C C . THR A 1 1361 ? -4.948 30.053 -31.620 1.00 75.81 1361 THR A C 1
ATOM 10433 O O . THR A 1 1361 ? -5.013 31.137 -32.199 1.00 75.81 1361 THR A O 1
ATOM 10436 N N . GLY A 1 1362 ? -5.074 29.967 -30.290 1.00 73.56 1362 GLY A N 1
ATOM 10437 C CA . GLY A 1 1362 ? -5.476 31.080 -29.423 1.00 73.56 1362 GLY A CA 1
ATOM 10438 C C . GLY A 1 1362 ? -6.984 31.372 -29.420 1.00 73.56 1362 GLY A C 1
ATOM 10439 O O . GLY A 1 1362 ? -7.411 32.252 -28.681 1.00 73.56 1362 GLY A O 1
ATOM 10440 N N . ILE A 1 1363 ? -7.776 30.640 -30.217 1.00 76.69 1363 ILE A N 1
ATOM 10441 C CA . ILE A 1 1363 ? -9.253 30.679 -30.234 1.00 76.69 1363 ILE A CA 1
ATOM 10442 C C . ILE A 1 1363 ? -9.833 29.284 -29.941 1.00 76.69 1363 ILE A C 1
ATOM 10444 O O . ILE A 1 1363 ? -10.829 29.156 -29.232 1.00 76.69 1363 ILE A O 1
ATOM 10448 N N . ALA A 1 1364 ? -9.184 28.229 -30.445 1.00 81.69 1364 ALA A N 1
ATOM 10449 C CA . ALA A 1 1364 ? -9.534 26.839 -30.167 1.00 81.69 1364 ALA A CA 1
ATOM 10450 C C . ALA A 1 1364 ? -8.293 26.003 -29.819 1.00 81.69 1364 ALA A C 1
ATOM 10452 O O . ALA A 1 1364 ? -7.211 26.229 -30.369 1.00 81.69 1364 ALA A O 1
ATOM 10453 N N . ALA A 1 1365 ? -8.471 25.010 -28.946 1.00 87.94 1365 ALA A N 1
ATOM 10454 C CA . ALA A 1 1365 ? -7.511 23.939 -28.694 1.00 87.94 1365 ALA A CA 1
ATOM 10455 C C . ALA A 1 1365 ? -7.894 22.688 -29.504 1.00 87.94 1365 ALA A C 1
ATOM 10457 O O . ALA A 1 1365 ? -9.076 22.398 -29.684 1.00 87.94 1365 ALA A O 1
ATOM 10458 N N . THR A 1 1366 ? -6.910 21.941 -30.005 1.00 86.00 1366 THR A N 1
ATOM 10459 C CA . THR A 1 1366 ? -7.128 20.692 -30.753 1.00 86.00 1366 THR A CA 1
ATOM 10460 C C . THR A 1 1366 ? -6.208 19.590 -30.256 1.00 86.00 1366 THR A C 1
ATOM 10462 O O . THR A 1 1366 ? -4.988 19.712 -30.377 1.00 86.00 1366 THR A O 1
ATOM 10465 N N . VAL A 1 1367 ? -6.810 18.510 -29.759 1.00 92.00 1367 VAL A N 1
ATOM 10466 C CA . VAL A 1 1367 ? -6.162 17.233 -29.445 1.00 92.00 1367 VAL A CA 1
ATOM 10467 C C . VAL A 1 1367 ? -6.198 16.376 -30.708 1.00 92.00 1367 VAL A C 1
ATOM 10469 O O . VAL A 1 1367 ? -7.271 16.131 -31.260 1.00 92.00 1367 VAL A O 1
ATOM 10472 N N . ASN A 1 1368 ? -5.036 15.930 -31.176 1.00 85.75 1368 ASN A N 1
ATOM 10473 C CA . ASN A 1 1368 ? -4.916 14.927 -32.233 1.00 85.75 1368 ASN A CA 1
ATOM 10474 C C . ASN A 1 1368 ? -4.294 13.681 -31.596 1.00 85.75 1368 ASN A C 1
ATOM 10476 O O . ASN A 1 1368 ? -3.194 13.780 -31.058 1.00 85.75 1368 ASN A O 1
ATOM 10480 N N . ILE A 1 1369 ? -4.990 12.551 -31.655 1.00 88.31 1369 ILE A N 1
ATOM 10481 C CA . ILE A 1 1369 ? -4.498 11.242 -31.221 1.00 88.31 1369 ILE A CA 1
ATOM 10482 C C . ILE A 1 1369 ? -4.067 10.509 -32.491 1.00 88.31 1369 ILE A C 1
ATOM 10484 O O . ILE A 1 1369 ? -4.898 10.226 -33.360 1.00 88.31 1369 ILE A O 1
ATOM 10488 N N . THR A 1 1370 ? -2.766 10.292 -32.649 1.00 75.81 1370 THR A N 1
ATOM 10489 C CA . THR A 1 1370 ? -2.147 9.895 -33.923 1.00 75.81 1370 THR A CA 1
ATOM 10490 C C . THR A 1 1370 ? -2.493 8.469 -34.330 1.00 75.81 1370 THR A C 1
ATOM 10492 O O . THR A 1 1370 ? -2.896 8.227 -35.467 1.00 75.81 1370 THR A O 1
ATOM 10495 N N . ASP A 1 1371 ? -2.416 7.545 -33.384 1.00 71.75 1371 ASP A N 1
ATOM 10496 C CA . ASP A 1 1371 ? -2.398 6.092 -33.606 1.00 71.75 1371 ASP A CA 1
ATOM 10497 C C . ASP A 1 1371 ? -3.754 5.587 -34.131 1.00 71.75 1371 ASP A C 1
ATOM 10499 O O . ASP A 1 1371 ? -3.849 4.749 -35.035 1.00 71.75 1371 ASP A O 1
ATOM 10503 N N . ILE A 1 1372 ? -4.820 6.195 -33.607 1.00 85.38 1372 ILE A N 1
ATOM 10504 C CA . ILE A 1 1372 ? -6.225 5.957 -33.965 1.00 85.38 1372 ILE A CA 1
ATOM 10505 C C . ILE A 1 1372 ? -6.808 7.041 -34.888 1.00 85.38 1372 ILE A C 1
ATOM 10507 O O . ILE A 1 1372 ? -7.996 7.010 -35.205 1.00 85.38 1372 ILE A O 1
ATOM 10511 N N . ASN A 1 1373 ? -5.982 7.994 -35.342 1.00 80.50 1373 ASN A N 1
ATOM 10512 C CA . ASN A 1 1373 ? -6.354 9.105 -36.230 1.00 80.50 1373 ASN A CA 1
ATOM 10513 C C . ASN A 1 1373 ? -7.578 9.927 -35.754 1.00 80.50 1373 ASN A C 1
ATOM 10515 O O . ASN A 1 1373 ? -8.372 10.416 -36.564 1.00 80.50 1373 ASN A O 1
ATOM 10519 N N . VAL A 1 1374 ? -7.736 10.098 -34.437 1.00 91.31 1374 VAL A N 1
ATOM 10520 C CA . VAL A 1 1374 ? -8.854 10.843 -33.833 1.00 91.31 1374 VAL A CA 1
ATOM 10521 C C . VAL A 1 1374 ? -8.483 12.308 -33.619 1.00 91.31 1374 VAL A C 1
ATOM 10523 O O . VAL A 1 1374 ? -7.377 12.638 -33.194 1.00 91.31 1374 VAL A O 1
ATOM 10526 N N . GLN A 1 1375 ? -9.431 13.209 -33.879 1.00 89.38 1375 GLN A N 1
ATOM 10527 C CA . GLN A 1 1375 ? -9.265 14.645 -33.657 1.00 89.38 1375 GLN A CA 1
ATOM 10528 C C . GLN A 1 1375 ? -10.440 15.213 -32.854 1.00 89.38 1375 GLN A C 1
ATOM 10530 O O . GLN A 1 1375 ? -11.597 15.076 -33.253 1.00 89.38 1375 GLN A O 1
ATOM 10535 N N . ILE A 1 1376 ? -10.130 15.883 -31.741 1.00 92.81 1376 ILE A N 1
ATOM 10536 C CA . ILE A 1 1376 ? -11.086 16.636 -30.923 1.00 92.81 1376 ILE A CA 1
ATOM 10537 C C . ILE A 1 1376 ? -10.670 18.107 -30.923 1.00 92.81 1376 ILE A C 1
ATOM 10539 O O . ILE A 1 1376 ? -9.567 18.437 -30.488 1.00 92.81 1376 ILE A O 1
ATOM 10543 N N . THR A 1 1377 ? -11.554 18.999 -31.370 1.00 88.06 1377 THR A N 1
ATOM 10544 C CA . THR A 1 1377 ? -11.336 20.455 -31.334 1.00 88.06 1377 THR A CA 1
ATOM 10545 C C . THR A 1 1377 ? -12.381 21.119 -30.445 1.00 88.06 1377 THR A C 1
ATOM 10547 O O . THR A 1 1377 ? -13.578 20.892 -30.618 1.00 88.06 1377 THR A O 1
ATOM 10550 N N . VAL A 1 1378 ? -11.920 21.962 -29.519 1.00 88.75 1378 VAL A N 1
ATOM 10551 C CA . VAL A 1 1378 ? -12.731 22.719 -28.553 1.00 88.75 1378 VAL A CA 1
ATOM 10552 C C . VAL A 1 1378 ? -12.435 24.206 -28.709 1.00 88.75 1378 VAL A C 1
ATOM 10554 O O . VAL A 1 1378 ? -11.278 24.619 -28.623 1.00 88.75 1378 VAL A O 1
ATOM 10557 N N . SER A 1 1379 ? -13.474 25.008 -28.916 1.00 81.38 1379 SER A N 1
ATOM 10558 C CA . SER A 1 1379 ? -13.439 26.473 -28.894 1.00 81.38 1379 SER A CA 1
ATOM 10559 C C . SER A 1 1379 ? -14.264 27.009 -27.715 1.00 81.38 1379 SER A C 1
ATOM 10561 O O . SER A 1 1379 ? -14.795 26.246 -26.909 1.00 81.38 1379 SER A O 1
ATOM 10563 N N . ALA A 1 1380 ? -14.421 28.331 -27.632 1.00 73.06 1380 ALA A N 1
ATOM 10564 C CA . ALA A 1 1380 ? -15.333 28.970 -26.683 1.00 73.06 1380 ALA A CA 1
ATOM 10565 C C . ALA A 1 1380 ? -16.828 28.892 -27.067 1.00 73.06 1380 ALA A C 1
ATOM 10567 O O . ALA A 1 1380 ? -17.667 29.444 -26.356 1.00 73.06 1380 ALA A O 1
ATOM 10568 N N . VAL A 1 1381 ? -17.167 28.286 -28.211 1.00 75.00 1381 VAL A N 1
ATOM 10569 C CA . VAL A 1 1381 ? -18.539 28.236 -28.757 1.00 75.00 1381 VAL A CA 1
ATOM 10570 C C . VAL A 1 1381 ? -18.932 26.883 -29.360 1.00 75.00 1381 VAL A C 1
ATOM 10572 O O . VAL A 1 1381 ? -20.107 26.683 -29.682 1.00 75.00 1381 VAL A O 1
ATOM 10575 N N . ASP A 1 1382 ? -17.979 25.962 -29.527 1.00 82.62 1382 ASP A N 1
ATOM 10576 C CA . ASP A 1 1382 ? -18.205 24.646 -30.115 1.00 82.62 1382 ASP A CA 1
ATOM 10577 C C . ASP A 1 1382 ? -17.202 23.574 -29.662 1.00 82.62 1382 ASP A C 1
ATOM 10579 O O . ASP A 1 1382 ? -16.066 23.859 -29.286 1.00 82.62 1382 ASP A O 1
ATOM 10583 N N . VAL A 1 1383 ? -17.639 22.317 -29.743 1.00 89.25 1383 VAL A N 1
ATOM 10584 C CA . VAL A 1 1383 ? -16.832 21.110 -29.548 1.00 89.25 1383 VAL A CA 1
ATOM 10585 C C . VAL A 1 1383 ? -17.113 20.167 -30.707 1.00 89.25 1383 VAL A C 1
ATOM 10587 O O . VAL A 1 1383 ? -18.268 19.854 -30.989 1.00 89.25 1383 VAL A O 1
ATOM 10590 N N . SER A 1 1384 ? -16.068 19.694 -31.380 1.00 89.44 1384 SER A N 1
ATOM 10591 C CA . SER A 1 1384 ? -16.175 18.748 -32.494 1.00 89.44 1384 SER A CA 1
ATOM 10592 C C . SER A 1 1384 ? -15.285 17.531 -32.279 1.00 89.44 1384 SER A C 1
ATOM 10594 O O . SER A 1 1384 ? -14.161 17.653 -31.796 1.00 89.44 1384 SER A O 1
ATOM 10596 N N . VAL A 1 1385 ? -15.811 16.358 -32.635 1.00 93.19 1385 VAL A N 1
ATOM 10597 C CA . VAL A 1 1385 ? -15.151 15.055 -32.515 1.00 93.19 1385 VAL A CA 1
ATOM 10598 C C . VAL A 1 1385 ? -15.184 14.377 -33.877 1.00 93.19 1385 VAL A C 1
ATOM 10600 O O . VAL A 1 1385 ? -16.249 14.186 -34.472 1.00 93.19 1385 VAL A O 1
ATOM 10603 N N . LYS A 1 1386 ? -14.003 14.021 -34.375 1.00 90.69 1386 LYS A N 1
ATOM 10604 C CA . LYS A 1 1386 ? -13.789 13.473 -35.708 1.00 90.69 1386 LYS A CA 1
ATOM 10605 C C . LYS A 1 1386 ? -13.149 12.087 -35.607 1.00 90.69 1386 LYS A C 1
ATOM 10607 O O . LYS A 1 1386 ? -12.057 11.964 -35.054 1.00 90.69 1386 LYS A O 1
ATOM 10612 N N . LEU A 1 1387 ? -13.830 11.076 -36.151 1.00 91.12 1387 LEU A N 1
ATOM 10613 C CA . LEU A 1 1387 ? -13.462 9.660 -36.061 1.00 91.12 1387 LEU A CA 1
ATOM 10614 C C . LEU A 1 1387 ? -13.353 9.003 -37.455 1.00 91.12 1387 LEU A C 1
ATOM 10616 O O . LEU A 1 1387 ? -14.250 9.177 -38.290 1.00 91.12 1387 LEU A O 1
ATOM 10620 N N . PRO A 1 1388 ? -12.309 8.198 -37.719 1.00 87.31 1388 PRO A N 1
ATOM 10621 C CA . PRO A 1 1388 ? -12.240 7.357 -38.911 1.00 87.31 1388 PRO A CA 1
ATOM 10622 C C . PRO A 1 1388 ? -13.161 6.133 -38.775 1.00 87.31 1388 PRO A C 1
ATOM 10624 O O . PRO A 1 1388 ? -13.093 5.385 -37.797 1.00 87.31 1388 PRO A O 1
ATOM 10627 N N . SER A 1 1389 ? -14.009 5.886 -39.779 1.00 81.50 1389 SER A N 1
ATOM 10628 C CA . SER A 1 1389 ? -14.954 4.758 -39.746 1.00 81.50 1389 SER A CA 1
ATOM 10629 C C . SER A 1 1389 ? -14.234 3.406 -39.682 1.00 81.50 1389 SER A C 1
ATOM 10631 O O . SER A 1 1389 ? -14.671 2.523 -38.954 1.00 81.50 1389 SER A O 1
ATOM 10633 N N . SER A 1 1390 ? -13.079 3.250 -40.333 1.00 79.12 1390 SER A N 1
ATOM 10634 C CA . SER A 1 1390 ? -12.246 2.043 -40.253 1.00 79.12 1390 SER A CA 1
ATOM 10635 C C . SER A 1 1390 ? -11.913 1.571 -38.829 1.00 79.12 1390 SER A C 1
ATOM 10637 O O . SER A 1 1390 ? -11.727 0.370 -38.657 1.00 79.12 1390 SER A O 1
ATOM 10639 N N . TYR A 1 1391 ? -11.877 2.473 -37.840 1.00 83.25 1391 TYR A N 1
ATOM 10640 C CA . TYR A 1 1391 ? -11.651 2.157 -36.422 1.00 83.25 1391 TYR A CA 1
ATOM 10641 C C . TYR A 1 1391 ? -12.969 2.130 -35.621 1.00 83.25 1391 TYR A C 1
ATOM 10643 O O . TYR A 1 1391 ? -13.182 1.236 -34.810 1.00 83.25 1391 TYR A O 1
ATOM 10651 N N . PHE A 1 1392 ? -13.880 3.083 -35.862 1.00 89.81 1392 PHE A N 1
ATOM 10652 C CA . PHE A 1 1392 ? -15.050 3.325 -34.997 1.00 89.81 1392 PHE A CA 1
ATOM 10653 C C . PHE A 1 1392 ? -16.397 2.839 -35.556 1.00 89.81 1392 PHE A C 1
ATOM 10655 O O . PHE A 1 1392 ? -17.449 3.110 -34.969 1.00 89.81 1392 PHE A O 1
ATOM 10662 N N . ARG A 1 1393 ? -16.411 2.122 -36.689 1.00 82.25 1393 ARG A N 1
ATOM 10663 C CA . ARG A 1 1393 ? -17.661 1.735 -37.357 1.00 82.25 1393 ARG A CA 1
ATOM 10664 C C . ARG A 1 1393 ? -18.553 0.866 -36.472 1.00 82.25 1393 ARG A C 1
ATOM 10666 O O . ARG A 1 1393 ? -18.172 -0.241 -36.108 1.00 82.25 1393 ARG A O 1
ATOM 10673 N N . LYS A 1 1394 ? -19.783 1.330 -36.226 1.00 80.88 1394 LYS A N 1
ATOM 10674 C CA . LYS A 1 1394 ? -20.770 0.724 -35.306 1.00 80.88 1394 LYS A CA 1
ATOM 10675 C C . LYS A 1 1394 ? -20.321 0.631 -33.844 1.00 80.88 1394 LYS A C 1
ATOM 10677 O O . LYS A 1 1394 ? -20.992 -0.045 -33.073 1.00 80.88 1394 LYS A O 1
ATOM 10682 N N . ASN A 1 1395 ? -19.239 1.308 -33.459 1.00 89.94 1395 ASN A N 1
ATOM 10683 C CA . ASN A 1 1395 ? -18.643 1.178 -32.132 1.00 89.94 1395 ASN A CA 1
ATOM 10684 C C . ASN A 1 1395 ? -18.803 2.428 -31.248 1.00 89.94 1395 ASN A C 1
ATOM 10686 O O . ASN A 1 1395 ? -18.050 2.592 -30.298 1.00 89.94 1395 ASN A O 1
ATOM 10690 N N . THR A 1 1396 ? -19.757 3.320 -31.531 1.00 92.44 1396 THR A N 1
ATOM 10691 C CA . THR A 1 1396 ? -19.974 4.549 -30.743 1.00 92.44 1396 THR A CA 1
ATOM 10692 C C . THR A 1 1396 ? -21.400 4.645 -30.216 1.00 92.44 1396 THR A C 1
ATOM 10694 O O . THR A 1 1396 ? -22.352 4.353 -30.938 1.00 92.44 1396 THR A O 1
ATOM 10697 N N . LYS A 1 1397 ? -21.533 5.096 -28.968 1.00 92.00 1397 LYS A N 1
ATOM 10698 C CA . LYS A 1 1397 ? -22.787 5.481 -28.302 1.00 92.00 1397 LYS A CA 1
ATOM 10699 C C . LYS A 1 1397 ? -22.603 6.844 -27.612 1.00 92.00 1397 LYS A C 1
ATOM 10701 O O . LYS A 1 1397 ? -21.535 7.448 -27.704 1.00 92.00 1397 LYS A O 1
ATOM 10706 N N . GLY A 1 1398 ? -23.646 7.352 -26.956 1.00 92.62 1398 GLY A N 1
ATOM 10707 C CA . GLY A 1 1398 ? -23.693 8.715 -26.413 1.00 92.62 1398 GLY A CA 1
ATOM 10708 C C . GLY A 1 1398 ? -24.517 9.671 -27.281 1.00 92.62 1398 GLY A C 1
ATOM 10709 O O . GLY A 1 1398 ? -25.170 9.261 -28.241 1.00 92.62 1398 GLY A O 1
ATOM 10710 N N . GLN A 1 1399 ? -24.477 10.967 -26.966 1.00 92.31 1399 GLN A N 1
ATOM 10711 C CA . GLN A 1 1399 ? -25.225 12.004 -27.695 1.00 92.31 1399 GLN A CA 1
ATOM 10712 C C . GLN A 1 1399 ? -24.841 12.143 -29.185 1.00 92.31 1399 GLN A C 1
ATOM 10714 O O . GLN A 1 1399 ? -25.656 12.583 -29.993 1.00 92.31 1399 GLN A O 1
ATOM 10719 N N . CYS A 1 1400 ? -23.631 11.735 -29.572 1.00 93.81 1400 CYS A N 1
ATOM 10720 C CA . CYS A 1 1400 ? -23.171 11.694 -30.961 1.00 93.81 1400 CYS A CA 1
ATOM 10721 C C . CYS A 1 1400 ? -23.723 10.526 -31.790 1.00 93.81 1400 CYS A C 1
ATOM 10723 O O . CYS A 1 1400 ? -23.468 10.505 -32.995 1.00 93.81 1400 CYS A O 1
ATOM 10725 N N . GLY A 1 1401 ? -24.445 9.578 -31.185 1.00 91.00 1401 GLY A N 1
ATOM 10726 C CA . GLY A 1 1401 ? -25.026 8.438 -31.888 1.00 91.00 1401 GLY A CA 1
ATOM 10727 C C . GLY A 1 1401 ? -24.002 7.432 -32.423 1.00 91.00 1401 GLY A C 1
ATOM 10728 O O . GLY A 1 1401 ? -22.906 7.269 -31.875 1.00 91.00 1401 GLY A O 1
ATOM 10729 N N . TYR A 1 1402 ? -24.376 6.744 -33.501 1.00 89.75 1402 TYR A N 1
ATOM 10730 C CA . TYR A 1 1402 ? -23.554 5.708 -34.122 1.00 89.75 1402 TYR A CA 1
ATOM 10731 C C . TYR A 1 1402 ? -22.684 6.310 -35.225 1.00 89.75 1402 TYR A C 1
ATOM 10733 O O . TYR A 1 1402 ? -23.081 7.211 -35.953 1.00 89.75 1402 TYR A O 1
ATOM 10741 N N . CYS A 1 1403 ? -21.484 5.765 -35.378 1.00 89.12 1403 CYS A N 1
ATOM 10742 C CA . CYS A 1 1403 ? -20.635 5.961 -36.542 1.00 89.12 1403 CYS A CA 1
ATOM 10743 C C . CYS A 1 1403 ? -20.867 4.792 -37.517 1.00 89.12 1403 CYS A C 1
ATOM 10745 O O . CYS A 1 1403 ? -20.075 3.852 -37.548 1.00 89.12 1403 CYS A O 1
ATOM 10747 N N . ASP A 1 1404 ? -21.968 4.747 -38.277 1.00 84.38 1404 ASP A N 1
ATOM 10748 C CA . ASP A 1 1404 ? -22.180 3.667 -39.264 1.00 84.38 1404 ASP A CA 1
ATOM 10749 C C . ASP A 1 1404 ? -22.777 4.069 -40.620 1.00 84.38 1404 ASP A C 1
ATOM 10751 O O . ASP A 1 1404 ? -23.003 3.208 -41.479 1.00 84.38 1404 ASP A O 1
ATOM 10755 N N . ASN A 1 1405 ? -22.866 5.377 -40.866 1.00 85.12 1405 ASN A N 1
ATOM 10756 C CA . ASN A 1 1405 ? -23.477 6.040 -42.012 1.00 85.12 1405 ASN A CA 1
ATOM 10757 C C . ASN A 1 1405 ? -25.015 5.863 -42.071 1.00 85.12 1405 ASN A C 1
ATOM 10759 O O . ASN A 1 1405 ? -25.577 5.697 -43.158 1.00 85.12 1405 ASN A O 1
ATOM 10763 N N . SER A 1 1406 ? -25.694 5.908 -40.913 1.00 85.06 1406 SER A N 1
ATOM 10764 C CA . SER A 1 1406 ? -27.149 5.780 -40.729 1.00 85.06 1406 SER A CA 1
ATOM 10765 C C . SER A 1 1406 ? -27.710 6.652 -39.584 1.00 85.06 1406 SER A C 1
ATOM 10767 O O . SER A 1 1406 ? -27.707 6.278 -38.415 1.00 85.06 1406 SER A O 1
ATOM 10769 N N . VAL A 1 1407 ? -28.386 7.753 -39.935 1.00 84.81 1407 VAL A N 1
ATOM 10770 C CA . VAL A 1 1407 ? -29.095 8.634 -38.971 1.00 84.81 1407 VAL A CA 1
ATOM 10771 C C . VAL A 1 1407 ? -30.259 7.978 -38.207 1.00 84.81 1407 VAL A C 1
ATOM 10773 O O . VAL A 1 1407 ? -30.854 8.601 -37.332 1.00 84.81 1407 VAL A O 1
ATOM 10776 N N . THR A 1 1408 ? -30.654 6.746 -38.548 1.00 81.69 1408 THR A N 1
ATOM 10777 C CA . THR A 1 1408 ? -31.868 6.117 -37.983 1.00 81.69 1408 THR A CA 1
ATOM 10778 C C . THR A 1 1408 ? -31.667 5.492 -36.601 1.00 81.69 1408 THR A C 1
ATOM 10780 O O . THR A 1 1408 ? -32.648 5.225 -35.909 1.00 81.69 1408 THR A O 1
ATOM 10783 N N . ASN A 1 1409 ? -30.413 5.301 -36.190 1.00 86.31 1409 ASN A N 1
ATOM 10784 C CA . ASN A 1 1409 ? -30.007 4.678 -34.928 1.00 86.31 1409 ASN A CA 1
ATOM 10785 C C . ASN A 1 1409 ? -29.245 5.638 -33.995 1.00 86.31 1409 ASN A C 1
ATOM 10787 O O . ASN A 1 1409 ? -28.903 5.262 -32.879 1.00 86.31 1409 ASN A O 1
ATOM 10791 N N . ASP A 1 1410 ? -29.038 6.893 -34.397 1.00 87.31 1410 ASP A N 1
ATOM 10792 C CA . ASP A 1 1410 ? -28.310 7.888 -33.602 1.00 87.31 1410 ASP A CA 1
ATOM 10793 C C . ASP A 1 1410 ? -28.962 8.213 -32.252 1.00 87.31 1410 ASP A C 1
ATOM 10795 O O . ASP A 1 1410 ? -28.286 8.402 -31.243 1.00 87.31 1410 ASP A O 1
ATOM 10799 N N . CYS A 1 1411 ? -30.292 8.283 -32.214 1.00 89.38 1411 CYS A N 1
ATOM 10800 C CA . CYS A 1 1411 ? -31.037 8.707 -31.034 1.00 89.38 1411 CYS A CA 1
ATOM 10801 C C . CYS A 1 1411 ? -31.275 7.530 -30.064 1.00 89.38 1411 CYS A C 1
ATOM 10803 O O . CYS A 1 1411 ? -32.423 7.176 -29.786 1.00 89.38 1411 CYS A O 1
ATOM 10805 N N . GLN A 1 1412 ? -30.200 6.907 -29.572 1.00 85.38 1412 GLN A N 1
ATOM 10806 C CA . GLN A 1 1412 ? -30.245 5.770 -28.643 1.00 85.38 1412 GLN A CA 1
ATOM 10807 C C . GLN A 1 1412 ? -30.179 6.215 -27.172 1.00 85.38 1412 GLN A C 1
ATOM 10809 O O . GLN A 1 1412 ? -29.278 6.954 -26.787 1.00 85.38 1412 GLN A O 1
ATOM 10814 N N . TYR A 1 1413 ? -31.107 5.751 -26.336 1.00 84.31 1413 TYR A N 1
ATOM 10815 C CA . TYR A 1 1413 ? -31.052 5.869 -24.875 1.00 84.31 1413 TYR A CA 1
ATOM 10816 C C . TYR A 1 1413 ? -29.934 4.985 -24.279 1.00 84.31 1413 TYR A C 1
ATOM 10818 O O . TYR A 1 1413 ? -29.623 3.942 -24.857 1.00 84.31 1413 TYR A O 1
ATOM 10826 N N . PRO A 1 1414 ? -29.395 5.297 -23.081 1.00 81.44 1414 PRO A N 1
ATOM 10827 C CA . PRO A 1 1414 ? -28.374 4.464 -22.425 1.00 81.44 1414 PRO A CA 1
ATOM 10828 C C . PRO A 1 1414 ? -28.777 2.996 -22.196 1.00 81.44 1414 PRO A C 1
ATOM 10830 O O . PRO A 1 1414 ? -27.918 2.125 -22.122 1.00 81.44 1414 PRO A O 1
ATOM 10833 N N . ASN A 1 1415 ? -30.081 2.698 -22.127 1.00 76.31 1415 ASN A N 1
ATOM 10834 C CA . ASN A 1 1415 ? -30.617 1.333 -22.022 1.00 76.31 1415 ASN A CA 1
ATOM 10835 C C . ASN A 1 1415 ? -30.648 0.559 -23.362 1.00 76.31 1415 ASN A C 1
ATOM 10837 O O . ASN A 1 1415 ? -31.253 -0.508 -23.442 1.00 76.31 1415 ASN A O 1
ATOM 10841 N N . GLY A 1 1416 ? -30.075 1.116 -24.432 1.00 75.69 1416 GLY A N 1
ATOM 10842 C CA . GLY A 1 1416 ? -30.019 0.512 -25.763 1.00 75.69 1416 GLY A CA 1
ATOM 10843 C C . GLY A 1 1416 ? -31.252 0.739 -26.650 1.00 75.69 1416 GLY A C 1
ATOM 10844 O O . GLY A 1 1416 ? -31.199 0.421 -27.839 1.00 75.69 1416 GLY A O 1
ATOM 10845 N N . THR A 1 1417 ? -32.350 1.300 -26.131 1.00 78.25 1417 THR A N 1
ATOM 10846 C CA . THR A 1 1417 ? -33.571 1.562 -26.922 1.00 78.25 1417 THR A CA 1
ATOM 10847 C C . THR A 1 1417 ? -33.453 2.832 -27.770 1.00 78.25 1417 THR A C 1
ATOM 10849 O O . THR A 1 1417 ? -32.723 3.754 -27.419 1.00 78.25 1417 THR A O 1
ATOM 10852 N N . PHE A 1 1418 ? -34.176 2.910 -28.892 1.00 81.38 1418 PHE A N 1
ATOM 10853 C CA . PHE A 1 1418 ? -34.083 4.030 -29.839 1.00 81.38 1418 PHE A CA 1
ATOM 10854 C C . PHE A 1 1418 ? -35.330 4.923 -29.813 1.00 81.38 1418 PHE A C 1
ATOM 10856 O O . PHE A 1 1418 ? -36.460 4.444 -29.729 1.00 81.38 1418 PHE A O 1
ATOM 10863 N N . SER A 1 1419 ? -35.116 6.231 -29.939 1.00 81.62 1419 SER A N 1
ATOM 10864 C CA . SER A 1 1419 ? -36.148 7.260 -30.085 1.00 81.62 1419 SER A CA 1
ATOM 10865 C C . SER A 1 1419 ? -36.149 7.824 -31.505 1.00 81.62 1419 SER A C 1
ATOM 10867 O O . SER A 1 1419 ? -35.124 7.835 -32.175 1.00 81.62 1419 SER A O 1
ATOM 10869 N N . SER A 1 1420 ? -37.260 8.413 -31.950 1.00 77.00 1420 SER A N 1
ATOM 10870 C CA . SER A 1 1420 ? -37.273 9.244 -33.165 1.00 77.00 1420 SER A CA 1
ATOM 10871 C C . SER A 1 1420 ? -36.807 10.691 -32.913 1.00 77.00 1420 SER A C 1
ATOM 10873 O O . SER A 1 1420 ? -37.030 11.558 -33.756 1.00 77.00 1420 SER A O 1
ATOM 10875 N N . SER A 1 1421 ? -36.286 10.999 -31.717 1.00 82.50 1421 SER A N 1
ATOM 10876 C CA . SER A 1 1421 ? -36.079 12.370 -31.235 1.00 82.50 1421 SER A CA 1
ATOM 10877 C C . SER A 1 1421 ? -34.888 12.457 -30.274 1.00 82.50 1421 SER A C 1
ATOM 10879 O O . SER A 1 1421 ? -35.054 12.296 -29.064 1.00 82.50 1421 SER A O 1
ATOM 10881 N N . CYS A 1 1422 ? -33.698 12.761 -30.799 1.00 87.31 1422 CYS A N 1
ATOM 10882 C CA . CYS A 1 1422 ? -32.450 12.850 -30.027 1.00 87.31 1422 CYS A CA 1
ATOM 10883 C C . CYS A 1 1422 ? -32.519 13.851 -28.854 1.00 87.31 1422 CYS A C 1
ATOM 10885 O O . CYS A 1 1422 ? -31.967 13.578 -27.795 1.00 87.31 1422 CYS A O 1
ATOM 10887 N N . GLU A 1 1423 ? -33.282 14.944 -28.971 1.00 80.50 1423 GLU A N 1
ATOM 10888 C CA . GLU A 1 1423 ? -33.561 15.881 -27.864 1.00 80.50 1423 GLU A CA 1
ATOM 10889 C C . GLU A 1 1423 ? -34.083 15.180 -26.593 1.00 80.50 1423 GLU A C 1
ATOM 10891 O O . GLU A 1 1423 ? -33.641 15.479 -25.485 1.00 80.50 1423 GLU A O 1
ATOM 10896 N N . LYS A 1 1424 ? -34.982 14.195 -26.748 1.00 79.50 1424 LYS A N 1
ATOM 10897 C CA . LYS A 1 1424 ? -35.564 13.428 -25.630 1.00 79.50 1424 LYS A CA 1
ATOM 10898 C C . LYS A 1 1424 ? -34.612 12.384 -25.052 1.00 79.50 1424 LYS A C 1
ATOM 10900 O O . LYS A 1 1424 ? -34.882 11.845 -23.986 1.00 79.50 1424 LYS A O 1
ATOM 10905 N N . VAL A 1 1425 ? -33.553 12.060 -25.786 1.00 84.31 1425 VAL A N 1
ATOM 10906 C CA . VAL A 1 1425 ? -32.547 11.046 -25.451 1.00 84.31 1425 VAL A CA 1
ATOM 10907 C C . VAL A 1 1425 ? -31.356 11.689 -24.752 1.00 84.31 1425 VAL A C 1
ATOM 10909 O O . VAL A 1 1425 ? -30.864 11.162 -23.759 1.00 84.31 1425 VAL A O 1
ATOM 10912 N N . ALA A 1 1426 ? -30.936 12.863 -25.224 1.00 87.38 1426 ALA A N 1
ATOM 10913 C CA . ALA A 1 1426 ? -29.783 13.600 -24.727 1.00 87.38 1426 ALA A CA 1
ATOM 10914 C C . ALA A 1 1426 ? -29.838 13.864 -23.210 1.00 87.38 1426 ALA A C 1
ATOM 10916 O O . ALA A 1 1426 ? -28.810 13.761 -22.540 1.00 87.38 1426 ALA A O 1
ATOM 10917 N N . ALA A 1 1427 ? -31.036 14.086 -22.656 1.00 82.56 1427 ALA A N 1
ATOM 10918 C CA . ALA A 1 1427 ? -31.270 14.239 -21.217 1.00 82.56 1427 ALA A CA 1
ATOM 10919 C C . ALA A 1 1427 ? -30.800 13.047 -20.362 1.00 82.56 1427 ALA A C 1
ATOM 10921 O O . ALA A 1 1427 ? -30.384 13.256 -19.226 1.00 82.56 1427 ALA A O 1
ATOM 10922 N N . PHE A 1 1428 ? -30.858 11.827 -20.904 1.00 85.31 1428 PHE A N 1
ATOM 10923 C CA . PHE A 1 1428 ? -30.557 10.582 -20.189 1.00 85.31 1428 PHE A CA 1
ATOM 10924 C C . PHE A 1 1428 ? -29.076 10.196 -20.250 1.00 85.31 1428 PHE A C 1
ATOM 10926 O O . PHE A 1 1428 ? -28.638 9.351 -19.483 1.00 85.31 1428 PHE A O 1
ATOM 10933 N N . TRP A 1 1429 ? -28.286 10.825 -21.124 1.00 88.12 1429 TRP A N 1
ATOM 10934 C CA . TRP A 1 1429 ? -26.834 10.632 -21.198 1.00 88.12 1429 TRP A CA 1
ATOM 10935 C C . TRP A 1 1429 ? -26.075 11.463 -20.148 1.00 88.12 1429 TRP A C 1
ATOM 10937 O O . TRP A 1 1429 ? -24.973 11.932 -20.423 1.00 88.12 1429 TRP A O 1
ATOM 10947 N N . ASN A 1 1430 ? -26.662 11.724 -18.975 1.00 85.31 1430 ASN A N 1
ATOM 10948 C CA . ASN A 1 1430 ? -26.006 12.475 -17.904 1.00 85.31 1430 ASN A CA 1
ATOM 10949 C C . ASN A 1 1430 ? -25.013 11.593 -17.126 1.00 85.31 1430 ASN A C 1
ATOM 10951 O O . ASN A 1 1430 ? -25.286 10.444 -16.805 1.00 85.31 1430 ASN A O 1
ATOM 10955 N N . VAL A 1 1431 ? -23.842 12.153 -16.811 1.00 80.44 1431 VAL A N 1
ATOM 10956 C CA . VAL A 1 1431 ? -22.748 11.444 -16.110 1.00 80.44 1431 VAL A CA 1
ATOM 10957 C C . VAL A 1 1431 ? -22.976 11.402 -14.587 1.00 80.44 1431 VAL A C 1
ATOM 10959 O O . VAL A 1 1431 ? -22.347 10.628 -13.873 1.00 80.44 1431 VAL A O 1
ATOM 10962 N N . SER A 1 1432 ? -23.889 12.227 -14.069 1.00 67.06 1432 SER A N 1
ATOM 10963 C CA . SER A 1 1432 ? -24.278 12.265 -12.658 1.00 67.06 1432 SER A CA 1
ATOM 10964 C C . SER A 1 1432 ? -25.771 12.566 -12.499 1.00 67.06 1432 SER A C 1
ATOM 10966 O O . SER A 1 1432 ? -26.412 13.094 -13.411 1.00 67.06 1432 SER A O 1
ATOM 10968 N N . GLN A 1 1433 ? -26.336 12.229 -11.334 1.00 53.19 1433 GLN A N 1
ATOM 10969 C CA . GLN A 1 1433 ? -27.748 12.468 -11.032 1.00 53.19 1433 GLN A CA 1
ATOM 10970 C C . GLN A 1 1433 ? -28.038 13.973 -10.901 1.00 53.19 1433 GLN A C 1
ATOM 10972 O O . GLN A 1 1433 ? -27.783 14.588 -9.868 1.00 53.19 1433 GLN A O 1
ATOM 10977 N N . CYS A 1 1434 ? -28.606 14.566 -11.949 1.00 57.34 1434 CYS A N 1
ATOM 10978 C CA . CYS A 1 1434 ? -29.166 15.917 -11.936 1.00 57.34 1434 CYS A CA 1
ATOM 10979 C C . CYS A 1 1434 ? -30.528 15.935 -12.639 1.00 57.34 1434 CYS A C 1
ATOM 10981 O O . CYS A 1 1434 ? -30.764 15.195 -13.596 1.00 57.34 1434 CYS A O 1
ATOM 10983 N N . THR A 1 1435 ? -31.447 16.750 -12.118 1.00 52.19 1435 THR A N 1
ATOM 10984 C CA . THR A 1 1435 ? -32.863 16.749 -12.501 1.00 52.19 1435 THR A CA 1
ATOM 10985 C C . THR A 1 1435 ? -33.075 17.317 -13.912 1.00 52.19 1435 THR A C 1
ATOM 10987 O O . THR A 1 1435 ? -32.628 18.431 -14.198 1.00 52.19 1435 THR A O 1
ATOM 10990 N N . PRO A 1 1436 ? -33.758 16.590 -14.820 1.00 46.72 1436 PRO A N 1
ATOM 10991 C CA . PRO A 1 1436 ? -33.949 17.047 -16.192 1.00 46.72 1436 PRO A CA 1
ATOM 10992 C C . PRO A 1 1436 ? -34.941 18.227 -16.261 1.00 46.72 1436 PRO A C 1
ATOM 10994 O O . PRO A 1 1436 ? -36.006 18.171 -15.640 1.00 46.72 1436 PRO A O 1
ATOM 10997 N N . PRO A 1 1437 ? -34.638 19.298 -17.020 1.00 43.91 1437 PRO A N 1
ATOM 10998 C CA . PRO A 1 1437 ? -35.538 20.437 -17.178 1.00 43.91 1437 PRO A CA 1
ATOM 10999 C C . PRO A 1 1437 ? -36.742 20.105 -18.073 1.00 43.91 1437 PRO A C 1
ATOM 11001 O O . PRO A 1 1437 ? -36.634 19.379 -19.060 1.00 43.91 1437 PRO A O 1
ATOM 11004 N N . SER A 1 1438 ? -37.897 20.695 -17.758 1.00 43.12 1438 SER A N 1
ATOM 11005 C CA . SER A 1 1438 ? -39.113 20.598 -18.571 1.00 43.12 1438 SER A CA 1
ATOM 11006 C C . SER A 1 1438 ? -38.986 21.368 -19.894 1.00 43.12 1438 SER A C 1
ATOM 11008 O O . SER A 1 1438 ? -38.558 22.521 -19.918 1.00 43.12 1438 SER A O 1
ATOM 11010 N N . THR A 1 1439 ? -39.388 20.737 -21.001 1.00 40.22 1439 THR A N 1
ATOM 11011 C CA . THR A 1 1439 ? -39.270 21.279 -22.369 1.00 40.22 1439 THR A CA 1
ATOM 11012 C C . THR A 1 1439 ? -40.118 22.545 -22.586 1.00 40.22 1439 THR A C 1
ATOM 11014 O O . THR A 1 1439 ? -41.348 22.457 -22.492 1.00 40.22 1439 THR A O 1
ATOM 11017 N N . PRO A 1 1440 ? -39.523 23.698 -22.950 1.00 38.47 1440 PRO A N 1
ATOM 11018 C CA . PRO A 1 1440 ? -40.272 24.887 -23.358 1.00 38.47 1440 PRO A CA 1
ATOM 11019 C C . PRO A 1 1440 ? -40.978 24.697 -24.718 1.00 38.47 1440 PRO A C 1
ATOM 11021 O O . PRO A 1 1440 ? -40.454 24.002 -25.589 1.00 38.47 1440 PRO A O 1
ATOM 11024 N N . PRO A 1 1441 ? -42.142 25.330 -24.961 1.00 35.91 1441 PRO A N 1
ATOM 11025 C CA . PRO A 1 1441 ? -42.828 25.249 -26.251 1.00 35.91 1441 PRO A CA 1
ATOM 11026 C C . PRO A 1 1441 ? -42.101 26.049 -27.348 1.00 35.91 1441 PRO A C 1
ATOM 11028 O O . PRO A 1 1441 ? -41.758 27.216 -27.158 1.00 35.91 1441 PRO A O 1
ATOM 11031 N N . VAL A 1 1442 ? -41.919 25.431 -28.520 1.00 41.94 1442 VAL A N 1
ATOM 11032 C CA . VAL A 1 1442 ? -41.160 25.981 -29.662 1.00 41.94 1442 VAL A CA 1
ATOM 11033 C C . VAL A 1 1442 ? -41.762 27.300 -30.188 1.00 41.94 1442 VAL A C 1
ATOM 11035 O O . VAL A 1 1442 ? -42.892 27.293 -30.688 1.00 41.94 1442 VAL A O 1
ATOM 11038 N N . PRO A 1 1443 ? -41.024 28.428 -30.169 1.00 43.69 1443 PRO A N 1
ATOM 11039 C CA . PRO A 1 1443 ? -41.506 29.695 -30.721 1.00 43.69 1443 PRO A CA 1
ATOM 11040 C C . PRO A 1 1443 ? -41.518 29.728 -32.259 1.00 43.69 1443 PRO A C 1
ATOM 11042 O O . PRO A 1 1443 ? -40.599 29.248 -32.923 1.00 43.69 1443 PRO A O 1
ATOM 11045 N N . THR A 1 1444 ? -42.514 30.387 -32.860 1.00 41.16 1444 THR A N 1
ATOM 11046 C CA . THR A 1 1444 ? -42.549 30.631 -34.314 1.00 41.16 1444 THR A CA 1
ATOM 11047 C C . THR A 1 1444 ? -41.525 31.689 -34.738 1.00 41.16 1444 THR A C 1
ATOM 11049 O O . THR A 1 1444 ? -41.771 32.892 -34.624 1.00 41.16 1444 THR A O 1
ATOM 11052 N N . VAL A 1 1445 ? -40.385 31.231 -35.259 1.00 53.75 1445 VAL A N 1
ATOM 11053 C CA . VAL A 1 1445 ? -39.239 32.065 -35.656 1.00 53.75 1445 VAL A CA 1
ATOM 11054 C C . VAL A 1 1445 ? -39.563 32.986 -36.858 1.00 53.75 1445 VAL A C 1
ATOM 11056 O O . VAL A 1 1445 ? -40.098 32.507 -37.864 1.00 53.75 1445 VAL A O 1
ATOM 11059 N N . PRO A 1 1446 ? -39.187 34.285 -36.831 1.00 51.50 1446 PRO A N 1
ATOM 11060 C CA . PRO A 1 1446 ? -39.341 35.215 -37.955 1.00 51.50 1446 PRO A CA 1
ATOM 11061 C C . PRO A 1 1446 ? -38.694 34.732 -39.261 1.00 51.50 1446 PRO A C 1
ATOM 11063 O O . PRO A 1 1446 ? -37.720 33.979 -39.261 1.00 51.50 1446 PRO A O 1
ATOM 11066 N N . THR A 1 1447 ? -39.190 35.187 -40.415 1.00 59.59 1447 THR A N 1
ATOM 11067 C CA . THR A 1 1447 ? -38.714 34.714 -41.730 1.00 59.59 1447 THR A CA 1
ATOM 11068 C C . THR A 1 1447 ? -37.272 35.120 -42.053 1.00 59.59 1447 THR A C 1
ATOM 11070 O O . THR A 1 1447 ? -36.537 34.289 -42.588 1.00 59.59 1447 THR A O 1
ATOM 11073 N N . VAL A 1 1448 ? -36.839 36.327 -41.674 1.00 61.12 1448 VAL A N 1
ATOM 11074 C CA . VAL A 1 1448 ? -35.500 36.889 -41.951 1.00 61.12 1448 VAL A CA 1
ATOM 11075 C C . VAL A 1 1448 ? -34.830 37.317 -40.644 1.00 61.12 1448 VAL A C 1
ATOM 11077 O O . VAL A 1 1448 ? -35.462 37.986 -39.827 1.00 61.12 1448 VAL A O 1
ATOM 11080 N N . VAL A 1 1449 ? -33.554 36.964 -40.455 1.00 77.88 1449 VAL A N 1
ATOM 11081 C CA . VAL A 1 1449 ? -32.762 37.311 -39.258 1.00 77.88 1449 VAL A CA 1
ATOM 11082 C C . VAL A 1 1449 ? -31.396 37.833 -39.725 1.00 77.88 1449 VAL A C 1
ATOM 11084 O O . VAL A 1 1449 ? -30.549 37.021 -40.092 1.00 77.88 1449 VAL A O 1
ATOM 11087 N N . PRO A 1 1450 ? -31.159 39.163 -39.757 1.00 75.44 1450 PRO A N 1
ATOM 11088 C CA . PRO A 1 1450 ? -30.041 39.746 -40.508 1.00 75.44 1450 PRO A CA 1
ATOM 11089 C C . PRO A 1 1450 ? -28.637 39.181 -40.217 1.00 75.44 1450 PRO A C 1
ATOM 11091 O O . PRO A 1 1450 ? -27.944 38.901 -41.192 1.00 75.44 1450 PRO A O 1
ATOM 11094 N N . PRO A 1 1451 ? -28.222 38.922 -38.955 1.00 83.38 1451 PRO A N 1
ATOM 11095 C CA . PRO A 1 1451 ? -26.926 38.289 -38.673 1.00 83.38 1451 PRO A CA 1
ATOM 11096 C C . PRO A 1 1451 ? -26.737 36.925 -39.353 1.00 83.38 1451 PRO A C 1
ATOM 11098 O O . PRO A 1 1451 ? -25.631 36.583 -39.747 1.00 83.38 1451 PRO A O 1
ATOM 11101 N N . CYS A 1 1452 ? -27.817 36.162 -39.539 1.00 86.94 1452 CYS A N 1
ATOM 11102 C CA . CYS A 1 1452 ? -27.786 34.828 -40.141 1.00 86.94 1452 CYS A CA 1
ATOM 11103 C C . CYS A 1 1452 ? -27.853 34.858 -41.672 1.00 86.94 1452 CYS A C 1
ATOM 11105 O O . CYS A 1 1452 ? -27.497 33.879 -42.325 1.00 86.94 1452 CYS A O 1
ATOM 11107 N N . GLU A 1 1453 ? -28.281 35.973 -42.275 1.00 84.38 1453 GLU A N 1
ATOM 11108 C CA . GLU A 1 1453 ? -28.278 36.122 -43.734 1.00 84.38 1453 GLU A CA 1
ATOM 11109 C C . GLU A 1 1453 ? -26.849 36.157 -44.309 1.00 84.38 1453 GLU A C 1
ATOM 11111 O O . GLU A 1 1453 ? -26.676 35.887 -45.497 1.00 84.38 1453 GLU A O 1
ATOM 11116 N N . ILE A 1 1454 ? -25.813 36.360 -43.478 1.00 87.94 1454 ILE A N 1
ATOM 11117 C CA . ILE A 1 1454 ? -24.406 36.169 -43.868 1.00 87.94 1454 ILE A CA 1
ATOM 11118 C C . ILE A 1 1454 ? -24.158 34.763 -44.439 1.00 87.94 1454 ILE A C 1
ATOM 11120 O O . ILE A 1 1454 ? -23.490 34.620 -45.459 1.00 87.94 1454 ILE A O 1
ATOM 11124 N N . LEU A 1 1455 ? -24.796 33.727 -43.880 1.00 87.25 1455 LEU A N 1
ATOM 11125 C CA . LEU A 1 1455 ? -24.674 32.347 -44.360 1.00 87.25 1455 LEU A CA 1
ATOM 11126 C C . LEU A 1 1455 ? -25.273 32.169 -45.769 1.00 87.25 1455 LEU A C 1
ATOM 11128 O O . LEU A 1 1455 ? -24.939 31.202 -46.452 1.00 87.25 1455 LEU A O 1
ATOM 11132 N N . LYS A 1 1456 ? -26.095 33.120 -46.244 1.00 83.12 1456 LYS A N 1
ATOM 11133 C CA . LYS A 1 1456 ? -26.590 33.224 -47.630 1.00 83.12 1456 LYS A CA 1
ATOM 11134 C C . LYS A 1 1456 ? -25.862 34.265 -48.492 1.00 83.12 1456 LYS A C 1
ATOM 11136 O O . LYS A 1 1456 ? -26.060 34.249 -49.706 1.00 83.12 1456 LYS A O 1
ATOM 11141 N N . SER A 1 1457 ? -25.052 35.160 -47.926 1.00 84.81 1457 SER A N 1
ATOM 11142 C CA . SER A 1 1457 ? -24.388 36.230 -48.689 1.00 84.81 1457 SER A CA 1
ATOM 11143 C C . SER A 1 1457 ? -23.315 35.665 -49.631 1.00 84.81 1457 SER A C 1
ATOM 11145 O O . SER A 1 1457 ? -22.882 34.517 -49.477 1.00 84.81 1457 SER A O 1
ATOM 11147 N N . ASP A 1 1458 ? -22.870 36.427 -50.637 1.00 80.69 1458 ASP A N 1
ATOM 11148 C CA . ASP A 1 1458 ? -21.810 35.956 -51.547 1.00 80.69 1458 ASP A CA 1
ATOM 11149 C C . ASP A 1 1458 ? -20.482 35.654 -50.812 1.00 80.69 1458 ASP A C 1
ATOM 11151 O O . ASP A 1 1458 ? -19.698 34.849 -51.307 1.00 80.69 1458 ASP A O 1
ATOM 11155 N N . LEU A 1 1459 ? -20.267 36.198 -49.604 1.00 84.44 1459 LEU A N 1
ATOM 11156 C CA . LEU A 1 1459 ? -19.078 35.961 -48.771 1.00 84.44 1459 LEU A CA 1
ATOM 11157 C C . LEU A 1 1459 ? -18.871 34.470 -48.435 1.00 84.44 1459 LEU A C 1
ATOM 11159 O O . LEU A 1 1459 ? -17.750 33.976 -48.487 1.00 84.44 1459 LEU A O 1
ATOM 11163 N N . PHE A 1 1460 ? -19.956 33.738 -48.159 1.00 90.44 1460 PHE A N 1
ATOM 11164 C CA . PHE A 1 1460 ? -19.934 32.293 -47.883 1.00 90.44 1460 PHE A CA 1
ATOM 11165 C C . PHE A 1 1460 ? -20.259 31.418 -49.106 1.00 90.44 1460 PHE A C 1
ATOM 11167 O O . PHE A 1 1460 ? -20.482 30.217 -48.961 1.00 90.44 1460 PHE A O 1
ATOM 11174 N N . LYS A 1 1461 ? -20.322 31.981 -50.319 1.00 85.00 1461 LYS A N 1
ATOM 11175 C CA . LYS A 1 1461 ? -20.782 31.262 -51.521 1.00 85.00 1461 LYS A CA 1
ATOM 11176 C C . LYS A 1 1461 ? -19.897 30.093 -51.920 1.00 85.00 1461 LYS A C 1
ATOM 11178 O O . LYS A 1 1461 ? -20.406 28.989 -52.059 1.00 85.00 1461 LYS A O 1
ATOM 11183 N N . SER A 1 1462 ? -18.592 30.331 -52.018 1.00 82.06 1462 SER A N 1
ATOM 11184 C CA . SER A 1 1462 ? -17.588 29.293 -52.274 1.00 82.06 1462 SER A CA 1
ATOM 11185 C C . SER A 1 1462 ? -17.732 28.122 -51.303 1.00 82.06 1462 SER A C 1
ATOM 11187 O O . SER A 1 1462 ? -17.672 26.970 -51.715 1.00 82.06 1462 SER A O 1
ATOM 11189 N N . CYS A 1 1463 ? -17.997 28.414 -50.027 1.00 86.06 1463 CYS A N 1
ATOM 11190 C CA . CYS A 1 1463 ? -18.263 27.395 -49.023 1.00 86.06 1463 CYS A CA 1
ATOM 11191 C C . CYS A 1 1463 ? -19.623 26.705 -49.223 1.00 86.06 1463 CYS A C 1
ATOM 11193 O O . CYS A 1 1463 ? -19.673 25.484 -49.187 1.00 86.06 1463 CYS A O 1
ATOM 11195 N N . ARG A 1 1464 ? -20.715 27.435 -49.505 1.00 88.69 1464 ARG A N 1
ATOM 11196 C CA . ARG A 1 1464 ? -22.045 26.841 -49.782 1.00 88.69 1464 ARG A CA 1
ATOM 11197 C C . ARG A 1 1464 ? -22.056 25.874 -50.964 1.00 88.69 1464 ARG A C 1
ATOM 11199 O O . ARG A 1 1464 ? -22.873 24.958 -50.975 1.00 88.69 1464 ARG A O 1
ATOM 11206 N N . ASP A 1 1465 ? -21.180 26.086 -51.941 1.00 77.44 1465 ASP A N 1
ATOM 11207 C CA . ASP A 1 1465 ? -21.054 25.213 -53.108 1.00 77.44 1465 ASP A CA 1
ATOM 11208 C C . ASP A 1 1465 ? -20.416 23.843 -52.752 1.00 77.44 1465 ASP A C 1
ATOM 11210 O O . ASP A 1 1465 ? -20.510 22.908 -53.549 1.00 77.44 1465 ASP A O 1
ATOM 11214 N N . VAL A 1 1466 ? -19.817 23.688 -51.554 1.00 76.38 1466 VAL A N 1
ATOM 11215 C CA . VAL A 1 1466 ? -19.181 22.435 -51.072 1.00 76.38 1466 VAL A CA 1
ATOM 11216 C C . VAL A 1 1466 ? -19.558 21.986 -49.643 1.00 76.38 1466 VAL A C 1
ATOM 11218 O O . VAL A 1 1466 ? -19.293 20.836 -49.295 1.00 76.38 1466 VAL A O 1
ATOM 11221 N N . VAL A 1 1467 ? -20.197 22.833 -48.826 1.00 80.00 1467 VAL A N 1
ATOM 11222 C CA . VAL A 1 1467 ? -20.681 22.544 -47.459 1.00 80.00 1467 VAL A CA 1
ATOM 11223 C C . VAL A 1 1467 ? -22.172 22.919 -47.335 1.00 80.00 1467 VAL A C 1
ATOM 11225 O O . VAL A 1 1467 ? -22.547 24.065 -47.598 1.00 80.00 1467 VAL A O 1
ATOM 11228 N N . PRO A 1 1468 ? -23.061 22.006 -46.895 1.00 78.25 1468 PRO A N 1
ATOM 11229 C CA . PRO A 1 1468 ? -24.477 22.320 -46.685 1.00 78.25 1468 PRO A CA 1
ATOM 11230 C C . PRO A 1 1468 ? -24.728 23.296 -45.516 1.00 78.25 1468 PRO A C 1
ATOM 11232 O O . PRO A 1 1468 ? -24.748 22.919 -44.349 1.00 78.25 1468 PRO A O 1
ATOM 11235 N N . PHE A 1 1469 ? -25.014 24.563 -45.821 1.00 86.31 1469 PHE A N 1
ATOM 11236 C CA . PHE A 1 1469 ? -25.260 25.607 -44.806 1.00 86.31 1469 PHE A CA 1
ATOM 11237 C C . PHE A 1 1469 ? -26.636 25.563 -44.109 1.00 86.31 1469 PHE A C 1
ATOM 11239 O O . PHE A 1 1469 ? -26.904 26.379 -43.226 1.00 86.31 1469 PHE A O 1
ATOM 11246 N N . LYS A 1 1470 ? -27.555 24.683 -44.534 1.00 81.62 1470 LYS A N 1
ATOM 11247 C CA . LYS A 1 1470 ? -28.983 24.777 -44.173 1.00 81.62 1470 LYS A CA 1
ATOM 11248 C C . LYS A 1 1470 ? -29.233 24.596 -42.671 1.00 81.62 1470 LYS A C 1
ATOM 11250 O O . LYS A 1 1470 ? -30.001 25.372 -42.109 1.00 81.62 1470 LYS A O 1
ATOM 11255 N N . GLU A 1 1471 ? -28.589 23.612 -42.044 1.00 81.25 1471 GLU A N 1
ATOM 11256 C CA . GLU A 1 1471 ? -28.671 23.369 -40.595 1.00 81.25 1471 GLU A CA 1
ATOM 11257 C C . GLU A 1 1471 ? -28.132 24.573 -39.811 1.00 81.25 1471 GLU A C 1
ATOM 11259 O O . GLU A 1 1471 ? -28.849 25.131 -38.988 1.00 81.25 1471 GLU A O 1
ATOM 11264 N N . TYR A 1 1472 ? -26.943 25.074 -40.159 1.00 86.50 1472 TYR A N 1
ATOM 11265 C CA . TYR A 1 1472 ? -26.340 26.275 -39.563 1.00 86.50 1472 TYR A CA 1
ATOM 11266 C C . TYR A 1 1472 ? -27.210 27.535 -39.732 1.00 86.50 1472 TYR A C 1
ATOM 11268 O O . TYR A 1 1472 ? -27.318 28.350 -38.821 1.00 86.50 1472 TYR A O 1
ATOM 11276 N N . TYR A 1 1473 ? -27.912 27.692 -40.858 1.00 86.00 1473 TYR A N 1
ATOM 11277 C CA . TYR A 1 1473 ? -28.864 28.795 -41.031 1.00 86.00 1473 TYR A CA 1
ATOM 11278 C C . TYR A 1 1473 ? -30.151 28.629 -40.201 1.00 86.00 1473 TYR A C 1
ATOM 11280 O O . TYR A 1 1473 ? -30.768 29.633 -39.845 1.00 86.00 1473 TYR A O 1
ATOM 11288 N N . GLN A 1 1474 ? -30.576 27.401 -39.877 1.00 81.00 1474 GLN A N 1
ATOM 11289 C CA . GLN A 1 1474 ? -31.708 27.181 -38.968 1.00 81.00 1474 GLN A CA 1
ATOM 11290 C C . GLN A 1 1474 ? -31.313 27.292 -37.496 1.00 81.00 1474 GLN A C 1
ATOM 11292 O O . GLN A 1 1474 ? -32.081 27.905 -36.758 1.00 81.00 1474 GLN A O 1
ATOM 11297 N N . ALA A 1 1475 ? -30.125 26.800 -37.120 1.00 84.81 1475 ALA A N 1
ATOM 11298 C CA . ALA A 1 1475 ? -29.493 27.042 -35.826 1.00 84.81 1475 ALA A CA 1
ATOM 11299 C C . ALA A 1 1475 ? -29.394 28.549 -35.581 1.00 84.81 1475 ALA A C 1
ATOM 11301 O O . ALA A 1 1475 ? -30.255 29.056 -34.892 1.00 84.81 1475 ALA A O 1
ATOM 11302 N N . CYS A 1 1476 ? -28.555 29.312 -36.294 1.00 87.50 1476 CYS A N 1
ATOM 11303 C CA . CYS A 1 1476 ? -28.363 30.757 -36.058 1.00 87.50 1476 CYS A CA 1
ATOM 11304 C C . CYS A 1 1476 ? -29.675 31.558 -35.880 1.00 87.50 1476 CYS A C 1
ATOM 11306 O O . CYS A 1 1476 ? -29.756 32.504 -35.093 1.00 87.50 1476 CYS A O 1
ATOM 11308 N N . LYS A 1 1477 ? -30.722 31.194 -36.634 1.00 83.06 1477 LYS A N 1
ATOM 11309 C CA . LYS A 1 1477 ? -32.061 31.785 -36.522 1.00 83.06 1477 LYS A CA 1
ATOM 11310 C C . LYS A 1 1477 ? -32.795 31.456 -35.219 1.00 83.06 1477 LYS A C 1
ATOM 11312 O O . LYS A 1 1477 ? -33.568 32.296 -34.764 1.00 83.06 1477 LYS A O 1
ATOM 11317 N N . TYR A 1 1478 ? -32.602 30.254 -34.690 1.00 81.12 1478 TYR A N 1
ATOM 11318 C CA . TYR A 1 1478 ? -32.923 29.861 -33.326 1.00 81.12 1478 TYR A CA 1
ATOM 11319 C C . TYR A 1 1478 ? -32.074 30.667 -32.332 1.00 81.12 1478 TYR A C 1
ATOM 11321 O O . TYR A 1 1478 ? -32.680 31.469 -31.627 1.00 81.12 1478 TYR A O 1
ATOM 11329 N N . ASP A 1 1479 ? -30.729 30.589 -32.344 1.00 80.38 1479 ASP A N 1
ATOM 11330 C CA . ASP A 1 1479 ? -29.864 31.218 -31.320 1.00 80.38 1479 ASP A CA 1
ATOM 11331 C C . ASP A 1 1479 ? -30.228 32.701 -31.114 1.00 80.38 1479 ASP A C 1
ATOM 11333 O O . ASP A 1 1479 ? -30.554 33.166 -30.018 1.00 80.38 1479 ASP A O 1
ATOM 11337 N N . VAL A 1 1480 ? -30.253 33.465 -32.214 1.00 80.12 1480 VAL A N 1
ATOM 11338 C CA . VAL A 1 1480 ? -30.507 34.915 -32.207 1.00 80.12 1480 VAL A CA 1
ATOM 11339 C C . VAL A 1 1480 ? -31.925 35.260 -31.743 1.00 80.12 1480 VAL A C 1
ATOM 11341 O O . VAL A 1 1480 ? -32.143 36.352 -31.212 1.00 80.12 1480 VAL A O 1
ATOM 11344 N N . PHE A 1 1481 ? -32.897 34.364 -31.934 1.00 75.12 1481 PHE A N 1
ATOM 11345 C CA . PHE A 1 1481 ? -34.276 34.570 -31.495 1.00 75.12 1481 PHE A CA 1
ATOM 11346 C C . PHE A 1 1481 ? -34.474 34.166 -30.028 1.00 75.12 1481 PHE A C 1
ATOM 11348 O O . PHE A 1 1481 ? -34.991 34.964 -29.247 1.00 75.12 1481 PHE A O 1
ATOM 11355 N N . THR A 1 1482 ? -34.030 32.968 -29.647 1.00 70.50 1482 THR A N 1
ATOM 11356 C CA . THR A 1 1482 ? -34.180 32.384 -28.306 1.00 70.50 1482 THR A CA 1
ATOM 11357 C C . THR A 1 1482 ? -33.424 33.218 -27.268 1.00 70.50 1482 THR A C 1
ATOM 11359 O O . THR A 1 1482 ? -34.012 33.699 -26.291 1.00 70.50 1482 THR A O 1
ATOM 11362 N N . MET A 1 1483 ? -32.153 33.540 -27.534 1.00 68.69 1483 MET A N 1
ATOM 11363 C CA . MET A 1 1483 ? -31.383 34.481 -26.715 1.00 68.69 1483 MET A CA 1
ATOM 11364 C C . MET A 1 1483 ? -31.855 35.932 -26.876 1.00 68.69 1483 MET A C 1
ATOM 11366 O O . MET A 1 1483 ? -31.751 36.722 -25.938 1.00 68.69 1483 MET A O 1
ATOM 11370 N N . GLY A 1 1484 ? -32.405 36.308 -28.034 1.00 68.31 1484 GLY A N 1
ATOM 11371 C CA . GLY A 1 1484 ? -32.822 37.685 -28.335 1.00 68.31 1484 GLY A CA 1
ATOM 11372 C C . GLY A 1 1484 ? -31.655 38.660 -28.556 1.00 68.31 1484 GLY A C 1
ATOM 11373 O O . GLY A 1 1484 ? -31.866 39.871 -28.627 1.00 68.31 1484 GLY A O 1
ATOM 11374 N N . ASN A 1 1485 ? -30.425 38.150 -28.668 1.00 73.88 1485 ASN A N 1
ATOM 11375 C CA . ASN A 1 1485 ? -29.205 38.924 -28.873 1.00 73.88 1485 ASN A CA 1
ATOM 11376 C C . ASN A 1 1485 ? -28.497 38.469 -30.163 1.00 73.88 1485 ASN A C 1
ATOM 11378 O O . ASN A 1 1485 ? -28.257 37.285 -30.387 1.00 73.88 1485 ASN A O 1
ATOM 11382 N N . LYS A 1 1486 ? -28.127 39.438 -31.007 1.00 77.88 1486 LYS A N 1
ATOM 11383 C CA . LYS A 1 1486 ? -27.496 39.209 -32.313 1.00 77.88 1486 LYS A CA 1
ATOM 11384 C C . LYS A 1 1486 ? -26.106 38.575 -32.235 1.00 77.88 1486 LYS A C 1
ATOM 11386 O O . LYS A 1 1486 ? -25.701 37.966 -33.218 1.00 77.88 1486 LYS A O 1
ATOM 11391 N N . SER A 1 1487 ? -25.384 38.698 -31.117 1.00 77.00 1487 SER A N 1
ATOM 11392 C CA . SER A 1 1487 ? -24.042 38.110 -30.981 1.00 77.00 1487 SER A CA 1
ATOM 11393 C C . SER A 1 1487 ? -24.043 36.580 -30.896 1.00 77.00 1487 SER A C 1
ATOM 11395 O O . SER A 1 1487 ? -22.998 35.973 -31.093 1.00 77.00 1487 SER A O 1
ATOM 11397 N N . TYR A 1 1488 ? -25.182 35.923 -30.656 1.00 79.25 1488 TYR A N 1
ATOM 11398 C CA . TYR A 1 1488 ? -25.223 34.455 -30.682 1.00 79.25 1488 TYR A CA 1
ATOM 11399 C C . TYR A 1 1488 ? -25.076 33.877 -32.095 1.00 79.25 1488 TYR A C 1
ATOM 11401 O O . TYR A 1 1488 ? -24.501 32.805 -32.250 1.00 79.25 1488 TYR A O 1
ATOM 11409 N N . ALA A 1 1489 ? -25.390 34.664 -33.135 1.00 82.56 1489 ALA A N 1
ATOM 11410 C CA . ALA A 1 1489 ? -25.033 34.331 -34.515 1.00 82.56 1489 ALA A CA 1
ATOM 11411 C C . ALA A 1 1489 ? -23.542 34.008 -34.688 1.00 82.56 1489 ALA A C 1
ATOM 11413 O O . ALA A 1 1489 ? -23.194 33.215 -35.559 1.00 82.56 1489 ALA A O 1
ATOM 11414 N N . CYS A 1 1490 ? -22.662 34.601 -33.870 1.00 84.50 1490 CYS A N 1
ATOM 11415 C CA . CYS A 1 1490 ? -21.231 34.348 -33.951 1.00 84.50 1490 CYS A CA 1
ATOM 11416 C C . CYS A 1 1490 ? -20.910 32.864 -33.738 1.00 84.50 1490 CYS A C 1
ATOM 11418 O O . CYS A 1 1490 ? -20.161 32.321 -34.532 1.00 84.50 1490 CYS A O 1
ATOM 11420 N N . ALA A 1 1491 ? -21.514 32.188 -32.753 1.00 79.81 1491 ALA A N 1
ATOM 11421 C CA . ALA A 1 1491 ? -21.223 30.783 -32.438 1.00 79.81 1491 ALA A CA 1
ATOM 11422 C C . ALA A 1 1491 ? -21.516 29.840 -33.619 1.00 79.81 1491 ALA A C 1
ATOM 11424 O O . ALA A 1 1491 ? -20.695 28.999 -34.001 1.00 79.81 1491 ALA A O 1
ATOM 11425 N N . THR A 1 1492 ? -22.677 30.024 -34.247 1.00 85.00 1492 THR A N 1
ATOM 11426 C CA . THR A 1 1492 ? -23.095 29.209 -35.387 1.00 85.00 1492 THR A CA 1
ATOM 11427 C C . THR A 1 1492 ? -22.391 29.602 -36.697 1.00 85.00 1492 THR A C 1
ATOM 11429 O O . THR A 1 1492 ? -22.104 28.728 -37.519 1.00 85.00 1492 THR A O 1
ATOM 11432 N N . VAL A 1 1493 ? -22.049 30.882 -36.905 1.00 87.44 1493 VAL A N 1
ATOM 11433 C CA . VAL A 1 1493 ? -21.270 31.317 -38.083 1.00 87.44 1493 VAL A CA 1
ATOM 11434 C C . VAL A 1 1493 ? -19.805 30.874 -37.978 1.00 87.44 1493 VAL A C 1
ATOM 11436 O O . VAL A 1 1493 ? -19.265 30.390 -38.968 1.00 87.44 1493 VAL A O 1
ATOM 11439 N N . GLU A 1 1494 ? -19.201 30.938 -36.791 1.00 84.69 1494 GLU A N 1
ATOM 11440 C CA . GLU A 1 1494 ? -17.874 30.391 -36.456 1.00 84.69 1494 GLU A CA 1
ATOM 11441 C C . GLU A 1 1494 ? -17.829 28.881 -36.728 1.00 84.69 1494 GLU A C 1
ATOM 11443 O O . GLU A 1 1494 ? -16.967 28.389 -37.459 1.00 84.69 1494 GLU A O 1
ATOM 11448 N N . SER A 1 1495 ? -18.852 28.157 -36.261 1.00 81.62 1495 SER A N 1
ATOM 11449 C CA . SER A 1 1495 ? -18.992 26.717 -36.495 1.00 81.62 1495 SER A CA 1
ATOM 11450 C C . SER A 1 1495 ? -19.092 26.331 -37.971 1.00 81.62 1495 SER A C 1
ATOM 11452 O O . SER A 1 1495 ? -18.572 25.279 -38.349 1.00 81.62 1495 SER A O 1
ATOM 11454 N N . TYR A 1 1496 ? -19.730 27.162 -38.801 1.00 86.69 1496 TYR A N 1
ATOM 11455 C CA . TYR A 1 1496 ? -19.794 26.964 -40.250 1.00 86.69 1496 TYR A CA 1
ATOM 11456 C C . TYR A 1 1496 ? -18.488 27.385 -40.948 1.00 86.69 1496 TYR A C 1
ATOM 11458 O O . TYR A 1 1496 ? -17.996 26.662 -41.812 1.00 86.69 1496 TYR A O 1
ATOM 11466 N N . ALA A 1 1497 ? -17.877 28.502 -40.543 1.00 84.62 1497 ALA A N 1
ATOM 11467 C CA . ALA A 1 1497 ? -16.609 28.989 -41.087 1.00 84.62 1497 ALA A CA 1
ATOM 11468 C C . ALA A 1 1497 ? -15.450 28.004 -40.868 1.00 84.62 1497 ALA A C 1
ATOM 11470 O O . ALA A 1 1497 ? -14.638 27.808 -41.770 1.00 84.62 1497 ALA A O 1
ATOM 11471 N N . GLN A 1 1498 ? -15.412 27.311 -39.727 1.00 78.62 1498 GLN A N 1
ATOM 11472 C CA . GLN A 1 1498 ? -14.441 26.245 -39.466 1.00 78.62 1498 GLN A CA 1
ATOM 11473 C C . GLN A 1 1498 ? -14.577 25.078 -40.469 1.00 78.62 1498 GLN A C 1
ATOM 11475 O O . GLN A 1 1498 ? -13.574 24.585 -40.984 1.00 78.62 1498 GLN A O 1
ATOM 11480 N N . LEU A 1 1499 ? -15.809 24.679 -40.813 1.00 77.31 1499 LEU A N 1
ATOM 11481 C CA . LEU A 1 1499 ? -16.091 23.675 -41.853 1.00 77.31 1499 LEU A CA 1
ATOM 11482 C C . LEU A 1 1499 ? -15.712 24.165 -43.261 1.00 77.31 1499 LEU A C 1
ATOM 11484 O O . LEU A 1 1499 ? -15.242 23.374 -44.078 1.00 77.31 1499 LEU A O 1
ATOM 11488 N N . CYS A 1 1500 ? -15.842 25.466 -43.538 1.00 81.88 1500 CYS A N 1
ATOM 11489 C CA . CYS A 1 1500 ? -15.287 26.074 -44.749 1.00 81.88 1500 CYS A CA 1
ATOM 11490 C C . CYS A 1 1500 ? -13.747 25.977 -44.766 1.00 81.88 1500 CYS A C 1
ATOM 11492 O O . CYS A 1 1500 ? -13.164 25.571 -45.773 1.00 81.88 1500 CYS A O 1
ATOM 11494 N N . GLY A 1 1501 ? -13.086 26.255 -43.636 1.00 73.81 1501 GLY A N 1
ATOM 11495 C CA . GLY A 1 1501 ? -11.635 26.119 -43.460 1.00 73.81 1501 GLY A CA 1
ATOM 11496 C C . GLY A 1 1501 ? -11.123 24.690 -43.686 1.00 73.81 1501 GLY A C 1
ATOM 11497 O O . GLY A 1 1501 ? -10.116 24.504 -44.363 1.00 73.81 1501 GLY A O 1
ATOM 11498 N N . GLN A 1 1502 ? -11.871 23.668 -43.251 1.00 65.69 1502 GLN A N 1
ATOM 11499 C CA . GLN A 1 1502 ? -11.587 22.253 -43.561 1.00 65.69 1502 GLN A CA 1
ATOM 11500 C C . GLN A 1 1502 ? -11.682 21.903 -45.063 1.00 65.69 1502 GLN A C 1
ATOM 11502 O O . GLN A 1 1502 ? -11.229 20.836 -45.478 1.00 65.69 1502 GLN A O 1
ATOM 11507 N N . LYS A 1 1503 ? -12.260 22.782 -45.893 1.00 66.38 1503 LYS A N 1
ATOM 11508 C CA . LYS A 1 1503 ? -12.249 22.700 -47.365 1.00 66.38 1503 LYS A CA 1
ATOM 11509 C C . LYS A 1 1503 ? -11.282 23.703 -48.011 1.00 66.38 1503 LYS A C 1
ATOM 11511 O O . LYS A 1 1503 ? -11.398 23.966 -49.204 1.00 66.38 1503 LYS A O 1
ATOM 11516 N N . SER A 1 1504 ? -10.350 24.259 -47.232 1.00 67.44 1504 SER A N 1
ATOM 11517 C CA . SER A 1 1504 ? -9.405 25.315 -47.633 1.00 67.44 1504 SER A CA 1
ATOM 11518 C C . SER A 1 1504 ? -10.082 26.628 -48.060 1.00 67.44 1504 SER A C 1
ATOM 11520 O O . SER A 1 1504 ? -9.510 27.429 -48.797 1.00 67.44 1504 SER A O 1
ATOM 11522 N N . ILE A 1 1505 ? -11.305 26.874 -47.577 1.00 78.31 1505 ILE A N 1
ATOM 11523 C CA . ILE A 1 1505 ? -12.087 28.088 -47.830 1.00 78.31 1505 ILE A CA 1
ATOM 11524 C C . ILE A 1 1505 ? -12.167 28.888 -46.526 1.00 78.31 1505 ILE A C 1
ATOM 11526 O O . ILE A 1 1505 ? -13.181 28.863 -45.829 1.00 78.31 1505 ILE A O 1
ATOM 11530 N N . CYS A 1 1506 ? -11.103 29.618 -46.180 1.00 76.69 1506 CYS A N 1
ATOM 11531 C CA . CYS A 1 1506 ? -11.226 30.654 -45.152 1.00 76.69 1506 CYS A CA 1
ATOM 11532 C C . CYS A 1 1506 ? -12.259 31.699 -45.587 1.00 76.69 1506 CYS A C 1
ATOM 11534 O O . CYS A 1 1506 ? -12.368 32.039 -46.769 1.00 76.69 1506 CYS A O 1
ATOM 11536 N N . VAL A 1 1507 ? -12.942 32.290 -44.613 1.00 80.62 1507 VAL A N 1
ATOM 11537 C CA . VAL A 1 1507 ? -13.842 33.421 -44.824 1.00 80.62 1507 VAL A CA 1
ATOM 11538 C C . VAL A 1 1507 ? -13.564 34.438 -43.725 1.00 80.62 1507 VAL A C 1
ATOM 11540 O O . VAL A 1 1507 ? -13.631 34.081 -42.554 1.00 80.62 1507 VAL A O 1
ATOM 11543 N N . ASP A 1 1508 ? -13.272 35.700 -44.055 1.00 81.62 1508 ASP A N 1
ATOM 11544 C CA . ASP A 1 1508 ? -13.181 36.755 -43.031 1.00 81.62 1508 ASP A CA 1
ATOM 11545 C C . ASP A 1 1508 ? -14.588 37.217 -42.618 1.00 81.62 1508 ASP A C 1
ATOM 11547 O O . ASP A 1 1508 ? -15.107 38.252 -43.044 1.00 81.62 1508 ASP A O 1
ATOM 11551 N N . TRP A 1 1509 ? -15.247 36.364 -41.838 1.00 85.94 1509 TRP A N 1
ATOM 11552 C CA . TRP A 1 1509 ? -16.642 36.518 -41.446 1.00 85.94 1509 TRP A CA 1
ATOM 11553 C C . TRP A 1 1509 ? -16.818 37.482 -40.264 1.00 85.94 1509 TRP A C 1
ATOM 11555 O O . TRP A 1 1509 ? -17.832 38.181 -40.211 1.00 85.94 1509 TRP A O 1
ATOM 11565 N N . ARG A 1 1510 ? -15.832 37.596 -39.359 1.00 85.75 1510 ARG A N 1
ATOM 11566 C CA . ARG A 1 1510 ? -15.873 38.552 -38.232 1.00 85.75 1510 ARG A CA 1
ATOM 11567 C C . ARG A 1 1510 ? -15.841 40.009 -38.709 1.00 85.75 1510 ARG A C 1
ATOM 11569 O O . ARG A 1 1510 ? -16.565 40.837 -38.166 1.00 85.75 1510 ARG A O 1
ATOM 11576 N N . SER A 1 1511 ? -15.085 40.314 -39.767 1.00 77.94 1511 SER A N 1
ATOM 11577 C CA . SER A 1 1511 ? -15.013 41.663 -40.360 1.00 77.94 1511 SER A CA 1
ATOM 11578 C C . SER A 1 1511 ? -16.238 42.067 -41.200 1.00 77.94 1511 SER A C 1
ATOM 11580 O O . SER A 1 1511 ? -16.306 43.208 -41.673 1.00 77.94 1511 SER A O 1
ATOM 11582 N N . SER A 1 1512 ? -17.187 41.152 -41.431 1.00 81.56 1512 SER A N 1
ATOM 11583 C CA . SER A 1 1512 ? -18.325 41.348 -42.343 1.00 81.56 1512 SER A CA 1
ATOM 11584 C C . SER A 1 1512 ? -19.271 42.486 -41.913 1.00 81.56 1512 SER A C 1
ATOM 11586 O O . SER A 1 1512 ? -19.483 42.693 -40.716 1.00 81.56 1512 SER A O 1
ATOM 11588 N N . PRO A 1 1513 ? -19.906 43.220 -42.850 1.00 75.94 1513 PRO A N 1
ATOM 11589 C CA . PRO A 1 1513 ? -20.876 44.269 -42.515 1.00 75.94 1513 PRO A CA 1
ATOM 11590 C C . PRO A 1 1513 ? -22.042 43.806 -41.627 1.00 75.94 1513 PRO A C 1
ATOM 11592 O O . PRO A 1 1513 ? -22.598 44.612 -40.884 1.00 75.94 1513 PRO A O 1
ATOM 11595 N N . GLU A 1 1514 ? -22.412 42.527 -41.702 1.00 77.56 1514 GLU A N 1
ATOM 11596 C CA . GLU A 1 1514 ? -23.501 41.912 -40.943 1.00 77.56 1514 GLU A CA 1
ATOM 11597 C C . GLU A 1 1514 ? -23.147 41.642 -39.468 1.00 77.56 1514 GLU A C 1
ATOM 11599 O O . GLU A 1 1514 ? -24.050 41.630 -38.627 1.00 77.56 1514 GLU A O 1
ATOM 11604 N N . LEU A 1 1515 ? -21.859 41.428 -39.154 1.00 82.44 1515 LEU A N 1
ATOM 11605 C CA . LEU A 1 1515 ? -21.372 40.974 -37.839 1.00 82.44 1515 LEU A CA 1
ATOM 11606 C C . LEU A 1 1515 ? -20.309 41.882 -37.191 1.00 82.44 1515 LEU A C 1
ATOM 11608 O O . LEU A 1 1515 ? -19.928 41.660 -36.039 1.00 82.44 1515 LEU A O 1
ATOM 11612 N N . LYS A 1 1516 ? -19.853 42.920 -37.893 1.00 75.50 1516 LYS A N 1
ATOM 11613 C CA . LYS A 1 1516 ? -18.874 43.903 -37.415 1.00 75.50 1516 LYS A CA 1
ATOM 11614 C C . LYS A 1 1516 ? -19.328 44.590 -36.123 1.00 75.50 1516 LYS A C 1
ATOM 11616 O O . LYS A 1 1516 ? -20.370 45.245 -36.092 1.00 75.50 1516 LYS A O 1
ATOM 11621 N N . GLY A 1 1517 ? -18.524 44.477 -35.069 1.00 74.56 1517 GLY A N 1
ATOM 11622 C CA . GLY A 1 1517 ? -18.837 44.952 -33.720 1.00 74.56 1517 GLY A CA 1
ATOM 11623 C C . GLY A 1 1517 ? -19.705 43.995 -32.891 1.00 74.56 1517 GLY A C 1
ATOM 11624 O O . GLY A 1 1517 ? -20.041 44.329 -31.757 1.00 74.56 1517 GLY A O 1
ATOM 11625 N N . LEU A 1 1518 ? -20.078 42.825 -33.430 1.00 79.44 1518 LEU A N 1
ATOM 11626 C CA . LEU A 1 1518 ? -20.772 41.746 -32.710 1.00 79.44 1518 LEU A CA 1
ATOM 11627 C C . LEU A 1 1518 ? -19.865 40.534 -32.472 1.00 79.44 1518 LEU A C 1
ATOM 11629 O O . LEU A 1 1518 ? -19.943 39.928 -31.406 1.00 79.44 1518 LEU A O 1
ATOM 11633 N N . CYS A 1 1519 ? -19.031 40.176 -33.456 1.00 82.06 1519 CYS A N 1
ATOM 11634 C CA . CYS A 1 1519 ? -18.234 38.943 -33.436 1.00 82.06 1519 CYS A CA 1
ATOM 11635 C C . CYS A 1 1519 ? -16.719 39.152 -33.308 1.00 82.06 1519 CYS A C 1
ATOM 11637 O O . CYS A 1 1519 ? -15.984 38.164 -33.309 1.00 82.06 1519 CYS A O 1
ATOM 11639 N N . ASP A 1 1520 ? -16.268 40.405 -33.196 1.00 74.19 1520 ASP A N 1
ATOM 11640 C CA . ASP A 1 1520 ? -14.870 40.831 -33.081 1.00 74.19 1520 ASP A CA 1
ATOM 11641 C C . ASP A 1 1520 ? -14.097 40.028 -32.012 1.00 74.19 1520 ASP A C 1
ATOM 11643 O O . ASP A 1 1520 ? -14.514 39.948 -30.853 1.00 74.19 1520 ASP A O 1
ATOM 11647 N N . PHE A 1 1521 ? -12.938 39.470 -32.381 1.00 77.94 1521 PHE A N 1
ATOM 11648 C CA . PHE A 1 1521 ? -12.042 38.768 -31.454 1.00 77.94 1521 PHE A CA 1
ATOM 11649 C C . PHE A 1 1521 ? -10.861 39.667 -31.056 1.00 77.94 1521 PHE A C 1
ATOM 11651 O O . PHE A 1 1521 ? -10.245 40.308 -31.909 1.00 77.94 1521 PHE A O 1
ATOM 11658 N N . LYS A 1 1522 ? -10.520 39.709 -29.761 1.00 73.00 1522 LYS A N 1
ATOM 11659 C CA . LYS A 1 1522 ? -9.368 40.463 -29.240 1.00 73.00 1522 LYS A CA 1
ATOM 11660 C C . LYS A 1 1522 ? -8.218 39.517 -28.913 1.00 73.00 1522 LYS A C 1
ATOM 11662 O O . LYS A 1 1522 ? -8.241 38.844 -27.890 1.00 73.00 1522 LYS A O 1
ATOM 11667 N N . CYS A 1 1523 ? -7.197 39.506 -29.760 1.00 79.31 1523 CYS A N 1
ATOM 11668 C CA . CYS A 1 1523 ? -5.946 38.819 -29.455 1.00 79.31 1523 CYS A CA 1
ATOM 11669 C C . CYS A 1 1523 ? -5.162 39.529 -28.330 1.00 79.31 1523 CYS A C 1
ATOM 11671 O O . CYS A 1 1523 ? -5.378 40.724 -28.093 1.00 79.31 1523 CYS A O 1
ATOM 11673 N N . PRO A 1 1524 ? -4.217 38.831 -27.665 1.00 73.62 1524 PRO A N 1
ATOM 11674 C CA . PRO A 1 1524 ? -3.219 39.455 -26.795 1.00 73.62 1524 PRO A CA 1
ATOM 11675 C C . PRO A 1 1524 ? -2.503 40.616 -27.499 1.00 73.62 1524 PRO A C 1
ATOM 11677 O O . PRO A 1 1524 ? -2.330 40.584 -28.712 1.00 73.62 1524 PRO A O 1
ATOM 11680 N N . SER A 1 1525 ? -2.051 41.628 -26.753 1.00 69.31 1525 SER A N 1
ATOM 11681 C CA . SER A 1 1525 ? -1.604 42.929 -27.297 1.00 69.31 1525 SER A CA 1
ATOM 11682 C C . SER A 1 1525 ? -0.438 42.891 -28.300 1.00 69.31 1525 SER A C 1
ATOM 11684 O O . SER A 1 1525 ? -0.230 43.863 -29.024 1.00 69.31 1525 SER A O 1
ATOM 11686 N N . SER A 1 1526 ? 0.313 41.791 -28.352 1.00 78.12 1526 SER A N 1
ATOM 11687 C CA . SER A 1 1526 ? 1.399 41.510 -29.299 1.00 78.12 1526 SER A CA 1
ATOM 11688 C C . SER A 1 1526 ? 0.972 40.716 -30.544 1.00 78.12 1526 SER A C 1
ATOM 11690 O O . SER A 1 1526 ? 1.755 40.621 -31.485 1.00 78.12 1526 SER A O 1
ATOM 11692 N N . LYS A 1 1527 ? -0.240 40.150 -30.567 1.00 84.00 1527 LYS A N 1
ATOM 11693 C CA . LYS A 1 1527 ? -0.773 39.289 -31.633 1.00 84.00 1527 LYS A CA 1
ATOM 11694 C C . LYS A 1 1527 ? -1.932 39.952 -32.382 1.00 84.00 1527 LYS A C 1
ATOM 11696 O O . LYS A 1 1527 ? -2.630 40.818 -31.862 1.00 84.00 1527 LYS A O 1
ATOM 11701 N N . VAL A 1 1528 ? -2.159 39.507 -33.614 1.00 84.31 1528 VAL A N 1
ATOM 11702 C CA . VAL A 1 1528 ? -3.237 39.954 -34.503 1.00 84.31 1528 VAL A CA 1
ATOM 11703 C C . VAL A 1 1528 ? -4.139 38.788 -34.900 1.00 84.31 1528 VAL A C 1
ATOM 11705 O O . VAL A 1 1528 ? -3.689 37.656 -35.073 1.00 84.31 1528 VAL A O 1
ATOM 11708 N N . TYR A 1 1529 ? -5.428 39.075 -35.053 1.00 84.75 1529 TYR A N 1
ATOM 11709 C CA . TYR A 1 1529 ? -6.408 38.117 -35.559 1.00 84.75 1529 TYR A CA 1
ATOM 11710 C C . TYR A 1 1529 ? -6.188 37.879 -37.059 1.00 84.75 1529 TYR A C 1
ATOM 11712 O O . TYR A 1 1529 ? -6.011 38.841 -37.811 1.00 84.75 1529 TYR A O 1
ATOM 11720 N N . LYS A 1 1530 ? -6.235 36.617 -37.502 1.00 80.88 1530 LYS A N 1
ATOM 11721 C CA . LYS A 1 1530 ? -6.244 36.252 -38.926 1.00 80.88 1530 LYS A CA 1
ATOM 11722 C C . LYS A 1 1530 ? -7.297 35.171 -39.196 1.00 80.88 1530 LYS A C 1
ATOM 11724 O O . LYS A 1 1530 ? -7.327 34.147 -38.517 1.00 80.88 1530 LYS A O 1
ATOM 11729 N N . ALA A 1 1531 ? -8.110 35.379 -40.236 1.00 75.25 1531 ALA A N 1
ATOM 11730 C CA . ALA A 1 1531 ? -9.083 34.395 -40.730 1.00 75.25 1531 ALA A CA 1
ATOM 11731 C C . ALA A 1 1531 ? -8.426 33.198 -41.457 1.00 75.25 1531 ALA A C 1
ATOM 11733 O O . ALA A 1 1531 ? -9.023 32.129 -41.545 1.00 75.25 1531 ALA A O 1
ATOM 11734 N N . CYS A 1 1532 ? -7.190 33.372 -41.940 1.00 70.06 1532 CYS A N 1
ATOM 11735 C CA . CYS A 1 1532 ? -6.257 32.286 -42.236 1.00 70.06 1532 CYS A CA 1
ATOM 11736 C C . CYS A 1 1532 ? -4.936 32.552 -41.500 1.00 70.06 1532 CYS A C 1
ATOM 11738 O O . CYS A 1 1532 ? -4.307 33.589 -41.721 1.00 70.06 1532 CYS A O 1
ATOM 11740 N N . GLY A 1 1533 ? -4.456 31.590 -40.728 1.00 73.38 1533 GLY A N 1
ATOM 11741 C CA . GLY A 1 1533 ? -3.046 31.433 -40.388 1.00 73.38 1533 GLY A CA 1
ATOM 11742 C C . GLY A 1 1533 ? -2.640 29.957 -40.448 1.00 73.38 1533 GLY A C 1
ATOM 11743 O O . GLY A 1 1533 ? -3.486 29.098 -40.718 1.00 73.38 1533 GLY A O 1
ATOM 11744 N N . PRO A 1 1534 ? -1.352 29.641 -40.246 1.00 70.06 1534 PRO A N 1
ATOM 11745 C CA . PRO A 1 1534 ? -0.878 28.261 -40.245 1.00 70.06 1534 PRO A CA 1
ATOM 11746 C C . PRO A 1 1534 ? -1.420 27.489 -39.031 1.00 70.06 1534 PRO A C 1
ATOM 11748 O O . PRO A 1 1534 ? -1.676 28.073 -37.976 1.00 70.06 1534 PRO A O 1
ATOM 11751 N N . LYS A 1 1535 ? -1.562 26.162 -39.151 1.00 64.38 1535 LYS A N 1
ATOM 11752 C CA . LYS A 1 1535 ? -1.964 25.292 -38.025 1.00 64.38 1535 LYS A CA 1
ATOM 11753 C C . LYS A 1 1535 ? -0.927 25.298 -36.884 1.00 64.38 1535 LYS A C 1
ATOM 11755 O O . LYS A 1 1535 ? -1.291 25.113 -35.727 1.00 64.38 1535 LYS A O 1
ATOM 11760 N N . VAL A 1 1536 ? 0.344 25.541 -37.214 1.00 68.56 1536 VAL A N 1
ATOM 11761 C CA . VAL A 1 1536 ? 1.476 25.674 -36.283 1.00 68.56 1536 VAL A CA 1
ATOM 11762 C C . VAL A 1 1536 ? 2.120 27.048 -36.494 1.00 68.56 1536 VAL A C 1
ATOM 11764 O O . VAL A 1 1536 ? 2.462 27.412 -37.616 1.00 68.56 1536 VAL A O 1
ATOM 11767 N N . GLU A 1 1537 ? 2.262 27.839 -35.431 1.00 70.38 1537 GLU A N 1
ATOM 11768 C CA . GLU A 1 1537 ? 2.909 29.159 -35.477 1.00 70.38 1537 GLU A CA 1
ATOM 11769 C C . GLU A 1 1537 ? 4.417 29.031 -35.211 1.00 70.38 1537 GLU A C 1
ATOM 11771 O O . GLU A 1 1537 ? 4.808 28.359 -34.256 1.00 70.38 1537 GLU A O 1
ATOM 11776 N N . GLN A 1 1538 ? 5.254 29.698 -36.015 1.00 75.44 1538 GLN A N 1
ATOM 11777 C CA . GLN A 1 1538 ? 6.713 29.722 -35.840 1.00 75.44 1538 GLN A CA 1
ATOM 11778 C C . GLN A 1 1538 ? 7.152 30.534 -34.607 1.00 75.44 1538 GLN A C 1
ATOM 11780 O O . GLN A 1 1538 ? 6.580 31.578 -34.271 1.00 75.44 1538 GLN A O 1
ATOM 11785 N N . SER A 1 1539 ? 8.227 30.081 -33.960 1.00 78.44 1539 SER A N 1
ATOM 11786 C CA . SER A 1 1539 ? 8.821 30.727 -32.783 1.00 78.44 1539 SER A CA 1
ATOM 11787 C C . SER A 1 1539 ? 10.300 31.070 -32.993 1.00 78.44 1539 SER A C 1
ATOM 11789 O O . SER A 1 1539 ? 10.880 30.740 -34.026 1.00 78.44 1539 SER A O 1
ATOM 11791 N N . CYS A 1 1540 ? 10.934 31.709 -32.008 1.00 77.00 1540 CYS A N 1
ATOM 11792 C CA . CYS A 1 1540 ? 12.389 31.886 -31.983 1.00 77.00 1540 CYS A CA 1
ATOM 11793 C C . CYS A 1 1540 ? 13.179 30.577 -31.751 1.00 77.00 1540 CYS A C 1
ATOM 11795 O O . CYS A 1 1540 ? 14.403 30.602 -31.834 1.00 77.00 1540 CYS A O 1
ATOM 11797 N N . SER A 1 1541 ? 12.527 29.442 -31.458 1.00 72.19 1541 SER A N 1
ATOM 11798 C CA . SER A 1 1541 ? 13.198 28.140 -31.338 1.00 72.19 1541 SER A CA 1
ATOM 11799 C C . SER A 1 1541 ? 13.346 27.477 -32.709 1.00 72.19 1541 SER A C 1
ATOM 11801 O O . SER A 1 1541 ? 12.362 27.069 -33.331 1.00 72.19 1541 SER A O 1
ATOM 11803 N N . THR A 1 1542 ? 14.594 27.336 -33.161 1.00 66.56 1542 THR A N 1
ATOM 11804 C CA . THR A 1 1542 ? 14.945 26.660 -34.416 1.00 66.56 1542 THR A CA 1
ATOM 11805 C C . THR A 1 1542 ? 14.535 25.192 -34.400 1.00 66.56 1542 THR A C 1
ATOM 11807 O O . THR A 1 1542 ? 13.941 24.741 -35.368 1.00 66.56 1542 THR A O 1
ATOM 11810 N N . SER A 1 1543 ? 14.769 24.467 -33.300 1.00 63.78 1543 SER A N 1
ATOM 11811 C CA . SER A 1 1543 ? 14.419 23.044 -33.180 1.00 63.78 1543 SER A CA 1
ATOM 11812 C C . SER A 1 1543 ? 12.909 22.800 -33.256 1.00 63.78 1543 SER A C 1
ATOM 11814 O O . SER A 1 1543 ? 12.472 21.940 -34.014 1.00 63.78 1543 SER A O 1
ATOM 11816 N N . TYR A 1 1544 ? 12.097 23.602 -32.558 1.00 67.38 1544 TYR A N 1
ATOM 11817 C CA . TYR A 1 1544 ? 10.635 23.547 -32.672 1.00 67.38 1544 TYR A CA 1
ATOM 11818 C C . TYR A 1 1544 ? 10.159 23.854 -34.102 1.00 67.38 1544 TYR A C 1
ATOM 11820 O O . TYR A 1 1544 ? 9.276 23.163 -34.610 1.00 67.38 1544 TYR A O 1
ATOM 11828 N N . ASN A 1 1545 ? 10.746 24.856 -34.772 1.00 68.44 1545 ASN A N 1
ATOM 11829 C CA . ASN A 1 1545 ? 10.396 25.157 -36.162 1.00 68.44 1545 ASN A CA 1
ATOM 11830 C C . ASN A 1 1545 ? 10.757 23.964 -37.063 1.00 68.44 1545 ASN A C 1
ATOM 11832 O O . ASN A 1 1545 ? 9.882 23.447 -37.752 1.00 68.44 1545 ASN A O 1
ATOM 11836 N N . THR A 1 1546 ? 11.982 23.439 -36.960 1.00 62.75 1546 THR A N 1
ATOM 11837 C CA . THR A 1 1546 ? 12.427 22.275 -37.737 1.00 62.75 1546 THR A CA 1
ATOM 11838 C C . THR A 1 1546 ? 11.517 21.066 -37.526 1.00 62.75 1546 THR A C 1
ATOM 11840 O O . THR A 1 1546 ? 11.130 20.436 -38.502 1.00 62.75 1546 THR A O 1
ATOM 11843 N N . MET A 1 1547 ? 11.117 20.775 -36.285 1.00 58.28 1547 MET A N 1
ATOM 11844 C CA . MET A 1 1547 ? 10.343 19.583 -35.916 1.00 58.28 1547 MET A CA 1
ATOM 11845 C C . MET A 1 1547 ? 8.828 19.686 -36.195 1.00 58.28 1547 MET A C 1
ATOM 11847 O O . MET A 1 1547 ? 8.190 18.667 -36.456 1.00 58.28 1547 MET A O 1
ATOM 11851 N N . TYR A 1 1548 ? 8.235 20.888 -36.153 1.00 60.22 1548 TYR A N 1
ATOM 11852 C CA . TYR A 1 1548 ? 6.770 21.061 -36.219 1.00 60.22 1548 TYR A CA 1
ATOM 11853 C C . TYR A 1 1548 ? 6.272 22.070 -37.261 1.00 60.22 1548 TYR A C 1
ATOM 11855 O O . TYR A 1 1548 ? 5.114 21.987 -37.669 1.00 60.22 1548 TYR A O 1
ATOM 11863 N N . ALA A 1 1549 ? 7.109 23.009 -37.706 1.00 62.81 1549 ALA A N 1
ATOM 11864 C CA . ALA A 1 1549 ? 6.792 23.918 -38.809 1.00 62.81 1549 ALA A CA 1
ATOM 11865 C C . ALA A 1 1549 ? 7.377 23.444 -40.152 1.00 62.81 1549 ALA A C 1
ATOM 11867 O O . ALA A 1 1549 ? 6.774 23.724 -41.186 1.00 62.81 1549 ALA A O 1
ATOM 11868 N N . ASP A 1 1550 ? 8.496 22.707 -40.143 1.00 61.12 1550 ASP A N 1
ATOM 11869 C CA . ASP A 1 1550 ? 9.242 22.357 -41.357 1.00 61.12 1550 ASP A CA 1
ATOM 11870 C C . ASP A 1 1550 ? 9.149 20.855 -41.719 1.00 61.12 1550 ASP A C 1
ATOM 11872 O O . ASP A 1 1550 ? 8.731 20.531 -42.832 1.00 61.12 1550 ASP A O 1
ATOM 11876 N N . THR A 1 1551 ? 9.463 19.907 -40.819 1.00 50.53 1551 THR A N 1
ATOM 11877 C CA . THR A 1 1551 ? 9.432 18.459 -41.149 1.00 50.53 1551 THR A CA 1
ATOM 11878 C C . THR A 1 1551 ? 8.019 17.900 -41.318 1.00 50.53 1551 THR A C 1
ATOM 11880 O O . THR A 1 1551 ? 7.764 17.229 -42.319 1.00 50.53 1551 THR A O 1
ATOM 11883 N N . GLN A 1 1552 ? 7.057 18.242 -40.448 1.00 47.41 1552 GLN A N 1
ATOM 11884 C CA . GLN A 1 1552 ? 5.638 17.903 -40.685 1.00 47.41 1552 GLN A CA 1
ATOM 11885 C C . GLN A 1 1552 ? 5.047 18.587 -41.941 1.00 47.41 1552 GLN A C 1
ATOM 11887 O O . GLN A 1 1552 ? 3.965 18.214 -42.394 1.00 47.41 1552 GLN A O 1
ATOM 11892 N N . CYS A 1 1553 ? 5.760 19.542 -42.551 1.00 41.59 1553 CYS A N 1
ATOM 11893 C CA . CYS A 1 1553 ? 5.354 20.240 -43.772 1.00 41.59 1553 CYS A CA 1
ATOM 11894 C C . CYS A 1 1553 ? 5.983 19.694 -45.069 1.00 41.59 1553 CYS A C 1
ATOM 11896 O O . CYS A 1 1553 ? 5.731 20.262 -46.131 1.00 41.59 1553 CYS A O 1
ATOM 11898 N N . GLN A 1 1554 ? 6.736 18.585 -45.044 1.00 37.56 1554 GLN A N 1
ATOM 11899 C CA . GLN A 1 1554 ? 7.376 18.022 -46.253 1.00 37.56 1554 GLN A CA 1
ATOM 11900 C C . GLN A 1 1554 ? 6.410 17.360 -47.268 1.00 37.56 1554 GLN A C 1
ATOM 11902 O O . GLN A 1 1554 ? 6.854 16.842 -48.291 1.00 37.56 1554 GLN A O 1
ATOM 11907 N N . GLY A 1 1555 ? 5.093 17.385 -47.032 1.00 42.22 1555 GLY A N 1
ATOM 11908 C CA . GLY A 1 1555 ? 4.075 16.913 -47.979 1.00 42.22 1555 GLY A CA 1
ATOM 11909 C C . GLY A 1 1555 ? 3.338 18.051 -48.698 1.00 42.22 1555 GLY A C 1
ATOM 11910 O O . GLY A 1 1555 ? 2.835 18.966 -48.047 1.00 42.22 1555 GLY A O 1
ATOM 11911 N N . ASP A 1 1556 ? 3.171 17.940 -50.025 1.00 36.81 1556 ASP A N 1
ATOM 11912 C CA . ASP A 1 1556 ? 2.562 18.953 -50.923 1.00 36.81 1556 ASP A CA 1
ATOM 11913 C C . ASP A 1 1556 ? 1.207 19.538 -50.460 1.00 36.81 1556 ASP A C 1
ATOM 11915 O O . ASP A 1 1556 ? 0.838 20.655 -50.832 1.00 36.81 1556 ASP A O 1
ATOM 11919 N N . ASN A 1 1557 ? 0.446 18.805 -49.641 1.00 41.44 1557 ASN A N 1
ATOM 11920 C CA . ASN A 1 1557 ? -0.855 19.244 -49.132 1.00 41.44 1557 ASN A CA 1
ATOM 11921 C C . ASN A 1 1557 ? -0.784 20.198 -47.924 1.00 41.44 1557 ASN A C 1
ATOM 11923 O O . ASN A 1 1557 ? -1.789 20.845 -47.632 1.00 41.44 1557 ASN A O 1
ATOM 11927 N N . CYS A 1 1558 ? 0.345 20.321 -47.211 1.00 45.91 1558 CYS A N 1
ATOM 11928 C CA . CYS A 1 1558 ? 0.363 21.067 -45.941 1.00 45.91 1558 CYS A CA 1
ATOM 11929 C C . CYS A 1 1558 ? 0.115 22.581 -46.123 1.00 45.91 1558 CYS A C 1
ATOM 11931 O O . CYS A 1 1558 ? -0.541 23.221 -45.301 1.00 45.91 1558 CYS A O 1
ATOM 11933 N N . ASN A 1 1559 ? 0.499 23.134 -47.282 1.00 38.56 1559 ASN A N 1
ATOM 11934 C CA . ASN A 1 1559 ? 0.188 24.511 -47.695 1.00 38.56 1559 ASN A CA 1
ATOM 11935 C C . ASN A 1 1559 ? -1.322 24.806 -47.888 1.00 38.56 1559 ASN A C 1
ATOM 11937 O O . ASN A 1 1559 ? -1.675 25.933 -48.232 1.00 38.56 1559 ASN A O 1
ATOM 11941 N N . GLN A 1 1560 ? -2.218 23.827 -47.706 1.00 46.53 1560 GLN A N 1
ATOM 11942 C CA . GLN A 1 1560 ? -3.663 23.977 -47.937 1.00 46.53 1560 GLN A CA 1
ATOM 11943 C C . GLN A 1 1560 ? -4.509 24.022 -46.649 1.00 46.53 1560 GLN A C 1
ATOM 11945 O O . GLN A 1 1560 ? -5.691 24.363 -46.722 1.00 46.53 1560 GLN A O 1
ATOM 11950 N N . THR A 1 1561 ? -3.954 23.706 -45.472 1.00 56.75 1561 THR A N 1
ATOM 11951 C CA . THR A 1 1561 ? -4.713 23.655 -44.205 1.00 56.75 1561 THR A CA 1
ATOM 11952 C C . THR A 1 1561 ? -4.452 24.870 -43.315 1.00 56.75 1561 THR A C 1
ATOM 11954 O O . THR A 1 1561 ? -3.644 24.819 -42.387 1.00 56.75 1561 THR A O 1
ATOM 11957 N N . SER A 1 1562 ? -5.163 25.966 -43.589 1.00 61.91 1562 SER A N 1
ATOM 11958 C CA . SER A 1 1562 ? -5.154 27.188 -42.775 1.00 61.91 1562 SER A CA 1
ATOM 11959 C C . SER A 1 1562 ? -6.336 27.264 -41.804 1.00 61.91 1562 SER A C 1
ATOM 11961 O O . SER A 1 1562 ? -7.463 26.914 -42.153 1.00 61.91 1562 SER A O 1
ATOM 11963 N N . SER A 1 1563 ? -6.087 27.777 -40.599 1.00 71.94 1563 SER A N 1
ATOM 11964 C CA . SER A 1 1563 ? -7.061 27.905 -39.507 1.00 71.94 1563 SER A CA 1
ATOM 11965 C C . SER A 1 1563 ? -7.264 29.355 -39.068 1.00 71.94 1563 SER A C 1
ATOM 11967 O O . SER A 1 1563 ? -6.400 30.205 -39.271 1.00 71.94 1563 SER A O 1
ATOM 11969 N N . GLU A 1 1564 ? -8.395 29.634 -38.428 1.00 81.44 1564 GLU A N 1
ATOM 11970 C CA . GLU A 1 1564 ? -8.660 30.919 -37.779 1.00 81.44 1564 GLU A CA 1
ATOM 11971 C C . GLU A 1 1564 ? -7.947 31.000 -36.414 1.00 81.44 1564 GLU A C 1
ATOM 11973 O O . GLU A 1 1564 ? -7.942 30.026 -35.651 1.00 81.44 1564 GLU A O 1
ATOM 11978 N N . GLY A 1 1565 ? -7.334 32.144 -36.092 1.00 84.31 1565 GLY A N 1
ATOM 11979 C CA . GLY A 1 1565 ? -6.539 32.263 -34.867 1.00 84.31 1565 GLY A CA 1
ATOM 11980 C C . GLY A 1 1565 ? -5.920 33.632 -34.580 1.00 84.31 1565 GLY A C 1
ATOM 11981 O O . GLY A 1 1565 ? -6.062 34.595 -35.339 1.00 84.31 1565 GLY A O 1
ATOM 11982 N N . CYS A 1 1566 ? -5.194 33.683 -33.463 1.00 85.00 1566 CYS A N 1
ATOM 11983 C CA . CYS A 1 1566 ? -4.377 34.807 -33.018 1.00 85.00 1566 CYS A CA 1
ATOM 11984 C C . CYS A 1 1566 ? -2.892 34.523 -33.260 1.00 85.00 1566 CYS A C 1
ATOM 11986 O O . CYS A 1 1566 ? -2.262 33.729 -32.553 1.00 85.00 1566 CYS A O 1
ATOM 11988 N N . TYR A 1 1567 ? -2.325 35.238 -34.226 1.00 85.56 1567 TYR A N 1
ATOM 11989 C CA . TYR A 1 1567 ? -0.981 35.014 -34.747 1.00 85.56 1567 TYR A CA 1
ATOM 11990 C C . TYR A 1 1567 ? -0.095 36.242 -34.559 1.00 85.56 1567 TYR A C 1
ATOM 11992 O O . TYR A 1 1567 ? -0.590 37.366 -34.463 1.00 85.56 1567 TYR A O 1
ATOM 12000 N N . CYS A 1 1568 ? 1.222 36.068 -34.559 1.00 84.00 1568 CYS A N 1
ATOM 12001 C CA . CYS A 1 1568 ? 2.134 37.201 -34.641 1.00 84.00 1568 CYS A CA 1
ATOM 12002 C C . CYS A 1 1568 ? 1.917 38.023 -35.939 1.00 84.00 1568 CYS A C 1
ATOM 12004 O O . CYS A 1 1568 ? 1.499 37.477 -36.977 1.00 84.00 1568 CYS A O 1
ATOM 12006 N N . PRO A 1 1569 ? 2.167 39.350 -35.897 1.00 82.88 1569 PRO A N 1
ATOM 12007 C CA . PRO A 1 1569 ? 2.211 40.189 -37.092 1.00 82.88 1569 PRO A CA 1
ATOM 12008 C C . PRO A 1 1569 ? 3.206 39.634 -38.114 1.00 82.88 1569 PRO A C 1
ATOM 12010 O O . PRO A 1 1569 ? 4.229 39.066 -37.737 1.00 82.88 1569 PRO A O 1
ATOM 12013 N N . ASP A 1 1570 ? 2.929 39.808 -39.405 1.00 74.81 1570 ASP A N 1
ATOM 12014 C CA . ASP A 1 1570 ? 3.799 39.274 -40.457 1.00 74.81 1570 ASP A CA 1
ATOM 12015 C C . ASP A 1 1570 ? 5.215 39.872 -40.356 1.00 74.81 1570 ASP A C 1
ATOM 12017 O O . ASP A 1 1570 ? 5.387 41.090 -40.268 1.00 74.81 1570 ASP A O 1
ATOM 12021 N N . GLY A 1 1571 ? 6.229 39.001 -40.323 1.00 75.50 1571 GLY A N 1
ATOM 12022 C CA . GLY A 1 1571 ? 7.616 39.377 -40.018 1.00 75.50 1571 GLY A CA 1
ATOM 12023 C C . GLY A 1 1571 ? 7.977 39.401 -38.523 1.00 75.50 1571 GLY A C 1
ATOM 12024 O O . GLY A 1 1571 ? 9.016 39.958 -38.170 1.00 75.50 1571 GLY A O 1
ATOM 12025 N N . GLN A 1 1572 ? 7.152 38.821 -37.643 1.00 84.12 1572 GLN A N 1
ATOM 12026 C CA . GLN A 1 1572 ? 7.472 38.593 -36.229 1.00 84.12 1572 GLN A CA 1
ATOM 12027 C C . GLN A 1 1572 ? 7.273 37.127 -35.826 1.00 84.12 1572 GLN A C 1
ATOM 12029 O O . GLN A 1 1572 ? 6.362 36.460 -36.311 1.00 84.12 1572 GLN A O 1
ATOM 12034 N N . TYR A 1 1573 ? 8.087 36.668 -34.877 1.00 80.69 1573 TYR A N 1
ATOM 12035 C CA . TYR A 1 1573 ? 8.079 35.312 -34.328 1.00 80.69 1573 TYR A CA 1
ATOM 12036 C C . TYR A 1 1573 ? 7.608 35.315 -32.873 1.00 80.69 1573 TYR A C 1
ATOM 12038 O O . TYR A 1 1573 ? 7.811 36.295 -32.148 1.00 80.69 1573 TYR A O 1
ATOM 12046 N N . ARG A 1 1574 ? 7.018 34.205 -32.419 1.00 82.12 1574 ARG A N 1
ATOM 12047 C CA . ARG A 1 1574 ? 6.679 33.996 -31.005 1.00 82.12 1574 ARG A CA 1
ATOM 12048 C C . ARG A 1 1574 ? 7.965 33.828 -30.181 1.00 82.12 1574 ARG A C 1
ATOM 12050 O O . ARG A 1 1574 ? 8.808 33.011 -30.541 1.00 82.12 1574 ARG A O 1
ATOM 12057 N N . VAL A 1 1575 ? 8.131 34.572 -29.081 1.00 74.62 1575 VAL A N 1
ATOM 12058 C CA . VAL A 1 1575 ? 9.399 34.591 -28.308 1.00 74.62 1575 VAL A CA 1
ATOM 12059 C C . VAL A 1 1575 ? 9.784 33.204 -27.770 1.00 74.62 1575 VAL A C 1
ATOM 12061 O O . VAL A 1 1575 ? 10.946 32.822 -27.854 1.00 74.62 1575 VAL A O 1
ATOM 12064 N N . ASN A 1 1576 ? 8.825 32.441 -27.238 1.00 66.19 1576 ASN A N 1
ATOM 12065 C CA . ASN A 1 1576 ? 8.996 31.045 -26.817 1.00 66.19 1576 ASN A CA 1
ATOM 12066 C C . ASN A 1 1576 ? 7.625 30.326 -26.777 1.00 66.19 1576 ASN A C 1
ATOM 12068 O O . ASN A 1 1576 ? 6.596 30.932 -27.079 1.00 66.19 1576 ASN A O 1
ATOM 12072 N N . MET A 1 1577 ? 7.596 29.042 -26.403 1.00 60.84 1577 MET A N 1
ATOM 12073 C CA . MET A 1 1577 ? 6.377 28.212 -26.430 1.00 60.84 1577 MET A CA 1
ATOM 12074 C C . MET A 1 1577 ? 5.301 28.593 -25.395 1.00 60.84 1577 MET A C 1
ATOM 12076 O O . MET A 1 1577 ? 4.146 28.209 -25.564 1.00 60.84 1577 MET A O 1
ATOM 12080 N N . THR A 1 1578 ? 5.631 29.364 -24.353 1.00 59.31 1578 THR A N 1
ATOM 12081 C CA . THR A 1 1578 ? 4.685 29.751 -23.286 1.00 59.31 1578 THR A CA 1
ATOM 12082 C C . THR A 1 1578 ? 4.226 31.208 -23.385 1.00 59.31 1578 THR A C 1
ATOM 12084 O O . THR A 1 1578 ? 3.097 31.532 -23.026 1.00 59.31 1578 THR A O 1
ATOM 12087 N N . SER A 1 1579 ? 5.052 32.094 -23.937 1.00 65.94 1579 SER A N 1
ATOM 12088 C CA . SER A 1 1579 ? 4.790 33.531 -24.023 1.00 65.94 1579 SER A CA 1
ATOM 12089 C C . SER A 1 1579 ? 3.804 33.892 -25.135 1.00 65.94 1579 SER A C 1
ATOM 12091 O O . SER A 1 1579 ? 3.766 33.262 -26.191 1.00 65.94 1579 SER A O 1
ATOM 12093 N N . ASN A 1 1580 ? 3.035 34.962 -24.927 1.00 67.06 1580 ASN A N 1
ATOM 12094 C CA . ASN A 1 1580 ? 2.252 35.614 -25.981 1.00 67.06 1580 ASN A CA 1
ATOM 12095 C C . ASN A 1 1580 ? 3.030 36.728 -26.706 1.00 67.06 1580 ASN A C 1
ATOM 12097 O O . ASN A 1 1580 ? 2.522 37.276 -27.686 1.00 67.06 1580 ASN A O 1
ATOM 12101 N N . LEU A 1 1581 ? 4.238 37.094 -26.250 1.00 76.12 1581 LEU A N 1
ATOM 12102 C CA . LEU A 1 1581 ? 5.039 38.126 -26.909 1.00 76.12 1581 LEU A CA 1
ATOM 12103 C C . LEU A 1 1581 ? 5.485 37.673 -28.305 1.00 76.12 1581 LEU A C 1
ATOM 12105 O O . LEU A 1 1581 ? 6.009 36.573 -28.491 1.00 76.12 1581 LEU A O 1
ATOM 12109 N N . CYS A 1 1582 ? 5.333 38.591 -29.254 1.00 83.12 1582 CYS A N 1
ATOM 12110 C CA . CYS A 1 1582 ? 5.901 38.515 -30.591 1.00 83.12 1582 CYS A CA 1
ATOM 12111 C C . CYS A 1 1582 ? 7.104 39.458 -30.673 1.00 83.12 1582 CYS A C 1
ATOM 12113 O O . CYS A 1 1582 ? 7.105 40.528 -30.058 1.00 83.12 1582 CYS A O 1
ATOM 12115 N N . THR A 1 1583 ? 8.132 39.062 -31.417 1.00 81.88 1583 THR A N 1
ATOM 12116 C CA . THR A 1 1583 ? 9.348 39.853 -31.625 1.00 81.88 1583 THR A CA 1
ATOM 12117 C C . THR A 1 1583 ? 9.766 39.839 -33.092 1.00 81.88 1583 THR A C 1
ATOM 12119 O O . THR A 1 1583 ? 9.621 38.836 -33.785 1.00 81.88 1583 THR A O 1
ATOM 12122 N N . ALA A 1 1584 ? 10.318 40.956 -33.566 1.00 77.88 1584 ALA A N 1
ATOM 12123 C CA . ALA A 1 1584 ? 10.959 41.051 -34.881 1.00 77.88 1584 ALA A CA 1
ATOM 12124 C C . ALA A 1 1584 ? 12.451 40.644 -34.850 1.00 77.88 1584 ALA A C 1
ATOM 12126 O O . ALA A 1 1584 ? 13.147 40.793 -35.849 1.00 77.88 1584 ALA A O 1
ATOM 12127 N N . TYR A 1 1585 ? 12.961 40.218 -33.690 1.00 74.81 1585 TYR A N 1
ATOM 12128 C CA . TYR A 1 1585 ? 14.359 39.854 -33.456 1.00 74.81 1585 TYR A CA 1
ATOM 12129 C C . TYR A 1 1585 ? 14.448 38.739 -32.406 1.00 74.81 1585 TYR A C 1
ATOM 12131 O O . TYR A 1 1585 ? 13.896 38.871 -31.311 1.00 74.81 1585 TYR A O 1
ATOM 12139 N N . CYS A 1 1586 ? 15.142 37.655 -32.744 1.00 73.56 1586 CYS A N 1
ATOM 12140 C CA . CYS A 1 1586 ? 15.368 36.498 -31.868 1.00 73.56 1586 CYS A CA 1
ATOM 12141 C C . CYS A 1 1586 ? 16.818 36.434 -31.348 1.00 73.56 1586 CYS A C 1
ATOM 12143 O O . CYS A 1 1586 ? 17.189 35.448 -30.725 1.00 73.56 1586 CYS A O 1
ATOM 12145 N N . ASP A 1 1587 ? 17.621 37.474 -31.614 1.00 71.50 1587 ASP A N 1
ATOM 12146 C CA . ASP A 1 1587 ? 19.086 37.470 -31.511 1.00 71.50 1587 ASP A CA 1
ATOM 12147 C C . ASP A 1 1587 ? 19.603 36.985 -30.146 1.00 71.50 1587 ASP A C 1
ATOM 12149 O O . ASP A 1 1587 ? 20.380 36.042 -30.091 1.00 71.50 1587 ASP A O 1
ATOM 12153 N N . CYS A 1 1588 ? 19.140 37.598 -29.051 1.00 68.94 1588 CYS A N 1
ATOM 12154 C CA . CYS A 1 1588 ? 19.390 37.164 -27.676 1.00 68.94 1588 CYS A CA 1
ATOM 12155 C C . CYS A 1 1588 ? 18.064 37.073 -26.911 1.00 68.94 1588 CYS A C 1
ATOM 12157 O O . CYS A 1 1588 ? 17.226 37.975 -27.016 1.00 68.94 1588 CYS A O 1
ATOM 12159 N N . ILE A 1 1589 ? 17.932 36.089 -26.020 1.00 69.88 1589 ILE A N 1
ATOM 12160 C CA . ILE A 1 1589 ? 16.961 36.112 -24.917 1.00 69.88 1589 ILE A CA 1
ATOM 12161 C C . ILE A 1 1589 ? 17.758 36.181 -23.608 1.00 69.88 1589 ILE A C 1
ATOM 12163 O O . ILE A 1 1589 ? 18.693 35.412 -23.402 1.00 69.88 1589 ILE A O 1
ATOM 12167 N N . GLY A 1 1590 ? 17.453 37.160 -22.754 1.00 66.75 1590 GLY A N 1
ATOM 12168 C CA . GLY A 1 1590 ? 18.134 37.337 -21.470 1.00 66.75 1590 GLY A CA 1
ATOM 12169 C C . GLY A 1 1590 ? 17.694 36.309 -20.417 1.00 66.75 1590 GLY A C 1
ATOM 12170 O O . GLY A 1 1590 ? 16.636 35.697 -20.568 1.00 66.75 1590 GLY A O 1
ATOM 12171 N N . PRO A 1 1591 ? 18.432 36.166 -19.298 1.00 65.25 1591 PRO A N 1
ATOM 12172 C CA . PRO A 1 1591 ? 18.054 35.275 -18.196 1.00 65.25 1591 PRO A CA 1
ATOM 12173 C C . PRO A 1 1591 ? 16.796 35.749 -17.436 1.00 65.25 1591 PRO A C 1
ATOM 12175 O O . PRO A 1 1591 ? 16.307 35.054 -16.553 1.00 65.25 1591 PRO A O 1
ATOM 12178 N N . ASP A 1 1592 ? 16.254 36.922 -17.783 1.00 64.12 1592 ASP A N 1
ATOM 12179 C CA . ASP A 1 1592 ? 14.928 37.407 -17.386 1.00 64.12 1592 ASP A CA 1
ATOM 12180 C C . ASP A 1 1592 ? 13.806 37.010 -18.374 1.00 64.12 1592 ASP A C 1
ATOM 12182 O O . ASP A 1 1592 ? 12.701 37.539 -18.297 1.00 64.12 1592 ASP A O 1
ATOM 12186 N N . GLY A 1 1593 ? 14.085 36.134 -19.348 1.00 63.03 1593 GLY A N 1
ATOM 12187 C CA . GLY A 1 1593 ? 13.133 35.667 -20.367 1.00 63.03 1593 GLY A CA 1
ATOM 12188 C C . GLY A 1 1593 ? 12.792 36.687 -21.463 1.00 63.03 1593 GLY A C 1
ATOM 12189 O O . GLY A 1 1593 ? 12.032 36.380 -22.382 1.00 63.03 1593 GLY A O 1
ATOM 12190 N N . SER A 1 1594 ? 13.345 37.900 -21.397 1.00 68.94 1594 SER A N 1
ATOM 12191 C CA . SER A 1 1594 ? 13.055 38.974 -22.350 1.00 68.94 1594 SER A CA 1
ATOM 12192 C C . SER A 1 1594 ? 13.990 38.954 -23.566 1.00 68.94 1594 SER A C 1
ATOM 12194 O O . SER A 1 1594 ? 15.207 38.848 -23.385 1.00 68.94 1594 SER A O 1
ATOM 12196 N N . PRO A 1 1595 ? 13.494 39.195 -24.795 1.00 71.31 1595 PRO A N 1
ATOM 12197 C CA . PRO A 1 1595 ? 14.358 39.381 -25.956 1.00 71.31 1595 PRO A CA 1
ATOM 12198 C C . PRO A 1 1595 ? 15.194 40.668 -25.839 1.00 71.31 1595 PRO A C 1
ATOM 12200 O O . PRO A 1 1595 ? 14.752 41.696 -25.305 1.00 71.31 1595 PRO A O 1
ATOM 12203 N N . ARG A 1 1596 ? 16.422 40.617 -26.358 1.00 79.62 1596 ARG A N 1
ATOM 12204 C CA . ARG A 1 1596 ? 17.424 41.693 -26.346 1.00 79.62 1596 ARG A CA 1
ATOM 12205 C C . ARG A 1 1596 ? 18.049 41.836 -27.730 1.00 79.62 1596 ARG A C 1
ATOM 12207 O O . ARG A 1 1596 ? 18.156 40.861 -28.465 1.00 79.62 1596 ARG A O 1
ATOM 12214 N N . LYS A 1 1597 ? 18.466 43.055 -28.072 1.00 75.81 1597 LYS A N 1
ATOM 12215 C CA . LYS A 1 1597 ? 19.210 43.328 -29.310 1.00 75.81 1597 LYS A CA 1
ATOM 12216 C C . LYS A 1 1597 ? 20.722 43.270 -29.070 1.00 75.81 1597 LYS A C 1
ATOM 12218 O O . LYS A 1 1597 ? 21.158 43.653 -27.982 1.00 75.81 1597 LYS A O 1
ATOM 12223 N N . PRO A 1 1598 ? 21.532 42.896 -30.072 1.00 70.44 1598 PRO A N 1
ATOM 12224 C CA . PRO A 1 1598 ? 22.983 42.969 -29.977 1.00 70.44 1598 PRO A CA 1
ATOM 12225 C C . PRO A 1 1598 ? 23.481 44.365 -29.583 1.00 70.44 1598 PRO A C 1
ATOM 12227 O O . PRO A 1 1598 ? 22.973 45.387 -30.050 1.00 70.44 1598 PRO A O 1
ATOM 12230 N N . GLY A 1 1599 ? 24.453 44.403 -28.672 1.00 72.56 1599 GLY A N 1
ATOM 12231 C CA . GLY A 1 1599 ? 24.969 45.614 -28.031 1.00 72.56 1599 GLY A CA 1
ATOM 12232 C C . GLY A 1 1599 ? 24.132 46.136 -26.853 1.00 72.56 1599 GLY A C 1
ATOM 12233 O O . GLY A 1 1599 ? 24.538 47.106 -26.214 1.00 72.56 1599 GLY A O 1
ATOM 12234 N N . GLN A 1 1600 ? 22.979 45.536 -26.536 1.00 77.44 1600 GLN A N 1
ATOM 12235 C CA . GLN A 1 1600 ? 22.132 45.981 -25.425 1.00 77.44 1600 GLN A CA 1
ATOM 12236 C C . GLN A 1 1600 ? 22.678 45.492 -24.074 1.00 77.44 1600 GLN A C 1
ATOM 12238 O O . GLN A 1 1600 ? 22.897 44.295 -23.885 1.00 77.44 1600 GLN A O 1
ATOM 12243 N N . ILE A 1 1601 ? 22.847 46.424 -23.129 1.00 76.31 1601 ILE A N 1
ATOM 12244 C CA . ILE A 1 1601 ? 23.343 46.170 -21.766 1.00 76.31 1601 ILE A CA 1
ATOM 12245 C C . ILE A 1 1601 ? 22.196 46.319 -20.754 1.00 76.31 1601 ILE A C 1
ATOM 12247 O O . ILE A 1 1601 ? 21.422 47.275 -20.846 1.00 76.31 1601 ILE A O 1
ATOM 12251 N N . TRP A 1 1602 ? 22.083 45.407 -19.785 1.00 75.06 1602 TRP A N 1
ATOM 12252 C CA . TRP A 1 1602 ? 21.134 45.482 -18.662 1.00 75.06 1602 TRP A CA 1
ATOM 12253 C C . TRP A 1 1602 ? 21.745 44.925 -17.369 1.00 75.06 1602 TRP A C 1
ATOM 12255 O O . TRP A 1 1602 ? 22.587 44.037 -17.416 1.00 75.06 1602 TRP A O 1
ATOM 12265 N N . THR A 1 1603 ? 21.323 45.417 -16.203 1.00 69.50 1603 THR A N 1
ATOM 12266 C CA . THR A 1 1603 ? 21.802 44.915 -14.902 1.00 69.50 1603 THR A CA 1
ATOM 12267 C C . THR A 1 1603 ? 20.797 43.926 -14.307 1.00 69.50 1603 THR A C 1
ATOM 12269 O O . THR A 1 1603 ? 19.607 44.227 -14.237 1.00 69.50 1603 THR A O 1
ATOM 12272 N N . TYR A 1 1604 ? 21.259 42.761 -13.850 1.00 72.25 1604 TYR A N 1
ATOM 12273 C CA . TYR A 1 1604 ? 20.447 41.742 -13.174 1.00 72.25 1604 TYR A CA 1
ATOM 12274 C C . TYR A 1 1604 ? 21.283 41.064 -12.076 1.00 72.25 1604 TYR A C 1
ATOM 12276 O O . TYR A 1 1604 ? 22.463 40.790 -12.283 1.00 72.25 1604 TYR A O 1
ATOM 12284 N N . GLN A 1 1605 ? 20.710 40.856 -10.884 1.00 70.75 1605 GLN A N 1
ATOM 12285 C CA . GLN A 1 1605 ? 21.396 40.267 -9.712 1.00 70.75 1605 GLN A CA 1
ATOM 12286 C C . GLN A 1 1605 ? 22.817 40.831 -9.443 1.00 70.75 1605 GLN A C 1
ATOM 12288 O O . GLN A 1 1605 ? 23.751 40.087 -9.173 1.00 70.75 1605 GLN A O 1
ATOM 12293 N N . CYS A 1 1606 ? 22.993 42.155 -9.529 1.00 69.19 1606 CYS A N 1
ATOM 12294 C CA . CYS A 1 1606 ? 24.284 42.848 -9.366 1.00 69.19 1606 CYS A CA 1
ATOM 12295 C C . CYS A 1 1606 ? 25.381 42.594 -10.425 1.00 69.19 1606 CYS A C 1
ATOM 12297 O O . CYS A 1 1606 ? 26.522 43.023 -10.236 1.00 69.19 1606 CYS A O 1
ATOM 12299 N N . TYR A 1 1607 ? 25.031 42.025 -11.583 1.00 74.25 1607 TYR A N 1
ATOM 12300 C CA . TYR A 1 1607 ? 25.905 41.966 -12.758 1.00 74.25 1607 TYR A CA 1
ATOM 12301 C C . TYR A 1 1607 ? 25.296 42.712 -13.951 1.00 74.25 1607 TYR A C 1
ATOM 12303 O O . TYR A 1 1607 ? 24.098 42.620 -14.212 1.00 74.25 1607 TYR A O 1
ATOM 12311 N N . ASN A 1 1608 ? 26.131 43.419 -14.709 1.00 75.31 1608 ASN A N 1
ATOM 12312 C CA . ASN A 1 1608 ? 25.805 43.941 -16.030 1.00 75.31 1608 ASN A CA 1
ATOM 12313 C C . ASN A 1 1608 ? 25.950 42.825 -17.069 1.00 75.31 1608 ASN A C 1
ATOM 12315 O O . ASN A 1 1608 ? 27.043 42.297 -17.254 1.00 75.31 1608 ASN A O 1
ATOM 12319 N N . TYR A 1 1609 ? 24.856 42.502 -17.746 1.00 81.06 1609 TYR A N 1
ATOM 12320 C CA . TYR A 1 1609 ? 24.769 41.588 -18.878 1.00 81.06 1609 TYR A CA 1
ATOM 12321 C C . TYR A 1 1609 ? 24.779 42.385 -20.186 1.00 81.06 1609 TYR A C 1
ATOM 12323 O O . TYR A 1 1609 ? 24.042 43.360 -20.306 1.00 81.06 1609 TYR A O 1
ATOM 12331 N N . THR A 1 1610 ? 25.585 41.978 -21.167 1.00 79.44 1610 THR A N 1
ATOM 12332 C CA . THR A 1 1610 ? 25.646 42.591 -22.509 1.00 79.44 1610 THR A CA 1
ATOM 12333 C C . THR A 1 1610 ? 25.367 41.548 -23.581 1.00 79.44 1610 THR A C 1
ATOM 12335 O O . THR A 1 1610 ? 26.195 40.662 -23.771 1.00 79.44 1610 THR A O 1
ATOM 12338 N N . CYS A 1 1611 ? 24.249 41.664 -24.300 1.00 75.19 1611 CYS A N 1
ATOM 12339 C CA . CYS A 1 1611 ? 23.946 40.824 -25.467 1.00 75.19 1611 CYS A CA 1
ATOM 12340 C C . CYS A 1 1611 ? 24.932 41.129 -26.607 1.00 75.19 1611 CYS A C 1
ATOM 12342 O O . CYS A 1 1611 ? 25.115 42.293 -26.970 1.00 75.19 1611 CYS A O 1
ATOM 12344 N N . GLN A 1 1612 ? 25.558 40.103 -27.180 1.00 68.44 1612 GLN A N 1
ATOM 12345 C CA . GLN A 1 1612 ? 26.457 40.216 -28.332 1.00 68.44 1612 GLN A CA 1
ATOM 12346 C C . GLN A 1 1612 ? 25.761 39.841 -29.651 1.00 68.44 1612 GLN A C 1
ATOM 12348 O O . GLN A 1 1612 ? 24.656 39.307 -29.664 1.00 68.44 1612 GLN A O 1
ATOM 12353 N N . ASN A 1 1613 ? 26.430 40.085 -30.785 1.00 59.03 1613 ASN A N 1
ATOM 12354 C CA . ASN A 1 1613 ? 25.945 39.703 -32.123 1.00 59.03 1613 ASN A CA 1
ATOM 12355 C C . ASN A 1 1613 ? 25.792 38.177 -32.321 1.00 59.03 1613 ASN A C 1
ATOM 12357 O O . ASN A 1 1613 ? 25.268 37.754 -33.344 1.00 59.03 1613 ASN A O 1
ATOM 12361 N N . THR A 1 1614 ? 26.279 37.369 -31.379 1.00 58.53 1614 THR A N 1
ATOM 12362 C CA . THR A 1 1614 ? 26.279 35.896 -31.382 1.00 58.53 1614 THR A CA 1
ATOM 12363 C C . THR A 1 1614 ? 25.133 35.279 -30.573 1.00 58.53 1614 THR A C 1
ATOM 12365 O O . THR A 1 1614 ? 25.081 34.063 -30.436 1.00 58.53 1614 THR A O 1
ATOM 12368 N N . GLY A 1 1615 ? 24.257 36.092 -29.974 1.00 57.06 1615 GLY A N 1
ATOM 12369 C CA . GLY A 1 1615 ? 23.191 35.633 -29.072 1.00 57.06 1615 GLY A CA 1
ATOM 12370 C C . GLY A 1 1615 ? 23.620 35.388 -27.620 1.00 57.06 1615 GLY A C 1
ATOM 12371 O O . GLY A 1 1615 ? 22.781 35.321 -26.722 1.00 57.06 1615 GLY A O 1
ATOM 12372 N N . VAL A 1 1616 ? 24.929 35.339 -27.365 1.00 55.94 1616 VAL A N 1
ATOM 12373 C CA . VAL A 1 1616 ? 25.528 35.167 -26.034 1.00 55.94 1616 VAL A CA 1
ATOM 12374 C C . VAL A 1 1616 ? 25.506 36.487 -25.248 1.00 55.94 1616 VAL A C 1
ATOM 12376 O O . VAL A 1 1616 ? 25.639 37.569 -25.829 1.00 55.94 1616 VAL A O 1
ATOM 12379 N N . TYR A 1 1617 ? 25.379 36.418 -23.917 1.00 65.38 1617 TYR A N 1
ATOM 12380 C CA . TYR A 1 1617 ? 25.486 37.577 -23.023 1.00 65.38 1617 TYR A CA 1
ATOM 12381 C C . TYR A 1 1617 ? 26.741 37.554 -22.130 1.00 65.38 1617 TYR A C 1
ATOM 12383 O O . TYR A 1 1617 ? 27.077 36.539 -21.529 1.00 65.38 1617 TYR A O 1
ATOM 12391 N N . VAL A 1 1618 ? 27.421 38.699 -21.990 1.00 69.12 1618 VAL A N 1
ATOM 12392 C CA . VAL A 1 1618 ? 28.623 38.859 -21.138 1.00 69.12 1618 VAL A CA 1
ATOM 12393 C C . VAL A 1 1618 ? 28.266 39.499 -19.795 1.00 69.12 1618 VAL A C 1
ATOM 12395 O O . VAL A 1 1618 ? 27.660 40.567 -19.791 1.00 69.12 1618 VAL A O 1
ATOM 12398 N N . LYS A 1 1619 ? 28.666 38.871 -18.678 1.00 73.31 1619 LYS A N 1
ATOM 12399 C CA . LYS A 1 1619 ? 28.288 39.187 -17.282 1.00 73.31 1619 LYS A CA 1
ATOM 12400 C C . LYS A 1 1619 ? 29.441 39.862 -16.508 1.00 73.31 1619 LYS A C 1
ATOM 12402 O O . LYS A 1 1619 ? 30.514 39.279 -16.404 1.00 73.31 1619 LYS A O 1
ATOM 12407 N N . VAL A 1 1620 ? 29.236 41.057 -15.931 1.00 71.50 1620 VAL A N 1
ATOM 12408 C CA . VAL A 1 1620 ? 30.294 41.864 -15.260 1.00 71.50 1620 VAL A CA 1
ATOM 12409 C C . VAL A 1 1620 ? 29.824 42.479 -13.919 1.00 71.50 1620 VAL A C 1
ATOM 12411 O O . VAL A 1 1620 ? 28.761 43.098 -13.914 1.00 71.50 1620 VAL A O 1
ATOM 12414 N N . PRO A 1 1621 ? 30.571 42.383 -12.795 1.00 68.19 1621 PRO A N 1
ATOM 12415 C CA . PRO A 1 1621 ? 30.185 42.974 -11.496 1.00 68.19 1621 PRO A CA 1
ATOM 12416 C C . PRO A 1 1621 ? 30.151 44.519 -11.449 1.00 68.19 1621 PRO A C 1
ATOM 12418 O O . PRO A 1 1621 ? 30.741 45.195 -12.293 1.00 68.19 1621 PRO A O 1
ATOM 12421 N N . VAL A 1 1622 ? 29.509 45.086 -10.417 1.00 72.38 1622 VAL A N 1
ATOM 12422 C CA . VAL A 1 1622 ? 29.357 46.545 -10.187 1.00 72.38 1622 VAL A CA 1
ATOM 12423 C C . VAL A 1 1622 ? 30.165 47.019 -8.960 1.00 72.38 1622 VAL A C 1
ATOM 12425 O O . VAL A 1 1622 ? 30.263 46.299 -7.970 1.00 72.38 1622 VAL A O 1
ATOM 12428 N N . THR A 1 1623 ? 30.743 48.231 -9.003 1.00 61.97 1623 THR A N 1
ATOM 12429 C CA . THR A 1 1623 ? 31.640 48.792 -7.961 1.00 61.97 1623 THR A CA 1
ATOM 12430 C C . THR A 1 1623 ? 31.248 50.216 -7.520 1.00 61.97 1623 THR A C 1
ATOM 12432 O O . THR A 1 1623 ? 30.630 50.958 -8.283 1.00 61.97 1623 THR A O 1
ATOM 12435 N N . CYS A 1 1624 ? 31.578 50.603 -6.273 1.00 61.12 1624 CYS A N 1
ATOM 12436 C CA . CYS A 1 1624 ? 30.866 51.679 -5.553 1.00 61.12 1624 CYS A CA 1
ATOM 12437 C C . CYS A 1 1624 ? 31.758 52.660 -4.744 1.00 61.12 1624 CYS A C 1
ATOM 12439 O O . CYS A 1 1624 ? 32.715 52.219 -4.104 1.00 61.12 1624 CYS A O 1
ATOM 12441 N N . PRO A 1 1625 ? 31.437 53.976 -4.701 1.00 50.81 1625 PRO A N 1
ATOM 12442 C CA . PRO A 1 1625 ? 32.194 55.004 -3.966 1.00 50.81 1625 PRO A CA 1
ATOM 12443 C C . PRO A 1 1625 ? 31.656 55.323 -2.548 1.00 50.81 1625 PRO A C 1
ATOM 12445 O O . PRO A 1 1625 ? 30.546 54.947 -2.179 1.00 50.81 1625 PRO A O 1
ATOM 12448 N N . THR A 1 1626 ? 32.432 56.076 -1.755 1.00 48.47 1626 THR A N 1
ATOM 12449 C CA . THR A 1 1626 ? 32.090 56.525 -0.385 1.00 48.47 1626 THR A CA 1
ATOM 12450 C C . THR A 1 1626 ? 31.229 57.800 -0.338 1.00 48.47 1626 THR A C 1
ATOM 12452 O O . THR A 1 1626 ? 31.339 58.685 -1.185 1.00 48.47 1626 THR A O 1
ATOM 12455 N N . ILE A 1 1627 ? 30.337 57.896 0.660 1.00 49.94 1627 ILE A N 1
ATOM 12456 C CA . ILE A 1 1627 ? 29.105 58.714 0.595 1.00 49.94 1627 ILE A CA 1
ATOM 12457 C C . ILE A 1 1627 ? 28.931 59.656 1.803 1.00 49.94 1627 ILE A C 1
ATOM 12459 O O . ILE A 1 1627 ? 29.387 59.376 2.910 1.00 49.94 1627 ILE A O 1
ATOM 12463 N N . LYS A 1 1628 ? 28.252 60.793 1.579 1.00 43.97 1628 LYS A N 1
ATOM 12464 C CA . LYS A 1 1628 ? 27.848 61.783 2.601 1.00 43.97 1628 LYS A CA 1
ATOM 12465 C C . LYS A 1 1628 ? 26.405 61.548 3.098 1.00 43.97 1628 LYS A C 1
ATOM 12467 O O . LYS A 1 1628 ? 25.625 60.941 2.371 1.00 43.97 1628 LYS A O 1
ATOM 12472 N N . PRO A 1 1629 ? 26.020 62.066 4.284 1.00 52.00 1629 PRO A N 1
ATOM 12473 C CA . PRO A 1 1629 ? 24.661 61.923 4.815 1.00 52.00 1629 PRO A CA 1
ATOM 12474 C C . PRO A 1 1629 ? 23.561 62.455 3.881 1.00 52.00 1629 PRO A C 1
ATOM 12476 O O . PRO A 1 1629 ? 23.732 63.495 3.242 1.00 52.00 1629 PRO A O 1
ATOM 12479 N N . CYS A 1 1630 ? 22.420 61.761 3.856 1.00 69.88 1630 CYS A N 1
ATOM 12480 C CA . CYS A 1 1630 ? 21.214 62.172 3.134 1.00 69.88 1630 CYS A CA 1
ATOM 12481 C C . CYS A 1 1630 ? 20.459 63.297 3.871 1.00 69.88 1630 CYS A C 1
ATOM 12483 O O . CYS A 1 1630 ? 20.590 63.445 5.086 1.00 69.88 1630 CYS A O 1
ATOM 12485 N N . GLY A 1 1631 ? 19.672 64.088 3.134 1.00 58.12 1631 GLY A N 1
ATOM 12486 C CA . GLY A 1 1631 ? 18.792 65.124 3.695 1.00 58.12 1631 GLY A CA 1
ATOM 12487 C C . GLY A 1 1631 ? 17.364 64.630 3.959 1.00 58.12 1631 GLY A C 1
ATOM 12488 O O . GLY A 1 1631 ? 16.977 63.569 3.473 1.00 58.12 1631 GLY A O 1
ATOM 12489 N N . ASP A 1 1632 ? 16.574 65.422 4.692 1.00 52.81 1632 ASP A N 1
ATOM 12490 C CA . ASP A 1 1632 ? 15.173 65.115 5.032 1.00 52.81 1632 ASP A CA 1
ATOM 12491 C C . ASP A 1 1632 ? 14.332 64.672 3.820 1.00 52.81 1632 ASP A C 1
ATOM 12493 O O . ASP A 1 1632 ? 14.402 65.258 2.736 1.00 52.81 1632 ASP A O 1
ATOM 12497 N N . GLY A 1 1633 ? 13.513 63.634 4.015 1.00 60.97 1633 GLY A N 1
ATOM 12498 C CA . GLY A 1 1633 ? 12.759 62.953 2.958 1.00 60.97 1633 GLY A CA 1
ATOM 12499 C C . GLY A 1 1633 ? 13.509 61.802 2.275 1.00 60.97 1633 GLY A C 1
ATOM 12500 O O . GLY A 1 1633 ? 12.883 61.034 1.542 1.00 60.97 1633 GLY A O 1
ATOM 12501 N N . TYR A 1 1634 ? 14.818 61.650 2.506 1.00 74.12 1634 TYR A N 1
ATOM 12502 C CA . TYR A 1 1634 ? 15.656 60.639 1.857 1.00 74.12 1634 TYR A CA 1
ATOM 12503 C C . TYR A 1 1634 ? 16.455 59.815 2.872 1.00 74.12 1634 TYR A C 1
ATOM 12505 O O . TYR A 1 1634 ? 17.002 60.347 3.838 1.00 74.12 1634 TYR A O 1
ATOM 12513 N N . LYS A 1 1635 ? 16.591 58.511 2.614 1.00 70.19 1635 LYS A N 1
ATOM 12514 C CA . LYS A 1 1635 ? 17.402 57.584 3.415 1.00 70.19 1635 LYS A CA 1
ATOM 12515 C C . LYS A 1 1635 ? 18.467 56.898 2.569 1.00 70.19 1635 LYS A C 1
ATOM 12517 O O . LYS A 1 1635 ? 18.303 56.731 1.364 1.00 70.19 1635 LYS A O 1
ATOM 12522 N N . SER A 1 1636 ? 19.550 56.478 3.216 1.00 68.94 1636 SER A N 1
ATOM 12523 C CA . SER A 1 1636 ? 20.546 55.617 2.578 1.00 68.94 1636 SER A CA 1
ATOM 12524 C C . SER A 1 1636 ? 19.930 54.243 2.296 1.00 68.94 1636 SER A C 1
ATOM 12526 O O . SER A 1 1636 ? 19.376 53.617 3.201 1.00 68.94 1636 SER A O 1
ATOM 12528 N N . SER A 1 1637 ? 20.016 53.783 1.052 1.00 61.06 1637 SER A N 1
ATOM 12529 C CA . SER A 1 1637 ? 19.648 52.435 0.613 1.00 61.06 1637 SER A CA 1
ATOM 12530 C C . SER A 1 1637 ? 20.571 51.992 -0.519 1.00 61.06 1637 SER A C 1
ATOM 12532 O O . SER A 1 1637 ? 21.166 52.835 -1.188 1.00 61.06 1637 SER A O 1
ATOM 12534 N N . VAL A 1 1638 ? 20.716 50.686 -0.724 1.00 61.03 1638 VAL A N 1
ATOM 12535 C CA . VAL A 1 1638 ? 21.627 50.118 -1.725 1.00 61.03 1638 VAL A CA 1
ATOM 12536 C C . VAL A 1 1638 ? 20.847 49.821 -3.009 1.00 61.03 1638 VAL A C 1
ATOM 12538 O O . VAL A 1 1638 ? 20.250 48.756 -3.132 1.00 61.03 1638 VAL A O 1
ATOM 12541 N N . GLU A 1 1639 ? 20.844 50.759 -3.960 1.00 50.53 1639 GLU A N 1
ATOM 12542 C CA . GLU A 1 1639 ? 20.323 50.537 -5.317 1.00 50.53 1639 GLU A CA 1
ATOM 12543 C C . GLU A 1 1639 ? 21.488 50.273 -6.280 1.00 50.53 1639 GLU A C 1
ATOM 12545 O O . GLU A 1 1639 ? 22.542 50.900 -6.194 1.00 50.53 1639 GLU A O 1
ATOM 12550 N N . ASN A 1 1640 ? 21.318 49.310 -7.194 1.00 50.59 1640 ASN A N 1
ATOM 12551 C CA . ASN A 1 1640 ? 22.365 48.853 -8.118 1.00 50.59 1640 ASN A CA 1
ATOM 12552 C C . ASN A 1 1640 ? 23.726 48.639 -7.426 1.00 50.59 1640 ASN A C 1
ATOM 12554 O O . ASN A 1 1640 ? 24.753 49.164 -7.850 1.00 50.59 1640 ASN A O 1
ATOM 12558 N N . CYS A 1 1641 ? 23.704 47.850 -6.345 1.00 65.81 1641 CYS A N 1
ATOM 12559 C CA . CYS A 1 1641 ? 24.865 47.417 -5.554 1.00 65.81 1641 CYS A CA 1
ATOM 12560 C C . CYS A 1 1641 ? 25.566 48.525 -4.744 1.00 65.81 1641 CYS A C 1
ATOM 12562 O O . CYS A 1 1641 ? 26.383 48.212 -3.880 1.00 65.81 1641 CYS A O 1
ATOM 12564 N N . CYS A 1 1642 ? 25.225 49.800 -4.957 1.00 68.44 1642 CYS A N 1
ATOM 12565 C CA . CYS A 1 1642 ? 25.882 50.943 -4.330 1.00 68.44 1642 CYS A CA 1
ATOM 12566 C C . CYS A 1 1642 ? 24.945 51.691 -3.372 1.00 68.44 1642 CYS A C 1
ATOM 12568 O O . CYS A 1 1642 ? 23.766 51.859 -3.679 1.00 68.44 1642 CYS A O 1
ATOM 12570 N N . PRO A 1 1643 ? 25.421 52.187 -2.213 1.00 70.12 1643 PRO A N 1
ATOM 12571 C CA . PRO A 1 1643 ? 24.565 52.980 -1.347 1.00 70.12 1643 PRO A CA 1
ATOM 12572 C C . PRO A 1 1643 ? 24.253 54.342 -1.993 1.00 70.12 1643 PRO A C 1
ATOM 12574 O O . PRO A 1 1643 ? 25.096 54.985 -2.615 1.00 70.12 1643 PRO A O 1
ATOM 12577 N N . THR A 1 1644 ? 23.013 54.784 -1.838 1.00 66.75 1644 THR A N 1
ATOM 12578 C CA . THR A 1 1644 ? 22.415 55.936 -2.523 1.00 66.75 1644 THR A CA 1
ATOM 12579 C C . THR A 1 1644 ? 21.322 56.544 -1.649 1.00 66.75 1644 THR A C 1
ATOM 12581 O O . THR A 1 1644 ? 20.671 55.845 -0.874 1.00 66.75 1644 THR A O 1
ATOM 12584 N N . CYS A 1 1645 ? 21.100 57.856 -1.759 1.00 76.19 1645 CYS A N 1
ATOM 12585 C CA . CYS A 1 1645 ? 20.024 58.535 -1.034 1.00 76.19 1645 CYS A CA 1
ATOM 12586 C C . CYS A 1 1645 ? 18.690 58.379 -1.777 1.00 76.19 1645 CYS A C 1
ATOM 12588 O O . CYS A 1 1645 ? 18.309 59.240 -2.570 1.00 76.19 1645 CYS A O 1
ATOM 12590 N N . VAL A 1 1646 ? 17.989 57.277 -1.517 1.00 69.69 1646 VAL A N 1
ATOM 12591 C CA . VAL A 1 1646 ? 16.654 57.006 -2.067 1.00 69.69 1646 VAL A CA 1
ATOM 12592 C C . VAL A 1 1646 ? 15.571 57.711 -1.252 1.00 69.69 1646 VAL A C 1
ATOM 12594 O O . VAL A 1 1646 ? 15.794 58.145 -0.121 1.00 69.69 1646 VAL A O 1
ATOM 12597 N N . CYS A 1 1647 ? 14.364 57.798 -1.803 1.00 67.38 1647 CYS A N 1
ATOM 12598 C CA . CYS A 1 1647 ? 13.198 58.284 -1.068 1.00 67.38 1647 CYS A CA 1
ATOM 12599 C C . CYS A 1 1647 ? 12.904 57.451 0.185 1.00 67.38 1647 CYS A C 1
ATOM 12601 O O . CYS A 1 1647 ? 12.722 56.235 0.081 1.00 67.38 1647 CYS A O 1
ATOM 12603 N N . ASP A 1 1648 ? 12.726 58.094 1.345 1.00 75.19 1648 ASP A N 1
ATOM 12604 C CA . ASP A 1 1648 ? 12.101 57.400 2.469 1.00 75.19 1648 ASP A CA 1
ATOM 12605 C C . ASP A 1 1648 ? 10.578 57.381 2.318 1.00 75.19 1648 ASP A C 1
ATOM 12607 O O . ASP A 1 1648 ? 9.847 58.236 2.824 1.00 75.19 1648 ASP A O 1
ATOM 12611 N N . TYR A 1 1649 ? 10.089 56.347 1.637 1.00 61.84 1649 TYR A N 1
ATOM 12612 C CA . TYR A 1 1649 ? 8.660 56.112 1.503 1.00 61.84 1649 TYR A CA 1
ATOM 12613 C C . TYR A 1 1649 ? 7.942 55.911 2.852 1.00 61.84 1649 TYR A C 1
ATOM 12615 O O . TYR A 1 1649 ? 6.759 56.222 2.912 1.00 61.84 1649 TYR A O 1
ATOM 12623 N N . GLU A 1 1650 ? 8.601 55.508 3.951 1.00 64.19 1650 GLU A N 1
ATOM 12624 C CA . GLU A 1 1650 ? 7.938 55.494 5.270 1.00 64.19 1650 GLU A CA 1
ATOM 12625 C C . GLU A 1 1650 ? 7.678 56.915 5.793 1.00 64.19 1650 GLU A C 1
ATOM 12627 O O . GLU A 1 1650 ? 6.605 57.184 6.336 1.00 64.19 1650 GLU A O 1
ATOM 12632 N N . GLN A 1 1651 ? 8.622 57.846 5.612 1.00 66.38 1651 GLN A N 1
ATOM 12633 C CA . GLN A 1 1651 ? 8.415 59.263 5.929 1.00 66.38 1651 GLN A CA 1
ATOM 12634 C C . GLN A 1 1651 ? 7.355 59.885 5.000 1.00 66.38 1651 GLN A C 1
ATOM 12636 O O . GLN A 1 1651 ? 6.517 60.659 5.462 1.00 66.38 1651 GLN A O 1
ATOM 12641 N N . CYS A 1 1652 ? 7.310 59.482 3.723 1.00 63.62 1652 CYS A N 1
ATOM 12642 C CA . CYS A 1 1652 ? 6.250 59.893 2.797 1.00 63.62 1652 CYS A CA 1
ATOM 12643 C C . CYS A 1 1652 ? 4.865 59.326 3.153 1.00 63.62 1652 CYS A C 1
ATOM 12645 O O . CYS A 1 1652 ? 3.882 60.047 3.029 1.00 63.62 1652 CYS A O 1
ATOM 12647 N N . LEU A 1 1653 ? 4.757 58.074 3.609 1.00 55.88 1653 LEU A N 1
ATOM 12648 C CA . LEU A 1 1653 ? 3.482 57.460 4.017 1.00 55.88 1653 LEU A CA 1
ATOM 12649 C C . LEU A 1 1653 ? 2.938 58.063 5.323 1.00 55.88 1653 LEU A C 1
ATOM 12651 O O . LEU A 1 1653 ? 1.728 58.119 5.524 1.00 55.88 1653 LEU A O 1
ATOM 12655 N N . LYS A 1 1654 ? 3.814 58.596 6.185 1.00 61.31 1654 LYS A N 1
ATOM 12656 C CA . LYS A 1 1654 ? 3.431 59.375 7.379 1.00 61.31 1654 LYS A CA 1
ATOM 12657 C C . LYS A 1 1654 ? 2.884 60.776 7.046 1.00 61.31 1654 LYS A C 1
ATOM 12659 O O . LYS A 1 1654 ? 2.325 61.432 7.927 1.00 61.31 1654 LYS A O 1
ATOM 12664 N N . LYS A 1 1655 ? 3.004 61.245 5.797 1.00 61.12 1655 LYS A N 1
ATOM 12665 C CA . LYS A 1 1655 ? 2.470 62.536 5.335 1.00 61.12 1655 LYS A CA 1
ATOM 12666 C C . LYS A 1 1655 ? 0.952 62.452 5.137 1.00 61.12 1655 LYS A C 1
ATOM 12668 O O . LYS A 1 1655 ? 0.471 62.187 4.036 1.00 61.12 1655 LYS A O 1
ATOM 12673 N N . LYS A 1 1656 ? 0.191 62.725 6.200 1.00 52.78 1656 LYS A N 1
ATOM 12674 C CA . LYS A 1 1656 ? -1.258 62.953 6.093 1.00 52.78 1656 LYS A CA 1
ATOM 12675 C C . LYS A 1 1656 ? -1.539 64.114 5.132 1.00 52.78 1656 LYS A C 1
ATOM 12677 O O . LYS A 1 1656 ? -0.903 65.162 5.228 1.00 52.78 1656 LYS A O 1
ATOM 12682 N N . CYS A 1 1657 ? -2.498 63.917 4.234 1.00 67.12 1657 CYS A N 1
ATOM 12683 C CA . CYS A 1 1657 ? -3.124 64.998 3.480 1.00 67.12 1657 CYS A CA 1
ATOM 12684 C C . CYS A 1 1657 ? -4.293 65.584 4.282 1.00 67.12 1657 CYS A C 1
ATOM 12686 O O . CYS A 1 1657 ? -4.904 64.880 5.089 1.00 67.12 1657 CYS A O 1
ATOM 12688 N N . ASP A 1 1658 ? -4.599 66.861 4.053 1.00 69.75 1658 ASP A N 1
ATOM 12689 C CA . ASP A 1 1658 ? -5.786 67.503 4.620 1.00 69.75 1658 ASP A CA 1
ATOM 12690 C C . ASP A 1 1658 ? -7.074 66.884 4.056 1.00 69.75 1658 ASP A C 1
ATOM 12692 O O . ASP A 1 1658 ? -7.090 66.312 2.963 1.00 69.75 1658 ASP A O 1
ATOM 12696 N N . VAL A 1 1659 ? -8.174 67.001 4.802 1.00 68.25 1659 VAL A N 1
ATOM 12697 C CA . VAL A 1 1659 ? -9.455 66.385 4.431 1.00 68.25 1659 VAL A CA 1
ATOM 12698 C C . VAL A 1 1659 ? -9.970 66.944 3.099 1.00 68.25 1659 VAL A C 1
ATOM 12700 O O . VAL A 1 1659 ? -9.939 68.152 2.865 1.00 68.25 1659 VAL A O 1
ATOM 12703 N N . GLY A 1 1660 ? -10.441 66.057 2.219 1.00 70.44 1660 GLY A N 1
ATOM 12704 C CA . GLY A 1 1660 ? -10.766 66.348 0.820 1.00 70.44 1660 GLY A CA 1
ATOM 12705 C C . GLY A 1 1660 ? -9.624 66.084 -0.155 1.00 70.44 1660 GLY A C 1
ATOM 12706 O O . GLY A 1 1660 ? -9.804 66.277 -1.359 1.00 70.44 1660 GLY A O 1
ATOM 12707 N N . PHE A 1 1661 ? -8.462 65.649 0.337 1.00 75.88 1661 PHE A N 1
ATOM 12708 C CA . PHE A 1 1661 ? -7.297 65.343 -0.479 1.00 75.88 1661 PHE A CA 1
ATOM 12709 C C . PHE A 1 1661 ? -6.754 63.933 -0.195 1.00 75.88 1661 PHE A C 1
ATOM 12711 O O . PHE A 1 1661 ? -6.851 63.400 0.909 1.00 75.88 1661 PHE A O 1
ATOM 12718 N N . GLU A 1 1662 ? -6.147 63.331 -1.210 1.00 64.88 1662 GLU A N 1
ATOM 12719 C CA . GLU A 1 1662 ? -5.413 62.063 -1.155 1.00 64.88 1662 GLU A CA 1
ATOM 12720 C C . GLU A 1 1662 ? -3.989 62.238 -1.682 1.00 64.88 1662 GLU A C 1
ATOM 12722 O O . GLU A 1 1662 ? -3.680 63.222 -2.354 1.00 64.88 1662 GLU A O 1
ATOM 12727 N N . LEU A 1 1663 ? -3.099 61.290 -1.382 1.00 66.00 1663 LEU A N 1
ATOM 12728 C CA . LEU A 1 1663 ? -1.778 61.247 -2.008 1.00 66.00 1663 LEU A CA 1
ATOM 12729 C C . LEU A 1 1663 ? -1.954 60.907 -3.492 1.00 66.00 1663 LEU A C 1
ATOM 12731 O O . LEU A 1 1663 ? -2.372 59.803 -3.832 1.00 66.00 1663 LEU A O 1
ATOM 12735 N N . GLY A 1 1664 ? -1.641 61.856 -4.374 1.00 62.09 1664 GLY A N 1
ATOM 12736 C CA . GLY A 1 1664 ? -1.785 61.657 -5.813 1.00 62.09 1664 GLY A CA 1
ATOM 12737 C C . GLY A 1 1664 ? -0.833 60.585 -6.339 1.00 62.09 1664 GLY A C 1
ATOM 12738 O O . GLY A 1 1664 ? 0.319 60.511 -5.919 1.00 62.09 1664 GLY A O 1
ATOM 12739 N N . LEU A 1 1665 ? -1.286 59.794 -7.313 1.00 54.69 1665 LEU A N 1
ATOM 12740 C CA . LEU A 1 1665 ? -0.502 58.693 -7.894 1.00 54.69 1665 LEU A CA 1
ATOM 12741 C C . LEU A 1 1665 ? 0.823 59.147 -8.544 1.00 54.69 1665 LEU A C 1
ATOM 12743 O O . LEU A 1 1665 ? 1.766 58.366 -8.640 1.00 54.69 1665 LEU A O 1
ATOM 12747 N N . ASN A 1 1666 ? 0.916 60.415 -8.960 1.00 49.00 1666 ASN A N 1
ATOM 12748 C CA . ASN A 1 1666 ? 2.071 60.977 -9.660 1.00 49.00 1666 ASN A CA 1
ATOM 12749 C C . ASN A 1 1666 ? 2.875 61.934 -8.765 1.00 49.00 1666 ASN A C 1
ATOM 12751 O O . ASN A 1 1666 ? 2.326 62.886 -8.205 1.00 49.00 1666 ASN A O 1
ATOM 12755 N N . LYS A 1 1667 ? 4.198 61.734 -8.683 1.00 50.03 1667 LYS A N 1
ATOM 12756 C CA . LYS A 1 1667 ? 5.114 62.681 -8.022 1.00 50.03 1667 LYS A CA 1
ATOM 12757 C C . LYS A 1 1667 ? 5.136 64.023 -8.760 1.00 50.03 1667 LYS A C 1
ATOM 12759 O O . LYS A 1 1667 ? 5.101 64.063 -9.988 1.00 50.03 1667 LYS A O 1
ATOM 12764 N N . ALA A 1 1668 ? 5.275 65.120 -8.016 1.00 53.34 1668 ALA A N 1
ATOM 12765 C CA . ALA A 1 1668 ? 5.631 66.399 -8.621 1.00 53.34 1668 ALA A CA 1
ATOM 12766 C C . ALA A 1 1668 ? 7.109 66.356 -9.051 1.00 53.34 1668 ALA A C 1
ATOM 12768 O O . ALA A 1 1668 ? 7.955 65.806 -8.346 1.00 53.34 1668 ALA A O 1
ATOM 12769 N N . ASN A 1 1669 ? 7.415 66.893 -10.231 1.00 42.19 1669 ASN A N 1
ATOM 12770 C CA . ASN A 1 1669 ? 8.720 66.699 -10.859 1.00 42.19 1669 ASN A CA 1
ATOM 12771 C C . ASN A 1 1669 ? 9.850 67.304 -9.995 1.00 42.19 1669 ASN A C 1
ATOM 12773 O O . ASN A 1 1669 ? 9.845 68.504 -9.724 1.00 42.19 1669 ASN A O 1
ATOM 12777 N N . GLY A 1 1670 ? 10.790 66.466 -9.544 1.00 52.47 1670 GLY A N 1
ATOM 12778 C CA . GLY A 1 1670 ? 11.879 66.851 -8.637 1.00 52.47 1670 GLY A CA 1
ATOM 12779 C C . GLY A 1 1670 ? 11.591 66.745 -7.128 1.00 52.47 1670 GLY A C 1
ATOM 12780 O O . GLY A 1 1670 ? 12.463 67.112 -6.343 1.00 52.47 1670 GLY A O 1
ATOM 12781 N N . SER A 1 1671 ? 10.427 66.245 -6.687 1.00 58.94 1671 SER A N 1
ATOM 12782 C CA . SER A 1 1671 ? 10.136 66.008 -5.260 1.00 58.94 1671 SER A CA 1
ATOM 12783 C C . SER A 1 1671 ? 9.994 64.521 -4.908 1.00 58.94 1671 SER A C 1
ATOM 12785 O O . SER A 1 1671 ? 9.539 63.703 -5.708 1.00 58.94 1671 SER A O 1
ATOM 12787 N N . CYS A 1 1672 ? 10.390 64.154 -3.684 1.00 67.94 1672 CYS A N 1
ATOM 12788 C CA . CYS A 1 1672 ? 10.413 62.755 -3.258 1.00 67.94 1672 CYS A CA 1
ATOM 12789 C C . CYS A 1 1672 ? 9.017 62.158 -3.013 1.00 67.94 1672 CYS A C 1
ATOM 12791 O O . CYS A 1 1672 ? 8.667 61.127 -3.596 1.00 67.94 1672 CYS A O 1
ATOM 12793 N N . CYS A 1 1673 ? 8.236 62.796 -2.137 1.00 71.69 1673 CYS A N 1
ATOM 12794 C CA . CYS A 1 1673 ? 6.912 62.330 -1.734 1.00 71.69 1673 CYS A CA 1
ATOM 12795 C C . CYS A 1 1673 ? 5.816 62.904 -2.647 1.00 71.69 1673 CYS A C 1
ATOM 12797 O O . CYS A 1 1673 ? 5.934 64.063 -3.066 1.00 71.69 1673 CYS A O 1
ATOM 12799 N N . PRO A 1 1674 ? 4.713 62.172 -2.894 1.00 71.62 1674 PRO A N 1
ATOM 12800 C CA . PRO A 1 1674 ? 3.622 62.680 -3.717 1.00 71.62 1674 PRO A CA 1
ATOM 12801 C C . PRO A 1 1674 ? 2.973 63.973 -3.180 1.00 71.62 1674 PRO A C 1
ATOM 12803 O O . PRO A 1 1674 ? 2.985 64.235 -1.966 1.00 71.62 1674 PRO A O 1
ATOM 12806 N N . PRO A 1 1675 ? 2.400 64.808 -4.065 1.00 70.75 1675 PRO A N 1
ATOM 12807 C CA . PRO A 1 1675 ? 1.533 65.912 -3.676 1.00 70.75 1675 PRO A CA 1
ATOM 12808 C C . PRO A 1 1675 ? 0.174 65.388 -3.190 1.00 70.75 1675 PRO A C 1
ATOM 12810 O O . PRO A 1 1675 ? -0.257 64.299 -3.565 1.00 70.75 1675 PRO A O 1
ATOM 12813 N N . CYS A 1 1676 ? -0.519 66.191 -2.385 1.00 72.31 1676 CYS A N 1
ATOM 12814 C CA . CYS A 1 1676 ? -1.914 65.933 -2.047 1.00 72.31 1676 CYS A CA 1
ATOM 12815 C C . CYS A 1 1676 ? -2.807 66.478 -3.174 1.00 72.31 1676 CYS A C 1
ATOM 12817 O O . CYS A 1 1676 ? -2.757 67.674 -3.469 1.00 72.31 1676 CYS A O 1
ATOM 12819 N N . VAL A 1 1677 ? -3.590 65.616 -3.820 1.00 68.12 1677 VAL A N 1
ATOM 12820 C CA . VAL A 1 1677 ? -4.553 65.960 -4.884 1.00 68.12 1677 VAL A CA 1
ATOM 12821 C C . VAL A 1 1677 ? -5.969 65.934 -4.321 1.00 68.12 1677 VAL A C 1
ATOM 12823 O O . VAL A 1 1677 ? -6.226 65.208 -3.367 1.00 68.12 1677 VAL A O 1
ATOM 12826 N N . ARG A 1 1678 ? -6.892 66.736 -4.865 1.00 67.25 1678 ARG A N 1
ATOM 12827 C CA . ARG A 1 1678 ? -8.288 66.728 -4.399 1.00 67.25 1678 ARG A CA 1
ATOM 12828 C C . ARG A 1 1678 ? -9.007 65.454 -4.830 1.00 67.25 1678 ARG A C 1
ATOM 12830 O O . ARG A 1 1678 ? -8.822 65.005 -5.956 1.00 67.25 1678 ARG A O 1
ATOM 12837 N N . LYS A 1 1679 ? -9.883 64.972 -3.955 1.00 68.44 1679 LYS A N 1
ATOM 12838 C CA . LYS A 1 1679 ? -10.904 63.959 -4.236 1.00 68.44 1679 LYS A CA 1
ATOM 12839 C C . LYS A 1 1679 ? -12.171 64.619 -4.790 1.00 68.44 1679 LYS A C 1
ATOM 12841 O O . LYS A 1 1679 ? -12.477 65.759 -4.432 1.00 68.44 1679 LYS A O 1
ATOM 12846 N N . ASP A 1 1680 ? -12.965 63.874 -5.557 1.00 69.25 1680 ASP A N 1
ATOM 12847 C CA . ASP A 1 1680 ? -14.299 64.296 -6.021 1.00 69.25 1680 ASP A CA 1
ATOM 12848 C C . ASP A 1 1680 ? -15.362 64.121 -4.913 1.00 69.25 1680 ASP A C 1
ATOM 12850 O O . ASP A 1 1680 ? -16.286 63.308 -4.994 1.00 69.25 1680 ASP A O 1
ATOM 12854 N N . VAL A 1 1681 ? -15.191 64.876 -3.824 1.00 74.25 1681 VAL A N 1
ATOM 12855 C CA . VAL A 1 1681 ? -16.035 64.857 -2.618 1.00 74.25 1681 VAL A CA 1
ATOM 12856 C C . VAL A 1 1681 ? -16.315 66.276 -2.130 1.00 74.25 1681 VAL A C 1
ATOM 12858 O O . VAL A 1 1681 ? -15.498 67.182 -2.302 1.00 74.25 1681 VAL A O 1
ATOM 12861 N N . CYS A 1 1682 ? -17.443 66.477 -1.451 1.00 74.62 1682 CYS A N 1
ATOM 12862 C CA . CYS A 1 1682 ? -17.639 67.682 -0.652 1.00 74.62 1682 CYS A CA 1
ATOM 12863 C C . CYS A 1 1682 ? -16.928 67.520 0.694 1.00 74.62 1682 CYS A C 1
ATOM 12865 O O . CYS A 1 1682 ? -17.168 66.540 1.399 1.00 74.62 1682 CYS A O 1
ATOM 12867 N N . VAL A 1 1683 ? -16.113 68.499 1.091 1.00 68.31 1683 VAL A N 1
ATOM 12868 C CA . VAL A 1 1683 ? -15.611 68.589 2.469 1.00 68.31 1683 VAL A CA 1
ATOM 12869 C C . VAL A 1 1683 ? -16.571 69.445 3.278 1.00 68.31 1683 VAL A C 1
ATOM 12871 O O . VAL A 1 1683 ? -16.765 70.619 2.967 1.00 68.31 1683 VAL A O 1
ATOM 12874 N N . TYR A 1 1684 ? -17.139 68.881 4.340 1.00 61.41 1684 TYR A N 1
ATOM 12875 C CA . TYR A 1 1684 ? -17.871 69.649 5.341 1.00 61.41 1684 TYR A CA 1
ATOM 12876 C C . TYR A 1 1684 ? -17.382 69.278 6.739 1.00 61.41 1684 TYR A C 1
ATOM 12878 O O . TYR A 1 1684 ? -17.373 68.106 7.103 1.00 61.41 1684 TYR A O 1
ATOM 12886 N N . ASN A 1 1685 ? -16.960 70.287 7.505 1.00 59.75 1685 ASN A N 1
ATOM 12887 C CA . ASN A 1 1685 ? -16.471 70.164 8.883 1.00 59.75 1685 ASN A CA 1
ATOM 12888 C C . ASN A 1 1685 ? -15.452 69.014 9.083 1.00 59.75 1685 ASN A C 1
ATOM 12890 O O . ASN A 1 1685 ? -15.627 68.154 9.941 1.00 59.75 1685 ASN A O 1
ATOM 12894 N N . ASN A 1 1686 ? -14.413 68.970 8.236 1.00 61.97 1686 ASN A N 1
ATOM 12895 C CA . ASN A 1 1686 ? -13.400 67.902 8.186 1.00 61.97 1686 ASN A CA 1
ATOM 12896 C C . ASN A 1 1686 ? -13.951 66.467 8.012 1.00 61.97 1686 ASN A C 1
ATOM 12898 O O . ASN A 1 1686 ? -13.304 65.502 8.407 1.00 61.97 1686 ASN A O 1
ATOM 12902 N N . THR A 1 1687 ? -15.095 66.314 7.338 1.00 66.69 1687 THR A N 1
ATOM 12903 C CA . THR A 1 1687 ? -15.617 65.027 6.842 1.00 66.69 1687 THR A CA 1
ATOM 12904 C C . THR A 1 1687 ? -15.808 65.081 5.320 1.00 66.69 1687 THR A C 1
ATOM 12906 O O . THR A 1 1687 ? -16.183 66.123 4.778 1.00 66.69 1687 THR A O 1
ATOM 12909 N N . GLU A 1 1688 ? -15.536 63.972 4.626 1.00 65.56 1688 GLU A N 1
ATOM 12910 C CA . GLU A 1 1688 ? -15.673 63.832 3.167 1.00 65.56 1688 GLU A CA 1
ATOM 12911 C C . GLU A 1 1688 ? -17.001 63.164 2.797 1.00 65.56 1688 GLU A C 1
ATOM 12913 O O . GLU A 1 1688 ? -17.306 62.074 3.276 1.00 65.56 1688 GLU A O 1
ATOM 12918 N N . TYR A 1 1689 ? -17.763 63.782 1.895 1.00 66.00 1689 TYR A N 1
ATOM 12919 C CA . TYR A 1 1689 ? -19.049 63.273 1.419 1.00 66.00 1689 TYR A CA 1
ATOM 12920 C C . TYR A 1 1689 ? -18.989 63.014 -0.088 1.00 66.00 1689 TYR A C 1
ATOM 12922 O O . TYR A 1 1689 ? -18.740 63.933 -0.873 1.00 66.00 1689 TYR A O 1
ATOM 12930 N N . LYS A 1 1690 ? -19.229 61.763 -0.503 1.00 66.44 1690 LYS A N 1
ATOM 12931 C CA . LYS A 1 1690 ? -19.343 61.391 -1.922 1.00 66.44 1690 LYS A CA 1
ATOM 12932 C C . LYS A 1 1690 ? -20.576 62.040 -2.559 1.00 66.44 1690 LYS A C 1
ATOM 12934 O O . LYS A 1 1690 ? -21.632 62.149 -1.936 1.00 66.44 1690 LYS A O 1
ATOM 12939 N N . VAL A 1 1691 ? -20.445 62.428 -3.826 1.00 57.19 1691 VAL A N 1
ATOM 12940 C CA . VAL A 1 1691 ? -21.542 62.985 -4.632 1.00 57.19 1691 VAL A CA 1
ATOM 12941 C C . VAL A 1 1691 ? -22.711 61.995 -4.695 1.00 57.19 1691 VAL A C 1
ATOM 12943 O O . VAL A 1 1691 ? -22.507 60.806 -4.922 1.00 57.19 1691 VAL A O 1
ATOM 12946 N N . GLY A 1 1692 ? -23.936 62.487 -4.488 1.00 54.47 1692 GLY A N 1
ATOM 12947 C CA . GLY A 1 1692 ? -25.160 61.676 -4.538 1.00 54.47 1692 GLY A CA 1
ATOM 12948 C C . GLY A 1 1692 ? -25.461 60.830 -3.291 1.00 54.47 1692 GLY A C 1
ATOM 12949 O O . GLY A 1 1692 ? -26.516 60.203 -3.241 1.00 54.47 1692 GLY A O 1
ATOM 12950 N N . VAL A 1 1693 ? -24.592 60.821 -2.272 1.00 43.97 1693 VAL A N 1
ATOM 12951 C CA . VAL A 1 1693 ? -24.847 60.103 -1.011 1.00 43.97 1693 VAL A CA 1
ATOM 12952 C C . VAL A 1 1693 ? -25.618 60.995 -0.036 1.00 43.97 1693 VAL A C 1
ATOM 12954 O O . VAL A 1 1693 ? -25.109 62.013 0.432 1.00 43.97 1693 VAL A O 1
ATOM 12957 N N . TYR A 1 1694 ? -26.842 60.591 0.305 1.00 40.78 1694 TYR A N 1
ATOM 12958 C CA . TYR A 1 1694 ? -27.678 61.260 1.303 1.00 40.78 1694 TYR A CA 1
ATOM 12959 C C . TYR A 1 1694 ? -27.306 60.797 2.715 1.00 40.78 1694 TYR A C 1
ATOM 12961 O O . TYR A 1 1694 ? -27.649 59.686 3.116 1.00 40.78 1694 TYR A O 1
ATOM 12969 N N . TYR A 1 1695 ? -26.632 61.652 3.488 1.00 37.91 1695 TYR A N 1
ATOM 12970 C CA . TYR A 1 1695 ? -26.332 61.354 4.890 1.00 37.91 1695 TYR A CA 1
ATOM 12971 C C . TYR A 1 1695 ? -27.513 61.735 5.795 1.00 37.91 1695 TYR A C 1
ATOM 12973 O O . TYR A 1 1695 ? -27.808 62.917 5.997 1.00 37.91 1695 TYR A O 1
ATOM 12981 N N . PHE A 1 1696 ? -28.192 60.727 6.347 1.00 35.22 1696 PHE A N 1
ATOM 12982 C CA . PHE A 1 1696 ? -29.303 60.914 7.278 1.00 35.22 1696 PHE A CA 1
ATOM 12983 C C . PHE A 1 1696 ? -28.798 61.209 8.694 1.00 35.22 1696 PHE A C 1
ATOM 12985 O O . PHE A 1 1696 ? -28.621 60.326 9.526 1.00 35.22 1696 PHE A O 1
ATOM 12992 N N . THR A 1 1697 ? -28.626 62.497 8.977 1.00 39.34 1697 THR A N 1
ATOM 12993 C CA . THR A 1 1697 ? -28.745 63.040 10.335 1.00 39.34 1697 THR A CA 1
ATOM 12994 C C . THR A 1 1697 ? -29.801 64.153 10.326 1.00 39.34 1697 THR A C 1
ATOM 12996 O O . THR A 1 1697 ? -30.404 64.440 9.291 1.00 39.34 1697 THR A O 1
ATOM 12999 N N . CYS A 1 1698 ? -30.015 64.820 11.461 1.00 42.34 1698 CYS A N 1
ATOM 13000 C CA . CYS A 1 1698 ? -31.001 65.892 11.663 1.00 42.34 1698 CYS A CA 1
ATOM 13001 C C . CYS A 1 1698 ? -30.736 67.144 10.790 1.00 42.34 1698 CYS A C 1
ATOM 13003 O O . CYS A 1 1698 ? -31.480 68.128 10.818 1.00 42.34 1698 CYS A O 1
ATOM 13005 N N . GLN A 1 1699 ? -29.637 67.131 10.037 1.00 43.88 1699 GLN A N 1
ATOM 13006 C CA . GLN A 1 1699 ? -29.295 68.095 9.008 1.00 43.88 1699 GLN A CA 1
ATOM 13007 C C . GLN A 1 1699 ? -28.911 67.300 7.759 1.00 43.88 1699 GLN A C 1
ATOM 13009 O O . GLN A 1 1699 ? -27.860 66.663 7.713 1.00 43.88 1699 GLN A O 1
ATOM 13014 N N . THR A 1 1700 ? -29.771 67.318 6.742 1.00 51.84 1700 THR A N 1
ATOM 13015 C CA . THR A 1 1700 ? -29.472 66.718 5.444 1.00 51.84 1700 THR A CA 1
ATOM 13016 C C . THR A 1 1700 ? -28.430 67.590 4.750 1.00 51.84 1700 THR A C 1
ATOM 13018 O O . THR A 1 1700 ? -28.726 68.718 4.339 1.00 51.84 1700 THR A O 1
ATOM 13021 N N . LEU A 1 1701 ? -27.206 67.072 4.642 1.00 53.69 1701 LEU A N 1
ATOM 13022 C CA . LEU A 1 1701 ? -26.118 67.682 3.886 1.00 53.69 1701 LEU A CA 1
ATOM 13023 C C . LEU A 1 1701 ? -26.143 67.149 2.451 1.00 53.69 1701 LEU A C 1
ATOM 13025 O O . LEU A 1 1701 ? -25.931 65.962 2.219 1.00 53.69 1701 LEU A O 1
ATOM 13029 N N . ASN A 1 1702 ? -26.417 68.024 1.487 1.00 57.31 1702 ASN A N 1
ATOM 13030 C CA . ASN A 1 1702 ? -26.604 67.646 0.092 1.00 57.31 1702 ASN A CA 1
ATOM 13031 C C . ASN A 1 1702 ? -25.361 68.022 -0.732 1.00 57.31 1702 ASN A C 1
ATOM 13033 O O . ASN A 1 1702 ? -25.131 69.202 -1.007 1.00 57.31 1702 ASN A O 1
ATOM 13037 N N . CYS A 1 1703 ? -24.540 67.026 -1.086 1.00 64.94 1703 CYS A N 1
ATOM 13038 C CA . CYS A 1 1703 ? -23.316 67.219 -1.866 1.00 64.94 1703 CYS A CA 1
ATOM 13039 C C . CYS A 1 1703 ? -23.605 67.183 -3.374 1.00 64.94 1703 CYS A C 1
ATOM 13041 O O . CYS A 1 1703 ? -23.848 66.114 -3.943 1.00 64.94 1703 CYS A O 1
ATOM 13043 N N . ARG A 1 1704 ? -23.544 68.350 -4.030 1.00 65.50 1704 ARG A N 1
ATOM 13044 C CA . ARG A 1 1704 ? -23.828 68.504 -5.465 1.00 65.50 1704 ARG A CA 1
ATOM 13045 C C . ARG A 1 1704 ? -22.704 69.209 -6.221 1.00 65.50 1704 ARG A C 1
ATOM 13047 O O . ARG A 1 1704 ? -22.061 70.121 -5.705 1.00 65.50 1704 ARG A O 1
ATOM 13054 N N . GLN A 1 1705 ? -22.491 68.812 -7.474 1.00 62.81 1705 GLN A N 1
ATOM 13055 C CA . GLN A 1 1705 ? -21.555 69.486 -8.372 1.00 62.81 1705 GLN A CA 1
ATOM 13056 C C . GLN A 1 1705 ? -22.220 70.732 -8.978 1.00 62.81 1705 GLN A C 1
ATOM 13058 O O . GLN A 1 1705 ? -23.256 70.639 -9.632 1.00 62.81 1705 GLN A O 1
ATOM 13063 N N . VAL A 1 1706 ? -21.619 71.903 -8.774 1.00 51.38 1706 VAL A N 1
ATOM 13064 C CA . VAL A 1 1706 ? -22.067 73.194 -9.310 1.00 51.38 1706 VAL A CA 1
ATOM 13065 C C . VAL A 1 1706 ? -20.918 73.791 -10.119 1.00 51.38 1706 VAL A C 1
ATOM 13067 O O . VAL A 1 1706 ? -19.872 74.124 -9.567 1.00 51.38 1706 VAL A O 1
ATOM 13070 N N . ASN A 1 1707 ? -21.092 73.901 -11.440 1.00 43.84 1707 ASN A N 1
ATOM 13071 C CA . ASN A 1 1707 ? -20.103 74.457 -12.378 1.00 43.84 1707 ASN A CA 1
ATOM 13072 C C . ASN A 1 1707 ? -18.667 73.916 -12.180 1.00 43.84 1707 ASN A C 1
ATOM 13074 O O . ASN A 1 1707 ? -17.702 74.676 -12.155 1.00 43.84 1707 ASN A O 1
ATOM 13078 N N . GLY A 1 1708 ? -18.532 72.594 -12.022 1.00 47.50 1708 GLY A N 1
ATOM 13079 C CA . GLY A 1 1708 ? -17.238 71.919 -11.858 1.00 47.50 1708 GLY A CA 1
ATOM 13080 C C . GLY A 1 1708 ? -16.635 71.976 -10.447 1.00 47.50 1708 GLY A C 1
ATOM 13081 O O . GLY A 1 1708 ? -15.514 71.517 -10.258 1.00 47.50 1708 GLY A O 1
ATOM 13082 N N . SER A 1 1709 ? -17.353 72.506 -9.452 1.00 52.69 1709 SER A N 1
ATOM 13083 C CA . SER A 1 1709 ? -16.942 72.484 -8.043 1.00 52.69 1709 SER A CA 1
ATOM 13084 C C . SER A 1 1709 ? -17.988 71.780 -7.179 1.00 52.69 1709 SER A C 1
ATOM 13086 O O . SER A 1 1709 ? -19.185 71.938 -7.408 1.00 52.69 1709 SER A O 1
ATOM 13088 N N . PHE A 1 1710 ? -17.561 70.987 -6.198 1.00 66.19 1710 PHE A N 1
ATOM 13089 C CA . PHE A 1 1710 ? -18.469 70.248 -5.317 1.00 66.19 1710 PHE A CA 1
ATOM 13090 C C . PHE A 1 1710 ? -18.840 71.111 -4.110 1.00 66.19 1710 PHE A C 1
ATOM 13092 O O . PHE A 1 1710 ? -17.968 71.563 -3.369 1.00 66.19 1710 PHE A O 1
ATOM 13099 N N . VAL A 1 1711 ? -20.137 71.366 -3.933 1.00 64.19 1711 VAL A N 1
ATOM 13100 C CA . VAL A 1 1711 ? -20.672 72.261 -2.901 1.00 64.19 1711 VAL A CA 1
ATOM 13101 C C . VAL A 1 1711 ? -21.678 71.498 -2.047 1.00 64.19 1711 VAL A C 1
ATOM 13103 O O . VAL A 1 1711 ? -22.578 70.837 -2.569 1.00 64.19 1711 VAL A O 1
ATOM 13106 N N . ALA A 1 1712 ? -21.522 71.608 -0.728 1.00 62.28 1712 ALA A N 1
ATOM 13107 C CA . ALA A 1 1712 ? -22.457 71.075 0.251 1.00 62.28 1712 ALA A CA 1
ATOM 13108 C C . ALA A 1 1712 ? -23.418 72.171 0.733 1.00 62.28 1712 ALA A C 1
ATOM 13110 O O . ALA A 1 1712 ? -22.983 73.216 1.216 1.00 62.28 1712 ALA A O 1
ATOM 13111 N N . GLU A 1 1713 ? -24.721 71.911 0.646 1.00 54.62 1713 GLU A N 1
ATOM 13112 C CA . GLU A 1 1713 ? -25.771 72.740 1.250 1.00 54.62 1713 GLU A CA 1
ATOM 13113 C C . GLU A 1 1713 ? -26.465 71.969 2.380 1.00 54.62 1713 GLU A C 1
ATOM 13115 O O . GLU A 1 1713 ? -26.698 70.765 2.264 1.00 54.62 1713 GLU A O 1
ATOM 13120 N N . MET A 1 1714 ? -26.800 72.658 3.474 1.00 47.41 1714 MET A N 1
ATOM 13121 C CA . MET A 1 1714 ? -27.508 72.076 4.619 1.00 47.41 1714 MET A CA 1
ATOM 13122 C C . MET A 1 1714 ? -29.000 72.398 4.594 1.00 47.41 1714 MET A C 1
ATOM 13124 O O . MET A 1 1714 ? -29.392 73.543 4.379 1.00 47.41 1714 MET A O 1
ATOM 13128 N N . THR A 1 1715 ? -29.821 71.404 4.932 1.00 46.94 1715 THR A N 1
ATOM 13129 C CA . THR A 1 1715 ? -31.247 71.581 5.248 1.00 46.94 1715 THR A CA 1
ATOM 13130 C C . THR A 1 1715 ? -31.614 70.815 6.520 1.00 46.94 1715 THR A C 1
ATOM 13132 O O . THR A 1 1715 ? -31.361 69.619 6.634 1.00 46.94 1715 THR A O 1
ATOM 13135 N N . THR A 1 1716 ? -32.174 71.508 7.512 1.00 41.03 1716 THR A N 1
ATOM 13136 C CA . THR A 1 1716 ? -32.585 70.941 8.808 1.00 41.03 1716 THR A CA 1
ATOM 13137 C C . THR A 1 1716 ? -33.911 70.192 8.693 1.00 41.03 1716 THR A C 1
ATOM 13139 O O . THR A 1 1716 ? -34.932 70.816 8.415 1.00 41.03 1716 THR A O 1
ATOM 13142 N N . ASN A 1 1717 ? -33.909 68.889 8.989 1.00 43.81 1717 ASN A N 1
ATOM 13143 C CA . ASN A 1 1717 ? -35.106 68.044 9.058 1.00 43.81 1717 ASN A CA 1
ATOM 13144 C C . ASN A 1 1717 ? -35.167 67.353 10.438 1.00 43.81 1717 ASN A C 1
ATOM 13146 O O . ASN A 1 1717 ? -34.150 66.822 10.887 1.00 43.81 1717 ASN A O 1
ATOM 13150 N N . PRO A 1 1718 ? -36.313 67.365 11.146 1.00 39.94 1718 PRO A N 1
ATOM 13151 C CA . PRO A 1 1718 ? -36.421 66.782 12.485 1.00 39.94 1718 PRO A CA 1
ATOM 13152 C C . PRO A 1 1718 ? -36.293 65.248 12.473 1.00 39.94 1718 PRO A C 1
ATOM 13154 O O . PRO A 1 1718 ? -36.661 64.602 11.495 1.00 39.94 1718 PRO A O 1
ATOM 13157 N N . CYS A 1 1719 ? -35.797 64.679 13.580 1.00 47.06 1719 CYS A N 1
ATOM 13158 C CA . CYS A 1 1719 ? -35.646 63.231 13.789 1.00 47.06 1719 CYS A CA 1
ATOM 13159 C C . CYS A 1 1719 ? -37.006 62.511 13.596 1.00 47.06 1719 CYS A C 1
ATOM 13161 O O . CYS A 1 1719 ? -37.931 62.806 14.357 1.00 47.06 1719 CYS A O 1
ATOM 13163 N N . PRO A 1 1720 ? -37.164 61.619 12.594 1.00 52.91 1720 PRO A N 1
ATOM 13164 C CA . PRO A 1 1720 ? -38.466 61.033 12.258 1.00 52.91 1720 PRO A CA 1
ATOM 13165 C C . PRO A 1 1720 ? -38.801 59.752 13.039 1.00 52.91 1720 PRO A C 1
ATOM 13167 O O . PRO A 1 1720 ? -39.972 59.396 13.117 1.00 52.91 1720 PRO A O 1
ATOM 13170 N N . TYR A 1 1721 ? -37.800 59.077 13.615 1.00 56.31 1721 TYR A N 1
ATOM 13171 C CA . TYR A 1 1721 ? -37.943 57.837 14.385 1.00 56.31 1721 TYR A CA 1
ATOM 13172 C C . TYR A 1 1721 ? -36.937 57.828 15.550 1.00 56.31 1721 TYR A C 1
ATOM 13174 O O . TYR A 1 1721 ? -35.829 58.335 15.394 1.00 56.31 1721 TYR A O 1
ATOM 13182 N N . MET A 1 1722 ? -37.317 57.226 16.683 1.00 53.94 1722 MET A N 1
ATOM 13183 C CA . MET A 1 1722 ? -36.582 57.158 17.962 1.00 53.94 1722 MET A CA 1
ATOM 13184 C C . MET A 1 1722 ? -36.472 58.464 18.775 1.00 53.94 1722 MET A C 1
ATOM 13186 O O . MET A 1 1722 ? -35.535 59.258 18.677 1.00 53.94 1722 MET A O 1
ATOM 13190 N N . SER A 1 1723 ? -37.434 58.606 19.680 1.00 60.47 1723 SER A N 1
ATOM 13191 C CA . SER A 1 1723 ? -37.436 59.445 20.876 1.00 60.47 1723 SER A CA 1
ATOM 13192 C C . SER A 1 1723 ? -37.050 58.630 22.127 1.00 60.47 1723 SER A C 1
ATOM 13194 O O . SER A 1 1723 ? -36.848 57.418 22.065 1.00 60.47 1723 SER A O 1
ATOM 13196 N N . SER A 1 1724 ? -37.033 59.257 23.308 1.00 61.50 1724 SER A N 1
ATOM 13197 C CA . SER A 1 1724 ? -36.868 58.536 24.582 1.00 61.50 1724 SER A CA 1
ATOM 13198 C C . SER A 1 1724 ? -38.085 57.690 24.998 1.00 61.50 1724 SER A C 1
ATOM 13200 O O . SER A 1 1724 ? -38.043 57.078 26.060 1.00 61.50 1724 SER A O 1
ATOM 13202 N N . GLN A 1 1725 ? -39.177 57.686 24.222 1.00 61.19 1725 GLN A N 1
ATOM 13203 C CA . GLN A 1 1725 ? -40.328 56.791 24.420 1.00 61.19 1725 GLN A CA 1
ATOM 13204 C C . GLN A 1 1725 ? -40.202 55.487 23.615 1.00 61.19 1725 GLN A C 1
ATOM 13206 O O . GLN A 1 1725 ? -40.952 54.551 23.870 1.00 61.19 1725 GLN A O 1
ATOM 13211 N N . ASP A 1 1726 ? -39.249 55.414 22.679 1.00 60.56 1726 ASP A N 1
ATOM 13212 C CA . ASP A 1 1726 ? -39.047 54.268 21.784 1.00 60.56 1726 ASP A CA 1
ATOM 13213 C C . ASP A 1 1726 ? -37.989 53.274 22.305 1.00 60.56 1726 ASP A C 1
ATOM 13215 O O . ASP A 1 1726 ? -37.785 52.215 21.714 1.00 60.56 1726 ASP A O 1
ATOM 13219 N N . CYS A 1 1727 ? -37.323 53.578 23.426 1.00 67.12 1727 CYS A N 1
ATOM 13220 C CA . CYS A 1 1727 ? -36.490 52.596 24.119 1.00 67.12 1727 CYS A CA 1
ATOM 13221 C C . CYS A 1 1727 ? -37.373 51.610 24.888 1.00 67.12 1727 CYS A C 1
ATOM 13223 O O . CYS A 1 1727 ? -38.098 51.992 25.807 1.00 67.12 1727 CYS A O 1
ATOM 13225 N N . GLY A 1 1728 ? -37.293 50.333 24.508 1.00 69.88 1728 GLY A N 1
ATOM 13226 C CA . GLY A 1 1728 ? -38.013 49.254 25.178 1.00 69.88 1728 GLY A CA 1
ATOM 13227 C C . GLY A 1 1728 ? -37.594 49.073 26.647 1.00 69.88 1728 GLY A C 1
ATOM 13228 O O . GLY A 1 1728 ? -36.532 49.555 27.059 1.00 69.88 1728 GLY A O 1
ATOM 13229 N N . PRO A 1 1729 ? -38.403 48.358 27.455 1.00 69.75 1729 PRO A N 1
ATOM 13230 C CA . PRO A 1 1729 ? -38.096 48.109 28.859 1.00 69.75 1729 PRO A CA 1
ATOM 13231 C C . PRO A 1 1729 ? -36.670 47.575 29.052 1.00 69.75 1729 PRO A C 1
ATOM 13233 O O . PRO A 1 1729 ? -36.228 46.677 28.341 1.00 69.75 1729 PRO A O 1
ATOM 13236 N N . GLY A 1 1730 ? -35.949 48.142 30.019 1.00 70.38 1730 GLY A N 1
ATOM 13237 C CA . GLY A 1 1730 ? -34.574 47.763 30.360 1.00 70.38 1730 GLY A CA 1
ATOM 13238 C C . GLY A 1 1730 ? -33.463 48.535 29.635 1.00 70.38 1730 GLY A C 1
ATOM 13239 O O . GLY A 1 1730 ? -32.299 48.413 30.023 1.00 70.38 1730 GLY A O 1
ATOM 13240 N N . PHE A 1 1731 ? -33.810 49.381 28.661 1.00 78.69 1731 PHE A N 1
ATOM 13241 C CA . PHE A 1 1731 ? -32.868 50.238 27.940 1.00 78.69 1731 PHE A CA 1
ATOM 13242 C C . PHE A 1 1731 ? -33.100 51.717 28.281 1.00 78.69 1731 PHE A C 1
ATOM 13244 O O . PHE A 1 1731 ? -34.229 52.199 28.224 1.00 78.69 1731 PHE A O 1
ATOM 13251 N N . ASP A 1 1732 ? -32.033 52.454 28.592 1.00 71.69 1732 ASP A N 1
ATOM 13252 C CA . ASP A 1 1732 ? -32.079 53.902 28.823 1.00 71.69 1732 ASP A CA 1
ATOM 13253 C C . ASP A 1 1732 ? -31.607 54.665 27.568 1.00 71.69 1732 ASP A C 1
ATOM 13255 O O . ASP A 1 1732 ? -30.631 54.289 26.916 1.00 71.69 1732 ASP A O 1
ATOM 13259 N N . TYR A 1 1733 ? -32.295 55.757 27.218 1.00 73.25 1733 TYR A N 1
ATOM 13260 C CA . TYR A 1 1733 ? -31.964 56.601 26.062 1.00 73.25 1733 TYR A CA 1
ATOM 13261 C C . TYR A 1 1733 ? -30.749 57.495 26.357 1.00 73.25 1733 TYR A C 1
ATOM 13263 O O . TYR A 1 1733 ? -30.853 58.501 27.065 1.00 73.25 1733 TYR A O 1
ATOM 13271 N N . VAL A 1 1734 ? -29.596 57.161 25.778 1.00 67.94 1734 VAL A N 1
ATOM 13272 C CA . VAL A 1 1734 ? -28.349 57.925 25.892 1.00 67.94 1734 VAL A CA 1
ATOM 13273 C C . VAL A 1 1734 ? -28.112 58.721 24.611 1.00 67.94 1734 VAL A C 1
ATOM 13275 O O . VAL A 1 1734 ? -27.856 58.167 23.541 1.00 67.94 1734 VAL A O 1
ATOM 13278 N N . LYS A 1 1735 ? -28.147 60.049 24.735 1.00 55.22 1735 LYS A N 1
ATOM 13279 C CA . LYS A 1 1735 ? -27.783 60.997 23.677 1.00 55.22 1735 LYS A CA 1
ATOM 13280 C C . LYS A 1 1735 ? -26.551 61.798 24.105 1.00 55.22 1735 LYS A C 1
ATOM 13282 O O . LYS A 1 1735 ? -26.623 62.531 25.092 1.00 55.22 1735 LYS A O 1
ATOM 13287 N N . LYS A 1 1736 ? -25.439 61.694 23.373 1.00 60.84 1736 LYS A N 1
ATOM 13288 C CA . LYS A 1 1736 ? -24.257 62.549 23.574 1.00 60.84 1736 LYS A CA 1
ATOM 13289 C C . LYS A 1 1736 ? -24.483 63.897 22.877 1.00 60.84 1736 LYS A C 1
ATOM 13291 O O . LYS A 1 1736 ? -25.383 64.049 22.051 1.00 60.84 1736 LYS A O 1
ATOM 13296 N N . SER A 1 1737 ? -23.692 64.908 23.234 1.00 45.44 1737 SER A N 1
ATOM 13297 C CA . SER A 1 1737 ? -23.918 66.305 22.817 1.00 45.44 1737 SER A CA 1
ATOM 13298 C C . SER A 1 1737 ? -23.825 66.556 21.308 1.00 45.44 1737 SER A C 1
ATOM 13300 O O . SER A 1 1737 ? -24.330 67.574 20.843 1.00 45.44 1737 SER A O 1
ATOM 13302 N N . GLU A 1 1738 ? -23.194 65.651 20.563 1.00 46.81 1738 GLU A N 1
ATOM 13303 C CA . GLU A 1 1738 ? -22.955 65.766 19.118 1.00 46.81 1738 GLU A CA 1
ATOM 13304 C C . GLU A 1 1738 ? -23.913 64.885 18.287 1.00 46.81 1738 GLU A C 1
ATOM 13306 O O . GLU A 1 1738 ? -23.981 65.025 17.067 1.00 46.81 1738 GLU A O 1
ATOM 13311 N N . ASP A 1 1739 ? -24.715 64.029 18.935 1.00 49.53 1739 ASP A N 1
ATOM 13312 C CA . ASP A 1 1739 ? -25.624 63.098 18.259 1.00 49.53 1739 ASP A CA 1
ATOM 13313 C C . ASP A 1 1739 ? -26.918 63.787 17.770 1.00 49.53 1739 ASP A C 1
ATOM 13315 O O . ASP A 1 1739 ? -27.460 64.710 18.392 1.00 49.53 1739 ASP A O 1
ATOM 13319 N N . CYS A 1 1740 ? -27.497 63.285 16.676 1.00 51.62 1740 CYS A N 1
ATOM 13320 C CA . CYS A 1 1740 ? -28.792 63.746 16.159 1.00 51.62 1740 CYS A CA 1
ATOM 13321 C C . CYS A 1 1740 ? -29.974 63.157 16.953 1.00 51.62 1740 CYS A C 1
ATOM 13323 O O . CYS A 1 1740 ? -30.705 63.900 17.616 1.00 51.62 1740 CYS A O 1
ATOM 13325 N N . CYS A 1 1741 ? -30.115 61.834 16.949 1.00 58.38 1741 CYS A N 1
ATOM 13326 C CA . CYS A 1 1741 ? -31.028 61.068 17.799 1.00 58.38 1741 CYS A CA 1
ATOM 13327 C C . CYS A 1 1741 ? -30.157 60.185 18.718 1.00 58.38 1741 CYS A C 1
ATOM 13329 O O . CYS A 1 1741 ? -29.033 59.847 18.348 1.00 58.38 1741 CYS A O 1
ATOM 13331 N N . GLY A 1 1742 ? -30.615 59.891 19.934 1.00 67.62 1742 GLY A N 1
ATOM 13332 C CA . GLY A 1 1742 ? -29.866 59.091 20.911 1.00 67.62 1742 GLY A CA 1
ATOM 13333 C C . GLY A 1 1742 ? -30.012 57.584 20.697 1.00 67.62 1742 GLY A C 1
ATOM 13334 O O . GLY A 1 1742 ? -30.880 57.130 19.956 1.00 67.62 1742 GLY A O 1
ATOM 13335 N N . THR A 1 1743 ? -29.177 56.814 21.390 1.00 69.06 1743 THR A N 1
ATOM 13336 C CA . THR A 1 1743 ? -29.168 55.343 21.353 1.00 69.06 1743 THR A CA 1
ATOM 13337 C C . THR A 1 1743 ? -29.774 54.759 22.624 1.00 69.06 1743 THR A C 1
ATOM 13339 O O . THR A 1 1743 ? -29.540 55.269 23.718 1.00 69.06 1743 THR A O 1
ATOM 13342 N N . CYS A 1 1744 ? -30.544 53.681 22.497 1.00 74.75 1744 CYS A N 1
ATOM 13343 C CA . CYS A 1 1744 ? -31.040 52.920 23.641 1.00 74.75 1744 CYS A CA 1
ATOM 13344 C C . CYS A 1 1744 ? -29.936 51.971 24.126 1.00 74.75 1744 CYS A C 1
ATOM 13346 O O . CYS A 1 1744 ? -29.543 51.066 23.396 1.00 74.75 1744 CYS A O 1
ATOM 13348 N N . VAL A 1 1745 ? -29.427 52.177 25.341 1.00 74.38 1745 VAL A N 1
ATOM 13349 C CA . VAL A 1 1745 ? -28.352 51.364 25.935 1.00 74.38 1745 VAL A CA 1
ATOM 13350 C C . VAL A 1 1745 ? -28.944 50.486 27.030 1.00 74.38 1745 VAL A C 1
ATOM 13352 O O . VAL A 1 1745 ? -29.670 50.986 27.888 1.00 74.38 1745 VAL A O 1
ATOM 13355 N N . GLN A 1 1746 ? -28.652 49.186 27.018 1.00 71.19 1746 GLN A N 1
ATOM 13356 C CA . GLN A 1 1746 ? -29.197 48.257 28.007 1.00 71.19 1746 GLN A CA 1
ATOM 13357 C C . GLN A 1 1746 ? -28.579 48.505 29.389 1.00 71.19 1746 GLN A C 1
ATOM 13359 O O . GLN A 1 1746 ? -27.370 48.372 29.568 1.00 71.19 1746 GLN A O 1
ATOM 13364 N N . THR A 1 1747 ? -29.405 48.856 30.376 1.00 79.00 1747 THR A N 1
ATOM 13365 C CA . THR A 1 1747 ? -28.970 49.107 31.766 1.00 79.00 1747 THR A CA 1
ATOM 13366 C C . THR A 1 1747 ? -29.552 48.110 32.763 1.00 79.00 1747 THR A C 1
ATOM 13368 O O . THR A 1 1747 ? -29.109 48.050 33.910 1.00 79.00 1747 THR A O 1
ATOM 13371 N N . LYS A 1 1748 ? -30.555 47.334 32.341 1.00 79.81 1748 LYS A N 1
ATOM 13372 C CA . LYS A 1 1748 ? -31.277 46.342 33.144 1.00 79.81 1748 LYS A CA 1
ATOM 13373 C C . LYS A 1 1748 ? -31.570 45.128 32.263 1.00 79.81 1748 LYS A C 1
ATOM 13375 O O . LYS A 1 1748 ? -31.728 45.2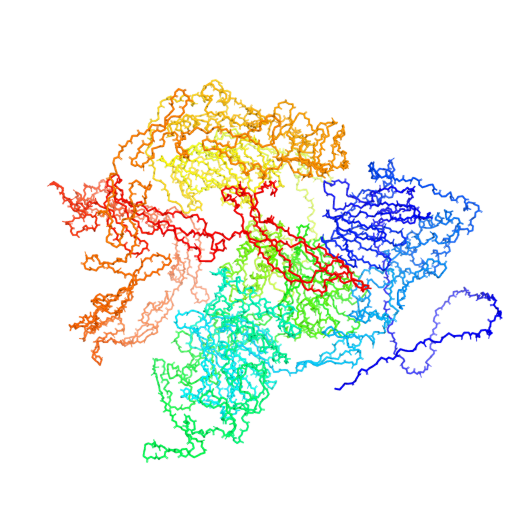61 31.048 1.00 79.81 1748 LYS A O 1
ATOM 13380 N N . CYS A 1 1749 ? -31.662 43.950 32.858 1.00 81.12 1749 CYS A N 1
ATOM 13381 C CA . CYS A 1 1749 ? -32.076 42.760 32.131 1.00 81.12 1749 CYS A CA 1
ATOM 13382 C C . CYS A 1 1749 ? -33.593 42.768 31.895 1.00 81.12 1749 CYS A C 1
ATOM 13384 O O . CYS A 1 1749 ? -34.349 43.279 32.724 1.00 81.12 1749 CYS A O 1
ATOM 13386 N N . THR A 1 1750 ? -34.050 42.147 30.810 1.00 76.69 1750 THR A N 1
ATOM 13387 C CA . THR A 1 1750 ? -35.474 41.911 30.535 1.00 76.69 1750 THR A CA 1
ATOM 13388 C C . THR A 1 1750 ? -35.767 40.432 30.357 1.00 76.69 1750 THR A C 1
ATOM 13390 O O . THR A 1 1750 ? -35.013 39.716 29.705 1.00 76.69 1750 THR A O 1
ATOM 13393 N N . TYR A 1 1751 ? -36.899 39.979 30.893 1.00 79.12 1751 TYR A N 1
ATOM 13394 C CA . TYR A 1 1751 ? -37.458 38.662 30.597 1.00 79.12 1751 TYR A CA 1
ATOM 13395 C C . TYR A 1 1751 ? -38.977 38.746 30.441 1.00 79.12 1751 TYR A C 1
ATOM 13397 O O . TYR A 1 1751 ? -39.619 39.648 30.976 1.00 79.12 1751 TYR A O 1
ATOM 13405 N N . MET A 1 1752 ? -39.560 37.804 29.701 1.00 64.44 1752 MET A N 1
ATOM 13406 C CA . MET A 1 1752 ? -41.011 37.674 29.563 1.00 64.44 1752 MET A CA 1
ATOM 13407 C C . MET A 1 1752 ? -41.515 36.429 30.294 1.00 64.44 1752 MET A C 1
ATOM 13409 O O . MET A 1 1752 ? -40.918 35.355 30.182 1.00 64.44 1752 MET A O 1
ATOM 13413 N N . MET A 1 1753 ? -42.634 36.585 31.004 1.00 62.97 1753 MET A N 1
ATOM 13414 C CA . MET A 1 1753 ? -43.475 35.512 31.547 1.00 62.97 1753 MET A CA 1
ATOM 13415 C C . MET A 1 1753 ? -44.945 35.929 31.409 1.00 62.97 1753 MET A C 1
ATOM 13417 O O . MET A 1 1753 ? -45.261 37.106 31.551 1.00 62.97 1753 MET A O 1
ATOM 13421 N N . ASP A 1 1754 ? -45.833 34.981 31.096 1.00 58.88 1754 ASP A N 1
ATOM 13422 C CA . ASP A 1 1754 ? -47.282 35.191 30.920 1.00 58.88 1754 ASP A CA 1
ATOM 13423 C C . ASP A 1 1754 ? -47.634 36.458 30.089 1.00 58.88 1754 ASP A C 1
ATOM 13425 O O . ASP A 1 1754 ? -48.393 37.329 30.517 1.00 58.88 1754 ASP A O 1
ATOM 13429 N N . ASN A 1 1755 ? -47.023 36.584 28.898 1.00 58.44 1755 ASN A N 1
ATOM 13430 C CA . ASN A 1 1755 ? -47.117 37.734 27.973 1.00 58.44 1755 ASN A CA 1
ATOM 13431 C C . ASN A 1 1755 ? -46.786 39.120 28.575 1.00 58.44 1755 ASN A C 1
ATOM 13433 O O . ASN A 1 1755 ? -47.117 40.150 27.989 1.00 58.44 1755 ASN A O 1
ATOM 13437 N N . THR A 1 1756 ? -46.098 39.161 29.717 1.00 59.25 1756 THR A N 1
ATOM 13438 C CA . THR A 1 1756 ? -45.699 40.390 30.412 1.00 59.25 1756 THR A CA 1
ATOM 13439 C C . THR A 1 1756 ? -44.175 40.500 30.459 1.00 59.25 1756 THR A C 1
ATOM 13441 O O . THR A 1 1756 ? -43.490 39.560 30.865 1.00 59.25 1756 THR A O 1
ATOM 13444 N N . THR A 1 1757 ? -43.631 41.649 30.049 1.00 71.06 1757 THR A N 1
ATOM 13445 C CA . THR A 1 1757 ? -42.184 41.925 30.085 1.00 71.06 1757 THR A CA 1
ATOM 13446 C C . THR A 1 1757 ? -41.785 42.538 31.423 1.00 71.06 1757 THR A C 1
ATOM 13448 O O . THR A 1 1757 ? -42.210 43.642 31.764 1.00 71.06 1757 THR A O 1
ATOM 13451 N N . TYR A 1 1758 ? -40.927 41.840 32.160 1.00 75.12 1758 TYR A N 1
ATOM 13452 C CA . TYR A 1 1758 ? -40.362 42.254 33.439 1.00 75.12 1758 TYR A CA 1
ATOM 13453 C C . TYR A 1 1758 ? -38.927 42.763 33.255 1.00 75.12 1758 TYR A C 1
ATOM 13455 O O . TYR A 1 1758 ? -38.162 42.207 32.466 1.00 75.12 1758 TYR A O 1
ATOM 13463 N N . THR A 1 1759 ? -38.547 43.798 34.007 1.00 74.88 1759 THR A N 1
ATOM 13464 C CA . THR A 1 1759 ? -37.172 44.324 34.067 1.00 74.88 1759 THR A CA 1
ATOM 13465 C C . THR A 1 1759 ? -36.533 44.016 35.417 1.00 74.88 1759 THR A C 1
ATOM 13467 O O . THR A 1 1759 ? -37.067 44.454 36.435 1.00 74.88 1759 THR A O 1
ATOM 13470 N N . LEU A 1 1760 ? -35.379 43.348 35.414 1.00 78.31 1760 LEU A N 1
ATOM 13471 C CA . LEU A 1 1760 ? -34.531 43.105 36.588 1.00 78.31 1760 LEU A CA 1
ATOM 13472 C C . LEU A 1 1760 ? -33.308 44.025 36.538 1.00 78.31 1760 LEU A C 1
ATOM 13474 O O . LEU A 1 1760 ? -32.653 44.130 35.500 1.00 78.31 1760 LEU A O 1
ATOM 13478 N N . GLN A 1 1761 ? -32.959 44.670 37.647 1.00 79.50 1761 GLN A N 1
ATOM 13479 C CA . GLN A 1 1761 ? -31.656 45.317 37.793 1.00 79.50 1761 GLN A CA 1
ATOM 13480 C C . GLN A 1 1761 ? -30.548 44.274 37.967 1.00 79.50 1761 GLN A C 1
ATOM 13482 O O . GLN A 1 1761 ? -30.788 43.155 38.416 1.00 79.50 1761 GLN A O 1
ATOM 13487 N N . VAL A 1 1762 ? -29.316 44.659 37.632 1.00 75.12 1762 VAL A N 1
ATOM 13488 C CA . VAL A 1 1762 ? -28.125 43.822 37.834 1.00 75.12 1762 VAL A CA 1
ATOM 13489 C C . VAL A 1 1762 ? -28.011 43.440 39.313 1.00 75.12 1762 VAL A C 1
ATOM 13491 O O . VAL A 1 1762 ? -27.862 44.310 40.170 1.00 75.12 1762 VAL A O 1
ATOM 13494 N N . GLY A 1 1763 ? -28.089 42.139 39.598 1.00 73.25 1763 GLY A N 1
ATOM 13495 C CA . GLY A 1 1763 ? -28.115 41.560 40.943 1.00 73.25 1763 GLY A CA 1
ATOM 13496 C C . GLY A 1 1763 ? -29.500 41.155 41.472 1.00 73.25 1763 GLY A C 1
ATOM 13497 O O . GLY A 1 1763 ? -29.564 40.558 42.545 1.00 73.25 1763 GLY A O 1
ATOM 13498 N N . GLU A 1 1764 ? -30.603 41.440 40.769 1.00 67.12 1764 GLU A N 1
ATOM 13499 C CA . GLU A 1 1764 ? -31.945 40.993 41.178 1.00 67.12 1764 GLU A CA 1
ATOM 13500 C C . GLU A 1 1764 ? -32.255 39.551 40.725 1.00 67.12 1764 GLU A C 1
ATOM 13502 O O . GLU A 1 1764 ? -31.814 39.093 39.667 1.00 67.12 1764 GLU A O 1
ATOM 13507 N N . VAL A 1 1765 ? -33.049 38.849 41.545 1.00 71.25 1765 VAL A N 1
ATOM 13508 C CA . VAL A 1 1765 ? -33.496 37.459 41.350 1.00 71.25 1765 VAL A CA 1
ATOM 13509 C C . VAL A 1 1765 ? -35.007 37.381 41.578 1.00 71.25 1765 VAL A C 1
ATOM 13511 O O . VAL A 1 1765 ? -35.511 37.944 42.550 1.00 71.25 1765 VAL A O 1
ATOM 13514 N N . GLN A 1 1766 ? -35.737 36.671 40.716 1.00 67.25 1766 GLN A N 1
ATOM 13515 C CA . GLN A 1 1766 ? -37.195 36.541 40.784 1.00 67.25 1766 GLN A CA 1
ATOM 13516 C C . GLN A 1 1766 ? -37.652 35.123 40.405 1.00 67.25 1766 GLN A C 1
ATOM 13518 O O . GLN A 1 1766 ? -37.105 34.515 39.488 1.00 67.25 1766 GLN A O 1
ATOM 13523 N N . SER A 1 1767 ? -38.642 34.582 41.120 1.00 59.78 1767 SER A N 1
ATOM 13524 C CA . SER A 1 1767 ? -39.068 33.179 41.019 1.00 59.78 1767 SER A CA 1
ATOM 13525 C C . SER A 1 1767 ? -40.553 33.019 40.675 1.00 59.78 1767 SER A C 1
ATOM 13527 O O . SER A 1 1767 ? -41.400 33.795 41.127 1.00 59.78 1767 SER A O 1
ATOM 13529 N N . TYR A 1 1768 ? -40.879 32.005 39.868 1.00 52.47 1768 TYR A N 1
ATOM 13530 C CA . TYR A 1 1768 ? -42.237 31.712 39.407 1.00 52.47 1768 TYR A CA 1
ATOM 13531 C C . TYR A 1 1768 ? -42.429 30.221 39.090 1.00 52.47 1768 TYR A C 1
ATOM 13533 O O . TYR A 1 1768 ? -41.680 29.642 38.310 1.00 52.47 1768 TYR A O 1
ATOM 13541 N N . LYS A 1 1769 ? -43.473 29.592 39.652 1.00 61.09 1769 LYS A N 1
ATOM 13542 C CA . LYS A 1 1769 ? -43.749 28.143 39.524 1.00 61.09 1769 LYS A CA 1
ATOM 13543 C C . LYS A 1 1769 ? -42.516 27.307 39.933 1.00 61.09 1769 LYS A C 1
ATOM 13545 O O . LYS A 1 1769 ? -42.167 27.332 41.108 1.00 61.09 1769 LYS A O 1
ATOM 13550 N N . CYS A 1 1770 ? -41.874 26.616 38.988 1.00 53.50 1770 CYS A N 1
ATOM 13551 C CA . CYS A 1 1770 ? -40.633 25.849 39.176 1.00 53.50 1770 CYS A CA 1
ATOM 13552 C C . CYS A 1 1770 ? -39.419 26.504 38.476 1.00 53.50 1770 CYS A C 1
ATOM 13554 O O . CYS A 1 1770 ? -38.440 25.821 38.189 1.00 53.50 1770 CYS A O 1
ATOM 13556 N N . GLU A 1 1771 ? -39.491 27.803 38.161 1.00 58.69 1771 GLU A N 1
ATOM 13557 C CA . GLU A 1 1771 ? -38.442 28.573 37.481 1.00 58.69 1771 GLU A CA 1
ATOM 13558 C C . GLU A 1 1771 ? -37.908 29.731 38.338 1.00 58.69 1771 GLU A C 1
ATOM 13560 O O . GLU A 1 1771 ? -38.674 30.491 38.933 1.00 58.69 1771 GLU A O 1
ATOM 13565 N N . ASN A 1 1772 ? -36.585 29.910 38.336 1.00 65.88 1772 ASN A N 1
ATOM 13566 C CA . ASN A 1 1772 ? -35.894 31.066 38.918 1.00 65.88 1772 ASN A CA 1
ATOM 13567 C C . ASN A 1 1772 ? -35.159 31.849 37.819 1.00 65.88 1772 ASN A C 1
ATOM 13569 O O . ASN A 1 1772 ? -34.513 31.237 36.968 1.00 65.88 1772 ASN A O 1
ATOM 13573 N N . VAL A 1 1773 ? -35.222 33.183 37.867 1.00 78.38 1773 VAL A N 1
ATOM 13574 C CA . VAL A 1 1773 ? -34.595 34.116 36.913 1.00 78.38 1773 VAL A CA 1
ATOM 13575 C C . VAL A 1 1773 ? -33.651 35.072 37.652 1.00 78.38 1773 VAL A C 1
ATOM 13577 O O . VAL A 1 1773 ? -34.066 35.682 38.636 1.00 78.38 1773 VAL A O 1
ATOM 13580 N N . THR A 1 1774 ? -32.420 35.249 37.168 1.00 78.81 1774 THR A N 1
ATOM 13581 C CA . THR A 1 1774 ? -31.382 36.125 37.763 1.00 78.81 1774 THR A CA 1
ATOM 13582 C C . THR A 1 1774 ? -30.837 37.101 36.719 1.00 78.81 1774 THR A C 1
ATOM 13584 O O . THR A 1 1774 ? -30.731 36.729 35.556 1.00 78.81 1774 THR A O 1
ATOM 13587 N N . CYS A 1 1775 ? -30.465 38.326 37.106 1.00 80.25 1775 CYS A N 1
ATOM 13588 C CA . CYS A 1 1775 ? -29.811 39.308 36.224 1.00 80.25 1775 CYS A CA 1
ATOM 13589 C C . CYS A 1 1775 ? -28.332 39.528 36.591 1.00 80.25 1775 CYS A C 1
ATOM 13591 O O . CYS A 1 1775 ? -28.031 40.059 37.662 1.00 80.25 1775 CYS A O 1
ATOM 13593 N N . SER A 1 1776 ? -27.411 39.165 35.696 1.00 75.19 1776 SER A N 1
ATOM 13594 C CA . SER A 1 1776 ? -25.954 39.289 35.865 1.00 75.19 1776 SER A CA 1
ATOM 13595 C C . SER A 1 1776 ? -25.336 40.215 34.802 1.00 75.19 1776 SER A C 1
ATOM 13597 O O . SER A 1 1776 ? -26.033 40.694 33.908 1.00 75.19 1776 SER A O 1
ATOM 13599 N N . VAL A 1 1777 ? -24.037 40.533 34.909 1.00 74.00 1777 VAL A N 1
ATOM 13600 C CA . VAL A 1 1777 ? -23.295 41.283 33.873 1.00 74.00 1777 VAL A CA 1
ATOM 13601 C C . VAL A 1 1777 ? -22.163 40.428 33.333 1.00 74.00 1777 VAL A C 1
ATOM 13603 O O . VAL A 1 1777 ? -21.252 40.056 34.071 1.00 74.00 1777 VAL A O 1
ATOM 13606 N N . ILE A 1 1778 ? -22.200 40.181 32.026 1.00 57.88 1778 ILE A N 1
ATOM 13607 C CA . ILE A 1 1778 ? -21.201 39.404 31.291 1.00 57.88 1778 ILE A CA 1
ATOM 13608 C C . ILE A 1 1778 ? -20.599 40.323 30.227 1.00 57.88 1778 ILE A C 1
ATOM 13610 O O . ILE A 1 1778 ? -21.324 40.975 29.476 1.00 57.88 1778 ILE A O 1
ATOM 13614 N N . SER A 1 1779 ? -19.267 40.435 30.204 1.00 45.69 1779 SER A N 1
ATOM 13615 C CA . SER A 1 1779 ? -18.500 41.249 29.241 1.00 45.69 1779 SER A CA 1
ATOM 13616 C C . SER A 1 1779 ? -19.026 42.683 29.023 1.00 45.69 1779 SER A C 1
ATOM 13618 O O . SER A 1 1779 ? -18.923 43.240 27.932 1.00 45.69 1779 SER A O 1
ATOM 13620 N N . GLY A 1 1780 ? -19.587 43.295 30.073 1.00 59.91 1780 GLY A N 1
ATOM 13621 C CA . GLY A 1 1780 ? -20.096 44.671 30.071 1.00 59.91 1780 GLY A CA 1
ATOM 13622 C C . GLY A 1 1780 ? -21.588 44.850 29.754 1.00 59.91 1780 GLY A C 1
ATOM 13623 O O . GLY A 1 1780 ? -22.053 45.985 29.806 1.00 59.91 1780 GLY A O 1
ATOM 13624 N N . SER A 1 1781 ? -22.344 43.779 29.477 1.00 60.75 1781 SER A N 1
ATOM 13625 C CA . SER A 1 1781 ? -23.793 43.841 29.186 1.00 60.75 1781 SER A CA 1
ATOM 13626 C C . SER A 1 1781 ? -24.640 43.101 30.241 1.00 60.75 1781 SER A C 1
ATOM 13628 O O . SER A 1 1781 ? -24.189 42.063 30.729 1.00 60.75 1781 SER A O 1
ATOM 13630 N N . PRO A 1 1782 ? -25.854 43.579 30.599 1.00 77.12 1782 PRO A N 1
ATOM 13631 C CA . PRO A 1 1782 ? -26.781 42.855 31.481 1.00 77.12 1782 PRO A CA 1
ATOM 13632 C C . PRO A 1 1782 ? -27.451 41.652 30.787 1.00 77.12 1782 PRO A C 1
ATOM 13634 O O . PRO A 1 1782 ? -28.029 41.810 29.712 1.00 77.12 1782 PRO A O 1
ATOM 13637 N N . VAL A 1 1783 ? -27.436 40.467 31.410 1.00 79.06 1783 VAL A N 1
ATOM 13638 C CA . VAL A 1 1783 ? -27.966 39.201 30.854 1.00 79.06 1783 VAL A CA 1
ATOM 13639 C C . VAL A 1 1783 ? -28.834 38.455 31.881 1.00 79.06 1783 VAL A C 1
ATOM 13641 O O . VAL A 1 1783 ? -28.562 38.511 33.079 1.00 79.06 1783 VAL A O 1
ATOM 13644 N N . THR A 1 1784 ? -29.886 37.754 31.432 1.00 77.75 1784 THR A N 1
ATOM 13645 C CA . THR A 1 1784 ? -30.718 36.899 32.305 1.00 77.75 1784 THR A CA 1
ATOM 13646 C C . THR A 1 1784 ? -30.292 35.434 32.299 1.00 77.75 1784 THR A C 1
ATOM 13648 O O . THR A 1 1784 ? -30.271 34.806 31.240 1.00 77.75 1784 THR A O 1
ATOM 13651 N N . GLU A 1 1785 ? -30.108 34.858 33.480 1.00 69.94 1785 GLU A N 1
ATOM 13652 C CA . GLU A 1 1785 ? -29.959 33.416 33.711 1.00 69.94 1785 GLU A CA 1
ATOM 13653 C C . GLU A 1 1785 ? -31.307 32.803 34.134 1.00 69.94 1785 GLU A C 1
ATOM 13655 O O . GLU A 1 1785 ? -32.113 33.478 34.782 1.00 69.94 1785 GLU A O 1
ATOM 13660 N N . ARG A 1 1786 ? -31.572 31.535 33.778 1.00 61.97 1786 ARG A N 1
ATOM 13661 C CA . ARG A 1 1786 ? -32.834 30.837 34.091 1.00 61.97 1786 ARG A CA 1
ATOM 13662 C C . ARG A 1 1786 ? -32.604 29.374 34.486 1.00 61.97 1786 ARG A C 1
ATOM 13664 O O . ARG A 1 1786 ? -31.956 28.648 33.741 1.00 61.97 1786 ARG A O 1
ATOM 13671 N N . ASN A 1 1787 ? -33.179 28.939 35.610 1.00 56.81 1787 ASN A N 1
ATOM 13672 C CA . ASN A 1 1787 ? -33.088 27.563 36.126 1.00 56.81 1787 ASN A CA 1
ATOM 13673 C C . ASN A 1 1787 ? -34.485 26.944 36.290 1.00 56.81 1787 ASN A C 1
ATOM 13675 O O . ASN A 1 1787 ? -35.345 27.589 36.889 1.00 56.81 1787 ASN A O 1
ATOM 13679 N N . SER A 1 1788 ? -34.689 25.707 35.814 1.00 53.59 1788 SER A N 1
ATOM 13680 C CA . SER A 1 1788 ? -35.972 24.978 35.846 1.00 53.59 1788 SER A CA 1
ATOM 13681 C C . SER A 1 1788 ? -35.836 23.490 36.221 1.00 53.59 1788 SER A C 1
ATOM 13683 O O . SER A 1 1788 ? -34.775 22.882 36.071 1.00 53.59 1788 SER A O 1
ATOM 13685 N N . GLU A 1 1789 ? -36.926 22.896 36.716 1.00 53.47 1789 GLU A N 1
ATOM 13686 C CA . GLU A 1 1789 ? -37.025 21.488 37.142 1.00 53.47 1789 GLU A CA 1
ATOM 13687 C C . GLU A 1 1789 ? -37.628 20.589 36.033 1.00 53.47 1789 GLU A C 1
ATOM 13689 O O . GLU A 1 1789 ? -38.546 21.004 35.325 1.00 53.47 1789 GLU A O 1
ATOM 13694 N N . LYS A 1 1790 ? -37.118 19.357 35.850 1.00 48.75 1790 LYS A N 1
ATOM 13695 C CA . LYS A 1 1790 ? -37.458 18.470 34.709 1.00 48.75 1790 LYS A CA 1
ATOM 13696 C C . LYS A 1 1790 ? -38.473 17.370 35.075 1.00 48.75 1790 LYS A C 1
ATOM 13698 O O . LYS A 1 1790 ? -38.334 16.725 36.108 1.00 48.75 1790 LYS A O 1
ATOM 13703 N N . CYS A 1 1791 ? -39.433 17.092 34.182 1.00 53.69 1791 CYS A N 1
ATOM 13704 C CA . CYS A 1 1791 ? -40.449 16.030 34.316 1.00 53.69 1791 CYS A CA 1
ATOM 13705 C C . CYS A 1 1791 ? -40.316 14.921 33.255 1.00 53.69 1791 CYS A C 1
ATOM 13707 O O . CYS A 1 1791 ? -39.893 15.186 32.135 1.00 53.69 1791 CYS A O 1
ATOM 13709 N N . THR A 1 1792 ? -40.751 13.700 33.597 1.00 61.25 1792 THR A N 1
ATOM 13710 C CA . THR A 1 1792 ? -40.644 12.497 32.737 1.00 61.25 1792 THR A CA 1
ATOM 13711 C C . THR A 1 1792 ? -41.900 12.193 31.910 1.00 61.25 1792 THR A C 1
ATOM 13713 O O . THR A 1 1792 ? -41.775 11.797 30.759 1.00 61.25 1792 THR A O 1
ATOM 13716 N N . TYR A 1 1793 ? -43.098 12.378 32.480 1.00 69.12 1793 TYR A N 1
ATOM 13717 C CA . TYR A 1 1793 ? -44.379 12.217 31.777 1.00 69.12 1793 TYR A CA 1
ATOM 13718 C C . TYR A 1 1793 ? -45.227 13.474 32.001 1.00 69.12 1793 TYR A C 1
ATOM 13720 O O . TYR A 1 1793 ? -45.566 13.825 33.138 1.00 69.12 1793 TYR A O 1
ATOM 13728 N N . LEU A 1 1794 ? -45.516 14.173 30.909 1.00 66.56 1794 LEU A N 1
ATOM 13729 C CA . LEU A 1 1794 ? -46.229 15.442 30.820 1.00 66.56 1794 LEU A CA 1
ATOM 13730 C C . LEU A 1 1794 ? -47.674 15.242 30.339 1.00 66.56 1794 LEU A C 1
ATOM 13732 O O . LEU A 1 1794 ? -48.568 15.971 30.782 1.00 66.56 1794 LEU A O 1
ATOM 13736 N N . SER A 1 1795 ? -47.917 14.253 29.473 1.00 69.56 1795 SER A N 1
ATOM 13737 C CA . SER A 1 1795 ? -49.180 14.070 28.754 1.00 69.56 1795 SER A CA 1
ATOM 13738 C C . SER A 1 1795 ? -49.577 12.600 28.557 1.00 69.56 1795 SER A C 1
ATOM 13740 O O . SER A 1 1795 ? -48.801 11.678 28.795 1.00 69.56 1795 SER A O 1
ATOM 13742 N N . SER A 1 1796 ? -50.796 12.372 28.055 1.00 66.12 1796 SER A N 1
ATOM 13743 C CA . SER A 1 1796 ? -51.254 11.041 27.643 1.00 66.12 1796 SER A CA 1
ATOM 13744 C C . SER A 1 1796 ? -50.666 10.536 26.323 1.00 66.12 1796 SER A C 1
ATOM 13746 O O . SER A 1 1796 ? -50.823 9.354 26.034 1.00 66.12 1796 SER A O 1
ATOM 13748 N N . LEU A 1 1797 ? -50.003 11.387 25.528 1.00 67.81 1797 LEU A N 1
ATOM 13749 C CA . LEU A 1 1797 ? -49.257 10.946 24.340 1.00 67.81 1797 LEU A CA 1
ATOM 13750 C C . LEU A 1 1797 ? -47.990 10.165 24.723 1.00 67.81 1797 LEU A C 1
ATOM 13752 O O . LEU A 1 1797 ? -47.530 9.321 23.962 1.00 67.81 1797 LEU A O 1
ATOM 13756 N N . ASP A 1 1798 ? -47.471 10.408 25.925 1.00 71.25 1798 ASP A N 1
ATOM 13757 C CA . ASP A 1 1798 ? -46.256 9.794 26.460 1.00 71.25 1798 ASP A CA 1
ATOM 13758 C C . ASP A 1 1798 ? -46.500 8.331 26.909 1.00 71.25 1798 ASP A C 1
ATOM 13760 O O . ASP A 1 1798 ? -45.570 7.605 27.267 1.00 71.25 1798 ASP A O 1
ATOM 13764 N N . CYS A 1 1799 ? -47.762 7.880 26.909 1.00 72.69 1799 CYS A N 1
ATOM 13765 C CA . CYS A 1 1799 ? -48.166 6.540 27.318 1.00 72.69 1799 CYS A CA 1
ATOM 13766 C C . CYS A 1 1799 ? -48.243 5.576 26.122 1.00 72.69 1799 CYS A C 1
ATOM 13768 O O . CYS A 1 1799 ? -48.957 5.816 25.150 1.00 72.69 1799 CYS A O 1
ATOM 13770 N N . LYS A 1 1800 ? -47.566 4.423 26.227 1.00 70.38 1800 LYS A N 1
ATOM 13771 C CA . LYS A 1 1800 ? -47.591 3.363 25.201 1.00 70.38 1800 LYS A CA 1
ATOM 13772 C C . LYS A 1 1800 ? -49.018 2.878 24.910 1.00 70.38 1800 LYS A C 1
ATOM 13774 O O . LYS A 1 1800 ? -49.826 2.731 25.830 1.00 70.38 1800 LYS A O 1
ATOM 13779 N N . LEU A 1 1801 ? -49.289 2.558 23.640 1.00 60.44 1801 LEU A N 1
ATOM 13780 C CA . LEU A 1 1801 ? -50.586 2.082 23.144 1.00 60.44 1801 LEU A CA 1
ATOM 13781 C C . LEU A 1 1801 ? -51.161 0.964 24.037 1.00 60.44 1801 LEU A C 1
ATOM 13783 O O . LEU A 1 1801 ? -50.514 -0.057 24.263 1.00 60.44 1801 LEU A O 1
ATOM 13787 N N . GLY A 1 1802 ? -52.374 1.176 24.555 1.00 57.03 1802 GLY A N 1
ATOM 13788 C CA . GLY A 1 1802 ? -52.996 0.302 25.560 1.00 57.03 1802 GLY A CA 1
ATOM 13789 C C . GLY A 1 1802 ? -52.793 0.738 27.021 1.00 57.03 1802 GLY A C 1
ATOM 13790 O O . GLY A 1 1802 ? -53.160 -0.024 27.917 1.00 57.03 1802 GLY A O 1
ATOM 13791 N N . SER A 1 1803 ? -52.249 1.936 27.270 1.00 73.69 1803 SER A N 1
ATOM 13792 C CA . SER A 1 1803 ? -52.052 2.528 28.607 1.00 73.69 1803 SER A CA 1
ATOM 13793 C C . SER A 1 1803 ? -52.725 3.902 28.762 1.00 73.69 1803 SER A C 1
ATOM 13795 O O . SER A 1 1803 ? -52.945 4.608 27.783 1.00 73.69 1803 SER A O 1
ATOM 13797 N N . GLU A 1 1804 ? -53.049 4.282 29.999 1.00 63.56 1804 GLU A N 1
ATOM 13798 C CA . GLU A 1 1804 ? -53.829 5.474 30.375 1.00 63.56 1804 GLU A CA 1
ATOM 13799 C C . GLU A 1 1804 ? -53.036 6.387 31.333 1.00 63.56 1804 GLU A C 1
ATOM 13801 O O . GLU A 1 1804 ? -52.304 5.889 32.187 1.00 63.56 1804 GLU A O 1
ATOM 13806 N N . TYR A 1 1805 ? -53.176 7.712 31.201 1.00 76.19 1805 TYR A N 1
ATOM 13807 C CA . TYR A 1 1805 ? -52.407 8.719 31.953 1.00 76.19 1805 TYR A CA 1
ATOM 13808 C C . TYR A 1 1805 ? -53.146 9.256 33.183 1.00 76.19 1805 TYR A C 1
ATOM 13810 O O . TYR A 1 1805 ? -54.338 9.559 33.118 1.00 76.19 1805 TYR A O 1
ATOM 13818 N N . VAL A 1 1806 ? -52.424 9.454 34.289 1.00 66.88 1806 VAL A N 1
ATOM 13819 C CA . VAL A 1 1806 ? -52.954 9.975 35.555 1.00 66.88 1806 VAL A CA 1
ATOM 13820 C C . VAL A 1 1806 ? -51.983 10.992 36.167 1.00 66.88 1806 VAL A C 1
ATOM 13822 O O . VAL A 1 1806 ? -50.786 10.745 36.278 1.00 66.88 1806 VAL A O 1
ATOM 13825 N N . LYS A 1 1807 ? -52.505 12.136 36.625 1.00 65.12 1807 LYS A N 1
ATOM 13826 C CA . LYS A 1 1807 ? -51.753 13.179 37.343 1.00 65.12 1807 LYS A CA 1
ATOM 13827 C C . LYS A 1 1807 ? -52.541 13.666 38.563 1.00 65.12 1807 LYS A C 1
ATOM 13829 O O . LYS A 1 1807 ? -53.766 13.767 38.507 1.00 65.12 1807 LYS A O 1
ATOM 13834 N N . LYS A 1 1808 ? -51.853 13.957 39.671 1.00 53.94 1808 LYS A N 1
ATOM 13835 C CA . LYS A 1 1808 ? -52.458 14.462 40.917 1.00 53.94 1808 LYS A CA 1
ATOM 13836 C C . LYS A 1 1808 ? -52.435 15.992 40.976 1.00 53.94 1808 LYS A C 1
ATOM 13838 O O . LYS A 1 1808 ? -51.572 16.644 40.393 1.00 53.94 1808 LYS A O 1
ATOM 13843 N N . ALA A 1 1809 ? -53.393 16.570 41.699 1.00 42.25 1809 ALA A N 1
ATOM 13844 C CA . ALA A 1 1809 ? -53.486 18.014 41.888 1.00 42.25 1809 ALA A CA 1
ATOM 13845 C C . ALA A 1 1809 ? -52.460 18.499 42.928 1.00 42.25 1809 ALA A C 1
ATOM 13847 O O . ALA A 1 1809 ? -52.587 18.185 44.109 1.00 42.25 1809 ALA A O 1
ATOM 13848 N N . GLY A 1 1810 ? -51.471 19.271 42.471 1.00 45.97 1810 GLY A N 1
ATOM 13849 C CA . GLY A 1 1810 ? -50.368 19.809 43.278 1.00 45.97 1810 GLY A CA 1
ATOM 13850 C C . GLY A 1 1810 ? -48.984 19.455 42.723 1.00 45.97 1810 GLY A C 1
ATOM 13851 O O . GLY A 1 1810 ? -48.057 20.240 42.885 1.00 45.97 1810 GLY A O 1
ATOM 13852 N N . ASP A 1 1811 ? -48.871 18.331 42.010 1.00 59.03 1811 ASP A N 1
ATOM 13853 C CA . ASP A 1 1811 ? -47.595 17.791 41.527 1.00 59.03 1811 ASP A CA 1
ATOM 13854 C C . ASP A 1 1811 ? -47.224 18.306 40.120 1.00 59.03 1811 ASP A C 1
ATOM 13856 O O . ASP A 1 1811 ? -48.090 18.587 39.281 1.00 59.03 1811 ASP A O 1
ATOM 13860 N N . CYS A 1 1812 ? -45.922 18.392 39.822 1.00 56.03 1812 CYS A N 1
ATOM 13861 C CA . CYS A 1 1812 ? -45.431 18.893 38.531 1.00 56.03 1812 CYS A CA 1
ATOM 13862 C C . CYS A 1 1812 ? -45.594 17.875 37.376 1.00 56.03 1812 CYS A C 1
ATOM 13864 O O . CYS A 1 1812 ? -45.951 18.264 36.262 1.00 56.03 1812 CYS A O 1
ATOM 13866 N N . CYS A 1 1813 ? -45.449 16.570 37.638 1.00 65.44 1813 CYS A N 1
ATOM 13867 C CA . CYS A 1 1813 ? -45.435 15.498 36.622 1.00 65.44 1813 CYS A CA 1
ATOM 13868 C C . CYS A 1 1813 ? -46.605 14.491 36.786 1.00 65.44 1813 CYS A C 1
ATOM 13870 O O . CYS A 1 1813 ? -47.333 14.555 37.777 1.00 65.44 1813 CYS A O 1
ATOM 13872 N N . GLY A 1 1814 ? -46.803 13.573 35.827 1.00 75.19 1814 GLY A N 1
ATOM 13873 C CA . GLY A 1 1814 ? -47.807 12.486 35.877 1.00 75.19 1814 GLY A CA 1
ATOM 13874 C C . GLY A 1 1814 ? -47.234 11.074 35.652 1.00 75.19 1814 GLY A C 1
ATOM 13875 O O . GLY A 1 1814 ? -46.020 10.881 35.691 1.00 75.19 1814 GLY A O 1
ATOM 13876 N N . THR A 1 1815 ? -48.106 10.076 35.445 1.00 74.94 1815 THR A N 1
ATOM 13877 C CA . THR A 1 1815 ? -47.759 8.645 35.273 1.00 74.94 1815 THR A CA 1
ATOM 13878 C C . THR A 1 1815 ? -48.707 7.896 34.316 1.00 74.94 1815 THR A C 1
ATOM 13880 O O . THR A 1 1815 ? -49.847 8.308 34.122 1.00 74.94 1815 THR A O 1
ATOM 13883 N N . CYS A 1 1816 ? -48.257 6.769 33.743 1.00 76.38 1816 CYS A N 1
ATOM 13884 C CA . CYS A 1 1816 ? -49.019 5.910 32.814 1.00 76.38 1816 CYS A CA 1
ATOM 13885 C C . CYS A 1 1816 ? -49.343 4.520 33.412 1.00 76.38 1816 CYS A C 1
ATOM 13887 O O . CYS A 1 1816 ? -48.533 3.978 34.162 1.00 76.38 1816 CYS A O 1
ATOM 13889 N N . VAL A 1 1817 ? -50.486 3.913 33.051 1.00 69.38 1817 VAL A N 1
ATOM 13890 C CA . VAL A 1 1817 ? -50.955 2.606 33.576 1.00 69.38 1817 VAL A CA 1
ATOM 13891 C C . VAL A 1 1817 ? -51.572 1.724 32.474 1.00 69.38 1817 VAL A C 1
ATOM 13893 O O . VAL A 1 1817 ? -52.477 2.167 31.772 1.00 69.38 1817 VAL A O 1
ATOM 13896 N N . GLN A 1 1818 ? -51.116 0.476 32.318 1.00 69.50 1818 GLN A N 1
ATOM 13897 C CA . GLN A 1 1818 ? -51.483 -0.415 31.197 1.00 69.50 1818 GLN A CA 1
ATOM 13898 C C . GLN A 1 1818 ? -52.801 -1.196 31.413 1.00 69.50 1818 GLN A C 1
ATOM 13900 O O . GLN A 1 1818 ? -53.142 -1.543 32.543 1.00 69.50 1818 GLN A O 1
ATOM 13905 N N . LYS A 1 1819 ? -53.551 -1.473 30.328 1.00 71.19 1819 LYS A N 1
ATOM 13906 C CA . LYS A 1 1819 ? -54.891 -2.107 30.358 1.00 71.19 1819 LYS A CA 1
ATOM 13907 C C . LYS A 1 1819 ? -55.044 -3.410 29.554 1.00 71.19 1819 LYS A C 1
ATOM 13909 O O . LYS A 1 1819 ? -55.747 -4.298 30.023 1.00 71.19 1819 LYS A O 1
ATOM 13914 N N . ASN A 1 1820 ? -54.417 -3.536 28.378 1.00 73.62 1820 ASN A N 1
ATOM 13915 C CA . ASN A 1 1820 ? -54.632 -4.653 27.435 1.00 73.62 1820 ASN A CA 1
ATOM 13916 C C . ASN A 1 1820 ? -53.323 -5.373 27.047 1.00 73.62 1820 ASN A C 1
ATOM 13918 O O . ASN A 1 1820 ? -52.234 -4.811 27.195 1.00 73.62 1820 ASN A O 1
ATOM 13922 N N . CYS A 1 1821 ? -53.439 -6.590 26.500 1.00 78.31 1821 CYS A N 1
ATOM 13923 C CA . CYS A 1 1821 ? -52.334 -7.291 25.838 1.00 78.31 1821 CYS A CA 1
ATOM 13924 C C . CYS A 1 1821 ? -52.081 -6.710 24.436 1.00 78.31 1821 CYS A C 1
ATOM 13926 O O . CYS A 1 1821 ? -53.027 -6.412 23.706 1.00 78.31 1821 CYS A O 1
ATOM 13928 N N . THR A 1 1822 ? -50.818 -6.663 24.014 1.00 72.50 1822 THR A N 1
ATOM 13929 C CA . THR A 1 1822 ? -50.402 -6.427 22.620 1.00 72.50 1822 THR A CA 1
ATOM 13930 C C . THR A 1 1822 ? -49.498 -7.564 22.140 1.00 72.50 1822 THR A C 1
ATOM 13932 O O . THR A 1 1822 ? -48.709 -8.101 22.917 1.00 72.50 1822 THR A O 1
ATOM 13935 N N . TYR A 1 1823 ? -49.621 -7.958 20.871 1.00 76.56 1823 TYR A N 1
ATOM 13936 C CA . TYR A 1 1823 ? -48.729 -8.926 20.222 1.00 76.56 1823 TYR A CA 1
ATOM 13937 C C . TYR A 1 1823 ? -48.523 -8.574 18.745 1.00 76.56 1823 TYR A C 1
ATOM 13939 O O . TYR A 1 1823 ? -49.404 -7.989 18.120 1.00 76.56 1823 TYR A O 1
ATOM 13947 N N . MET A 1 1824 ? -47.364 -8.920 18.181 1.00 60.91 1824 MET A N 1
ATOM 13948 C CA . MET A 1 1824 ? -47.053 -8.679 16.767 1.00 60.91 1824 MET A CA 1
ATOM 13949 C C . MET A 1 1824 ? -47.023 -9.984 15.965 1.00 60.91 1824 MET A C 1
ATOM 13951 O O . MET A 1 1824 ? -46.574 -11.022 16.459 1.00 60.91 1824 MET A O 1
ATOM 13955 N N . ILE A 1 1825 ? -47.479 -9.903 14.712 1.00 54.81 1825 ILE A N 1
ATOM 13956 C CA . ILE A 1 1825 ? -47.187 -10.865 13.642 1.00 54.81 1825 ILE A CA 1
ATOM 13957 C C . ILE A 1 1825 ? -46.722 -10.045 12.435 1.00 54.81 1825 ILE A C 1
ATOM 13959 O O . ILE A 1 1825 ? -47.473 -9.219 11.912 1.00 54.81 1825 ILE A O 1
ATOM 13963 N N . GLY A 1 1826 ? -45.471 -10.250 12.012 1.00 58.31 1826 GLY A N 1
ATOM 13964 C CA . GLY A 1 1826 ? -44.815 -9.365 11.046 1.00 58.31 1826 GLY A CA 1
ATOM 13965 C C . GLY A 1 1826 ? -44.805 -7.915 11.543 1.00 58.31 1826 GLY A C 1
ATOM 13966 O O . GLY A 1 1826 ? -44.584 -7.660 12.724 1.00 58.31 1826 GLY A O 1
ATOM 13967 N N . SER A 1 1827 ? -45.107 -6.972 10.653 1.00 49.09 1827 SER A N 1
ATOM 13968 C CA . SER A 1 1827 ? -45.216 -5.537 10.951 1.00 49.09 1827 SER A CA 1
ATOM 13969 C C . SER A 1 1827 ? -46.550 -5.107 11.589 1.00 49.09 1827 SER A C 1
ATOM 13971 O O . SER A 1 1827 ? -46.761 -3.916 11.806 1.00 49.09 1827 SER A O 1
ATOM 13973 N N . THR A 1 1828 ? -47.476 -6.034 11.875 1.00 51.09 1828 THR A N 1
ATOM 13974 C CA . THR A 1 1828 ? -48.817 -5.702 12.393 1.00 51.09 1828 THR A CA 1
ATOM 13975 C C . THR A 1 1828 ? -48.944 -6.006 13.885 1.00 51.09 1828 THR A C 1
ATOM 13977 O O . THR A 1 1828 ? -48.811 -7.157 14.308 1.00 51.09 1828 THR A O 1
ATOM 13980 N N . THR A 1 1829 ? -49.266 -4.975 14.672 1.00 61.19 1829 THR A N 1
ATOM 13981 C CA . THR A 1 1829 ? -49.554 -5.077 16.111 1.00 61.19 1829 THR A CA 1
ATOM 13982 C C . THR A 1 1829 ? -51.047 -5.267 16.358 1.00 61.19 1829 THR A C 1
ATOM 13984 O O . THR A 1 1829 ? -51.860 -4.402 16.037 1.00 61.19 1829 THR A O 1
ATOM 13987 N N . TYR A 1 1830 ? -51.399 -6.376 16.996 1.00 69.75 1830 TYR A N 1
ATOM 13988 C CA . TYR A 1 1830 ? -52.751 -6.730 17.413 1.00 69.75 1830 TYR A CA 1
ATOM 13989 C C . TYR A 1 1830 ? -52.925 -6.498 18.921 1.00 69.75 1830 TYR A C 1
ATOM 13991 O O . TYR A 1 1830 ? -51.993 -6.693 19.705 1.00 69.75 1830 TYR A O 1
ATOM 13999 N N . MET A 1 1831 ? -54.133 -6.115 19.343 1.00 70.88 1831 MET A N 1
ATOM 14000 C CA . MET A 1 1831 ? -54.526 -6.072 20.756 1.00 70.88 1831 MET A CA 1
ATOM 14001 C C . MET A 1 1831 ? -55.412 -7.275 21.087 1.00 70.88 1831 MET A C 1
ATOM 14003 O O . MET A 1 1831 ? -56.366 -7.534 20.360 1.00 70.88 1831 MET A O 1
ATOM 14007 N N . LEU A 1 1832 ? -55.120 -7.959 22.196 1.00 72.00 1832 LEU A N 1
ATOM 14008 C CA . LEU A 1 1832 ? -55.983 -8.996 22.779 1.00 72.00 1832 LEU A CA 1
ATOM 14009 C C . LEU A 1 1832 ? -56.594 -8.476 24.081 1.00 72.00 1832 LEU A C 1
ATOM 14011 O O . LEU A 1 1832 ? -55.905 -7.859 24.905 1.00 72.00 1832 LEU A O 1
ATOM 14015 N N . GLN A 1 1833 ? -57.871 -8.769 24.298 1.00 74.50 1833 GLN A N 1
ATOM 14016 C CA . GLN A 1 1833 ? -58.495 -8.645 25.606 1.00 74.50 1833 GLN A CA 1
ATOM 14017 C C . GLN A 1 1833 ? -58.137 -9.839 26.496 1.00 74.50 1833 GLN A C 1
ATOM 14019 O O . GLN A 1 1833 ? -57.854 -10.949 26.041 1.00 74.50 1833 GLN A O 1
ATOM 14024 N N . VAL A 1 1834 ? -58.155 -9.597 27.804 1.00 69.94 1834 VAL A N 1
ATOM 14025 C CA . VAL A 1 1834 ? -57.922 -10.619 28.827 1.00 69.94 1834 VAL A CA 1
ATOM 14026 C C . VAL A 1 1834 ? -58.948 -11.748 28.683 1.00 69.94 1834 VAL A C 1
ATOM 14028 O O . VAL A 1 1834 ? -60.143 -11.530 28.875 1.00 69.94 1834 VAL A O 1
ATOM 14031 N N . GLY A 1 1835 ? -58.465 -12.956 28.387 1.00 66.88 1835 GLY A N 1
ATOM 14032 C CA . GLY A 1 1835 ? -59.271 -14.157 28.158 1.00 66.88 1835 GLY A CA 1
ATOM 14033 C C . GLY A 1 1835 ? -59.403 -14.582 26.690 1.00 66.88 1835 GLY A C 1
ATOM 14034 O O . GLY A 1 1835 ? -59.921 -15.668 26.441 1.00 66.88 1835 GLY A O 1
ATOM 14035 N N . GLU A 1 1836 ? -58.941 -13.784 25.722 1.00 64.31 1836 GLU A N 1
ATOM 14036 C CA . GLU A 1 1836 ? -58.991 -14.163 24.303 1.00 64.31 1836 GLU A CA 1
ATOM 14037 C C . GLU A 1 1836 ? -57.892 -15.166 23.914 1.00 64.31 1836 GLU A C 1
ATOM 14039 O O . GLU A 1 1836 ? -56.743 -15.065 24.357 1.00 64.31 1836 GLU A O 1
ATOM 14044 N N . VAL A 1 1837 ? -58.264 -16.112 23.042 1.00 61.47 1837 VAL A N 1
ATOM 14045 C CA . VAL A 1 1837 ? -57.395 -17.135 22.439 1.00 61.47 1837 VAL A CA 1
ATOM 14046 C C . VAL A 1 1837 ? -57.432 -16.983 20.917 1.00 61.47 1837 VAL A C 1
ATOM 14048 O O . VAL A 1 1837 ? -58.511 -16.898 20.331 1.00 61.47 1837 VAL A O 1
ATOM 14051 N N . HIS A 1 1838 ? -56.268 -16.980 20.272 1.00 58.81 1838 HIS A N 1
ATOM 14052 C CA . HIS A 1 1838 ? -56.101 -16.855 18.827 1.00 58.81 1838 HIS A CA 1
ATOM 14053 C C . HIS A 1 1838 ? -55.243 -18.008 18.284 1.00 58.81 1838 HIS A C 1
ATOM 14055 O O . HIS A 1 1838 ? -54.095 -18.181 18.695 1.00 58.81 1838 HIS A O 1
ATOM 14061 N N . SER A 1 1839 ? -55.798 -18.800 17.365 1.00 55.16 1839 SER A N 1
ATOM 14062 C CA . SER A 1 1839 ? -55.153 -19.990 16.788 1.00 55.16 1839 SER A CA 1
ATOM 14063 C C . SER A 1 1839 ? -54.615 -19.705 15.384 1.00 55.16 1839 SER A C 1
ATOM 14065 O O . SER A 1 1839 ? -55.346 -19.191 14.538 1.00 55.16 1839 SER A O 1
ATOM 14067 N N . TYR A 1 1840 ? -53.365 -20.078 15.110 1.00 53.94 1840 TYR A N 1
ATOM 14068 C CA . TYR A 1 1840 ? -52.714 -19.889 13.812 1.00 53.94 1840 TYR A CA 1
ATOM 14069 C C . TYR A 1 1840 ? -51.792 -21.070 13.485 1.00 53.94 1840 TYR A C 1
ATOM 14071 O O . TYR A 1 1840 ? -50.822 -21.325 14.193 1.00 53.94 1840 TYR A O 1
ATOM 14079 N N . LYS A 1 1841 ? -52.072 -21.792 12.390 1.00 59.84 1841 LYS A N 1
ATOM 14080 C CA . LYS A 1 1841 ? -51.394 -23.058 12.040 1.00 59.84 1841 LYS A CA 1
ATOM 14081 C C . LYS A 1 1841 ? -51.434 -24.042 13.230 1.00 59.84 1841 LYS A C 1
ATOM 14083 O O . LYS A 1 1841 ? -52.516 -24.318 13.737 1.00 59.84 1841 LYS A O 1
ATOM 14088 N N . CYS A 1 1842 ? -50.281 -24.545 13.673 1.00 51.28 1842 CYS A N 1
ATOM 14089 C CA . CYS A 1 1842 ? -50.132 -25.409 14.848 1.00 51.28 1842 CYS A CA 1
ATOM 14090 C C . CYS A 1 1842 ? -49.874 -24.621 16.153 1.00 51.28 1842 CYS A C 1
ATOM 14092 O O . CYS A 1 1842 ? -49.542 -25.234 17.162 1.00 51.28 1842 CYS A O 1
ATOM 14094 N N . GLU A 1 1843 ? -49.994 -23.285 16.148 1.00 56.97 1843 GLU A N 1
ATOM 14095 C CA . GLU A 1 1843 ? -49.828 -22.410 17.320 1.00 56.97 1843 GLU A CA 1
ATOM 14096 C C . GLU A 1 1843 ? -51.173 -21.939 17.904 1.00 56.97 1843 GLU A C 1
ATOM 14098 O O . GLU A 1 1843 ? -52.100 -21.580 17.177 1.00 56.97 1843 GLU A O 1
ATOM 14103 N N . ASN A 1 1844 ? -51.252 -21.854 19.235 1.00 61.97 1844 ASN A N 1
ATOM 14104 C CA . ASN A 1 1844 ? -52.345 -21.200 19.967 1.00 61.97 1844 ASN A CA 1
ATOM 14105 C C . ASN A 1 1844 ? -51.788 -20.097 20.875 1.00 61.97 1844 ASN A C 1
ATOM 14107 O O . ASN A 1 1844 ? -50.908 -20.380 21.685 1.00 61.97 1844 ASN A O 1
ATOM 14111 N N . VAL A 1 1845 ? -52.323 -18.874 20.783 1.00 75.38 1845 VAL A N 1
ATOM 14112 C CA . VAL A 1 1845 ? -51.891 -17.681 21.538 1.00 75.38 1845 VAL A CA 1
ATOM 14113 C C . VAL A 1 1845 ? -52.999 -17.220 22.493 1.00 75.38 1845 VAL A C 1
ATOM 14115 O O . VAL A 1 1845 ? -54.116 -17.007 22.039 1.00 75.38 1845 VAL A O 1
ATOM 14118 N N . THR A 1 1846 ? -52.730 -17.030 23.790 1.00 71.38 1846 THR A N 1
ATOM 14119 C CA . THR A 1 1846 ? -53.754 -16.651 24.800 1.00 71.38 1846 THR A CA 1
ATOM 14120 C C . THR A 1 1846 ? -53.345 -15.434 25.633 1.00 71.38 1846 THR A C 1
ATOM 14122 O O . THR A 1 1846 ? -52.235 -15.417 26.165 1.00 71.38 1846 THR A O 1
ATOM 14125 N N . CYS A 1 1847 ? -54.234 -14.447 25.811 1.00 78.56 1847 CYS A N 1
ATOM 14126 C CA . CYS A 1 1847 ? -54.043 -13.316 26.736 1.00 78.56 1847 CYS A CA 1
ATOM 14127 C C . CYS A 1 1847 ? -54.649 -13.605 28.124 1.00 78.56 1847 CYS A C 1
ATOM 14129 O O . CYS A 1 1847 ? -55.799 -14.026 28.241 1.00 78.56 1847 CYS A O 1
ATOM 14131 N N . SER A 1 1848 ? -53.894 -13.345 29.191 1.00 69.06 1848 SER A N 1
ATOM 14132 C CA . SER A 1 1848 ? -54.235 -13.679 30.585 1.00 69.06 1848 SER A CA 1
ATOM 14133 C C . SER A 1 1848 ? -53.725 -12.610 31.563 1.00 69.06 1848 SER A C 1
ATOM 14135 O O . SER A 1 1848 ? -52.895 -11.791 31.183 1.00 69.06 1848 SER A O 1
ATOM 14137 N N . VAL A 1 1849 ? -54.200 -12.589 32.816 1.00 66.50 1849 VAL A N 1
ATOM 14138 C CA . VAL A 1 1849 ? -53.647 -11.695 33.858 1.00 66.50 1849 VAL A CA 1
ATOM 14139 C C . VAL A 1 1849 ? -52.683 -12.467 34.744 1.00 66.50 1849 VAL A C 1
ATOM 14141 O O . VAL A 1 1849 ? -53.073 -13.458 35.358 1.00 66.50 1849 VAL A O 1
ATOM 14144 N N . ILE A 1 1850 ? -51.459 -11.961 34.879 1.00 51.84 1850 ILE A N 1
ATOM 14145 C CA . ILE A 1 1850 ? -50.453 -12.467 35.815 1.00 51.84 1850 ILE A CA 1
ATOM 14146 C C . ILE A 1 1850 ? -50.044 -11.305 36.726 1.00 51.84 1850 ILE A C 1
ATOM 14148 O O . ILE A 1 1850 ? -49.676 -10.232 36.254 1.00 51.84 1850 ILE A O 1
ATOM 14152 N N . SER A 1 1851 ? -50.171 -11.496 38.042 1.00 47.81 1851 SER A N 1
ATOM 14153 C CA . SER A 1 1851 ? -49.796 -10.515 39.081 1.00 47.81 1851 SER A CA 1
ATOM 14154 C C . SER A 1 1851 ? -50.353 -9.088 38.895 1.00 47.81 1851 SER A C 1
ATOM 14156 O O . SER A 1 1851 ? -49.761 -8.121 39.362 1.00 47.81 1851 SER A O 1
ATOM 14158 N N . GLY A 1 1852 ? -51.513 -8.956 38.240 1.00 51.12 1852 GLY A N 1
ATOM 14159 C CA . GLY A 1 1852 ? -52.192 -7.679 37.978 1.00 51.12 1852 GLY A CA 1
ATOM 14160 C C . GLY A 1 1852 ? -51.965 -7.085 36.582 1.00 51.12 1852 GLY A C 1
ATOM 14161 O O . GLY A 1 1852 ? -52.694 -6.168 36.212 1.00 51.12 1852 GLY A O 1
ATOM 14162 N N . SER A 1 1853 ? -51.039 -7.632 35.788 1.00 57.53 1853 SER A N 1
ATOM 14163 C CA . SER A 1 1853 ? -50.733 -7.171 34.425 1.00 57.53 1853 SER A CA 1
ATOM 14164 C C . SER A 1 1853 ? -51.253 -8.142 33.351 1.00 57.53 1853 SER A C 1
ATOM 14166 O O . SER A 1 1853 ? -51.213 -9.356 33.566 1.00 57.53 1853 SER A O 1
ATOM 14168 N N . PRO A 1 1854 ? -51.725 -7.653 32.186 1.00 71.12 1854 PRO A N 1
ATOM 14169 C CA . PRO A 1 1854 ? -52.120 -8.495 31.055 1.00 71.12 1854 PRO A CA 1
ATOM 14170 C C . PRO A 1 1854 ? -50.894 -9.004 30.268 1.00 71.12 1854 PRO A C 1
ATOM 14172 O O . PRO A 1 1854 ? -50.030 -8.218 29.883 1.00 71.12 1854 PRO A O 1
ATOM 14175 N N . VAL A 1 1855 ? -50.819 -10.316 30.018 1.00 71.50 1855 VAL A N 1
ATOM 14176 C CA . VAL A 1 1855 ? -49.671 -11.032 29.421 1.00 71.50 1855 VAL A CA 1
ATOM 14177 C C . VAL A 1 1855 ? -50.150 -12.091 28.414 1.00 71.50 1855 VAL A C 1
ATOM 14179 O O . VAL A 1 1855 ? -51.179 -12.734 28.633 1.00 71.50 1855 VAL A O 1
ATOM 14182 N N . THR A 1 1856 ? -49.407 -12.301 27.319 1.00 74.81 1856 THR A N 1
ATOM 14183 C CA . THR A 1 1856 ? -49.701 -13.341 26.310 1.00 74.81 1856 THR A CA 1
ATOM 14184 C C . THR A 1 1856 ? -48.863 -14.614 26.498 1.00 74.81 1856 THR A C 1
ATOM 14186 O O . THR A 1 1856 ? -47.758 -14.571 27.028 1.00 74.81 1856 THR A O 1
ATOM 14189 N N . THR A 1 1857 ? -49.396 -15.759 26.066 1.00 66.19 1857 THR A N 1
ATOM 14190 C CA . THR A 1 1857 ? -48.782 -17.104 26.154 1.00 66.19 1857 THR A CA 1
ATOM 14191 C C . THR A 1 1857 ? -48.964 -17.860 24.832 1.00 66.19 1857 THR A C 1
ATOM 14193 O O . THR A 1 1857 ? -49.924 -17.563 24.119 1.00 66.19 1857 THR A O 1
ATOM 14196 N N . ARG A 1 1858 ? -48.070 -18.802 24.477 1.00 59.34 1858 ARG A N 1
ATOM 14197 C CA . ARG A 1 1858 ? -48.126 -19.577 23.214 1.00 59.34 1858 ARG A CA 1
ATOM 14198 C C . ARG A 1 1858 ? -47.807 -21.068 23.397 1.00 59.34 1858 ARG A C 1
ATOM 14200 O O . ARG A 1 1858 ? -46.862 -21.384 24.112 1.00 59.34 1858 ARG A O 1
ATOM 14207 N N . ASN A 1 1859 ? -48.510 -21.948 22.673 1.00 52.62 1859 ASN A N 1
ATOM 14208 C CA . ASN A 1 1859 ? -48.268 -23.405 22.624 1.00 52.62 1859 ASN A CA 1
ATOM 14209 C C . ASN A 1 1859 ? -48.171 -23.910 21.168 1.00 52.62 1859 ASN A C 1
ATOM 14211 O O . ASN A 1 1859 ? -48.959 -23.444 20.344 1.00 52.62 1859 ASN A O 1
ATOM 14215 N N . SER A 1 1860 ? -47.304 -24.893 20.869 1.00 53.03 1860 SER A N 1
ATOM 14216 C CA . SER A 1 1860 ? -47.150 -25.504 19.528 1.00 53.03 1860 SER A CA 1
ATOM 14217 C C . SER A 1 1860 ? -46.691 -26.978 19.528 1.00 53.03 1860 SER A C 1
ATOM 14219 O O . SER A 1 1860 ? -46.225 -27.494 20.543 1.00 53.03 1860 SER A O 1
ATOM 14221 N N . GLU A 1 1861 ? -46.825 -27.652 18.376 1.00 46.69 1861 GLU A N 1
ATOM 14222 C CA . GLU A 1 1861 ? -46.400 -29.041 18.099 1.00 46.69 1861 GLU A CA 1
ATOM 14223 C C . GLU A 1 1861 ? -45.402 -29.076 16.913 1.00 46.69 1861 GLU A C 1
ATOM 14225 O O . GLU A 1 1861 ? -45.456 -28.204 16.043 1.00 46.69 1861 GLU A O 1
ATOM 14230 N N . LYS A 1 1862 ? -44.462 -30.040 16.878 1.00 47.53 1862 LYS A N 1
ATOM 14231 C CA . LYS A 1 1862 ? -43.339 -30.096 15.909 1.00 47.53 1862 LYS A CA 1
ATOM 14232 C C . LYS A 1 1862 ? -43.434 -31.290 14.943 1.00 47.53 1862 LYS A C 1
ATOM 14234 O O . LYS A 1 1862 ? -43.733 -32.398 15.371 1.00 47.53 1862 LYS A O 1
ATOM 14239 N N . CYS A 1 1863 ? -43.063 -31.078 13.676 1.00 47.81 1863 CYS A N 1
ATOM 14240 C CA . CYS A 1 1863 ? -42.985 -32.101 12.620 1.00 47.81 1863 CYS A CA 1
ATOM 14241 C C . CYS A 1 1863 ? -41.795 -31.872 11.674 1.00 47.81 1863 CYS A C 1
ATOM 14243 O O . CYS A 1 1863 ? -41.379 -30.734 11.480 1.00 47.81 1863 CYS A O 1
ATOM 14245 N N . THR A 1 1864 ? -41.303 -32.946 11.042 1.00 58.19 1864 THR A N 1
ATOM 14246 C CA . THR A 1 1864 ? -40.199 -32.909 10.055 1.00 58.19 1864 THR A CA 1
ATOM 14247 C C . THR A 1 1864 ? -40.674 -32.612 8.628 1.00 58.19 1864 THR A C 1
ATOM 14249 O O . THR A 1 1864 ? -40.048 -31.827 7.931 1.00 58.19 1864 THR A O 1
ATOM 14252 N N . TYR A 1 1865 ? -41.802 -33.202 8.212 1.00 65.25 1865 TYR A N 1
ATOM 14253 C CA . TYR A 1 1865 ? -42.512 -32.860 6.974 1.00 65.25 1865 TYR A CA 1
ATOM 14254 C C . TYR A 1 1865 ? -44.003 -32.701 7.315 1.00 65.25 1865 TYR A C 1
ATOM 14256 O O . TYR A 1 1865 ? -44.724 -33.688 7.509 1.00 65.25 1865 TYR A O 1
ATOM 14264 N N . LEU A 1 1866 ? -44.450 -31.452 7.455 1.00 63.94 1866 LEU A N 1
ATOM 14265 C CA . LEU A 1 1866 ? -45.828 -31.068 7.798 1.00 63.94 1866 LEU A CA 1
ATOM 14266 C C . LEU A 1 1866 ? -46.799 -31.285 6.629 1.00 63.94 1866 LEU A C 1
ATOM 14268 O O . LEU A 1 1866 ? -48.004 -31.423 6.832 1.00 63.94 1866 LEU A O 1
ATOM 14272 N N . SER A 1 1867 ? -46.278 -31.247 5.404 1.00 64.31 1867 SER A N 1
ATOM 14273 C CA . SER A 1 1867 ? -47.051 -31.112 4.177 1.00 64.31 1867 SER A CA 1
ATOM 14274 C C . SER A 1 1867 ? -46.247 -31.521 2.939 1.00 64.31 1867 SER A C 1
ATOM 14276 O O . SER A 1 1867 ? -45.032 -31.702 2.985 1.00 64.31 1867 SER A O 1
ATOM 14278 N N . SER A 1 1868 ? -46.911 -31.548 1.783 1.00 63.03 1868 SER A N 1
ATOM 14279 C CA . SER A 1 1868 ? -46.241 -31.676 0.485 1.00 63.03 1868 SER A CA 1
ATOM 14280 C C . SER A 1 1868 ? -45.356 -30.486 0.102 1.00 63.03 1868 SER A C 1
ATOM 14282 O O . SER A 1 1868 ? -44.605 -30.599 -0.861 1.00 63.03 1868 SER A O 1
ATOM 14284 N N . LEU A 1 1869 ? -45.433 -29.358 0.820 1.00 61.50 1869 LEU A N 1
ATOM 14285 C CA . LEU A 1 1869 ? -44.563 -28.199 0.592 1.00 61.50 1869 LEU A CA 1
ATOM 14286 C C . LEU A 1 1869 ? -43.127 -28.449 1.077 1.00 61.50 1869 LEU A C 1
ATOM 14288 O O . LEU A 1 1869 ? -42.194 -27.832 0.575 1.00 61.50 1869 LEU A O 1
ATOM 14292 N N . ASP A 1 1870 ? -42.963 -29.374 2.024 1.00 64.25 1870 ASP A N 1
ATOM 14293 C CA . ASP A 1 1870 ? -41.673 -29.751 2.606 1.00 64.25 1870 ASP A CA 1
ATOM 14294 C C . ASP A 1 1870 ? -40.933 -30.796 1.735 1.00 64.25 1870 ASP A C 1
ATOM 14296 O O . ASP A 1 1870 ? -39.779 -31.147 1.990 1.00 64.25 1870 ASP A O 1
ATOM 14300 N N . CYS A 1 1871 ? -41.588 -31.296 0.679 1.00 67.19 1871 CYS A N 1
ATOM 14301 C CA . CYS A 1 1871 ? -41.002 -32.200 -0.303 1.00 67.19 1871 CYS A CA 1
ATOM 14302 C C . CYS A 1 1871 ? -40.346 -31.428 -1.454 1.00 67.19 1871 CYS A C 1
ATOM 14304 O O . CYS A 1 1871 ? -40.964 -30.557 -2.067 1.00 67.19 1871 CYS A O 1
ATOM 14306 N N . LYS A 1 1872 ? -39.114 -31.808 -1.825 1.00 68.19 1872 LYS A N 1
ATOM 14307 C CA . LYS A 1 1872 ? -38.447 -31.272 -3.025 1.00 68.19 1872 LYS A CA 1
ATOM 14308 C C . LYS A 1 1872 ? -39.322 -31.495 -4.262 1.00 68.19 1872 LYS A C 1
ATOM 14310 O O . LYS A 1 1872 ? -39.830 -32.600 -4.463 1.00 68.19 1872 LYS A O 1
ATOM 14315 N N . LEU A 1 1873 ? -39.465 -30.455 -5.086 1.00 58.88 1873 LEU A N 1
ATOM 14316 C CA . LEU A 1 1873 ? -40.310 -30.450 -6.281 1.00 58.88 1873 LEU A CA 1
ATOM 14317 C C . LEU A 1 1873 ? -40.074 -31.705 -7.142 1.00 58.88 1873 LEU A C 1
ATOM 14319 O O . LEU A 1 1873 ? -38.934 -32.069 -7.415 1.00 58.88 1873 LEU A O 1
ATOM 14323 N N . GLY A 1 1874 ? -41.152 -32.383 -7.546 1.00 61.12 1874 GLY A N 1
ATOM 14324 C CA . GLY A 1 1874 ? -41.066 -33.676 -8.241 1.00 61.12 1874 GLY A CA 1
ATOM 14325 C C . GLY A 1 1874 ? -41.023 -34.892 -7.310 1.00 61.12 1874 GLY A C 1
ATOM 14326 O O . GLY A 1 1874 ? -40.843 -36.017 -7.783 1.00 61.12 1874 GLY A O 1
ATOM 14327 N N . SER A 1 1875 ? -41.218 -34.674 -6.006 1.00 71.88 1875 SER A N 1
ATOM 14328 C CA . SER A 1 1875 ? -41.425 -35.711 -4.995 1.00 71.88 1875 SER A CA 1
ATOM 14329 C C . SER A 1 1875 ? -42.855 -35.689 -4.456 1.00 71.88 1875 SER A C 1
ATOM 14331 O O . SER A 1 1875 ? -43.442 -34.630 -4.253 1.00 71.88 1875 SER A O 1
ATOM 14333 N N . GLU A 1 1876 ? -43.410 -36.871 -4.216 1.00 63.38 1876 GLU A N 1
ATOM 14334 C CA . GLU A 1 1876 ? -44.770 -37.093 -3.723 1.00 63.38 1876 GLU A CA 1
ATOM 14335 C C . GLU A 1 1876 ? -44.776 -37.230 -2.192 1.00 63.38 1876 GLU A C 1
ATOM 14337 O O . GLU A 1 1876 ? -43.901 -37.896 -1.637 1.00 63.38 1876 GLU A O 1
ATOM 14342 N N . TYR A 1 1877 ? -45.751 -36.612 -1.514 1.00 73.62 1877 TYR A N 1
ATOM 14343 C CA . TYR A 1 1877 ? -45.910 -36.667 -0.055 1.00 73.62 1877 TYR A CA 1
ATOM 14344 C C . TYR A 1 1877 ? -46.902 -37.754 0.355 1.00 73.62 1877 TYR A C 1
ATOM 14346 O O . TYR A 1 1877 ? -48.039 -37.766 -0.118 1.00 73.62 1877 TYR A O 1
ATOM 14354 N N . VAL A 1 1878 ? -46.494 -38.629 1.273 1.00 63.19 1878 VAL A N 1
ATOM 14355 C CA . VAL A 1 1878 ? -47.312 -39.725 1.803 1.00 63.19 1878 VAL A CA 1
ATOM 14356 C C . VAL A 1 1878 ? -47.415 -39.604 3.322 1.00 63.19 1878 VAL A C 1
ATOM 14358 O O . VAL A 1 1878 ? -46.414 -39.418 4.019 1.00 63.19 1878 VAL A O 1
ATOM 14361 N N . LYS A 1 1879 ? -48.644 -39.712 3.831 1.00 65.38 1879 LYS A N 1
ATOM 14362 C CA . LYS A 1 1879 ? -49.005 -39.587 5.245 1.00 65.38 1879 LYS A CA 1
ATOM 14363 C C . LYS A 1 1879 ? -50.148 -40.552 5.567 1.00 65.38 1879 LYS A C 1
ATOM 14365 O O . LYS A 1 1879 ? -51.114 -40.611 4.808 1.00 65.38 1879 LYS A O 1
ATOM 14370 N N . GLU A 1 1880 ? -50.037 -41.295 6.666 1.00 51.91 1880 GLU A N 1
ATOM 14371 C CA . GLU A 1 1880 ? -51.061 -42.259 7.092 1.00 51.91 1880 GLU A CA 1
ATOM 14372 C C . GLU A 1 1880 ? -52.154 -41.613 7.969 1.00 51.91 1880 GLU A C 1
ATOM 14374 O O . GLU A 1 1880 ? -52.005 -40.506 8.499 1.00 51.91 1880 GLU A O 1
ATOM 14379 N N . GLU A 1 1881 ? -53.303 -42.287 8.077 1.00 41.44 1881 GLU A N 1
ATOM 14380 C CA . GLU A 1 1881 ? -54.511 -41.761 8.725 1.00 41.44 1881 GLU A CA 1
ATOM 14381 C C . GLU A 1 1881 ? -54.421 -41.854 10.260 1.00 41.44 1881 GLU A C 1
ATOM 14383 O O . GLU A 1 1881 ? -54.951 -42.768 10.890 1.00 41.44 1881 GLU A O 1
ATOM 14388 N N . GLY A 1 1882 ? -53.735 -40.881 10.865 1.00 42.38 1882 GLY A N 1
ATOM 14389 C CA . GLY A 1 1882 ? -53.649 -40.719 12.321 1.00 42.38 1882 GLY A CA 1
ATOM 14390 C C . GLY A 1 1882 ? -52.579 -39.733 12.803 1.00 42.38 1882 GLY A C 1
ATOM 14391 O O . GLY A 1 1882 ? -52.732 -39.158 13.878 1.00 42.38 1882 GLY A O 1
ATOM 14392 N N . ASP A 1 1883 ? -51.530 -39.507 12.008 1.00 54.28 1883 ASP A N 1
ATOM 14393 C CA . ASP A 1 1883 ? -50.336 -38.770 12.441 1.00 54.28 1883 ASP A CA 1
ATOM 14394 C C . ASP A 1 1883 ? -50.402 -37.246 12.239 1.00 54.28 1883 ASP A C 1
ATOM 14396 O O . ASP A 1 1883 ? -51.218 -36.706 11.485 1.00 54.28 1883 ASP A O 1
ATOM 14400 N N . CYS A 1 1884 ? -49.461 -36.527 12.862 1.00 61.09 1884 CYS A N 1
ATOM 14401 C CA . CYS A 1 1884 ? -49.235 -35.104 12.598 1.00 61.09 1884 CYS A CA 1
ATOM 14402 C C . CYS A 1 1884 ? -48.356 -34.868 11.342 1.00 61.09 1884 CYS A C 1
ATOM 14404 O O . CYS A 1 1884 ? -48.629 -33.945 10.573 1.00 61.09 1884 CYS A O 1
ATOM 14406 N N . CYS A 1 1885 ? -47.401 -35.758 11.036 1.00 60.03 1885 CYS A N 1
ATOM 14407 C CA . CYS A 1 1885 ? -46.372 -35.576 9.991 1.00 60.03 1885 CYS A CA 1
ATOM 14408 C C . CYS A 1 1885 ? -46.455 -36.623 8.848 1.00 60.03 1885 CYS A C 1
ATOM 14410 O O . CYS A 1 1885 ? -47.324 -37.490 8.881 1.00 60.03 1885 CYS A O 1
ATOM 14412 N N . GLY A 1 1886 ? -45.561 -36.558 7.847 1.00 75.25 1886 GLY A N 1
ATOM 14413 C CA . GLY A 1 1886 ? -45.488 -37.499 6.707 1.00 75.25 1886 GLY A CA 1
ATOM 14414 C C . GLY A 1 1886 ? -44.082 -37.633 6.089 1.00 75.25 1886 GLY A C 1
ATOM 14415 O O . GLY A 1 1886 ? -43.095 -37.270 6.725 1.00 75.25 1886 GLY A O 1
ATOM 14416 N N . THR A 1 1887 ? -43.976 -38.168 4.863 1.00 72.62 1887 THR A N 1
ATOM 14417 C CA . THR A 1 1887 ? -42.701 -38.479 4.163 1.00 72.62 1887 THR A CA 1
ATOM 14418 C C . THR A 1 1887 ? -42.745 -38.182 2.656 1.00 72.62 1887 THR A C 1
ATOM 14420 O O . THR A 1 1887 ? -43.827 -38.075 2.087 1.00 72.62 1887 THR A O 1
ATOM 14423 N N . CYS A 1 1888 ? -41.580 -38.056 2.000 1.00 76.06 1888 CYS A N 1
ATOM 14424 C CA . CYS A 1 1888 ? -41.437 -37.622 0.598 1.00 76.06 1888 CYS A CA 1
ATOM 14425 C C . CYS A 1 1888 ? -40.718 -38.661 -0.291 1.00 76.06 1888 CYS A C 1
ATOM 14427 O O . CYS A 1 1888 ? -39.692 -39.202 0.118 1.00 76.06 1888 CYS A O 1
ATOM 14429 N N . VAL A 1 1889 ? -41.188 -38.889 -1.528 1.00 67.00 1889 VAL A N 1
ATOM 14430 C CA . VAL A 1 1889 ? -40.589 -39.853 -2.486 1.00 67.00 1889 VAL A CA 1
ATOM 14431 C C . VAL A 1 1889 ? -40.424 -39.244 -3.884 1.00 67.00 1889 VAL A C 1
ATOM 14433 O O . VAL A 1 1889 ? -41.413 -38.872 -4.511 1.00 67.00 1889 VAL A O 1
ATOM 14436 N N . GLN A 1 1890 ? -39.193 -39.159 -4.403 1.00 68.12 1890 GLN A N 1
ATOM 14437 C CA . GLN A 1 1890 ? -38.909 -38.537 -5.706 1.00 68.12 1890 GLN A CA 1
ATOM 14438 C C . GLN A 1 1890 ? -39.365 -39.405 -6.895 1.00 68.12 1890 GLN A C 1
ATOM 14440 O O . GLN A 1 1890 ? -39.094 -40.604 -6.947 1.00 68.12 1890 GLN A O 1
ATOM 14445 N N . ARG A 1 1891 ? -40.060 -38.784 -7.859 1.00 71.94 1891 ARG A N 1
ATOM 14446 C CA . ARG A 1 1891 ? -40.618 -39.422 -9.071 1.00 71.94 1891 ARG A CA 1
ATOM 14447 C C . ARG A 1 1891 ? -40.045 -38.855 -10.381 1.00 71.94 1891 ARG A C 1
ATOM 14449 O O . ARG A 1 1891 ? -39.973 -39.583 -11.368 1.00 71.94 1891 ARG A O 1
ATOM 14456 N N . ASN A 1 1892 ? -39.652 -37.578 -10.382 1.00 71.06 1892 ASN A N 1
ATOM 14457 C CA . ASN A 1 1892 ? -39.434 -36.762 -11.586 1.00 71.06 1892 ASN A CA 1
ATOM 14458 C C . ASN A 1 1892 ? -38.023 -36.126 -11.642 1.00 71.06 1892 ASN A C 1
ATOM 14460 O O . ASN A 1 1892 ? -37.371 -35.942 -10.609 1.00 71.06 1892 ASN A O 1
ATOM 14464 N N . CYS A 1 1893 ? -37.581 -35.739 -12.847 1.00 78.50 1893 CYS A N 1
ATOM 14465 C CA . CYS A 1 1893 ? -36.462 -34.813 -13.073 1.00 78.50 1893 CYS A CA 1
ATOM 14466 C C . CYS A 1 1893 ? -36.801 -33.404 -12.561 1.00 78.50 1893 CYS A C 1
ATOM 14468 O O . CYS A 1 1893 ? -37.949 -32.981 -12.679 1.00 78.50 1893 CYS A O 1
ATOM 14470 N N . THR A 1 1894 ? -35.795 -32.631 -12.142 1.00 73.81 1894 THR A N 1
ATOM 14471 C CA . THR A 1 1894 ? -35.877 -31.174 -11.896 1.00 73.81 1894 THR A CA 1
ATOM 14472 C C . THR A 1 1894 ? -34.990 -30.396 -12.871 1.00 73.81 1894 THR A C 1
ATOM 14474 O O . THR A 1 1894 ? -33.869 -30.819 -13.139 1.00 73.81 1894 THR A O 1
ATOM 14477 N N . TYR A 1 1895 ? -35.442 -29.234 -13.349 1.00 75.31 1895 TYR A N 1
ATOM 14478 C CA . TYR A 1 1895 ? -34.656 -28.304 -14.178 1.00 75.31 1895 TYR A CA 1
ATOM 14479 C C . TYR A 1 1895 ? -34.988 -26.849 -13.821 1.00 75.31 1895 TYR A C 1
ATOM 14481 O O . TYR A 1 1895 ? -36.126 -26.542 -13.475 1.00 75.31 1895 TYR A O 1
ATOM 14489 N N . MET A 1 1896 ? -34.005 -25.945 -13.892 1.00 59.22 1896 MET A N 1
ATOM 14490 C CA . MET A 1 1896 ? -34.213 -24.518 -13.607 1.00 59.22 1896 MET A CA 1
ATOM 14491 C C . MET A 1 1896 ? -34.471 -23.690 -14.870 1.00 59.22 1896 MET A C 1
ATOM 14493 O O . MET A 1 1896 ? -33.841 -23.904 -15.913 1.00 59.22 1896 MET A O 1
ATOM 14497 N N . VAL A 1 1897 ? -35.388 -22.733 -14.728 1.00 53.31 1897 VAL A N 1
ATOM 14498 C CA . VAL A 1 1897 ? -35.822 -21.725 -15.704 1.00 53.31 1897 VAL A CA 1
ATOM 14499 C C . VAL A 1 1897 ? -36.188 -20.464 -14.919 1.00 53.31 1897 VAL A C 1
ATOM 14501 O O . VAL A 1 1897 ? -36.976 -20.569 -13.988 1.00 53.31 1897 VAL A O 1
ATOM 14504 N N . ASP A 1 1898 ? -35.659 -19.290 -15.274 1.00 41.78 1898 ASP A N 1
ATOM 14505 C CA . ASP A 1 1898 ? -36.033 -17.996 -14.665 1.00 41.78 1898 ASP A CA 1
ATOM 14506 C C . ASP A 1 1898 ? -36.071 -18.030 -13.112 1.00 41.78 1898 ASP A C 1
ATOM 14508 O O . ASP A 1 1898 ? -37.075 -17.697 -12.481 1.00 41.78 1898 ASP A O 1
ATOM 14512 N N . ASN A 1 1899 ? -34.993 -18.539 -12.492 1.00 43.06 1899 ASN A N 1
ATOM 14513 C CA . ASN A 1 1899 ? -34.840 -18.818 -11.046 1.00 43.06 1899 ASN A CA 1
ATOM 14514 C C . ASN A 1 1899 ? -35.930 -19.701 -10.397 1.00 43.06 1899 ASN A C 1
ATOM 14516 O O . ASN A 1 1899 ? -35.977 -19.858 -9.179 1.00 43.06 1899 ASN A O 1
ATOM 14520 N N . THR A 1 1900 ? -36.766 -20.341 -11.209 1.00 37.16 1900 THR A N 1
ATOM 14521 C CA . THR A 1 1900 ? -37.825 -21.262 -10.802 1.00 37.16 1900 THR A CA 1
ATOM 14522 C C . THR A 1 1900 ? -37.406 -22.692 -11.142 1.00 37.16 1900 THR A C 1
ATOM 14524 O O . THR A 1 1900 ? -37.043 -22.996 -12.282 1.00 37.16 1900 THR A O 1
ATOM 14527 N N . MET A 1 1901 ? -37.454 -23.607 -10.169 1.00 46.59 1901 MET A N 1
ATOM 14528 C CA . MET A 1 1901 ? -37.390 -25.037 -10.482 1.00 46.59 1901 MET A CA 1
ATOM 14529 C C . MET A 1 1901 ? -38.716 -25.491 -11.093 1.00 46.59 1901 MET A C 1
ATOM 14531 O O . MET A 1 1901 ? -39.785 -25.216 -10.557 1.00 46.59 1901 MET A O 1
ATOM 14535 N N . ASN A 1 1902 ? -38.619 -26.247 -12.179 1.00 64.31 1902 ASN A N 1
ATOM 14536 C CA . ASN A 1 1902 ? -39.698 -26.985 -12.822 1.00 64.31 1902 ASN A CA 1
ATOM 14537 C C . ASN A 1 1902 ? -39.355 -28.487 -12.819 1.00 64.31 1902 ASN A C 1
ATOM 14539 O O . ASN A 1 1902 ? -38.232 -28.872 -12.480 1.00 64.31 1902 ASN A O 1
ATOM 14543 N N . THR A 1 1903 ? -40.303 -29.353 -13.197 1.00 64.50 1903 THR A N 1
ATOM 14544 C CA . THR A 1 1903 ? -40.082 -30.814 -13.239 1.00 64.50 1903 THR A CA 1
ATOM 14545 C C . THR A 1 1903 ? -40.588 -31.470 -14.517 1.00 64.50 1903 THR A C 1
ATOM 14547 O O . THR A 1 1903 ? -41.573 -31.009 -15.084 1.00 64.50 1903 THR A O 1
ATOM 14550 N N . LEU A 1 1904 ? -39.917 -32.551 -14.931 1.00 72.94 1904 LEU A N 1
ATOM 14551 C CA . LEU A 1 1904 ? -40.314 -33.449 -16.027 1.00 72.94 1904 LEU A CA 1
ATOM 14552 C C . LEU A 1 1904 ? -40.477 -34.876 -15.498 1.00 72.94 1904 LEU A C 1
ATOM 14554 O O . LEU A 1 1904 ? -39.659 -35.344 -14.703 1.00 72.94 1904 LEU A O 1
ATOM 14558 N N . GLN A 1 1905 ? -41.460 -35.608 -16.006 1.00 73.88 1905 GLN A N 1
ATOM 14559 C CA . GLN A 1 1905 ? -41.503 -37.063 -15.884 1.00 73.88 1905 GLN A CA 1
ATOM 14560 C C . GLN A 1 1905 ? -40.445 -37.719 -16.784 1.00 73.88 1905 GLN A C 1
ATOM 14562 O O . GLN A 1 1905 ? -40.027 -37.171 -17.804 1.00 73.88 1905 GLN A O 1
ATOM 14567 N N . VAL A 1 1906 ? -40.033 -38.937 -16.429 1.00 69.69 1906 VAL A N 1
ATOM 14568 C CA . VAL A 1 1906 ? -39.141 -39.749 -17.268 1.00 69.69 1906 VAL A CA 1
ATOM 14569 C C . VAL A 1 1906 ? -39.774 -39.991 -18.640 1.00 69.69 1906 VAL A C 1
ATOM 14571 O O . VAL A 1 1906 ? -40.843 -40.590 -18.739 1.00 69.69 1906 VAL A O 1
ATOM 14574 N N . GLY A 1 1907 ? -39.072 -39.580 -19.696 1.00 66.94 1907 GLY A N 1
ATOM 14575 C CA . GLY A 1 1907 ? -39.516 -39.677 -21.086 1.00 66.94 1907 GLY A CA 1
ATOM 14576 C C . GLY A 1 1907 ? -40.215 -38.427 -21.627 1.00 66.94 1907 GLY A C 1
ATOM 14577 O O . GLY A 1 1907 ? -40.560 -38.414 -22.808 1.00 66.94 1907 GLY A O 1
ATOM 14578 N N . GLU A 1 1908 ? -40.417 -37.381 -20.820 1.00 61.66 1908 GLU A N 1
ATOM 14579 C CA . GLU A 1 1908 ? -40.933 -36.099 -21.314 1.00 61.66 1908 GLU A CA 1
ATOM 14580 C C . GLU A 1 1908 ? -39.860 -35.277 -22.046 1.00 61.66 1908 GLU A C 1
ATOM 14582 O O . GLU A 1 1908 ? -38.662 -35.350 -21.754 1.00 61.66 1908 GLU A O 1
ATOM 14587 N N . VAL A 1 1909 ? -40.334 -34.447 -22.979 1.00 64.69 1909 VAL A N 1
ATOM 14588 C CA . VAL A 1 1909 ? -39.583 -33.365 -23.624 1.00 64.69 1909 VAL A CA 1
ATOM 14589 C C . VAL A 1 1909 ? -40.378 -32.079 -23.417 1.00 64.69 1909 VAL A C 1
ATOM 14591 O O . VAL A 1 1909 ? -41.548 -32.006 -23.786 1.00 64.69 1909 VAL A O 1
ATOM 14594 N N . HIS A 1 1910 ? -39.751 -31.070 -22.825 1.00 58.88 1910 HIS A N 1
ATOM 14595 C CA . HIS A 1 1910 ? -40.329 -29.768 -22.528 1.00 58.88 1910 HIS A CA 1
ATOM 14596 C C . HIS A 1 1910 ? -39.631 -28.680 -23.346 1.00 58.88 1910 HIS A C 1
ATOM 14598 O O . HIS A 1 1910 ? -38.488 -28.321 -23.071 1.00 58.88 1910 HIS A O 1
ATOM 14604 N N . SER A 1 1911 ? -40.336 -28.125 -24.326 1.00 52.59 1911 SER A N 1
ATOM 14605 C CA . SER A 1 1911 ? -39.902 -26.949 -25.081 1.00 52.59 1911 SER A CA 1
ATOM 14606 C C . SER A 1 1911 ? -40.101 -25.680 -24.240 1.00 52.59 1911 SER A C 1
ATOM 14608 O O . SER A 1 1911 ? -41.192 -25.110 -24.214 1.00 52.59 1911 SER A O 1
ATOM 14610 N N . TYR A 1 1912 ? -39.066 -25.229 -23.529 1.00 56.84 1912 TYR A N 1
ATOM 14611 C CA . TYR A 1 1912 ? -39.083 -23.931 -22.853 1.00 56.84 1912 TYR A CA 1
ATOM 14612 C C . TYR A 1 1912 ? -38.698 -22.827 -23.840 1.00 56.84 1912 TYR A C 1
ATOM 14614 O O . TYR A 1 1912 ? -37.538 -22.728 -24.239 1.00 56.84 1912 TYR A O 1
ATOM 14622 N N . LYS A 1 1913 ? -39.657 -21.974 -24.224 1.00 53.19 1913 LYS A N 1
ATOM 14623 C CA . LYS A 1 1913 ? -39.490 -21.010 -25.328 1.00 53.19 1913 LYS A CA 1
ATOM 14624 C C . LYS A 1 1913 ? -39.002 -21.762 -26.575 1.00 53.19 1913 LYS A C 1
ATOM 14626 O O . LYS A 1 1913 ? -39.736 -22.580 -27.116 1.00 53.19 1913 LYS A O 1
ATOM 14631 N N . CYS A 1 1914 ? -37.756 -21.534 -26.972 1.00 50.25 1914 CYS A N 1
ATOM 14632 C CA . CYS A 1 1914 ? -37.117 -22.181 -28.108 1.00 50.25 1914 CYS A CA 1
ATOM 14633 C C . CYS A 1 1914 ? -36.232 -23.383 -27.720 1.00 50.25 1914 CYS A C 1
ATOM 14635 O O . CYS A 1 1914 ? -35.552 -23.921 -28.589 1.00 50.25 1914 CYS A O 1
ATOM 14637 N N . GLU A 1 1915 ? -36.154 -23.752 -26.435 1.00 54.16 1915 GLU A N 1
ATOM 14638 C CA . GLU A 1 1915 ? -35.230 -24.761 -25.905 1.00 54.16 1915 GLU A CA 1
ATOM 14639 C C . GLU A 1 1915 ? -35.918 -26.085 -25.543 1.00 54.16 1915 GLU A C 1
ATOM 14641 O O . GLU A 1 1915 ? -36.649 -26.170 -24.560 1.00 54.16 1915 GLU A O 1
ATOM 14646 N N . ASN A 1 1916 ? -35.635 -27.155 -26.285 1.00 63.28 1916 ASN A N 1
ATOM 14647 C CA . ASN A 1 1916 ? -36.128 -28.501 -25.992 1.00 63.28 1916 ASN A CA 1
ATOM 14648 C C . ASN A 1 1916 ? -35.318 -29.153 -24.864 1.00 63.28 1916 ASN A C 1
ATOM 14650 O O . ASN A 1 1916 ? -34.180 -29.568 -25.087 1.00 63.28 1916 ASN A O 1
ATOM 14654 N N . VAL A 1 1917 ? -35.917 -29.275 -23.677 1.00 74.75 1917 VAL A N 1
ATOM 14655 C CA . VAL A 1 1917 ? -35.350 -29.935 -22.492 1.00 74.75 1917 VAL A CA 1
ATOM 14656 C C . VAL A 1 1917 ? -35.895 -31.363 -22.371 1.00 74.75 1917 VAL A C 1
ATOM 14658 O O . VAL A 1 1917 ? -37.103 -31.526 -22.279 1.00 74.75 1917 VAL A O 1
ATOM 14661 N N . THR A 1 1918 ? -35.066 -32.409 -22.352 1.00 74.88 1918 THR A N 1
ATOM 14662 C CA . THR A 1 1918 ? -35.529 -33.823 -22.272 1.00 74.88 1918 THR A CA 1
ATOM 14663 C C . THR A 1 1918 ? -35.193 -34.447 -20.920 1.00 74.88 1918 THR A C 1
ATOM 14665 O O . THR A 1 1918 ? -34.123 -34.154 -20.401 1.00 74.88 1918 THR A O 1
ATOM 14668 N N . CYS A 1 1919 ? -36.057 -35.306 -20.361 1.00 77.44 1919 CYS A N 1
ATOM 14669 C CA . CYS A 1 1919 ? -35.792 -36.081 -19.137 1.00 77.44 1919 CYS A CA 1
ATOM 14670 C C . CYS A 1 1919 ? -35.604 -37.577 -19.443 1.00 77.44 1919 CYS A C 1
ATOM 14672 O O . CYS A 1 1919 ? -36.548 -38.266 -19.837 1.00 77.44 1919 CYS A O 1
ATOM 14674 N N . SER A 1 1920 ? -34.397 -38.100 -19.232 1.00 72.75 1920 SER A N 1
ATOM 14675 C CA . SER A 1 1920 ? -33.996 -39.477 -19.542 1.00 72.75 1920 SER A CA 1
ATOM 14676 C C . SER A 1 1920 ? -33.531 -40.228 -18.283 1.00 72.75 1920 SER A C 1
ATOM 14678 O O . SER A 1 1920 ? -33.077 -39.622 -17.315 1.00 72.75 1920 SER A O 1
ATOM 14680 N N . ILE A 1 1921 ? -33.664 -41.564 -18.252 1.00 70.44 1921 ILE A N 1
ATOM 14681 C CA . ILE A 1 1921 ? -33.019 -42.376 -17.202 1.00 70.44 1921 ILE A CA 1
ATOM 14682 C C . ILE A 1 1921 ? -31.601 -42.712 -17.644 1.00 70.44 1921 ILE A C 1
ATOM 14684 O O . ILE A 1 1921 ? -31.405 -43.427 -18.628 1.00 70.44 1921 ILE A O 1
ATOM 14688 N N . ILE A 1 1922 ? -30.626 -42.286 -16.844 1.00 54.84 1922 ILE A N 1
ATOM 14689 C CA . ILE A 1 1922 ? -29.227 -42.692 -16.966 1.00 54.84 1922 ILE A CA 1
ATOM 14690 C C . ILE A 1 1922 ? -28.864 -43.465 -15.695 1.00 54.84 1922 ILE A C 1
ATOM 14692 O O . ILE A 1 1922 ? -29.023 -42.974 -14.579 1.00 54.84 1922 ILE A O 1
ATOM 14696 N N . SER A 1 1923 ? -28.425 -44.716 -15.862 1.00 43.16 1923 SER A N 1
ATOM 14697 C CA . SER A 1 1923 ? -27.945 -45.604 -14.785 1.00 43.16 1923 SER A CA 1
ATOM 14698 C C . SER A 1 1923 ? -28.867 -45.764 -13.558 1.00 43.16 1923 SER A C 1
ATOM 14700 O O . SER A 1 1923 ? -28.399 -46.115 -12.480 1.00 43.16 1923 SER A O 1
ATOM 14702 N N . GLY A 1 1924 ? -30.180 -45.567 -13.726 1.00 46.53 1924 GLY A N 1
ATOM 14703 C CA . GLY A 1 1924 ? -31.200 -45.772 -12.687 1.00 46.53 1924 GLY A CA 1
ATOM 14704 C C . GLY A 1 1924 ? -31.826 -44.498 -12.108 1.00 46.53 1924 GLY A C 1
ATOM 14705 O O . GLY A 1 1924 ? -32.836 -44.609 -11.419 1.00 46.53 1924 GLY A O 1
ATOM 14706 N N . SER A 1 1925 ? -31.298 -43.314 -12.437 1.00 55.75 1925 SER A N 1
ATOM 14707 C CA . SER A 1 1925 ? -31.814 -42.016 -11.969 1.00 55.75 1925 SER A CA 1
ATOM 14708 C C . SER A 1 1925 ? -32.344 -41.150 -13.125 1.00 55.75 1925 SER A C 1
ATOM 14710 O O . SER A 1 1925 ? -31.843 -41.277 -14.245 1.00 55.75 1925 SER A O 1
ATOM 14712 N N . PRO A 1 1926 ? -33.334 -40.265 -12.883 1.00 70.19 1926 PRO A N 1
ATOM 14713 C CA . PRO A 1 1926 ? -33.828 -39.296 -13.868 1.00 70.19 1926 PRO A CA 1
ATOM 14714 C C . PRO A 1 1926 ? -32.865 -38.093 -14.029 1.00 70.19 1926 PRO A C 1
ATOM 14716 O O . PRO A 1 1926 ? -32.458 -37.496 -13.033 1.00 70.19 1926 PRO A O 1
ATOM 14719 N N . VAL A 1 1927 ? -32.501 -37.736 -15.270 1.00 71.88 1927 VAL A N 1
ATOM 14720 C CA . VAL A 1 1927 ? -31.488 -36.715 -15.650 1.00 71.88 1927 VAL A CA 1
ATOM 14721 C C . VAL A 1 1927 ? -31.973 -35.880 -16.859 1.00 71.88 1927 VAL A C 1
ATOM 14723 O O . VAL A 1 1927 ? -32.867 -36.328 -17.572 1.00 71.88 1927 VAL A O 1
ATOM 14726 N N . THR A 1 1928 ? -31.431 -34.671 -17.102 1.00 72.25 1928 THR A N 1
ATOM 14727 C CA . THR A 1 1928 ? -31.932 -33.723 -18.133 1.00 72.25 1928 THR A CA 1
ATOM 14728 C C . THR A 1 1928 ? -30.933 -33.285 -19.226 1.00 72.25 1928 THR A C 1
ATOM 14730 O O . THR A 1 1928 ? -29.759 -33.078 -18.932 1.00 72.25 1928 THR A O 1
ATOM 14733 N N . GLU A 1 1929 ? -31.424 -33.025 -20.448 1.00 65.38 1929 GLU A N 1
ATOM 14734 C CA . GLU A 1 1929 ? -30.689 -32.634 -21.688 1.00 65.38 1929 GLU A CA 1
ATOM 14735 C C . GLU A 1 1929 ? -31.311 -31.352 -22.338 1.00 65.38 1929 GLU A C 1
ATOM 14737 O O . GLU A 1 1929 ? -32.471 -31.097 -22.036 1.00 65.38 1929 GLU A O 1
ATOM 14742 N N . ARG A 1 1930 ? -30.640 -30.543 -23.207 1.00 62.50 1930 ARG A N 1
ATOM 14743 C CA . ARG A 1 1930 ? -31.175 -29.258 -23.803 1.00 62.50 1930 ARG A CA 1
ATOM 14744 C C . ARG A 1 1930 ? -30.770 -28.948 -25.282 1.00 62.50 1930 ARG A C 1
ATOM 14746 O O . ARG A 1 1930 ? -29.684 -29.358 -25.673 1.00 62.50 1930 ARG A O 1
ATOM 14753 N N . ASN A 1 1931 ? -31.572 -28.187 -26.073 1.00 54.62 1931 ASN A N 1
ATOM 14754 C CA . ASN A 1 1931 ? -31.285 -27.696 -27.469 1.00 54.62 1931 ASN A CA 1
ATOM 14755 C C . ASN A 1 1931 ? -32.138 -26.464 -27.935 1.00 54.62 1931 ASN A C 1
ATOM 14757 O O . ASN A 1 1931 ? -33.348 -26.544 -27.758 1.00 54.62 1931 ASN A O 1
ATOM 14761 N N . SER A 1 1932 ? -31.603 -25.422 -28.621 1.00 54.25 1932 SER A N 1
ATOM 14762 C CA . SER A 1 1932 ? -32.239 -24.064 -28.784 1.00 54.25 1932 SER A CA 1
ATOM 14763 C C . SER A 1 1932 ? -32.536 -23.504 -30.221 1.00 54.25 1932 SER A C 1
ATOM 14765 O O . SER A 1 1932 ? -31.745 -23.703 -31.141 1.00 54.25 1932 SER A O 1
ATOM 14767 N N . GLU A 1 1933 ? -33.594 -22.675 -30.384 1.00 45.78 1933 GLU A N 1
ATOM 14768 C CA . GLU A 1 1933 ? -33.969 -21.829 -31.573 1.00 45.78 1933 GLU A CA 1
ATOM 14769 C C . GLU A 1 1933 ? -34.182 -20.307 -31.196 1.00 45.78 1933 GLU A C 1
ATOM 14771 O O . GLU A 1 1933 ? -33.741 -19.893 -30.124 1.00 45.78 1933 GLU A O 1
ATOM 14776 N N . LYS A 1 1934 ? -34.792 -19.415 -32.020 1.00 45.41 1934 LYS A N 1
ATOM 14777 C CA . LYS A 1 1934 ? -34.995 -17.954 -31.737 1.00 45.41 1934 LYS A CA 1
ATOM 14778 C C . LYS A 1 1934 ? -36.363 -17.380 -32.190 1.00 45.41 1934 LYS A C 1
ATOM 14780 O O . LYS A 1 1934 ? -36.779 -17.632 -33.313 1.00 45.41 1934 LYS A O 1
ATOM 14785 N N . CYS A 1 1935 ? -36.991 -16.515 -31.373 1.00 51.12 1935 CYS A N 1
ATOM 14786 C CA . CYS A 1 1935 ? -38.329 -15.916 -31.602 1.00 51.12 1935 CYS A CA 1
ATOM 14787 C C . CYS A 1 1935 ? -38.414 -14.393 -31.320 1.00 51.12 1935 CYS A C 1
ATOM 14789 O O . CYS A 1 1935 ? -37.519 -13.824 -30.700 1.00 51.12 1935 CYS A O 1
ATOM 14791 N N . THR A 1 1936 ? -39.506 -13.741 -31.764 1.00 59.31 1936 THR A N 1
ATOM 14792 C CA . THR A 1 1936 ? -39.746 -12.275 -31.655 1.00 59.31 1936 THR A CA 1
ATOM 14793 C C . THR A 1 1936 ? -40.667 -11.853 -30.502 1.00 59.31 1936 THR A C 1
ATOM 14795 O O . THR A 1 1936 ? -40.411 -10.831 -29.876 1.00 59.31 1936 THR A O 1
ATOM 14798 N N . TYR A 1 1937 ? -41.711 -12.631 -30.211 1.00 61.59 1937 TYR A N 1
ATOM 14799 C CA . TYR A 1 1937 ? -42.519 -12.529 -28.991 1.00 61.59 1937 TYR A CA 1
ATOM 14800 C C . TYR A 1 1937 ? -42.467 -13.906 -28.327 1.00 61.59 1937 TYR A C 1
ATOM 14802 O O . TYR A 1 1937 ? -42.648 -14.914 -29.015 1.00 61.59 1937 TYR A O 1
ATOM 14810 N N . LEU A 1 1938 ? -42.146 -13.957 -27.034 1.00 62.19 1938 LEU A N 1
ATOM 14811 C CA . LEU A 1 1938 ? -41.801 -15.188 -26.311 1.00 62.19 1938 LEU A CA 1
ATOM 14812 C C . LEU A 1 1938 ? -42.835 -15.554 -25.239 1.00 62.19 1938 LEU A C 1
ATOM 14814 O O . LEU A 1 1938 ? -42.858 -16.691 -24.768 1.00 62.19 1938 LEU A O 1
ATOM 14818 N N . SER A 1 1939 ? -43.646 -14.590 -24.809 1.00 62.72 1939 SER A N 1
ATOM 14819 C CA . SER A 1 1939 ? -44.489 -14.680 -23.624 1.00 62.72 1939 SER A CA 1
ATOM 14820 C C . SER A 1 1939 ? -45.641 -13.671 -23.650 1.00 62.72 1939 SER A C 1
ATOM 14822 O O . SER A 1 1939 ? -45.654 -12.713 -24.422 1.00 62.72 1939 SER A O 1
ATOM 14824 N N . SER A 1 1940 ? -46.578 -13.823 -22.714 1.00 58.81 1940 SER A N 1
ATOM 14825 C CA . SER A 1 1940 ? -47.604 -12.813 -22.443 1.00 58.81 1940 SER A CA 1
ATOM 14826 C C . SER A 1 1940 ? -47.074 -11.529 -21.794 1.00 58.81 1940 SER A C 1
ATOM 14828 O O . SER A 1 1940 ? -47.809 -10.548 -21.784 1.00 58.81 1940 SER A O 1
ATOM 14830 N N . LEU A 1 1941 ? -45.838 -11.499 -21.273 1.00 63.72 1941 LEU A N 1
ATOM 14831 C CA . LEU A 1 1941 ? -45.214 -10.257 -20.785 1.00 63.72 1941 LEU A CA 1
ATOM 14832 C C . LEU A 1 1941 ? -44.748 -9.355 -21.937 1.00 63.72 1941 LEU A C 1
ATOM 14834 O O . LEU A 1 1941 ? -44.675 -8.143 -21.762 1.00 63.72 1941 LEU A O 1
ATOM 14838 N N . ASP A 1 1942 ? -44.502 -9.921 -23.123 1.00 63.84 1942 ASP A N 1
ATOM 14839 C CA . ASP A 1 1942 ? -44.183 -9.149 -24.331 1.00 63.84 1942 ASP A CA 1
ATOM 14840 C C . ASP A 1 1942 ? -45.438 -8.488 -24.949 1.00 63.84 1942 ASP A C 1
ATOM 14842 O O . ASP A 1 1942 ? -45.341 -7.694 -25.888 1.00 63.84 1942 ASP A O 1
ATOM 14846 N N . CYS A 1 1943 ? -46.632 -8.809 -24.429 1.00 68.25 1943 CYS A N 1
ATOM 14847 C CA . CYS A 1 1943 ? -47.903 -8.228 -24.844 1.00 68.25 1943 CYS A CA 1
ATOM 14848 C C . CYS A 1 1943 ? -48.344 -7.103 -23.899 1.00 68.25 1943 CYS A C 1
ATOM 14850 O O . CYS A 1 1943 ? -48.497 -7.292 -22.694 1.00 68.25 1943 CYS A O 1
ATOM 14852 N N . ASN A 1 1944 ? -48.639 -5.933 -24.469 1.00 65.56 1944 ASN A N 1
ATOM 14853 C CA . ASN A 1 1944 ? -49.208 -4.809 -23.726 1.00 65.56 1944 ASN A CA 1
ATOM 14854 C C . ASN A 1 1944 ? -50.565 -5.163 -23.085 1.00 65.56 1944 ASN A C 1
ATOM 14856 O O . ASN A 1 1944 ? -51.349 -5.945 -23.628 1.00 65.56 1944 ASN A O 1
ATOM 14860 N N . LEU A 1 1945 ? -50.880 -4.509 -21.962 1.00 55.28 1945 LEU A N 1
ATOM 14861 C CA . LEU A 1 1945 ? -52.150 -4.666 -21.245 1.00 55.28 1945 LEU A CA 1
ATOM 14862 C C . LEU A 1 1945 ? -53.367 -4.538 -22.188 1.00 55.28 1945 LEU A C 1
ATOM 14864 O O . LEU A 1 1945 ? -53.480 -3.595 -22.975 1.00 55.28 1945 LEU A O 1
ATOM 14868 N N . GLY A 1 1946 ? -54.289 -5.501 -22.090 1.00 55.81 1946 GLY A N 1
ATOM 14869 C CA . GLY A 1 1946 ? -55.463 -5.642 -22.968 1.00 55.81 1946 GLY A CA 1
ATOM 14870 C C . GLY A 1 1946 ? -55.302 -6.666 -24.105 1.00 55.81 1946 GLY A C 1
ATOM 14871 O O . GLY A 1 1946 ? -56.306 -7.075 -24.700 1.00 55.81 1946 GLY A O 1
ATOM 14872 N N . PHE A 1 1947 ? -54.075 -7.124 -24.375 1.00 72.62 1947 PHE A N 1
ATOM 14873 C CA . PHE A 1 1947 ? -53.756 -8.119 -25.401 1.00 72.62 1947 PHE A CA 1
ATOM 14874 C C . PHE A 1 1947 ? -53.464 -9.495 -24.785 1.00 72.62 1947 PHE A C 1
ATOM 14876 O O . PHE A 1 1947 ? -52.804 -9.608 -23.757 1.00 72.62 1947 PHE A O 1
ATOM 14883 N N . GLU A 1 1948 ? -53.951 -10.548 -25.437 1.00 61.72 1948 GLU A N 1
ATOM 14884 C CA . GLU A 1 1948 ? -53.719 -11.952 -25.097 1.00 61.72 1948 GLU A CA 1
ATOM 14885 C C . GLU A 1 1948 ? -52.696 -12.549 -26.071 1.00 61.72 1948 GLU A C 1
ATOM 14887 O O . GLU A 1 1948 ? -52.786 -12.337 -27.281 1.00 61.72 1948 GLU A O 1
ATOM 14892 N N . TYR A 1 1949 ? -51.718 -13.287 -25.551 1.00 69.88 1949 TYR A N 1
ATOM 14893 C CA . TYR A 1 1949 ? -50.700 -13.964 -26.353 1.00 69.88 1949 TYR A CA 1
ATOM 14894 C C . TYR A 1 1949 ? -51.261 -15.261 -26.947 1.00 69.88 1949 TYR A C 1
ATOM 14896 O O . TYR A 1 1949 ? -51.719 -16.136 -26.215 1.00 69.88 1949 TYR A O 1
ATOM 14904 N N . VAL A 1 1950 ? -51.220 -15.386 -28.274 1.00 65.12 1950 VAL A N 1
ATOM 14905 C CA . VAL A 1 1950 ? -51.741 -16.531 -29.030 1.00 65.12 1950 VAL A CA 1
ATOM 14906 C C . VAL A 1 1950 ? -50.625 -17.142 -29.877 1.00 65.12 1950 VAL A C 1
ATOM 14908 O O . VAL A 1 1950 ? -50.126 -16.520 -30.818 1.00 65.12 1950 VAL A O 1
ATOM 14911 N N . ILE A 1 1951 ? -50.267 -18.383 -29.550 1.00 58.62 1951 ILE A N 1
ATOM 14912 C CA . ILE A 1 1951 ? -49.510 -19.306 -30.407 1.00 58.62 1951 ILE A CA 1
ATOM 14913 C C . ILE A 1 1951 ? -50.520 -20.106 -31.247 1.00 58.62 1951 ILE A C 1
ATOM 14915 O O . ILE A 1 1951 ? -51.586 -20.466 -30.742 1.00 58.62 1951 ILE A O 1
ATOM 14919 N N . GLN A 1 1952 ? -50.210 -20.379 -32.519 1.00 50.25 1952 GLN A N 1
ATOM 14920 C CA . GLN A 1 1952 ? -50.984 -21.324 -33.335 1.00 50.25 1952 GLN A CA 1
ATOM 14921 C C . GLN A 1 1952 ? -50.422 -22.746 -33.208 1.00 50.25 1952 GLN A C 1
ATOM 14923 O O . GLN A 1 1952 ? -49.250 -22.943 -32.896 1.00 50.25 1952 GLN A O 1
ATOM 14928 N N . GLU A 1 1953 ? -51.283 -23.744 -33.412 1.00 38.59 1953 GLU A N 1
ATOM 14929 C CA . GLU A 1 1953 ? -50.999 -25.164 -33.178 1.00 38.59 1953 GLU A CA 1
ATOM 14930 C C . GLU A 1 1953 ? -49.913 -25.699 -34.137 1.00 38.59 1953 GLU A C 1
ATOM 14932 O O . GLU A 1 1953 ? -50.207 -26.205 -35.220 1.00 38.59 1953 GLU A O 1
ATOM 14937 N N . GLY A 1 1954 ? -48.647 -25.556 -33.729 1.00 43.19 1954 GLY A N 1
ATOM 14938 C CA . GLY A 1 1954 ? -47.459 -25.987 -34.472 1.00 43.19 1954 GLY A CA 1
ATOM 14939 C C . GLY A 1 1954 ? -46.264 -25.022 -34.423 1.00 43.19 1954 GLY A C 1
ATOM 14940 O O . GLY A 1 1954 ? -45.155 -25.454 -34.725 1.00 43.19 1954 GLY A O 1
ATOM 14941 N N . ASP A 1 1955 ? -46.459 -23.757 -34.031 1.00 54.97 1955 ASP A N 1
ATOM 14942 C CA . ASP A 1 1955 ? -45.424 -22.712 -34.113 1.00 54.97 1955 ASP A CA 1
ATOM 14943 C C . ASP A 1 1955 ? -44.683 -22.458 -32.784 1.00 54.97 1955 ASP A C 1
ATOM 14945 O O . ASP A 1 1955 ? -45.275 -22.458 -31.706 1.00 54.97 1955 ASP A O 1
ATOM 14949 N N . CYS A 1 1956 ? -43.379 -22.159 -32.865 1.00 55.09 1956 CYS A N 1
ATOM 14950 C CA . CYS A 1 1956 ? -42.528 -21.852 -31.702 1.00 55.09 1956 CYS A CA 1
ATOM 14951 C C . CYS A 1 1956 ? -42.718 -20.421 -31.145 1.00 55.09 1956 CYS A C 1
ATOM 14953 O O . CYS A 1 1956 ? -42.348 -20.144 -30.003 1.00 55.09 1956 CYS A O 1
ATOM 14955 N N . CYS A 1 1957 ? -43.270 -19.495 -31.938 1.00 59.28 1957 CYS A N 1
ATOM 14956 C CA . CYS A 1 1957 ? -43.384 -18.071 -31.600 1.00 59.28 1957 CYS A CA 1
ATOM 14957 C C . CYS A 1 1957 ? -44.848 -17.605 -31.658 1.00 59.28 1957 CYS A C 1
ATOM 14959 O O . CYS A 1 1957 ? -45.566 -17.950 -32.595 1.00 59.28 1957 CYS A O 1
ATOM 14961 N N . GLY A 1 1958 ? -45.292 -16.794 -30.692 1.00 70.19 1958 GLY A N 1
ATOM 14962 C CA . GLY A 1 1958 ? -46.678 -16.311 -30.624 1.00 70.19 1958 GLY A CA 1
ATOM 14963 C C . GLY A 1 1958 ? -46.905 -14.887 -31.138 1.00 70.19 1958 GLY A C 1
ATOM 14964 O O . GLY A 1 1958 ? -45.991 -14.190 -31.577 1.00 70.19 1958 GLY A O 1
ATOM 14965 N N . THR A 1 1959 ? -48.162 -14.444 -31.060 1.00 72.12 1959 THR A N 1
ATOM 14966 C CA . THR A 1 1959 ? -48.626 -13.109 -31.475 1.00 72.12 1959 THR A CA 1
ATOM 14967 C C . THR A 1 1959 ? -49.607 -12.515 -30.460 1.00 72.12 1959 THR A C 1
ATOM 14969 O O . THR A 1 1959 ? -50.415 -13.235 -29.881 1.00 72.12 1959 THR A O 1
ATOM 14972 N N . CYS A 1 1960 ? -49.562 -11.200 -30.235 1.00 73.75 1960 CYS A N 1
ATOM 14973 C CA . CYS A 1 1960 ? -50.452 -10.512 -29.292 1.00 73.75 1960 CYS A CA 1
ATOM 14974 C C . CYS A 1 1960 ? -51.772 -10.089 -29.964 1.00 73.75 1960 CYS A C 1
ATOM 14976 O O . CYS A 1 1960 ? -51.760 -9.352 -30.950 1.00 73.75 1960 CYS A O 1
ATOM 14978 N N . VAL A 1 1961 ? -52.917 -10.498 -29.408 1.00 71.19 1961 VAL A N 1
ATOM 14979 C CA . VAL A 1 1961 ? -54.261 -10.266 -29.971 1.00 71.19 1961 VAL A CA 1
ATOM 14980 C C . VAL A 1 1961 ? -55.153 -9.555 -28.950 1.00 71.19 1961 VAL A C 1
ATOM 14982 O O . VAL A 1 1961 ? -55.329 -10.035 -27.833 1.00 71.19 1961 VAL A O 1
ATOM 14985 N N . GLN A 1 1962 ? -55.738 -8.408 -29.305 1.00 67.50 1962 GLN A N 1
ATOM 14986 C CA . GLN A 1 1962 ? -56.528 -7.613 -28.356 1.00 67.50 1962 GLN A CA 1
ATOM 14987 C C . GLN A 1 1962 ? -57.838 -8.319 -27.952 1.00 67.50 1962 GLN A C 1
ATOM 14989 O O . GLN A 1 1962 ? -58.635 -8.694 -28.812 1.00 67.50 1962 GLN A O 1
ATOM 14994 N N . ARG A 1 1963 ? -58.073 -8.469 -26.641 1.00 70.50 1963 ARG A N 1
ATOM 14995 C CA . ARG A 1 1963 ? -59.257 -9.141 -26.059 1.00 70.50 1963 ARG A CA 1
ATOM 14996 C C . ARG A 1 1963 ? -60.060 -8.252 -25.110 1.00 70.50 1963 ARG A C 1
ATOM 14998 O O . ARG A 1 1963 ? -61.279 -8.375 -25.066 1.00 70.50 1963 ARG A O 1
ATOM 15005 N N . ASN A 1 1964 ? -59.392 -7.334 -24.412 1.00 68.94 1964 ASN A N 1
ATOM 15006 C CA . ASN A 1 1964 ? -59.996 -6.388 -23.473 1.00 68.94 1964 ASN A CA 1
ATOM 15007 C C . ASN A 1 1964 ? -59.691 -4.942 -23.897 1.00 68.94 1964 ASN A C 1
ATOM 15009 O O . ASN A 1 1964 ? -58.733 -4.679 -24.631 1.00 68.94 1964 ASN A O 1
ATOM 15013 N N . CYS A 1 1965 ? -60.492 -3.988 -23.426 1.00 76.25 1965 CYS A N 1
ATOM 15014 C CA . CYS A 1 1965 ? -60.204 -2.569 -23.617 1.00 76.25 1965 CYS A CA 1
ATOM 15015 C C . CYS A 1 1965 ? -59.243 -2.078 -22.529 1.00 76.25 1965 CYS A C 1
ATOM 15017 O O . CYS A 1 1965 ? -59.513 -2.290 -21.349 1.00 76.25 1965 CYS A O 1
ATOM 15019 N N . THR A 1 1966 ? -58.172 -1.370 -22.890 1.00 65.69 1966 THR A N 1
ATOM 15020 C CA . THR A 1 1966 ? -57.312 -0.656 -21.931 1.00 65.69 1966 THR A CA 1
ATOM 15021 C C . THR A 1 1966 ? -57.646 0.833 -21.866 1.00 65.69 1966 THR A C 1
ATOM 15023 O O . THR A 1 1966 ? -58.014 1.457 -22.864 1.00 65.69 1966 THR A O 1
ATOM 15026 N N . TYR A 1 1967 ? -57.496 1.425 -20.682 1.00 72.25 1967 TYR A N 1
ATOM 15027 C CA . TYR A 1 1967 ? -57.517 2.871 -20.468 1.00 72.25 1967 TYR A CA 1
ATOM 15028 C C . TYR A 1 1967 ? -56.553 3.249 -19.337 1.00 72.25 1967 TYR A C 1
ATOM 15030 O O . TYR A 1 1967 ? -56.328 2.470 -18.415 1.00 72.25 1967 TYR A O 1
ATOM 15038 N N . MET A 1 1968 ? -55.956 4.438 -19.429 1.00 57.16 1968 MET A N 1
ATOM 15039 C CA . MET A 1 1968 ? -55.079 4.994 -18.394 1.00 57.16 1968 MET A CA 1
ATOM 15040 C C . MET A 1 1968 ? -55.775 6.126 -17.641 1.00 57.16 1968 MET A C 1
ATOM 15042 O O . MET A 1 1968 ? -56.518 6.914 -18.244 1.00 57.16 1968 MET A O 1
ATOM 15046 N N . VAL A 1 1969 ? -55.496 6.180 -16.339 1.00 54.03 1969 VAL A N 1
ATOM 15047 C CA . VAL A 1 1969 ? -56.010 7.125 -15.345 1.00 54.03 1969 VAL A CA 1
ATOM 15048 C C . VAL A 1 1969 ? -54.916 7.349 -14.299 1.00 54.03 1969 VAL A C 1
ATOM 15050 O O . VAL A 1 1969 ? -54.420 6.372 -13.753 1.00 54.03 1969 VAL A O 1
ATOM 15053 N N . ASP A 1 1970 ? -54.557 8.609 -14.023 1.00 48.47 1970 ASP A N 1
ATOM 15054 C CA . ASP A 1 1970 ? -53.570 9.014 -13.002 1.00 48.47 1970 ASP A CA 1
ATOM 15055 C C . ASP A 1 1970 ? -52.337 8.069 -12.964 1.00 48.47 1970 ASP A C 1
ATOM 15057 O O . ASP A 1 1970 ? -52.056 7.398 -11.974 1.00 48.47 1970 ASP A O 1
ATOM 15061 N N . GLU A 1 1971 ? -51.680 7.947 -14.128 1.00 45.53 1971 GLU A N 1
ATOM 15062 C CA . GLU A 1 1971 ? -50.518 7.084 -14.452 1.00 45.53 1971 GLU A CA 1
ATOM 15063 C C . GLU A 1 1971 ? -50.676 5.568 -14.202 1.00 45.53 1971 GLU A C 1
ATOM 15065 O O . GLU A 1 1971 ? -49.780 4.781 -14.501 1.00 45.53 1971 GLU A O 1
ATOM 15070 N N . THR A 1 1972 ? -51.862 5.118 -13.791 1.00 42.28 1972 THR A N 1
ATOM 15071 C CA . THR A 1 1972 ? -52.212 3.702 -13.646 1.00 42.28 1972 THR A CA 1
ATOM 15072 C C . THR A 1 1972 ? -52.976 3.211 -14.883 1.00 42.28 1972 THR A C 1
ATOM 15074 O O . THR A 1 1972 ? -53.875 3.883 -15.393 1.00 42.28 1972 THR A O 1
ATOM 15077 N N . THR A 1 1973 ? -52.649 2.017 -15.388 1.00 56.59 1973 THR A N 1
ATOM 15078 C CA . THR A 1 1973 ? -53.394 1.381 -16.495 1.00 56.59 1973 THR A CA 1
ATOM 15079 C C . THR A 1 1973 ? -54.467 0.442 -15.948 1.00 56.59 1973 THR A C 1
ATOM 15081 O O . THR A 1 1973 ? -54.226 -0.286 -14.987 1.00 56.59 1973 THR A O 1
ATOM 15084 N N . HIS A 1 1974 ? -55.656 0.443 -16.550 1.00 62.91 1974 HIS A N 1
ATOM 15085 C CA . HIS A 1 1974 ? -56.796 -0.403 -16.189 1.00 62.91 1974 HIS A CA 1
ATOM 15086 C C . HIS A 1 1974 ? -57.365 -1.112 -17.432 1.00 62.91 1974 HIS A C 1
ATOM 15088 O O . HIS A 1 1974 ? -57.303 -0.588 -18.548 1.00 62.91 1974 HIS A O 1
ATOM 15094 N N . THR A 1 1975 ? -57.945 -2.299 -17.238 1.00 61.50 1975 THR A N 1
ATOM 15095 C CA . THR A 1 1975 ? -58.603 -3.109 -18.282 1.00 61.50 1975 THR A CA 1
ATOM 15096 C C . THR A 1 1975 ? -60.089 -3.298 -17.996 1.00 61.50 1975 THR A C 1
ATOM 15098 O O . THR A 1 1975 ? -60.445 -3.626 -16.869 1.00 61.50 1975 THR A O 1
ATOM 15101 N N . LEU A 1 1976 ? -60.924 -3.172 -19.032 1.00 69.12 1976 LEU A N 1
ATOM 15102 C CA . LEU A 1 1976 ? -62.344 -3.541 -19.040 1.00 69.12 1976 LEU A CA 1
ATOM 15103 C C . LEU A 1 1976 ? -62.584 -4.747 -19.956 1.00 69.12 1976 LEU A C 1
ATOM 15105 O O . LEU A 1 1976 ? -62.045 -4.804 -21.068 1.00 69.12 1976 LEU A O 1
ATOM 15109 N N . GLN A 1 1977 ? -63.455 -5.658 -19.533 1.00 72.69 1977 GLN A N 1
ATOM 15110 C CA . GLN A 1 1977 ? -64.050 -6.678 -20.394 1.00 72.69 1977 GLN A CA 1
ATOM 15111 C C . GLN A 1 1977 ? -65.131 -6.074 -21.300 1.00 72.69 1977 GLN A C 1
ATOM 15113 O O . GLN A 1 1977 ? -65.777 -5.079 -20.968 1.00 72.69 1977 GLN A O 1
ATOM 15118 N N . VAL A 1 1978 ? -65.381 -6.715 -22.442 1.00 70.62 1978 VAL A N 1
ATOM 15119 C CA . VAL A 1 1978 ? -66.476 -6.339 -23.346 1.00 70.62 1978 VAL A CA 1
ATOM 15120 C C . VAL A 1 1978 ? -67.824 -6.445 -22.620 1.00 70.62 1978 VAL A C 1
ATOM 15122 O O . VAL A 1 1978 ? -68.249 -7.532 -22.237 1.00 70.62 1978 VAL A O 1
ATOM 15125 N N . GLY A 1 1979 ? -68.516 -5.314 -22.493 1.00 66.50 1979 GLY A N 1
ATOM 15126 C CA . GLY A 1 1979 ? -69.784 -5.164 -21.778 1.00 66.50 1979 GLY A CA 1
ATOM 15127 C C . GLY A 1 1979 ? -69.670 -4.477 -20.412 1.00 66.50 1979 GLY A C 1
ATOM 15128 O O . GLY A 1 1979 ? -70.702 -4.119 -19.847 1.00 66.50 1979 GLY A O 1
ATOM 15129 N N . GLU A 1 1980 ? -68.461 -4.261 -19.883 1.00 57.91 1980 GLU A N 1
ATOM 15130 C CA . GLU A 1 1980 ? -68.269 -3.560 -18.608 1.00 57.91 1980 GLU A CA 1
ATOM 15131 C C . GLU A 1 1980 ? -68.399 -2.036 -18.723 1.00 57.91 1980 GLU A C 1
ATOM 15133 O O . GLU A 1 1980 ? -68.134 -1.434 -19.770 1.00 57.91 1980 GLU A O 1
ATOM 15138 N N . VAL A 1 1981 ? -68.793 -1.432 -17.595 1.00 56.41 1981 VAL A N 1
ATOM 15139 C CA . VAL A 1 1981 ? -69.030 0.004 -17.411 1.00 56.41 1981 VAL A CA 1
ATOM 15140 C C . VAL A 1 1981 ? -68.374 0.477 -16.097 1.00 56.41 1981 VAL A C 1
ATOM 15142 O O . VAL A 1 1981 ? -68.642 -0.114 -15.053 1.00 56.41 1981 VAL A O 1
ATOM 15145 N N . HIS A 1 1982 ? -67.547 1.532 -16.113 1.00 54.44 1982 HIS A N 1
ATOM 15146 C CA . HIS A 1 1982 ? -66.750 2.007 -14.957 1.00 54.44 1982 HIS A CA 1
ATOM 15147 C C . HIS A 1 1982 ? -66.745 3.548 -14.817 1.00 54.44 1982 HIS A C 1
ATOM 15149 O O . HIS A 1 1982 ? -66.494 4.233 -15.794 1.00 54.44 1982 HIS A O 1
ATOM 15155 N N . SER A 1 1983 ? -66.956 4.140 -13.632 1.00 43.97 1983 SER A N 1
ATOM 15156 C CA . SER A 1 1983 ? -67.161 5.607 -13.467 1.00 43.97 1983 SER A CA 1
ATOM 15157 C C . SER A 1 1983 ? -66.061 6.318 -12.636 1.00 43.97 1983 SER A C 1
ATOM 15159 O O . SER A 1 1983 ? -65.859 5.928 -11.486 1.00 43.97 1983 SER A O 1
ATOM 15161 N N . TYR A 1 1984 ? -65.404 7.373 -13.169 1.00 45.88 1984 TYR A N 1
ATOM 15162 C CA . TYR A 1 1984 ? -64.240 8.082 -12.560 1.00 45.88 1984 TYR A CA 1
ATOM 15163 C C . TYR A 1 1984 ? -63.915 9.561 -13.064 1.00 45.88 1984 TYR A C 1
ATOM 15165 O O . TYR A 1 1984 ? -63.369 9.714 -14.143 1.00 45.88 1984 TYR A O 1
ATOM 15173 N N . LYS A 1 1985 ? -64.197 10.680 -12.343 1.00 55.72 1985 LYS A N 1
ATOM 15174 C CA . LYS A 1 1985 ? -64.148 12.159 -12.725 1.00 55.72 1985 LYS A CA 1
ATOM 15175 C C . LYS A 1 1985 ? -65.421 12.895 -13.372 1.00 55.72 1985 LYS A C 1
ATOM 15177 O O . LYS A 1 1985 ? -66.103 13.559 -12.600 1.00 55.72 1985 LYS A O 1
ATOM 15182 N N . CYS A 1 1986 ? -65.861 12.768 -14.661 1.00 42.72 1986 CYS A N 1
ATOM 15183 C CA . CYS A 1 1986 ? -67.217 13.101 -15.290 1.00 42.72 1986 CYS A CA 1
ATOM 15184 C C . CYS A 1 1986 ? -68.279 12.182 -16.171 1.00 42.72 1986 CYS A C 1
ATOM 15186 O O . CYS A 1 1986 ? -69.195 12.862 -16.614 1.00 42.72 1986 CYS A O 1
ATOM 15188 N N . GLU A 1 1987 ? -68.520 10.898 -16.662 1.00 48.06 1987 GLU A N 1
ATOM 15189 C CA . GLU A 1 1987 ? -68.186 9.394 -16.739 1.00 48.06 1987 GLU A CA 1
ATOM 15190 C C . GLU A 1 1987 ? -69.416 8.460 -16.681 1.00 48.06 1987 GLU A C 1
ATOM 15192 O O . GLU A 1 1987 ? -70.165 8.501 -15.715 1.00 48.06 1987 GLU A O 1
ATOM 15197 N N . ASN A 1 1988 ? -69.545 7.502 -17.611 1.00 54.22 1988 ASN A N 1
ATOM 15198 C CA . ASN A 1 1988 ? -69.195 6.102 -17.342 1.00 54.22 1988 ASN A CA 1
ATOM 15199 C C . ASN A 1 1988 ? -68.372 5.538 -18.534 1.00 54.22 1988 ASN A C 1
ATOM 15201 O O . ASN A 1 1988 ? -68.768 5.747 -19.680 1.00 54.22 1988 ASN A O 1
ATOM 15205 N N . VAL A 1 1989 ? -67.223 4.888 -18.294 1.00 70.12 1989 VAL A N 1
ATOM 15206 C CA . VAL A 1 1989 ? -66.333 4.291 -19.311 1.00 70.12 1989 VAL A CA 1
ATOM 15207 C C . VAL A 1 1989 ? -66.982 2.999 -19.746 1.00 70.12 1989 VAL A C 1
ATOM 15209 O O . VAL A 1 1989 ? -67.282 2.196 -18.873 1.00 70.12 1989 VAL A O 1
ATOM 15212 N N . THR A 1 1990 ? -67.175 2.754 -21.038 1.00 72.25 1990 THR A N 1
ATOM 15213 C CA . THR A 1 1990 ? -67.811 1.509 -21.513 1.00 72.25 1990 THR A CA 1
ATOM 15214 C C . THR A 1 1990 ? -66.922 0.792 -22.520 1.00 72.25 1990 THR A C 1
ATOM 15216 O O . THR A 1 1990 ? -66.392 1.438 -23.418 1.00 72.25 1990 THR A O 1
ATOM 15219 N N . CYS A 1 1991 ? -66.761 -0.528 -22.400 1.00 74.00 1991 CYS A N 1
ATOM 15220 C CA . CYS A 1 1991 ? -66.039 -1.348 -23.382 1.00 74.00 1991 CYS A CA 1
ATOM 15221 C C . CYS A 1 1991 ? -67.032 -2.101 -24.283 1.00 74.00 1991 CYS A C 1
ATOM 15223 O O . CYS A 1 1991 ? -67.805 -2.930 -23.804 1.00 74.00 1991 CYS A O 1
ATOM 15225 N N . SER A 1 1992 ? -67.035 -1.820 -25.588 1.00 70.88 1992 SER A N 1
ATOM 15226 C CA . SER A 1 1992 ? -68.006 -2.337 -26.562 1.00 70.88 1992 SER A CA 1
ATOM 15227 C C . SER A 1 1992 ? -67.329 -3.086 -27.722 1.00 70.88 1992 SER A C 1
ATOM 15229 O O . SER A 1 1992 ? -66.160 -2.867 -28.031 1.00 70.88 1992 SER A O 1
ATOM 15231 N N . LEU A 1 1993 ? -68.047 -4.021 -28.360 1.00 68.81 1993 LEU A N 1
ATOM 15232 C CA . LEU A 1 1993 ? -67.549 -4.779 -29.517 1.00 68.81 1993 LEU A CA 1
ATOM 15233 C C . LEU A 1 1993 ? -67.924 -4.070 -30.825 1.00 68.81 1993 LEU A C 1
ATOM 15235 O O . LEU A 1 1993 ? -69.091 -4.074 -31.222 1.00 68.81 1993 LEU A O 1
ATOM 15239 N N . ILE A 1 1994 ? -66.934 -3.532 -31.538 1.00 62.53 1994 ILE A N 1
ATOM 15240 C CA . ILE A 1 1994 ? -67.116 -2.905 -32.853 1.00 62.53 1994 ILE A CA 1
ATOM 15241 C C . ILE A 1 1994 ? -66.442 -3.776 -33.915 1.00 62.53 1994 ILE A C 1
ATOM 15243 O O . ILE A 1 1994 ? -65.230 -3.960 -33.919 1.00 62.53 1994 ILE A O 1
ATOM 15247 N N . SER A 1 1995 ? -67.239 -4.331 -34.834 1.00 59.94 1995 SER A N 1
ATOM 15248 C CA . SER A 1 1995 ? -66.782 -5.178 -35.958 1.00 59.94 1995 SER A CA 1
ATOM 15249 C C . SER A 1 1995 ? -65.893 -6.383 -35.584 1.00 59.94 1995 SER A C 1
ATOM 15251 O O . SER A 1 1995 ? -65.189 -6.910 -36.441 1.00 59.94 1995 SER A O 1
ATOM 15253 N N . GLY A 1 1996 ? -65.943 -6.841 -34.328 1.00 55.06 1996 GLY A N 1
ATOM 15254 C CA . GLY A 1 1996 ? -65.121 -7.942 -33.806 1.00 55.06 1996 GLY A CA 1
ATOM 15255 C C . GLY A 1 1996 ? -63.971 -7.518 -32.885 1.00 55.06 1996 GLY A C 1
ATOM 15256 O O . GLY A 1 1996 ? -63.349 -8.391 -32.287 1.00 55.06 1996 GLY A O 1
ATOM 15257 N N . SER A 1 1997 ? -63.715 -6.216 -32.718 1.00 61.28 1997 SER A N 1
ATOM 15258 C CA . SER A 1 1997 ? -62.661 -5.679 -31.842 1.00 61.28 1997 SER A CA 1
ATOM 15259 C C . SER A 1 1997 ? -63.238 -4.947 -30.614 1.00 61.28 1997 SER A C 1
ATOM 15261 O O . SER A 1 1997 ? -64.231 -4.229 -30.767 1.00 61.28 1997 SER A O 1
ATOM 15263 N N . PRO A 1 1998 ? -62.647 -5.091 -29.409 1.00 68.81 1998 PRO A N 1
ATOM 15264 C CA . PRO A 1 1998 ? -63.008 -4.298 -28.226 1.00 68.81 1998 PRO A CA 1
ATOM 15265 C C . PRO A 1 1998 ? -62.610 -2.817 -28.371 1.00 68.81 1998 PRO A C 1
ATOM 15267 O O . PRO A 1 1998 ? -61.486 -2.524 -28.777 1.00 68.81 1998 PRO A O 1
ATOM 15270 N N . VAL A 1 1999 ? -63.498 -1.885 -28.009 1.00 69.94 1999 VAL A N 1
ATOM 15271 C CA . VAL A 1 1999 ? -63.279 -0.425 -28.069 1.00 69.94 1999 VAL A CA 1
ATOM 15272 C C . VAL A 1 1999 ? -63.846 0.276 -26.825 1.00 69.94 1999 VAL A C 1
ATOM 15274 O O . VAL A 1 1999 ? -64.910 -0.097 -26.339 1.00 69.94 1999 VAL A O 1
ATOM 15277 N N . THR A 1 2000 ? -63.150 1.297 -26.310 1.00 64.25 2000 THR A N 1
ATOM 15278 C CA . THR A 1 2000 ? -63.518 2.052 -25.093 1.00 64.25 2000 THR A CA 1
ATOM 15279 C C . THR A 1 2000 ? -64.181 3.412 -25.380 1.00 64.25 2000 THR A C 1
ATOM 15281 O O . THR A 1 2000 ? -63.650 4.217 -26.143 1.00 64.25 2000 THR A O 1
ATOM 15284 N N . GLU A 1 2001 ? -65.289 3.713 -24.695 1.00 60.38 2001 GLU A N 1
ATOM 15285 C CA . GLU A 1 2001 ? -66.046 4.988 -24.709 1.00 60.38 2001 GLU A CA 1
ATOM 15286 C C . GLU A 1 2001 ? -65.956 5.710 -23.333 1.00 60.38 2001 GLU A C 1
ATOM 15288 O O . GLU A 1 2001 ? -65.647 5.040 -22.351 1.00 60.38 2001 GLU A O 1
ATOM 15293 N N . ARG A 1 2002 ? -66.165 7.048 -23.235 1.00 48.53 2002 ARG A N 1
ATOM 15294 C CA . ARG A 1 2002 ? -65.738 7.919 -22.087 1.00 48.53 2002 ARG A CA 1
ATOM 15295 C C . ARG A 1 2002 ? -66.586 9.203 -21.783 1.00 48.53 2002 ARG A C 1
ATOM 15297 O O . ARG A 1 2002 ? -67.513 9.512 -22.527 1.00 48.53 2002 ARG A O 1
ATOM 15304 N N . ASN A 1 2003 ? -66.228 9.945 -20.707 1.00 47.16 2003 ASN A N 1
ATOM 15305 C CA . ASN A 1 2003 ? -66.467 11.345 -20.215 1.00 47.16 2003 ASN A CA 1
ATOM 15306 C C . ASN A 1 2003 ? -65.484 11.716 -19.013 1.00 47.16 2003 ASN A C 1
ATOM 15308 O O . ASN A 1 2003 ? -64.327 11.984 -19.323 1.00 47.16 2003 ASN A O 1
ATOM 15312 N N . SER A 1 2004 ? -65.833 11.755 -17.683 1.00 42.84 2004 SER A N 1
ATOM 15313 C CA . SER A 1 2004 ? -65.128 10.952 -16.593 1.00 42.84 2004 SER A CA 1
ATOM 15314 C C . SER A 1 2004 ? -65.768 10.047 -15.357 1.00 42.84 2004 SER A C 1
ATOM 15316 O O . SER A 1 2004 ? -65.565 8.856 -15.475 1.00 42.84 2004 SER A O 1
ATOM 15318 N N . GLU A 1 2005 ? -66.492 10.100 -14.156 1.00 32.34 2005 GLU A N 1
ATOM 15319 C CA . GLU A 1 2005 ? -67.452 10.759 -13.145 1.00 32.34 2005 GLU A CA 1
ATOM 15320 C C . GLU A 1 2005 ? -67.035 10.637 -11.612 1.00 32.34 2005 GLU A C 1
ATOM 15322 O O . GLU A 1 2005 ? -66.537 9.579 -11.225 1.00 32.34 2005 GLU A O 1
ATOM 15327 N N . LYS A 1 2006 ? -67.284 11.648 -10.727 1.00 35.81 2006 LYS A N 1
ATOM 15328 C CA . LYS A 1 2006 ? -66.991 11.821 -9.241 1.00 35.81 2006 LYS A CA 1
ATOM 15329 C C . LYS A 1 2006 ? -65.700 12.570 -8.768 1.00 35.81 2006 LYS A C 1
ATOM 15331 O O . LYS A 1 2006 ? -64.912 13.047 -9.570 1.00 35.81 2006 LYS A O 1
ATOM 15336 N N . CYS A 1 2007 ? -65.507 12.720 -7.437 1.00 43.56 2007 CYS A N 1
ATOM 15337 C CA . CYS A 1 2007 ? -64.739 13.809 -6.783 1.00 43.56 2007 CYS A CA 1
ATOM 15338 C C . CYS A 1 2007 ? -63.678 13.430 -5.725 1.00 43.56 2007 CYS A C 1
ATOM 15340 O O . CYS A 1 2007 ? -63.825 12.426 -5.032 1.00 43.56 2007 CYS A O 1
ATOM 15342 N N . THR A 1 2008 ? -62.677 14.311 -5.541 1.00 55.25 2008 THR A N 1
ATOM 15343 C CA . THR A 1 2008 ? -61.495 14.108 -4.665 1.00 55.25 2008 THR A CA 1
ATOM 15344 C C . THR A 1 2008 ? -61.568 14.765 -3.277 1.00 55.25 2008 THR A C 1
ATOM 15346 O O . THR A 1 2008 ? -61.116 14.157 -2.313 1.00 55.25 2008 THR A O 1
ATOM 15349 N N . TYR A 1 2009 ? -62.123 15.977 -3.145 1.00 61.09 2009 TYR A N 1
ATOM 15350 C CA . TYR A 1 2009 ? -62.302 16.658 -1.849 1.00 61.09 2009 TYR A CA 1
ATOM 15351 C C . TYR A 1 2009 ? -63.796 16.857 -1.568 1.00 61.09 2009 TYR A C 1
ATOM 15353 O O . TYR A 1 2009 ? -64.550 17.223 -2.476 1.00 61.09 2009 TYR A O 1
ATOM 15361 N N . LEU A 1 2010 ? -64.226 16.626 -0.324 1.00 63.47 2010 LEU A N 1
ATOM 15362 C CA . LEU A 1 2010 ? -65.636 16.623 0.085 1.00 63.47 2010 LEU A CA 1
ATOM 15363 C C . LEU A 1 2010 ? -65.967 17.744 1.087 1.00 63.47 2010 LEU A C 1
ATOM 15365 O O . LEU A 1 2010 ? -67.121 18.166 1.176 1.00 63.47 2010 LEU A O 1
ATOM 15369 N N . SER A 1 2011 ? -64.977 18.224 1.844 1.00 69.44 2011 SER A N 1
ATOM 15370 C CA . SER A 1 2011 ? -65.131 19.200 2.923 1.00 69.44 2011 SER A CA 1
ATOM 15371 C C . SER A 1 2011 ? -63.830 19.952 3.250 1.00 69.44 2011 SER A C 1
ATOM 15373 O O . SER A 1 2011 ? -62.738 19.563 2.843 1.00 69.44 2011 SER A O 1
ATOM 15375 N N . SER A 1 2012 ? -63.930 20.997 4.079 1.00 69.38 2012 SER A N 1
ATOM 15376 C CA . SER A 1 2012 ? -62.772 21.722 4.627 1.00 69.38 2012 SER A CA 1
ATOM 15377 C C . SER A 1 2012 ? -61.921 20.929 5.624 1.00 69.38 2012 SER A C 1
ATOM 15379 O O . SER A 1 2012 ? -60.819 21.368 5.936 1.00 69.38 2012 SER A O 1
ATOM 15381 N N . LEU A 1 2013 ? -62.391 19.772 6.103 1.00 68.75 2013 LEU A N 1
ATOM 15382 C CA . LEU A 1 2013 ? -61.607 18.862 6.948 1.00 68.75 2013 LEU A CA 1
ATOM 15383 C C . LEU A 1 2013 ? -60.656 17.970 6.133 1.00 68.75 2013 LEU A C 1
ATOM 15385 O O . LEU A 1 2013 ? -59.717 17.421 6.701 1.00 68.75 2013 LEU A O 1
ATOM 15389 N N . ASP A 1 2014 ? -60.862 17.865 4.816 1.00 65.00 2014 ASP A N 1
ATOM 15390 C CA . ASP A 1 2014 ? -59.983 17.108 3.911 1.00 65.00 2014 ASP A CA 1
ATOM 15391 C C . ASP A 1 2014 ? -58.756 17.934 3.471 1.00 65.00 2014 ASP A C 1
ATOM 15393 O O . ASP A 1 2014 ? -57.825 17.413 2.852 1.00 65.00 2014 ASP A O 1
ATOM 15397 N N . CYS A 1 2015 ? -58.749 19.237 3.773 1.00 73.50 2015 CYS A N 1
ATOM 15398 C CA . CYS A 1 2015 ? -57.657 20.143 3.447 1.00 73.50 2015 CYS A CA 1
ATOM 15399 C C . CYS A 1 2015 ? -56.585 20.136 4.544 1.00 73.50 2015 CYS A C 1
ATOM 15401 O O . CYS A 1 2015 ? -56.872 20.295 5.730 1.00 73.50 2015 CYS A O 1
ATOM 15403 N N . LYS A 1 2016 ? -55.319 19.998 4.133 1.00 72.06 2016 LYS A N 1
ATOM 15404 C CA . LYS A 1 2016 ? -54.160 20.187 5.019 1.00 72.06 2016 LYS A CA 1
ATOM 15405 C C . LYS A 1 2016 ? -54.096 21.643 5.524 1.00 72.06 2016 LYS A C 1
ATOM 15407 O O . LYS A 1 2016 ? -54.619 22.535 4.853 1.00 72.06 2016 LYS A O 1
ATOM 15412 N N . PRO A 1 2017 ? -53.393 21.926 6.639 1.00 65.88 2017 PRO A N 1
ATOM 15413 C CA . PRO A 1 2017 ? -52.974 23.288 6.971 1.00 65.88 2017 PRO A CA 1
ATOM 15414 C C . PRO A 1 2017 ? -52.340 23.989 5.756 1.00 65.88 2017 PRO A C 1
ATOM 15416 O O . PRO A 1 2017 ? -51.652 23.344 4.967 1.00 65.88 2017 PRO A O 1
ATOM 15419 N N . CYS A 1 2018 ? -52.604 25.289 5.601 1.00 66.94 2018 CYS A N 1
ATOM 15420 C CA . CYS A 1 2018 ? -52.379 26.082 4.380 1.00 66.94 2018 CYS A CA 1
ATOM 15421 C C . CYS A 1 2018 ? -53.254 25.783 3.149 1.00 66.94 2018 CYS A C 1
ATOM 15423 O O . CYS A 1 2018 ? -52.953 26.298 2.071 1.00 66.94 2018 CYS A O 1
ATOM 15425 N N . PHE A 1 2019 ? -54.353 25.032 3.278 1.00 77.38 2019 PHE A N 1
ATOM 15426 C CA . PHE A 1 2019 ? -55.308 24.836 2.184 1.00 77.38 2019 PHE A CA 1
ATOM 15427 C C . PHE A 1 2019 ? -56.758 25.124 2.615 1.00 77.38 2019 PHE A C 1
ATOM 15429 O O . PHE A 1 2019 ? -57.198 24.702 3.681 1.00 77.38 2019 PHE A O 1
ATOM 15436 N N . GLU A 1 2020 ? -57.517 25.817 1.763 1.00 67.81 2020 GLU A N 1
ATOM 15437 C CA . GLU A 1 2020 ? -58.925 26.186 1.968 1.00 67.81 2020 GLU A CA 1
ATOM 15438 C C . GLU A 1 2020 ? -59.833 25.479 0.948 1.00 67.81 2020 GLU A C 1
ATOM 15440 O O . GLU A 1 2020 ? -59.516 25.407 -0.240 1.00 67.81 2020 GLU A O 1
ATOM 15445 N N . TYR A 1 2021 ? -60.975 24.949 1.394 1.00 71.25 2021 TYR A N 1
ATOM 15446 C CA . TYR A 1 2021 ? -61.914 24.223 0.533 1.00 71.25 2021 TYR A CA 1
ATOM 15447 C C . TYR A 1 2021 ? -62.828 25.173 -0.244 1.00 71.25 2021 TYR A C 1
ATOM 15449 O O . TYR A 1 2021 ? -63.690 25.835 0.335 1.00 71.25 2021 TYR A O 1
ATOM 15457 N N . VAL A 1 2022 ? -62.687 25.177 -1.568 1.00 67.56 2022 VAL A N 1
ATOM 15458 C CA . VAL A 1 2022 ? -63.501 25.973 -2.493 1.00 67.56 2022 VAL A CA 1
ATOM 15459 C C . VAL A 1 2022 ? -64.296 25.036 -3.400 1.00 67.56 2022 VAL A C 1
ATOM 15461 O O . VAL A 1 2022 ? -63.732 24.111 -3.977 1.00 67.56 2022 VAL A O 1
ATOM 15464 N N . LYS A 1 2023 ? -65.598 25.281 -3.563 1.00 55.41 2023 LYS A N 1
ATOM 15465 C CA . LYS A 1 2023 ? -66.462 24.574 -4.519 1.00 55.41 2023 LYS A CA 1
ATOM 15466 C C . LYS A 1 2023 ? -67.304 25.588 -5.296 1.00 55.41 2023 LYS A C 1
ATOM 15468 O O . LYS A 1 2023 ? -67.927 26.447 -4.676 1.00 55.41 2023 LYS A O 1
ATOM 15473 N N . GLN A 1 2024 ? -67.320 25.488 -6.627 1.00 50.84 2024 GLN A N 1
ATOM 15474 C CA . GLN A 1 2024 ? -68.142 26.346 -7.490 1.00 50.84 2024 GLN A CA 1
ATOM 15475 C C . GLN A 1 2024 ? -69.556 25.771 -7.679 1.00 50.84 2024 GLN A C 1
ATOM 15477 O O . GLN A 1 2024 ? -69.797 24.587 -7.445 1.00 50.84 2024 GLN A O 1
ATOM 15482 N N . GLU A 1 2025 ? -70.509 26.630 -8.053 1.00 36.44 2025 GLU A N 1
ATOM 15483 C CA . GLU A 1 2025 ? -71.947 26.374 -7.855 1.00 36.44 2025 GLU A CA 1
ATOM 15484 C C . GLU A 1 2025 ? -72.550 25.316 -8.807 1.00 36.44 2025 GLU A C 1
ATOM 15486 O O . GLU A 1 2025 ? -73.540 24.684 -8.445 1.00 36.44 2025 GLU A O 1
ATOM 15491 N N . ASP A 1 2026 ? -71.903 25.042 -9.948 1.00 38.88 2026 ASP A N 1
ATOM 15492 C CA . ASP A 1 2026 ? -72.293 24.003 -10.923 1.00 38.88 2026 ASP A CA 1
ATOM 15493 C C . ASP A 1 2026 ? -71.287 22.828 -11.029 1.00 38.88 2026 ASP A C 1
ATOM 15495 O O . ASP A 1 2026 ? -71.486 21.904 -11.820 1.00 38.88 2026 ASP A O 1
ATOM 15499 N N . GLU A 1 2027 ? -70.202 22.814 -10.242 1.00 45.03 2027 GLU A N 1
ATOM 15500 C CA . GLU A 1 2027 ? -69.204 21.732 -10.280 1.00 45.03 2027 GLU A CA 1
ATOM 15501 C C . GLU A 1 2027 ? -69.533 20.617 -9.274 1.00 45.03 2027 GLU A C 1
ATOM 15503 O O . GLU A 1 2027 ? -69.976 20.857 -8.148 1.00 45.03 2027 GLU A O 1
ATOM 15508 N N . CYS A 1 2028 ? -69.297 19.351 -9.640 1.00 50.34 2028 CYS A N 1
ATOM 15509 C CA . CYS A 1 2028 ? -69.591 18.234 -8.732 1.00 50.34 2028 CYS A CA 1
ATOM 15510 C C . CYS A 1 2028 ? -68.679 18.256 -7.486 1.00 50.34 2028 CYS A C 1
ATOM 15512 O O . CYS A 1 2028 ? -69.106 17.902 -6.383 1.00 50.34 2028 CYS A O 1
ATOM 15514 N N . CYS A 1 2029 ? -67.456 18.770 -7.630 1.00 52.38 2029 CYS A N 1
ATOM 15515 C CA . CYS A 1 2029 ? -66.352 18.591 -6.692 1.00 52.38 2029 CYS A CA 1
ATOM 15516 C C . CYS A 1 2029 ? -65.872 19.917 -6.095 1.00 52.38 2029 CYS A C 1
ATOM 15518 O O . CYS A 1 2029 ? -65.951 20.952 -6.749 1.00 52.38 2029 CYS A O 1
ATOM 15520 N N . GLY A 1 2030 ? -65.351 19.884 -4.867 1.00 66.31 2030 GLY A N 1
ATOM 15521 C CA . GLY A 1 2030 ? -64.535 20.977 -4.344 1.00 66.31 2030 GLY A CA 1
ATOM 15522 C C . GLY A 1 2030 ? -63.042 20.724 -4.551 1.00 66.31 2030 GLY A C 1
ATOM 15523 O O . GLY A 1 2030 ? -62.615 19.597 -4.808 1.00 66.31 2030 GLY A O 1
ATOM 15524 N N . THR A 1 2031 ? -62.248 21.779 -4.397 1.00 65.62 2031 THR A N 1
ATOM 15525 C CA . THR A 1 2031 ? -60.783 21.771 -4.430 1.00 65.62 2031 THR A CA 1
ATOM 15526 C C . THR A 1 2031 ? -60.229 22.430 -3.175 1.00 65.62 2031 THR A C 1
ATOM 15528 O O . THR A 1 2031 ? -60.627 23.547 -2.842 1.00 65.62 2031 THR A O 1
ATOM 15531 N N . CYS A 1 2032 ? -59.266 21.788 -2.520 1.00 73.75 2032 CYS A N 1
ATOM 15532 C CA . CYS A 1 2032 ? -58.433 22.444 -1.516 1.00 73.75 2032 CYS A CA 1
ATOM 15533 C C . CYS A 1 2032 ? -57.432 23.377 -2.221 1.00 73.75 2032 CYS A C 1
ATOM 15535 O O . CYS A 1 2032 ? -56.436 22.908 -2.772 1.00 73.75 2032 CYS A O 1
ATOM 15537 N N . LYS A 1 2033 ? -57.695 24.689 -2.239 1.00 69.25 2033 LYS A N 1
ATOM 15538 C CA . LYS A 1 2033 ? -56.775 25.698 -2.783 1.00 69.25 2033 LYS A CA 1
ATOM 15539 C C . LYS A 1 2033 ? -55.708 26.022 -1.739 1.00 69.25 2033 LYS A C 1
ATOM 15541 O O . LYS A 1 2033 ? -56.054 26.343 -0.606 1.00 69.25 2033 LYS A O 1
ATOM 15546 N N . GLN A 1 2034 ? -54.433 25.998 -2.117 1.00 71.56 2034 GLN A N 1
ATOM 15547 C CA . GLN A 1 2034 ? -53.363 26.496 -1.253 1.00 71.56 2034 GLN A CA 1
ATOM 15548 C C . GLN A 1 2034 ? -53.524 28.010 -1.003 1.00 71.56 2034 GLN A C 1
ATOM 15550 O O . GLN A 1 2034 ? -53.900 28.760 -1.910 1.00 71.56 2034 GLN A O 1
ATOM 15555 N N . THR A 1 2035 ? -53.249 28.448 0.225 1.00 79.62 2035 THR A N 1
ATOM 15556 C CA . THR A 1 2035 ? -53.317 29.857 0.660 1.00 79.62 2035 THR A CA 1
ATOM 15557 C C . THR A 1 2035 ? -52.044 30.348 1.354 1.00 79.62 2035 THR A C 1
ATOM 15559 O O . THR A 1 2035 ? -51.874 31.553 1.519 1.00 79.62 2035 THR A O 1
ATOM 15562 N N . CYS A 1 2036 ? -51.139 29.445 1.742 1.00 76.06 2036 CYS A N 1
ATOM 15563 C CA . CYS A 1 2036 ? -49.843 29.781 2.328 1.00 76.06 2036 CYS A CA 1
ATOM 15564 C C . CYS A 1 2036 ? -48.798 28.673 2.115 1.00 76.06 2036 CYS A C 1
ATOM 15566 O O . CYS A 1 2036 ? -49.113 27.569 1.661 1.00 76.06 2036 CYS A O 1
ATOM 15568 N N . CYS A 1 2037 ? -47.542 28.974 2.436 1.00 81.75 2037 CYS A N 1
ATOM 15569 C CA . CYS A 1 2037 ? -46.456 28.005 2.481 1.00 81.75 2037 CYS A CA 1
ATOM 15570 C C . CYS A 1 2037 ? -46.301 27.410 3.887 1.00 81.75 2037 CYS A C 1
ATOM 15572 O O . CYS A 1 2037 ? -46.604 28.059 4.892 1.00 81.75 2037 CYS A O 1
ATOM 15574 N N . VAL A 1 2038 ? -45.739 26.203 3.955 1.00 80.25 2038 VAL A N 1
ATOM 15575 C CA . VAL A 1 2038 ? -45.275 25.586 5.204 1.00 80.25 2038 VAL A CA 1
ATOM 15576 C C . VAL A 1 2038 ? -43.749 25.532 5.162 1.00 80.25 2038 VAL A C 1
ATOM 15578 O O . VAL A 1 2038 ? -43.181 24.986 4.221 1.00 80.25 2038 VAL A O 1
ATOM 15581 N N . TYR A 1 2039 ? -43.092 26.118 6.161 1.00 80.94 2039 TYR A N 1
ATOM 15582 C CA . TYR A 1 2039 ? -41.638 26.127 6.309 1.00 80.94 2039 TYR A CA 1
ATOM 15583 C C . TYR A 1 2039 ? -41.234 25.295 7.524 1.00 80.94 2039 TYR A C 1
ATOM 15585 O O . TYR A 1 2039 ? -41.548 25.651 8.657 1.00 80.94 2039 TYR A O 1
ATOM 15593 N N . GLU A 1 2040 ? -40.513 24.205 7.292 1.00 76.62 2040 GLU A N 1
ATOM 15594 C CA . GLU A 1 2040 ? -39.824 23.468 8.351 1.00 76.62 2040 GLU A CA 1
ATOM 15595 C C . GLU A 1 2040 ? -38.436 24.087 8.557 1.00 76.62 2040 GLU A C 1
ATOM 15597 O O . GLU A 1 2040 ? -37.618 24.156 7.628 1.00 76.62 2040 GLU A O 1
ATOM 15602 N N . ALA A 1 2041 ? -38.208 24.592 9.770 1.00 74.06 2041 ALA A N 1
ATOM 15603 C CA . ALA A 1 2041 ? -36.974 25.241 10.188 1.00 74.06 2041 ALA A CA 1
ATOM 15604 C C . ALA A 1 2041 ? -35.943 24.216 10.714 1.00 74.06 2041 ALA A C 1
ATOM 15606 O O . ALA A 1 2041 ? -36.339 23.171 11.237 1.00 74.06 2041 ALA A O 1
ATOM 15607 N N . PRO A 1 2042 ? -34.625 24.513 10.669 1.00 68.38 2042 PRO A N 1
ATOM 15608 C CA . PRO A 1 2042 ? -33.567 23.600 11.135 1.00 68.38 2042 PRO A CA 1
ATOM 15609 C C . PRO A 1 2042 ? -33.581 23.228 12.632 1.00 68.38 2042 PRO A C 1
ATOM 15611 O O . PRO A 1 2042 ? -32.745 22.448 13.081 1.00 68.38 2042 PRO A O 1
ATOM 15614 N N . ASP A 1 2043 ? -34.488 23.799 13.423 1.00 68.19 2043 ASP A N 1
ATOM 15615 C CA . ASP A 1 2043 ? -34.736 23.477 14.835 1.00 68.19 2043 ASP A CA 1
ATOM 15616 C C . ASP A 1 2043 ? -35.974 22.569 15.034 1.00 68.19 2043 ASP A C 1
ATOM 15618 O O . ASP A 1 2043 ? -36.450 22.408 16.158 1.00 68.19 2043 ASP A O 1
ATOM 15622 N N . ASN A 1 2044 ? -36.476 21.957 13.952 1.00 63.25 2044 ASN A N 1
ATOM 15623 C CA . ASN A 1 2044 ? -37.710 21.162 13.886 1.00 63.25 2044 ASN A CA 1
ATOM 15624 C C . ASN A 1 2044 ? -38.994 21.937 14.251 1.00 63.25 2044 ASN A C 1
ATOM 15626 O O . ASN A 1 2044 ? -40.014 21.324 14.578 1.00 63.25 2044 ASN A O 1
ATOM 15630 N N . THR A 1 2045 ? -38.998 23.272 14.161 1.00 65.44 2045 THR A N 1
ATOM 15631 C CA . THR A 1 2045 ? -40.241 24.055 14.237 1.00 65.44 2045 THR A CA 1
ATOM 15632 C C . THR A 1 2045 ? -40.905 24.196 12.861 1.00 65.44 2045 THR A C 1
ATOM 15634 O O . THR A 1 2045 ? -40.256 24.462 11.849 1.00 65.44 2045 THR A O 1
ATOM 15637 N N . THR A 1 2046 ? -42.229 24.013 12.809 1.00 70.00 2046 THR A N 1
ATOM 15638 C CA . THR A 1 2046 ? -43.023 24.126 11.574 1.00 70.00 2046 THR A CA 1
ATOM 15639 C C . THR A 1 2046 ? -43.765 25.461 11.544 1.00 70.00 2046 THR A C 1
ATOM 15641 O O . THR A 1 2046 ? -44.716 25.679 12.295 1.00 70.00 2046 THR A O 1
ATOM 15644 N N . HIS A 1 2047 ? -43.347 26.356 10.654 1.00 74.06 2047 HIS A N 1
ATOM 15645 C CA . HIS A 1 2047 ? -43.911 27.689 10.476 1.00 74.06 2047 HIS A CA 1
ATOM 15646 C C . HIS A 1 2047 ? -44.878 27.763 9.288 1.00 74.06 2047 HIS A C 1
ATOM 15648 O O . HIS A 1 2047 ? -44.735 27.075 8.281 1.00 74.06 2047 HIS A O 1
ATOM 15654 N N . THR A 1 2048 ? -45.890 28.617 9.423 1.00 79.56 2048 THR A N 1
ATOM 15655 C CA . THR A 1 2048 ? -46.947 28.861 8.428 1.00 79.56 2048 THR A CA 1
ATOM 15656 C C . THR A 1 2048 ? -46.744 30.272 7.878 1.00 79.56 2048 THR A C 1
ATOM 15658 O O . THR A 1 2048 ? -46.820 31.214 8.661 1.00 79.56 2048 THR A O 1
ATOM 15661 N N . LEU A 1 2049 ? -46.453 30.425 6.582 1.00 76.94 2049 LEU A N 1
ATOM 15662 C CA . LEU A 1 2049 ? -46.020 31.697 5.977 1.00 76.94 2049 LEU A CA 1
ATOM 15663 C C . LEU A 1 2049 ? -46.955 32.123 4.837 1.00 76.94 2049 LEU A C 1
ATOM 15665 O O . LEU A 1 2049 ? -47.125 31.382 3.872 1.00 76.94 2049 LEU A O 1
ATOM 15669 N N . GLN A 1 2050 ? -47.546 33.313 4.913 1.00 76.38 2050 GLN A N 1
ATOM 15670 C CA . GLN A 1 2050 ? -48.312 33.918 3.815 1.00 76.38 2050 GLN A CA 1
ATOM 15671 C C . GLN A 1 2050 ? -47.384 34.371 2.673 1.00 76.38 2050 GLN A C 1
ATOM 15673 O O . GLN A 1 2050 ? -46.201 34.620 2.890 1.00 76.38 2050 GLN A O 1
ATOM 15678 N N . SER A 1 2051 ? -47.906 34.529 1.451 1.00 72.25 2051 SER A N 1
ATOM 15679 C CA . SER A 1 2051 ? -47.115 35.057 0.321 1.00 72.25 2051 SER A CA 1
ATOM 15680 C C . SER A 1 2051 ? -46.528 36.437 0.648 1.00 72.25 2051 SER A C 1
ATOM 15682 O O . SER A 1 2051 ? -47.261 37.373 0.970 1.00 72.25 2051 SER A O 1
ATOM 15684 N N . GLY A 1 2052 ? -45.201 36.553 0.573 1.00 74.19 2052 GLY A N 1
ATOM 15685 C CA . GLY A 1 2052 ? -44.427 37.729 0.971 1.00 74.19 2052 GLY A CA 1
ATOM 15686 C C . GLY A 1 2052 ? -43.875 37.694 2.403 1.00 74.19 2052 GLY A C 1
ATOM 15687 O O . GLY A 1 2052 ? -43.064 38.556 2.739 1.00 74.19 2052 GLY A O 1
ATOM 15688 N N . GLU A 1 2053 ? -44.258 36.724 3.239 1.00 71.94 2053 GLU A N 1
ATOM 15689 C CA . GLU A 1 2053 ? -43.664 36.534 4.568 1.00 71.94 2053 GLU A CA 1
ATOM 15690 C C . GLU A 1 2053 ? -42.362 35.728 4.492 1.00 71.94 2053 GLU A C 1
ATOM 15692 O O . GLU A 1 2053 ? -42.265 34.711 3.800 1.00 71.94 2053 GLU A O 1
ATOM 15697 N N . ALA A 1 2054 ? -41.367 36.182 5.254 1.00 71.50 2054 ALA A N 1
ATOM 15698 C CA . ALA A 1 2054 ? -40.087 35.517 5.446 1.00 71.50 2054 ALA A CA 1
ATOM 15699 C C . ALA A 1 2054 ? -39.878 35.199 6.929 1.00 71.50 2054 ALA A C 1
ATOM 15701 O O . ALA A 1 2054 ? -40.160 36.031 7.793 1.00 71.50 2054 ALA A O 1
ATOM 15702 N N . TYR A 1 2055 ? -39.351 34.013 7.219 1.00 72.69 2055 TYR A N 1
ATOM 15703 C CA . TYR A 1 2055 ? -38.979 33.584 8.561 1.00 72.69 2055 TYR A CA 1
ATOM 15704 C C . TYR A 1 2055 ? -37.538 33.071 8.559 1.00 72.69 2055 TYR A C 1
ATOM 15706 O O . TYR A 1 2055 ? -37.192 32.149 7.819 1.00 72.69 2055 TYR A O 1
ATOM 15714 N N . THR A 1 2056 ? -36.701 33.679 9.398 1.00 68.25 2056 THR A N 1
ATOM 15715 C CA . THR A 1 2056 ? -35.278 33.356 9.531 1.00 68.25 2056 THR A CA 1
ATOM 15716 C C . THR A 1 2056 ? -35.030 32.575 10.818 1.00 68.25 2056 THR A C 1
ATOM 15718 O O . THR A 1 2056 ? -35.222 33.116 11.905 1.00 68.25 2056 THR A O 1
ATOM 15721 N N . SER A 1 2057 ? -34.556 31.330 10.705 1.00 61.06 2057 SER A N 1
ATOM 15722 C CA . SER A 1 2057 ? -33.975 30.578 11.827 1.00 61.06 2057 SER A CA 1
ATOM 15723 C C . SER A 1 2057 ? -32.461 30.503 11.633 1.00 61.06 2057 SER A C 1
ATOM 15725 O O . SER A 1 2057 ? -31.963 29.849 10.712 1.00 61.06 2057 SER A O 1
ATOM 15727 N N . LYS A 1 2058 ? -31.719 31.211 12.496 1.00 64.62 2058 LYS A N 1
ATOM 15728 C CA . LYS A 1 2058 ? -30.251 31.339 12.449 1.00 64.62 2058 LYS A CA 1
ATOM 15729 C C . LYS A 1 2058 ? -29.773 31.806 11.060 1.00 64.62 2058 LYS A C 1
ATOM 15731 O O . LYS A 1 2058 ? -30.077 32.923 10.657 1.00 64.62 2058 LYS A O 1
ATOM 15736 N N . CYS A 1 2059 ? -29.057 30.955 10.324 1.00 65.94 2059 CYS A N 1
ATOM 15737 C CA . CYS A 1 2059 ? -28.539 31.242 8.986 1.00 65.94 2059 CYS A CA 1
ATOM 15738 C C . CYS A 1 2059 ? -29.554 31.059 7.845 1.00 65.94 2059 CYS A C 1
ATOM 15740 O O . CYS A 1 2059 ? -29.252 31.473 6.728 1.00 65.94 2059 CYS A O 1
ATOM 15742 N N . GLU A 1 2060 ? -30.707 30.418 8.067 1.00 71.12 2060 GLU A N 1
ATOM 15743 C CA . GLU A 1 2060 ? -31.645 30.057 6.995 1.00 71.12 2060 GLU A CA 1
ATOM 15744 C C . GLU A 1 2060 ? -32.924 30.899 7.043 1.00 71.12 2060 GLU A C 1
ATOM 15746 O O . GLU A 1 2060 ? -33.688 30.846 8.008 1.00 71.12 2060 GLU A O 1
ATOM 15751 N N . THR A 1 2061 ? -33.178 31.646 5.966 1.00 71.31 2061 THR A N 1
ATOM 15752 C CA . THR A 1 2061 ? -34.438 32.363 5.736 1.00 71.31 2061 THR A CA 1
ATOM 15753 C C . THR A 1 2061 ? -35.326 31.584 4.771 1.00 71.31 2061 THR A C 1
ATOM 15755 O O . THR A 1 2061 ? -35.000 31.479 3.590 1.00 71.31 2061 THR A O 1
ATOM 15758 N N . GLY A 1 2062 ? -36.469 31.090 5.245 1.00 74.69 2062 GLY A N 1
ATOM 15759 C CA . GLY A 1 2062 ? -37.557 30.607 4.397 1.00 74.69 2062 GLY A CA 1
ATOM 15760 C C . GLY A 1 2062 ? -38.486 31.754 4.012 1.00 74.69 2062 GLY A C 1
ATOM 15761 O O . GLY A 1 2062 ? -39.090 32.357 4.896 1.00 74.69 2062 GLY A O 1
ATOM 15762 N N . THR A 1 2063 ? -38.623 32.058 2.720 1.00 77.69 2063 THR A N 1
ATOM 15763 C CA . THR A 1 2063 ? -39.541 33.098 2.213 1.00 77.69 2063 THR A CA 1
ATOM 15764 C C . THR A 1 2063 ? -40.640 32.477 1.367 1.00 77.69 2063 THR A C 1
ATOM 15766 O O . THR A 1 2063 ? -40.349 31.721 0.445 1.00 77.69 2063 THR A O 1
ATOM 15769 N N . CYS A 1 2064 ? -41.901 32.788 1.662 1.00 79.62 2064 CYS A N 1
ATOM 15770 C CA . CYS A 1 2064 ? -43.038 32.288 0.898 1.00 79.62 2064 CYS A CA 1
ATOM 15771 C C . CYS A 1 2064 ? -43.357 33.184 -0.305 1.00 79.62 2064 CYS A C 1
ATOM 15773 O O . CYS A 1 2064 ? -43.520 34.397 -0.160 1.00 79.62 2064 CYS A O 1
ATOM 15775 N N . HIS A 1 2065 ? -43.520 32.585 -1.483 1.00 71.50 2065 HIS A N 1
ATOM 15776 C CA . HIS A 1 2065 ? -43.836 33.278 -2.728 1.00 71.50 2065 HIS A CA 1
ATOM 15777 C C . HIS A 1 2065 ? -45.033 32.638 -3.440 1.00 71.50 2065 HIS A C 1
ATOM 15779 O O . HIS A 1 2065 ? -45.056 31.432 -3.672 1.00 71.50 2065 HIS A O 1
ATOM 15785 N N . GLU A 1 2066 ? -46.012 33.456 -3.839 1.00 71.88 2066 GLU A N 1
ATOM 15786 C CA . GLU A 1 2066 ? -47.062 33.037 -4.774 1.00 71.88 2066 GLU A CA 1
ATOM 15787 C C . GLU A 1 2066 ? -46.522 33.073 -6.214 1.00 71.88 2066 GLU A C 1
ATOM 15789 O O . GLU A 1 2066 ? -46.373 34.139 -6.815 1.00 71.88 2066 GLU A O 1
ATOM 15794 N N . VAL A 1 2067 ? -46.228 31.900 -6.778 1.00 56.41 2067 VAL A N 1
ATOM 15795 C CA . VAL A 1 2067 ? -45.718 31.727 -8.144 1.00 56.41 2067 VAL A CA 1
ATOM 15796 C C . VAL A 1 2067 ? -46.786 31.019 -8.972 1.00 56.41 2067 VAL A C 1
ATOM 15798 O O . VAL A 1 2067 ? -47.137 29.871 -8.718 1.00 56.41 2067 VAL A O 1
ATOM 15801 N N . ASN A 1 2068 ? -47.350 31.717 -9.964 1.00 46.72 2068 ASN A N 1
ATOM 15802 C CA . ASN A 1 2068 ? -48.436 31.214 -10.824 1.00 46.72 2068 ASN A CA 1
ATOM 15803 C C . ASN A 1 2068 ? -49.660 30.633 -10.065 1.00 46.72 2068 ASN A C 1
ATOM 15805 O O . ASN A 1 2068 ? -50.394 29.815 -10.616 1.00 46.72 2068 ASN A O 1
ATOM 15809 N N . GLY A 1 2069 ? -49.903 31.075 -8.824 1.00 52.75 2069 GLY A N 1
ATOM 15810 C CA . GLY A 1 2069 ? -51.021 30.634 -7.974 1.00 52.75 2069 GLY A CA 1
ATOM 15811 C C . GLY A 1 2069 ? -50.723 29.450 -7.040 1.00 52.75 2069 GLY A C 1
ATOM 15812 O O . GLY A 1 2069 ? -51.624 29.021 -6.318 1.00 52.75 2069 GLY A O 1
ATOM 15813 N N . LEU A 1 2070 ? -49.487 28.941 -7.034 1.00 54.72 2070 LEU A N 1
ATOM 15814 C CA . LEU A 1 2070 ? -48.942 28.026 -6.022 1.00 54.72 2070 LEU A CA 1
ATOM 15815 C C . LEU A 1 2070 ? -48.141 28.822 -4.985 1.00 54.72 2070 LEU A C 1
ATOM 15817 O O . LEU A 1 2070 ? -47.579 29.859 -5.325 1.00 54.72 2070 LEU A O 1
ATOM 15821 N N . PHE A 1 2071 ? -48.078 28.348 -3.737 1.00 79.62 2071 PHE A N 1
ATOM 15822 C CA . PHE A 1 2071 ? -47.338 29.016 -2.660 1.00 79.62 2071 PHE A CA 1
ATOM 15823 C C . PHE A 1 2071 ? -46.094 28.182 -2.311 1.00 79.62 2071 PHE A C 1
ATOM 15825 O O . PHE A 1 2071 ? -46.205 27.118 -1.697 1.00 79.62 2071 PHE A O 1
ATOM 15832 N N . GLU A 1 2072 ? -44.914 28.658 -2.713 1.00 68.69 2072 GLU A N 1
ATOM 15833 C CA . GLU A 1 2072 ? -43.628 27.953 -2.587 1.00 68.69 2072 GLU A CA 1
ATOM 15834 C C . GLU A 1 2072 ? -42.658 28.677 -1.635 1.00 68.69 2072 GLU A C 1
ATOM 15836 O O . GLU A 1 2072 ? -42.611 29.906 -1.595 1.00 68.69 2072 GLU A O 1
ATOM 15841 N N . THR A 1 2073 ? -41.859 27.923 -0.874 1.00 74.38 2073 THR A N 1
ATOM 15842 C CA . THR A 1 2073 ? -40.841 28.454 0.056 1.00 74.38 2073 THR A CA 1
ATOM 15843 C C . THR A 1 2073 ? -39.438 28.478 -0.558 1.00 74.38 2073 THR A C 1
ATOM 15845 O O . THR A 1 2073 ? -38.808 27.427 -0.683 1.00 74.38 2073 THR A O 1
ATOM 15848 N N . GLU A 1 2074 ? -38.899 29.667 -0.859 1.00 71.00 2074 GLU A N 1
ATOM 15849 C CA . GLU A 1 2074 ? -37.464 29.862 -1.132 1.00 71.00 2074 GLU A CA 1
ATOM 15850 C C . GLU A 1 2074 ? -36.690 29.710 0.186 1.00 71.00 2074 GLU A C 1
ATOM 15852 O O . GLU A 1 2074 ? -36.831 30.538 1.088 1.00 71.00 2074 GLU A O 1
ATOM 15857 N N . LYS A 1 2075 ? -35.868 28.659 0.305 1.00 71.12 2075 LYS A N 1
ATOM 15858 C CA . LYS A 1 2075 ? -34.906 28.483 1.405 1.00 71.12 2075 LYS A CA 1
ATOM 15859 C C . LYS A 1 2075 ? -33.590 29.172 1.045 1.00 71.12 2075 LYS A C 1
ATOM 15861 O O . LYS A 1 2075 ? -32.924 28.774 0.092 1.00 71.12 2075 LYS A O 1
ATOM 15866 N N . LYS A 1 2076 ? -33.207 30.194 1.811 1.00 65.56 2076 LYS A N 1
ATOM 15867 C CA . LYS A 1 2076 ? -32.009 31.008 1.575 1.00 65.56 2076 LYS A CA 1
ATOM 15868 C C . LYS A 1 2076 ? -31.074 30.961 2.779 1.00 65.56 2076 LYS A C 1
ATOM 15870 O O . LYS A 1 2076 ? -31.294 31.654 3.773 1.00 65.56 2076 LYS A O 1
ATOM 15875 N N . VAL A 1 2077 ? -30.034 30.138 2.676 1.00 63.91 2077 VAL A N 1
ATOM 15876 C CA . VAL A 1 2077 ? -28.958 30.053 3.672 1.00 63.91 2077 VAL A CA 1
ATOM 15877 C C . VAL A 1 2077 ? -27.945 31.170 3.418 1.00 63.91 2077 VAL A C 1
ATOM 15879 O O . VAL A 1 2077 ? -27.542 31.404 2.279 1.00 63.91 2077 VAL A O 1
ATOM 15882 N N . LYS A 1 2078 ? -27.530 31.870 4.474 1.00 62.69 2078 LYS A N 1
ATOM 15883 C CA . LYS A 1 2078 ? -26.428 32.834 4.432 1.00 62.69 2078 LYS A CA 1
ATOM 15884 C C . LYS A 1 2078 ? -25.091 32.087 4.406 1.00 62.69 2078 LYS A C 1
ATOM 15886 O O . LYS A 1 2078 ? -24.718 31.454 5.388 1.00 62.69 2078 LYS A O 1
ATOM 15891 N N . GLU A 1 2079 ? -24.370 32.182 3.292 1.00 51.50 2079 GLU A N 1
ATOM 15892 C CA . GLU A 1 2079 ? -22.993 31.687 3.192 1.00 51.50 2079 GLU A CA 1
ATOM 15893 C C . GLU A 1 2079 ? -22.058 32.521 4.081 1.00 51.50 2079 GLU A C 1
ATOM 15895 O O . GLU A 1 2079 ? -22.067 33.755 4.033 1.00 51.50 2079 GLU A O 1
ATOM 15900 N N . CYS A 1 2080 ? -21.232 31.844 4.877 1.00 53.03 2080 CYS A N 1
ATOM 15901 C CA . CYS A 1 2080 ? -20.205 32.481 5.694 1.00 53.03 2080 CYS A CA 1
ATOM 15902 C C . CYS A 1 2080 ? -18.837 32.431 4.999 1.00 53.03 2080 CYS A C 1
ATOM 15904 O O . CYS A 1 2080 ? -18.505 31.414 4.386 1.00 53.03 2080 CYS A O 1
ATOM 15906 N N . PRO A 1 2081 ? -18.002 33.481 5.124 1.00 61.72 2081 PRO A N 1
ATOM 15907 C CA . PRO A 1 2081 ? -16.591 33.389 4.764 1.00 61.72 2081 PRO A CA 1
ATOM 15908 C C . PRO A 1 2081 ? -15.893 32.272 5.560 1.00 61.72 2081 PRO A C 1
ATOM 15910 O O . PRO A 1 2081 ? -16.280 32.033 6.708 1.00 61.72 2081 PRO A O 1
ATOM 15913 N N . PRO A 1 2082 ? -14.845 31.627 5.013 1.00 49.75 2082 PRO A N 1
ATOM 15914 C CA . PRO A 1 2082 ? -14.028 30.685 5.771 1.00 49.75 2082 PRO A CA 1
ATOM 15915 C C . PRO A 1 2082 ? -13.496 31.325 7.058 1.00 49.75 2082 PRO A C 1
ATOM 15917 O O . PRO A 1 2082 ? -12.912 32.410 7.024 1.00 49.75 2082 PRO A O 1
ATOM 15920 N N . PHE A 1 2083 ? -13.702 30.647 8.185 1.00 55.50 2083 PHE A N 1
ATOM 15921 C CA . PHE A 1 2083 ? -13.288 31.092 9.511 1.00 55.50 2083 PHE A CA 1
ATOM 15922 C C . PHE A 1 2083 ? -12.391 30.031 10.149 1.00 55.50 2083 PHE A C 1
ATOM 15924 O O . PHE A 1 2083 ? -12.780 28.870 10.245 1.00 55.50 2083 PHE A O 1
ATOM 15931 N N . ASN A 1 2084 ? -11.213 30.448 10.609 1.00 59.84 2084 ASN A N 1
ATOM 15932 C CA . ASN A 1 2084 ? -10.275 29.622 11.361 1.00 59.84 2084 ASN A CA 1
ATOM 15933 C C . ASN A 1 2084 ? -10.147 30.174 12.788 1.00 59.84 2084 ASN A C 1
ATOM 15935 O O . ASN A 1 2084 ? -9.904 31.367 12.968 1.00 59.84 2084 ASN A O 1
ATOM 15939 N N . ALA A 1 2085 ? -10.286 29.312 13.795 1.00 55.69 2085 ALA A N 1
ATOM 15940 C CA . ALA A 1 2085 ? -10.156 29.698 15.198 1.00 55.69 2085 ALA A CA 1
ATOM 15941 C C . ALA A 1 2085 ? -8.694 29.952 15.624 1.00 55.69 2085 ALA A C 1
ATOM 15943 O O . ALA A 1 2085 ? -8.461 30.728 16.552 1.00 55.69 2085 ALA A O 1
ATOM 15944 N N . ASP A 1 2086 ? -7.707 29.353 14.947 1.00 58.22 2086 ASP A N 1
ATOM 15945 C CA . ASP A 1 2086 ? -6.289 29.487 15.318 1.00 58.22 2086 ASP A CA 1
ATOM 15946 C C . ASP A 1 2086 ? -5.688 30.852 14.968 1.00 58.22 2086 ASP A C 1
ATOM 15948 O O . ASP A 1 2086 ? -4.805 31.344 15.677 1.00 58.22 2086 ASP A O 1
ATOM 15952 N N . ASP A 1 2087 ? -6.202 31.510 13.926 1.00 52.81 2087 ASP A N 1
ATOM 15953 C CA . ASP A 1 2087 ? -5.799 32.872 13.559 1.00 52.81 2087 ASP A CA 1
ATOM 15954 C C . ASP A 1 2087 ? -6.269 33.921 14.586 1.00 52.81 2087 ASP A C 1
ATOM 15956 O O . ASP A 1 2087 ? -5.769 35.050 14.599 1.00 52.81 2087 ASP A O 1
ATOM 15960 N N . CYS A 1 2088 ? -7.204 33.561 15.470 1.00 57.25 2088 CYS A N 1
ATOM 15961 C CA . CYS A 1 2088 ? -7.827 34.430 16.464 1.00 57.25 2088 CYS A CA 1
ATOM 15962 C C . CYS A 1 2088 ? -7.041 34.506 17.776 1.00 57.25 2088 CYS A C 1
ATOM 15964 O O . CYS A 1 2088 ? -6.558 33.492 18.289 1.00 57.25 2088 CYS A O 1
ATOM 15966 N N . ASP A 1 2089 ? -6.979 35.689 18.393 1.00 55.59 2089 ASP A N 1
ATOM 15967 C CA . ASP A 1 2089 ? -6.533 35.805 19.785 1.00 55.59 2089 ASP A CA 1
ATOM 15968 C C . ASP A 1 2089 ? -7.562 35.111 20.709 1.00 55.59 2089 ASP A C 1
ATOM 15970 O O . ASP A 1 2089 ? -8.771 35.351 20.552 1.00 55.59 2089 ASP A O 1
ATOM 15974 N N . PRO A 1 2090 ? -7.147 34.236 21.649 1.00 49.88 2090 PRO A N 1
ATOM 15975 C CA . PRO A 1 2090 ? -8.074 33.443 22.456 1.00 49.88 2090 PRO A CA 1
ATOM 15976 C C . PRO A 1 2090 ? -9.110 34.292 23.208 1.00 49.88 2090 PRO A C 1
ATOM 15978 O O . PRO A 1 2090 ? -8.776 35.238 23.917 1.00 49.88 2090 PRO A O 1
ATOM 15981 N N . GLY A 1 2091 ? -10.391 33.943 23.056 1.00 61.03 2091 GLY A N 1
ATOM 15982 C CA . GLY A 1 2091 ? -11.515 34.670 23.662 1.00 61.03 2091 GLY A CA 1
ATOM 15983 C C . GLY A 1 2091 ? -12.030 35.879 22.866 1.00 61.03 2091 GLY A C 1
ATOM 15984 O O . GLY A 1 2091 ? -13.004 36.503 23.285 1.00 61.03 2091 GLY A O 1
ATOM 15985 N N . THR A 1 2092 ? -11.444 36.205 21.708 1.00 66.56 2092 THR A N 1
ATOM 15986 C CA . THR A 1 2092 ? -11.950 37.282 20.828 1.00 66.56 2092 THR A CA 1
ATOM 15987 C C . THR A 1 2092 ? -13.032 36.823 19.844 1.00 66.56 2092 THR A C 1
ATOM 15989 O O . THR A 1 2092 ? -13.660 37.666 19.201 1.00 66.56 2092 THR A O 1
ATOM 15992 N N . ILE A 1 2093 ? -13.263 35.508 19.739 1.00 67.00 2093 ILE A N 1
ATOM 15993 C CA . ILE A 1 2093 ? -14.218 34.887 18.812 1.00 67.00 2093 ILE A CA 1
ATOM 15994 C C . ILE A 1 2093 ? -15.655 35.288 19.175 1.00 67.00 2093 ILE A C 1
ATOM 15996 O O . ILE A 1 2093 ? -16.119 35.064 20.293 1.00 67.00 2093 ILE A O 1
ATOM 16000 N N . LYS A 1 2094 ? -16.357 35.884 18.211 1.00 61.59 2094 LYS A N 1
ATOM 16001 C CA . LYS A 1 2094 ? -17.708 36.445 18.319 1.00 61.59 2094 LYS A CA 1
ATOM 16002 C C . LYS A 1 2094 ? -18.492 36.070 17.065 1.00 61.59 2094 LYS A C 1
ATOM 16004 O O . LYS A 1 2094 ? -17.971 36.176 15.957 1.00 61.59 2094 LYS A O 1
ATOM 16009 N N . LEU A 1 2095 ? -19.749 35.671 17.220 1.00 65.12 2095 LEU A N 1
ATOM 16010 C CA . LEU A 1 2095 ? -20.663 35.603 16.080 1.00 65.12 2095 LEU A CA 1
ATOM 16011 C C . LEU A 1 2095 ? -20.939 37.017 15.543 1.00 65.12 2095 LEU A C 1
ATOM 16013 O O . LEU A 1 2095 ? -20.882 37.996 16.291 1.00 65.12 2095 LEU A O 1
ATOM 16017 N N . ASP A 1 2096 ? -21.221 37.110 14.248 1.00 63.66 2096 ASP A N 1
ATOM 16018 C CA . ASP A 1 2096 ? -21.584 38.352 13.577 1.00 63.66 2096 ASP A CA 1
ATOM 16019 C C . ASP A 1 2096 ? -22.978 38.869 13.983 1.00 63.66 2096 ASP A C 1
ATOM 16021 O O . ASP A 1 2096 ? -23.679 38.266 14.800 1.00 63.66 2096 ASP A O 1
ATOM 16025 N N . SER A 1 2097 ? -23.382 40.020 13.431 1.00 59.97 2097 SER A N 1
ATOM 16026 C CA . SER A 1 2097 ? -24.630 40.718 13.796 1.00 59.97 2097 SER A CA 1
ATOM 16027 C C . SER A 1 2097 ? -25.892 39.866 13.680 1.00 59.97 2097 SER A C 1
ATOM 16029 O O . SER A 1 2097 ? -26.877 40.139 14.365 1.00 59.97 2097 SER A O 1
ATOM 16031 N N . ASP A 1 2098 ? -25.845 38.841 12.834 1.00 55.97 2098 ASP A N 1
ATOM 16032 C CA . ASP A 1 2098 ? -26.987 38.020 12.450 1.00 55.97 2098 ASP A CA 1
ATOM 16033 C C . ASP A 1 2098 ? -26.938 36.642 13.146 1.00 55.97 2098 ASP A C 1
ATOM 16035 O O . ASP A 1 2098 ? -27.735 35.759 12.841 1.00 55.97 2098 ASP A O 1
ATOM 16039 N N . GLN A 1 2099 ? -25.979 36.446 14.064 1.00 60.94 2099 GLN A N 1
ATOM 16040 C CA . GLN A 1 2099 ? -25.663 35.185 14.745 1.00 60.94 2099 GLN A CA 1
ATOM 16041 C C . GLN A 1 2099 ? -25.462 33.983 13.806 1.00 60.94 2099 GLN A C 1
ATOM 16043 O O . GLN A 1 2099 ? -25.822 32.856 14.147 1.00 60.94 2099 GLN A O 1
ATOM 16048 N N . CYS A 1 2100 ? -24.870 34.215 12.632 1.00 61.62 2100 CYS A N 1
ATOM 16049 C CA . CYS A 1 2100 ? -24.675 33.171 11.629 1.00 61.62 2100 CYS A CA 1
ATOM 16050 C C . CYS A 1 2100 ? -23.197 32.834 11.395 1.00 61.62 2100 CYS A C 1
ATOM 16052 O O . CYS A 1 2100 ? -22.842 31.659 11.340 1.00 61.62 2100 CYS A O 1
ATOM 16054 N N . CYS A 1 2101 ? -22.325 33.841 11.300 1.00 72.00 2101 CYS A N 1
ATOM 16055 C CA . CYS A 1 2101 ? -20.923 33.638 10.933 1.00 72.00 2101 CYS A CA 1
ATOM 16056 C C . CYS A 1 2101 ? -19.982 33.974 12.088 1.00 72.00 2101 CYS A C 1
ATOM 16058 O O . CYS A 1 2101 ? -20.138 35.005 12.741 1.00 72.00 2101 CYS A O 1
ATOM 16060 N N . TYR A 1 2102 ? -18.980 33.130 12.333 1.00 75.25 2102 TYR A N 1
ATOM 16061 C CA . TYR A 1 2102 ? -17.939 33.421 13.316 1.00 75.25 2102 TYR A CA 1
ATOM 16062 C C . TYR A 1 2102 ? -16.964 34.486 12.793 1.00 75.25 2102 TYR A C 1
ATOM 16064 O O . TYR A 1 2102 ? -16.611 34.524 11.616 1.00 75.25 2102 TYR A O 1
ATOM 16072 N N . THR A 1 2103 ? -16.535 35.367 13.693 1.00 65.25 2103 THR A N 1
ATOM 16073 C CA . THR A 1 2103 ? -15.574 36.455 13.473 1.00 65.25 2103 THR A CA 1
ATOM 16074 C C . THR A 1 2103 ? -14.662 36.564 14.696 1.00 65.25 2103 THR A C 1
ATOM 16076 O O . THR A 1 2103 ? -15.001 36.051 15.762 1.00 65.25 2103 THR A O 1
ATOM 16079 N N . CYS A 1 2104 ? -13.498 37.203 14.588 1.00 69.56 2104 CYS A N 1
ATOM 16080 C CA . CYS A 1 2104 ? -12.596 37.381 15.729 1.00 69.56 2104 CYS A CA 1
ATOM 16081 C C . CYS A 1 2104 ? -11.603 38.532 15.522 1.00 69.56 2104 CYS A C 1
ATOM 16083 O O . CYS A 1 2104 ? -11.584 39.171 14.469 1.00 69.56 2104 CYS A O 1
ATOM 16085 N N . GLU A 1 2105 ? -10.763 38.784 16.525 1.00 56.22 2105 GLU A N 1
ATOM 16086 C CA . GLU A 1 2105 ? -9.621 39.695 16.423 1.00 56.22 2105 GLU A CA 1
ATOM 16087 C C . GLU A 1 2105 ? -8.352 38.842 16.258 1.00 56.22 2105 GLU A C 1
ATOM 16089 O O . GLU A 1 2105 ? -8.069 37.968 17.073 1.00 56.22 2105 GLU A O 1
ATOM 16094 N N . THR A 1 2106 ? -7.612 39.031 15.163 1.00 54.94 2106 THR A N 1
ATOM 16095 C CA . THR A 1 2106 ? -6.536 38.110 14.751 1.00 54.94 2106 THR A CA 1
ATOM 16096 C C . THR A 1 2106 ? -5.202 38.349 15.469 1.00 54.94 2106 THR A C 1
ATOM 16098 O O . THR A 1 2106 ? -4.849 39.500 15.742 1.00 54.94 2106 THR A O 1
ATOM 16101 N N . ARG A 1 2107 ? -4.406 37.290 15.684 1.00 50.78 2107 ARG A N 1
ATOM 16102 C CA . ARG A 1 2107 ? -3.092 37.328 16.362 1.00 50.78 2107 ARG A CA 1
ATOM 16103 C C . ARG A 1 2107 ? -2.058 38.151 15.581 1.00 50.78 2107 ARG A C 1
ATOM 16105 O O . ARG A 1 2107 ? -1.417 37.673 14.645 1.00 50.78 2107 ARG A O 1
ATOM 16112 N N . ASN A 1 2108 ? -1.891 39.407 15.984 1.00 51.84 2108 ASN A N 1
ATOM 16113 C CA . ASN A 1 2108 ? -0.990 40.367 15.344 1.00 51.84 2108 ASN A CA 1
ATOM 16114 C C . ASN A 1 2108 ? 0.501 40.086 15.642 1.00 51.84 2108 ASN A C 1
ATOM 16116 O O . ASN A 1 2108 ? 0.853 39.373 16.576 1.00 51.84 2108 ASN A O 1
ATOM 16120 N N . CYS A 1 2109 ? 1.394 40.705 14.864 1.00 70.31 2109 CYS A N 1
ATOM 16121 C CA . CYS A 1 2109 ? 2.850 40.663 15.050 1.00 70.31 2109 CYS A CA 1
ATOM 16122 C C . CYS A 1 2109 ? 3.313 41.143 16.446 1.00 70.31 2109 CYS A C 1
ATOM 16124 O O . CYS A 1 2109 ? 3.134 42.308 16.811 1.00 70.31 2109 CYS A O 1
ATOM 16126 N N . VAL A 1 2110 ? 3.973 40.255 17.193 1.00 70.06 2110 VAL A N 1
ATOM 16127 C CA . VAL A 1 2110 ? 4.420 40.414 18.587 1.00 70.06 2110 VAL A CA 1
ATOM 16128 C C . VAL A 1 2110 ? 5.920 40.121 18.754 1.00 70.06 2110 VAL A C 1
ATOM 16130 O O . VAL A 1 2110 ? 6.607 39.701 17.822 1.00 70.06 2110 VAL A O 1
ATOM 16133 N N . ARG A 1 2111 ? 6.454 40.396 19.953 1.00 74.56 2111 ARG A N 1
ATOM 16134 C CA . ARG A 1 2111 ? 7.860 40.164 20.319 1.00 74.56 2111 ARG A CA 1
ATOM 16135 C C . ARG A 1 2111 ? 7.991 38.967 21.259 1.00 74.56 2111 ARG A C 1
ATOM 16137 O O . ARG A 1 2111 ? 7.595 39.057 22.420 1.00 74.56 2111 ARG A O 1
ATOM 16144 N N . GLN A 1 2112 ? 8.636 37.910 20.788 1.00 72.19 2112 GLN A N 1
ATOM 16145 C CA . GLN A 1 2112 ? 9.006 36.738 21.582 1.00 72.19 2112 GLN A CA 1
ATOM 16146 C C . GLN A 1 2112 ? 10.411 36.935 22.180 1.00 72.19 2112 GLN A C 1
ATOM 16148 O O . GLN A 1 2112 ? 11.204 37.712 21.648 1.00 72.19 2112 GLN A O 1
ATOM 16153 N N . ILE A 1 2113 ? 10.732 36.283 23.301 1.00 74.19 2113 ILE A N 1
ATOM 16154 C CA . ILE A 1 2113 ? 12.069 36.324 23.923 1.00 74.19 2113 ILE A CA 1
ATOM 16155 C C . ILE A 1 2113 ? 12.560 34.893 24.097 1.00 74.19 2113 ILE A C 1
ATOM 16157 O O . ILE A 1 2113 ? 11.847 34.075 24.669 1.00 74.19 2113 ILE A O 1
ATOM 16161 N N . ASN A 1 2114 ? 13.775 34.606 23.631 1.00 73.12 2114 ASN A N 1
ATOM 16162 C CA . ASN A 1 2114 ? 14.471 33.351 23.899 1.00 73.12 2114 ASN A CA 1
ATOM 16163 C C . ASN A 1 2114 ? 15.725 33.631 24.750 1.00 73.12 2114 ASN A C 1
ATOM 16165 O O . ASN A 1 2114 ? 16.324 34.698 24.618 1.00 73.12 2114 ASN A O 1
ATOM 16169 N N . ILE A 1 2115 ? 16.119 32.716 25.639 1.00 79.88 2115 ILE A N 1
ATOM 16170 C CA . ILE A 1 2115 ? 17.234 32.907 26.583 1.00 79.88 2115 ILE A CA 1
ATOM 16171 C C . ILE A 1 2115 ? 18.268 31.808 26.348 1.00 79.88 2115 ILE A C 1
ATOM 16173 O O . ILE A 1 2115 ? 18.008 30.640 26.608 1.00 79.88 2115 ILE A O 1
ATOM 16177 N N . THR A 1 2116 ? 19.457 32.179 25.873 1.00 80.38 2116 THR A N 1
ATOM 16178 C CA . THR A 1 2116 ? 20.496 31.215 25.470 1.00 80.38 2116 THR A CA 1
ATOM 16179 C C . THR A 1 2116 ? 21.907 31.733 25.759 1.00 80.38 2116 THR A C 1
ATOM 16181 O O . THR A 1 2116 ? 22.083 32.885 26.160 1.00 80.38 2116 THR A O 1
ATOM 16184 N N . ARG A 1 2117 ? 22.939 30.903 25.568 1.00 82.31 2117 ARG A N 1
ATOM 16185 C CA . ARG A 1 2117 ? 24.325 31.382 25.478 1.00 82.31 2117 ARG A CA 1
ATOM 16186 C C . ARG A 1 2117 ? 24.653 31.706 24.030 1.00 82.31 2117 ARG A C 1
ATOM 16188 O O . ARG A 1 2117 ? 24.443 30.900 23.134 1.00 82.31 2117 ARG A O 1
ATOM 16195 N N . LEU A 1 2118 ? 25.160 32.911 23.809 1.00 83.81 2118 LEU A N 1
ATOM 16196 C CA . LEU A 1 2118 ? 25.451 33.425 22.481 1.00 83.81 2118 LEU A CA 1
ATOM 16197 C C . LEU A 1 2118 ? 26.847 32.940 22.079 1.00 83.81 2118 LEU A C 1
ATOM 16199 O O . LEU A 1 2118 ? 27.846 33.397 22.636 1.00 83.81 2118 LEU A O 1
ATOM 16203 N N . GLN A 1 2119 ? 26.903 31.981 21.159 1.00 82.31 2119 GLN A N 1
ATOM 16204 C CA . GLN A 1 2119 ? 28.146 31.446 20.611 1.00 82.31 2119 GLN A CA 1
ATOM 16205 C C . GLN A 1 2119 ? 28.457 32.119 19.269 1.00 82.31 2119 GLN A C 1
ATOM 16207 O O . GLN A 1 2119 ? 27.607 32.198 18.385 1.00 82.31 2119 GLN A O 1
ATOM 16212 N N . VAL A 1 2120 ? 29.676 32.640 19.130 1.00 81.56 2120 VAL A N 1
ATOM 16213 C CA . VAL A 1 2120 ? 30.182 33.304 17.924 1.00 81.56 2120 VAL A CA 1
ATOM 16214 C C . VAL A 1 2120 ? 31.563 32.728 17.638 1.00 81.56 2120 VAL A C 1
ATOM 16216 O O . VAL A 1 2120 ? 32.516 33.011 18.365 1.00 81.56 2120 VAL A O 1
ATOM 16219 N N . LYS A 1 2121 ? 31.665 31.908 16.586 1.00 82.06 2121 LYS A N 1
ATOM 16220 C CA . LYS A 1 2121 ? 32.844 31.068 16.312 1.00 82.06 2121 LYS A CA 1
ATOM 16221 C C . LYS A 1 2121 ? 33.195 30.198 17.536 1.00 82.06 2121 LYS A C 1
ATOM 16223 O O . LYS A 1 2121 ? 32.320 29.546 18.099 1.00 82.06 2121 LYS A O 1
ATOM 16228 N N . ASP A 1 2122 ? 34.455 30.214 17.959 1.00 80.25 2122 ASP A N 1
ATOM 16229 C CA . ASP A 1 2122 ? 35.013 29.510 19.114 1.00 80.25 2122 ASP A CA 1
ATOM 16230 C C . ASP A 1 2122 ? 34.737 30.203 20.468 1.00 80.25 2122 ASP A C 1
ATOM 16232 O O . ASP A 1 2122 ? 35.233 29.754 21.503 1.00 80.25 2122 ASP A O 1
ATOM 16236 N N . CYS A 1 2123 ? 33.955 31.291 20.489 1.00 82.88 2123 CYS A N 1
ATOM 16237 C CA . CYS A 1 2123 ? 33.708 32.103 21.680 1.00 82.88 2123 CYS A CA 1
ATOM 16238 C C . CYS A 1 2123 ? 32.249 32.027 22.150 1.00 82.88 2123 CYS A C 1
ATOM 16240 O O . CYS A 1 2123 ? 31.330 32.342 21.400 1.00 82.88 2123 CYS A O 1
ATOM 16242 N N . THR A 1 2124 ? 32.027 31.672 23.420 1.00 85.12 2124 THR A N 1
ATOM 16243 C CA . THR A 1 2124 ? 30.684 31.508 24.020 1.00 85.12 2124 THR A CA 1
ATOM 16244 C C . THR A 1 2124 ? 30.427 32.554 25.101 1.00 85.12 2124 THR A C 1
ATOM 16246 O O . THR A 1 2124 ? 31.328 32.868 25.880 1.00 85.12 2124 THR A O 1
ATOM 16249 N N . SER A 1 2125 ? 29.211 33.102 25.191 1.00 87.94 2125 SER A N 1
ATOM 16250 C CA . SER A 1 2125 ? 28.886 34.115 26.202 1.00 87.94 2125 SER A CA 1
ATOM 16251 C C . SER A 1 2125 ? 29.045 33.595 27.638 1.00 87.94 2125 SER A C 1
ATOM 16253 O O . SER A 1 2125 ? 28.546 32.529 27.996 1.00 87.94 2125 SER A O 1
ATOM 16255 N N . VAL A 1 2126 ? 29.734 34.376 28.481 1.00 80.69 2126 VAL A N 1
ATOM 16256 C CA . VAL A 1 2126 ? 30.037 34.019 29.887 1.00 80.69 2126 VAL A CA 1
ATOM 16257 C C . VAL A 1 2126 ? 28.759 33.862 30.724 1.00 80.69 2126 VAL A C 1
ATOM 16259 O O . VAL A 1 2126 ? 28.704 33.063 31.656 1.00 80.69 2126 VAL A O 1
ATOM 16262 N N . GLN A 1 2127 ? 27.719 34.608 30.356 1.00 77.06 2127 GLN A N 1
ATOM 16263 C CA . GLN A 1 2127 ? 26.377 34.562 30.927 1.00 77.06 2127 GLN A CA 1
ATOM 16264 C C . GLN A 1 2127 ? 25.351 34.272 29.827 1.00 77.06 2127 GLN A C 1
ATOM 16266 O O . GLN A 1 2127 ? 25.595 34.572 28.654 1.00 77.06 2127 GLN A O 1
ATOM 16271 N N . ASN A 1 2128 ? 24.196 33.726 30.201 1.00 78.44 2128 ASN A N 1
ATOM 16272 C CA . ASN A 1 2128 ? 23.058 33.600 29.292 1.00 78.44 2128 ASN A CA 1
ATOM 16273 C C . ASN A 1 2128 ? 22.520 35.007 28.956 1.00 78.44 2128 ASN A C 1
ATOM 16275 O O . ASN A 1 2128 ? 22.594 35.916 29.786 1.00 78.44 2128 ASN A O 1
ATOM 16279 N N . VAL A 1 2129 ? 21.981 35.191 27.752 1.00 82.44 2129 VAL A N 1
ATOM 16280 C CA . VAL A 1 2129 ? 21.419 36.458 27.269 1.00 82.44 2129 VAL A CA 1
ATOM 16281 C C . VAL A 1 2129 ? 20.048 36.256 26.632 1.00 82.44 2129 VAL A C 1
ATOM 16283 O O . VAL A 1 2129 ? 19.779 35.241 25.991 1.00 82.44 2129 VAL A O 1
ATOM 16286 N N . GLU A 1 2130 ? 19.189 37.256 26.807 1.00 78.88 2130 GLU A N 1
ATOM 16287 C CA . GLU A 1 2130 ? 17.914 37.378 26.106 1.00 78.88 2130 GLU A CA 1
ATOM 16288 C C . GLU A 1 2130 ? 18.155 37.772 24.642 1.00 78.88 2130 GLU A C 1
ATOM 16290 O O . GLU A 1 2130 ? 18.719 38.830 24.365 1.00 78.88 2130 GLU A O 1
ATOM 16295 N N . ILE A 1 2131 ? 17.670 36.965 23.703 1.00 82.00 2131 ILE A N 1
ATOM 16296 C CA . ILE A 1 2131 ? 17.584 37.294 22.279 1.00 82.00 2131 ILE A CA 1
ATOM 16297 C C . ILE A 1 2131 ? 16.094 37.421 21.929 1.00 82.00 2131 ILE A C 1
ATOM 16299 O O . ILE A 1 2131 ? 15.415 36.404 21.761 1.00 82.00 2131 ILE A O 1
ATOM 16303 N N . PRO A 1 2132 ? 15.546 38.648 21.838 1.00 80.62 2132 PRO A N 1
ATOM 16304 C CA . PRO A 1 2132 ? 14.172 38.844 21.405 1.00 80.62 2132 PRO A CA 1
ATOM 16305 C C . PRO A 1 2132 ? 14.050 38.728 19.884 1.00 80.62 2132 PRO A C 1
ATOM 16307 O O . PRO A 1 2132 ? 14.888 39.255 19.151 1.00 80.62 2132 PRO A O 1
ATOM 16310 N N . SER A 1 2133 ? 12.978 38.093 19.417 1.00 79.31 2133 SER A N 1
ATOM 16311 C CA . SER A 1 2133 ? 12.606 37.926 18.007 1.00 79.31 2133 SER A CA 1
ATOM 16312 C C . SER A 1 2133 ? 11.207 38.503 17.738 1.00 79.31 2133 SER A C 1
ATOM 16314 O O . SER A 1 2133 ? 10.511 38.933 18.660 1.00 79.31 2133 SER A O 1
ATOM 16316 N N . CYS A 1 2134 ? 10.800 38.551 16.466 1.00 76.50 2134 CYS A N 1
ATOM 16317 C CA . CYS A 1 2134 ? 9.460 38.976 16.055 1.00 76.50 2134 CYS A CA 1
ATOM 16318 C C . CYS A 1 2134 ? 8.724 37.818 15.386 1.00 76.50 2134 CYS A C 1
ATOM 16320 O O . CYS A 1 2134 ? 9.253 37.230 14.445 1.00 76.50 2134 CYS A O 1
ATOM 16322 N N . THR A 1 2135 ? 7.518 37.521 15.860 1.00 64.44 2135 THR A N 1
ATOM 16323 C CA . THR A 1 2135 ? 6.660 36.419 15.399 1.00 64.44 2135 THR A CA 1
ATOM 16324 C C . THR A 1 2135 ? 5.190 36.858 15.433 1.00 64.44 2135 THR A C 1
ATOM 16326 O O . THR A 1 2135 ? 4.848 37.828 16.106 1.00 64.44 2135 THR A O 1
ATOM 16329 N N . GLY A 1 2136 ? 4.309 36.195 14.681 1.00 66.19 2136 GLY A N 1
ATOM 16330 C CA . GLY A 1 2136 ? 2.877 36.531 14.604 1.00 66.19 2136 GLY A CA 1
ATOM 16331 C C . GLY A 1 2136 ? 2.415 36.965 13.210 1.00 66.19 2136 GLY A C 1
ATOM 16332 O O . GLY A 1 2136 ? 3.228 37.277 12.336 1.00 66.19 2136 GLY A O 1
ATOM 16333 N N . HIS A 1 2137 ? 1.098 36.947 12.995 1.00 60.75 2137 HIS A N 1
ATOM 16334 C CA . HIS A 1 2137 ? 0.506 37.068 11.665 1.00 60.75 2137 HIS A CA 1
ATOM 16335 C C . HIS A 1 2137 ? 0.392 38.533 11.216 1.00 60.75 2137 HIS A C 1
ATOM 16337 O O . HIS A 1 2137 ? 0.226 39.455 12.021 1.00 60.75 2137 HIS A O 1
ATOM 16343 N N . CYS A 1 2138 ? 0.470 38.746 9.902 1.00 63.53 2138 CYS A N 1
ATOM 16344 C CA . CYS A 1 2138 ? 0.271 40.041 9.264 1.00 63.53 2138 CYS A CA 1
ATOM 16345 C C . CYS A 1 2138 ? -0.641 39.893 8.049 1.00 63.53 2138 CYS A C 1
ATOM 16347 O O . CYS A 1 2138 ? -0.345 39.113 7.144 1.00 63.53 2138 CYS A O 1
ATOM 16349 N N . GLY A 1 2139 ? -1.750 40.642 8.056 1.00 57.38 2139 GLY A N 1
ATOM 16350 C CA . GLY A 1 2139 ? -2.843 40.511 7.093 1.00 57.38 2139 GLY A CA 1
ATOM 16351 C C . GLY A 1 2139 ? -2.347 40.446 5.651 1.00 57.38 2139 GLY A C 1
ATOM 16352 O O . GLY A 1 2139 ? -1.843 41.431 5.106 1.00 57.38 2139 GLY A O 1
ATOM 16353 N N . SER A 1 2140 ? -2.479 39.264 5.059 1.00 51.62 2140 SER A N 1
ATOM 16354 C CA . SER A 1 2140 ? -2.090 38.968 3.688 1.00 51.62 2140 SER A CA 1
ATOM 16355 C C . SER A 1 2140 ? -3.282 38.310 3.010 1.00 51.62 2140 SER A C 1
ATOM 16357 O O . SER A 1 2140 ? -3.806 37.317 3.502 1.00 51.62 2140 SER A O 1
ATOM 16359 N N . MET A 1 2141 ? -3.772 38.908 1.929 1.00 42.03 2141 MET A N 1
ATOM 16360 C CA . MET A 1 2141 ? -5.021 38.495 1.300 1.00 42.03 2141 MET A CA 1
ATOM 16361 C C . MET A 1 2141 ? -4.724 37.454 0.222 1.00 42.03 2141 MET A C 1
ATOM 16363 O O . MET A 1 2141 ? -3.951 37.718 -0.699 1.00 42.03 2141 MET A O 1
ATOM 16367 N N . TYR A 1 2142 ? -5.339 36.280 0.349 1.00 39.50 2142 TYR A N 1
ATOM 16368 C CA . TYR A 1 2142 ? -5.274 35.185 -0.615 1.00 39.50 2142 TYR A CA 1
ATOM 16369 C C . TYR A 1 2142 ? -6.630 35.039 -1.310 1.00 39.50 2142 TYR A C 1
ATOM 16371 O O . TYR A 1 2142 ? -7.671 35.039 -0.656 1.00 39.50 2142 TYR A O 1
ATOM 16379 N N . SER A 1 2143 ? -6.629 34.936 -2.637 1.00 41.38 2143 SER A N 1
ATOM 16380 C CA . SER A 1 2143 ? -7.842 34.779 -3.439 1.00 41.38 2143 SER A CA 1
ATOM 16381 C C . SER A 1 2143 ? -8.032 33.313 -3.824 1.00 41.38 2143 SER A C 1
ATOM 16383 O O . SER A 1 2143 ? -7.408 32.833 -4.768 1.00 41.38 2143 SER A O 1
ATOM 16385 N N . LEU A 1 2144 ? -8.935 32.618 -3.122 1.00 38.03 2144 LEU A N 1
ATOM 16386 C CA . LEU A 1 2144 ? -9.325 31.225 -3.408 1.00 38.03 2144 LEU A CA 1
ATOM 16387 C C . LEU A 1 2144 ? -9.836 31.030 -4.848 1.00 38.03 2144 LEU A C 1
ATOM 16389 O O . LEU A 1 2144 ? -9.646 29.975 -5.438 1.00 38.03 2144 LEU A O 1
ATOM 16393 N N . TYR A 1 2145 ? -10.443 32.061 -5.444 1.00 41.38 2145 TYR A N 1
ATOM 16394 C CA . TYR A 1 2145 ? -10.945 32.021 -6.823 1.00 41.38 2145 TYR A CA 1
ATOM 16395 C C . TYR A 1 2145 ? -9.850 32.131 -7.896 1.00 41.38 2145 TYR A C 1
ATOM 16397 O O . TYR A 1 2145 ? -10.136 31.931 -9.074 1.00 41.38 2145 TYR A O 1
ATOM 16405 N N . THR A 1 2146 ? -8.612 32.476 -7.522 1.00 47.59 2146 THR A N 1
ATOM 16406 C CA . THR A 1 2146 ? -7.492 32.656 -8.466 1.00 47.59 2146 THR A CA 1
ATOM 16407 C C . THR A 1 2146 ? -6.185 31.996 -8.012 1.00 47.59 2146 THR A C 1
ATOM 16409 O O . THR A 1 2146 ? -5.184 32.147 -8.703 1.00 47.59 2146 THR A O 1
ATOM 16412 N N . ASN A 1 2147 ? -6.168 31.314 -6.858 1.00 41.28 2147 ASN A N 1
ATOM 16413 C CA . ASN A 1 2147 ? -4.986 30.754 -6.185 1.00 41.28 2147 ASN A CA 1
ATOM 16414 C C . ASN A 1 2147 ? -3.752 31.681 -6.182 1.00 41.28 2147 ASN A C 1
ATOM 16416 O O . ASN A 1 2147 ? -2.622 31.261 -6.421 1.00 41.28 2147 ASN A O 1
ATOM 16420 N N . GLN A 1 2148 ? -3.971 32.969 -5.896 1.00 43.66 2148 GLN A N 1
ATOM 16421 C CA . GLN A 1 2148 ? -2.920 33.993 -5.850 1.00 43.66 2148 GLN A CA 1
ATOM 16422 C C . GLN A 1 2148 ? -3.089 34.930 -4.647 1.00 43.66 2148 GLN A C 1
ATOM 16424 O O . GLN A 1 2148 ? -4.208 35.256 -4.239 1.00 43.66 2148 GLN A O 1
ATOM 16429 N N . MET A 1 2149 ? -1.964 35.403 -4.101 1.00 45.44 2149 MET A N 1
ATOM 16430 C CA . MET A 1 2149 ? -1.938 36.422 -3.046 1.00 45.44 2149 MET A CA 1
ATOM 16431 C C . MET A 1 2149 ? -2.120 37.819 -3.648 1.00 45.44 2149 MET A C 1
ATOM 16433 O O . MET A 1 2149 ? -1.278 38.294 -4.406 1.00 45.44 2149 MET A O 1
ATOM 16437 N N . THR A 1 2150 ? -3.204 38.503 -3.285 1.00 53.88 2150 THR A N 1
ATOM 16438 C CA . THR A 1 2150 ? -3.538 39.847 -3.781 1.00 53.88 2150 THR A CA 1
ATOM 16439 C C . THR A 1 2150 ? -2.893 40.967 -2.957 1.00 53.88 2150 THR A C 1
ATOM 16441 O O . THR A 1 2150 ? -2.732 42.082 -3.456 1.00 53.88 2150 THR A O 1
ATOM 16444 N N . SER A 1 2151 ? -2.456 40.687 -1.723 1.00 50.16 2151 SER A N 1
ATOM 16445 C CA . SER A 1 2151 ? -1.554 41.567 -0.965 1.00 50.16 2151 SER A CA 1
ATOM 16446 C C . SER A 1 2151 ? -0.744 40.791 0.073 1.00 50.16 2151 SER A C 1
ATOM 16448 O O . SER A 1 2151 ? -1.327 40.021 0.832 1.00 50.16 2151 SER A O 1
ATOM 16450 N N . CYS A 1 2152 ? 0.559 41.057 0.182 1.00 61.94 2152 CYS A N 1
ATOM 16451 C CA . CYS A 1 2152 ? 1.452 40.410 1.146 1.00 61.94 2152 CYS A CA 1
ATOM 16452 C C . CYS A 1 2152 ? 1.892 41.393 2.250 1.00 61.94 2152 CYS A C 1
ATOM 16454 O O . CYS A 1 2152 ? 2.193 42.558 1.980 1.00 61.94 2152 CYS A O 1
ATOM 16456 N N . SER A 1 2153 ? 1.983 40.940 3.501 1.00 65.12 2153 SER A N 1
ATOM 16457 C CA . SER A 1 2153 ? 2.637 41.675 4.592 1.00 65.12 2153 SER A CA 1
ATOM 16458 C C . SER A 1 2153 ? 3.276 40.721 5.608 1.00 65.12 2153 SER A C 1
ATOM 16460 O O . SER A 1 2153 ? 2.858 39.578 5.746 1.00 65.12 2153 SER A O 1
ATOM 16462 N N . CYS A 1 2154 ? 4.335 41.161 6.291 1.00 70.88 2154 CYS A N 1
ATOM 16463 C CA . CYS A 1 2154 ? 5.160 40.295 7.143 1.00 70.88 2154 CYS A CA 1
ATOM 16464 C C . CYS A 1 2154 ? 5.530 40.954 8.481 1.00 70.88 2154 CYS A C 1
ATOM 16466 O O . CYS A 1 2154 ? 5.638 42.181 8.578 1.00 70.88 2154 CYS A O 1
ATOM 16468 N N . CYS A 1 2155 ? 5.722 40.135 9.517 1.00 73.69 2155 CYS A N 1
ATOM 16469 C CA . CYS A 1 2155 ? 6.108 40.584 10.853 1.00 73.69 2155 CYS A CA 1
ATOM 16470 C C . CYS A 1 2155 ? 7.620 40.844 10.909 1.00 73.69 2155 CYS A C 1
ATOM 16472 O O . CYS A 1 2155 ? 8.419 39.955 10.628 1.00 73.69 2155 CYS A O 1
ATOM 16474 N N . GLN A 1 2156 ? 8.027 42.069 11.250 1.00 75.94 2156 GLN A N 1
ATOM 16475 C CA . GLN A 1 2156 ? 9.437 42.469 11.322 1.00 75.94 2156 GLN A CA 1
ATOM 16476 C C . GLN A 1 2156 ? 9.723 43.350 12.544 1.00 75.94 2156 GLN A C 1
ATOM 16478 O O . GLN A 1 2156 ? 8.815 43.900 13.169 1.00 75.94 2156 GLN A O 1
ATOM 16483 N N . LYS A 1 2157 ? 11.008 43.517 12.880 1.00 77.12 2157 LYS A N 1
ATOM 16484 C CA . LYS A 1 2157 ? 11.454 44.390 13.976 1.00 77.12 2157 LYS A CA 1
ATOM 16485 C C . LYS A 1 2157 ? 11.158 45.866 13.687 1.00 77.12 2157 LYS A C 1
ATOM 16487 O O . LYS A 1 2157 ? 11.596 46.414 12.681 1.00 77.12 2157 LYS A O 1
ATOM 16492 N N . ASP A 1 2158 ? 10.440 46.508 14.604 1.00 78.06 2158 ASP A N 1
ATOM 16493 C CA . ASP A 1 2158 ? 10.131 47.944 14.594 1.00 78.06 2158 ASP A CA 1
ATOM 16494 C C . ASP A 1 2158 ? 11.262 48.752 15.248 1.00 78.06 2158 ASP A C 1
ATOM 16496 O O . ASP A 1 2158 ? 11.689 49.776 14.715 1.00 78.06 2158 ASP A O 1
ATOM 16500 N N . LYS A 1 2159 ? 11.795 48.269 16.380 1.00 75.94 2159 LYS A N 1
ATOM 16501 C CA . LYS A 1 2159 ? 12.927 48.885 17.096 1.00 75.94 2159 LYS A CA 1
ATOM 16502 C C . LYS A 1 2159 ? 13.875 47.828 17.634 1.00 75.94 2159 LYS A C 1
ATOM 16504 O O . LYS A 1 2159 ? 13.454 46.744 18.034 1.00 75.94 2159 LYS A O 1
ATOM 16509 N N . SER A 1 2160 ? 15.153 48.177 17.726 1.00 81.44 2160 SER A N 1
ATOM 16510 C CA . SER A 1 2160 ? 16.181 47.357 18.369 1.00 81.44 2160 SER A CA 1
ATOM 16511 C C . SER A 1 2160 ? 17.327 48.215 18.899 1.00 81.44 2160 SER A C 1
ATOM 16513 O O . SER A 1 2160 ? 17.661 49.235 18.300 1.00 81.44 2160 SER A O 1
ATOM 16515 N N . THR A 1 2161 ? 17.962 47.769 19.978 1.00 77.56 2161 THR A N 1
ATOM 16516 C CA . THR A 1 2161 ? 19.149 48.385 20.592 1.00 77.56 2161 THR A CA 1
ATOM 16517 C C . THR A 1 2161 ? 20.292 47.384 20.666 1.00 77.56 2161 THR A C 1
ATOM 16519 O O . THR A 1 2161 ? 20.057 46.200 20.879 1.00 77.56 2161 THR A O 1
ATOM 16522 N N . SER A 1 2162 ? 21.532 47.847 20.517 1.00 80.81 2162 SER A N 1
ATOM 16523 C CA . SER A 1 2162 ? 22.705 46.986 20.693 1.00 80.81 2162 SER A CA 1
ATOM 16524 C C . SER A 1 2162 ? 23.068 46.875 22.176 1.00 80.81 2162 SER A C 1
ATOM 16526 O O . SER A 1 2162 ? 23.128 47.900 22.855 1.00 80.81 2162 SER A O 1
ATOM 16528 N N . LEU A 1 2163 ? 23.327 45.661 22.665 1.00 81.62 2163 LEU A N 1
ATOM 16529 C CA . LEU A 1 2163 ? 23.748 45.383 24.041 1.00 81.62 2163 LEU A CA 1
ATOM 16530 C C . LEU A 1 2163 ? 25.106 44.654 24.064 1.00 81.62 2163 LEU A C 1
ATOM 16532 O O . LEU A 1 2163 ? 25.297 43.726 23.274 1.00 81.62 2163 LEU A O 1
ATOM 16536 N N . PRO A 1 2164 ? 26.037 45.031 24.959 1.00 79.31 2164 PRO A N 1
ATOM 16537 C CA . PRO A 1 2164 ? 27.306 44.332 25.119 1.00 79.31 2164 PRO A CA 1
ATOM 16538 C C . PRO A 1 2164 ? 27.148 43.038 25.932 1.00 79.31 2164 PRO A C 1
ATOM 16540 O O . PRO A 1 2164 ? 26.416 42.984 26.921 1.00 79.31 2164 PRO A O 1
ATOM 16543 N N . VAL A 1 2165 ? 27.900 42.010 25.550 1.00 89.19 2165 VAL A N 1
ATOM 16544 C CA . VAL A 1 2165 ? 28.104 40.764 26.292 1.00 89.19 2165 VAL A CA 1
ATOM 16545 C C . VAL A 1 2165 ? 29.554 40.311 26.129 1.00 89.19 2165 VAL A C 1
ATOM 16547 O O . VAL A 1 2165 ? 30.135 40.437 25.054 1.00 89.19 2165 VAL A O 1
ATOM 16550 N N . LYS A 1 2166 ? 30.145 39.754 27.187 1.00 86.25 2166 LYS A N 1
ATOM 16551 C CA . LYS A 1 2166 ? 31.456 39.107 27.097 1.00 86.25 2166 LYS A CA 1
ATOM 16552 C C . LYS A 1 2166 ? 31.331 37.683 26.580 1.00 86.25 2166 LYS A C 1
ATOM 16554 O O . LYS A 1 2166 ? 30.597 36.881 27.163 1.00 86.25 2166 LYS A O 1
ATOM 16559 N N . LEU A 1 2167 ? 32.080 37.371 25.527 1.00 88.06 2167 LEU A N 1
ATOM 16560 C CA . LEU A 1 2167 ? 32.298 36.009 25.047 1.00 88.06 2167 LEU A CA 1
ATOM 16561 C C . LEU A 1 2167 ? 33.668 35.532 25.522 1.00 88.06 2167 LEU A C 1
ATOM 16563 O O . LEU A 1 2167 ? 34.634 36.288 25.459 1.00 88.06 2167 LEU A O 1
ATOM 16567 N N . LYS A 1 2168 ? 33.758 34.281 25.967 1.00 80.56 2168 LYS A N 1
ATOM 16568 C CA . LYS A 1 2168 ? 35.014 33.613 26.303 1.00 80.56 2168 LYS A CA 1
ATOM 16569 C C . LYS A 1 2168 ? 35.343 32.591 25.220 1.00 80.56 2168 LYS A C 1
ATOM 16571 O O . LYS A 1 2168 ? 34.525 31.719 24.934 1.00 80.56 2168 LYS A O 1
ATOM 16576 N N . CYS A 1 2169 ? 36.518 32.731 24.621 1.00 84.62 2169 CYS A N 1
ATOM 16577 C CA . CYS A 1 2169 ? 37.019 31.891 23.537 1.00 84.62 2169 CYS A CA 1
ATOM 16578 C C . CYS A 1 2169 ? 37.741 30.647 24.078 1.00 84.62 2169 CYS A C 1
ATOM 16580 O O . CYS A 1 2169 ? 38.190 30.640 25.230 1.00 84.62 2169 CYS A O 1
ATOM 16582 N N . THR A 1 2170 ? 37.882 29.599 23.261 1.00 77.62 2170 THR A N 1
ATOM 16583 C CA . THR A 1 2170 ? 38.561 28.340 23.653 1.00 77.62 2170 THR A CA 1
ATOM 16584 C C . THR A 1 2170 ? 40.002 28.568 24.117 1.00 77.62 2170 THR A C 1
ATOM 16586 O O . THR A 1 2170 ? 40.451 27.949 25.078 1.00 77.62 2170 THR A O 1
ATOM 16589 N N . ASN A 1 2171 ? 40.695 29.540 23.516 1.00 76.25 2171 ASN A N 1
ATOM 16590 C CA . ASN A 1 2171 ? 42.035 29.994 23.910 1.00 76.25 2171 ASN A CA 1
ATOM 16591 C C . ASN A 1 2171 ? 42.099 30.725 25.277 1.00 76.25 2171 ASN A C 1
ATOM 16593 O O . ASN A 1 2171 ? 43.164 31.195 25.678 1.00 76.25 2171 ASN A O 1
ATOM 16597 N N . GLY A 1 2172 ? 40.971 30.860 25.981 1.00 70.88 2172 GLY A N 1
ATOM 16598 C CA . GLY A 1 2172 ? 40.862 31.495 27.293 1.00 70.88 2172 GLY A CA 1
ATOM 16599 C C . GLY A 1 2172 ? 40.695 33.016 27.289 1.00 70.88 2172 GLY A C 1
ATOM 16600 O O . GLY A 1 2172 ? 40.475 33.581 28.361 1.00 70.88 2172 GLY A O 1
ATOM 16601 N N . THR A 1 2173 ? 40.769 33.687 26.134 1.00 80.38 2173 THR A N 1
ATOM 16602 C CA . THR A 1 2173 ? 40.559 35.142 26.053 1.00 80.38 2173 THR A CA 1
ATOM 16603 C C . THR A 1 2173 ? 39.081 35.512 26.200 1.00 80.38 2173 THR A C 1
ATOM 16605 O O . THR A 1 2173 ? 38.191 34.743 25.838 1.00 80.38 2173 THR A O 1
ATOM 16608 N N . GLU A 1 2174 ? 38.816 36.704 26.742 1.00 84.12 2174 GLU A N 1
ATOM 16609 C CA . GLU A 1 2174 ? 37.485 37.316 26.755 1.00 84.12 2174 GLU A CA 1
ATOM 16610 C C . GLU A 1 2174 ? 37.437 38.457 25.737 1.00 84.12 2174 GLU A C 1
ATOM 16612 O O . GLU A 1 2174 ? 38.314 39.324 25.741 1.00 84.12 2174 GLU A O 1
ATOM 16617 N N . ILE A 1 2175 ? 36.392 38.486 24.910 1.00 86.19 2175 ILE A N 1
ATOM 16618 C CA . ILE A 1 2175 ? 36.115 39.556 23.947 1.00 86.19 2175 ILE A CA 1
ATOM 16619 C C . ILE A 1 2175 ? 34.750 40.192 24.235 1.00 86.19 2175 ILE A C 1
ATOM 16621 O O . ILE A 1 2175 ? 33.780 39.498 24.549 1.00 86.19 2175 ILE A O 1
ATOM 16625 N N . ASP A 1 2176 ? 34.664 41.517 24.117 1.00 85.19 2176 ASP A N 1
ATOM 16626 C CA . ASP A 1 2176 ? 33.399 42.248 24.231 1.00 85.19 2176 ASP A CA 1
ATOM 16627 C C . ASP A 1 2176 ? 32.662 42.212 22.878 1.00 85.19 2176 ASP A C 1
ATOM 16629 O O . ASP A 1 2176 ? 33.125 42.776 21.885 1.00 85.19 2176 ASP A O 1
ATOM 16633 N N . TYR A 1 2177 ? 31.503 41.552 22.832 1.00 85.75 2177 TYR A N 1
ATOM 16634 C CA . TYR A 1 2177 ? 30.648 41.427 21.650 1.00 85.75 2177 TYR A CA 1
ATOM 16635 C C . TYR A 1 2177 ? 29.350 42.219 21.828 1.00 85.75 2177 TYR A C 1
ATOM 16637 O O . TYR A 1 2177 ? 28.740 42.204 22.893 1.00 85.75 2177 TYR A O 1
ATOM 16645 N N . ASN A 1 2178 ? 28.892 42.898 20.776 1.00 82.06 2178 ASN A N 1
ATOM 16646 C CA . ASN A 1 2178 ? 27.661 43.689 20.793 1.00 82.06 2178 ASN A CA 1
ATOM 16647 C C . ASN A 1 2178 ? 26.562 42.971 19.998 1.00 82.06 2178 ASN A C 1
ATOM 16649 O O . ASN A 1 2178 ? 26.630 42.910 18.772 1.00 82.06 2178 ASN A O 1
ATOM 16653 N N . TYR A 1 2179 ? 25.538 42.454 20.682 1.00 86.00 2179 TYR A N 1
ATOM 16654 C CA . TYR A 1 2179 ? 24.402 41.768 20.055 1.00 86.00 2179 TYR A CA 1
ATOM 16655 C C . TYR A 1 2179 ? 23.178 42.687 19.924 1.00 86.00 2179 TYR A C 1
ATOM 16657 O O . TYR A 1 2179 ? 23.051 43.688 20.628 1.00 86.00 2179 TYR A O 1
ATOM 16665 N N . THR A 1 2180 ? 22.266 42.369 19.000 1.00 82.19 2180 THR A N 1
ATOM 16666 C CA . THR A 1 2180 ? 21.061 43.179 18.747 1.00 82.19 2180 THR A CA 1
ATOM 16667 C C . THR A 1 2180 ? 19.875 42.675 19.568 1.00 82.19 2180 THR A C 1
ATOM 16669 O O . THR A 1 2180 ? 19.345 41.605 19.292 1.00 82.19 2180 THR A O 1
ATOM 16672 N N . TYR A 1 2181 ? 19.413 43.480 20.523 1.00 83.88 2181 TYR A N 1
ATOM 16673 C CA . TYR A 1 2181 ? 18.208 43.239 21.315 1.00 83.88 2181 TYR A CA 1
ATOM 16674 C C . TYR A 1 2181 ? 17.002 43.923 20.656 1.00 83.88 2181 TYR A C 1
ATOM 16676 O O . TYR A 1 2181 ? 16.963 45.153 20.541 1.00 83.88 2181 TYR A O 1
ATOM 16684 N N . ILE A 1 2182 ? 16.012 43.155 20.194 1.00 81.31 2182 ILE A N 1
ATOM 16685 C CA . ILE A 1 2182 ? 14.792 43.703 19.581 1.00 81.31 2182 ILE A CA 1
ATOM 16686 C C . ILE A 1 2182 ? 13.849 44.224 20.677 1.00 81.31 2182 ILE A C 1
ATOM 16688 O O . ILE A 1 2182 ? 13.586 43.551 21.666 1.00 81.31 2182 ILE A O 1
ATOM 16692 N N . GLN A 1 2183 ? 13.337 45.445 20.515 1.00 79.12 2183 GLN A N 1
ATOM 16693 C CA . GLN A 1 2183 ? 12.472 46.109 21.497 1.00 79.12 2183 GLN A CA 1
ATOM 16694 C C . GLN A 1 2183 ? 10.982 46.002 21.150 1.00 79.12 2183 GLN A C 1
ATOM 16696 O O . GLN A 1 2183 ? 10.171 45.797 22.053 1.00 79.12 2183 GLN A O 1
ATOM 16701 N N . SER A 1 2184 ? 10.626 46.126 19.870 1.00 77.44 2184 SER A N 1
ATOM 16702 C CA . SER A 1 2184 ? 9.249 46.063 19.358 1.00 77.44 2184 SER A CA 1
ATOM 16703 C C . SER A 1 2184 ? 9.211 45.482 17.944 1.00 77.44 2184 SER A C 1
ATOM 16705 O O . SER A 1 2184 ? 10.217 45.490 17.230 1.00 77.44 2184 SER A O 1
ATOM 16707 N N . CYS A 1 2185 ? 8.031 45.016 17.538 1.00 80.38 2185 CYS A N 1
ATOM 16708 C CA . CYS A 1 2185 ? 7.750 44.383 16.251 1.00 80.38 2185 CYS A CA 1
ATOM 16709 C C . CYS A 1 2185 ? 6.539 45.060 15.584 1.00 80.38 2185 CYS A C 1
ATOM 16711 O O . CYS A 1 2185 ? 5.718 45.661 16.278 1.00 80.38 2185 CYS A O 1
ATOM 16713 N N . LYS A 1 2186 ? 6.441 45.005 14.250 1.00 73.12 2186 LYS A N 1
ATOM 16714 C CA . LYS A 1 2186 ? 5.305 45.524 13.470 1.00 73.12 2186 LYS A CA 1
ATOM 16715 C C . LYS A 1 2186 ? 5.063 44.708 12.200 1.00 73.12 2186 LYS A C 1
ATOM 16717 O O . LYS A 1 2186 ? 6.000 44.165 11.612 1.00 73.12 2186 LYS A O 1
ATOM 16722 N N . CYS A 1 2187 ? 3.826 44.729 11.715 1.00 75.31 2187 CYS A N 1
ATOM 16723 C CA . CYS A 1 2187 ? 3.510 44.285 10.361 1.00 75.31 2187 CYS A CA 1
ATOM 16724 C C . CYS A 1 2187 ? 3.973 45.303 9.314 1.00 75.31 2187 CYS A C 1
ATOM 16726 O O . CYS A 1 2187 ? 3.740 46.505 9.454 1.00 75.31 2187 CYS A O 1
ATOM 16728 N N . THR A 1 2188 ? 4.615 44.812 8.255 1.00 68.81 2188 THR A N 1
ATOM 16729 C CA . THR A 1 2188 ? 5.184 45.625 7.174 1.00 68.81 2188 THR A CA 1
ATOM 16730 C C . THR A 1 2188 ? 4.723 45.076 5.815 1.00 68.81 2188 THR A C 1
ATOM 16732 O O . THR A 1 2188 ? 4.971 43.900 5.537 1.00 68.81 2188 THR A O 1
ATOM 16735 N N . PRO A 1 2189 ? 4.045 45.873 4.962 1.00 68.19 2189 PRO A N 1
ATOM 16736 C CA . PRO A 1 2189 ? 3.633 45.439 3.625 1.00 68.19 2189 PRO A CA 1
ATOM 16737 C C . PRO A 1 2189 ? 4.818 45.068 2.730 1.00 68.19 2189 PRO A C 1
ATOM 16739 O O . PRO A 1 2189 ? 5.857 45.729 2.758 1.00 68.19 2189 PRO A O 1
ATOM 16742 N N . MET A 1 2190 ? 4.638 44.045 1.897 1.00 57.00 2190 MET A N 1
ATOM 16743 C CA . MET A 1 2190 ? 5.639 43.538 0.961 1.00 57.00 2190 MET A CA 1
ATOM 16744 C C . MET A 1 2190 ? 4.989 43.273 -0.404 1.00 57.00 2190 MET A C 1
ATOM 16746 O O . MET A 1 2190 ? 3.787 43.027 -0.495 1.00 57.00 2190 MET A O 1
ATOM 16750 N N . LYS A 1 2191 ? 5.766 43.322 -1.491 1.00 54.38 2191 LYS A N 1
ATOM 16751 C CA . LYS A 1 2191 ? 5.270 42.846 -2.788 1.00 54.38 2191 LYS A CA 1
ATOM 16752 C C . LYS A 1 2191 ? 5.286 41.320 -2.804 1.00 54.38 2191 LYS A C 1
ATOM 16754 O O . LYS A 1 2191 ? 6.334 40.729 -2.563 1.00 54.38 2191 LYS A O 1
ATOM 16759 N N . CYS A 1 2192 ? 4.151 40.720 -3.144 1.00 56.94 2192 CYS A N 1
ATOM 16760 C CA . CYS A 1 2192 ? 4.123 39.365 -3.679 1.00 56.94 2192 CYS A CA 1
ATOM 16761 C C . CYS A 1 2192 ? 4.882 39.365 -5.025 1.00 56.94 2192 CYS A C 1
ATOM 16763 O O . CYS A 1 2192 ? 4.869 40.379 -5.732 1.00 56.94 2192 CYS A O 1
ATOM 16765 N N . ALA A 1 2193 ? 5.574 38.276 -5.355 1.00 43.25 2193 ALA A N 1
ATOM 16766 C CA . ALA A 1 2193 ? 6.334 38.140 -6.595 1.00 43.25 2193 ALA A CA 1
ATOM 16767 C C . ALA A 1 2193 ? 5.973 36.815 -7.267 1.00 43.25 2193 ALA A C 1
ATOM 16769 O O . ALA A 1 2193 ? 5.983 35.777 -6.610 1.00 43.25 2193 ALA A O 1
ATOM 16770 N N . ASP A 1 2194 ? 5.659 36.866 -8.560 1.00 39.84 2194 ASP A N 1
ATOM 16771 C CA . ASP A 1 2194 ? 5.125 35.732 -9.314 1.00 39.84 2194 ASP A CA 1
ATOM 16772 C C . ASP A 1 2194 ? 6.222 34.700 -9.634 1.00 39.84 2194 ASP A C 1
ATOM 16774 O O . ASP A 1 2194 ? 6.824 34.698 -10.709 1.00 39.84 2194 ASP A O 1
ATOM 16778 N N . LYS A 1 2195 ? 6.500 33.837 -8.651 1.00 27.20 2195 LYS A N 1
ATOM 16779 C CA . LYS A 1 2195 ? 7.230 32.575 -8.798 1.00 27.20 2195 LYS A CA 1
ATOM 16780 C C . LYS A 1 2195 ? 6.459 31.454 -8.096 1.00 27.20 2195 LYS A C 1
ATOM 16782 O O . LYS A 1 2195 ? 6.711 31.157 -6.930 1.00 27.20 2195 LYS A O 1
ATOM 16787 N N . LEU A 1 2196 ? 5.527 30.886 -8.854 1.00 31.06 2196 LEU A N 1
ATOM 16788 C CA . LEU A 1 2196 ? 4.957 29.546 -8.730 1.00 31.06 2196 LEU A CA 1
ATOM 16789 C C . LEU A 1 2196 ? 5.221 28.852 -10.073 1.00 31.06 2196 LEU A C 1
ATOM 16791 O O . LEU A 1 2196 ? 5.076 29.563 -11.097 1.00 31.06 2196 LEU A O 1
#

Secondary structure (DSSP, 8-state):
---------------------------------------------------------------PPP-SGGGTSEEEEETTTEEE-TT--EEE--B-S-EEEEEESS-SS-SEEEEEEEEEEBTEEEEEEEEEEETTEEEEE-SS-EEETTEE-PSSEEETTEEEEE-SSEEEEEETTS-EEEEETTTEEEEE--GGGTT-EESTT---SS-TTTSS-TT-GGGGB---TT----B--PPPSHHHHS-HHHHHHHHHHHHSTTTTTGGGTS-THHHHHHHHHHHHHTTT-GGGGHHHHHHHHHHHHHTT-------BTTBS----STT-EEEEEE-SS--BSS-TTGGGG--SPPEEEEEPPTTEEEETTT--EEEEGGG--EEETTEEE-TT-EEE-SSEEEEEETTEEEEEEPP--EEEEEETTTEEE-TT--EEE----EEEEEEEESSTTS-EEEEEEEESSTTS--EEEEEEEEEETTEEEEEETTS-EEETTPSP-PSSEEETTEEEEEEETTEEEEE-SSEEEEEE-SSS-EEEEEE-GGGTT-EESTT--SSS-TTSTTB-TTS-B-SSHHHHHHHHEESSPPPP-----GGGG-HHHHHHHHHHHTTTT-TTSGGGGGTTTS-SHHHHHHHHHHHHH-SSHHHHHHHHHHHHHHHHHHTT----STTSSTT------TTEEEEEEE-----BTTGGG-SS-TT------EEEEEEPTTEEE-TTS-EEEGGG--EEETTEEE-TT-B--BTTB--B-SSS------------SSEEE---STT---GGG--BSSS--SSS---SS---EEEPPTT-EE-SSS-EE-GGG--EEETTEEEPTT-EEEETTEEEEEETTEEEE--PPPPEEEEEETTTEEE-TT--EEE---SS-EEEEES-SS--S--SEEEEEEEEE-TTSSSEEEEEEEEEETTEEEEEETTTEEEEEE-SS----EEEEEEBTEEEEEETTTEEEEE-SSS-EEEEE-TTSTTS-BSTT---SS-TTT--B-TTS-B-S-HHHHHHTTBSSTTSPP------HHHH-HHHHHHHHHHHTTTTSGGGTTTTTTS--HHHHHHHHHHHHH--SSTTTHHHHHHHHHHHHHHHHTT------BTTBS--THHHHS-SSSSSEEEEEEE-SS---SSSSS----TTSPPEEEEEESSHHHHHHHHTSS-S---------TTEEETTEEEEEETTEEEEEEPPPPP------TTSPPPEEEEPTTSS-EEEEPPEEEEEETTTEEE-TT--EEE----SEEEEEEESS-SS-EEEEEEEEEEETTTTEEEEEEEEEEETTEEEEEEEPTTS-EEEEETTEEEPSSEE-SSEEEEE-SSEEEEEETTTTEEEEEESSEEEEEE-HHHHTT-EESTT--SSS-TTSSSB-TTS-B-S-HHHHHTT-BSS--PPPPPPPPP---S--HHHHGGGSGGGHHHHTTS--HHHHHHHHHHHHHT--GGGHHHHHHHHHHHHHTTT-----TTSTTTTTTS-----TT-EEEEEEESS--BS-HHHIIIIIIGGG-STTGGG-EEEEEEPPTT-EESSSS---EES--SEE-TTS-EE-TT-EEEETTEEEEE-TTS-EEEEE------PPPPTTEEEEEETTEEEEEE-HHHHHT-PPPTTEEE-SSPPTT-SSPPEEEPSEEEETTEEEETT--B-SSEEEEEEEETTEEEEEEEE----S--TTSSPTTEEEE--TT-SS-EEEE-SEEEEETTEEEEE-TT-EEEETTEEEEEEEETTEEEEEEEE---S--SGGGSPTTEEEE--TT-S--EEEE-SEEEEETTEEEEE-TT-EEEETTEEEEEEEETTEEEEEEE----S--SGGGSPTTEEEE--TT-S--EEEE-SEEEEETTEEEEE-TT-EEEETTEEEEEEEETTEEEEE--B---S--SGGGSPTTEEEE--TT-SS-EEEE-SEEEEETTEEEEE-TT-EE--SS--EEEEEETTEEEEE------SB-STTSSPTTEEEE--TT-S-BEEEE-SEEEE-TTS-EEEE-TT-EEEETTEEEEEEEETTEEEEEEEE-PPPP--STTBPTT--EE-TTS-SEE--B-B-EEEEEEE--EETTEEESS-EEEEEEESB---EEETTTTEEEEEEEEEEEEEEEEEEEEEETTS-EEEEEEEEEEEEEEEEE------

pLDDT: mean 72.63, std 16.49, range [19.72, 97.19]